Protein 7CUP (pdb70)

Secondary structure (DSSP, 8-state):
---HHHHHHHHHHHHHHTT-STT-EEEEEE-TTS-HHHHHHHHHHHHHTT-EEEEEE-PPP--TT--SS-GGGB-S--TTTT-HHHHHHHHTSSEEEESS---S-HHHHHHHHTT-EEEE--S-HHHHHHT---HHHHHHHHHHHHHHHH-SEEEEE-TTS-EEEEE-SSS--EEE-S---STT-EEESS--EEEE-PPTT--EEEEEE-TT-EEBTTTEE-SS-EEEEEETTEEEEEESSHHHHHHHHHHHTT--GGGGBEEEEEEE-BTTS-TTGGGGS-GGG---HHHHHBTT-EEEEES--GGGT-S---SB-EEEEESS-EEEETTEEEEETTEE-SSGGG--/---HHHHHHHHHHHHHHTT-STT-EEEEEE-TTS-HHHHHHHHHHHHHTT-EEEEEE-PPP--TT--SS-GGGB-S--TTTT-HHHHHHHHTSSEEEESS-PPS-HHHHHHHHTT-EEEE--S-HHHHHHT---HHHHHHHHHHHHHHTT-SEEEEE-TT--EEEEE-SSS--EEE-S---STT-EEESS--EEEE---TT--EEEEEE-TT-EEBTTTEE-SS-EEEEEETTEEEEEESHHHHHHHHHHHHHT--GGGGBEEEEEEE-BTTS-TTGGGGS-GGG---HHHHHBTT-EEEEES--GGGT-S----B-EEEEESS-EEEETTEEEEETTEE-S-GGG--/---HHHHHHHHHHHHHHTT-STT-EEEEEE-TTS-HHHHHHHHHHHHHTT-EEEEEEPPPPP-TT--SS-GGGB-S--TTTT-HHHHHHHHTSSEEEESS---S-HHHHHHHHTT-EEEE--S-HHHHHHT---HHHHHHHHHHHHHHHH-SEEEEE-TTS-EEEEE-SSS--EEE-S---STT-EEESS--EEEE---TTT-EEEEEE-TT-EEBTTTEE-SS-EEEEEETTEEEEEEESHHHHHHHHHHHHT--GGGGBEEEEEEE-BTTS-TTGGGGS-GGG---HHHHHBTT-EEEEES--GGGT-S---SB-EEEEESS-EEEETTEEEEETTEE-SSGGG--/---HHHHHHHHHHHHHHTT-STT-EEEEEE-TTS-HHHHHHHHHHHHHTT-EEEEEE-PPP--TT--SS-GGGB-S--TTTT-HHHHHHHHTSSEEEESS---S-HHHHHHHHTT-EEEE--S-HHHHHHT---HHHHHHHHHHHHHHHH-SEEEEE-TTS-EEEEE-SSS--EEE-S---STT-EEESS--EEEE---TTT-EEEEEE-TT-EEBTTTEE-SS-EEEEEETTEEEEEEESHHHHHHHHHHHHT--GGGGBEEEEEEE-BTTS-TTGGGGS-GGG---HHHHHBTT-EEEEES--GGGT-S---SB-EEEEESS-EEEETTEEEEETTEE-SSGGG--/---HHHHHHHHHHHHHHTT-STT-EEEEEE-TTS-HHHHHHHHHHHHHTT-EEEEEE-PPP--TT--SS-GGGB-S--TTTT-HHHHHHHHTSSEEEESS---S-HHHHHHHHTT-EEEE--S-HHHHHHT---HHHHHHHHHHHHHHHH-SEEEEE-TTS-EEEEE-SSS--EEE-S---STT-EEESS--EEEE-PPTTT-EEEEEE-TT-EEBTTTEE-SS-EEEEEETTEEEEEEESHHHHHHHHHHHTT--GGGGBEEEEEEE-BTTS-TTGGGGS-GGG---HHHHHBTT-EEEEES--GGGT-S---SB-EEEEESS-EEEETTEEEEETTEE-SSGGG-/---HHHHHHHHHHHHHHTT-STT-EEEEEE-TTS-HHHHHHHHHHHHHTT-EEEEEE------TT--SS-TTSB-S--TTTT-HHHHHHHHTSSEEEESS---S-HHHHHHHHTT-EEEE--S-HHHHHHT---HHHHHHHHHHHHHHHH-SEEEEE-TTS-EEEEE-SSS--EEE-S---STT-EEESS--EEEE-PPTTT-EEEEEE-TT-EEBTTTEE-SS-EEEEEETTEEEEEEESHHHHHHHHHHHHT--GGGGBEEEEEEE-BTTS-GGGGGGS-GGG---HHHHHBTT-EEEEES--GGGT-S---SB-EEEEESS-EEEETTEEEEETTEE-SSGGG-

Organism: Pseudomonas putida (strain ATCC 47054 / DSM 6125 / CFBP 8728 / NCIMB 11950 / KT2440) (NCBI:txid160488)

GO terms:
  GO:0047075 2,5-dihydroxypyridine 5,6-dioxygenase activity (F, IDA)
  GO:1901848 nicotinate catabolic process (P, IDA)

Nearest PDB structures (foldseek):
  7cup-assembly1_F  TM=1.003E+00  e=6.998E-87  Pseudomonas putida KT2440
  7cmj-assembly1_B-2  TM=5.158E-01  e=1.485E-02  Leishmania donovani BPK282A1
  7cmj-assembly1_A-2  TM=4.923E-01  e=5.265E-02  Leishmania donovani BPK282A1
  5euc-assembly1_B  TM=4.641E-01  e=1.430E-01  Trypanosoma cruzi strain CL Brener
  1p19-assembly3_A  TM=4.426E-01  e=1.867E-01  Trypanosoma cruzi

Radius of gyration: 38.56 Å; Cα contacts (8 Å, |Δi|>4): 5665; chains: 6; bounding box: 116×77×106 Å

Sequence (2086 aa):
PVSNAQLTQMFEHVLKLSRVDETQSVAVLKSHYSDPRTVNAAMEAAQRLKAKVYAVELPAFNHPTAMGNDMTAYCGDTALTGNLAAQRALEAADLVVDTMMLLHSPEQEQILKTGTRILLAVEPPEVLARMLPTEDDKRRVLAAETLLKQARSLHVRSKAGSDFHAPLGQYPAVTEYGYADEPGRWDHWPSGFLFTWPNEDSAEGTLVLDVGDIILPFKNYCRERITLEIEKGFITGIHGGFEAEYLRDYMKYFNDPEVYGISHIGWGLQPRAQWTAMGLHDRNDGMCMDARAFYGNFLFSTGPNTEVGGKRKTPCHLDIPLRNCDIYLDDKAVVLAGDVVAPEESRAPVSNAQLTQMFEHVLKLSRVDETQSVAVLKSHYSDPRTVNAAMEAAQRLKAKVYAVELPAFNHPTAMGNDMTAYCGDTALTGNLAAQRALEAADLVVDTMMLLHSPEQEQILKTGTRILLAVEPPEVLARMLPTEDDKRRVLAAETLLKQARSLHVRSKAGSDFHAPLGQYPAVTEYGYADEPGRWDHWPSGFLFTWPNEDSAEGTLVLDVGDIILPFKNYCRERITLEIEKGFITGIHGGFEAEYLRDYMKYFNDPEVYGISHIGWGLQPRAQWTAMGLHDRNDGMCMDARAFYGNFLFSTGPNTEVGGKRKTPCHLDIPLRNCDIYLDDKAVVLAGDVVAPEESRAPVSNAQLTQMFEHVLKLSRVDETQSVAVLKSHYSDPRTVNAAMEAAQRLKAKVYAVELPAFNHPTAMGNDMTAYCGDTALTGNLAAQRALEAADLVVDTMMLLHSPEQEQILKTGTRILLAVEPPEVLARMLPTEDDKRRVLAAETLLKQARSLHVRSKAGSDFHAPLGQYPAVTEYGYADEPGRWDHWPSGFLFTWPNEDSAEGTLVLDVGDIILPFKNYCRERITLEIEKGFITGIHGGFEAEYLRDYMKYFNDPEVYGISHIGWGLQPRAQWTAMGLHDRNDGMCMDARAFYGNFLFSTGPNTEVGGKRKTPCHLDIPLRNCDIYLDDKAVVLAGDVVAPEESRAPVSNAQLTQMFEHVLKLSRVDETQSVAVLKSHYSDPRTVNAAMEAAQRLKAKVYAVELPAFNHPTAMGNDMTAYCGDTALTGNLAAQRALEAADLVVDTMMLLHSPEQEQILKTGTRILLAVEPPEVLARMLPTEDDKRRVLAAETLLKQARSLHVRSKAGSDFHAPLGQYPAVTEYGYADEPGRWDHWPSGFLFTWPNEDSAEGTLVLDVGDIILPFKNYCRERITLEIEKGFITGIHGGFEAEYLRDYMKYFNDPEVYGISHIGWGLQPRAQWTAMGLHDRNDGMCMDARAFYGNFLFSTGPNTEVGGKRKTPCHLDIPLRNCDIYLDDKAVVLAGDVVAPEESRAPVSNAQLTQMFEHVLKLSRVDETQSVAVLKSHYSDPRTVNAAMEAAQRLKAKVYAVELPAFNHPTAMGNDMTAYCGDTALTGNLAAQRALEAADLVVDTMMLLHSPEQEQILKTGTRILLAVEPPEVLARMLPTEDDKRRVLAAETLLKQARSLHVRSKAGSDFHAPLGQYPAVTEYGYADEPGRWDHWPSGFLFTWPNEDSAEGTLVLDVGDIILPFKNYCRERITLEIEKGFITGIHGGFEAEYLRDYMKYFNDPEVYGISHIGWGLQPRAQWTAMGLHDRNDGMCMDARAFYGNFLFSTGPNTEVGGKRKTPCHLDIPLRNCDIYLDDKAVVLAGDVVAPEESRPVSNAQLTQMFEHVLKLSRVDETQSVAVLKSHYSDPRTVNAAMEAAQRLKAKVYAVELPAFNHPTAMGNDMTAYCGDTALTGNLAAQRALEAADLVVDTMMLLHSPEQEQILKTGTRILLAVEPPEVLARMLPTEDDKRRVLAAETLLKQARSLHVRSKAGSDFHAPLGQYPAVTEYGYADEPGRWDHWPSGFLFTWPNEDSAEGTLVLDVGDIILPFKNYCRERITLEIEKGFITGIHGGFEAEYLRDYMKYFNDPEVYGISHIGWGLQPRAQWTAMGLHDRNDGMCMDARAFYGNFLFSTGPNTEVGGKRKTPCHLDIPLRNCDIYLDDKAVVLAGDVVAPEESR

InterPro domains:
  IPR052170 Metal-dependent Exopeptidase M29 [PTHR34448] (140-335)
  IPR058739 NicX [PF26233] (7-342)

Structure (mmCIF, N/CA/C/O backbone):
data_7CUP
#
_entry.id   7CUP
#
_cell.length_a   125.961
_cell.length_b   143.750
_cell.length_c   118.690
_cell.angle_alpha   90.000
_cell.angle_beta   90.000
_cell.angle_gamma   90.000
#
_symmetry.space_group_name_H-M   'P 21 21 2'
#
loop_
_entity.id
_entity.type
_entity.pdbx_description
1 polymer '2,5-dihydroxypyridine 5,6-dioxygenase'
2 non-polymer 'FE (III) ION'
3 water water
#
loop_
_atom_site.group_PDB
_atom_site.id
_atom_site.type_symbol
_atom_site.label_atom_id
_atom_site.label_alt_id
_atom_site.label_comp_id
_atom_site.label_asym_id
_atom_site.label_entity_id
_atom_site.label_seq_id
_atom_site.pdbx_PDB_ins_code
_atom_site.Cartn_x
_atom_site.Cartn_y
_atom_site.Cartn_z
_atom_site.occupancy
_atom_site.B_iso_or_equiv
_atom_site.auth_seq_id
_atom_site.auth_comp_id
_atom_site.auth_asym_id
_atom_site.auth_atom_id
_atom_site.pdbx_PDB_model_num
ATOM 1 N N . PRO A 1 2 ? -48.912 18.644 -36.343 1.00 28.30 2 PRO A N 1
ATOM 2 C CA . PRO A 1 2 ? -47.485 18.900 -36.691 1.00 25.46 2 PRO A CA 1
ATOM 3 C C . PRO A 1 2 ? -46.486 17.861 -36.131 1.00 23.78 2 PRO A C 1
ATOM 4 O O . PRO A 1 2 ? -46.854 17.051 -35.275 1.00 22.88 2 PRO A O 1
ATOM 8 N N . VAL A 1 3 ? -45.236 17.930 -36.586 1.00 22.24 3 VAL A N 1
ATOM 9 C CA . VAL A 1 3 ? -44.182 16.913 -36.274 1.00 22.36 3 VAL A CA 1
ATOM 10 C C . VAL A 1 3 ? -43.327 17.410 -35.109 1.00 20.21 3 VAL A C 1
ATOM 11 O O . VAL A 1 3 ? -42.666 18.456 -35.263 1.00 20.25 3 VAL A O 1
ATOM 15 N N . SER A 1 4 ? -43.288 16.652 -34.008 1.00 19.72 4 SER A N 1
ATOM 16 C CA . SER A 1 4 ? -42.415 16.901 -32.835 1.00 20.10 4 SER A CA 1
ATOM 17 C C . SER A 1 4 ? -40.943 16.689 -33.199 1.00 21.93 4 SER A C 1
ATOM 18 O O . SER A 1 4 ? -40.681 16.001 -34.193 1.00 21.06 4 SER A O 1
ATOM 21 N N . ASN A 1 5 ? -40.011 17.205 -32.385 1.00 24.93 5 ASN A N 1
ATOM 22 C CA . ASN A 1 5 ? -38.532 17.022 -32.562 1.00 26.36 5 ASN A CA 1
ATOM 23 C C . ASN A 1 5 ? -38.152 15.536 -32.445 1.00 26.27 5 ASN A C 1
ATOM 24 O O . ASN A 1 5 ? -37.367 15.073 -33.279 1.00 25.99 5 ASN A O 1
ATOM 29 N N . ALA A 1 6 ? -38.726 14.812 -31.488 1.00 24.72 6 ALA A N 1
ATOM 30 C CA . ALA A 1 6 ? -38.558 13.350 -31.324 1.00 24.62 6 ALA A CA 1
ATOM 31 C C . ALA A 1 6 ? -39.012 12.618 -32.585 1.00 23.03 6 ALA A C 1
ATOM 32 O O . ALA A 1 6 ? -38.236 11.778 -33.073 1.00 22.80 6 ALA A O 1
ATOM 34 N N . GLN A 1 7 ? -40.218 12.881 -33.077 1.00 23.10 7 GLN A N 1
ATOM 35 C CA . GLN A 1 7 ? -40.733 12.187 -34.284 1.00 24.75 7 GLN A CA 1
ATOM 36 C C . GLN A 1 7 ? -39.849 12.526 -35.491 1.00 22.50 7 GLN A C 1
ATOM 37 O O . GLN A 1 7 ? -39.597 11.605 -36.269 1.00 19.37 7 GLN A O 1
ATOM 43 N N . LEU A 1 8 ? -39.399 13.778 -35.643 1.00 20.69 8 LEU A N 1
ATOM 44 C CA . LEU A 1 8 ? -38.502 14.177 -36.765 1.00 21.62 8 LEU A CA 1
ATOM 45 C C . LEU A 1 8 ? -37.174 13.386 -36.712 1.00 21.32 8 LEU A C 1
ATOM 46 O O . LEU A 1 8 ? -36.718 12.917 -37.769 1.00 19.37 8 LEU A O 1
ATOM 51 N N . THR A 1 9 ? -36.579 13.230 -35.533 1.00 20.96 9 THR A N 1
ATOM 52 C CA . THR A 1 9 ? -35.349 12.435 -35.343 1.00 21.41 9 THR A CA 1
ATOM 53 C C . THR A 1 9 ? -35.635 10.991 -35.757 1.00 21.12 9 THR A C 1
ATOM 54 O O . THR A 1 9 ? -34.839 10.432 -36.505 1.00 22.09 9 THR A O 1
ATOM 58 N N . GLN A 1 10 ? -36.741 10.402 -35.316 1.00 22.49 10 GLN A N 1
ATOM 59 C CA . GLN A 1 10 ? -37.084 8.986 -35.689 1.00 28.40 10 GLN A CA 1
ATOM 60 C C . GLN A 1 10 ? -37.244 8.851 -37.199 1.00 25.46 10 GLN A C 1
ATOM 61 O O . GLN A 1 10 ? -36.815 7.806 -37.748 1.00 21.99 10 GLN A O 1
ATOM 67 N N . MET A 1 11 ? -37.853 9.843 -37.840 1.00 21.76 11 MET A N 1
ATOM 68 C CA . MET A 1 11 ? -38.011 9.826 -39.317 1.00 22.12 11 MET A CA 1
ATOM 69 C C . MET A 1 11 ? -36.611 9.802 -39.933 1.00 20.23 11 MET A C 1
ATOM 70 O O . MET A 1 11 ? -36.405 9.019 -40.888 1.00 16.88 11 MET A O 1
ATOM 75 N N . PHE A 1 12 ? -35.694 10.645 -39.451 1.00 18.86 12 PHE A N 1
ATOM 76 C CA . PHE A 1 12 ? -34.336 10.721 -40.044 1.00 19.40 12 PHE A CA 1
ATOM 77 C C . PHE A 1 12 ? -33.584 9.411 -39.771 1.00 21.63 12 PHE A C 1
ATOM 78 O O . PHE A 1 12 ? -32.822 8.941 -40.657 1.00 18.91 12 PHE A O 1
ATOM 86 N N . GLU A 1 13 ? -33.796 8.774 -38.622 1.00 23.50 13 GLU A N 1
ATOM 87 C CA . GLU A 1 13 ? -33.205 7.428 -38.391 1.00 23.89 13 GLU A CA 1
ATOM 88 C C . GLU A 1 13 ? -33.711 6.464 -39.469 1.00 24.24 13 GLU A C 1
ATOM 89 O O . GLU A 1 13 ? -32.874 5.725 -40.022 1.00 22.17 13 GLU A O 1
ATOM 95 N N . HIS A 1 14 ? -35.018 6.443 -39.739 1.00 22.47 14 HIS A N 1
ATOM 96 C CA . HIS A 1 14 ? -35.631 5.547 -40.758 1.00 23.74 14 HIS A CA 1
ATOM 97 C C . HIS A 1 14 ? -34.991 5.778 -42.135 1.00 23.66 14 HIS A C 1
ATOM 98 O O . HIS A 1 14 ? -34.485 4.805 -42.751 1.00 26.49 14 HIS A O 1
ATOM 105 N N . VAL A 1 15 ? -34.924 7.027 -42.584 1.00 22.05 15 VAL A N 1
ATOM 106 C CA . VAL A 1 15 ? -34.441 7.373 -43.951 1.00 22.22 15 VAL A CA 1
ATOM 107 C C . VAL A 1 15 ? -32.918 7.165 -44.023 1.00 21.69 15 VAL A C 1
ATOM 108 O O . VAL A 1 15 ? -32.468 6.702 -45.066 1.00 21.30 15 VAL A O 1
ATOM 112 N N . LEU A 1 16 ? -32.147 7.479 -42.978 1.00 21.40 16 LEU A N 1
ATOM 113 C CA . LEU A 1 16 ? -30.676 7.231 -42.977 1.00 22.73 16 LEU A CA 1
ATOM 114 C C . LEU A 1 16 ? -30.386 5.708 -42.992 1.00 23.50 16 LEU A C 1
ATOM 115 O O . LEU A 1 16 ? -29.505 5.300 -43.723 1.00 21.72 16 LEU A O 1
ATOM 120 N N . LYS A 1 17 ? -31.170 4.903 -42.280 1.00 24.46 17 LYS A N 1
ATOM 121 C CA . LYS A 1 17 ? -31.100 3.417 -42.346 1.00 30.20 17 LYS A CA 1
ATOM 122 C C . LYS A 1 17 ? -31.363 2.939 -43.785 1.00 28.01 17 LYS A C 1
ATOM 123 O O . LYS A 1 17 ? -30.522 2.200 -44.323 1.00 26.86 17 LYS A O 1
ATOM 129 N N . LEU A 1 18 ? -32.453 3.370 -44.411 1.00 24.55 18 LEU A N 1
ATOM 130 C CA . LEU A 1 18 ? -32.731 2.981 -45.807 1.00 24.82 18 LEU A CA 1
ATOM 131 C C . LEU A 1 18 ? -31.565 3.440 -46.681 1.00 22.70 18 LEU A C 1
ATOM 132 O O . LEU A 1 18 ? -31.281 2.780 -47.683 1.00 22.81 18 LEU A O 1
ATOM 137 N N . SER A 1 19 ? -30.929 4.550 -46.325 1.00 22.27 19 SER A N 1
ATOM 138 C CA . SER A 1 19 ? -29.758 5.128 -47.035 1.00 20.92 19 SER A CA 1
ATOM 139 C C . SER A 1 19 ? -28.446 4.410 -46.661 1.00 20.71 19 SER A C 1
ATOM 140 O O . SER A 1 19 ? -27.376 4.914 -47.043 1.00 22.72 19 SER A O 1
ATOM 143 N N . ARG A 1 20 ? -28.505 3.313 -45.910 1.00 21.88 20 ARG A N 1
ATOM 144 C CA . ARG A 1 20 ? -27.356 2.433 -45.563 1.00 24.73 20 ARG A CA 1
ATOM 145 C C . ARG A 1 20 ? -26.364 3.169 -44.663 1.00 25.01 20 ARG A C 1
ATOM 146 O O . ARG A 1 20 ? -25.146 2.878 -44.702 1.00 21.70 20 ARG A O 1
ATOM 154 N N . VAL A 1 21 ? -26.857 4.054 -43.805 1.00 21.57 21 VAL A N 1
ATOM 155 C CA . VAL A 1 21 ? -25.996 4.658 -42.755 1.00 20.67 21 VAL A CA 1
ATOM 156 C C . VAL A 1 21 ? -25.920 3.676 -41.595 1.00 21.03 21 VAL A C 1
ATOM 157 O O . VAL A 1 21 ? -26.956 3.193 -41.163 1.00 20.44 21 VAL A O 1
ATOM 161 N N . ASP A 1 22 ? -24.716 3.410 -41.109 1.00 24.83 22 ASP A N 1
ATOM 162 C CA . ASP A 1 22 ? -24.465 2.571 -39.908 1.00 26.95 22 ASP A CA 1
ATOM 163 C C . ASP A 1 22 ? -23.124 3.009 -39.337 1.00 25.45 22 ASP A C 1
ATOM 164 O O . ASP A 1 22 ? -22.568 4.019 -39.807 1.00 24.68 22 ASP A O 1
ATOM 169 N N . GLU A 1 23 ? -22.600 2.240 -38.401 1.00 26.34 23 GLU A N 1
ATOM 170 C CA . GLU A 1 23 ? -21.373 2.580 -37.649 1.00 26.28 23 GLU A CA 1
ATOM 171 C C . GLU A 1 23 ? -20.175 2.627 -38.598 1.00 24.82 23 GLU A C 1
ATOM 172 O O . GLU A 1 23 ? -19.157 3.113 -38.169 1.00 26.36 23 GLU A O 1
ATOM 178 N N . THR A 1 24 ? -20.239 2.136 -39.832 1.00 22.77 24 THR A N 1
ATOM 179 C CA . THR A 1 24 ? -19.034 2.201 -40.714 1.00 25.73 24 THR A CA 1
ATOM 180 C C . THR A 1 24 ? -19.019 3.563 -41.431 1.00 26.14 24 THR A C 1
ATOM 181 O O . THR A 1 24 ? -18.034 3.899 -42.127 1.00 23.60 24 THR A O 1
ATOM 185 N N . GLN A 1 25 ? -20.089 4.338 -41.290 1.00 23.42 25 GLN A N 1
ATOM 186 C CA . GLN A 1 25 ? -20.343 5.430 -42.249 1.00 23.85 25 GLN A CA 1
ATOM 187 C C . GLN A 1 25 ? -20.087 6.793 -41.596 1.00 23.66 25 GLN A C 1
ATOM 188 O O . GLN A 1 25 ? -20.250 6.948 -40.372 1.00 21.02 25 GLN A O 1
ATOM 194 N N . SER A 1 26 ? -19.735 7.767 -42.429 1.00 23.92 26 SER A N 1
ATOM 195 C CA . SER A 1 26 ? -19.622 9.194 -42.049 1.00 23.59 26 SER A CA 1
ATOM 196 C C . SER A 1 26 ? -20.710 9.996 -42.758 1.00 21.43 26 SER A C 1
ATOM 197 O O . SER A 1 26 ? -20.926 9.826 -43.980 1.00 19.86 26 SER A O 1
ATOM 200 N N . VAL A 1 27 ? -21.403 10.812 -41.993 1.00 19.97 27 VAL A N 1
ATOM 201 C CA . VAL A 1 27 ? -22.485 11.696 -42.507 1.00 20.12 27 VAL A CA 1
ATOM 202 C C . VAL A 1 27 ? -22.052 13.151 -42.322 1.00 21.03 27 VAL A C 1
ATOM 203 O O . VAL A 1 27 ? -21.690 13.539 -41.185 1.00 22.76 27 VAL A O 1
ATOM 207 N N . ALA A 1 28 ? -22.130 13.940 -43.382 1.00 20.72 28 ALA A N 1
ATOM 208 C CA . ALA A 1 28 ? -22.029 15.408 -43.334 1.00 19.39 28 ALA A CA 1
ATOM 209 C C . ALA A 1 28 ? -23.426 15.990 -43.540 1.00 18.69 28 ALA A C 1
ATOM 210 O O . ALA A 1 28 ? -24.104 15.629 -44.529 1.00 17.93 28 ALA A O 1
ATOM 212 N N . VAL A 1 29 ? -23.833 16.860 -42.625 1.00 17.85 29 VAL A N 1
ATOM 213 C CA . VAL A 1 29 ? -25.099 17.629 -42.722 1.00 17.84 29 VAL A CA 1
ATOM 214 C C . VAL A 1 29 ? -24.728 19.018 -43.237 1.00 17.43 29 VAL A C 1
ATOM 215 O O . VAL A 1 29 ? -24.048 19.766 -42.515 1.00 17.43 29 VAL A O 1
ATOM 219 N N . LEU A 1 30 ? -25.073 19.273 -44.499 1.00 16.90 30 LEU A N 1
ATOM 220 C CA . LEU A 1 30 ? -24.767 20.537 -45.213 1.00 17.47 30 LEU A CA 1
ATOM 221 C C . LEU A 1 30 ? -25.895 21.536 -44.961 1.00 17.28 30 LEU A C 1
ATOM 222 O O . LEU A 1 30 ? -27.090 21.186 -45.161 1.00 17.27 30 LEU A O 1
ATOM 227 N N . LYS A 1 31 ? -25.540 22.721 -44.506 1.00 17.67 31 LYS A N 1
ATOM 228 C CA . LYS A 1 31 ? -26.557 23.762 -44.203 1.00 19.90 31 LYS A CA 1
ATOM 229 C C . LYS A 1 31 ? -26.031 25.142 -44.585 1.00 17.14 31 LYS A C 1
ATOM 230 O O . LYS A 1 31 ? -24.821 25.287 -44.785 1.00 16.23 31 LYS A O 1
ATOM 236 N N . SER A 1 32 ? -26.943 26.112 -44.635 1.00 17.84 32 SER A N 1
ATOM 237 C CA . SER A 1 32 ? -26.658 27.561 -44.788 1.00 17.73 32 SER A CA 1
ATOM 238 C C . SER A 1 32 ? -27.569 28.330 -43.826 1.00 18.94 32 SER A C 1
ATOM 239 O O . SER A 1 32 ? -28.255 27.675 -43.059 1.00 18.31 32 SER A O 1
ATOM 242 N N . HIS A 1 33 ? -27.558 29.667 -43.819 1.00 19.07 33 HIS A N 1
ATOM 243 C CA . HIS A 1 33 ? -28.275 30.436 -42.758 1.00 20.53 33 HIS A CA 1
ATOM 244 C C . HIS A 1 33 ? -29.796 30.201 -42.848 1.00 20.58 33 HIS A C 1
ATOM 245 O O . HIS A 1 33 ? -30.474 30.269 -41.835 1.00 19.16 33 HIS A O 1
ATOM 252 N N . TYR A 1 34 ? -30.321 29.860 -44.021 1.00 19.80 34 TYR A N 1
ATOM 253 C CA . TYR A 1 34 ? -31.771 29.696 -44.262 1.00 21.25 34 TYR A CA 1
ATOM 254 C C . TYR A 1 34 ? -32.234 28.247 -44.043 1.00 22.61 34 TYR A C 1
ATOM 255 O O . TYR A 1 34 ? -33.432 27.990 -44.229 1.00 22.79 34 TYR A O 1
ATOM 264 N N . SER A 1 35 ? -31.367 27.325 -43.635 1.00 20.21 35 SER A N 1
ATOM 265 C CA . SER A 1 35 ? -31.723 25.900 -43.413 1.00 19.08 35 SER A CA 1
ATOM 266 C C . SER A 1 35 ? -32.592 25.786 -42.157 1.00 20.15 35 SER A C 1
ATOM 267 O O . SER A 1 35 ? -32.331 26.512 -41.203 1.00 21.14 35 SER A O 1
ATOM 270 N N . ASP A 1 36 ? -33.570 24.893 -42.161 1.00 19.94 36 ASP A N 1
ATOM 271 C CA . ASP A 1 36 ? -34.448 24.641 -40.994 1.00 21.25 36 ASP A CA 1
ATOM 272 C C . ASP A 1 36 ? -33.625 24.014 -39.883 1.00 20.09 36 ASP A C 1
ATOM 273 O O . ASP A 1 36 ? -33.088 22.911 -40.054 1.00 20.13 36 ASP A O 1
ATOM 278 N N . PRO A 1 37 ? -33.432 24.715 -38.742 1.00 20.25 37 PRO A N 1
ATOM 279 C CA . PRO A 1 37 ? -32.600 24.200 -37.661 1.00 19.87 37 PRO A CA 1
ATOM 280 C C . PRO A 1 37 ? -33.129 22.894 -37.053 1.00 20.85 37 PRO A C 1
ATOM 281 O O . PRO A 1 37 ? -32.319 22.066 -36.640 1.00 21.76 37 PRO A O 1
ATOM 285 N N . ARG A 1 38 ? -34.438 22.697 -37.046 1.00 20.41 38 ARG A N 1
ATOM 286 C CA . ARG A 1 38 ? -35.033 21.448 -36.482 1.00 21.81 38 ARG A CA 1
ATOM 287 C C . ARG A 1 38 ? -34.600 20.246 -37.330 1.00 21.23 38 ARG A C 1
ATOM 288 O O . ARG A 1 38 ? -34.276 19.213 -36.746 1.00 18.72 38 ARG A O 1
ATOM 296 N N . THR A 1 39 ? -34.564 20.405 -38.660 1.00 22.15 39 THR A N 1
ATOM 297 C CA . THR A 1 39 ? -34.153 19.354 -39.631 1.00 23.07 39 THR A CA 1
ATOM 298 C C . THR A 1 39 ? -32.640 19.066 -39.510 1.00 21.09 39 THR A C 1
ATOM 299 O O . THR A 1 39 ? -32.264 17.872 -39.447 1.00 18.85 39 THR A O 1
ATOM 303 N N . VAL A 1 40 ? -31.791 20.093 -39.522 1.00 19.67 40 VAL A N 1
ATOM 304 C CA . VAL A 1 40 ? -30.335 19.959 -39.230 1.00 21.54 40 VAL A CA 1
ATOM 305 C C . VAL A 1 40 ? -30.140 19.173 -37.922 1.00 21.77 40 VAL A C 1
ATOM 306 O O . VAL A 1 40 ? -29.347 18.199 -37.917 1.00 20.14 40 VAL A O 1
ATOM 310 N N . ASN A 1 41 ? -30.811 19.554 -36.839 1.00 22.21 41 ASN A N 1
ATOM 311 C CA . ASN A 1 41 ? -30.619 18.906 -35.500 1.00 24.04 41 ASN A CA 1
ATOM 312 C C . ASN A 1 41 ? -31.055 17.438 -35.552 1.00 19.99 41 ASN A C 1
ATOM 313 O O . ASN A 1 41 ? -30.278 16.594 -35.099 1.00 18.71 41 ASN A O 1
ATOM 318 N N . ALA A 1 42 ? -32.199 17.151 -36.167 1.00 19.07 42 ALA A N 1
ATOM 319 C CA . ALA A 1 42 ? -32.743 15.775 -36.302 1.00 19.40 42 ALA A CA 1
ATOM 320 C C . ALA A 1 42 ? -31.790 14.879 -37.122 1.00 19.67 42 ALA A C 1
ATOM 321 O O . ALA A 1 42 ? -31.638 13.690 -36.768 1.00 21.47 42 ALA A O 1
ATOM 323 N N . ALA A 1 43 ? -31.213 15.414 -38.196 1.00 19.80 43 ALA A N 1
ATOM 324 C CA . ALA A 1 43 ? -30.228 14.722 -39.057 1.00 21.02 43 ALA A CA 1
ATOM 325 C C . ALA A 1 43 ? -28.964 14.422 -38.245 1.00 20.89 43 ALA A C 1
ATOM 326 O O . ALA A 1 43 ? -28.477 13.280 -38.288 1.00 21.44 43 ALA A O 1
ATOM 328 N N . MET A 1 44 ? -28.453 15.398 -37.496 1.00 22.86 44 MET A N 1
ATOM 329 C CA . MET A 1 44 ? -27.225 15.228 -36.674 1.00 22.83 44 MET A CA 1
ATOM 330 C C . MET A 1 44 ? -27.497 14.159 -35.589 1.00 22.03 44 MET A C 1
ATOM 331 O O . MET A 1 44 ? -26.686 13.239 -35.468 1.00 21.04 44 MET A O 1
ATOM 336 N N . GLU A 1 45 ? -28.631 14.263 -34.889 1.00 22.69 45 GLU A N 1
ATOM 337 C CA . GLU A 1 45 ? -29.047 13.366 -33.775 1.00 25.10 45 GLU A CA 1
ATOM 338 C C . GLU A 1 45 ? -29.261 11.960 -34.331 1.00 21.72 45 GLU A C 1
ATOM 339 O O . GLU A 1 45 ? -28.675 11.044 -33.797 1.00 20.93 45 GLU A O 1
ATOM 345 N N . ALA A 1 46 ? -29.997 11.803 -35.425 1.00 20.41 46 ALA A N 1
ATOM 346 C CA . ALA A 1 46 ? -30.298 10.485 -36.017 1.00 20.47 46 ALA A CA 1
ATOM 347 C C . ALA A 1 46 ? -29.006 9.785 -36.488 1.00 22.26 46 ALA A C 1
ATOM 348 O O . ALA A 1 46 ? -28.815 8.566 -36.194 1.00 21.64 46 ALA A O 1
ATOM 350 N N . ALA A 1 47 ? -28.128 10.487 -37.195 1.00 21.05 47 ALA A N 1
ATOM 351 C CA . ALA A 1 47 ? -26.845 9.910 -37.665 1.00 21.36 47 ALA A CA 1
ATOM 352 C C . ALA A 1 47 ? -26.032 9.392 -36.479 1.00 24.11 47 ALA A C 1
ATOM 353 O O . ALA A 1 47 ? -25.489 8.246 -36.577 1.00 27.82 47 ALA A O 1
ATOM 355 N N . GLN A 1 48 ? -25.977 10.147 -35.376 1.00 22.73 48 GLN A N 1
ATOM 356 C CA . GLN A 1 48 ? -25.304 9.678 -34.129 1.00 23.91 48 GLN A CA 1
ATOM 357 C C . GLN A 1 48 ? -26.048 8.474 -33.508 1.00 24.85 48 GLN A C 1
ATOM 358 O O . GLN A 1 48 ? -25.368 7.531 -33.078 1.00 25.84 48 GLN A O 1
ATOM 364 N N . ARG A 1 49 ? -27.380 8.447 -33.497 1.00 24.47 49 ARG A N 1
ATOM 365 C CA . ARG A 1 49 ? -28.122 7.266 -32.995 1.00 26.67 49 ARG A CA 1
ATOM 366 C C . ARG A 1 49 ? -27.733 6.015 -33.795 1.00 26.43 49 ARG A C 1
ATOM 367 O O . ARG A 1 49 ? -27.687 4.955 -33.199 1.00 26.97 49 ARG A O 1
ATOM 375 N N . LEU A 1 50 ? -27.459 6.117 -35.089 1.00 25.07 50 LEU A N 1
ATOM 376 C CA . LEU A 1 50 ? -27.088 4.947 -35.920 1.00 25.92 50 LEU A CA 1
ATOM 377 C C . LEU A 1 50 ? -25.589 4.672 -35.762 1.00 26.34 50 LEU A C 1
ATOM 378 O O . LEU A 1 50 ? -25.126 3.777 -36.445 1.00 25.95 50 LEU A O 1
ATOM 383 N N . LYS A 1 51 ? -24.899 5.409 -34.880 1.00 27.65 51 LYS A N 1
ATOM 384 C CA . LYS A 1 51 ? -23.467 5.215 -34.516 1.00 31.02 51 LYS A CA 1
ATOM 385 C C . LYS A 1 51 ? -22.549 5.616 -35.676 1.00 26.54 51 LYS A C 1
ATOM 386 O O . LYS A 1 51 ? -21.387 5.224 -35.663 1.00 22.46 51 LYS A O 1
ATOM 392 N N . ALA A 1 52 ? -23.050 6.359 -36.656 1.00 23.05 52 ALA A N 1
ATOM 393 C CA . ALA A 1 52 ? -22.225 6.992 -37.705 1.00 21.44 52 ALA A CA 1
ATOM 394 C C . ALA A 1 52 ? -21.403 8.128 -37.087 1.00 22.27 52 ALA A C 1
ATOM 395 O O . ALA A 1 52 ? -21.790 8.650 -36.058 1.00 24.13 52 ALA A O 1
ATOM 397 N N . LYS A 1 53 ? -20.243 8.425 -37.658 1.00 22.89 53 LYS A N 1
ATOM 398 C CA . LYS A 1 53 ? -19.508 9.691 -37.419 1.00 25.87 53 LYS A CA 1
ATOM 399 C C . LYS A 1 53 ? -20.290 10.807 -38.132 1.00 25.91 53 LYS A C 1
ATOM 400 O O . LYS A 1 53 ? -20.790 10.557 -39.238 1.00 28.43 53 LYS A O 1
ATOM 406 N N . VAL A 1 54 ? -20.455 11.957 -37.493 1.00 23.63 54 VAL A N 1
ATOM 407 C CA . VAL A 1 54 ? -21.217 13.101 -38.069 1.00 24.02 54 VAL A CA 1
ATOM 408 C C . VAL A 1 54 ? -20.453 14.406 -37.887 1.00 21.26 54 VAL A C 1
ATOM 409 O O . VAL A 1 54 ? -19.740 14.583 -36.909 1.00 20.42 54 VAL A O 1
ATOM 413 N N . TYR A 1 55 ? -20.652 15.321 -38.829 1.00 21.24 55 TYR A N 1
ATOM 414 C CA . TYR A 1 55 ? -20.248 16.734 -38.700 1.00 19.73 55 TYR A CA 1
ATOM 415 C C . TYR A 1 55 ? -21.196 17.535 -39.586 1.00 20.07 55 TYR A C 1
ATOM 416 O O . TYR A 1 55 ? -21.784 16.939 -40.529 1.00 19.62 55 TYR A O 1
ATOM 425 N N . ALA A 1 56 ? -21.362 18.814 -39.264 1.00 19.35 56 ALA A N 1
ATOM 426 C CA . ALA A 1 56 ? -22.108 19.791 -40.090 1.00 19.63 56 ALA A CA 1
ATOM 427 C C . ALA A 1 56 ? -21.111 20.651 -40.868 1.00 18.83 56 ALA A C 1
ATOM 428 O O . ALA A 1 56 ? -19.995 20.954 -40.374 1.00 21.14 56 ALA A O 1
ATOM 430 N N . VAL A 1 57 ? -21.477 20.961 -42.108 1.00 20.09 57 VAL A N 1
ATOM 431 C CA . VAL A 1 57 ? -20.779 21.923 -42.988 1.00 18.93 57 VAL A CA 1
ATOM 432 C C . VAL A 1 57 ? -21.753 23.055 -43.272 1.00 19.30 57 VAL A C 1
ATOM 433 O O . VAL A 1 57 ? -22.858 22.757 -43.735 1.00 21.03 57 VAL A O 1
ATOM 437 N N . GLU A 1 58 ? -21.364 24.277 -42.923 1.00 19.27 58 GLU A N 1
ATOM 438 C CA . GLU A 1 58 ? -22.159 25.481 -43.199 1.00 20.28 58 GLU A CA 1
ATOM 439 C C . GLU A 1 58 ? -21.432 26.273 -44.272 1.00 19.58 58 GLU A C 1
ATOM 440 O O . GLU A 1 58 ? -20.266 26.606 -44.088 1.00 17.98 58 GLU A O 1
ATOM 446 N N . LEU A 1 59 ? -22.138 26.566 -45.343 1.00 20.34 59 LEU A N 1
ATOM 447 C CA . LEU A 1 59 ? -21.671 27.458 -46.425 1.00 20.93 59 LEU A CA 1
ATOM 448 C C . LEU A 1 59 ? -22.425 28.782 -46.317 1.00 20.19 59 LEU A C 1
ATOM 449 O O . LEU A 1 59 ? -23.621 28.804 -46.044 1.00 18.72 59 LEU A O 1
ATOM 454 N N . PRO A 1 60 ? -21.754 29.907 -46.608 1.00 18.54 60 PRO A N 1
ATOM 455 C CA . PRO A 1 60 ? -22.436 31.166 -46.883 1.00 19.25 60 PRO A CA 1
ATOM 456 C C . PRO A 1 60 ? -23.425 30.990 -48.040 1.00 20.15 60 PRO A C 1
ATOM 457 O O . PRO A 1 60 ? -23.107 30.274 -49.013 1.00 21.20 60 PRO A O 1
ATOM 461 N N . ALA A 1 61 ? -24.600 31.596 -47.904 1.00 19.91 61 ALA A N 1
ATOM 462 C CA . ALA A 1 61 ? -25.655 31.613 -48.936 1.00 21.49 61 ALA A CA 1
ATOM 463 C C . ALA A 1 61 ? -25.088 32.220 -50.208 1.00 20.04 61 ALA A C 1
ATOM 464 O O . ALA A 1 61 ? -24.415 33.286 -50.132 1.00 23.32 61 ALA A O 1
ATOM 466 N N . PHE A 1 62 ? -25.378 31.593 -51.333 1.00 22.27 62 PHE A N 1
ATOM 467 C CA . PHE A 1 62 ? -25.011 32.119 -52.663 1.00 24.36 62 PHE A CA 1
ATOM 468 C C . PHE A 1 62 ? -26.211 32.882 -53.210 1.00 25.10 62 PHE A C 1
ATOM 469 O O . PHE A 1 62 ? -27.292 32.297 -53.196 1.00 25.51 62 PHE A O 1
ATOM 477 N N . ASN A 1 63 ? -26.032 34.122 -53.662 1.00 25.80 63 ASN A N 1
ATOM 478 C CA . ASN A 1 63 ? -27.187 34.883 -54.175 1.00 27.22 63 ASN A CA 1
ATOM 479 C C . ASN A 1 63 ? -27.094 35.025 -55.694 1.00 29.12 63 ASN A C 1
ATOM 480 O O . ASN A 1 63 ? -26.023 35.302 -56.219 1.00 28.27 63 ASN A O 1
ATOM 485 N N . HIS A 1 64 ? -28.228 34.848 -56.355 1.00 28.60 64 HIS A N 1
ATOM 486 C CA . HIS A 1 64 ? -28.459 35.233 -57.765 1.00 27.67 64 HIS A CA 1
ATOM 487 C C . HIS A 1 64 ? -29.174 36.583 -57.781 1.00 27.32 64 HIS A C 1
ATOM 488 O O . HIS A 1 64 ? -30.366 36.663 -57.474 1.00 27.03 64 HIS A O 1
ATOM 495 N N . PRO A 1 65 ? -28.469 37.700 -58.068 1.00 26.22 65 PRO A N 1
ATOM 496 C CA . PRO A 1 65 ? -29.077 39.028 -57.972 1.00 25.60 65 PRO A CA 1
ATOM 497 C C . PRO A 1 65 ? -30.355 39.189 -58.812 1.00 23.40 65 PRO A C 1
ATOM 498 O O . PRO A 1 65 ? -31.239 39.912 -58.374 1.00 23.28 65 PRO A O 1
ATOM 502 N N . THR A 1 66 ? -30.462 38.494 -59.951 1.00 22.32 66 THR A N 1
ATOM 503 C CA . THR A 1 66 ? -31.591 38.668 -60.900 1.00 23.81 66 THR A CA 1
ATOM 504 C C . THR A 1 66 ? -32.727 37.683 -60.606 1.00 24.98 66 THR A C 1
ATOM 505 O O . THR A 1 66 ? -33.827 37.860 -61.187 1.00 25.25 66 THR A O 1
ATOM 509 N N . ALA A 1 67 ? -32.508 36.704 -59.724 1.00 26.21 67 ALA A N 1
ATOM 510 C CA . ALA A 1 67 ? -33.545 35.690 -59.417 1.00 27.15 67 ALA A CA 1
ATOM 511 C C . ALA A 1 67 ? -34.708 36.384 -58.709 1.00 25.03 67 ALA A C 1
ATOM 512 O O . ALA A 1 67 ? -34.453 37.267 -57.881 1.00 24.59 67 ALA A O 1
ATOM 514 N N . MET A 1 68 ? -35.939 35.971 -59.002 1.00 27.02 68 MET A N 1
ATOM 515 C CA . MET A 1 68 ? -37.131 36.473 -58.280 1.00 26.37 68 MET A CA 1
ATOM 516 C C . MET A 1 68 ? -37.748 35.353 -57.420 1.00 25.06 68 MET A C 1
ATOM 517 O O . MET A 1 68 ? -37.803 34.204 -57.884 1.00 23.27 68 MET A O 1
ATOM 522 N N . GLY A 1 69 ? -38.240 35.727 -56.230 1.00 24.85 69 GLY A N 1
ATOM 523 C CA . GLY A 1 69 ? -38.909 34.843 -55.258 1.00 23.61 69 GLY A CA 1
ATOM 524 C C . GLY A 1 69 ? -37.889 34.019 -54.512 1.00 23.79 69 GLY A C 1
ATOM 525 O O . GLY A 1 69 ? -36.729 34.129 -54.838 1.00 27.99 69 GLY A O 1
ATOM 526 N N . ASN A 1 70 ? -38.315 33.165 -53.590 1.00 26.52 70 ASN A N 1
ATOM 527 C CA . ASN A 1 70 ? -37.421 32.472 -52.625 1.00 28.90 70 ASN A CA 1
ATOM 528 C C . ASN A 1 70 ? -37.207 31.016 -53.071 1.00 28.77 70 ASN A C 1
ATOM 529 O O . ASN A 1 70 ? -36.461 30.298 -52.407 1.00 28.38 70 ASN A O 1
ATOM 534 N N . ASP A 1 71 ? -37.833 30.595 -54.168 1.00 30.11 71 ASP A N 1
ATOM 535 C CA . ASP A 1 71 ? -37.782 29.185 -54.626 1.00 30.77 71 ASP A CA 1
ATOM 536 C C . ASP A 1 71 ? -36.448 28.979 -55.341 1.00 30.01 71 ASP A C 1
ATOM 537 O O . ASP A 1 71 ? -36.220 29.538 -56.418 1.00 29.33 71 ASP A O 1
ATOM 542 N N . MET A 1 72 ? -35.614 28.134 -54.777 1.00 30.10 72 MET A N 1
ATOM 543 C CA . MET A 1 72 ? -34.228 27.965 -55.272 1.00 34.21 72 MET A CA 1
ATOM 544 C C . MET A 1 72 ? -34.178 27.116 -56.542 1.00 31.79 72 MET A C 1
ATOM 545 O O . MET A 1 72 ? -33.134 27.156 -57.181 1.00 30.86 72 MET A O 1
ATOM 550 N N . THR A 1 73 ? -35.277 26.475 -56.946 1.00 29.76 73 THR A N 1
ATOM 551 C CA . THR A 1 73 ? -35.384 25.762 -58.255 1.00 32.36 73 THR A CA 1
ATOM 552 C C . THR A 1 73 ? -35.582 26.770 -59.393 1.00 33.28 73 THR A C 1
ATOM 553 O O . THR A 1 73 ? -35.401 26.373 -60.561 1.00 36.77 73 THR A O 1
ATOM 557 N N . ALA A 1 74 ? -35.950 28.013 -59.078 1.00 31.43 74 ALA A N 1
ATOM 558 C CA . ALA A 1 74 ? -36.291 29.035 -60.090 1.00 31.38 74 ALA A CA 1
ATOM 559 C C . ALA A 1 74 ? -35.049 29.438 -60.909 1.00 32.85 74 ALA A C 1
ATOM 560 O O . ALA A 1 74 ? -35.202 29.777 -62.098 1.00 37.35 74 ALA A O 1
ATOM 562 N N . TYR A 1 75 ? -33.849 29.414 -60.322 1.00 31.89 75 TYR A N 1
ATOM 563 C CA . TYR A 1 75 ? -32.635 30.006 -60.933 1.00 32.39 75 TYR A CA 1
ATOM 564 C C . TYR A 1 75 ? -31.420 29.073 -60.828 1.00 35.07 75 TYR A C 1
ATOM 565 O O . TYR A 1 75 ? -30.741 29.057 -59.770 1.00 34.30 75 TYR A O 1
ATOM 574 N N . CYS A 1 76 ? -31.107 28.387 -61.934 1.00 33.15 76 CYS A N 1
ATOM 575 C CA . CYS A 1 76 ? -30.011 27.385 -62.047 1.00 38.22 76 CYS A CA 1
ATOM 576 C C . CYS A 1 76 ? -28.749 28.092 -62.524 1.00 36.68 76 CYS A C 1
ATOM 577 O O . CYS A 1 76 ? -28.604 28.328 -63.717 1.00 41.04 76 CYS A O 1
ATOM 580 N N . GLY A 1 77 ? -27.901 28.486 -61.595 1.00 39.93 77 GLY A N 1
ATOM 581 C CA . GLY A 1 77 ? -26.595 29.057 -61.944 1.00 40.84 77 GLY A CA 1
ATOM 582 C C . GLY A 1 77 ? -25.495 28.446 -61.118 1.00 34.48 77 GLY A C 1
ATOM 583 O O . GLY A 1 77 ? -25.567 27.249 -60.821 1.00 33.83 77 GLY A O 1
ATOM 584 N N . ASP A 1 78 ? -24.518 29.276 -60.768 1.00 34.30 78 ASP A N 1
ATOM 585 C CA . ASP A 1 78 ? -23.457 28.936 -59.804 1.00 33.26 78 ASP A CA 1
ATOM 586 C C . ASP A 1 78 ? -24.157 28.609 -58.493 1.00 32.67 78 ASP A C 1
ATOM 587 O O . ASP A 1 78 ? -25.373 28.873 -58.352 1.00 29.96 78 ASP A O 1
ATOM 592 N N . THR A 1 79 ? -23.425 27.948 -57.620 1.00 31.91 79 THR A N 1
ATOM 593 C CA . THR A 1 79 ? -23.856 27.576 -56.259 1.00 31.87 79 THR A CA 1
ATOM 594 C C . THR A 1 79 ? -22.728 27.944 -55.299 1.00 29.16 79 THR A C 1
ATOM 595 O O . THR A 1 79 ? -21.670 28.438 -55.746 1.00 28.20 79 THR A O 1
ATOM 599 N N . ALA A 1 80 ? -22.921 27.638 -54.027 1.00 26.90 80 ALA A N 1
ATOM 600 C CA . ALA A 1 80 ? -21.951 27.957 -52.972 1.00 25.53 80 ALA A CA 1
ATOM 601 C C . ALA A 1 80 ? -20.718 27.081 -53.192 1.00 23.73 80 ALA A C 1
ATOM 602 O O . ALA A 1 80 ? -19.651 27.436 -52.703 1.00 25.64 80 ALA A O 1
ATOM 604 N N . LEU A 1 81 ? -20.825 26.027 -53.993 1.00 25.05 81 LEU A N 1
ATOM 605 C CA . LEU A 1 81 ? -19.656 25.169 -54.301 1.00 25.16 81 LEU A CA 1
ATOM 606 C C . LEU A 1 81 ? -18.818 25.740 -55.432 1.00 26.08 81 LEU A C 1
ATOM 607 O O . LEU A 1 81 ? -17.656 25.290 -55.565 1.00 28.05 81 LEU A O 1
ATOM 612 N N . THR A 1 82 ? -19.336 26.670 -56.227 1.00 24.32 82 THR A N 1
ATOM 613 C CA . THR A 1 82 ? -18.577 27.146 -57.414 1.00 26.77 82 THR A CA 1
ATOM 614 C C . THR A 1 82 ? -17.278 27.778 -56.910 1.00 27.35 82 THR A C 1
ATOM 615 O O . THR A 1 82 ? -17.387 28.645 -56.046 1.00 26.17 82 THR A O 1
ATOM 619 N N . GLY A 1 83 ? -16.127 27.335 -57.423 1.00 25.37 83 GLY A N 1
ATOM 620 C CA . GLY A 1 83 ? -14.793 27.867 -57.069 1.00 26.30 83 GLY A CA 1
ATOM 621 C C . GLY A 1 83 ? -14.434 27.587 -55.617 1.00 26.28 83 GLY A C 1
ATOM 622 O O . GLY A 1 83 ? -13.591 28.318 -55.062 1.00 28.40 83 GLY A O 1
ATOM 623 N N . ASN A 1 84 ? -15.020 26.562 -55.005 1.00 27.19 84 ASN A N 1
ATOM 624 C CA . ASN A 1 84 ? -14.877 26.286 -53.546 1.00 26.17 84 ASN A CA 1
ATOM 625 C C . ASN A 1 84 ? -14.536 24.800 -53.354 1.00 24.58 84 ASN A C 1
ATOM 626 O O . ASN A 1 84 ? -15.339 23.972 -52.781 1.00 22.41 84 ASN A O 1
ATOM 631 N N . LEU A 1 85 ? -13.343 24.448 -53.820 1.00 24.85 85 LEU A N 1
ATOM 632 C CA . LEU A 1 85 ? -12.885 23.042 -53.825 1.00 23.73 85 LEU A CA 1
ATOM 633 C C . LEU A 1 85 ? -12.765 22.558 -52.376 1.00 20.04 85 LEU A C 1
ATOM 634 O O . LEU A 1 85 ? -13.082 21.415 -52.121 1.00 19.16 85 LEU A O 1
ATOM 639 N N . ALA A 1 86 ? -12.387 23.420 -51.445 1.00 20.37 86 ALA A N 1
ATOM 640 C CA . ALA A 1 86 ? -12.160 22.989 -50.050 1.00 21.92 86 ALA A CA 1
ATOM 641 C C . ALA A 1 86 ? -13.484 22.432 -49.488 1.00 20.89 86 ALA A C 1
ATOM 642 O O . ALA A 1 86 ? -13.497 21.273 -48.955 1.00 20.97 86 ALA A O 1
ATOM 644 N N . ALA A 1 87 ? -14.556 23.217 -49.596 1.00 21.83 87 ALA A N 1
ATOM 645 C CA . ALA A 1 87 ? -15.938 22.843 -49.188 1.00 20.42 87 ALA A CA 1
ATOM 646 C C . ALA A 1 87 ? -16.390 21.590 -49.937 1.00 20.72 87 ALA A C 1
ATOM 647 O O . ALA A 1 87 ? -16.956 20.659 -49.318 1.00 20.65 87 ALA A O 1
ATOM 649 N N . GLN A 1 88 ? -16.122 21.525 -51.236 1.00 21.94 88 GLN A N 1
ATOM 650 C CA . GLN A 1 88 ? -16.471 20.318 -52.015 1.00 20.61 88 GLN A CA 1
ATOM 651 C C . GLN A 1 88 ? -15.771 19.118 -51.362 1.00 20.89 88 GLN A C 1
ATOM 652 O O . GLN A 1 88 ? -16.452 18.057 -51.178 1.00 22.21 88 GLN A O 1
ATOM 658 N N . ARG A 1 89 ? -14.474 19.228 -51.034 1.00 20.48 89 ARG A N 1
ATOM 659 C CA . ARG A 1 89 ? -13.704 18.083 -50.455 1.00 21.30 89 ARG A CA 1
ATOM 660 C C . ARG A 1 89 ? -14.235 17.744 -49.054 1.00 20.98 89 ARG A C 1
ATOM 661 O O . ARG A 1 89 ? -14.069 16.607 -48.605 1.00 20.50 89 ARG A O 1
ATOM 669 N N . ALA A 1 90 ? -14.782 18.721 -48.335 1.00 21.72 90 ALA A N 1
ATOM 670 C CA . ALA A 1 90 ? -15.315 18.505 -46.972 1.00 23.23 90 ALA A CA 1
ATOM 671 C C . ALA A 1 90 ? -16.554 17.619 -47.063 1.00 22.73 90 ALA A C 1
ATOM 672 O O . ALA A 1 90 ? -16.766 16.770 -46.172 1.00 26.12 90 ALA A O 1
ATOM 674 N N . LEU A 1 91 ? -17.291 17.724 -48.157 1.00 21.58 91 LEU A N 1
ATOM 675 C CA . LEU A 1 91 ? -18.477 16.871 -48.423 1.00 21.31 91 LEU A CA 1
ATOM 676 C C . LEU A 1 91 ? -18.037 15.520 -49.004 1.00 21.48 91 LEU A C 1
ATOM 677 O O . LEU A 1 91 ? -18.607 14.504 -48.594 1.00 20.15 91 LEU A O 1
ATOM 682 N N . GLU A 1 92 ? -17.063 15.508 -49.918 1.00 21.83 92 GLU A N 1
ATOM 683 C CA . GLU A 1 92 ? -16.482 14.255 -50.497 1.00 23.13 92 GLU A CA 1
ATOM 684 C C . GLU A 1 92 ? -15.915 13.337 -49.412 1.00 22.21 92 GLU A C 1
ATOM 685 O O . GLU A 1 92 ? -15.895 12.107 -49.621 1.00 21.40 92 GLU A O 1
ATOM 691 N N . ALA A 1 93 ? -15.467 13.913 -48.300 1.00 23.32 93 ALA A N 1
ATOM 692 C CA . ALA A 1 93 ? -14.956 13.160 -47.127 1.00 24.43 93 ALA A CA 1
ATOM 693 C C . ALA A 1 93 ? -16.031 12.235 -46.577 1.00 23.56 93 ALA A C 1
ATOM 694 O O . ALA A 1 93 ? -15.666 11.188 -46.058 1.00 23.27 93 ALA A O 1
ATOM 696 N N . ALA A 1 94 ? -17.308 12.622 -46.657 1.00 22.63 94 ALA A N 1
ATOM 697 C CA . ALA A 1 94 ? -18.441 11.888 -46.050 1.00 20.67 94 ALA A CA 1
ATOM 698 C C . ALA A 1 94 ? -18.839 10.693 -46.921 1.00 20.15 94 ALA A C 1
ATOM 699 O O . ALA A 1 94 ? -18.683 10.758 -48.158 1.00 19.62 94 ALA A O 1
ATOM 701 N N . ASP A 1 95 ? -19.471 9.680 -46.330 1.00 18.76 95 ASP A N 1
ATOM 702 C CA . ASP A 1 95 ? -20.144 8.626 -47.128 1.00 20.43 95 ASP A CA 1
ATOM 703 C C . ASP A 1 95 ? -21.477 9.174 -47.660 1.00 20.78 95 ASP A C 1
ATOM 704 O O . ASP A 1 95 ? -21.857 8.869 -48.791 1.00 20.20 95 ASP A O 1
ATOM 709 N N . LEU A 1 96 ? -22.173 9.955 -46.854 1.00 19.47 96 LEU A N 1
ATOM 710 C CA . LEU A 1 96 ? -23.524 10.469 -47.197 1.00 19.94 96 LEU A CA 1
ATOM 711 C C . LEU A 1 96 ? -23.592 11.935 -46.779 1.00 19.44 96 LEU A C 1
ATOM 712 O O . LEU A 1 96 ? -23.119 12.259 -45.663 1.00 17.43 96 LEU A O 1
ATOM 717 N N . VAL A 1 97 ? -24.091 12.795 -47.656 1.00 21.31 97 VAL A N 1
ATOM 718 C CA . VAL A 1 97 ? -24.357 14.229 -47.335 1.00 20.30 97 VAL A CA 1
ATOM 719 C C . VAL A 1 97 ? -25.868 14.362 -47.208 1.00 20.68 97 VAL A C 1
ATOM 720 O O . VAL A 1 97 ? -26.557 13.847 -48.119 1.00 21.00 97 VAL A O 1
ATOM 724 N N . VAL A 1 98 ? -26.356 14.891 -46.074 1.00 18.90 98 VAL A N 1
ATOM 725 C CA . VAL A 1 98 ? -27.763 15.371 -45.960 1.00 17.71 98 VAL A CA 1
ATOM 726 C C . VAL A 1 98 ? -27.749 16.833 -46.369 1.00 16.41 98 VAL A C 1
ATOM 727 O O . VAL A 1 98 ? -27.216 17.634 -45.630 1.00 18.27 98 VAL A O 1
ATOM 731 N N . ASP A 1 99 ? -28.311 17.163 -47.511 1.00 16.01 99 ASP A N 1
ATOM 732 C CA . ASP A 1 99 ? -28.334 18.560 -47.995 1.00 19.28 99 ASP A CA 1
ATOM 733 C C . ASP A 1 99 ? -29.631 19.230 -47.516 1.00 19.46 99 ASP A C 1
ATOM 734 O O . ASP A 1 99 ? -30.716 18.894 -48.003 1.00 18.52 99 ASP A O 1
ATOM 739 N N . THR A 1 100 ? -29.513 20.183 -46.597 1.00 20.82 100 THR A N 1
ATOM 740 C CA . THR A 1 100 ? -30.625 21.042 -46.120 1.00 17.98 100 THR A CA 1
ATOM 741 C C . THR A 1 100 ? -30.500 22.451 -46.693 1.00 19.87 100 THR A C 1
ATOM 742 O O . THR A 1 100 ? -31.203 23.339 -46.185 1.00 21.83 100 THR A O 1
ATOM 746 N N . MET A 1 101 ? -29.692 22.675 -47.732 1.00 21.93 101 MET A N 1
ATOM 747 C CA . MET A 1 101 ? -29.538 24.036 -48.329 1.00 23.10 101 MET A CA 1
ATOM 748 C C . MET A 1 101 ? -29.843 24.047 -49.841 1.00 25.54 101 MET A C 1
ATOM 749 O O . MET A 1 101 ? -29.902 25.168 -50.387 1.00 27.48 101 MET A O 1
ATOM 754 N N . MET A 1 102 ? -29.991 22.879 -50.490 1.00 27.05 102 MET A N 1
ATOM 755 C CA . MET A 1 102 ? -30.464 22.738 -51.897 1.00 28.87 102 MET A CA 1
ATOM 756 C C . MET A 1 102 ? -29.319 23.120 -52.825 1.00 27.93 102 MET A C 1
ATOM 757 O O . MET A 1 102 ? -29.401 24.176 -53.450 1.00 26.58 102 MET A O 1
ATOM 762 N N . LEU A 1 103 ? -28.263 22.316 -52.829 1.00 28.14 103 LEU A N 1
ATOM 763 C CA . LEU A 1 103 ? -27.170 22.398 -53.817 1.00 31.12 103 LEU A CA 1
ATOM 764 C C . LEU A 1 103 ? -27.785 22.010 -55.148 1.00 31.88 103 LEU A C 1
ATOM 765 O O . LEU A 1 103 ? -28.115 20.834 -55.303 1.00 33.51 103 LEU A O 1
ATOM 770 N N . LEU A 1 104 ? -27.914 22.950 -56.064 1.00 32.19 104 LEU A N 1
ATOM 771 C CA . LEU A 1 104 ? -28.484 22.651 -57.392 1.00 36.80 104 LEU A CA 1
ATOM 772 C C . LEU A 1 104 ? -27.524 21.702 -58.126 1.00 41.26 104 LEU A C 1
ATOM 773 O O . LEU A 1 104 ? -26.288 21.713 -57.791 1.00 40.47 104 LEU A O 1
ATOM 778 N N . HIS A 1 105 ? -28.067 20.846 -59.004 1.00 42.38 105 HIS A N 1
ATOM 779 C CA . HIS A 1 105 ? -27.255 19.936 -59.857 1.00 48.65 105 HIS A CA 1
ATOM 780 C C . HIS A 1 105 ? -26.169 20.797 -60.506 1.00 43.02 105 HIS A C 1
ATOM 781 O O . HIS A 1 105 ? -26.502 21.837 -61.030 1.00 51.85 105 HIS A O 1
ATOM 788 N N . SER A 1 106 ? -24.896 20.449 -60.362 1.00 44.05 106 SER A N 1
ATOM 789 C CA . SER A 1 106 ? -23.778 21.299 -60.832 1.00 39.49 106 SER A CA 1
ATOM 790 C C . SER A 1 106 ? -22.580 20.421 -61.133 1.00 40.62 106 SER A C 1
ATOM 791 O O . SER A 1 106 ? -22.517 19.287 -60.660 1.00 38.54 106 SER A O 1
ATOM 794 N N . PRO A 1 107 ? -21.592 20.901 -61.917 1.00 41.32 107 PRO A N 1
ATOM 795 C CA . PRO A 1 107 ? -20.370 20.129 -62.123 1.00 42.17 107 PRO A CA 1
ATOM 796 C C . PRO A 1 107 ? -19.772 19.695 -60.769 1.00 39.97 107 PRO A C 1
ATOM 797 O O . PRO A 1 107 ? -19.298 18.566 -60.675 1.00 36.68 107 PRO A O 1
ATOM 801 N N . GLU A 1 108 ? -19.853 20.542 -59.738 1.00 36.33 108 GLU A N 1
ATOM 802 C CA . GLU A 1 108 ? -19.168 20.289 -58.436 1.00 35.17 108 GLU A CA 1
ATOM 803 C C . GLU A 1 108 ? -19.893 19.176 -57.665 1.00 30.09 108 GLU A C 1
ATOM 804 O O . GLU A 1 108 ? -19.214 18.298 -57.107 1.00 31.97 108 GLU A O 1
ATOM 810 N N . GLN A 1 109 ? -21.217 19.201 -57.647 1.00 28.09 109 GLN A N 1
ATOM 811 C CA . GLN A 1 109 ? -22.066 18.141 -57.060 1.00 29.36 109 GLN A CA 1
ATOM 812 C C . GLN A 1 109 ? -21.822 16.821 -57.801 1.00 27.49 109 GLN A C 1
ATOM 813 O O . GLN A 1 109 ? -21.785 15.771 -57.137 1.00 24.54 109 GLN A O 1
ATOM 819 N N . GLU A 1 110 ? -21.713 16.872 -59.125 1.00 27.47 110 GLU A N 1
ATOM 820 C CA . GLU A 1 110 ? -21.442 15.701 -59.985 1.00 31.21 110 GLU A CA 1
ATOM 821 C C . GLU A 1 110 ? -20.112 15.070 -59.573 1.00 27.11 110 GLU A C 1
ATOM 822 O O . GLU A 1 110 ? -20.057 13.849 -59.439 1.00 28.31 110 GLU A O 1
ATOM 828 N N . GLN A 1 111 ? -19.096 15.891 -59.321 1.00 29.41 111 GLN A N 1
ATOM 829 C CA . GLN A 1 111 ? -17.756 15.441 -58.861 1.00 30.25 111 GLN A CA 1
ATOM 830 C C . GLN A 1 111 ? -17.871 14.782 -57.478 1.00 29.36 111 GLN A C 1
ATOM 831 O O . GLN A 1 111 ? -17.256 13.716 -57.283 1.00 30.74 111 GLN A O 1
ATOM 837 N N . ILE A 1 112 ? -18.681 15.336 -56.564 1.00 27.40 112 ILE A N 1
ATOM 838 C CA . ILE A 1 112 ? -18.926 14.690 -55.238 1.00 24.27 112 ILE A CA 1
ATOM 839 C C . ILE A 1 112 ? -19.468 13.276 -55.470 1.00 22.29 112 ILE A C 1
ATOM 840 O O . ILE A 1 112 ? -18.919 12.344 -54.904 1.00 22.14 112 ILE A O 1
ATOM 845 N N . LEU A 1 113 ? -20.537 13.124 -56.241 1.00 23.01 113 LEU A N 1
ATOM 846 C CA . LEU A 1 113 ? -21.199 11.808 -56.492 1.00 25.08 113 LEU A CA 1
ATOM 847 C C . LEU A 1 113 ? -20.229 10.808 -57.174 1.00 25.75 113 LEU A C 1
ATOM 848 O O . LEU A 1 113 ? -20.208 9.600 -56.817 1.00 23.12 113 LEU A O 1
ATOM 853 N N . LYS A 1 114 ? -19.439 11.309 -58.117 1.00 28.47 114 LYS A N 1
ATOM 854 C CA . LYS A 1 114 ? -18.376 10.561 -58.839 1.00 31.67 114 LYS A CA 1
ATOM 855 C C . LYS A 1 114 ? -17.366 9.995 -57.828 1.00 30.70 114 LYS A C 1
ATOM 856 O O . LYS A 1 114 ? -16.827 8.931 -58.093 1.00 29.89 114 LYS A O 1
ATOM 862 N N . THR A 1 115 ? -17.099 10.641 -56.688 1.00 27.66 115 THR A N 1
ATOM 863 C CA . THR A 1 115 ? -16.156 10.050 -55.700 1.00 26.18 115 THR A CA 1
ATOM 864 C C . THR A 1 115 ? -16.783 8.820 -55.036 1.00 25.31 115 THR A C 1
ATOM 865 O O . THR A 1 115 ? -16.036 8.150 -54.354 1.00 28.34 115 THR A O 1
ATOM 869 N N . GLY A 1 116 ? -18.094 8.564 -55.142 1.00 24.60 116 GLY A N 1
ATOM 870 C CA . GLY A 1 116 ? -18.773 7.504 -54.369 1.00 24.77 116 GLY A CA 1
ATOM 871 C C . GLY A 1 116 ? -19.674 8.039 -53.250 1.00 25.74 116 GLY A C 1
ATOM 872 O O . GLY A 1 116 ? -20.600 7.313 -52.809 1.00 22.78 116 GLY A O 1
ATOM 873 N N . THR A 1 117 ? -19.446 9.273 -52.803 1.00 25.04 117 THR A N 1
ATOM 874 C CA . THR A 1 117 ? -20.329 9.953 -51.829 1.00 25.14 117 THR A CA 1
ATOM 875 C C . THR A 1 117 ? -21.774 9.950 -52.337 1.00 22.08 117 THR A C 1
ATOM 876 O O . THR A 1 117 ? -21.978 10.158 -53.522 1.00 24.87 117 THR A O 1
ATOM 880 N N . ARG A 1 118 ? -22.723 9.669 -51.448 1.00 21.98 118 ARG A N 1
ATOM 881 C CA . ARG A 1 118 ? -24.191 9.705 -51.687 1.00 23.48 118 ARG A CA 1
ATOM 882 C C . ARG A 1 118 ? -24.778 11.024 -51.144 1.00 23.78 118 ARG A C 1
ATOM 883 O O . ARG A 1 118 ? -24.284 11.547 -50.138 1.00 22.41 118 ARG A O 1
ATOM 891 N N . ILE A 1 119 ? -25.831 11.540 -51.775 1.00 22.26 119 ILE A N 1
ATOM 892 C CA . ILE A 1 119 ? -26.429 12.835 -51.350 1.00 22.17 119 ILE A CA 1
ATOM 893 C C . ILE A 1 119 ? -27.934 12.656 -51.222 1.00 21.66 119 ILE A C 1
ATOM 894 O O . ILE A 1 119 ? -28.579 12.280 -52.245 1.00 19.37 119 ILE A O 1
ATOM 899 N N . LEU A 1 120 ? -28.460 12.940 -50.023 1.00 19.24 120 LEU A N 1
ATOM 900 C CA . LEU A 1 120 ? -29.924 12.992 -49.760 1.00 19.80 120 LEU A CA 1
ATOM 901 C C . LEU A 1 120 ? -30.342 14.453 -49.572 1.00 18.71 120 LEU A C 1
ATOM 902 O O . LEU A 1 120 ? -29.880 15.077 -48.639 1.00 16.26 120 LEU A O 1
ATOM 907 N N . LEU A 1 121 ? -31.183 14.977 -50.457 1.00 20.47 121 LEU A N 1
ATOM 908 C CA . LEU A 1 121 ? -31.771 16.329 -50.312 1.00 19.37 121 LEU A CA 1
ATOM 909 C C . LEU A 1 121 ? -32.971 16.214 -49.368 1.00 19.83 121 LEU A C 1
ATOM 910 O O . LEU A 1 121 ? -33.739 15.234 -49.493 1.00 19.65 121 LEU A O 1
ATOM 915 N N . ALA A 1 122 ? -33.085 17.129 -48.393 1.00 19.21 122 ALA A N 1
ATOM 916 C CA . ALA A 1 122 ? -34.163 17.131 -47.371 1.00 20.65 122 ALA A CA 1
ATOM 917 C C . ALA A 1 122 ? -34.437 18.589 -46.980 1.00 20.50 122 ALA A C 1
ATOM 918 O O . ALA A 1 122 ? -33.730 19.087 -46.097 1.00 18.74 122 ALA A O 1
ATOM 920 N N . VAL A 1 123 ? -35.382 19.248 -47.661 1.00 18.92 123 VAL A N 1
ATOM 921 C CA . VAL A 1 123 ? -35.596 20.709 -47.476 1.00 18.86 123 VAL A CA 1
ATOM 922 C C . VAL A 1 123 ? -37.083 20.999 -47.261 1.00 19.96 123 VAL A C 1
ATOM 923 O O . VAL A 1 123 ? -37.383 22.104 -46.739 1.00 18.06 123 VAL A O 1
ATOM 927 N N . GLU A 1 124 ? -37.961 20.058 -47.614 1.00 19.53 124 GLU A N 1
ATOM 928 C CA . GLU A 1 124 ? -39.418 20.271 -47.455 1.00 21.02 124 GLU A CA 1
ATOM 929 C C . GLU A 1 124 ? -39.716 20.279 -45.966 1.00 20.19 124 GLU A C 1
ATOM 930 O O . GLU A 1 124 ? -38.963 19.725 -45.157 1.00 19.33 124 GLU A O 1
ATOM 936 N N . PRO A 1 125 ? -40.831 20.928 -45.564 1.00 21.44 125 PRO A N 1
ATOM 937 C CA . PRO A 1 125 ? -41.230 20.974 -44.157 1.00 20.77 125 PRO A CA 1
ATOM 938 C C . PRO A 1 125 ? -41.422 19.589 -43.531 1.00 20.02 125 PRO A C 1
ATOM 939 O O . PRO A 1 125 ? -41.849 18.641 -44.194 1.00 18.89 125 PRO A O 1
ATOM 943 N N . PRO A 1 126 ? -41.142 19.425 -42.225 1.00 20.68 126 PRO A N 1
ATOM 944 C CA . PRO A 1 126 ? -41.266 18.123 -41.559 1.00 20.43 126 PRO A CA 1
ATOM 945 C C . PRO A 1 126 ? -42.599 17.404 -41.808 1.00 20.09 126 PRO A C 1
ATOM 946 O O . PRO A 1 126 ? -42.594 16.197 -41.965 1.00 21.47 126 PRO A O 1
ATOM 950 N N . GLU A 1 127 ? -43.718 18.138 -41.862 1.00 19.71 127 GLU A N 1
ATOM 951 C CA . GLU A 1 127 ? -45.047 17.508 -42.054 1.00 20.34 127 GLU A CA 1
ATOM 952 C C . GLU A 1 127 ? -45.103 16.837 -43.448 1.00 21.84 127 GLU A C 1
ATOM 953 O O . GLU A 1 127 ? -45.777 15.791 -43.603 1.00 21.22 127 GLU A O 1
ATOM 959 N N . VAL A 1 128 ? -44.495 17.452 -44.451 1.00 20.34 128 VAL A N 1
ATOM 960 C CA . VAL A 1 128 ? -44.460 16.925 -45.839 1.00 20.68 128 VAL A CA 1
ATOM 961 C C . VAL A 1 128 ? -43.522 15.720 -45.825 1.00 22.30 128 VAL A C 1
ATOM 962 O O . VAL A 1 128 ? -43.860 14.698 -46.468 1.00 21.86 128 VAL A O 1
ATOM 966 N N . LEU A 1 129 ? -42.397 15.843 -45.117 1.00 20.98 129 LEU A N 1
ATOM 967 C CA . LEU A 1 129 ? -41.435 14.732 -44.972 1.00 21.77 129 LEU A CA 1
ATOM 968 C C . LEU A 1 129 ? -42.148 13.518 -44.351 1.00 23.29 129 LEU A C 1
ATOM 969 O O . LEU A 1 129 ? -41.820 12.383 -44.765 1.00 20.63 129 LEU A O 1
ATOM 974 N N . ALA A 1 130 ? -43.065 13.718 -43.391 1.00 23.53 130 ALA A N 1
ATOM 975 C CA . ALA A 1 130 ? -43.784 12.612 -42.699 1.00 22.84 130 ALA A CA 1
ATOM 976 C C . ALA A 1 130 ? -44.809 11.992 -43.639 1.00 23.53 130 ALA A C 1
ATOM 977 O O . ALA A 1 130 ? -44.897 10.748 -43.689 1.00 27.13 130 ALA A O 1
ATOM 979 N N . ARG A 1 131 ? -45.523 12.816 -44.401 1.00 21.97 131 ARG A N 1
ATOM 980 C CA . ARG A 1 131 ? -46.627 12.331 -45.264 1.00 22.99 131 ARG A CA 1
ATOM 981 C C . ARG A 1 131 ? -46.057 11.488 -46.416 1.00 21.72 131 ARG A C 1
ATOM 982 O O . ARG A 1 131 ? -46.752 10.579 -46.833 1.00 19.93 131 ARG A O 1
ATOM 990 N N . MET A 1 132 ? -44.870 11.821 -46.956 1.00 20.72 132 MET A N 1
ATOM 991 C CA . MET A 1 132 ? -44.215 11.012 -48.016 1.00 21.58 132 MET A CA 1
ATOM 992 C C . MET A 1 132 ? -42.921 10.368 -47.473 1.00 20.63 132 MET A C 1
ATOM 993 O O . MET A 1 132 ? -41.941 10.309 -48.188 1.00 22.35 132 MET A O 1
ATOM 998 N N . LEU A 1 133 ? -42.940 9.883 -46.242 1.00 20.49 133 LEU A N 1
ATOM 999 C CA . LEU A 1 133 ? -41.792 9.142 -45.647 1.00 23.69 133 LEU A CA 1
ATOM 1000 C C . LEU A 1 133 ? -41.446 7.966 -46.559 1.00 24.72 133 LEU A C 1
ATOM 1001 O O . LEU A 1 133 ? -42.322 7.173 -46.911 1.00 22.29 133 LEU A O 1
ATOM 1006 N N . PRO A 1 134 ? -40.194 7.874 -47.040 1.00 23.90 134 PRO A N 1
ATOM 1007 C CA . PRO A 1 134 ? -39.849 6.875 -48.053 1.00 25.95 134 PRO A CA 1
ATOM 1008 C C . PRO A 1 134 ? -39.987 5.405 -47.596 1.00 25.30 134 PRO A C 1
ATOM 1009 O O . PRO A 1 134 ? -39.830 5.103 -46.414 1.00 23.57 134 PRO A O 1
ATOM 1013 N N . THR A 1 135 ? -40.323 4.530 -48.558 1.00 26.22 135 THR A N 1
ATOM 1014 C CA . THR A 1 135 ? -40.520 3.059 -48.395 1.00 25.55 135 THR A CA 1
ATOM 1015 C C . THR A 1 135 ? -39.681 2.307 -49.436 1.00 25.58 135 THR A C 1
ATOM 1016 O O . THR A 1 135 ? -39.478 2.829 -50.538 1.00 22.90 135 THR A O 1
ATOM 1020 N N . GLU A 1 136 ? -39.174 1.134 -49.068 1.00 28.29 136 GLU A N 1
ATOM 1021 C CA . GLU A 1 136 ? -38.576 0.145 -50.009 1.00 30.74 136 GLU A CA 1
ATOM 1022 C C . GLU A 1 136 ? -39.563 -0.117 -51.154 1.00 28.06 136 GLU A C 1
ATOM 1023 O O . GLU A 1 136 ? -39.131 -0.232 -52.287 1.00 32.51 136 GLU A O 1
ATOM 1029 N N . ASP A 1 137 ? -40.856 -0.154 -50.860 1.00 29.35 137 ASP A N 1
ATOM 1030 C CA . ASP A 1 137 ? -41.908 -0.433 -51.869 1.00 31.44 137 ASP A CA 1
ATOM 1031 C C . ASP A 1 137 ? -41.942 0.704 -52.894 1.00 33.10 137 ASP A C 1
ATOM 1032 O O . ASP A 1 137 ? -42.097 0.404 -54.106 1.00 31.83 137 ASP A O 1
ATOM 1037 N N . ASP A 1 138 ? -41.754 1.963 -52.471 1.00 28.78 138 ASP A N 1
ATOM 1038 C CA . ASP A 1 138 ? -41.703 3.077 -53.446 1.00 27.45 138 ASP A CA 1
ATOM 1039 C C . ASP A 1 138 ? -40.556 2.797 -54.426 1.00 25.90 138 ASP A C 1
ATOM 1040 O O . ASP A 1 138 ? -40.736 3.012 -55.621 1.00 26.42 138 ASP A O 1
ATOM 1045 N N . LYS A 1 139 ? -39.384 2.440 -53.924 1.00 24.91 139 LYS A N 1
ATOM 1046 C CA . LYS A 1 139 ? -38.178 2.179 -54.756 1.00 27.98 139 LYS A CA 1
ATOM 1047 C C . LYS A 1 139 ? -38.489 1.062 -55.761 1.00 28.54 139 LYS A C 1
ATOM 1048 O O . LYS A 1 139 ? -38.156 1.226 -56.962 1.00 26.79 139 LYS A O 1
ATOM 1054 N N . ARG A 1 140 ? -39.089 -0.020 -55.272 1.00 29.55 140 ARG A N 1
ATOM 1055 C CA . ARG A 1 140 ? -39.451 -1.184 -56.121 1.00 36.57 140 ARG A CA 1
ATOM 1056 C C . ARG A 1 140 ? -40.293 -0.686 -57.308 1.00 36.32 140 ARG A C 1
ATOM 1057 O O . ARG A 1 140 ? -39.925 -0.984 -58.476 1.00 34.09 140 ARG A O 1
ATOM 1065 N N . ARG A 1 141 ? -41.363 0.066 -57.038 1.00 36.59 141 ARG A N 1
ATOM 1066 C CA . ARG A 1 141 ? -42.329 0.507 -58.077 1.00 34.76 141 ARG A CA 1
ATOM 1067 C C . ARG A 1 141 ? -41.608 1.413 -59.081 1.00 34.71 141 ARG A C 1
ATOM 1068 O O . ARG A 1 141 ? -41.826 1.270 -60.301 1.00 34.31 141 ARG A O 1
ATOM 1076 N N . VAL A 1 142 ? -40.747 2.304 -58.603 1.00 30.70 142 VAL A N 1
ATOM 1077 C CA . VAL A 1 142 ? -40.041 3.298 -59.469 1.00 31.27 142 VAL A CA 1
ATOM 1078 C C . VAL A 1 142 ? -39.021 2.590 -60.380 1.00 31.84 142 VAL A C 1
ATOM 1079 O O . VAL A 1 142 ? -38.860 3.033 -61.553 1.00 29.87 142 VAL A O 1
ATOM 1083 N N . LEU A 1 143 ? -38.290 1.608 -59.843 1.00 34.24 143 LEU A N 1
ATOM 1084 C CA . LEU A 1 143 ? -37.301 0.816 -60.622 1.00 37.37 143 LEU A CA 1
ATOM 1085 C C . LEU A 1 143 ? -38.031 -0.031 -61.682 1.00 39.18 143 LEU A C 1
ATOM 1086 O O . LEU A 1 143 ? -37.482 -0.149 -62.795 1.00 41.84 143 LEU A O 1
ATOM 1091 N N . ALA A 1 144 ? -39.199 -0.603 -61.352 1.00 35.50 144 ALA A N 1
ATOM 1092 C CA . ALA A 1 144 ? -40.069 -1.321 -62.319 1.00 37.51 144 ALA A CA 1
ATOM 1093 C C . ALA A 1 144 ? -40.443 -0.377 -63.476 1.00 39.56 144 ALA A C 1
ATOM 1094 O O . ALA A 1 144 ? -40.359 -0.781 -64.667 1.00 38.61 144 ALA A O 1
ATOM 1096 N N . ALA A 1 145 ? -40.795 0.873 -63.184 1.00 36.21 145 ALA A N 1
ATOM 1097 C CA . ALA A 1 145 ? -41.102 1.875 -64.234 1.00 36.99 145 ALA A CA 1
ATOM 1098 C C . ALA A 1 145 ? -39.835 2.154 -65.031 1.00 37.24 145 ALA A C 1
ATOM 1099 O O . ALA A 1 145 ? -39.926 2.309 -66.267 1.00 40.83 145 ALA A O 1
ATOM 1101 N N . GLU A 1 146 ? -38.702 2.231 -64.343 1.00 35.85 146 GLU A N 1
ATOM 1102 C CA . GLU A 1 146 ? -37.405 2.576 -64.965 1.00 35.21 146 GLU A CA 1
ATOM 1103 C C . GLU A 1 146 ? -37.046 1.520 -66.018 1.00 35.33 146 GLU A C 1
ATOM 1104 O O . GLU A 1 146 ? -36.516 1.928 -67.062 1.00 33.84 146 GLU A O 1
ATOM 1110 N N . THR A 1 147 ? -37.296 0.233 -65.765 1.00 38.38 147 THR A N 1
ATOM 1111 C CA . THR A 1 147 ? -36.872 -0.876 -66.677 1.00 44.62 147 THR A CA 1
ATOM 1112 C C . THR A 1 147 ? -37.588 -0.699 -68.037 1.00 44.34 147 THR A C 1
ATOM 1113 O O . THR A 1 147 ? -36.914 -0.870 -69.081 1.00 44.79 147 THR A O 1
ATOM 1117 N N . LEU A 1 148 ? -38.867 -0.299 -68.032 1.00 40.18 148 LEU A N 1
ATOM 1118 C CA . LEU A 1 148 ? -39.640 0.090 -69.244 1.00 42.84 148 LEU A CA 1
ATOM 1119 C C . LEU A 1 148 ? -39.044 1.348 -69.870 1.00 44.87 148 LEU A C 1
ATOM 1120 O O . LEU A 1 148 ? -38.739 1.336 -71.066 1.00 45.98 148 LEU A O 1
ATOM 1125 N N . LEU A 1 149 ? -38.908 2.419 -69.095 1.00 47.31 149 LEU A N 1
ATOM 1126 C CA . LEU A 1 149 ? -38.453 3.714 -69.636 1.00 44.03 149 LEU A CA 1
ATOM 1127 C C . LEU A 1 149 ? -37.109 3.544 -70.363 1.00 44.26 149 LEU A C 1
ATOM 1128 O O . LEU A 1 149 ? -36.948 4.188 -71.394 1.00 44.01 149 LEU A O 1
ATOM 1133 N N . LYS A 1 150 ? -36.168 2.754 -69.837 1.00 48.72 150 LYS A N 1
ATOM 1134 C CA . LYS A 1 150 ? -34.749 2.742 -70.313 1.00 55.63 150 LYS A CA 1
ATOM 1135 C C . LYS A 1 150 ? -34.680 2.252 -71.764 1.00 57.88 150 LYS A C 1
ATOM 1136 O O . LYS A 1 150 ? -33.893 2.839 -72.549 1.00 61.91 150 LYS A O 1
ATOM 1142 N N . GLN A 1 151 ? -35.492 1.252 -72.110 1.00 60.50 151 GLN A N 1
ATOM 1143 C CA . GLN A 1 151 ? -35.511 0.638 -73.467 1.00 65.62 151 GLN A CA 1
ATOM 1144 C C . GLN A 1 151 ? -36.447 1.407 -74.437 1.00 61.61 151 GLN A C 1
ATOM 1145 O O . GLN A 1 151 ? -36.236 1.261 -75.659 1.00 61.31 151 GLN A O 1
ATOM 1151 N N . ALA A 1 152 ? -37.412 2.217 -73.966 1.00 50.33 152 ALA A N 1
ATOM 1152 C CA . ALA A 1 152 ? -38.376 2.952 -74.831 1.00 48.70 152 ALA A CA 1
ATOM 1153 C C . ALA A 1 152 ? -37.591 3.751 -75.868 1.00 47.72 152 ALA A C 1
ATOM 1154 O O . ALA A 1 152 ? -36.481 4.191 -75.544 1.00 49.73 152 ALA A O 1
ATOM 1156 N N . ARG A 1 153 ? -38.147 3.923 -77.067 1.00 49.44 153 ARG A N 1
ATOM 1157 C CA . ARG A 1 153 ? -37.461 4.598 -78.205 1.00 52.73 153 ARG A CA 1
ATOM 1158 C C . ARG A 1 153 ? -38.074 5.984 -78.430 1.00 48.62 153 ARG A C 1
ATOM 1159 O O . ARG A 1 153 ? -37.367 6.865 -78.990 1.00 44.60 153 ARG A O 1
ATOM 1167 N N . SER A 1 154 ? -39.337 6.150 -78.021 1.00 45.69 154 SER A N 1
ATOM 1168 C CA . SER A 1 154 ? -40.094 7.428 -78.018 1.00 42.24 154 SER A CA 1
ATOM 1169 C C . SER A 1 154 ? -41.000 7.498 -76.777 1.00 45.73 154 SER A C 1
ATOM 1170 O O . SER A 1 154 ? -41.474 6.426 -76.298 1.00 41.31 154 SER A O 1
ATOM 1173 N N . LEU A 1 155 ? -41.270 8.718 -76.299 1.00 41.81 155 LEU A N 1
ATOM 1174 C CA . LEU A 1 155 ? -42.372 8.986 -75.338 1.00 43.33 155 LEU A CA 1
ATOM 1175 C C . LEU A 1 155 ? -43.433 9.833 -76.048 1.00 39.28 155 LEU A C 1
ATOM 1176 O O . LEU A 1 155 ? -43.044 10.751 -76.804 1.00 42.10 155 LEU A O 1
ATOM 1181 N N . HIS A 1 156 ? -44.721 9.546 -75.816 1.00 38.57 156 HIS A N 1
ATOM 1182 C CA . HIS A 1 156 ? -45.829 10.329 -76.432 1.00 39.80 156 HIS A CA 1
ATOM 1183 C C . HIS A 1 156 ? -46.883 10.725 -75.392 1.00 35.12 156 HIS A C 1
ATOM 1184 O O . HIS A 1 156 ? -47.341 9.854 -74.602 1.00 36.67 156 HIS A O 1
ATOM 1191 N N . VAL A 1 157 ? -47.344 11.974 -75.448 1.00 33.25 157 VAL A N 1
ATOM 1192 C CA . VAL A 1 157 ? -48.417 12.434 -74.525 1.00 33.73 157 VAL A CA 1
ATOM 1193 C C . VAL A 1 157 ? -49.616 12.934 -75.325 1.00 33.21 157 VAL A C 1
ATOM 1194 O O . VAL A 1 157 ? -49.418 13.743 -76.256 1.00 32.67 157 VAL A O 1
ATOM 1198 N N . ARG A 1 158 ? -50.796 12.500 -74.903 1.00 33.52 158 ARG A N 1
ATOM 1199 C CA . ARG A 1 158 ? -52.110 12.998 -75.394 1.00 38.79 158 ARG A CA 1
ATOM 1200 C C . ARG A 1 158 ? -53.018 13.330 -74.197 1.00 36.09 158 ARG A C 1
ATOM 1201 O O . ARG A 1 158 ? -53.033 12.586 -73.204 1.00 37.00 158 ARG A O 1
ATOM 1209 N N . SER A 1 159 ? -53.820 14.376 -74.313 1.00 35.00 159 SER A N 1
ATOM 1210 C CA . SER A 1 159 ? -54.944 14.633 -73.388 1.00 34.22 159 SER A CA 1
ATOM 1211 C C . SER A 1 159 ? -56.153 15.145 -74.182 1.00 35.04 159 SER A C 1
ATOM 1212 O O . SER A 1 159 ? -55.937 15.752 -75.254 1.00 32.37 159 SER A O 1
ATOM 1215 N N . LYS A 1 160 ? -57.355 15.018 -73.617 1.00 35.76 160 LYS A N 1
ATOM 1216 C CA . LYS A 1 160 ? -58.607 15.671 -74.109 1.00 40.54 160 LYS A CA 1
ATOM 1217 C C . LYS A 1 160 ? -58.411 17.185 -74.244 1.00 38.27 160 LYS A C 1
ATOM 1218 O O . LYS A 1 160 ? -58.972 17.760 -75.164 1.00 39.68 160 LYS A O 1
ATOM 1224 N N . ALA A 1 161 ? -57.671 17.826 -73.349 1.00 35.42 161 ALA A N 1
ATOM 1225 C CA . ALA A 1 161 ? -57.495 19.294 -73.373 1.00 36.65 161 ALA A CA 1
ATOM 1226 C C . ALA A 1 161 ? -56.703 19.689 -74.620 1.00 37.60 161 ALA A C 1
ATOM 1227 O O . ALA A 1 161 ? -56.659 20.892 -74.928 1.00 39.40 161 ALA A O 1
ATOM 1229 N N . GLY A 1 162 ? -56.038 18.730 -75.267 1.00 36.01 162 GLY A N 1
ATOM 1230 C CA . GLY A 1 162 ? -55.364 18.933 -76.563 1.00 35.76 162 GLY A CA 1
ATOM 1231 C C . GLY A 1 162 ? -53.857 18.723 -76.529 1.00 37.90 162 GLY A C 1
ATOM 1232 O O . GLY A 1 162 ? -53.182 19.210 -77.452 1.00 37.90 162 GLY A O 1
ATOM 1233 N N . SER A 1 163 ? -53.308 18.041 -75.524 1.00 36.55 163 SER A N 1
ATOM 1234 C CA . SER A 1 163 ? -51.870 17.693 -75.543 1.00 38.96 163 SER A CA 1
ATOM 1235 C C . SER A 1 163 ? -51.710 16.633 -76.631 1.00 38.01 163 SER A C 1
ATOM 1236 O O . SER A 1 163 ? -52.549 15.734 -76.657 1.00 36.45 163 SER A O 1
ATOM 1239 N N . ASP A 1 164 ? -50.729 16.809 -77.520 1.00 40.10 164 ASP A N 1
ATOM 1240 C CA . ASP A 1 164 ? -50.306 15.817 -78.546 1.00 42.02 164 ASP A CA 1
ATOM 1241 C C . ASP A 1 164 ? -48.816 16.051 -78.805 1.00 36.43 164 ASP A C 1
ATOM 1242 O O . ASP A 1 164 ? -48.461 16.924 -79.592 1.00 36.07 164 ASP A O 1
ATOM 1247 N N . PHE A 1 165 ? -47.970 15.343 -78.065 1.00 39.58 165 PHE A N 1
ATOM 1248 C CA . PHE A 1 165 ? -46.537 15.671 -77.867 1.00 36.26 165 PHE A CA 1
ATOM 1249 C C . PHE A 1 165 ? -45.712 14.403 -78.126 1.00 35.61 165 PHE A C 1
ATOM 1250 O O . PHE A 1 165 ? -46.061 13.319 -77.599 1.00 30.28 165 PHE A O 1
ATOM 1258 N N . HIS A 1 166 ? -44.644 14.529 -78.908 1.00 38.62 166 HIS A N 1
ATOM 1259 C CA . HIS A 1 166 ? -43.781 13.376 -79.266 1.00 43.47 166 HIS A CA 1
ATOM 1260 C C . HIS A 1 166 ? -42.337 13.715 -78.935 1.00 37.49 166 HIS A C 1
ATOM 1261 O O . HIS A 1 166 ? -41.855 14.783 -79.357 1.00 40.29 166 HIS A O 1
ATOM 1268 N N . ALA A 1 167 ? -41.677 12.800 -78.232 1.00 42.24 167 ALA A N 1
ATOM 1269 C CA . ALA A 1 167 ? -40.267 12.927 -77.802 1.00 45.39 167 ALA A CA 1
ATOM 1270 C C . ALA A 1 167 ? -39.488 11.676 -78.196 1.00 43.88 167 ALA A C 1
ATOM 1271 O O . ALA A 1 167 ? -39.530 10.665 -77.502 1.00 43.61 167 ALA A O 1
ATOM 1273 N N . PRO A 1 168 ? -38.706 11.714 -79.293 1.00 46.01 168 PRO A N 1
ATOM 1274 C CA . PRO A 1 168 ? -37.740 10.647 -79.552 1.00 47.44 168 PRO A CA 1
ATOM 1275 C C . PRO A 1 168 ? -36.745 10.525 -78.376 1.00 42.07 168 PRO A C 1
ATOM 1276 O O . PRO A 1 168 ? -36.209 11.524 -77.904 1.00 43.46 168 PRO A O 1
ATOM 1280 N N . LEU A 1 169 ? -36.515 9.300 -77.917 1.00 42.78 169 LEU A N 1
ATOM 1281 C CA . LEU A 1 169 ? -35.555 8.992 -76.823 1.00 45.76 169 LEU A CA 1
ATOM 1282 C C . LEU A 1 169 ? -34.377 8.166 -77.355 1.00 48.07 169 LEU A C 1
ATOM 1283 O O . LEU A 1 169 ? -34.476 7.683 -78.503 1.00 49.66 169 LEU A O 1
ATOM 1288 N N . GLY A 1 170 ? -33.332 8.007 -76.527 1.00 44.45 170 GLY A N 1
ATOM 1289 C CA . GLY A 1 170 ? -32.154 7.150 -76.763 1.00 41.05 170 GLY A CA 1
ATOM 1290 C C . GLY A 1 170 ? -30.861 7.878 -76.455 1.00 39.39 170 GLY A C 1
ATOM 1291 O O . GLY A 1 170 ? -29.906 7.255 -76.019 1.00 46.04 170 GLY A O 1
ATOM 1292 N N . GLN A 1 171 ? -30.811 9.180 -76.663 1.00 36.47 171 GLN A N 1
ATOM 1293 C CA . GLN A 1 171 ? -29.582 9.957 -76.424 1.00 39.53 171 GLN A CA 1
ATOM 1294 C C . GLN A 1 171 ? -29.275 10.010 -74.917 1.00 39.23 171 GLN A C 1
ATOM 1295 O O . GLN A 1 171 ? -28.069 10.177 -74.567 1.00 39.54 171 GLN A O 1
ATOM 1301 N N . TYR A 1 172 ? -30.272 9.886 -74.033 1.00 37.41 172 TYR A N 1
ATOM 1302 C CA . TYR A 1 172 ? -30.092 10.333 -72.624 1.00 36.32 172 TYR A CA 1
ATOM 1303 C C . TYR A 1 172 ? -30.576 9.287 -71.635 1.00 34.34 172 TYR A C 1
ATOM 1304 O O . TYR A 1 172 ? -31.514 8.541 -71.900 1.00 37.25 172 TYR A O 1
ATOM 1313 N N . PRO A 1 173 ? -29.985 9.225 -70.425 1.00 30.84 173 PRO A N 1
ATOM 1314 C CA . PRO A 1 173 ? -30.368 8.193 -69.466 1.00 32.00 173 PRO A CA 1
ATOM 1315 C C . PRO A 1 173 ? -31.755 8.451 -68.841 1.00 31.95 173 PRO A C 1
ATOM 1316 O O . PRO A 1 173 ? -32.265 9.529 -68.972 1.00 32.54 173 PRO A O 1
ATOM 1320 N N . ALA A 1 174 ? -32.324 7.433 -68.198 1.00 31.44 174 ALA A N 1
ATOM 1321 C CA . ALA A 1 174 ? -33.470 7.490 -67.268 1.00 34.12 174 ALA A CA 1
ATOM 1322 C C . ALA A 1 174 ? -32.932 7.872 -65.878 1.00 38.75 174 ALA A C 1
ATOM 1323 O O . ALA A 1 174 ? -31.904 7.331 -65.487 1.00 37.13 174 ALA A O 1
ATOM 1325 N N . VAL A 1 175 ? -33.571 8.806 -65.176 1.00 38.55 175 VAL A N 1
ATOM 1326 C CA . VAL A 1 175 ? -33.215 9.149 -63.772 1.00 33.81 175 VAL A CA 1
ATOM 1327 C C . VAL A 1 175 ? -34.436 8.868 -62.909 1.00 32.43 175 VAL A C 1
ATOM 1328 O O . VAL A 1 175 ? -35.551 9.201 -63.334 1.00 30.01 175 VAL A O 1
ATOM 1332 N N . THR A 1 176 ? -34.216 8.223 -61.767 1.00 30.71 176 THR A N 1
ATOM 1333 C CA . THR A 1 176 ? -35.252 7.949 -60.741 1.00 28.82 176 THR A CA 1
ATOM 1334 C C . THR A 1 176 ? -35.011 8.790 -59.478 1.00 27.02 176 THR A C 1
ATOM 1335 O O . THR A 1 176 ? -33.846 9.095 -59.163 1.00 25.20 176 THR A O 1
ATOM 1339 N N . GLU A 1 177 ? -36.099 9.154 -58.797 1.00 24.59 177 GLU A N 1
ATOM 1340 C CA . GLU A 1 177 ? -36.086 9.674 -57.412 1.00 24.19 177 GLU A CA 1
ATOM 1341 C C . GLU A 1 177 ? -37.098 8.844 -56.633 1.00 23.49 177 GLU A C 1
ATOM 1342 O O . GLU A 1 177 ? -38.264 8.941 -57.015 1.00 23.84 177 GLU A O 1
ATOM 1348 N N . TYR A 1 178 ? -36.677 8.033 -55.640 1.00 21.47 178 TYR A N 1
ATOM 1349 C CA . TYR A 1 178 ? -37.547 7.181 -54.771 1.00 22.56 178 TYR A CA 1
ATOM 1350 C C . TYR A 1 178 ? -37.345 7.502 -53.278 1.00 21.61 178 TYR A C 1
ATOM 1351 O O . TYR A 1 178 ? -37.933 6.800 -52.418 1.00 24.10 178 TYR A O 1
ATOM 1360 N N . GLY A 1 179 ? -36.571 8.542 -52.946 1.00 22.88 179 GLY A N 1
ATOM 1361 C CA . GLY A 1 179 ? -36.638 9.178 -51.615 1.00 21.07 179 GLY A CA 1
ATOM 1362 C C . GLY A 1 179 ? -35.463 8.878 -50.700 1.00 23.84 179 GLY A C 1
ATOM 1363 O O . GLY A 1 179 ? -35.473 9.365 -49.553 1.00 21.64 179 GLY A O 1
ATOM 1364 N N . TYR A 1 180 ? -34.474 8.088 -51.124 1.00 24.53 180 TYR A N 1
ATOM 1365 C CA . TYR A 1 180 ? -33.341 7.744 -50.224 1.00 22.82 180 TYR A CA 1
ATOM 1366 C C . TYR A 1 180 ? -32.095 7.476 -51.060 1.00 24.32 180 TYR A C 1
ATOM 1367 O O . TYR A 1 180 ? -32.232 7.214 -52.282 1.00 23.94 180 TYR A O 1
ATOM 1376 N N . ALA A 1 181 ? -30.918 7.655 -50.442 1.00 23.40 181 ALA A N 1
ATOM 1377 C CA . ALA A 1 181 ? -29.589 7.584 -51.078 1.00 23.08 181 ALA A CA 1
ATOM 1378 C C . ALA A 1 181 ? -28.808 6.363 -50.579 1.00 25.30 181 ALA A C 1
ATOM 1379 O O . ALA A 1 181 ? -27.846 6.561 -49.801 1.00 22.16 181 ALA A O 1
ATOM 1381 N N . ASP A 1 182 ? -29.186 5.176 -51.073 1.00 26.34 182 ASP A N 1
ATOM 1382 C CA . ASP A 1 182 ? -28.713 3.839 -50.626 1.00 29.28 182 ASP A CA 1
ATOM 1383 C C . ASP A 1 182 ? -27.489 3.407 -51.442 1.00 30.19 182 ASP A C 1
ATOM 1384 O O . ASP A 1 182 ? -26.664 2.690 -50.924 1.00 31.46 182 ASP A O 1
ATOM 1389 N N . GLU A 1 183 ? -27.317 3.873 -52.656 1.00 34.04 183 GLU A N 1
ATOM 1390 C CA . GLU A 1 183 ? -26.213 3.374 -53.492 1.00 34.52 183 GLU A CA 1
ATOM 1391 C C . GLU A 1 183 ? -25.112 4.410 -53.590 1.00 33.02 183 GLU A C 1
ATOM 1392 O O . GLU A 1 183 ? -25.358 5.607 -53.568 1.00 28.62 183 GLU A O 1
ATOM 1398 N N . PRO A 1 184 ? -23.861 3.961 -53.790 1.00 33.77 184 PRO A N 1
ATOM 1399 C CA . PRO A 1 184 ? -22.739 4.887 -53.854 1.00 31.92 184 PRO A CA 1
ATOM 1400 C C . PRO A 1 184 ? -22.922 5.806 -55.076 1.00 29.58 184 PRO A C 1
ATOM 1401 O O . PRO A 1 184 ? -23.449 5.365 -56.086 1.00 24.60 184 PRO A O 1
ATOM 1405 N N . GLY A 1 185 ? -22.559 7.086 -54.942 1.00 25.16 185 GLY A N 1
ATOM 1406 C CA . GLY A 1 185 ? -22.681 8.071 -56.015 1.00 25.57 185 GLY A CA 1
ATOM 1407 C C . GLY A 1 185 ? -24.136 8.421 -56.295 1.00 26.38 185 GLY A C 1
ATOM 1408 O O . GLY A 1 185 ? -24.366 9.133 -57.270 1.00 27.97 185 GLY A O 1
ATOM 1409 N N . ARG A 1 186 ? -25.093 7.999 -55.470 1.00 26.66 186 ARG A N 1
ATOM 1410 C CA . ARG A 1 186 ? -26.530 8.256 -55.770 1.00 28.61 186 ARG A CA 1
ATOM 1411 C C . ARG A 1 186 ? -26.961 9.590 -55.155 1.00 27.59 186 ARG A C 1
ATOM 1412 O O . ARG A 1 186 ? -26.617 9.863 -53.986 1.00 24.84 186 ARG A O 1
ATOM 1420 N N . TRP A 1 187 ? -27.721 10.364 -55.927 1.00 24.05 187 TRP A N 1
ATOM 1421 C CA . TRP A 1 187 ? -28.450 11.562 -55.449 1.00 25.16 187 TRP A CA 1
ATOM 1422 C C . TRP A 1 187 ? -29.929 11.178 -55.401 1.00 23.80 187 TRP A C 1
ATOM 1423 O O . TRP A 1 187 ? -30.427 10.507 -56.349 1.00 22.66 187 TRP A O 1
ATOM 1434 N N . ASP A 1 188 ? -30.606 11.526 -54.319 1.00 21.30 188 ASP A N 1
ATOM 1435 C CA . ASP A 1 188 ? -32.084 11.395 -54.239 1.00 22.84 188 ASP A CA 1
ATOM 1436 C C . ASP A 1 188 ? -32.628 12.452 -53.280 1.00 22.96 188 ASP A C 1
ATOM 1437 O O . ASP A 1 188 ? -31.827 13.203 -52.681 1.00 21.49 188 ASP A O 1
ATOM 1442 N N . HIS A 1 189 ? -33.952 12.568 -53.235 1.00 22.03 189 HIS A N 1
ATOM 1443 C CA . HIS A 1 189 ? -34.659 13.686 -52.571 1.00 21.48 189 HIS A CA 1
ATOM 1444 C C . HIS A 1 189 ? -35.756 13.079 -51.726 1.00 21.75 189 HIS A C 1
ATOM 1445 O O . HIS A 1 189 ? -36.622 12.420 -52.303 1.00 20.95 189 HIS A O 1
ATOM 1452 N N . TRP A 1 190 ? -35.665 13.221 -50.412 1.00 18.86 190 TRP A N 1
ATOM 1453 C CA . TRP A 1 190 ? -36.803 12.948 -49.524 1.00 17.72 190 TRP A CA 1
ATOM 1454 C C . TRP A 1 190 ? -37.635 14.223 -49.396 1.00 19.24 190 TRP A C 1
ATOM 1455 O O . TRP A 1 190 ? -37.121 15.192 -48.836 1.00 19.04 190 TRP A O 1
ATOM 1466 N N . PRO A 1 191 ? -38.880 14.324 -49.939 1.00 19.54 191 PRO A N 1
ATOM 1467 C CA . PRO A 1 191 ? -39.632 13.239 -50.575 1.00 20.23 191 PRO A CA 1
ATOM 1468 C C . PRO A 1 191 ? -39.671 13.257 -52.110 1.00 21.54 191 PRO A C 1
ATOM 1469 O O . PRO A 1 191 ? -39.404 14.301 -52.702 1.00 21.31 191 PRO A O 1
ATOM 1473 N N . SER A 1 192 ? -40.027 12.124 -52.730 1.00 22.89 192 SER A N 1
ATOM 1474 C CA . SER A 1 192 ? -40.152 11.999 -54.204 1.00 22.74 192 SER A CA 1
ATOM 1475 C C . SER A 1 192 ? -40.951 10.734 -54.532 1.00 24.23 192 SER A C 1
ATOM 1476 O O . SER A 1 192 ? -41.969 10.494 -53.855 1.00 20.68 192 SER A O 1
ATOM 1479 N N . GLY A 1 193 ? -40.541 9.972 -55.554 1.00 23.77 193 GLY A N 1
ATOM 1480 C CA . GLY A 1 193 ? -41.365 8.872 -56.088 1.00 23.67 193 GLY A CA 1
ATOM 1481 C C . GLY A 1 193 ? -41.774 9.124 -57.528 1.00 23.77 193 GLY A C 1
ATOM 1482 O O . GLY A 1 193 ? -42.972 9.097 -57.795 1.00 25.52 193 GLY A O 1
ATOM 1483 N N . PHE A 1 194 ? -40.818 9.344 -58.438 1.00 25.08 194 PHE A N 1
ATOM 1484 C CA . PHE A 1 194 ? -41.083 9.571 -59.885 1.00 26.13 194 PHE A CA 1
ATOM 1485 C C . PHE A 1 194 ? -39.808 9.342 -60.700 1.00 27.54 194 PHE A C 1
ATOM 1486 O O . PHE A 1 194 ? -38.734 8.992 -60.146 1.00 23.89 194 PHE A O 1
ATOM 1494 N N . LEU A 1 195 ? -39.912 9.536 -62.010 1.00 26.93 195 LEU A N 1
ATOM 1495 C CA . LEU A 1 195 ? -38.804 9.254 -62.946 1.00 28.06 195 LEU A CA 1
ATOM 1496 C C . LEU A 1 195 ? -38.996 10.094 -64.212 1.00 27.35 195 LEU A C 1
ATOM 1497 O O . LEU A 1 195 ? -40.121 10.564 -64.471 1.00 27.39 195 LEU A O 1
ATOM 1502 N N . PHE A 1 196 ? -37.905 10.298 -64.946 1.00 26.13 196 PHE A N 1
ATOM 1503 C CA . PHE A 1 196 ? -37.862 11.154 -66.145 1.00 30.39 196 PHE A CA 1
ATOM 1504 C C . PHE A 1 196 ? -36.625 10.814 -66.990 1.00 32.31 196 PHE A C 1
ATOM 1505 O O . PHE A 1 196 ? -35.696 10.158 -66.476 1.00 32.18 196 PHE A O 1
ATOM 1513 N N . THR A 1 197 ? -36.669 11.212 -68.263 1.00 34.73 197 THR A N 1
ATOM 1514 C CA . THR A 1 197 ? -35.521 11.305 -69.198 1.00 35.62 197 THR A CA 1
ATOM 1515 C C . THR A 1 197 ? -35.475 12.702 -69.793 1.00 36.34 197 THR A C 1
ATOM 1516 O O . THR A 1 197 ? -36.178 13.594 -69.285 1.00 33.07 197 THR A O 1
ATOM 1520 N N . TRP A 1 198 ? -34.670 12.853 -70.845 1.00 33.16 198 TRP A N 1
ATOM 1521 C CA . TRP A 1 198 ? -34.629 14.032 -71.729 1.00 34.16 198 TRP A CA 1
ATOM 1522 C C . TRP A 1 198 ? -34.957 13.552 -73.135 1.00 34.02 198 TRP A C 1
ATOM 1523 O O . TRP A 1 198 ? -34.643 12.422 -73.486 1.00 32.20 198 TRP A O 1
ATOM 1534 N N . PRO A 1 199 ? -35.637 14.362 -73.962 1.00 37.28 199 PRO A N 1
ATOM 1535 C CA . PRO A 1 199 ? -35.793 14.025 -75.377 1.00 37.87 199 PRO A CA 1
ATOM 1536 C C . PRO A 1 199 ? -34.431 14.123 -76.087 1.00 40.90 199 PRO A C 1
ATOM 1537 O O . PRO A 1 199 ? -33.564 14.896 -75.646 1.00 35.04 199 PRO A O 1
ATOM 1541 N N . ASN A 1 200 ? -34.285 13.426 -77.215 1.00 42.83 200 ASN A N 1
ATOM 1542 C CA . ASN A 1 200 ? -33.102 13.594 -78.113 1.00 41.92 200 ASN A CA 1
ATOM 1543 C C . ASN A 1 200 ? -32.951 15.074 -78.464 1.00 42.30 200 ASN A C 1
ATOM 1544 O O . ASN A 1 200 ? -33.990 15.781 -78.496 1.00 45.49 200 ASN A O 1
ATOM 1549 N N . GLU A 1 201 ? -31.717 15.536 -78.702 1.00 45.10 201 GLU A N 1
ATOM 1550 C CA . GLU A 1 201 ? -31.423 16.972 -78.984 1.00 49.04 201 GLU A CA 1
ATOM 1551 C C . GLU A 1 201 ? -32.245 17.396 -80.232 1.00 47.51 201 GLU A C 1
ATOM 1552 O O . GLU A 1 201 ? -32.398 16.591 -81.156 1.00 41.98 201 GLU A O 1
ATOM 1558 N N . ASP A 1 202 ? -32.897 18.565 -80.183 1.00 51.10 202 ASP A N 1
ATOM 1559 C CA . ASP A 1 202 ? -33.660 19.233 -81.284 1.00 46.64 202 ASP A CA 1
ATOM 1560 C C . ASP A 1 202 ? -34.743 18.336 -81.901 1.00 44.99 202 ASP A C 1
ATOM 1561 O O . ASP A 1 202 ? -35.016 18.501 -83.097 1.00 44.35 202 ASP A O 1
ATOM 1566 N N . SER A 1 203 ? -35.421 17.510 -81.107 1.00 44.91 203 SER A N 1
ATOM 1567 C CA . SER A 1 203 ? -36.326 16.441 -81.602 1.00 46.92 203 SER A CA 1
ATOM 1568 C C . SER A 1 203 ? -37.766 16.583 -81.110 1.00 47.75 203 SER A C 1
ATOM 1569 O O . SER A 1 203 ? -38.644 16.132 -81.846 1.00 45.07 203 SER A O 1
ATOM 1572 N N . ALA A 1 204 ? -38.017 17.088 -79.896 1.00 43.24 204 ALA A N 1
ATOM 1573 C CA . ALA A 1 204 ? -39.387 17.103 -79.326 1.00 39.64 204 ALA A CA 1
ATOM 1574 C C . ALA A 1 204 ? -40.294 17.964 -80.209 1.00 34.11 204 ALA A C 1
ATOM 1575 O O . ALA A 1 204 ? -39.854 19.054 -80.620 1.00 34.21 204 ALA A O 1
ATOM 1577 N N . GLU A 1 205 ? -41.533 17.501 -80.406 1.00 36.81 205 GLU A N 1
ATOM 1578 C CA . GLU A 1 205 ? -42.502 18.000 -81.423 1.00 42.55 205 GLU A CA 1
ATOM 1579 C C . GLU A 1 205 ? -43.924 17.961 -80.862 1.00 34.61 205 GLU A C 1
ATOM 1580 O O . GLU A 1 205 ? -44.311 16.899 -80.353 1.00 33.64 205 GLU A O 1
ATOM 1586 N N . GLY A 1 206 ? -44.685 19.038 -81.043 1.00 31.32 206 GLY A N 1
ATOM 1587 C CA . GLY A 1 206 ? -46.160 18.993 -80.955 1.00 32.88 206 GLY A CA 1
ATOM 1588 C C . GLY A 1 206 ? -46.717 20.031 -79.996 1.00 34.41 206 GLY A C 1
ATOM 1589 O O . GLY A 1 206 ? -46.160 21.141 -79.935 1.00 35.19 206 GLY A O 1
ATOM 1590 N N . THR A 1 207 ? -47.768 19.665 -79.261 1.00 35.49 207 THR A N 1
ATOM 1591 C CA . THR A 1 207 ? -48.571 20.564 -78.396 1.00 36.92 207 THR A CA 1
ATOM 1592 C C . THR A 1 207 ? -48.641 19.996 -76.969 1.00 35.63 207 THR A C 1
ATOM 1593 O O . THR A 1 207 ? -49.017 18.806 -76.796 1.00 30.87 207 THR A O 1
ATOM 1597 N N . LEU A 1 208 ? -48.290 20.827 -75.979 1.00 33.57 208 LEU A N 1
ATOM 1598 C CA . LEU A 1 208 ? -48.621 20.558 -74.560 1.00 32.77 208 LEU A CA 1
ATOM 1599 C C . LEU A 1 208 ? -49.593 21.637 -74.094 1.00 30.22 208 LEU A C 1
ATOM 1600 O O . LEU A 1 208 ? -49.249 22.817 -74.187 1.00 30.34 208 LEU A O 1
ATOM 1605 N N . VAL A 1 209 ? -50.787 21.218 -73.665 1.00 30.13 209 VAL A N 1
ATOM 1606 C CA . VAL A 1 209 ? -51.829 22.144 -73.138 1.00 31.81 209 VAL A CA 1
ATOM 1607 C C . VAL A 1 209 ? -51.803 22.061 -71.608 1.00 29.47 209 VAL A C 1
ATOM 1608 O O . VAL A 1 209 ? -52.082 20.984 -71.030 1.00 31.98 209 VAL A O 1
ATOM 1612 N N . LEU A 1 210 ? -51.483 23.172 -70.971 1.00 29.49 210 LEU A N 1
ATOM 1613 C CA . LEU A 1 210 ? -51.757 23.308 -69.523 1.00 30.69 210 LEU A CA 1
ATOM 1614 C C . LEU A 1 210 ? -53.260 23.534 -69.433 1.00 29.93 210 LEU A C 1
ATOM 1615 O O . LEU A 1 210 ? -53.725 24.562 -69.905 1.00 28.88 210 LEU A O 1
ATOM 1620 N N . ASP A 1 211 ? -54.001 22.555 -68.944 1.00 32.08 211 ASP A N 1
ATOM 1621 C CA . ASP A 1 211 ? -55.464 22.694 -68.775 1.00 29.69 211 ASP A CA 1
ATOM 1622 C C . ASP A 1 211 ? -55.736 23.518 -67.523 1.00 31.85 211 ASP A C 1
ATOM 1623 O O . ASP A 1 211 ? -54.800 23.739 -66.725 1.00 28.47 211 ASP A O 1
ATOM 1628 N N . VAL A 1 212 ? -56.979 23.979 -67.381 1.00 31.48 212 VAL A N 1
ATOM 1629 C CA . VAL A 1 212 ? -57.499 24.537 -66.102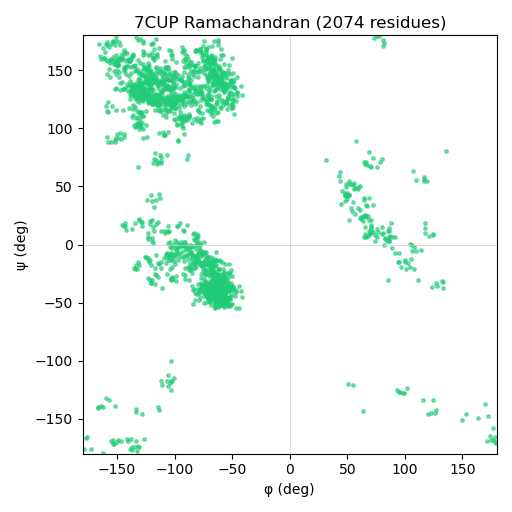 1.00 31.14 212 VAL A CA 1
ATOM 1630 C C . VAL A 1 212 ? -57.119 23.498 -65.043 1.00 28.45 212 VAL A C 1
ATOM 1631 O O . VAL A 1 212 ? -57.318 22.297 -65.301 1.00 26.32 212 VAL A O 1
ATOM 1635 N N . GLY A 1 213 ? -56.485 23.932 -63.953 1.00 28.05 213 GLY A N 1
ATOM 1636 C CA . GLY A 1 213 ? -56.082 23.035 -62.854 1.00 27.05 213 GLY A CA 1
ATOM 1637 C C . GLY A 1 213 ? -54.646 22.554 -62.976 1.00 26.25 213 GLY A C 1
ATOM 1638 O O . GLY A 1 213 ? -54.122 22.030 -61.978 1.00 25.10 213 GLY A O 1
ATOM 1639 N N . ASP A 1 214 ? -54.000 22.695 -64.133 1.00 25.40 214 ASP A N 1
ATOM 1640 C CA . ASP A 1 214 ? -52.597 22.243 -64.255 1.00 24.96 214 ASP A CA 1
ATOM 1641 C C . ASP A 1 214 ? -51.703 23.288 -63.598 1.00 24.31 214 ASP A C 1
ATOM 1642 O O . ASP A 1 214 ? -52.191 24.376 -63.286 1.00 26.69 214 ASP A O 1
ATOM 1647 N N . ILE A 1 215 ? -50.433 22.963 -63.386 1.00 24.89 215 ILE A N 1
ATOM 1648 C CA . ILE A 1 215 ? -49.573 23.748 -62.453 1.00 24.67 215 ILE A CA 1
ATOM 1649 C C . ILE A 1 215 ? -48.301 24.204 -63.168 1.00 22.32 215 ILE A C 1
ATOM 1650 O O . ILE A 1 215 ? -47.719 23.415 -63.934 1.00 21.97 215 ILE A O 1
ATOM 1655 N N . ILE A 1 216 ? -47.843 25.407 -62.847 1.00 21.71 216 ILE A N 1
ATOM 1656 C CA . ILE A 1 216 ? -46.463 25.846 -63.167 1.00 22.67 216 ILE A CA 1
ATOM 1657 C C . ILE A 1 216 ? -45.679 26.062 -61.872 1.00 23.42 216 ILE A C 1
ATOM 1658 O O . ILE A 1 216 ? -46.166 26.803 -61.021 1.00 23.05 216 ILE A O 1
ATOM 1663 N N . LEU A 1 217 ? -44.511 25.414 -61.761 1.00 22.38 217 LEU A N 1
ATOM 1664 C CA . LEU A 1 217 ? -43.516 25.660 -60.693 1.00 23.57 217 LEU A CA 1
ATOM 1665 C C . LEU A 1 217 ? -42.351 26.428 -61.316 1.00 23.74 217 LEU A C 1
ATOM 1666 O O . LEU A 1 217 ? -41.917 26.059 -62.395 1.00 26.18 217 LEU A O 1
ATOM 1671 N N . PRO A 1 218 ? -41.785 27.484 -60.691 1.00 26.08 218 PRO A N 1
ATOM 1672 C CA . PRO A 1 218 ? -42.110 27.894 -59.312 1.00 25.65 218 PRO A CA 1
ATOM 1673 C C . PRO A 1 218 ? -43.259 28.891 -59.056 1.00 26.17 218 PRO A C 1
ATOM 1674 O O . PRO A 1 218 ? -43.320 29.379 -57.954 1.00 25.71 218 PRO A O 1
ATOM 1678 N N . PHE A 1 219 ? -44.171 29.133 -60.000 1.00 23.36 219 PHE A N 1
ATOM 1679 C CA . PHE A 1 219 ? -45.287 30.089 -59.787 1.00 24.50 219 PHE A CA 1
ATOM 1680 C C . PHE A 1 219 ? -46.230 29.528 -58.714 1.00 24.23 219 PHE A C 1
ATOM 1681 O O . PHE A 1 219 ? -46.850 30.312 -58.001 1.00 24.79 219 PHE A O 1
ATOM 1689 N N . LYS A 1 220 ? -46.382 28.213 -58.646 1.00 23.10 220 LYS A N 1
ATOM 1690 C CA . LYS A 1 220 ? -47.285 27.532 -57.682 1.00 25.84 220 LYS A CA 1
ATOM 1691 C C . LYS A 1 220 ? -48.721 28.059 -57.820 1.00 27.47 220 LYS A C 1
ATOM 1692 O O . LYS A 1 220 ? -49.336 28.355 -56.795 1.00 24.02 220 LYS A O 1
ATOM 1698 N N . ASN A 1 221 ? -49.230 28.136 -59.051 1.00 29.27 221 ASN A N 1
ATOM 1699 C CA . ASN A 1 221 ? -50.630 28.520 -59.362 1.00 30.89 221 ASN A CA 1
ATOM 1700 C C . ASN A 1 221 ? -51.271 27.340 -60.051 1.00 26.71 221 ASN A C 1
ATOM 1701 O O . ASN A 1 221 ? -50.572 26.662 -60.791 1.00 27.60 221 ASN A O 1
ATOM 1706 N N . TYR A 1 222 ? -52.535 27.100 -59.770 1.00 24.79 222 TYR A N 1
ATOM 1707 C CA . TYR A 1 222 ? -53.419 26.288 -60.635 1.00 26.31 222 TYR A CA 1
ATOM 1708 C C . TYR A 1 222 ? -53.893 27.194 -61.775 1.00 25.21 222 TYR A C 1
ATOM 1709 O O . TYR A 1 222 ? -54.468 28.249 -61.485 1.00 25.29 222 TYR A O 1
ATOM 1718 N N . CYS A 1 223 ? -53.650 26.814 -63.025 1.00 24.26 223 CYS A N 1
ATOM 1719 C CA . CYS A 1 223 ? -54.134 27.582 -64.207 1.00 25.98 223 CYS A CA 1
ATOM 1720 C C . CYS A 1 223 ? -55.658 27.727 -64.121 1.00 26.86 223 CYS A C 1
ATOM 1721 O O . CYS A 1 223 ? -56.333 26.723 -63.866 1.00 28.74 223 CYS A O 1
ATOM 1724 N N . ARG A 1 224 ? -56.184 28.925 -64.321 1.00 27.60 224 ARG A N 1
ATOM 1725 C CA . ARG A 1 224 ? -57.653 29.144 -64.357 1.00 28.54 224 ARG A CA 1
ATOM 1726 C C . ARG A 1 224 ? -58.110 29.256 -65.816 1.00 28.27 224 ARG A C 1
ATOM 1727 O O . ARG A 1 224 ? -59.307 29.167 -66.050 1.00 31.89 224 ARG A O 1
ATOM 1735 N N . GLU A 1 225 ? -57.189 29.367 -66.761 1.00 28.99 225 GLU A N 1
ATOM 1736 C CA . GLU A 1 225 ? -57.474 29.180 -68.207 1.00 33.67 225 GLU A CA 1
ATOM 1737 C C . GLU A 1 225 ? -56.298 28.424 -68.816 1.00 31.65 225 GLU A C 1
ATOM 1738 O O . GLU A 1 225 ? -55.193 28.469 -68.263 1.00 34.51 225 GLU A O 1
ATOM 1744 N N . ARG A 1 226 ? -56.533 27.797 -69.956 1.00 31.59 226 ARG A N 1
ATOM 1745 C CA . ARG A 1 226 ? -55.548 26.962 -70.677 1.00 30.86 226 ARG A CA 1
ATOM 1746 C C . ARG A 1 226 ? -54.349 27.797 -71.128 1.00 29.93 226 ARG A C 1
ATOM 1747 O O . ARG A 1 226 ? -54.495 28.980 -71.454 1.00 27.53 226 ARG A O 1
ATOM 1755 N N . ILE A 1 227 ? -53.178 27.182 -71.112 1.00 31.26 227 ILE A N 1
ATOM 1756 C CA . ILE A 1 227 ? -51.999 27.681 -71.862 1.00 30.92 227 ILE A CA 1
ATOM 1757 C C . ILE A 1 227 ? -51.675 26.604 -72.880 1.00 30.50 227 ILE A C 1
ATOM 1758 O O . ILE A 1 227 ? -51.599 25.441 -72.460 1.00 31.29 227 ILE A O 1
ATOM 1763 N N . THR A 1 228 ? -51.597 26.987 -74.157 1.00 32.52 228 THR A N 1
ATOM 1764 C CA . THR A 1 228 ? -51.130 26.112 -75.259 1.00 30.96 228 THR A CA 1
ATOM 1765 C C . THR A 1 228 ? -49.656 26.415 -75.551 1.00 28.40 228 THR A C 1
ATOM 1766 O O . THR A 1 228 ? -49.330 27.591 -75.830 1.00 29.77 228 THR A O 1
ATOM 1770 N N . LEU A 1 229 ? -48.804 25.394 -75.475 1.00 27.48 229 LEU A N 1
ATOM 1771 C CA . LEU A 1 229 ? -47.374 25.462 -75.873 1.00 27.92 229 LEU A CA 1
ATOM 1772 C C . LEU A 1 229 ? -47.184 24.669 -77.172 1.00 31.31 229 LEU A C 1
ATOM 1773 O O . LEU A 1 229 ? -47.497 23.456 -77.206 1.00 32.13 229 LEU A O 1
ATOM 1778 N N . GLU A 1 230 ? -46.715 25.358 -78.205 1.00 37.09 230 GLU A N 1
ATOM 1779 C CA . GLU A 1 230 ? -46.318 24.744 -79.500 1.00 40.48 230 GLU A CA 1
ATOM 1780 C C . GLU A 1 230 ? -44.808 24.527 -79.421 1.00 36.41 230 GLU A C 1
ATOM 1781 O O . GLU A 1 230 ? -44.071 25.505 -79.106 1.00 39.43 230 GLU A O 1
ATOM 1787 N N . ILE A 1 231 ? -44.394 23.282 -79.640 1.00 36.94 231 ILE A N 1
ATOM 1788 C CA . ILE A 1 231 ? -42.983 22.809 -79.532 1.00 37.51 231 ILE A CA 1
ATOM 1789 C C . ILE A 1 231 ? -42.527 22.336 -80.917 1.00 37.87 231 ILE A C 1
ATOM 1790 O O . ILE A 1 231 ? -43.240 21.521 -81.528 1.00 35.38 231 ILE A O 1
ATOM 1795 N N . GLU A 1 232 ? -41.377 22.822 -81.378 1.00 39.98 232 GLU A N 1
ATOM 1796 C CA . GLU A 1 232 ? -40.751 22.391 -82.654 1.00 44.10 232 GLU A CA 1
ATOM 1797 C C . GLU A 1 232 ? -39.266 22.146 -82.386 1.00 41.16 232 GLU A C 1
ATOM 1798 O O . GLU A 1 232 ? -38.586 23.049 -81.816 1.00 37.05 232 GLU A O 1
ATOM 1804 N N . LYS A 1 233 ? -38.801 20.953 -82.750 1.00 40.03 233 LYS A N 1
ATOM 1805 C CA . LYS A 1 233 ? -37.376 20.570 -82.665 1.00 43.75 233 LYS A CA 1
ATOM 1806 C C . LYS A 1 233 ? -36.922 20.886 -81.237 1.00 42.90 233 LYS A C 1
ATOM 1807 O O . LYS A 1 233 ? -35.964 21.656 -81.075 1.00 39.06 233 LYS A O 1
ATOM 1813 N N . GLY A 1 234 ? -37.668 20.386 -80.251 1.00 40.26 234 GLY A N 1
ATOM 1814 C CA . GLY A 1 234 ? -37.277 20.416 -78.826 1.00 37.67 234 GLY A CA 1
ATOM 1815 C C . GLY A 1 234 ? -37.419 21.773 -78.159 1.00 36.79 234 GLY A C 1
ATOM 1816 O O . GLY A 1 234 ? -36.992 21.871 -76.992 1.00 38.23 234 GLY A O 1
ATOM 1817 N N . PHE A 1 235 ? -37.984 22.780 -78.829 1.00 33.64 235 PHE A N 1
ATOM 1818 C CA . PHE A 1 235 ? -38.164 24.137 -78.265 1.00 35.54 235 PHE A CA 1
ATOM 1819 C C . PHE A 1 235 ? -39.637 24.581 -78.320 1.00 39.41 235 PHE A C 1
ATOM 1820 O O . PHE A 1 235 ? -40.368 24.300 -79.283 1.00 38.91 235 PHE A O 1
ATOM 1828 N N . ILE A 1 236 ? -40.063 25.289 -77.277 1.00 35.64 236 ILE A N 1
ATOM 1829 C CA . ILE A 1 236 ? -41.341 26.049 -77.252 1.00 36.22 236 ILE A CA 1
ATOM 1830 C C . ILE A 1 236 ? -41.199 27.218 -78.230 1.00 33.69 236 ILE A C 1
ATOM 1831 O O . ILE A 1 236 ? -40.317 28.071 -78.038 1.00 31.39 236 ILE A O 1
ATOM 1836 N N . THR A 1 237 ? -42.039 27.261 -79.259 1.00 37.60 237 THR A N 1
ATOM 1837 C CA . THR A 1 237 ? -42.027 28.349 -80.274 1.00 37.86 237 THR A CA 1
ATOM 1838 C C . THR A 1 237 ? -43.288 29.196 -80.146 1.00 37.39 237 THR A C 1
ATOM 1839 O O . THR A 1 237 ? -43.292 30.328 -80.675 1.00 45.38 237 THR A O 1
ATOM 1843 N N . GLY A 1 238 ? -44.296 28.711 -79.429 1.00 35.07 238 GLY A N 1
ATOM 1844 C CA . GLY A 1 238 ? -45.526 29.479 -79.207 1.00 34.31 238 GLY A CA 1
ATOM 1845 C C . GLY A 1 238 ? -46.039 29.273 -77.799 1.00 30.92 238 GLY A C 1
ATOM 1846 O O . GLY A 1 238 ? -46.077 28.125 -77.385 1.00 29.59 238 GLY A O 1
ATOM 1847 N N . ILE A 1 239 ? -46.497 30.347 -77.160 1.00 28.61 239 ILE A N 1
ATOM 1848 C CA . ILE A 1 239 ? -47.232 30.312 -75.863 1.00 31.94 239 ILE A CA 1
ATOM 1849 C C . ILE A 1 239 ? -48.514 31.151 -75.996 1.00 31.13 239 ILE A C 1
ATOM 1850 O O . ILE A 1 239 ? -48.413 32.404 -76.132 1.00 34.34 239 ILE A O 1
ATOM 1855 N N . HIS A 1 240 ? -49.675 30.495 -75.925 1.00 32.74 240 HIS A N 1
ATOM 1856 C CA . HIS A 1 240 ? -51.000 31.097 -76.217 1.00 32.19 240 HIS A CA 1
ATOM 1857 C C . HIS A 1 240 ? -52.018 30.838 -75.104 1.00 30.86 240 HIS A C 1
ATOM 1858 O O . HIS A 1 240 ? -52.172 29.686 -74.677 1.00 34.22 240 HIS A O 1
ATOM 1865 N N . GLY A 1 241 ? -52.754 31.888 -74.759 1.00 29.98 241 GLY A N 1
ATOM 1866 C CA . GLY A 1 241 ? -53.923 31.869 -73.867 1.00 34.28 241 GLY A CA 1
ATOM 1867 C C . GLY A 1 241 ? -54.342 33.295 -73.580 1.00 35.30 241 GLY A C 1
ATOM 1868 O O . GLY A 1 241 ? -54.101 34.152 -74.439 1.00 39.81 241 GLY A O 1
ATOM 1869 N N . GLY A 1 242 ? -54.877 33.547 -72.388 1.00 42.57 242 GLY A N 1
ATOM 1870 C CA . GLY A 1 242 ? -55.207 34.897 -71.902 1.00 44.61 242 GLY A CA 1
ATOM 1871 C C . GLY A 1 242 ? -54.169 35.367 -70.904 1.00 47.58 242 GLY A C 1
ATOM 1872 O O . GLY A 1 242 ? -53.067 35.754 -71.325 1.00 47.00 242 GLY A O 1
ATOM 1873 N N . PHE A 1 243 ? -54.466 35.274 -69.611 1.00 44.51 243 PHE A N 1
ATOM 1874 C CA . PHE A 1 243 ? -53.633 35.954 -68.591 1.00 40.51 243 PHE A CA 1
ATOM 1875 C C . PHE A 1 243 ? -52.427 35.074 -68.235 1.00 32.35 243 PHE A C 1
ATOM 1876 O O . PHE A 1 243 ? -51.317 35.599 -68.235 1.00 30.87 243 PHE A O 1
ATOM 1884 N N . GLU A 1 244 ? -52.647 33.810 -67.897 1.00 31.33 244 GLU A N 1
ATOM 1885 C CA . GLU A 1 244 ? -51.544 32.914 -67.510 1.00 35.87 244 GLU A CA 1
ATOM 1886 C C . GLU A 1 244 ? -50.469 32.984 -68.604 1.00 34.88 244 GLU A C 1
ATOM 1887 O O . GLU A 1 244 ? -49.306 33.122 -68.250 1.00 31.59 244 GLU A O 1
ATOM 1893 N N . ALA A 1 245 ? -50.859 32.892 -69.880 1.00 31.42 245 ALA A N 1
ATOM 1894 C CA . ALA A 1 245 ? -49.934 32.890 -71.037 1.00 30.79 245 ALA A CA 1
ATOM 1895 C C . ALA A 1 245 ? -49.126 34.183 -71.049 1.00 26.83 245 ALA A C 1
ATOM 1896 O O . ALA A 1 245 ? -47.922 34.140 -71.205 1.00 27.48 245 ALA A O 1
ATOM 1898 N N . GLU A 1 246 ? -49.758 35.323 -70.887 1.00 25.63 246 GLU A N 1
ATOM 1899 C CA . GLU A 1 246 ? -49.007 36.600 -70.922 1.00 28.76 246 GLU A CA 1
ATOM 1900 C C . GLU A 1 246 ? -47.992 36.634 -69.764 1.00 27.06 246 GLU A C 1
ATOM 1901 O O . GLU A 1 246 ? -46.868 37.121 -69.956 1.00 24.83 246 GLU A O 1
ATOM 1907 N N . TYR A 1 247 ? -48.394 36.169 -68.585 1.00 24.51 247 TYR A N 1
ATOM 1908 C CA . TYR A 1 247 ? -47.521 36.141 -67.383 1.00 26.21 247 TYR A CA 1
ATOM 1909 C C . TYR A 1 247 ? -46.348 35.202 -67.661 1.00 23.91 247 TYR A C 1
ATOM 1910 O O . TYR A 1 247 ? -45.207 35.597 -67.389 1.00 26.32 247 TYR A O 1
ATOM 1919 N N . LEU A 1 248 ? -46.618 34.007 -68.193 1.00 24.87 248 LEU A N 1
ATOM 1920 C CA . LEU A 1 248 ? -45.553 33.025 -68.530 1.00 25.40 248 LEU A CA 1
ATOM 1921 C C . LEU A 1 248 ? -44.629 33.659 -69.566 1.00 26.39 248 LEU A C 1
ATOM 1922 O O . LEU A 1 248 ? -43.401 33.592 -69.374 1.00 26.57 248 LEU A O 1
ATOM 1927 N N . ARG A 1 249 ? -45.174 34.274 -70.618 1.00 25.47 249 ARG A N 1
ATOM 1928 C CA . ARG A 1 249 ? -44.317 34.837 -71.697 1.00 25.64 249 ARG A CA 1
ATOM 1929 C C . ARG A 1 249 ? -43.423 35.936 -71.112 1.00 26.06 249 ARG A C 1
ATOM 1930 O O . ARG A 1 249 ? -42.246 35.992 -71.453 1.00 27.21 249 ARG A O 1
ATOM 1938 N N . ASP A 1 250 ? -43.970 36.799 -70.270 1.00 26.78 250 ASP A N 1
ATOM 1939 C CA . ASP A 1 250 ? -43.215 37.923 -69.675 1.00 27.72 250 ASP A CA 1
ATOM 1940 C C . ASP A 1 250 ? -42.123 37.375 -68.748 1.00 27.27 250 ASP A C 1
ATOM 1941 O O . ASP A 1 250 ? -41.021 37.971 -68.678 1.00 26.20 250 ASP A O 1
ATOM 1946 N N . TYR A 1 251 ? -42.411 36.305 -68.013 1.00 25.54 251 TYR A N 1
ATOM 1947 C CA . TYR A 1 251 ? -41.434 35.726 -67.065 1.00 23.93 251 TYR A CA 1
ATOM 1948 C C . TYR A 1 251 ? -40.249 35.194 -67.858 1.00 23.56 251 TYR A C 1
ATOM 1949 O O . TYR A 1 251 ? -39.103 35.531 -67.564 1.00 26.11 251 TYR A O 1
ATOM 1958 N N . MET A 1 252 ? -40.542 34.344 -68.837 1.00 28.09 252 MET A N 1
ATOM 1959 C CA . MET A 1 252 ? -39.520 33.693 -69.687 1.00 27.38 252 MET A CA 1
ATOM 1960 C C . MET A 1 252 ? -38.696 34.741 -70.452 1.00 32.28 252 MET A C 1
ATOM 1961 O O . MET A 1 252 ? -37.470 34.542 -70.540 1.00 30.51 252 MET A O 1
ATOM 1966 N N . LYS A 1 253 ? -39.275 35.841 -70.938 1.00 30.86 253 LYS A N 1
ATOM 1967 C CA . LYS A 1 253 ? -38.484 36.806 -71.748 1.00 33.33 253 LYS A CA 1
ATOM 1968 C C . LYS A 1 253 ? -37.573 37.622 -70.816 1.00 31.99 253 LYS A C 1
ATOM 1969 O O . LYS A 1 253 ? -36.566 38.149 -71.295 1.00 27.92 253 LYS A O 1
ATOM 1975 N N . TYR A 1 254 ? -37.884 37.680 -69.518 1.00 27.50 254 TYR A N 1
ATOM 1976 C CA . TYR A 1 254 ? -37.101 38.413 -68.498 1.00 25.54 254 TYR A CA 1
ATOM 1977 C C . TYR A 1 254 ? -35.628 38.036 -68.602 1.00 26.08 254 TYR A C 1
ATOM 1978 O O . TYR A 1 254 ? -34.735 38.887 -68.420 1.00 27.71 254 TYR A O 1
ATOM 1987 N N . PHE A 1 255 ? -35.367 36.780 -68.892 1.00 29.14 255 PHE A N 1
ATOM 1988 C CA . PHE A 1 255 ? -34.000 36.208 -68.838 1.00 34.05 255 PHE A CA 1
ATOM 1989 C C . PHE A 1 255 ? -33.250 36.551 -70.123 1.00 36.80 255 PHE A C 1
ATOM 1990 O O . PHE A 1 255 ? -32.066 36.317 -70.159 1.00 38.92 255 PHE A O 1
ATOM 1998 N N . ASN A 1 256 ? -33.938 37.081 -71.129 1.00 38.41 256 ASN A N 1
ATOM 1999 C CA . ASN A 1 256 ? -33.339 37.508 -72.416 1.00 42.83 256 ASN A CA 1
ATOM 2000 C C . ASN A 1 256 ? -32.352 36.438 -72.891 1.00 39.65 256 ASN A C 1
ATOM 2001 O O . ASN A 1 256 ? -31.153 36.736 -73.001 1.00 40.29 256 ASN A O 1
ATOM 2006 N N . ASP A 1 257 ? -32.859 35.236 -73.149 1.00 36.87 257 ASP A N 1
ATOM 2007 C CA . ASP A 1 257 ? -32.047 34.056 -73.520 1.00 36.69 257 ASP A CA 1
ATOM 2008 C C . ASP A 1 257 ? -32.956 33.055 -74.208 1.00 37.39 257 ASP A C 1
ATOM 2009 O O . ASP A 1 257 ? -33.918 32.585 -73.610 1.00 39.37 257 ASP A O 1
ATOM 2014 N N . PRO A 1 258 ? -32.688 32.709 -75.485 1.00 38.31 258 PRO A N 1
ATOM 2015 C CA . PRO A 1 258 ? -33.495 31.700 -76.176 1.00 36.76 258 PRO A CA 1
ATOM 2016 C C . PRO A 1 258 ? -33.405 30.284 -75.588 1.00 32.42 258 PRO A C 1
ATOM 2017 O O . PRO A 1 258 ? -34.262 29.484 -75.868 1.00 33.29 258 PRO A O 1
ATOM 2021 N N . GLU A 1 259 ? -32.389 29.974 -74.787 1.00 35.48 259 GLU A N 1
ATOM 2022 C CA . GLU A 1 259 ? -32.260 28.611 -74.191 1.00 35.00 259 GLU A CA 1
ATOM 2023 C C . GLU A 1 259 ? -33.446 28.302 -73.269 1.00 32.23 259 GLU A C 1
ATOM 2024 O O . GLU A 1 259 ? -33.789 27.118 -73.154 1.00 31.10 259 GLU A O 1
ATOM 2030 N N . VAL A 1 260 ? -34.091 29.323 -72.683 1.00 31.15 260 VAL A N 1
ATOM 2031 C CA . VAL A 1 260 ? -35.178 29.144 -71.658 1.00 29.96 260 VAL A CA 1
ATOM 2032 C C . VAL A 1 260 ? -36.295 28.267 -72.258 1.00 32.68 260 VAL A C 1
ATOM 2033 O O . VAL A 1 260 ? -36.916 27.497 -71.492 1.00 30.34 260 VAL A O 1
ATOM 2037 N N . TYR A 1 261 ? -36.509 28.319 -73.585 1.00 31.28 261 TYR A N 1
ATOM 2038 C CA . TYR A 1 261 ? -37.661 27.669 -74.271 1.00 31.69 261 TYR A CA 1
ATOM 2039 C C . TYR A 1 261 ? -37.376 26.193 -74.562 1.00 31.36 261 TYR A C 1
ATOM 2040 O O . TYR A 1 261 ? -38.258 25.491 -75.079 1.00 30.84 261 TYR A O 1
ATOM 2049 N N . GLY A 1 262 ? -36.199 25.694 -74.214 1.00 32.50 262 GLY A N 1
ATOM 2050 C CA . GLY A 1 262 ? -35.864 24.288 -74.498 1.00 32.95 262 GLY A CA 1
ATOM 2051 C C . GLY A 1 262 ? -36.585 23.325 -73.563 1.00 34.04 262 GLY A C 1
ATOM 2052 O O . GLY A 1 262 ? -36.573 23.557 -72.347 1.00 31.24 262 GLY A O 1
ATOM 2053 N N . ILE A 1 263 ? -37.123 22.231 -74.091 1.00 30.29 263 ILE A N 1
ATOM 2054 C CA . ILE A 1 263 ? -37.705 21.158 -73.258 1.00 29.49 263 ILE A CA 1
ATOM 2055 C C . ILE A 1 263 ? -36.568 20.346 -72.650 1.00 34.24 263 ILE A C 1
ATOM 2056 O O . ILE A 1 263 ? -35.644 19.906 -73.388 1.00 30.94 263 ILE A O 1
ATOM 2061 N N . SER A 1 264 ? -36.625 20.193 -71.327 1.00 34.92 264 SER A N 1
ATOM 2062 C CA . SER A 1 264 ? -35.649 19.426 -70.519 1.00 33.88 264 SER A CA 1
ATOM 2063 C C . SER A 1 264 ? -36.275 18.076 -70.175 1.00 32.84 264 SER A C 1
ATOM 2064 O O . SER A 1 264 ? -36.549 17.302 -71.089 1.00 32.21 264 SER A O 1
ATOM 2067 N N . HIS A 1 265 ? -36.494 17.768 -68.903 1.00 30.77 265 HIS A N 1
ATOM 2068 C CA . HIS A 1 265 ? -36.846 16.389 -68.508 1.00 30.20 265 HIS A CA 1
ATOM 2069 C C . HIS A 1 265 ? -38.340 16.174 -68.734 1.00 28.93 265 HIS A C 1
ATOM 2070 O O . HIS A 1 265 ? -39.109 17.162 -68.752 1.00 30.76 265 HIS A O 1
ATOM 2077 N N . ILE A 1 266 ? -38.715 14.919 -68.961 1.00 25.97 266 ILE A N 1
ATOM 2078 C CA . ILE A 1 266 ? -40.095 14.490 -69.298 1.00 28.59 266 ILE A CA 1
ATOM 2079 C C . ILE A 1 266 ? -40.261 13.168 -68.585 1.00 26.93 266 ILE A C 1
ATOM 2080 O O . ILE A 1 266 ? -39.301 12.399 -68.590 1.00 30.40 266 ILE A O 1
ATOM 2085 N N . GLY A 1 267 ? -41.371 12.946 -67.909 1.00 24.18 267 GLY A N 1
ATOM 2086 C CA . GLY A 1 267 ? -41.507 11.728 -67.105 1.00 24.19 267 GLY A CA 1
ATOM 2087 C C . GLY A 1 267 ? -42.876 11.651 -66.490 1.00 23.81 267 GLY A C 1
ATOM 2088 O O . GLY A 1 267 ? -43.749 12.418 -66.901 1.00 26.10 267 GLY A O 1
ATOM 2089 N N . TRP A 1 268 ? -43.067 10.763 -65.529 1.00 25.45 268 TRP A N 1
ATOM 2090 C CA . TRP A 1 268 ? -44.387 10.608 -64.881 1.00 27.08 268 TRP A CA 1
ATOM 2091 C C . TRP A 1 268 ? -44.218 10.281 -63.398 1.00 25.46 268 TRP A C 1
ATOM 2092 O O . TRP A 1 268 ? -43.128 9.858 -62.997 1.00 24.79 268 TRP A O 1
ATOM 2103 N N . GLY A 1 269 ? -45.277 10.533 -62.638 1.00 26.77 269 GLY A N 1
ATOM 2104 C CA . GLY A 1 269 ? -45.279 10.487 -61.176 1.00 26.68 269 GLY A CA 1
ATOM 2105 C C . GLY A 1 269 ? -45.767 9.162 -60.697 1.00 26.67 269 GLY A C 1
ATOM 2106 O O . GLY A 1 269 ? -46.708 8.633 -61.328 1.00 26.63 269 GLY A O 1
ATOM 2107 N N . LEU A 1 270 ? -45.167 8.653 -59.624 1.00 25.75 270 LEU A N 1
ATOM 2108 C CA . LEU A 1 270 ? -45.478 7.319 -59.052 1.00 26.62 270 LEU A CA 1
ATOM 2109 C C . LEU A 1 270 ? -45.697 7.435 -57.550 1.00 27.74 270 LEU A C 1
ATOM 2110 O O . LEU A 1 270 ? -45.614 6.395 -56.866 1.00 28.49 270 LEU A O 1
ATOM 2115 N N . GLN A 1 271 ? -46.026 8.629 -57.052 1.00 26.21 271 GLN A N 1
ATOM 2116 C CA . GLN A 1 271 ? -46.185 8.875 -55.588 1.00 26.29 271 GLN A CA 1
ATOM 2117 C C . GLN A 1 271 ? -47.657 9.104 -55.219 1.00 26.57 271 GLN A C 1
ATOM 2118 O O . GLN A 1 271 ? -48.168 10.221 -55.240 1.00 22.84 271 GLN A O 1
ATOM 2124 N N . PRO A 1 272 ? -48.385 8.054 -54.796 1.00 26.43 272 PRO A N 1
ATOM 2125 C CA . PRO A 1 272 ? -49.789 8.214 -54.437 1.00 28.01 272 PRO A CA 1
ATOM 2126 C C . PRO A 1 272 ? -50.003 8.980 -53.123 1.00 26.36 272 PRO A C 1
ATOM 2127 O O . PRO A 1 272 ? -51.102 9.459 -52.895 1.00 25.59 272 PRO A O 1
ATOM 2131 N N . ARG A 1 273 ? -48.974 9.108 -52.288 1.00 26.22 273 ARG A N 1
ATOM 2132 C CA . ARG A 1 273 ? -49.070 9.906 -51.034 1.00 25.19 273 ARG A CA 1
ATOM 2133 C C . ARG A 1 273 ? -48.876 11.402 -51.335 1.00 23.78 273 ARG A C 1
ATOM 2134 O O . ARG A 1 273 ? -49.195 12.227 -50.448 1.00 23.06 273 ARG A O 1
ATOM 2142 N N . ALA A 1 274 ? -48.383 11.731 -52.530 1.00 21.93 274 ALA A N 1
ATOM 2143 C CA . ALA A 1 274 ? -48.322 13.107 -53.055 1.00 25.41 274 ALA A CA 1
ATOM 2144 C C . ALA A 1 274 ? -49.703 13.396 -53.627 1.00 24.96 274 ALA A C 1
ATOM 2145 O O . ALA A 1 274 ? -50.320 12.459 -54.114 1.00 24.81 274 ALA A O 1
ATOM 2147 N N . GLN A 1 275 ? -50.143 14.647 -53.607 1.00 23.97 275 GLN A N 1
ATOM 2148 C CA . GLN A 1 275 ? -51.513 15.006 -54.036 1.00 24.14 275 GLN A CA 1
ATOM 2149 C C . GLN A 1 275 ? -51.476 16.310 -54.822 1.00 26.53 275 GLN A C 1
ATOM 2150 O O . GLN A 1 275 ? -50.880 17.331 -54.363 1.00 23.85 275 GLN A O 1
ATOM 2156 N N . TRP A 1 276 ? -52.154 16.280 -55.958 1.00 26.58 276 TRP A N 1
ATOM 2157 C CA . TRP A 1 276 ? -52.352 17.471 -56.810 1.00 25.38 276 TRP A CA 1
ATOM 2158 C C . TRP A 1 276 ? -53.010 18.584 -55.995 1.00 23.34 276 TRP A C 1
ATOM 2159 O O . TRP A 1 276 ? -52.710 19.717 -56.266 1.00 22.36 276 TRP A O 1
ATOM 2170 N N . THR A 1 277 ? -53.830 18.283 -54.989 1.00 24.91 277 THR A N 1
ATOM 2171 C CA . THR A 1 277 ? -54.542 19.340 -54.211 1.00 26.42 277 THR A CA 1
ATOM 2172 C C . THR A 1 277 ? -53.642 19.976 -53.130 1.00 25.07 277 THR A C 1
ATOM 2173 O O . THR A 1 277 ? -54.008 21.029 -52.587 1.00 24.88 277 THR A O 1
ATOM 2177 N N . ALA A 1 278 ? -52.525 19.358 -52.790 1.00 25.33 278 ALA A N 1
ATOM 2178 C CA . ALA A 1 278 ? -51.666 19.791 -51.657 1.00 24.31 278 ALA A CA 1
ATOM 2179 C C . ALA A 1 278 ? -51.194 21.253 -51.819 1.00 23.47 278 ALA A C 1
ATOM 2180 O O . ALA A 1 278 ? -51.208 22.005 -50.817 1.00 22.44 278 ALA A O 1
ATOM 2182 N N . MET A 1 279 ? -50.836 21.684 -53.026 1.00 21.83 279 MET A N 1
ATOM 2183 C CA . MET A 1 279 ? -50.204 23.008 -53.262 1.00 23.62 279 MET A CA 1
ATOM 2184 C C . MET A 1 279 ? -51.165 24.092 -52.768 1.00 25.89 279 MET A C 1
ATOM 2185 O O . MET A 1 279 ? -50.708 25.069 -52.118 1.00 25.59 279 MET A O 1
ATOM 2190 N N . GLY A 1 280 ? -52.458 23.897 -53.033 1.00 26.30 280 GLY A N 1
ATOM 2191 C CA . GLY A 1 280 ? -53.515 24.874 -52.716 1.00 26.03 280 GLY A CA 1
ATOM 2192 C C . GLY A 1 280 ? -53.708 25.065 -51.221 1.00 26.72 280 GLY A C 1
ATOM 2193 O O . GLY A 1 280 ? -54.417 25.999 -50.844 1.00 28.07 280 GLY A O 1
ATOM 2194 N N . LEU A 1 281 ? -53.122 24.222 -50.375 1.00 24.64 281 LEU A N 1
ATOM 2195 C CA . LEU A 1 281 ? -53.299 24.336 -48.918 1.00 26.86 281 LEU A CA 1
ATOM 2196 C C . LEU A 1 281 ? -52.079 25.023 -48.315 1.00 27.05 281 LEU A C 1
ATOM 2197 O O . LEU A 1 281 ? -52.069 25.186 -47.064 1.00 26.09 281 LEU A O 1
ATOM 2202 N N . HIS A 1 282 ? -51.098 25.401 -49.149 1.00 24.70 282 HIS A N 1
ATOM 2203 C CA . HIS A 1 282 ? -49.777 25.901 -48.691 1.00 25.37 282 HIS A CA 1
ATOM 2204 C C . HIS A 1 282 ? -49.525 27.350 -49.153 1.00 26.14 282 HIS A C 1
ATOM 2205 O O . HIS A 1 282 ? -50.199 27.825 -50.096 1.00 26.58 282 HIS A O 1
ATOM 2212 N N . ASP A 1 283 ? -48.618 28.041 -48.464 1.00 24.56 283 ASP A N 1
ATOM 2213 C CA . ASP A 1 283 ? -48.041 29.309 -48.963 1.00 26.15 283 ASP A CA 1
ATOM 2214 C C . ASP A 1 283 ? -46.844 28.966 -49.857 1.00 23.54 283 ASP A C 1
ATOM 2215 O O . ASP A 1 283 ? -46.228 27.900 -49.690 1.00 22.33 283 ASP A O 1
ATOM 2220 N N . ARG A 1 284 ? -46.489 29.874 -50.760 1.00 24.43 284 ARG A N 1
ATOM 2221 C CA . ARG A 1 284 ? -45.389 29.634 -51.725 1.00 25.44 284 ARG A CA 1
ATOM 2222 C C . ARG A 1 284 ? -44.089 29.327 -50.987 1.00 24.19 284 ARG A C 1
ATOM 2223 O O . ARG A 1 284 ? -43.332 28.465 -51.437 1.00 27.81 284 ARG A O 1
ATOM 2231 N N . ASN A 1 285 ? -43.818 29.973 -49.867 1.00 25.12 285 ASN A N 1
ATOM 2232 C CA . ASN A 1 285 ? -42.471 29.879 -49.253 1.00 25.42 285 ASN A CA 1
ATOM 2233 C C . ASN A 1 285 ? -42.406 28.627 -48.373 1.00 24.44 285 ASN A C 1
ATOM 2234 O O . ASN A 1 285 ? -41.360 28.393 -47.797 1.00 25.26 285 ASN A O 1
ATOM 2239 N N . ASP A 1 286 ? -43.473 27.855 -48.236 1.00 22.67 286 ASP A N 1
ATOM 2240 C CA . ASP A 1 286 ? -43.453 26.635 -47.386 1.00 23.64 286 ASP A CA 1
ATOM 2241 C C . ASP A 1 286 ? -42.432 25.647 -47.934 1.00 22.88 286 ASP A C 1
ATOM 2242 O O . ASP A 1 286 ? -41.836 24.952 -47.142 1.00 26.85 286 ASP A O 1
ATOM 2247 N N . GLY A 1 287 ? -42.283 25.560 -49.249 1.00 22.75 287 GLY A N 1
ATOM 2248 C CA . GLY A 1 287 ? -41.413 24.558 -49.897 1.00 23.51 287 GLY A CA 1
ATOM 2249 C C . GLY A 1 287 ? -41.459 24.671 -51.408 1.00 23.13 287 GLY A C 1
ATOM 2250 O O . GLY A 1 287 ? -42.053 25.623 -51.930 1.00 22.67 287 GLY A O 1
ATOM 2251 N N . MET A 1 288 ? -40.876 23.714 -52.114 1.00 25.54 288 MET A N 1
ATOM 2252 C CA . MET A 1 288 ? -40.810 23.717 -53.597 1.00 25.79 288 MET A CA 1
ATOM 2253 C C . MET A 1 288 ? -41.975 22.911 -54.209 1.00 25.56 288 MET A C 1
ATOM 2254 O O . MET A 1 288 ? -42.110 22.893 -55.431 1.00 26.70 288 MET A O 1
ATOM 2259 N N . CYS A 1 289 ? -42.849 22.333 -53.397 1.00 25.58 289 CYS A N 1
ATOM 2260 C CA . CYS A 1 289 ? -44.060 21.590 -53.832 1.00 24.06 289 CYS A CA 1
ATOM 2261 C C . CYS A 1 289 ? -43.619 20.342 -54.614 1.00 25.64 289 CYS A C 1
ATOM 2262 O O . CYS A 1 289 ? -43.843 20.212 -55.856 1.00 24.28 289 CYS A O 1
ATOM 2265 N N . MET A 1 290 ? -43.064 19.397 -53.872 1.00 22.92 290 MET A N 1
ATOM 2266 C CA . MET A 1 290 ? -42.800 18.029 -54.385 1.00 23.31 290 MET A CA 1
ATOM 2267 C C . MET A 1 290 ? -44.110 17.291 -54.655 1.00 21.52 290 MET A C 1
ATOM 2268 O O . MET A 1 290 ? -44.078 16.427 -55.532 1.00 23.57 290 MET A O 1
ATOM 2273 N N . ASP A 1 291 ? -45.213 17.653 -53.990 1.00 21.23 291 ASP A N 1
ATOM 2274 C CA . ASP A 1 291 ? -46.547 17.063 -54.261 1.00 20.96 291 ASP A CA 1
ATOM 2275 C C . ASP A 1 291 ? -46.892 17.229 -55.748 1.00 22.99 291 ASP A C 1
ATOM 2276 O O . ASP A 1 291 ? -47.378 16.266 -56.352 1.00 23.18 291 ASP A O 1
ATOM 2281 N N . ALA A 1 292 ? -46.680 18.432 -56.300 1.00 22.85 292 ALA A N 1
ATOM 2282 C CA . ALA A 1 292 ? -47.008 18.788 -57.688 1.00 22.69 292 ALA A CA 1
ATOM 2283 C C . ALA A 1 292 ? -46.098 17.990 -58.616 1.00 24.06 292 ALA A C 1
ATOM 2284 O O . ALA A 1 292 ? -46.581 17.558 -59.658 1.00 25.66 292 ALA A O 1
ATOM 2286 N N . ARG A 1 293 ? -44.818 17.810 -58.268 1.00 23.45 293 ARG A N 1
ATOM 2287 C CA . ARG A 1 293 ? -43.891 17.080 -59.173 1.00 21.66 293 ARG A CA 1
ATOM 2288 C C . ARG A 1 293 ? -44.221 15.582 -59.167 1.00 20.48 293 ARG A C 1
ATOM 2289 O O . ARG A 1 293 ? -43.994 14.931 -60.205 1.00 22.05 293 ARG A O 1
ATOM 2297 N N . ALA A 1 294 ? -44.618 15.018 -58.028 1.00 20.71 294 ALA A N 1
ATOM 2298 C CA . ALA A 1 294 ? -44.548 13.558 -57.795 1.00 21.93 294 ALA A CA 1
ATOM 2299 C C . ALA A 1 294 ? -45.916 12.872 -57.900 1.00 22.57 294 ALA A C 1
ATOM 2300 O O . ALA A 1 294 ? -45.901 11.642 -57.937 1.00 24.49 294 ALA A O 1
ATOM 2302 N N . PHE A 1 295 ? -47.042 13.571 -57.910 1.00 21.63 295 PHE A N 1
ATOM 2303 C CA . PHE A 1 295 ? -48.346 12.898 -57.693 1.00 22.65 295 PHE A CA 1
ATOM 2304 C C . PHE A 1 295 ? -48.538 11.793 -58.754 1.00 22.84 295 PHE A C 1
ATOM 2305 O O . PHE A 1 295 ? -48.189 11.961 -59.945 1.00 22.65 295 PHE A O 1
ATOM 2313 N N . TYR A 1 296 ? -49.071 10.664 -58.306 1.00 24.78 296 TYR A N 1
ATOM 2314 C CA . TYR A 1 296 ? -49.297 9.430 -59.096 1.00 27.13 296 TYR A CA 1
ATOM 2315 C C . TYR A 1 296 ? -50.007 9.764 -60.420 1.00 27.91 296 TYR A C 1
ATOM 2316 O O . TYR A 1 296 ? -51.119 10.314 -60.397 1.00 29.89 296 TYR A O 1
ATOM 2325 N N . GLY A 1 297 ? -49.384 9.472 -61.559 1.00 29.14 297 GLY A N 1
ATOM 2326 C CA . GLY A 1 297 ? -50.057 9.567 -62.873 1.00 29.39 297 GLY A CA 1
ATOM 2327 C C . GLY A 1 297 ? -49.949 10.935 -63.529 1.00 29.42 297 GLY A C 1
ATOM 2328 O O . GLY A 1 297 ? -50.531 11.122 -64.596 1.00 28.45 297 GLY A O 1
ATOM 2329 N N . ASN A 1 298 ? -49.189 11.872 -62.970 1.00 27.04 298 ASN A N 1
ATOM 2330 C CA . ASN A 1 298 ? -48.954 13.166 -63.648 1.00 26.36 298 ASN A CA 1
ATOM 2331 C C . ASN A 1 298 ? -48.034 12.896 -64.849 1.00 25.73 298 ASN A C 1
ATOM 2332 O O . ASN A 1 298 ? -47.363 11.852 -64.893 1.00 27.89 298 ASN A O 1
ATOM 2337 N N . PHE A 1 299 ? -48.022 13.814 -65.802 1.00 25.89 299 PHE A N 1
ATOM 2338 C CA . PHE A 1 299 ? -46.920 13.992 -66.773 1.00 25.36 299 PHE A CA 1
ATOM 2339 C C . PHE A 1 299 ? -46.178 15.255 -66.350 1.00 26.24 299 PHE A C 1
ATOM 2340 O O . PHE A 1 299 ? -46.811 16.312 -66.231 1.00 24.62 299 PHE A O 1
ATOM 2348 N N . LEU A 1 300 ? -44.884 15.132 -66.106 1.00 25.65 300 LEU A N 1
ATOM 2349 C CA . LEU A 1 300 ? -44.043 16.260 -65.662 1.00 27.85 300 LEU A CA 1
ATOM 2350 C C . LEU A 1 300 ? -43.045 16.530 -66.761 1.00 26.86 300 LEU A C 1
ATOM 2351 O O . LEU A 1 300 ? -42.236 15.630 -67.053 1.00 28.15 300 LEU A O 1
ATOM 2356 N N . PHE A 1 301 ? -43.074 17.733 -67.302 1.00 26.11 301 PHE A N 1
ATOM 2357 C CA . PHE A 1 301 ? -41.979 18.208 -68.167 1.00 26.86 301 PHE A CA 1
ATOM 2358 C C . PHE A 1 301 ? -41.362 19.448 -67.544 1.00 28.20 301 PHE A C 1
ATOM 2359 O O . PHE A 1 301 ? -41.974 20.071 -66.663 1.00 28.94 301 PHE A O 1
ATOM 2367 N N . SER A 1 302 ? -40.188 19.782 -68.054 1.00 26.39 302 SER A N 1
ATOM 2368 C CA . SER A 1 302 ? -39.366 20.896 -67.565 1.00 30.17 302 SER A CA 1
ATOM 2369 C C . SER A 1 302 ? -38.818 21.686 -68.759 1.00 30.20 302 SER A C 1
ATOM 2370 O O . SER A 1 302 ? -38.846 21.158 -69.900 1.00 27.41 302 SER A O 1
ATOM 2373 N N . THR A 1 303 ? -38.343 22.902 -68.485 1.00 29.25 303 THR A N 1
ATOM 2374 C CA . THR A 1 303 ? -37.780 23.829 -69.491 1.00 30.02 303 THR A CA 1
ATOM 2375 C C . THR A 1 303 ? -36.425 24.340 -69.004 1.00 31.55 303 THR A C 1
ATOM 2376 O O . THR A 1 303 ? -36.193 24.345 -67.775 1.00 29.76 303 THR A O 1
ATOM 2380 N N . GLY A 1 304 ? -35.586 24.768 -69.949 1.00 32.66 304 GLY A N 1
ATOM 2381 C CA . GLY A 1 304 ? -34.322 25.468 -69.695 1.00 32.56 304 GLY A CA 1
ATOM 2382 C C . GLY A 1 304 ? -33.138 24.504 -69.684 1.00 37.57 304 GLY A C 1
ATOM 2383 O O . GLY A 1 304 ? -32.954 23.730 -70.622 1.00 36.07 304 GLY A O 1
ATOM 2384 N N . PRO A 1 305 ? -32.316 24.529 -68.611 1.00 40.42 305 PRO A N 1
ATOM 2385 C CA . PRO A 1 305 ? -30.989 23.916 -68.632 1.00 38.37 305 PRO A CA 1
ATOM 2386 C C . PRO A 1 305 ? -31.043 22.387 -68.721 1.00 37.67 305 PRO A C 1
ATOM 2387 O O . PRO A 1 305 ? -31.985 21.788 -68.232 1.00 36.90 305 PRO A O 1
ATOM 2391 N N . ASN A 1 306 ? -30.039 21.792 -69.355 1.00 39.44 306 ASN A N 1
ATOM 2392 C CA . ASN A 1 306 ? -29.935 20.316 -69.473 1.00 40.30 306 ASN A CA 1
ATOM 2393 C C . ASN A 1 306 ? -28.468 19.881 -69.393 1.00 42.49 306 ASN A C 1
ATOM 2394 O O . ASN A 1 306 ? -28.234 18.703 -69.711 1.00 46.66 306 ASN A O 1
ATOM 2399 N N . THR A 1 307 ? -27.536 20.737 -68.931 1.00 47.93 307 THR A N 1
ATOM 2400 C CA . THR A 1 307 ? -26.084 20.375 -68.822 1.00 50.79 307 THR A CA 1
ATOM 2401 C C . THR A 1 307 ? -25.882 19.300 -67.752 1.00 47.14 307 THR A C 1
ATOM 2402 O O . THR A 1 307 ? -24.880 18.607 -67.858 1.00 48.06 307 THR A O 1
ATOM 2406 N N . GLU A 1 308 ? -26.802 19.145 -66.792 1.00 47.74 308 GLU A N 1
ATOM 2407 C CA . GLU A 1 308 ? -26.734 18.068 -65.762 1.00 47.79 308 GLU A CA 1
ATOM 2408 C C . GLU A 1 308 ? -26.587 16.691 -66.434 1.00 44.06 308 GLU A C 1
ATOM 2409 O O . GLU A 1 308 ? -26.102 15.800 -65.761 1.00 45.28 308 GLU A O 1
ATOM 2415 N N . VAL A 1 309 ? -27.010 16.518 -67.694 1.00 46.57 309 VAL A N 1
ATOM 2416 C CA . VAL A 1 309 ? -26.828 15.261 -68.488 1.00 46.29 309 VAL A CA 1
ATOM 2417 C C . VAL A 1 309 ? -25.983 15.527 -69.748 1.00 44.55 309 VAL A C 1
ATOM 2418 O O . VAL A 1 309 ? -26.001 14.687 -70.660 1.00 39.97 309 VAL A O 1
ATOM 2422 N N . GLY A 1 310 ? -25.288 16.658 -69.821 1.00 42.67 310 GLY A N 1
ATOM 2423 C CA . GLY A 1 310 ? -24.380 16.974 -70.942 1.00 44.23 310 GLY A CA 1
ATOM 2424 C C . GLY A 1 310 ? -25.079 17.611 -72.133 1.00 48.49 310 GLY A C 1
ATOM 2425 O O . GLY A 1 310 ? -24.422 17.736 -73.185 1.00 48.39 310 GLY A O 1
ATOM 2426 N N . GLY A 1 311 ? -26.342 18.038 -71.996 1.00 47.86 311 GLY A N 1
ATOM 2427 C CA . GLY A 1 311 ? -27.006 18.901 -72.993 1.00 41.18 311 GLY A CA 1
ATOM 2428 C C . GLY A 1 311 ? -26.286 20.234 -73.107 1.00 41.13 311 GLY A C 1
ATOM 2429 O O . GLY A 1 311 ? -25.394 20.495 -72.258 1.00 41.15 311 GLY A O 1
ATOM 2430 N N . LYS A 1 312 ? -26.694 21.078 -74.062 1.00 42.51 312 LYS A N 1
ATOM 2431 C CA . LYS A 1 312 ? -25.995 22.343 -74.433 1.00 43.77 312 LYS A CA 1
ATOM 2432 C C . LYS A 1 312 ? -26.421 23.507 -73.530 1.00 41.12 312 LYS A C 1
ATOM 2433 O O . LYS A 1 312 ? -25.640 24.445 -73.353 1.00 43.25 312 LYS A O 1
ATOM 2439 N N . ARG A 1 313 ? -27.604 23.438 -72.941 1.00 39.81 313 ARG A N 1
ATOM 2440 C CA . ARG A 1 313 ? -28.248 24.617 -72.307 1.00 41.63 313 ARG A CA 1
ATOM 2441 C C . ARG A 1 313 ? -27.812 24.755 -70.837 1.00 39.35 313 ARG A C 1
ATOM 2442 O O . ARG A 1 313 ? -28.024 23.809 -70.066 1.00 34.83 313 ARG A O 1
ATOM 2450 N N . LYS A 1 314 ? -27.243 25.902 -70.447 1.00 42.77 314 LYS A N 1
ATOM 2451 C CA . LYS A 1 314 ? -26.935 26.190 -69.016 1.00 45.92 314 LYS A CA 1
ATOM 2452 C C . LYS A 1 314 ? -27.753 27.389 -68.499 1.00 38.61 314 LYS A C 1
ATOM 2453 O O . LYS A 1 314 ? -27.381 27.945 -67.454 1.00 39.85 314 LYS A O 1
ATOM 2459 N N . THR A 1 315 ? -28.823 27.774 -69.191 1.00 33.04 315 THR A N 1
ATOM 2460 C CA . THR A 1 315 ? -29.663 28.961 -68.864 1.00 34.55 315 THR A CA 1
ATOM 2461 C C . THR A 1 315 ? -30.226 28.793 -67.452 1.00 29.55 315 THR A C 1
ATOM 2462 O O . THR A 1 315 ? -30.526 27.680 -67.038 1.00 25.08 315 THR A O 1
ATOM 2466 N N . PRO A 1 316 ? -30.298 29.863 -66.635 1.00 33.44 316 PRO A N 1
ATOM 2467 C CA . PRO A 1 316 ? -30.799 29.745 -65.266 1.00 32.37 316 PRO A CA 1
ATOM 2468 C C . PRO A 1 316 ? -32.318 29.554 -65.171 1.00 33.60 316 PRO A C 1
ATOM 2469 O O . PRO A 1 316 ? -32.775 29.040 -64.174 1.00 34.24 316 PRO A O 1
ATOM 2473 N N . CYS A 1 317 ? -33.069 29.992 -66.182 1.00 32.13 317 CYS A N 1
ATOM 2474 C CA . CYS A 1 317 ? -34.555 29.938 -66.148 1.00 31.17 317 CYS A CA 1
ATOM 2475 C C . CYS A 1 317 ? -35.042 28.482 -66.200 1.00 30.90 317 CYS A C 1
ATOM 2476 O O . CYS A 1 317 ? -34.827 27.810 -67.208 1.00 30.17 317 CYS A O 1
ATOM 2479 N N . HIS A 1 318 ? -35.726 28.027 -65.150 1.00 28.59 318 HIS A N 1
ATOM 2480 C CA . HIS A 1 318 ? -36.164 26.623 -64.990 1.00 27.89 318 HIS A CA 1
ATOM 2481 C C . HIS A 1 318 ? -37.639 26.557 -64.571 1.00 28.59 318 HIS A C 1
ATOM 2482 O O . HIS A 1 318 ? -38.000 27.122 -63.506 1.00 25.93 318 HIS A O 1
ATOM 2489 N N . LEU A 1 319 ? -38.464 25.853 -65.350 1.00 26.93 319 LEU A N 1
ATOM 2490 C CA . LEU A 1 319 ? -39.885 25.564 -65.001 1.00 27.19 319 LEU A CA 1
ATOM 2491 C C . LEU A 1 319 ? -40.107 24.056 -64.935 1.00 26.42 319 LEU A C 1
ATOM 2492 O O . LEU A 1 319 ? -39.505 23.328 -65.746 1.00 25.41 319 LEU A O 1
ATOM 2497 N N . ASP A 1 320 ? -40.873 23.617 -63.933 1.00 26.26 320 ASP A N 1
ATOM 2498 C CA . ASP A 1 320 ? -41.443 22.256 -63.795 1.00 23.92 320 ASP A CA 1
ATOM 2499 C C . ASP A 1 320 ? -42.942 22.405 -63.942 1.00 22.70 320 ASP A C 1
ATOM 2500 O O . ASP A 1 320 ? -43.541 23.266 -63.240 1.00 22.90 320 ASP A O 1
ATOM 2505 N N . ILE A 1 321 ? -43.523 21.603 -64.825 1.00 23.90 321 ILE A N 1
ATOM 2506 C CA . ILE A 1 321 ? -44.958 21.716 -65.199 1.00 24.77 321 ILE A CA 1
ATOM 2507 C C . ILE A 1 321 ? -45.568 20.323 -65.224 1.00 25.21 321 ILE A C 1
ATOM 2508 O O . ILE A 1 321 ? -45.351 19.582 -66.176 1.00 29.79 321 ILE A O 1
ATOM 2513 N N . PRO A 1 322 ? -46.348 19.941 -64.193 1.00 24.73 322 PRO A N 1
ATOM 2514 C CA . PRO A 1 322 ? -47.126 18.704 -64.204 1.00 25.10 322 PRO A CA 1
ATOM 2515 C C . PRO A 1 322 ? -48.517 18.878 -64.831 1.00 25.78 322 PRO A C 1
ATOM 2516 O O . PRO A 1 322 ? -49.180 19.847 -64.557 1.00 26.12 322 PRO A O 1
ATOM 2520 N N . LEU A 1 323 ? -48.935 17.904 -65.637 1.00 25.57 323 LEU A N 1
ATOM 2521 C CA . LEU A 1 323 ? -50.274 17.880 -66.275 1.00 24.96 323 LEU A CA 1
ATOM 2522 C C . LEU A 1 323 ? -51.048 16.682 -65.744 1.00 26.82 323 LEU A C 1
ATOM 2523 O O . LEU A 1 323 ? -50.432 15.603 -65.560 1.00 27.68 323 LEU A O 1
ATOM 2528 N N . ARG A 1 324 ? -52.345 16.879 -65.505 1.00 25.93 324 ARG A N 1
ATOM 2529 C CA . ARG A 1 324 ? -53.304 15.831 -65.093 1.00 29.92 324 ARG A CA 1
ATOM 2530 C C . ARG A 1 324 ? -53.968 15.201 -66.320 1.00 29.91 324 ARG A C 1
ATOM 2531 O O . ARG A 1 324 ? -53.966 15.840 -67.382 1.00 27.56 324 ARG A O 1
ATOM 2539 N N . ASN A 1 325 ? -54.589 14.033 -66.129 1.00 32.71 325 ASN A N 1
ATOM 2540 C CA . ASN A 1 325 ? -55.599 13.448 -67.058 1.00 37.94 325 ASN A CA 1
ATOM 2541 C C . ASN A 1 325 ? -54.951 13.024 -68.369 1.00 37.70 325 ASN A C 1
ATOM 2542 O O . ASN A 1 325 ? -55.693 12.852 -69.338 1.00 42.01 325 ASN A O 1
ATOM 2547 N N . CYS A 1 326 ? -53.632 12.814 -68.375 1.00 36.18 326 CYS A N 1
ATOM 2548 C CA . CYS A 1 326 ? -52.843 12.610 -69.607 1.00 35.87 326 CYS A CA 1
ATOM 2549 C C . CYS A 1 326 ? -52.779 11.113 -69.889 1.00 35.28 326 CYS A C 1
ATOM 2550 O O . CYS A 1 326 ? -52.847 10.309 -68.930 1.00 35.73 326 CYS A O 1
ATOM 2553 N N . ASP A 1 327 ? -52.720 10.778 -71.174 1.00 36.13 327 ASP A N 1
ATOM 2554 C CA . ASP A 1 327 ? -52.320 9.443 -71.662 1.00 37.24 327 ASP A CA 1
ATOM 2555 C C . ASP A 1 327 ? -50.839 9.550 -72.007 1.00 33.10 327 ASP A C 1
ATOM 2556 O O . ASP A 1 327 ? -50.463 10.478 -72.747 1.00 30.61 327 ASP A O 1
ATOM 2561 N N . ILE A 1 328 ? -50.027 8.649 -71.461 1.00 35.31 328 ILE A N 1
ATOM 2562 C CA . ILE A 1 328 ? -48.556 8.648 -71.696 1.00 35.61 328 ILE A CA 1
ATOM 2563 C C . ILE A 1 328 ? -48.175 7.296 -72.291 1.00 37.24 328 ILE A C 1
ATOM 2564 O O . ILE A 1 328 ? -48.497 6.235 -71.648 1.00 33.86 328 ILE A O 1
ATOM 2569 N N . TYR A 1 329 ? -47.466 7.346 -73.421 1.00 38.54 329 TYR A N 1
ATOM 2570 C CA . TYR A 1 329 ? -46.989 6.150 -74.165 1.00 42.04 329 TYR A CA 1
ATOM 2571 C C . TYR A 1 329 ? -45.468 6.132 -74.260 1.00 37.64 329 TYR A C 1
ATOM 2572 O O . TYR A 1 329 ? -44.828 7.191 -74.541 1.00 39.68 329 TYR A O 1
ATOM 2581 N N . LEU A 1 330 ? -44.935 4.925 -74.071 1.00 40.18 330 LEU A N 1
ATOM 2582 C CA . LEU A 1 330 ? -43.557 4.525 -74.433 1.00 45.39 330 LEU A CA 1
ATOM 2583 C C . LEU A 1 330 ? -43.642 3.673 -75.706 1.00 46.80 330 LEU A C 1
ATOM 2584 O O . LEU A 1 330 ? -44.273 2.590 -75.663 1.00 38.26 330 LEU A O 1
ATOM 2589 N N . ASP A 1 331 ? -43.085 4.174 -76.807 1.00 48.83 331 ASP A N 1
ATOM 2590 C CA . ASP A 1 331 ? -43.412 3.635 -78.149 1.00 51.58 331 ASP A CA 1
ATOM 2591 C C . ASP A 1 331 ? -44.945 3.605 -78.224 1.00 57.07 331 ASP A C 1
ATOM 2592 O O . ASP A 1 331 ? -45.543 4.690 -78.038 1.00 56.83 331 ASP A O 1
ATOM 2597 N N . ASP A 1 332 ? -45.593 2.453 -78.412 1.00 57.06 332 ASP A N 1
ATOM 2598 C CA . ASP A 1 332 ? -47.083 2.441 -78.454 1.00 61.48 332 ASP A CA 1
ATOM 2599 C C . ASP A 1 332 ? -47.606 1.589 -77.298 1.00 54.09 332 ASP A C 1
ATOM 2600 O O . ASP A 1 332 ? -48.678 1.001 -77.440 1.00 61.14 332 ASP A O 1
ATOM 2605 N N . LYS A 1 333 ? -46.886 1.589 -76.177 1.00 52.43 333 LYS A N 1
ATOM 2606 C CA . LYS A 1 333 ? -47.313 0.987 -74.891 1.00 51.93 333 LYS A CA 1
ATOM 2607 C C . LYS A 1 333 ? -47.611 2.119 -73.900 1.00 45.26 333 LYS A C 1
ATOM 2608 O O . LYS A 1 333 ? -46.680 2.881 -73.555 1.00 45.97 333 LYS A O 1
ATOM 2614 N N . ALA A 1 334 ? -48.868 2.211 -73.472 1.00 41.79 334 ALA A N 1
ATOM 2615 C CA . ALA A 1 334 ? -49.384 3.189 -72.490 1.00 44.75 334 ALA A CA 1
ATOM 2616 C C . ALA A 1 334 ? -48.841 2.832 -71.109 1.00 44.58 334 ALA A C 1
ATOM 2617 O O . ALA A 1 334 ? -48.980 1.649 -70.722 1.00 38.86 334 ALA A O 1
ATOM 2619 N N . VAL A 1 335 ? -48.247 3.806 -70.408 1.00 40.63 335 VAL A N 1
ATOM 2620 C CA . VAL A 1 335 ? -47.826 3.645 -68.981 1.00 41.02 335 VAL A CA 1
ATOM 2621 C C . VAL A 1 335 ? -48.846 4.369 -68.094 1.00 38.01 335 VAL A C 1
ATOM 2622 O O . VAL A 1 335 ? -49.097 3.910 -66.955 1.00 40.02 335 VAL A O 1
ATOM 2626 N N . VAL A 1 336 ? -49.446 5.436 -68.621 1.00 34.59 336 VAL A N 1
ATOM 2627 C CA . VAL A 1 336 ? -50.552 6.187 -67.966 1.00 33.89 336 VAL A CA 1
ATOM 2628 C C . VAL A 1 336 ? -51.688 6.362 -68.986 1.00 31.56 336 VAL A C 1
ATOM 2629 O O . VAL A 1 336 ? -51.397 6.712 -70.138 1.00 31.25 336 VAL A O 1
ATOM 2633 N N . LEU A 1 337 ? -52.924 6.157 -68.546 1.00 31.62 337 LEU A N 1
ATOM 2634 C CA . LEU A 1 337 ? -54.170 6.488 -69.296 1.00 36.55 337 LEU A CA 1
ATOM 2635 C C . LEU A 1 337 ? -55.060 7.363 -68.416 1.00 31.38 337 LEU A C 1
ATOM 2636 O O . LEU A 1 337 ? -55.392 6.893 -67.317 1.00 31.78 337 LEU A O 1
ATOM 2641 N N . ALA A 1 338 ? -55.480 8.532 -68.923 1.00 34.09 338 ALA A N 1
ATOM 2642 C CA . ALA A 1 338 ? -56.385 9.491 -68.241 1.00 34.08 338 ALA A CA 1
ATOM 2643 C C . ALA A 1 338 ? -55.852 9.794 -66.832 1.00 34.68 338 ALA A C 1
ATOM 2644 O O . ALA A 1 338 ? -56.640 9.801 -65.888 1.00 32.87 338 ALA A O 1
ATOM 2646 N N . GLY A 1 339 ? -54.537 9.996 -66.709 1.00 41.45 339 GLY A N 1
ATOM 2647 C CA . GLY A 1 339 ? -53.860 10.334 -65.446 1.00 41.41 339 GLY A CA 1
ATOM 2648 C C . GLY A 1 339 ? -53.788 9.154 -64.490 1.00 42.18 339 GLY A C 1
ATOM 2649 O O . GLY A 1 339 ? -53.417 9.393 -63.336 1.00 36.66 339 GLY A O 1
ATOM 2650 N N . ASP A 1 340 ? -54.106 7.924 -64.929 1.00 43.39 340 ASP A N 1
ATOM 2651 C CA . ASP A 1 340 ? -53.930 6.708 -64.086 1.00 43.43 340 ASP A CA 1
ATOM 2652 C C . ASP A 1 340 ? -52.789 5.823 -64.609 1.00 40.54 340 ASP A C 1
ATOM 2653 O O . ASP A 1 340 ? -52.709 5.584 -65.834 1.00 38.33 340 ASP A O 1
ATOM 2658 N N . VAL A 1 341 ? -51.947 5.352 -63.684 1.00 37.59 341 VAL A N 1
ATOM 2659 C CA . VAL A 1 341 ? -50.789 4.458 -63.974 1.00 38.27 341 VAL A CA 1
ATOM 2660 C C . VAL A 1 341 ? -51.335 3.066 -64.317 1.00 34.53 341 VAL A C 1
ATOM 2661 O O . VAL A 1 341 ? -52.046 2.495 -63.483 1.00 33.09 341 VAL A O 1
ATOM 2665 N N . VAL A 1 342 ? -51.030 2.561 -65.509 1.00 36.19 342 VAL A N 1
ATOM 2666 C CA . VAL A 1 342 ? -51.548 1.240 -65.990 1.00 40.21 342 VAL A CA 1
ATOM 2667 C C . VAL A 1 342 ? -50.392 0.250 -66.196 1.00 38.32 342 VAL A C 1
ATOM 2668 O O . VAL A 1 342 ? -50.640 -0.939 -66.060 1.00 40.73 342 VAL A O 1
ATOM 2672 N N . ALA A 1 343 ? -49.172 0.702 -66.471 1.00 36.29 343 ALA A N 1
ATOM 2673 C CA . ALA A 1 343 ? -48.031 -0.208 -66.699 1.00 37.87 343 ALA A CA 1
ATOM 2674 C C . ALA A 1 343 ? -46.744 0.485 -66.285 1.00 39.26 343 ALA A C 1
ATOM 2675 O O . ALA A 1 343 ? -46.638 1.691 -66.475 1.00 36.89 343 ALA A O 1
ATOM 2677 N N . PRO A 1 344 ? -45.735 -0.247 -65.754 1.00 39.85 344 PRO A N 1
ATOM 2678 C CA . PRO A 1 344 ? -45.854 -1.662 -65.434 1.00 41.98 344 PRO A CA 1
ATOM 2679 C C . PRO A 1 344 ? -46.851 -1.941 -64.315 1.00 43.13 344 PRO A C 1
ATOM 2680 O O . PRO A 1 344 ? -47.109 -1.074 -63.484 1.00 43.05 344 PRO A O 1
ATOM 2684 N N . GLU A 1 345 ? -47.328 -3.179 -64.292 1.00 40.33 345 GLU A N 1
ATOM 2685 C CA . GLU A 1 345 ? -48.224 -3.688 -63.231 1.00 44.87 345 GLU A CA 1
ATOM 2686 C C . GLU A 1 345 ? -47.541 -3.564 -61.863 1.00 45.54 345 GLU A C 1
ATOM 2687 O O . GLU A 1 345 ? -48.230 -3.141 -60.907 1.00 46.72 345 GLU A O 1
ATOM 2693 N N . GLU A 1 346 ? -46.252 -3.920 -61.787 1.00 45.77 346 GLU A N 1
ATOM 2694 C CA . GLU A 1 346 ? -45.432 -3.972 -60.541 1.00 51.49 346 GLU A CA 1
ATOM 2695 C C . GLU A 1 346 ? -45.113 -2.545 -60.051 1.00 50.78 346 GLU A C 1
ATOM 2696 O O . GLU A 1 346 ? -44.589 -2.430 -58.940 1.00 52.45 346 GLU A O 1
ATOM 2702 N N . SER A 1 347 ? -45.391 -1.512 -60.859 1.00 46.63 347 SER A N 1
ATOM 2703 C CA . SER A 1 347 ? -45.135 -0.090 -60.544 1.00 45.22 347 SER A CA 1
ATOM 2704 C C . SER A 1 347 ? -46.373 0.563 -59.914 1.00 48.23 347 SER A C 1
ATOM 2705 O O . SER A 1 347 ? -46.243 1.690 -59.401 1.00 50.61 347 SER A O 1
ATOM 2708 N N . ARG A 1 348 ? -47.526 -0.105 -59.925 1.00 48.38 348 ARG A N 1
ATOM 2709 C CA . ARG A 1 348 ? -48.813 0.518 -59.511 1.00 49.84 348 ARG A CA 1
ATOM 2710 C C . ARG A 1 348 ? -48.943 0.454 -57.985 1.00 49.03 348 ARG A C 1
ATOM 2711 O O . ARG A 1 348 ? -48.338 -0.454 -57.361 1.00 48.34 348 ARG A O 1
ATOM 2719 N N . ALA A 1 349 ? -49.710 1.390 -57.415 1.00 50.87 349 ALA A N 1
ATOM 2720 C CA . ALA A 1 349 ? -49.705 1.752 -55.977 1.00 52.56 349 ALA A CA 1
ATOM 2721 C C . ALA A 1 349 ? -50.134 0.560 -55.117 1.00 57.28 349 ALA A C 1
ATOM 2722 O O . ALA A 1 349 ? -51.257 0.106 -55.319 1.00 60.81 349 ALA A O 1
ATOM 2724 N N . PRO B 1 2 ? -16.343 18.562 -23.320 1.00 29.15 2 PRO B N 1
ATOM 2725 C CA . PRO B 1 2 ? -17.753 18.834 -22.889 1.00 26.27 2 PRO B CA 1
ATOM 2726 C C . PRO B 1 2 ? -18.753 17.822 -23.468 1.00 21.97 2 PRO B C 1
ATOM 2727 O O . PRO B 1 2 ? -18.375 17.090 -24.376 1.00 21.19 2 PRO B O 1
ATOM 2731 N N . VAL B 1 3 ? -19.978 17.811 -22.931 1.00 22.49 3 VAL B N 1
ATOM 2732 C CA . VAL B 1 3 ? -21.049 16.815 -23.255 1.00 21.60 3 VAL B CA 1
ATOM 2733 C C . VAL B 1 3 ? -21.903 17.325 -24.418 1.00 20.28 3 VAL B C 1
ATOM 2734 O O . VAL B 1 3 ? -22.566 18.372 -24.239 1.00 19.76 3 VAL B O 1
ATOM 2738 N N . SER B 1 4 ? -21.968 16.564 -25.515 1.00 20.31 4 SER B N 1
ATOM 2739 C CA . SER B 1 4 ? -22.840 16.801 -26.701 1.00 19.48 4 SER B CA 1
ATOM 2740 C C . SER B 1 4 ? -24.317 16.601 -26.337 1.00 20.58 4 SER B C 1
ATOM 2741 O O . SER B 1 4 ? -24.596 16.001 -25.288 1.00 18.92 4 SER B O 1
ATOM 2744 N N . ASN B 1 5 ? -25.230 17.106 -27.165 1.00 21.12 5 ASN B N 1
ATOM 2745 C CA . ASN B 1 5 ? -26.698 16.949 -26.958 1.00 23.97 5 ASN B CA 1
ATOM 2746 C C . ASN B 1 5 ? -27.050 15.463 -27.092 1.00 23.85 5 ASN B C 1
ATOM 2747 O O . ASN B 1 5 ? -27.883 15.000 -26.311 1.00 25.49 5 ASN B O 1
ATOM 2752 N N . ALA B 1 6 ? -26.446 14.756 -28.046 1.00 22.77 6 ALA B N 1
ATOM 2753 C CA . ALA B 1 6 ? -26.649 13.300 -28.247 1.00 22.82 6 ALA B CA 1
ATOM 2754 C C . ALA B 1 6 ? -26.260 12.561 -26.964 1.00 22.24 6 ALA B C 1
ATOM 2755 O O . ALA B 1 6 ? -27.045 11.724 -26.487 1.00 23.81 6 ALA B O 1
ATOM 2757 N N . GLN B 1 7 ? -25.079 12.828 -26.434 1.00 19.97 7 GLN B N 1
ATOM 2758 C CA . GLN B 1 7 ? -24.601 12.132 -25.226 1.00 22.87 7 GLN B CA 1
ATOM 2759 C C . GLN B 1 7 ? -25.483 12.509 -24.029 1.00 21.17 7 GLN B C 1
ATOM 2760 O O . GLN B 1 7 ? -25.757 11.606 -23.231 1.00 18.54 7 GLN B O 1
ATOM 2766 N N . LEU B 1 8 ? -25.895 13.769 -23.887 1.00 19.60 8 LEU B N 1
ATOM 2767 C CA . LEU B 1 8 ? -26.790 14.159 -22.768 1.00 20.95 8 LEU B CA 1
ATOM 2768 C C . LEU B 1 8 ? -28.125 13.388 -22.833 1.00 21.69 8 LEU B C 1
ATOM 2769 O O . LEU B 1 8 ? -28.579 12.916 -21.779 1.00 18.03 8 LEU B O 1
ATOM 2774 N N . THR B 1 9 ? -28.742 13.265 -24.009 1.00 18.96 9 THR B N 1
ATOM 2775 C CA . THR B 1 9 ? -29.963 12.435 -24.193 1.00 20.98 9 THR B CA 1
ATOM 2776 C C . THR B 1 9 ? -29.673 10.982 -23.765 1.00 21.76 9 THR B C 1
ATOM 2777 O O . THR B 1 9 ? -30.476 10.424 -23.036 1.00 18.87 9 THR B O 1
ATOM 2781 N N . GLN B 1 10 ? -28.570 10.387 -24.211 1.00 21.92 10 GLN B N 1
ATOM 2782 C CA . GLN B 1 10 ? -28.176 9.000 -23.836 1.00 26.62 10 GLN B CA 1
ATOM 2783 C C . GLN B 1 10 ? -28.046 8.839 -22.311 1.00 23.40 10 GLN B C 1
ATOM 2784 O O . GLN B 1 10 ? -28.404 7.794 -21.772 1.00 20.50 10 GLN B O 1
ATOM 2790 N N . MET B 1 11 ? -27.480 9.822 -21.632 1.00 22.09 11 MET B N 1
ATOM 2791 C CA . MET B 1 11 ? -27.299 9.777 -20.163 1.00 20.42 11 MET B CA 1
ATOM 2792 C C . MET B 1 11 ? -28.684 9.785 -19.534 1.00 18.64 11 MET B C 1
ATOM 2793 O O . MET B 1 11 ? -28.888 8.969 -18.640 1.00 16.80 11 MET B O 1
ATOM 2798 N N . PHE B 1 12 ? -29.600 10.639 -20.017 1.00 19.24 12 PHE B N 1
ATOM 2799 C CA . PHE B 1 12 ? -30.988 10.714 -19.501 1.00 18.86 12 PHE B CA 1
ATOM 2800 C C . PHE B 1 12 ? -31.683 9.388 -19.791 1.00 19.95 12 PHE B C 1
ATOM 2801 O O . PHE B 1 12 ? -32.410 8.948 -18.897 1.00 18.00 12 PHE B O 1
ATOM 2809 N N . GLU B 1 13 ? -31.468 8.751 -20.942 1.00 20.83 13 GLU B N 1
ATOM 2810 C CA . GLU B 1 13 ? -32.094 7.409 -21.193 1.00 22.52 13 GLU B CA 1
ATOM 2811 C C . GLU B 1 13 ? -31.649 6.415 -20.113 1.00 19.54 13 GLU B C 1
ATOM 2812 O O . GLU B 1 13 ? -32.503 5.745 -19.565 1.00 19.30 13 GLU B O 1
ATOM 2818 N N . HIS B 1 14 ? -30.358 6.367 -19.822 1.00 18.35 14 HIS B N 1
ATOM 2819 C CA . HIS B 1 14 ? -29.734 5.489 -18.806 1.00 20.24 14 HIS B CA 1
ATOM 2820 C C . HIS B 1 14 ? -30.331 5.772 -17.425 1.00 21.05 14 HIS B C 1
ATOM 2821 O O . HIS B 1 14 ? -30.746 4.803 -16.736 1.00 18.97 14 HIS B O 1
ATOM 2828 N N . VAL B 1 15 ? -30.399 7.040 -17.017 1.00 18.44 15 VAL B N 1
ATOM 2829 C CA . VAL B 1 15 ? -30.847 7.359 -15.642 1.00 20.35 15 VAL B CA 1
ATOM 2830 C C . VAL B 1 15 ? -32.362 7.149 -15.538 1.00 20.53 15 VAL B C 1
ATOM 2831 O O . VAL B 1 15 ? -32.806 6.659 -14.501 1.00 17.49 15 VAL B O 1
ATOM 2835 N N . LEU B 1 16 ? -33.136 7.509 -16.560 1.00 19.91 16 LEU B N 1
ATOM 2836 C CA . LEU B 1 16 ? -34.601 7.302 -16.520 1.00 21.72 16 LEU B CA 1
ATOM 2837 C C . LEU B 1 16 ? -34.929 5.794 -16.539 1.00 20.76 16 LEU B C 1
ATOM 2838 O O . LEU B 1 16 ? -35.884 5.400 -15.883 1.00 19.52 16 LEU B O 1
ATOM 2843 N N . LYS B 1 17 ? -34.163 4.982 -17.251 1.00 20.95 17 LYS B N 1
ATOM 2844 C CA . LYS B 1 17 ? -34.352 3.517 -17.239 1.00 24.05 17 LYS B CA 1
ATOM 2845 C C . LYS B 1 17 ? -34.081 3.008 -15.818 1.00 24.89 17 LYS B C 1
ATOM 2846 O O . LYS B 1 17 ? -34.925 2.251 -15.307 1.00 23.97 17 LYS B O 1
ATOM 2852 N N . LEU B 1 18 ? -33.008 3.464 -15.155 1.00 23.70 18 LEU B N 1
ATOM 2853 C CA . LEU B 1 18 ? -32.699 3.049 -13.753 1.00 22.90 18 LEU B CA 1
ATOM 2854 C C . LEU B 1 18 ? -33.855 3.461 -12.854 1.00 21.02 18 LEU B C 1
ATOM 2855 O O . LEU B 1 18 ? -34.130 2.757 -11.886 1.00 21.80 18 LEU B O 1
ATOM 2860 N N . SER B 1 19 ? -34.485 4.586 -13.187 1.00 20.15 19 SER B N 1
ATOM 2861 C CA . SER B 1 19 ? -35.641 5.207 -12.507 1.00 18.53 19 SER B CA 1
ATOM 2862 C C . SER B 1 19 ? -36.956 4.571 -12.967 1.00 19.22 19 SER B C 1
ATOM 2863 O O . SER B 1 19 ? -37.980 5.133 -12.619 1.00 17.92 19 SER B O 1
ATOM 2866 N N . ARG B 1 20 ? -36.926 3.465 -13.714 1.00 20.30 20 ARG B N 1
ATOM 2867 C CA . ARG B 1 20 ? -38.119 2.634 -14.064 1.00 21.81 20 ARG B CA 1
ATOM 2868 C C . ARG B 1 20 ? -39.074 3.401 -14.970 1.00 21.72 20 ARG B C 1
ATOM 2869 O O . ARG B 1 20 ? -40.285 3.132 -14.931 1.00 19.74 20 ARG B O 1
ATOM 2877 N N . VAL B 1 21 ? -38.544 4.253 -15.841 1.00 20.89 21 VAL B N 1
ATOM 2878 C CA . VAL B 1 21 ? -39.357 4.855 -16.933 1.00 20.84 21 VAL B CA 1
ATOM 2879 C C . VAL B 1 21 ? -39.419 3.893 -18.116 1.00 19.87 21 VAL B C 1
ATOM 2880 O O . VAL B 1 21 ? -38.369 3.481 -18.625 1.00 19.73 21 VAL B O 1
ATOM 2884 N N . ASP B 1 22 ? -40.631 3.584 -18.561 1.00 20.56 22 ASP B N 1
ATOM 2885 C CA . ASP B 1 22 ? -40.868 2.743 -19.758 1.00 20.44 22 ASP B CA 1
ATOM 2886 C C . ASP B 1 22 ? -42.228 3.165 -20.321 1.00 21.95 22 ASP B C 1
ATOM 2887 O O . ASP B 1 22 ? -42.802 4.155 -19.815 1.00 19.98 22 ASP B O 1
ATOM 2892 N N . GLU B 1 23 ? -42.749 2.433 -21.300 1.00 21.71 23 GLU B N 1
ATOM 2893 C CA . GLU B 1 23 ? -44.021 2.746 -21.977 1.00 24.41 23 GLU B CA 1
ATOM 2894 C C . GLU B 1 23 ? -45.189 2.733 -20.991 1.00 24.21 23 GLU B C 1
ATOM 2895 O O . GLU B 1 23 ? -46.218 3.220 -21.381 1.00 23.51 23 GLU B O 1
ATOM 2901 N N . THR B 1 24 ? -45.071 2.225 -19.759 1.00 22.39 24 THR B N 1
ATOM 2902 C CA . THR B 1 24 ? -46.238 2.270 -18.839 1.00 21.62 24 THR B CA 1
ATOM 2903 C C . THR B 1 24 ? -46.261 3.613 -18.107 1.00 22.11 24 THR B C 1
ATOM 2904 O O . THR B 1 24 ? -47.214 3.879 -17.389 1.00 21.66 24 THR B O 1
ATOM 2908 N N . GLN B 1 25 ? -45.226 4.429 -18.236 1.00 20.58 25 GLN B N 1
ATOM 2909 C CA . GLN B 1 25 ? -45.056 5.569 -17.307 1.00 19.65 25 GLN B CA 1
ATOM 2910 C C . GLN B 1 25 ? -45.330 6.894 -18.007 1.00 21.05 25 GLN B C 1
ATOM 2911 O O . GLN B 1 25 ? -45.183 6.965 -19.232 1.00 20.69 25 GLN B O 1
ATOM 2917 N N . SER B 1 26 ? -45.649 7.912 -17.208 1.00 20.36 26 SER B N 1
ATOM 2918 C CA . SER B 1 26 ? -45.744 9.329 -17.601 1.00 20.36 26 SER B CA 1
ATOM 2919 C C . SER B 1 26 ? -44.653 10.131 -16.875 1.00 18.51 26 SER B C 1
ATOM 2920 O O . SER B 1 26 ? -44.451 9.960 -15.654 1.00 15.68 26 SER B O 1
ATOM 2923 N N . VAL B 1 27 ? -43.965 10.995 -17.600 1.00 17.67 27 VAL B N 1
ATOM 2924 C CA . VAL B 1 27 ? -42.853 11.841 -17.068 1.00 17.82 27 VAL B CA 1
ATOM 2925 C C . VAL B 1 27 ? -43.241 13.320 -17.222 1.00 17.92 27 VAL B C 1
ATOM 2926 O O . VAL B 1 27 ? -43.576 13.741 -18.349 1.00 16.71 27 VAL B O 1
ATOM 2930 N N . ALA B 1 28 ? -43.145 14.094 -16.155 1.00 17.83 28 ALA B N 1
ATOM 2931 C CA . ALA B 1 28 ? -43.241 15.562 -16.209 1.00 18.51 28 ALA B CA 1
ATOM 2932 C C . ALA B 1 28 ? -41.841 16.138 -16.018 1.00 18.07 28 ALA B C 1
ATOM 2933 O O . ALA B 1 28 ? -41.137 15.758 -15.064 1.00 17.33 28 ALA B O 1
ATOM 2935 N N . VAL B 1 29 ? -41.429 16.972 -16.962 1.00 18.19 29 VAL B N 1
ATOM 2936 C CA . VAL B 1 29 ? -40.170 17.744 -16.871 1.00 17.93 29 VAL B CA 1
ATOM 2937 C C . VAL B 1 29 ? -40.544 19.129 -16.356 1.00 18.10 29 VAL B C 1
ATOM 2938 O O . VAL B 1 29 ? -41.180 19.912 -17.089 1.00 19.74 29 VAL B O 1
ATOM 2942 N N . LEU B 1 30 ? -40.160 19.399 -15.118 1.00 17.49 30 LEU B N 1
ATOM 2943 C CA . LEU B 1 30 ? -40.441 20.660 -14.399 1.00 17.67 30 LEU B CA 1
ATOM 2944 C C . LEU B 1 30 ? -39.299 21.638 -14.638 1.00 18.21 30 LEU B C 1
ATOM 2945 O O . LEU B 1 30 ? -38.088 21.268 -14.438 1.00 18.93 30 LEU B O 1
ATOM 2950 N N . LYS B 1 31 ? -39.672 22.845 -15.029 1.00 18.36 31 LYS B N 1
ATOM 2951 C CA . LYS B 1 31 ? -38.700 23.896 -15.376 1.00 17.93 31 LYS B CA 1
ATOM 2952 C C . LYS B 1 31 ? -39.234 25.263 -14.983 1.00 16.75 31 LYS B C 1
ATOM 2953 O O . LYS B 1 31 ? -40.439 25.442 -14.803 1.00 16.91 31 LYS B O 1
ATOM 2959 N N . SER B 1 32 ? -38.314 26.200 -14.871 1.00 16.85 32 SER B N 1
ATOM 2960 C CA . SER B 1 32 ? -38.598 27.643 -14.792 1.00 17.62 32 SER B CA 1
ATOM 2961 C C . SER B 1 32 ? -37.686 28.362 -15.791 1.00 18.57 32 SER B C 1
ATOM 2962 O O . SER B 1 32 ? -36.979 27.653 -16.567 1.00 18.53 32 SER B O 1
ATOM 2965 N N . HIS B 1 33 ? -37.673 29.703 -15.797 1.00 19.35 33 HIS B N 1
ATOM 2966 C CA . HIS B 1 33 ? -36.939 30.501 -16.818 1.00 19.87 33 HIS B CA 1
ATOM 2967 C C . HIS B 1 33 ? -35.427 30.243 -16.697 1.00 19.07 33 HIS B C 1
ATOM 2968 O O . HIS B 1 33 ? -34.728 30.372 -17.706 1.00 20.02 33 HIS B O 1
ATOM 2975 N N . TYR B 1 34 ? -34.913 29.890 -15.523 1.00 17.64 34 TYR B N 1
ATOM 2976 C CA . TYR B 1 34 ? -33.446 29.735 -15.312 1.00 17.33 34 TYR B CA 1
ATOM 2977 C C . TYR B 1 34 ? -32.981 28.301 -15.572 1.00 18.90 34 TYR B C 1
ATOM 2978 O O . TYR B 1 34 ? -31.787 28.011 -15.381 1.00 20.08 34 TYR B O 1
ATOM 2987 N N . SER B 1 35 ? -33.868 27.405 -15.975 1.00 18.17 35 SER B N 1
ATOM 2988 C CA . SER B 1 35 ? -33.522 25.982 -16.184 1.00 17.64 35 SER B CA 1
ATOM 2989 C C . SER B 1 35 ? -32.635 25.870 -17.435 1.00 18.02 35 SER B C 1
ATOM 2990 O O . SER B 1 35 ? -32.901 26.544 -18.443 1.00 17.07 35 SER B O 1
ATOM 2993 N N . ASP B 1 36 ? -31.628 25.013 -17.404 1.00 18.57 36 ASP B N 1
ATOM 2994 C CA . ASP B 1 36 ? -30.788 24.725 -18.595 1.00 20.90 36 ASP B CA 1
ATOM 2995 C C . ASP B 1 36 ? -31.639 24.108 -19.694 1.00 20.13 36 ASP B C 1
ATOM 2996 O O . ASP B 1 36 ? -32.141 22.993 -19.523 1.00 21.32 36 ASP B O 1
ATOM 3001 N N . PRO B 1 37 ? -31.835 24.788 -20.846 1.00 19.15 37 PRO B N 1
ATOM 3002 C CA . PRO B 1 37 ? -32.671 24.250 -21.907 1.00 18.26 37 PRO B CA 1
ATOM 3003 C C . PRO B 1 37 ? -32.118 22.952 -22.508 1.00 18.93 37 PRO B C 1
ATOM 3004 O O . PRO B 1 37 ? -32.880 22.157 -22.930 1.00 18.71 37 PRO B O 1
ATOM 3008 N N . ARG B 1 38 ? -30.810 22.756 -22.529 1.00 19.41 38 ARG B N 1
ATOM 3009 C CA . ARG B 1 38 ? -30.231 21.493 -23.056 1.00 22.93 38 ARG B CA 1
ATOM 3010 C C . ARG B 1 38 ? -30.630 20.288 -22.180 1.00 22.41 38 ARG B C 1
ATOM 3011 O O . ARG B 1 38 ? -30.926 19.249 -22.729 1.00 22.03 38 ARG B O 1
ATOM 3019 N N . THR B 1 39 ? -30.679 20.445 -20.862 1.00 22.70 39 THR B N 1
ATOM 3020 C CA . THR B 1 39 ? -31.055 19.357 -19.922 1.00 22.44 39 THR B CA 1
ATOM 3021 C C . THR B 1 39 ? -32.552 19.046 -20.041 1.00 20.24 39 THR B C 1
ATOM 3022 O O . THR B 1 39 ? -32.924 17.853 -20.050 1.00 19.50 39 THR B O 1
ATOM 3026 N N . VAL B 1 40 ? -33.382 20.085 -20.095 1.00 19.94 40 VAL B N 1
ATOM 3027 C CA . VAL B 1 40 ? -34.844 19.981 -20.342 1.00 19.93 40 VAL B CA 1
ATOM 3028 C C . VAL B 1 40 ? -35.059 19.194 -21.632 1.00 21.35 40 VAL B C 1
ATOM 3029 O O . VAL B 1 40 ? -35.885 18.221 -21.615 1.00 19.05 40 VAL B O 1
ATOM 3033 N N . ASN B 1 41 ? -34.385 19.594 -22.721 1.00 21.86 41 ASN B N 1
ATOM 3034 C CA . ASN B 1 41 ? -34.598 18.966 -24.066 1.00 22.54 41 ASN B CA 1
ATOM 3035 C C . ASN B 1 41 ? -34.190 17.486 -23.996 1.00 21.16 41 ASN B C 1
ATOM 3036 O O . ASN B 1 41 ? -34.985 16.625 -24.449 1.00 18.07 41 ASN B O 1
ATOM 3041 N N . ALA B 1 42 ? -33.038 17.211 -23.384 1.00 18.85 42 ALA B N 1
ATOM 3042 C CA . ALA B 1 42 ? -32.477 15.849 -23.221 1.00 19.69 42 ALA B CA 1
ATOM 3043 C C . ALA B 1 42 ? -33.442 14.971 -22.416 1.00 18.59 42 ALA B C 1
ATOM 3044 O O . ALA B 1 42 ? -33.693 13.807 -22.840 1.00 19.93 42 ALA B O 1
ATOM 3046 N N . ALA B 1 43 ? -34.045 15.531 -21.368 1.00 20.24 43 ALA B N 1
ATOM 3047 C CA . ALA B 1 43 ? -35.048 14.832 -20.519 1.00 23.17 43 ALA B CA 1
ATOM 3048 C C . ALA B 1 43 ? -36.312 14.525 -21.320 1.00 21.42 43 ALA B C 1
ATOM 3049 O O . ALA B 1 43 ? -36.843 13.383 -21.223 1.00 20.76 43 ALA B O 1
ATOM 3051 N N . MET B 1 44 ? -36.837 15.511 -22.033 1.00 22.38 44 MET B N 1
ATOM 3052 C CA . MET B 1 44 ? -38.053 15.317 -22.872 1.00 22.42 44 MET B CA 1
ATOM 3053 C C . MET B 1 44 ? -37.782 14.254 -23.965 1.00 21.37 44 MET B C 1
ATOM 3054 O O . MET B 1 44 ? -38.610 13.349 -24.144 1.00 19.25 44 MET B O 1
ATOM 3059 N N . GLU B 1 45 ? -36.637 14.334 -24.642 1.00 20.90 45 GLU B N 1
ATOM 3060 C CA . GLU B 1 45 ? -36.275 13.431 -25.757 1.00 22.18 45 GLU B CA 1
ATOM 3061 C C . GLU B 1 45 ? -36.072 12.018 -25.191 1.00 20.32 45 GLU B C 1
ATOM 3062 O O . GLU B 1 45 ? -36.638 11.085 -25.742 1.00 19.27 45 GLU B O 1
ATOM 3068 N N . ALA B 1 46 ? -35.352 11.861 -24.086 1.00 20.81 46 ALA B N 1
ATOM 3069 C CA . ALA B 1 46 ? -35.031 10.527 -23.527 1.00 21.38 46 ALA B CA 1
ATOM 3070 C C . ALA B 1 46 ? -36.313 9.807 -23.055 1.00 22.42 46 ALA B C 1
ATOM 3071 O O . ALA B 1 46 ? -36.450 8.582 -23.316 1.00 21.11 46 ALA B O 1
ATOM 3073 N N . ALA B 1 47 ? -37.199 10.499 -22.341 1.00 19.35 47 ALA B N 1
ATOM 3074 C CA . ALA B 1 47 ? -38.502 9.950 -21.867 1.00 20.35 47 ALA B CA 1
ATOM 3075 C C . ALA B 1 47 ? -39.293 9.383 -23.060 1.00 22.82 47 ALA B C 1
ATOM 3076 O O . ALA B 1 47 ? -39.753 8.236 -22.981 1.00 23.88 47 ALA B O 1
ATOM 3078 N N . GLN B 1 48 ? -39.434 10.164 -24.136 1.00 23.91 48 GLN B N 1
ATOM 3079 C CA . GLN B 1 48 ? -40.057 9.735 -25.412 1.00 23.71 48 GLN B CA 1
ATOM 3080 C C . GLN B 1 48 ? -39.314 8.533 -26.010 1.00 24.67 48 GLN B C 1
ATOM 3081 O O . GLN B 1 48 ? -39.996 7.573 -26.368 1.00 27.05 48 GLN B O 1
ATOM 3087 N N . ARG B 1 49 ? -37.978 8.518 -26.069 1.00 24.37 49 ARG B N 1
ATOM 3088 C CA . ARG B 1 49 ? -37.235 7.338 -26.602 1.00 28.06 49 ARG B CA 1
ATOM 3089 C C . ARG B 1 49 ? -37.607 6.095 -25.790 1.00 25.54 49 ARG B C 1
ATOM 3090 O O . ARG B 1 49 ? -37.713 5.059 -26.376 1.00 26.47 49 ARG B O 1
ATOM 3098 N N . LEU B 1 50 ? -37.797 6.202 -24.481 1.00 24.78 50 LEU B N 1
ATOM 3099 C CA . LEU B 1 50 ? -38.209 5.066 -23.619 1.00 24.17 50 LEU B CA 1
ATOM 3100 C C . LEU B 1 50 ? -39.710 4.776 -23.765 1.00 25.85 50 LEU B C 1
ATOM 3101 O O . LEU B 1 50 ? -40.155 3.829 -23.087 1.00 24.64 50 LEU B O 1
ATOM 3106 N N . LYS B 1 51 ? -40.441 5.532 -24.601 1.00 25.23 51 LYS B N 1
ATOM 3107 C CA . LYS B 1 51 ? -41.879 5.314 -24.954 1.00 28.76 51 LYS B CA 1
ATOM 3108 C C . LYS B 1 51 ? -42.812 5.756 -23.817 1.00 26.09 51 LYS B C 1
ATOM 3109 O O . LYS B 1 51 ? -44.001 5.422 -23.841 1.00 24.72 51 LYS B O 1
ATOM 3115 N N . ALA B 1 52 ? -42.294 6.485 -22.838 1.00 21.35 52 ALA B N 1
ATOM 3116 C CA . ALA B 1 52 ? -43.122 7.132 -21.801 1.00 20.92 52 ALA B CA 1
ATOM 3117 C C . ALA B 1 52 ? -43.930 8.257 -22.447 1.00 22.28 52 ALA B C 1
ATOM 3118 O O . ALA B 1 52 ? -43.493 8.789 -23.502 1.00 19.70 52 ALA B O 1
ATOM 3120 N N . LYS B 1 53 ? -45.067 8.591 -21.831 1.00 21.79 53 LYS B N 1
ATOM 3121 C CA . LYS B 1 53 ? -45.848 9.826 -22.102 1.00 24.44 53 LYS B CA 1
ATOM 3122 C C . LYS B 1 53 ? -45.153 10.970 -21.368 1.00 25.60 53 LYS B C 1
ATOM 3123 O O . LYS B 1 53 ? -44.702 10.742 -20.218 1.00 26.00 53 LYS B O 1
ATOM 3129 N N . VAL B 1 54 ? -45.014 12.118 -22.028 1.00 23.27 54 VAL B N 1
ATOM 3130 C CA . VAL B 1 54 ? -44.161 13.226 -21.538 1.00 24.39 54 VAL B CA 1
ATOM 3131 C C . VAL B 1 54 ? -44.892 14.548 -21.748 1.00 22.23 54 VAL B C 1
ATOM 3132 O O . VAL B 1 54 ? -45.573 14.727 -22.748 1.00 22.97 54 VAL B O 1
ATOM 3136 N N . TYR B 1 55 ? -44.631 15.467 -20.843 1.00 19.92 55 TYR B N 1
ATOM 3137 C CA . TYR B 1 55 ? -45.059 16.877 -20.895 1.00 19.96 55 TYR B CA 1
ATOM 3138 C C . TYR B 1 55 ? -44.080 17.671 -20.012 1.00 19.52 55 TYR B C 1
ATOM 3139 O O . TYR B 1 55 ? -43.459 17.094 -19.073 1.00 18.61 55 TYR B O 1
ATOM 3148 N N . ALA B 1 56 ? -43.873 18.945 -20.356 1.00 20.91 56 ALA B N 1
ATOM 3149 C CA . ALA B 1 56 ? -43.143 19.913 -19.508 1.00 19.93 56 ALA B CA 1
ATOM 3150 C C . ALA B 1 56 ? -44.170 20.737 -18.745 1.00 18.76 56 ALA B C 1
ATOM 3151 O O . ALA B 1 56 ? -45.263 21.019 -19.267 1.00 19.73 56 ALA B O 1
ATOM 3153 N N . VAL B 1 57 ? -43.823 21.036 -17.507 1.00 18.37 57 VAL B N 1
ATOM 3154 C CA . VAL B 1 57 ? -44.524 22.001 -16.641 1.00 18.21 57 VAL B CA 1
ATOM 3155 C C . VAL B 1 57 ? -43.541 23.121 -16.360 1.00 17.87 57 VAL B C 1
ATOM 3156 O O . VAL B 1 57 ? -42.426 22.816 -15.870 1.00 17.92 57 VAL B O 1
ATOM 3160 N N . GLU B 1 58 ? -43.931 24.356 -16.686 1.00 17.26 58 GLU B N 1
ATOM 3161 C CA . GLU B 1 58 ? -43.106 25.554 -16.413 1.00 18.49 58 GLU B CA 1
ATOM 3162 C C . GLU B 1 58 ? -43.804 26.411 -15.367 1.00 18.47 58 GLU B C 1
ATOM 3163 O O . GLU B 1 58 ? -44.941 26.825 -15.598 1.00 17.07 58 GLU B O 1
ATOM 3169 N N . LEU B 1 59 ? -43.117 26.634 -14.264 1.00 18.18 59 LEU B N 1
ATOM 3170 C CA . LEU B 1 59 ? -43.571 27.473 -13.139 1.00 20.55 59 LEU B CA 1
ATOM 3171 C C . LEU B 1 59 ? -42.810 28.782 -13.204 1.00 20.37 59 LEU B C 1
ATOM 3172 O O . LEU B 1 59 ? -41.608 28.814 -13.503 1.00 18.81 59 LEU B O 1
ATOM 3177 N N . PRO B 1 60 ? -43.487 29.897 -12.896 1.00 19.76 60 PRO B N 1
ATOM 3178 C CA . PRO B 1 60 ? -42.788 31.166 -12.715 1.00 21.28 60 PRO B CA 1
ATOM 3179 C C . PRO B 1 60 ? -41.766 31.012 -11.588 1.00 19.73 60 PRO B C 1
ATOM 3180 O O . PRO B 1 60 ? -42.044 30.302 -10.605 1.00 17.11 60 PRO B O 1
ATOM 3184 N N . ALA B 1 61 ? -40.646 31.715 -11.707 1.00 18.80 61 ALA B N 1
ATOM 3185 C CA . ALA B 1 61 ? -39.602 31.678 -10.670 1.00 20.97 61 ALA B CA 1
ATOM 3186 C C . ALA B 1 61 ? -40.166 32.327 -9.410 1.00 21.80 61 ALA B C 1
ATOM 3187 O O . ALA B 1 61 ? -40.850 33.382 -9.527 1.00 21.18 61 ALA B O 1
ATOM 3189 N N . PHE B 1 62 ? -39.867 31.724 -8.260 1.00 23.14 62 PHE B N 1
ATOM 3190 C CA . PHE B 1 62 ? -40.230 32.245 -6.922 1.00 26.11 62 PHE B CA 1
ATOM 3191 C C . PHE B 1 62 ? -39.015 32.956 -6.323 1.00 25.15 62 PHE B C 1
ATOM 3192 O O . PHE B 1 62 ? -37.975 32.313 -6.201 1.00 24.59 62 PHE B O 1
ATOM 3200 N N . ASN B 1 63 ? -39.150 34.232 -5.968 1.00 25.20 63 ASN B N 1
ATOM 3201 C CA . ASN B 1 63 ? -37.988 34.996 -5.477 1.00 26.17 63 ASN B CA 1
ATOM 3202 C C . ASN B 1 63 ? -38.138 35.211 -3.971 1.00 27.95 63 ASN B C 1
ATOM 3203 O O . ASN B 1 63 ? -39.227 35.574 -3.509 1.00 27.66 63 ASN B O 1
ATOM 3208 N N . HIS B 1 64 ? -37.042 34.988 -3.264 1.00 27.50 64 HIS B N 1
ATOM 3209 C CA . HIS B 1 64 ? -36.828 35.353 -1.849 1.00 26.37 64 HIS B CA 1
ATOM 3210 C C . HIS B 1 64 ? -36.049 36.657 -1.823 1.00 26.46 64 HIS B C 1
ATOM 3211 O O . HIS B 1 64 ? -34.849 36.657 -2.101 1.00 26.56 64 HIS B O 1
ATOM 3218 N N . PRO B 1 65 ? -36.712 37.804 -1.541 1.00 25.94 65 PRO B N 1
ATOM 3219 C CA . PRO B 1 65 ? -36.049 39.108 -1.615 1.00 25.62 65 PRO B CA 1
ATOM 3220 C C . PRO B 1 65 ? -34.763 39.187 -0.778 1.00 23.08 65 PRO B C 1
ATOM 3221 O O . PRO B 1 65 ? -33.823 39.765 -1.261 1.00 25.04 65 PRO B O 1
ATOM 3225 N N . THR B 1 66 ? -34.714 38.568 0.410 1.00 21.74 66 THR B N 1
ATOM 3226 C CA . THR B 1 66 ? -33.554 38.691 1.330 1.00 23.54 66 THR B CA 1
ATOM 3227 C C . THR B 1 66 ? -32.498 37.613 1.064 1.00 24.36 66 THR B C 1
ATOM 3228 O O . THR B 1 66 ? -31.432 37.684 1.693 1.00 24.66 66 THR B O 1
ATOM 3232 N N . ALA B 1 67 ? -32.741 36.658 0.153 1.00 26.45 67 ALA B N 1
ATOM 3233 C CA . ALA B 1 67 ? -31.720 35.638 -0.197 1.00 25.27 67 ALA B CA 1
ATOM 3234 C C . ALA B 1 67 ? -30.543 36.340 -0.895 1.00 22.51 67 ALA B C 1
ATOM 3235 O O . ALA B 1 67 ? -30.786 37.231 -1.714 1.00 23.65 67 ALA B O 1
ATOM 3237 N N . MET B 1 68 ? -29.312 35.967 -0.578 1.00 23.03 68 MET B N 1
ATOM 3238 C CA . MET B 1 68 ? -28.129 36.488 -1.301 1.00 25.51 68 MET B CA 1
ATOM 3239 C C . MET B 1 68 ? -27.470 35.373 -2.128 1.00 25.03 68 MET B C 1
ATOM 3240 O O . MET B 1 68 ? -27.409 34.192 -1.663 1.00 23.71 68 MET B O 1
ATOM 3245 N N . GLY B 1 69 ? -26.936 35.770 -3.286 1.00 24.14 69 GLY B N 1
ATOM 3246 C CA . GLY B 1 69 ? -26.285 34.877 -4.258 1.00 24.08 69 GLY B CA 1
ATOM 3247 C C . GLY B 1 69 ? -27.308 34.035 -4.982 1.00 23.46 69 GLY B C 1
ATOM 3248 O O . GLY B 1 69 ? -28.470 34.073 -4.602 1.00 25.72 69 GLY B O 1
ATOM 3249 N N . ASN B 1 70 ? -26.872 33.212 -5.925 1.00 25.85 70 ASN B N 1
ATOM 3250 C CA . ASN B 1 70 ? -27.761 32.485 -6.868 1.00 26.90 70 ASN B CA 1
ATOM 3251 C C . ASN B 1 70 ? -28.007 31.035 -6.417 1.00 25.43 70 ASN B C 1
ATOM 3252 O O . ASN B 1 70 ? -28.799 30.332 -7.051 1.00 28.39 70 ASN B O 1
ATOM 3257 N N . ASP B 1 71 ? -27.316 30.569 -5.394 1.00 25.28 71 ASP B N 1
ATOM 3258 C CA . ASP B 1 71 ? -27.405 29.161 -4.947 1.00 24.66 71 ASP B CA 1
ATOM 3259 C C . ASP B 1 71 ? -28.776 28.971 -4.294 1.00 26.77 71 ASP B C 1
ATOM 3260 O O . ASP B 1 71 ? -29.113 29.661 -3.300 1.00 25.74 71 ASP B O 1
ATOM 3265 N N . MET B 1 72 ? -29.571 28.057 -4.822 1.00 27.46 72 MET B N 1
ATOM 3266 C CA . MET B 1 72 ? -30.961 27.927 -4.329 1.00 30.49 72 MET B CA 1
ATOM 3267 C C . MET B 1 72 ? -31.053 27.139 -3.024 1.00 27.78 72 MET B C 1
ATOM 3268 O O . MET B 1 72 ? -32.058 27.322 -2.342 1.00 26.85 72 MET B O 1
ATOM 3273 N N . THR B 1 73 ? -29.986 26.454 -2.615 1.00 28.26 73 THR B N 1
ATOM 3274 C CA . THR B 1 73 ? -29.926 25.781 -1.292 1.00 28.80 73 THR B CA 1
ATOM 3275 C C . THR B 1 73 ? -29.711 26.800 -0.164 1.00 29.17 73 THR B C 1
ATOM 3276 O O . THR B 1 73 ? -29.883 26.391 1.011 1.00 30.85 73 THR B O 1
ATOM 3280 N N . ALA B 1 74 ? -29.296 28.042 -0.473 1.00 29.51 74 ALA B N 1
ATOM 3281 C CA . ALA B 1 74 ? -28.957 29.079 0.544 1.00 33.93 74 ALA B CA 1
ATOM 3282 C C . ALA B 1 74 ? -30.197 29.480 1.361 1.00 31.79 74 ALA B C 1
ATOM 3283 O O . ALA B 1 74 ? -30.055 29.812 2.552 1.00 38.58 74 ALA B O 1
ATOM 3285 N N . TYR B 1 75 ? -31.377 29.471 0.751 1.00 30.69 75 TYR B N 1
ATOM 3286 C CA . TYR B 1 75 ? -32.589 30.082 1.349 1.00 30.97 75 TYR B CA 1
ATOM 3287 C C . TYR B 1 75 ? -33.801 29.135 1.284 1.00 30.84 75 TYR B C 1
ATOM 3288 O O . TYR B 1 75 ? -34.445 29.040 0.209 1.00 27.79 75 TYR B O 1
ATOM 3297 N N . CYS B 1 76 ? -34.137 28.502 2.409 1.00 28.71 76 CYS B N 1
ATOM 3298 C CA . CYS B 1 76 ? -35.204 27.471 2.500 1.00 36.04 76 CYS B CA 1
ATOM 3299 C C . CYS B 1 76 ? -36.497 28.126 2.998 1.00 35.66 76 CYS B C 1
ATOM 3300 O O . CYS B 1 76 ? -36.690 28.210 4.217 1.00 43.08 76 CYS B O 1
ATOM 3303 N N . GLY B 1 77 ? -37.322 28.613 2.076 1.00 36.50 77 GLY B N 1
ATOM 3304 C CA . GLY B 1 77 ? -38.631 29.219 2.391 1.00 35.85 77 GLY B CA 1
ATOM 3305 C C . GLY B 1 77 ? -39.743 28.606 1.569 1.00 32.48 77 GLY B C 1
ATOM 3306 O O . GLY B 1 77 ? -39.696 27.404 1.288 1.00 32.34 77 GLY B O 1
ATOM 3307 N N . ASP B 1 78 ? -40.728 29.420 1.212 1.00 30.98 78 ASP B N 1
ATOM 3308 C CA . ASP B 1 78 ? -41.798 29.062 0.263 1.00 29.84 78 ASP B CA 1
ATOM 3309 C C . ASP B 1 78 ? -41.119 28.680 -1.058 1.00 30.35 78 ASP B C 1
ATOM 3310 O O . ASP B 1 78 ? -39.940 28.986 -1.266 1.00 27.22 78 ASP B O 1
ATOM 3315 N N . THR B 1 79 ? -41.841 28.003 -1.923 1.00 28.53 79 THR B N 1
ATOM 3316 C CA . THR B 1 79 ? -41.394 27.674 -3.293 1.00 27.27 79 THR B CA 1
ATOM 3317 C C . THR B 1 79 ? -42.500 28.072 -4.260 1.00 25.39 79 THR B C 1
ATOM 3318 O O . THR B 1 79 ? -43.572 28.466 -3.786 1.00 24.34 79 THR B O 1
ATOM 3322 N N . ALA B 1 80 ? -42.264 27.922 -5.559 1.00 25.23 80 ALA B N 1
ATOM 3323 C CA . ALA B 1 80 ? -43.288 28.133 -6.598 1.00 24.34 80 ALA B CA 1
ATOM 3324 C C . ALA B 1 80 ? -44.511 27.237 -6.330 1.00 23.69 80 ALA B C 1
ATOM 3325 O O . ALA B 1 80 ? -45.560 27.503 -6.887 1.00 23.63 80 ALA B O 1
ATOM 3327 N N . LEU B 1 81 ? -44.409 26.203 -5.508 1.00 24.09 81 LEU B N 1
ATOM 3328 C CA . LEU B 1 81 ? -45.600 25.354 -5.234 1.00 26.34 81 LEU B CA 1
ATOM 3329 C C . LEU B 1 81 ? -46.425 25.919 -4.083 1.00 25.22 81 LEU B C 1
ATOM 3330 O O . LEU B 1 81 ? -47.582 25.471 -3.937 1.00 28.19 81 LEU B O 1
ATOM 3335 N N . THR B 1 82 ? -45.904 26.837 -3.268 1.00 25.00 82 THR B N 1
ATOM 3336 C CA . THR B 1 82 ? -46.676 27.310 -2.085 1.00 27.12 82 THR B CA 1
ATOM 3337 C C . THR B 1 82 ? -47.953 27.956 -2.618 1.00 28.27 82 THR B C 1
ATOM 3338 O O . THR B 1 82 ? -47.812 28.738 -3.544 1.00 26.81 82 THR B O 1
ATOM 3342 N N . GLY B 1 83 ? -49.126 27.551 -2.107 1.00 27.96 83 GLY B N 1
ATOM 3343 C CA . GLY B 1 83 ? -50.444 28.061 -2.512 1.00 25.49 83 GLY B CA 1
ATOM 3344 C C . GLY B 1 83 ? -50.789 27.715 -3.954 1.00 28.55 83 GLY B C 1
ATOM 3345 O O . GLY B 1 83 ? -51.730 28.312 -4.465 1.00 31.11 83 GLY B O 1
ATOM 3346 N N . ASN B 1 84 ? -50.085 26.783 -4.615 1.00 29.17 84 ASN B N 1
ATOM 3347 C CA . ASN B 1 84 ? -50.336 26.469 -6.049 1.00 27.29 84 ASN B CA 1
ATOM 3348 C C . ASN B 1 84 ? -50.755 25.003 -6.175 1.00 25.59 84 ASN B C 1
ATOM 3349 O O . ASN B 1 84 ? -49.964 24.209 -6.729 1.00 24.47 84 ASN B O 1
ATOM 3354 N N . LEU B 1 85 ? -51.957 24.661 -5.704 1.00 24.80 85 LEU B N 1
ATOM 3355 C CA . LEU B 1 85 ? -52.431 23.262 -5.695 1.00 22.77 85 LEU B CA 1
ATOM 3356 C C . LEU B 1 85 ? -52.530 22.754 -7.133 1.00 19.67 85 LEU B C 1
ATOM 3357 O O . LEU B 1 85 ? -52.210 21.590 -7.383 1.00 19.97 85 LEU B O 1
ATOM 3362 N N . ALA B 1 86 ? -52.950 23.592 -8.071 1.00 20.25 86 ALA B N 1
ATOM 3363 C CA . ALA B 1 86 ? -53.131 23.165 -9.469 1.00 19.92 86 ALA B CA 1
ATOM 3364 C C . ALA B 1 86 ? -51.793 22.632 -10.017 1.00 19.57 86 ALA B C 1
ATOM 3365 O O . ALA B 1 86 ? -51.759 21.545 -10.634 1.00 18.55 86 ALA B O 1
ATOM 3367 N N . ALA B 1 87 ? -50.728 23.412 -9.836 1.00 21.79 87 ALA B N 1
ATOM 3368 C CA . ALA B 1 87 ? -49.367 23.054 -10.304 1.00 21.01 87 ALA B CA 1
ATOM 3369 C C . ALA B 1 87 ? -48.900 21.798 -9.570 1.00 20.53 87 ALA B C 1
ATOM 3370 O O . ALA B 1 87 ? -48.255 20.943 -10.185 1.00 20.65 87 ALA B O 1
ATOM 3372 N N . GLN B 1 88 ? -49.213 21.676 -8.287 1.00 20.62 88 GLN B N 1
ATOM 3373 C CA . GLN B 1 88 ? -48.858 20.456 -7.517 1.00 21.61 88 GLN B CA 1
ATOM 3374 C C . GLN B 1 88 ? -49.541 19.255 -8.178 1.00 20.38 88 GLN B C 1
ATOM 3375 O O . GLN B 1 88 ? -48.853 18.225 -8.403 1.00 20.97 88 GLN B O 1
ATOM 3381 N N . ARG B 1 89 ? -50.831 19.374 -8.515 1.00 21.28 89 ARG B N 1
ATOM 3382 C CA . ARG B 1 89 ? -51.613 18.254 -9.134 1.00 21.96 89 ARG B CA 1
ATOM 3383 C C . ARG B 1 89 ? -51.083 17.928 -10.536 1.00 22.28 89 ARG B C 1
ATOM 3384 O O . ARG B 1 89 ? -51.129 16.762 -10.937 1.00 21.01 89 ARG B O 1
ATOM 3392 N N . ALA B 1 90 ? -50.546 18.914 -11.254 1.00 22.22 90 ALA B N 1
ATOM 3393 C CA . ALA B 1 90 ? -49.987 18.692 -12.606 1.00 22.10 90 ALA B CA 1
ATOM 3394 C C . ALA B 1 90 ? -48.746 17.793 -12.488 1.00 22.21 90 ALA B C 1
ATOM 3395 O O . ALA B 1 90 ? -48.544 16.938 -13.378 1.00 22.15 90 ALA B O 1
ATOM 3397 N N . LEU B 1 91 ? -48.018 17.892 -11.376 1.00 20.12 91 LEU B N 1
ATOM 3398 C CA . LEU B 1 91 ? -46.832 17.042 -11.089 1.00 19.22 91 LEU B CA 1
ATOM 3399 C C . LEU B 1 91 ? -47.276 15.696 -10.502 1.00 20.06 91 LEU B C 1
ATOM 3400 O O . LEU B 1 91 ? -46.707 14.667 -10.884 1.00 18.79 91 LEU B O 1
ATOM 3405 N N . GLU B 1 92 ? -48.298 15.684 -9.643 1.00 21.39 92 GLU B N 1
ATOM 3406 C CA . GLU B 1 92 ? -48.874 14.419 -9.101 1.00 22.55 92 GLU B CA 1
ATOM 3407 C C . GLU B 1 92 ? -49.402 13.506 -10.204 1.00 23.52 92 GLU B C 1
ATOM 3408 O O . GLU B 1 92 ? -49.442 12.296 -9.973 1.00 21.33 92 GLU B O 1
ATOM 3414 N N . ALA B 1 93 ? -49.798 14.060 -11.347 1.00 23.53 93 ALA B N 1
ATOM 3415 C CA . ALA B 1 93 ? -50.342 13.297 -12.490 1.00 23.03 93 ALA B CA 1
ATOM 3416 C C . ALA B 1 93 ? -49.273 12.370 -13.051 1.00 22.47 93 ALA B C 1
ATOM 3417 O O . ALA B 1 93 ? -49.651 11.398 -13.668 1.00 20.40 93 ALA B O 1
ATOM 3419 N N . ALA B 1 94 ? -47.999 12.725 -12.903 1.00 20.88 94 ALA B N 1
ATOM 3420 C CA . ALA B 1 94 ? -46.852 12.025 -13.513 1.00 21.67 94 ALA B CA 1
ATOM 3421 C C . ALA B 1 94 ? -46.421 10.868 -12.608 1.00 20.45 94 ALA B C 1
ATOM 3422 O O . ALA B 1 94 ? -46.602 10.970 -11.410 1.00 18.84 94 ALA B O 1
ATOM 3424 N N . ASP B 1 95 ? -45.899 9.793 -13.179 1.00 21.24 95 ASP B N 1
ATOM 3425 C CA . ASP B 1 95 ? -45.203 8.718 -12.418 1.00 20.46 95 ASP B CA 1
ATOM 3426 C C . ASP B 1 95 ? -43.867 9.278 -11.905 1.00 20.98 95 ASP B C 1
ATOM 3427 O O . ASP B 1 95 ? -43.492 9.025 -10.751 1.00 19.44 95 ASP B O 1
ATOM 3432 N N . LEU B 1 96 ? -43.166 10.039 -12.742 1.00 18.18 96 LEU B N 1
ATOM 3433 C CA . LEU B 1 96 ? -41.844 10.590 -12.380 1.00 18.20 96 LEU B CA 1
ATOM 3434 C C . LEU B 1 96 ? -41.773 12.045 -12.859 1.00 18.06 96 LEU B C 1
ATOM 3435 O O . LEU B 1 96 ? -42.246 12.357 -13.966 1.00 16.89 96 LEU B O 1
ATOM 3440 N N . VAL B 1 97 ? -41.208 12.884 -12.015 1.00 18.45 97 VAL B N 1
ATOM 3441 C CA . VAL B 1 97 ? -40.936 14.316 -12.278 1.00 17.41 97 VAL B CA 1
ATOM 3442 C C . VAL B 1 97 ? -39.422 14.472 -12.402 1.00 16.70 97 VAL B C 1
ATOM 3443 O O . VAL B 1 97 ? -38.713 14.117 -11.431 1.00 17.24 97 VAL B O 1
ATOM 3447 N N . VAL B 1 98 ? -38.953 15.034 -13.510 1.00 14.78 98 VAL B N 1
ATOM 3448 C CA . VAL B 1 98 ? -37.540 15.483 -13.644 1.00 16.60 98 VAL B CA 1
ATOM 3449 C C . VAL B 1 98 ? -37.530 16.947 -13.250 1.00 15.76 98 VAL B C 1
ATOM 3450 O O . VAL B 1 98 ? -38.043 17.741 -14.028 1.00 17.26 98 VAL B O 1
ATOM 3454 N N . ASP B 1 99 ? -36.985 17.256 -12.076 1.00 16.61 99 ASP B N 1
ATOM 3455 C CA . ASP B 1 99 ? -36.917 18.630 -11.523 1.00 18.07 99 ASP B CA 1
ATOM 3456 C C . ASP B 1 99 ? -35.647 19.313 -12.040 1.00 17.19 99 ASP B C 1
ATOM 3457 O O . ASP B 1 99 ? -34.531 18.954 -11.589 1.00 17.34 99 ASP B O 1
ATOM 3462 N N . THR B 1 100 ? -35.806 20.315 -12.917 1.00 16.95 100 THR B N 1
ATOM 3463 C CA . THR B 1 100 ? -34.694 21.159 -13.440 1.00 17.14 100 THR B CA 1
ATOM 3464 C C . THR B 1 100 ? -34.744 22.583 -12.895 1.00 18.08 100 THR B C 1
ATOM 3465 O O . THR B 1 100 ? -33.948 23.401 -13.358 1.00 21.44 100 THR B O 1
ATOM 3469 N N . MET B 1 101 ? -35.551 22.858 -11.887 1.00 20.52 101 MET B N 1
ATOM 3470 C CA . MET B 1 101 ? -35.680 24.234 -11.315 1.00 21.29 101 MET B CA 1
ATOM 3471 C C . MET B 1 101 ? -35.368 24.237 -9.817 1.00 22.72 101 MET B C 1
ATOM 3472 O O . MET B 1 101 ? -35.285 25.326 -9.253 1.00 21.30 101 MET B O 1
ATOM 3477 N N . MET B 1 102 ? -35.312 23.044 -9.223 1.00 23.01 102 MET B N 1
ATOM 3478 C CA . MET B 1 102 ? -34.969 22.730 -7.821 1.00 27.84 102 MET B CA 1
ATOM 3479 C C . MET B 1 102 ? -36.064 23.225 -6.876 1.00 26.53 102 MET B C 1
ATOM 3480 O O . MET B 1 102 ? -35.899 24.273 -6.221 1.00 26.00 102 MET B O 1
ATOM 3485 N N . LEU B 1 103 ? -37.137 22.461 -6.785 1.00 28.35 103 LEU B N 1
ATOM 3486 C CA . LEU B 1 103 ? -38.142 22.611 -5.704 1.00 31.96 103 LEU B CA 1
ATOM 3487 C C . LEU B 1 103 ? -37.468 22.193 -4.411 1.00 32.75 103 LEU B C 1
ATOM 3488 O O . LEU B 1 103 ? -37.101 21.031 -4.314 1.00 36.96 103 LEU B O 1
ATOM 3493 N N . LEU B 1 104 ? -37.364 23.085 -3.444 1.00 34.09 104 LEU B N 1
ATOM 3494 C CA . LEU B 1 104 ? -36.794 22.720 -2.125 1.00 34.91 104 LEU B CA 1
ATOM 3495 C C . LEU B 1 104 ? -37.761 21.765 -1.431 1.00 40.60 104 LEU B C 1
ATOM 3496 O O . LEU B 1 104 ? -38.966 21.755 -1.819 1.00 38.56 104 LEU B O 1
ATOM 3501 N N . HIS B 1 105 ? -37.229 20.948 -0.510 1.00 43.61 105 HIS B N 1
ATOM 3502 C CA . HIS B 1 105 ? -38.020 19.999 0.318 1.00 50.20 105 HIS B CA 1
ATOM 3503 C C . HIS B 1 105 ? -39.093 20.838 1.004 1.00 43.49 105 HIS B C 1
ATOM 3504 O O . HIS B 1 105 ? -38.728 21.766 1.696 1.00 54.21 105 HIS B O 1
ATOM 3511 N N . SER B 1 106 ? -40.363 20.594 0.723 1.00 39.99 106 SER B N 1
ATOM 3512 C CA . SER B 1 106 ? -41.478 21.413 1.244 1.00 38.37 106 SER B CA 1
ATOM 3513 C C . SER B 1 106 ? -42.678 20.519 1.537 1.00 38.26 106 SER B C 1
ATOM 3514 O O . SER B 1 106 ? -42.703 19.351 1.144 1.00 40.70 106 SER B O 1
ATOM 3517 N N . PRO B 1 107 ? -43.706 21.006 2.259 1.00 37.04 107 PRO B N 1
ATOM 3518 C CA . PRO B 1 107 ? -44.880 20.175 2.529 1.00 37.76 107 PRO B CA 1
ATOM 3519 C C . PRO B 1 107 ? -45.560 19.753 1.215 1.00 36.46 107 PRO B C 1
ATOM 3520 O O . PRO B 1 107 ? -45.957 18.631 1.114 1.00 36.12 107 PRO B O 1
ATOM 3524 N N . GLU B 1 108 ? -45.613 20.654 0.230 1.00 37.94 108 GLU B N 1
ATOM 3525 C CA . GLU B 1 108 ? -46.240 20.440 -1.109 1.00 34.45 108 GLU B CA 1
ATOM 3526 C C . GLU B 1 108 ? -45.464 19.354 -1.894 1.00 31.30 108 GLU B C 1
ATOM 3527 O O . GLU B 1 108 ? -46.104 18.459 -2.508 1.00 29.33 108 GLU B O 1
ATOM 3533 N N . GLN B 1 109 ? -44.138 19.396 -1.872 1.00 28.16 109 GLN B N 1
ATOM 3534 C CA . GLN B 1 109 ? -43.291 18.334 -2.471 1.00 33.27 109 GLN B CA 1
ATOM 3535 C C . GLN B 1 109 ? -43.522 17.001 -1.742 1.00 30.23 109 GLN B C 1
ATOM 3536 O O . GLN B 1 109 ? -43.482 15.933 -2.415 1.00 26.69 109 GLN B O 1
ATOM 3542 N N . GLU B 1 110 ? -43.608 17.040 -0.406 1.00 30.01 110 GLU B N 1
ATOM 3543 C CA . GLU B 1 110 ? -43.825 15.840 0.423 1.00 29.26 110 GLU B CA 1
ATOM 3544 C C . GLU B 1 110 ? -45.159 15.227 0.010 1.00 26.58 110 GLU B C 1
ATOM 3545 O O . GLU B 1 110 ? -45.234 13.993 -0.118 1.00 26.08 110 GLU B O 1
ATOM 3551 N N . GLN B 1 111 ? -46.173 16.066 -0.235 1.00 27.79 111 GLN B N 1
ATOM 3552 C CA . GLN B 1 111 ? -47.515 15.599 -0.675 1.00 28.37 111 GLN B CA 1
ATOM 3553 C C . GLN B 1 111 ? -47.432 14.981 -2.081 1.00 28.18 111 GLN B C 1
ATOM 3554 O O . GLN B 1 111 ? -48.120 13.939 -2.331 1.00 26.21 111 GLN B O 1
ATOM 3560 N N . ILE B 1 112 ? -46.598 15.526 -2.980 1.00 25.64 112 ILE B N 1
ATOM 3561 C CA . ILE B 1 112 ? -46.422 14.888 -4.324 1.00 22.48 112 ILE B CA 1
ATOM 3562 C C . ILE B 1 112 ? -45.900 13.451 -4.127 1.00 20.05 112 ILE B C 1
ATOM 3563 O O . ILE B 1 112 ? -46.475 12.517 -4.712 1.00 19.86 112 ILE B O 1
ATOM 3568 N N . LEU B 1 113 ? -44.852 13.288 -3.329 1.00 20.30 113 LEU B N 1
ATOM 3569 C CA . LEU B 1 113 ? -44.153 11.994 -3.121 1.00 23.65 113 LEU B CA 1
ATOM 3570 C C . LEU B 1 113 ? -45.109 10.995 -2.429 1.00 25.14 113 LEU B C 1
ATOM 3571 O O . LEU B 1 113 ? -45.069 9.794 -2.740 1.00 26.67 113 LEU B O 1
ATOM 3576 N N . LYS B 1 114 ? -45.925 11.498 -1.511 1.00 27.10 114 LYS B N 1
ATOM 3577 C CA . LYS B 1 114 ? -46.944 10.725 -0.762 1.00 29.40 114 LYS B CA 1
ATOM 3578 C C . LYS B 1 114 ? -47.961 10.113 -1.734 1.00 27.00 114 LYS B C 1
ATOM 3579 O O . LYS B 1 114 ? -48.488 9.058 -1.431 1.00 23.91 114 LYS B O 1
ATOM 3585 N N . THR B 1 115 ? -48.243 10.723 -2.881 1.00 25.35 115 THR B N 1
ATOM 3586 C CA . THR B 1 115 ? -49.183 10.132 -3.862 1.00 22.99 115 THR B CA 1
ATOM 3587 C C . THR B 1 115 ? -48.503 8.957 -4.556 1.00 22.84 115 THR B C 1
ATOM 3588 O O . THR B 1 115 ? -49.219 8.238 -5.281 1.00 22.63 115 THR B O 1
ATOM 3592 N N . GLY B 1 116 ? -47.180 8.784 -4.416 1.00 21.96 116 GLY B N 1
ATOM 3593 C CA . GLY B 1 116 ? -46.449 7.720 -5.141 1.00 21.33 116 GLY B CA 1
ATOM 3594 C C . GLY B 1 116 ? -45.630 8.267 -6.312 1.00 21.49 116 GLY B C 1
ATOM 3595 O O . GLY B 1 116 ? -44.699 7.576 -6.771 1.00 20.29 116 GLY B O 1
ATOM 3596 N N . THR B 1 117 ? -45.924 9.464 -6.801 1.00 20.79 117 THR B N 1
ATOM 3597 C CA . THR B 1 117 ? -45.020 10.143 -7.769 1.00 19.41 117 THR B CA 1
ATOM 3598 C C . THR B 1 117 ? -43.581 10.107 -7.231 1.00 18.20 117 THR B C 1
ATOM 3599 O O . THR B 1 117 ? -43.370 10.346 -6.034 1.00 19.30 117 THR B O 1
ATOM 3603 N N . ARG B 1 118 ? -42.629 9.867 -8.110 1.00 18.77 118 ARG B N 1
ATOM 3604 C CA . ARG B 1 118 ? -41.179 9.917 -7.826 1.00 19.81 118 ARG B CA 1
ATOM 3605 C C . ARG B 1 118 ? -40.593 11.193 -8.433 1.00 19.08 118 ARG B C 1
ATOM 3606 O O . ARG B 1 118 ? -41.065 11.648 -9.497 1.00 18.36 118 ARG B O 1
ATOM 3614 N N . ILE B 1 119 ? -39.556 11.723 -7.806 1.00 18.34 119 ILE B N 1
ATOM 3615 C CA . ILE B 1 119 ? -38.942 12.992 -8.250 1.00 18.82 119 ILE B CA 1
ATOM 3616 C C . ILE B 1 119 ? -37.434 12.780 -8.379 1.00 19.30 119 ILE B C 1
ATOM 3617 O O . ILE B 1 119 ? -36.777 12.406 -7.379 1.00 18.77 119 ILE B O 1
ATOM 3622 N N . LEU B 1 120 ? -36.890 13.101 -9.555 1.00 18.05 120 LEU B N 1
ATOM 3623 C CA . LEU B 1 120 ? -35.428 13.115 -9.765 1.00 18.28 120 LEU B CA 1
ATOM 3624 C C . LEU B 1 120 ? -34.955 14.561 -9.982 1.00 17.88 120 LEU B C 1
ATOM 3625 O O . LEU B 1 120 ? -35.363 15.176 -10.991 1.00 17.58 120 LEU B O 1
ATOM 3630 N N . LEU B 1 121 ? -34.148 15.096 -9.058 1.00 17.77 121 LEU B N 1
ATOM 3631 C CA . LEU B 1 121 ? -33.512 16.427 -9.238 1.00 17.11 121 LEU B CA 1
ATOM 3632 C C . LEU B 1 121 ? -32.338 16.293 -10.203 1.00 17.22 121 LEU B C 1
ATOM 3633 O O . LEU B 1 121 ? -31.503 15.333 -10.058 1.00 15.12 121 LEU B O 1
ATOM 3638 N N . ALA B 1 122 ? -32.268 17.193 -11.182 1.00 17.15 122 ALA B N 1
ATOM 3639 C CA . ALA B 1 122 ? -31.202 17.168 -12.201 1.00 18.10 122 ALA B CA 1
ATOM 3640 C C . ALA B 1 122 ? -30.915 18.623 -12.571 1.00 17.07 122 ALA B C 1
ATOM 3641 O O . ALA B 1 122 ? -31.587 19.152 -13.472 1.00 17.83 122 ALA B O 1
ATOM 3643 N N . VAL B 1 123 ? -29.967 19.249 -11.880 1.00 17.25 123 VAL B N 1
ATOM 3644 C CA . VAL B 1 123 ? -29.704 20.712 -12.059 1.00 17.90 123 VAL B CA 1
ATOM 3645 C C . VAL B 1 123 ? -28.216 20.971 -12.238 1.00 18.91 123 VAL B C 1
ATOM 3646 O O . VAL B 1 123 ? -27.906 22.081 -12.661 1.00 19.19 123 VAL B O 1
ATOM 3650 N N . GLU B 1 124 ? -27.336 20.024 -11.921 1.00 19.22 124 GLU B N 1
ATOM 3651 C CA . GLU B 1 124 ? -25.876 20.243 -12.066 1.00 20.62 124 GLU B CA 1
ATOM 3652 C C . GLU B 1 124 ? -25.568 20.284 -13.556 1.00 19.12 124 GLU B C 1
ATOM 3653 O O . GLU B 1 124 ? -26.302 19.704 -14.352 1.00 18.97 124 GLU B O 1
ATOM 3659 N N . PRO B 1 125 ? -24.454 20.932 -13.965 1.00 19.79 125 PRO B N 1
ATOM 3660 C CA . PRO B 1 125 ? -24.044 20.953 -15.372 1.00 18.24 125 PRO B CA 1
ATOM 3661 C C . PRO B 1 125 ? -23.862 19.559 -15.988 1.00 19.10 125 PRO B C 1
ATOM 3662 O O . PRO B 1 125 ? -23.466 18.593 -15.320 1.00 18.48 125 PRO B O 1
ATOM 3666 N N . PRO B 1 126 ? -24.155 19.387 -17.294 1.00 19.01 126 PRO B N 1
ATOM 3667 C CA . PRO B 1 126 ? -24.015 18.079 -17.951 1.00 18.37 126 PRO B CA 1
ATOM 3668 C C . PRO B 1 126 ? -22.675 17.357 -17.740 1.00 18.34 126 PRO B C 1
ATOM 3669 O O . PRO B 1 126 ? -22.676 16.120 -17.588 1.00 18.52 126 PRO B O 1
ATOM 3673 N N . GLU B 1 127 ? -21.551 18.084 -17.701 1.00 18.11 127 GLU B N 1
ATOM 3674 C CA . GLU B 1 127 ? -20.223 17.451 -17.485 1.00 19.32 127 GLU B CA 1
ATOM 3675 C C . GLU B 1 127 ? -20.176 16.794 -16.078 1.00 21.37 127 GLU B C 1
ATOM 3676 O O . GLU B 1 127 ? -19.579 15.703 -15.923 1.00 19.87 127 GLU B O 1
ATOM 3682 N N . VAL B 1 128 ? -20.733 17.446 -15.059 1.00 20.05 128 VAL B N 1
ATOM 3683 C CA . VAL B 1 128 ? -20.833 16.895 -13.670 1.00 20.23 128 VAL B CA 1
ATOM 3684 C C . VAL B 1 128 ? -21.811 15.708 -13.702 1.00 19.21 128 VAL B C 1
ATOM 3685 O O . VAL B 1 128 ? -21.511 14.679 -13.082 1.00 19.01 128 VAL B O 1
ATOM 3689 N N . LEU B 1 129 ? -22.919 15.824 -14.426 1.00 18.20 129 LEU B N 1
ATOM 3690 C CA . LEU B 1 129 ? -23.890 14.711 -14.527 1.00 19.31 129 LEU B CA 1
ATOM 3691 C C . LEU B 1 129 ? -23.165 13.480 -15.116 1.00 21.11 129 LEU B C 1
ATOM 3692 O O . LEU B 1 129 ? -23.489 12.327 -14.726 1.00 18.50 129 LEU B O 1
ATOM 3697 N N . ALA B 1 130 ? -22.226 13.683 -16.042 1.00 20.93 130 ALA B N 1
ATOM 3698 C CA . ALA B 1 130 ? -21.534 12.571 -16.741 1.00 20.37 130 ALA B CA 1
ATOM 3699 C C . ALA B 1 130 ? -20.496 11.986 -15.797 1.00 19.71 130 ALA B C 1
ATOM 3700 O O . ALA B 1 130 ? -20.356 10.742 -15.740 1.00 21.36 130 ALA B O 1
ATOM 3702 N N . ARG B 1 131 ? -19.810 12.839 -15.034 1.00 18.20 131 ARG B N 1
ATOM 3703 C CA . ARG B 1 131 ? -18.679 12.363 -14.213 1.00 18.71 131 ARG B CA 1
ATOM 3704 C C . ARG B 1 131 ? -19.230 11.417 -13.135 1.00 20.39 131 ARG B C 1
ATOM 3705 O O . ARG B 1 131 ? -18.513 10.440 -12.745 1.00 19.86 131 ARG B O 1
ATOM 3713 N N . MET B 1 132 ? -20.428 11.739 -12.623 1.00 19.97 132 MET B N 1
ATOM 3714 C CA . MET B 1 132 ? -21.085 10.970 -11.540 1.00 19.44 132 MET B CA 1
ATOM 3715 C C . MET B 1 132 ? -22.398 10.329 -12.042 1.00 19.58 132 MET B C 1
ATOM 3716 O O . MET B 1 132 ? -23.378 10.323 -11.308 1.00 19.77 132 MET B O 1
ATOM 3721 N N . LEU B 1 133 ? -22.411 9.834 -13.281 1.00 20.03 133 LEU B N 1
ATOM 3722 C CA . LEU B 1 133 ? -23.583 9.142 -13.891 1.00 21.37 133 LEU B CA 1
ATOM 3723 C C . LEU B 1 133 ? -23.954 7.994 -12.965 1.00 21.76 133 LEU B C 1
ATOM 3724 O O . LEU B 1 133 ? -23.093 7.185 -12.645 1.00 19.97 133 LEU B O 1
ATOM 3729 N N . PRO B 1 134 ? -25.198 7.943 -12.439 1.00 22.53 134 PRO B N 1
ATOM 3730 C CA . PRO B 1 134 ? -25.574 6.939 -11.437 1.00 22.99 134 PRO B CA 1
ATOM 3731 C C . PRO B 1 134 ? -25.419 5.472 -11.890 1.00 21.35 134 PRO B C 1
ATOM 3732 O O . PRO B 1 134 ? -25.536 5.195 -13.062 1.00 19.97 134 PRO B O 1
ATOM 3736 N N . THR B 1 135 ? -25.041 4.594 -10.948 1.00 22.36 135 THR B N 1
ATOM 3737 C CA . THR B 1 135 ? -24.939 3.122 -11.132 1.00 23.24 135 THR B CA 1
ATOM 3738 C C . THR B 1 135 ? -25.770 2.379 -10.082 1.00 22.39 135 THR B C 1
ATOM 3739 O O . THR B 1 135 ? -25.958 2.864 -8.936 1.00 20.24 135 THR B O 1
ATOM 3743 N N . GLU B 1 136 ? -26.217 1.193 -10.465 1.00 23.94 136 GLU B N 1
ATOM 3744 C CA . GLU B 1 136 ? -26.829 0.209 -9.539 1.00 24.74 136 GLU B CA 1
ATOM 3745 C C . GLU B 1 136 ? -25.862 -0.081 -8.383 1.00 22.11 136 GLU B C 1
ATOM 3746 O O . GLU B 1 136 ? -26.330 -0.228 -7.252 1.00 23.96 136 GLU B O 1
ATOM 3752 N N . ASP B 1 137 ? -24.562 -0.102 -8.658 1.00 23.59 137 ASP B N 1
ATOM 3753 C CA . ASP B 1 137 ? -23.531 -0.452 -7.656 1.00 26.09 137 ASP B CA 1
ATOM 3754 C C . ASP B 1 137 ? -23.444 0.661 -6.604 1.00 25.26 137 ASP B C 1
ATOM 3755 O O . ASP B 1 137 ? -23.363 0.354 -5.365 1.00 25.31 137 ASP B O 1
ATOM 3760 N N . ASP B 1 138 ? -23.532 1.924 -7.026 1.00 22.58 138 ASP B N 1
ATOM 3761 C CA . ASP B 1 138 ? -23.630 3.026 -6.042 1.00 22.62 138 ASP B CA 1
ATOM 3762 C C . ASP B 1 138 ? -24.835 2.761 -5.141 1.00 21.19 138 ASP B C 1
ATOM 3763 O O . ASP B 1 138 ? -24.692 2.924 -3.940 1.00 21.82 138 ASP B O 1
ATOM 3768 N N . LYS B 1 139 ? -26.004 2.458 -5.704 1.00 22.14 139 LYS B N 1
ATOM 3769 C CA . LYS B 1 139 ? -27.233 2.231 -4.894 1.00 23.29 139 LYS B CA 1
ATOM 3770 C C . LYS B 1 139 ? -26.942 1.124 -3.866 1.00 22.82 139 LYS B C 1
ATOM 3771 O O . LYS B 1 139 ? -27.291 1.291 -2.649 1.00 20.12 139 LYS B O 1
ATOM 3777 N N . ARG B 1 140 ? -26.311 0.042 -4.321 1.00 24.23 140 ARG B N 1
ATOM 3778 C CA . ARG B 1 140 ? -26.047 -1.151 -3.462 1.00 27.29 140 ARG B CA 1
ATOM 3779 C C . ARG B 1 140 ? -25.240 -0.678 -2.247 1.00 26.16 140 ARG B C 1
ATOM 3780 O O . ARG B 1 140 ? -25.647 -0.947 -1.093 1.00 23.06 140 ARG B O 1
ATOM 3788 N N . ARG B 1 141 ? -24.172 0.076 -2.502 1.00 26.40 141 ARG B N 1
ATOM 3789 C CA . ARG B 1 141 ? -23.189 0.509 -1.473 1.00 25.29 141 ARG B CA 1
ATOM 3790 C C . ARG B 1 141 ? -23.898 1.406 -0.458 1.00 27.35 141 ARG B C 1
ATOM 3791 O O . ARG B 1 141 ? -23.675 1.270 0.780 1.00 29.11 141 ARG B O 1
ATOM 3799 N N . VAL B 1 142 ? -24.741 2.309 -0.950 1.00 24.38 142 VAL B N 1
ATOM 3800 C CA . VAL B 1 142 ? -25.411 3.309 -0.087 1.00 24.00 142 VAL B CA 1
ATOM 3801 C C . VAL B 1 142 ? -26.472 2.575 0.759 1.00 24.55 142 VAL B C 1
ATOM 3802 O O . VAL B 1 142 ? -26.617 2.888 1.944 1.00 24.03 142 VAL B O 1
ATOM 3806 N N . LEU B 1 143 ? -27.194 1.623 0.188 1.00 28.14 143 LEU B N 1
ATOM 3807 C CA . LEU B 1 143 ? -28.187 0.799 0.940 1.00 28.75 143 LEU B CA 1
ATOM 3808 C C . LEU B 1 143 ? -27.463 -0.008 2.023 1.00 27.58 143 LEU B C 1
ATOM 3809 O O . LEU B 1 143 ? -28.010 -0.121 3.123 1.00 29.10 143 LEU B O 1
ATOM 3814 N N . ALA B 1 144 ? -26.280 -0.543 1.729 1.00 28.53 144 ALA B N 1
ATOM 3815 C CA . ALA B 1 144 ? -25.439 -1.254 2.726 1.00 27.47 144 ALA B CA 1
ATOM 3816 C C . ALA B 1 144 ? -25.163 -0.329 3.919 1.00 29.26 144 ALA B C 1
ATOM 3817 O O . ALA B 1 144 ? -25.454 -0.712 5.099 1.00 29.43 144 ALA B O 1
ATOM 3819 N N . ALA B 1 145 ? -24.663 0.873 3.652 1.00 27.96 145 ALA B N 1
ATOM 3820 C CA . ALA B 1 145 ? -24.366 1.874 4.697 1.00 27.88 145 ALA B CA 1
ATOM 3821 C C . ALA B 1 145 ? -25.650 2.176 5.462 1.00 27.15 145 ALA B C 1
ATOM 3822 O O . ALA B 1 145 ? -25.604 2.242 6.699 1.00 30.04 145 ALA B O 1
ATOM 3824 N N . GLU B 1 146 ? -26.764 2.317 4.763 1.00 25.63 146 GLU B N 1
ATOM 3825 C CA . GLU B 1 146 ? -28.027 2.713 5.416 1.00 26.38 146 GLU B CA 1
ATOM 3826 C C . GLU B 1 146 ? -28.481 1.649 6.449 1.00 29.20 146 GLU B C 1
ATOM 3827 O O . GLU B 1 146 ? -29.180 2.039 7.415 1.00 27.85 146 GLU B O 1
ATOM 3833 N N . THR B 1 147 ? -28.142 0.370 6.271 1.00 31.44 147 THR B N 1
ATOM 3834 C CA . THR B 1 147 ? -28.601 -0.721 7.181 1.00 35.76 147 THR B CA 1
ATOM 3835 C C . THR B 1 147 ? -27.896 -0.562 8.535 1.00 35.05 147 THR B C 1
ATOM 3836 O O . THR B 1 147 ? -28.474 -0.996 9.541 1.00 39.48 147 THR B O 1
ATOM 3840 N N . LEU B 1 148 ? -26.702 0.045 8.577 1.00 36.31 148 LEU B N 1
ATOM 3841 C CA . LEU B 1 148 ? -26.028 0.390 9.860 1.00 33.54 148 LEU B CA 1
ATOM 3842 C C . LEU B 1 148 ? -26.657 1.648 10.429 1.00 35.78 148 LEU B C 1
ATOM 3843 O O . LEU B 1 148 ? -26.924 1.658 11.641 1.00 35.92 148 LEU B O 1
ATOM 3848 N N . LEU B 1 149 ? -26.826 2.689 9.606 1.00 33.94 149 LEU B N 1
ATOM 3849 C CA . LEU B 1 149 ? -27.306 3.998 10.108 1.00 31.45 149 LEU B CA 1
ATOM 3850 C C . LEU B 1 149 ? -28.702 3.835 10.712 1.00 32.30 149 LEU B C 1
ATOM 3851 O O . LEU B 1 149 ? -28.946 4.491 11.732 1.00 31.67 149 LEU B O 1
ATOM 3856 N N . LYS B 1 150 ? -29.582 3.016 10.107 1.00 35.88 150 LYS B N 1
ATOM 3857 C CA . LYS B 1 150 ? -31.027 2.889 10.490 1.00 41.40 150 LYS B CA 1
ATOM 3858 C C . LYS B 1 150 ? -31.135 2.410 11.944 1.00 38.79 150 LYS B C 1
ATOM 3859 O O . LYS B 1 150 ? -32.110 2.792 12.606 1.00 37.09 150 LYS B O 1
ATOM 3865 N N . GLN B 1 151 ? -30.134 1.665 12.424 1.00 39.08 151 GLN B N 1
ATOM 3866 C CA . GLN B 1 151 ? -30.137 0.950 13.733 1.00 43.73 151 GLN B CA 1
ATOM 3867 C C . GLN B 1 151 ? -29.248 1.625 14.792 1.00 44.38 151 GLN B C 1
ATOM 3868 O O . GLN B 1 151 ? -29.355 1.235 15.966 1.00 44.36 151 GLN B O 1
ATOM 3874 N N . ALA B 1 152 ? -28.384 2.563 14.405 1.00 41.95 152 ALA B N 1
ATOM 3875 C CA . ALA B 1 152 ? -27.415 3.227 15.304 1.00 41.36 152 ALA B CA 1
ATOM 3876 C C . ALA B 1 152 ? -28.185 4.064 16.328 1.00 37.28 152 ALA B C 1
ATOM 3877 O O . ALA B 1 152 ? -29.244 4.625 15.960 1.00 33.73 152 ALA B O 1
ATOM 3879 N N . ARG B 1 153 ? -27.686 4.125 17.573 1.00 42.76 153 ARG B N 1
ATOM 3880 C CA . ARG B 1 153 ? -28.309 4.911 18.682 1.00 41.72 153 ARG B CA 1
ATOM 3881 C C . ARG B 1 153 ? -27.511 6.197 18.928 1.00 38.01 153 ARG B C 1
ATOM 3882 O O . ARG B 1 153 ? -28.095 7.126 19.472 1.00 35.52 153 ARG B O 1
ATOM 3890 N N . SER B 1 154 ? -26.243 6.263 18.508 1.00 35.67 154 SER B N 1
ATOM 3891 C CA . SER B 1 154 ? -25.426 7.508 18.514 1.00 33.48 154 SER B CA 1
ATOM 3892 C C . SER B 1 154 ? -24.531 7.577 17.266 1.00 31.51 154 SER B C 1
ATOM 3893 O O . SER B 1 154 ? -24.113 6.501 16.752 1.00 31.82 154 SER B O 1
ATOM 3896 N N . LEU B 1 155 ? -24.182 8.800 16.857 1.00 28.69 155 LEU B N 1
ATOM 3897 C CA . LEU B 1 155 ? -23.098 9.073 15.880 1.00 27.69 155 LEU B CA 1
ATOM 3898 C C . LEU B 1 155 ? -22.002 9.871 16.581 1.00 25.67 155 LEU B C 1
ATOM 3899 O O . LEU B 1 155 ? -22.313 10.758 17.372 1.00 30.39 155 LEU B O 1
ATOM 3904 N N . HIS B 1 156 ? -20.746 9.550 16.319 1.00 30.74 156 HIS B N 1
ATOM 3905 C CA . HIS B 1 156 ? -19.604 10.302 16.898 1.00 34.43 156 HIS B CA 1
ATOM 3906 C C . HIS B 1 156 ? -18.593 10.657 15.806 1.00 30.37 156 HIS B C 1
ATOM 3907 O O . HIS B 1 156 ? -18.313 9.800 14.955 1.00 31.50 156 HIS B O 1
ATOM 3914 N N . VAL B 1 157 ? -18.032 11.863 15.903 1.00 28.33 157 VAL B N 1
ATOM 3915 C CA . VAL B 1 157 ? -16.976 12.361 14.983 1.00 26.97 157 VAL B CA 1
ATOM 3916 C C . VAL B 1 157 ? -15.803 12.890 15.802 1.00 28.02 157 VAL B C 1
ATOM 3917 O O . VAL B 1 157 ? -16.046 13.699 16.726 1.00 26.77 157 VAL B O 1
ATOM 3921 N N . ARG B 1 158 ? -14.602 12.469 15.411 1.00 29.95 158 ARG B N 1
ATOM 3922 C CA . ARG B 1 158 ? -13.306 12.997 15.906 1.00 34.12 158 ARG B CA 1
ATOM 3923 C C . ARG B 1 158 ? -12.390 13.312 14.732 1.00 28.79 158 ARG B C 1
ATOM 3924 O O . ARG B 1 158 ? -12.363 12.562 13.751 1.00 33.20 158 ARG B O 1
ATOM 3932 N N . SER B 1 159 ? -11.566 14.326 14.893 1.00 29.16 159 SER B N 1
ATOM 3933 C CA . SER B 1 159 ? -10.470 14.640 13.954 1.00 30.54 159 SER B CA 1
ATOM 3934 C C . SER B 1 159 ? -9.229 15.086 14.743 1.00 31.41 159 SER B C 1
ATOM 3935 O O . SER B 1 159 ? -9.383 15.678 15.820 1.00 27.71 159 SER B O 1
ATOM 3938 N N . LYS B 1 160 ? -8.048 14.902 14.174 1.00 34.00 160 LYS B N 1
ATOM 3939 C CA . LYS B 1 160 ? -6.798 15.467 14.748 1.00 41.32 160 LYS B CA 1
ATOM 3940 C C . LYS B 1 160 ? -6.951 16.991 14.848 1.00 40.32 160 LYS B C 1
ATOM 3941 O O . LYS B 1 160 ? -6.469 17.546 15.821 1.00 37.11 160 LYS B O 1
ATOM 3947 N N . ALA B 1 161 ? -7.694 17.633 13.946 1.00 38.42 161 ALA B N 1
ATOM 3948 C CA . ALA B 1 161 ? -7.908 19.100 13.971 1.00 34.82 161 ALA B CA 1
ATOM 3949 C C . ALA B 1 161 ? -8.723 19.499 15.205 1.00 33.30 161 ALA B C 1
ATOM 3950 O O . ALA B 1 161 ? -8.751 20.702 15.541 1.00 31.71 161 ALA B O 1
ATOM 3952 N N . GLY B 1 162 ? -9.382 18.554 15.856 1.00 29.57 162 GLY B N 1
ATOM 3953 C CA . GLY B 1 162 ? -10.045 18.828 17.146 1.00 31.21 162 GLY B CA 1
ATOM 3954 C C . GLY B 1 162 ? -11.553 18.645 17.133 1.00 31.99 162 GLY B C 1
ATOM 3955 O O . GLY B 1 162 ? -12.201 19.082 18.102 1.00 32.20 162 GLY B O 1
ATOM 3956 N N . SER B 1 163 ? -12.120 18.000 16.112 1.00 31.05 163 SER B N 1
ATOM 3957 C CA . SER B 1 163 ? -13.553 17.630 16.127 1.00 31.98 163 SER B CA 1
ATOM 3958 C C . SER B 1 163 ? -13.754 16.592 17.242 1.00 33.41 163 SER B C 1
ATOM 3959 O O . SER B 1 163 ? -12.936 15.662 17.312 1.00 34.23 163 SER B O 1
ATOM 3962 N N . ASP B 1 164 ? -14.768 16.787 18.091 1.00 33.34 164 ASP B N 1
ATOM 3963 C CA . ASP B 1 164 ? -15.212 15.802 19.118 1.00 36.37 164 ASP B CA 1
ATOM 3964 C C . ASP B 1 164 ? -16.702 16.026 19.362 1.00 32.61 164 ASP B C 1
ATOM 3965 O O . ASP B 1 164 ? -17.062 16.853 20.202 1.00 32.40 164 ASP B O 1
ATOM 3970 N N . PHE B 1 165 ? -17.529 15.348 18.566 1.00 34.08 165 PHE B N 1
ATOM 3971 C CA . PHE B 1 165 ? -18.958 15.673 18.333 1.00 30.52 165 PHE B CA 1
ATOM 3972 C C . PHE B 1 165 ? -19.766 14.406 18.616 1.00 28.69 165 PHE B C 1
ATOM 3973 O O . PHE B 1 165 ? -19.386 13.353 18.140 1.00 28.92 165 PHE B O 1
ATOM 3981 N N . HIS B 1 166 ? -20.847 14.527 19.377 1.00 29.45 166 HIS B N 1
ATOM 3982 C CA . HIS B 1 166 ? -21.702 13.384 19.751 1.00 30.88 166 HIS B CA 1
ATOM 3983 C C . HIS B 1 166 ? -23.142 13.741 19.414 1.00 27.57 166 HIS B C 1
ATOM 3984 O O . HIS B 1 166 ? -23.605 14.841 19.804 1.00 29.80 166 HIS B O 1
ATOM 3991 N N . ALA B 1 167 ? -23.819 12.843 18.706 1.00 26.90 167 ALA B N 1
ATOM 3992 C CA . ALA B 1 167 ? -25.239 12.997 18.313 1.00 30.45 167 ALA B CA 1
ATOM 3993 C C . ALA B 1 167 ? -26.007 11.731 18.667 1.00 31.87 167 ALA B C 1
ATOM 3994 O O . ALA B 1 167 ? -25.929 10.720 17.978 1.00 31.52 167 ALA B O 1
ATOM 3996 N N . PRO B 1 168 ? -26.795 11.763 19.752 1.00 36.03 168 PRO B N 1
ATOM 3997 C CA . PRO B 1 168 ? -27.829 10.747 19.966 1.00 35.65 168 PRO B CA 1
ATOM 3998 C C . PRO B 1 168 ? -28.788 10.633 18.766 1.00 34.09 168 PRO B C 1
ATOM 3999 O O . PRO B 1 168 ? -29.200 11.652 18.219 1.00 31.14 168 PRO B O 1
ATOM 4003 N N . LEU B 1 169 ? -29.114 9.393 18.389 1.00 34.59 169 LEU B N 1
ATOM 4004 C CA . LEU B 1 169 ? -29.984 9.023 17.238 1.00 35.44 169 LEU B CA 1
ATOM 4005 C C . LEU B 1 169 ? -31.192 8.234 17.749 1.00 37.88 169 LEU B C 1
ATOM 4006 O O . LEU B 1 169 ? -31.217 7.887 18.929 1.00 37.72 169 LEU B O 1
ATOM 4011 N N . GLY B 1 170 ? -32.148 7.964 16.871 1.00 37.49 170 GLY B N 1
ATOM 4012 C CA . GLY B 1 170 ? -33.328 7.133 17.151 1.00 36.31 170 GLY B CA 1
ATOM 4013 C C . GLY B 1 170 ? -34.604 7.855 16.795 1.00 34.74 170 GLY B C 1
ATOM 4014 O O . GLY B 1 170 ? -35.536 7.205 16.377 1.00 37.57 170 GLY B O 1
ATOM 4015 N N . GLN B 1 171 ? -34.642 9.168 16.953 1.00 34.49 171 GLN B N 1
ATOM 4016 C CA . GLN B 1 171 ? -35.864 9.962 16.731 1.00 35.49 171 GLN B CA 1
ATOM 4017 C C . GLN B 1 171 ? -36.172 10.077 15.234 1.00 34.30 171 GLN B C 1
ATOM 4018 O O . GLN B 1 171 ? -37.371 10.231 14.872 1.00 32.81 171 GLN B O 1
ATOM 4024 N N . TYR B 1 172 ? -35.155 10.095 14.378 1.00 31.75 172 TYR B N 1
ATOM 4025 C CA . TYR B 1 172 ? -35.366 10.535 12.974 1.00 31.67 172 TYR B CA 1
ATOM 4026 C C . TYR B 1 172 ? -34.918 9.443 12.017 1.00 29.67 172 TYR B C 1
ATOM 4027 O O . TYR B 1 172 ? -34.024 8.677 12.338 1.00 34.29 172 TYR B O 1
ATOM 4036 N N . PRO B 1 173 ? -35.502 9.343 10.805 1.00 28.60 173 PRO B N 1
ATOM 4037 C CA . PRO B 1 173 ? -35.085 8.312 9.854 1.00 29.23 173 PRO B CA 1
ATOM 4038 C C . PRO B 1 173 ? -33.704 8.571 9.209 1.00 32.01 173 PRO B C 1
ATOM 4039 O O . PRO B 1 173 ? -33.134 9.638 9.354 1.00 29.14 173 PRO B O 1
ATOM 4043 N N . ALA B 1 174 ? -33.167 7.551 8.552 1.00 30.11 174 ALA B N 1
ATOM 4044 C CA . ALA B 1 174 ? -32.012 7.634 7.645 1.00 32.66 174 ALA B CA 1
ATOM 4045 C C . ALA B 1 174 ? -32.545 7.937 6.240 1.00 34.41 174 ALA B C 1
ATOM 4046 O O . ALA B 1 174 ? -33.591 7.418 5.889 1.00 35.38 174 ALA B O 1
ATOM 4048 N N . VAL B 1 175 ? -31.853 8.791 5.500 1.00 30.59 175 VAL B N 1
ATOM 4049 C CA . VAL B 1 175 ? -32.180 9.143 4.094 1.00 28.34 175 VAL B CA 1
ATOM 4050 C C . VAL B 1 175 ? -30.935 8.832 3.260 1.00 26.55 175 VAL B C 1
ATOM 4051 O O . VAL B 1 175 ? -29.808 9.074 3.737 1.00 25.17 175 VAL B O 1
ATOM 4055 N N . THR B 1 176 ? -31.141 8.249 2.082 1.00 25.38 176 THR B N 1
ATOM 4056 C CA . THR B 1 176 ? -30.086 7.952 1.086 1.00 24.60 176 THR B CA 1
ATOM 4057 C C . THR B 1 176 ? -30.292 8.843 -0.148 1.00 24.76 176 THR B C 1
ATOM 4058 O O . THR B 1 176 ? -31.440 9.216 -0.456 1.00 22.65 176 THR B O 1
ATOM 4062 N N . GLU B 1 177 ? -29.191 9.180 -0.820 1.00 22.41 177 GLU B N 1
ATOM 4063 C CA . GLU B 1 177 ? -29.229 9.730 -2.190 1.00 23.11 177 GLU B CA 1
ATOM 4064 C C . GLU B 1 177 ? -28.225 8.911 -2.997 1.00 21.32 177 GLU B C 1
ATOM 4065 O O . GLU B 1 177 ? -27.041 8.954 -2.637 1.00 22.29 177 GLU B O 1
ATOM 4071 N N . TYR B 1 178 ? -28.684 8.126 -3.975 1.00 19.27 178 TYR B N 1
ATOM 4072 C CA . TYR B 1 178 ? -27.817 7.254 -4.806 1.00 18.90 178 TYR B CA 1
ATOM 4073 C C . TYR B 1 178 ? -27.983 7.586 -6.293 1.00 18.26 178 TYR B C 1
ATOM 4074 O O . TYR B 1 178 ? -27.332 6.930 -7.107 1.00 19.94 178 TYR B O 1
ATOM 4083 N N . GLY B 1 179 ? -28.755 8.613 -6.639 1.00 19.82 179 GLY B N 1
ATOM 4084 C CA . GLY B 1 179 ? -28.694 9.253 -7.967 1.00 19.38 179 GLY B CA 1
ATOM 4085 C C . GLY B 1 179 ? -29.840 8.895 -8.896 1.00 20.43 179 GLY B C 1
ATOM 4086 O O . GLY B 1 179 ? -29.861 9.436 -10.038 1.00 19.45 179 GLY B O 1
ATOM 4087 N N . TYR B 1 180 ? -30.801 8.072 -8.465 1.00 19.83 180 TYR B N 1
ATOM 4088 C CA . TYR B 1 180 ? -31.988 7.810 -9.302 1.00 20.25 180 TYR B CA 1
ATOM 4089 C C . TYR B 1 180 ? -33.234 7.526 -8.459 1.00 22.25 180 TYR B C 1
ATOM 4090 O O . TYR B 1 180 ? -33.120 7.210 -7.252 1.00 19.13 180 TYR B O 1
ATOM 4099 N N . ALA B 1 181 ? -34.406 7.743 -9.074 1.00 19.81 181 ALA B N 1
ATOM 4100 C CA . ALA B 1 181 ? -35.714 7.786 -8.397 1.00 20.53 181 ALA B CA 1
ATOM 4101 C C . ALA B 1 181 ? -36.578 6.650 -8.935 1.00 20.11 181 ALA B C 1
ATOM 4102 O O . ALA B 1 181 ? -37.449 6.898 -9.792 1.00 18.82 181 ALA B O 1
ATOM 4104 N N . ASP B 1 182 ? -36.303 5.447 -8.435 1.00 21.65 182 ASP B N 1
ATOM 4105 C CA . ASP B 1 182 ? -36.781 4.142 -8.971 1.00 22.62 182 ASP B CA 1
ATOM 4106 C C . ASP B 1 182 ? -37.988 3.621 -8.190 1.00 21.73 182 ASP B C 1
ATOM 4107 O O . ASP B 1 182 ? -38.758 2.843 -8.764 1.00 21.24 182 ASP B O 1
ATOM 4112 N N . GLU B 1 183 ? -38.128 3.984 -6.926 1.00 22.45 183 GLU B N 1
ATOM 4113 C CA . GLU B 1 183 ? -39.243 3.493 -6.082 1.00 22.41 183 GLU B CA 1
ATOM 4114 C C . GLU B 1 183 ? -40.341 4.538 -5.998 1.00 23.46 183 GLU B C 1
ATOM 4115 O O . GLU B 1 183 ? -40.071 5.735 -5.903 1.00 23.22 183 GLU B O 1
ATOM 4121 N N . PRO B 1 184 ? -41.621 4.097 -5.957 1.00 25.65 184 PRO B N 1
ATOM 4122 C CA . PRO B 1 184 ? -42.739 5.011 -5.752 1.00 24.82 184 PRO B CA 1
ATOM 4123 C C . PRO B 1 184 ? -42.475 5.950 -4.566 1.00 24.07 184 PRO B C 1
ATOM 4124 O O . PRO B 1 184 ? -42.020 5.496 -3.543 1.00 22.82 184 PRO B O 1
ATOM 4128 N N . GLY B 1 185 ? -42.762 7.243 -4.724 1.00 22.53 185 GLY B N 1
ATOM 4129 C CA . GLY B 1 185 ? -42.597 8.221 -3.650 1.00 21.32 185 GLY B CA 1
ATOM 4130 C C . GLY B 1 185 ? -41.132 8.487 -3.331 1.00 20.53 185 GLY B C 1
ATOM 4131 O O . GLY B 1 185 ? -40.883 9.235 -2.381 1.00 20.73 185 GLY B O 1
ATOM 4132 N N . ARG B 1 186 ? -40.183 8.011 -4.133 1.00 20.38 186 ARG B N 1
ATOM 4133 C CA . ARG B 1 186 ? -38.747 8.312 -3.873 1.00 19.78 186 ARG B CA 1
ATOM 4134 C C . ARG B 1 186 ? -38.438 9.686 -4.455 1.00 20.10 186 ARG B C 1
ATOM 4135 O O . ARG B 1 186 ? -38.818 9.948 -5.605 1.00 18.13 186 ARG B O 1
ATOM 4143 N N . TRP B 1 187 ? -37.702 10.489 -3.689 1.00 19.79 187 TRP B N 1
ATOM 4144 C CA . TRP B 1 187 ? -36.941 11.666 -4.171 1.00 19.52 187 TRP B CA 1
ATOM 4145 C C . TRP B 1 187 ? -35.456 11.291 -4.206 1.00 19.61 187 TRP B C 1
ATOM 4146 O O . TRP B 1 187 ? -34.920 10.685 -3.216 1.00 19.91 187 TRP B O 1
ATOM 4157 N N . ASP B 1 188 ? -34.789 11.621 -5.302 1.00 18.58 188 ASP B N 1
ATOM 4158 C CA . ASP B 1 188 ? -33.320 11.503 -5.380 1.00 19.43 188 ASP B CA 1
ATOM 4159 C C . ASP B 1 188 ? -32.786 12.592 -6.310 1.00 19.90 188 ASP B C 1
ATOM 4160 O O . ASP B 1 188 ? -33.586 13.422 -6.841 1.00 19.00 188 ASP B O 1
ATOM 4165 N N . HIS B 1 189 ? -31.459 12.651 -6.360 1.00 19.52 189 HIS B N 1
ATOM 4166 C CA . HIS B 1 189 ? -30.671 13.756 -6.949 1.00 19.31 189 HIS B CA 1
ATOM 4167 C C . HIS B 1 189 ? -29.553 13.129 -7.775 1.00 18.80 189 HIS B C 1
ATOM 4168 O O . HIS B 1 189 ? -28.634 12.518 -7.192 1.00 17.06 189 HIS B O 1
ATOM 4175 N N . TRP B 1 190 ? -29.634 13.282 -9.088 1.00 17.47 190 TRP B N 1
ATOM 4176 C CA . TRP B 1 190 ? -28.506 13.000 -9.999 1.00 16.66 190 TRP B CA 1
ATOM 4177 C C . TRP B 1 190 ? -27.671 14.276 -10.108 1.00 18.31 190 TRP B C 1
ATOM 4178 O O . TRP B 1 190 ? -28.192 15.280 -10.621 1.00 17.61 190 TRP B O 1
ATOM 4189 N N . PRO B 1 191 ? -26.419 14.319 -9.590 1.00 16.78 191 PRO B N 1
ATOM 4190 C CA . PRO B 1 191 ? -25.703 13.181 -8.996 1.00 16.90 191 PRO B CA 1
ATOM 4191 C C . PRO B 1 191 ? -25.639 13.234 -7.461 1.00 18.18 191 PRO B C 1
ATOM 4192 O O . PRO B 1 191 ? -25.935 14.285 -6.875 1.00 19.38 191 PRO B O 1
ATOM 4196 N N . SER B 1 192 ? -25.246 12.129 -6.819 1.00 18.62 192 SER B N 1
ATOM 4197 C CA . SER B 1 192 ? -25.167 12.013 -5.338 1.00 19.48 192 SER B CA 1
ATOM 4198 C C . SER B 1 192 ? -24.368 10.756 -4.957 1.00 21.43 192 SER B C 1
ATOM 4199 O O . SER B 1 192 ? -23.330 10.496 -5.593 1.00 18.92 192 SER B O 1
ATOM 4202 N N . GLY B 1 193 ? -24.796 10.016 -3.936 1.00 22.00 193 GLY B N 1
ATOM 4203 C CA . GLY B 1 193 ? -24.028 8.872 -3.410 1.00 21.60 193 GLY B CA 1
ATOM 4204 C C . GLY B 1 193 ? -23.600 9.123 -1.976 1.00 20.05 193 GLY B C 1
ATOM 4205 O O . GLY B 1 193 ? -22.414 9.090 -1.695 1.00 20.88 193 GLY B O 1
ATOM 4206 N N . PHE B 1 194 ? -24.550 9.426 -1.107 1.00 21.17 194 PHE B N 1
ATOM 4207 C CA . PHE B 1 194 ? -24.301 9.667 0.329 1.00 20.97 194 PHE B CA 1
ATOM 4208 C C . PHE B 1 194 ? -25.577 9.374 1.109 1.00 22.04 194 PHE B C 1
ATOM 4209 O O . PHE B 1 194 ? -26.613 9.029 0.516 1.00 19.20 194 PHE B O 1
ATOM 4217 N N . LEU B 1 195 ? -25.461 9.396 2.439 1.00 23.06 195 LEU B N 1
ATOM 4218 C CA . LEU B 1 195 ? -26.629 9.144 3.301 1.00 25.09 195 LEU B CA 1
ATOM 4219 C C . LEU B 1 195 ? -26.479 9.989 4.551 1.00 22.85 195 LEU B C 1
ATOM 4220 O O . LEU B 1 195 ? -25.384 10.488 4.810 1.00 21.98 195 LEU B O 1
ATOM 4225 N N . PHE B 1 196 ? -27.583 10.199 5.240 1.00 24.29 196 PHE B N 1
ATOM 4226 C CA . PHE B 1 196 ? -27.570 11.007 6.474 1.00 25.04 196 PHE B CA 1
ATOM 4227 C C . PHE B 1 196 ? -28.831 10.746 7.296 1.00 25.68 196 PHE B C 1
ATOM 4228 O O . PHE B 1 196 ? -29.786 10.135 6.780 1.00 25.53 196 PHE B O 1
ATOM 4236 N N . THR B 1 197 ? -28.808 11.247 8.535 1.00 23.91 197 THR B N 1
ATOM 4237 C CA . THR B 1 197 ? -29.961 11.277 9.459 1.00 24.67 197 THR B CA 1
ATOM 4238 C C . THR B 1 197 ? -29.908 12.616 10.194 1.00 26.71 197 THR B C 1
ATOM 4239 O O . THR B 1 197 ? -29.130 13.523 9.764 1.00 25.15 197 THR B O 1
ATOM 4243 N N . TRP B 1 198 ? -30.726 12.756 11.234 1.00 26.29 198 TRP B N 1
ATOM 4244 C CA . TRP B 1 198 ? -30.777 13.953 12.102 1.00 28.79 198 TRP B CA 1
ATOM 4245 C C . TRP B 1 198 ? -30.529 13.512 13.539 1.00 28.40 198 TRP B C 1
ATOM 4246 O O . TRP B 1 198 ? -30.948 12.430 13.932 1.00 26.82 198 TRP B O 1
ATOM 4257 N N . PRO B 1 199 ? -29.879 14.355 14.364 1.00 28.54 199 PRO B N 1
ATOM 4258 C CA . PRO B 1 199 ? -29.681 14.042 15.769 1.00 28.34 199 PRO B CA 1
ATOM 4259 C C . PRO B 1 199 ? -31.025 14.212 16.484 1.00 29.36 199 PRO B C 1
ATOM 4260 O O . PRO B 1 199 ? -31.862 14.991 16.019 1.00 29.51 199 PRO B O 1
ATOM 4264 N N . ASN B 1 200 ? -31.213 13.504 17.605 1.00 31.98 200 ASN B N 1
ATOM 4265 C CA . ASN B 1 200 ? -32.432 13.682 18.438 1.00 32.65 200 ASN B CA 1
ATOM 4266 C C . ASN B 1 200 ? -32.520 15.145 18.861 1.00 31.20 200 ASN B C 1
ATOM 4267 O O . ASN B 1 200 ? -31.464 15.752 19.023 1.00 34.14 200 ASN B O 1
ATOM 4272 N N . GLU B 1 201 ? -33.732 15.665 19.025 1.00 34.08 201 GLU B N 1
ATOM 4273 C CA . GLU B 1 201 ? -34.028 17.064 19.450 1.00 41.17 201 GLU B CA 1
ATOM 4274 C C . GLU B 1 201 ? -33.150 17.481 20.649 1.00 39.45 201 GLU B C 1
ATOM 4275 O O . GLU B 1 201 ? -33.035 16.705 21.607 1.00 37.15 201 GLU B O 1
ATOM 4281 N N . ASP B 1 202 ? -32.502 18.646 20.563 1.00 38.75 202 ASP B N 1
ATOM 4282 C CA . ASP B 1 202 ? -31.825 19.318 21.701 1.00 37.71 202 ASP B CA 1
ATOM 4283 C C . ASP B 1 202 ? -30.736 18.425 22.294 1.00 36.18 202 ASP B C 1
ATOM 4284 O O . ASP B 1 202 ? -30.441 18.596 23.458 1.00 35.86 202 ASP B O 1
ATOM 4289 N N . SER B 1 203 ? -30.079 17.579 21.511 1.00 36.04 203 SER B N 1
ATOM 4290 C CA . SER B 1 203 ? -29.198 16.525 22.071 1.00 36.60 203 SER B CA 1
ATOM 4291 C C . SER B 1 203 ? -27.743 16.629 21.610 1.00 34.63 203 SER B C 1
ATOM 4292 O O . SER B 1 203 ? -26.865 16.200 22.384 1.00 32.32 203 SER B O 1
ATOM 4295 N N . ALA B 1 204 ? -27.453 17.080 20.385 1.00 32.58 204 ALA B N 1
ATOM 4296 C CA . ALA B 1 204 ? -26.070 16.997 19.858 1.00 30.92 204 ALA B CA 1
ATOM 4297 C C . ALA B 1 204 ? -25.154 17.938 20.657 1.00 28.47 204 ALA B C 1
ATOM 4298 O O . ALA B 1 204 ? -25.610 19.011 21.078 1.00 27.29 204 ALA B O 1
ATOM 4300 N N . GLU B 1 205 ? -23.898 17.537 20.818 1.00 32.26 205 GLU B N 1
ATOM 4301 C CA . GLU B 1 205 ? -22.977 18.064 21.861 1.00 36.56 205 GLU B CA 1
ATOM 4302 C C . GLU B 1 205 ? -21.552 18.052 21.312 1.00 31.07 205 GLU B C 1
ATOM 4303 O O . GLU B 1 205 ? -21.166 17.020 20.746 1.00 28.27 205 GLU B O 1
ATOM 4309 N N . GLY B 1 206 ? -20.772 19.101 21.586 1.00 27.92 206 GLY B N 1
ATOM 4310 C CA . GLY B 1 206 ? -19.300 19.040 21.451 1.00 29.87 206 GLY B CA 1
ATOM 4311 C C . GLY B 1 206 ? -18.719 20.084 20.499 1.00 28.98 206 GLY B C 1
ATOM 4312 O O . GLY B 1 206 ? -19.218 21.235 20.475 1.00 29.70 206 GLY B O 1
ATOM 4313 N N . THR B 1 207 ? -17.666 19.694 19.784 1.00 28.94 207 THR B N 1
ATOM 4314 C CA . THR B 1 207 ? -16.861 20.566 18.900 1.00 31.77 207 THR B CA 1
ATOM 4315 C C . THR B 1 207 ? -16.797 19.951 17.488 1.00 32.00 207 THR B C 1
ATOM 4316 O O . THR B 1 207 ? -16.503 18.735 17.340 1.00 29.27 207 THR B O 1
ATOM 4320 N N . LEU B 1 208 ? -17.089 20.775 16.489 1.00 29.51 208 LEU B N 1
ATOM 4321 C CA . LEU B 1 208 ? -16.756 20.491 15.076 1.00 29.24 208 LEU B CA 1
ATOM 4322 C C . LEU B 1 208 ? -15.745 21.552 14.633 1.00 28.14 208 LEU B C 1
ATOM 4323 O O . LEU B 1 208 ? -16.053 22.758 14.707 1.00 26.36 208 LEU B O 1
ATOM 4328 N N . VAL B 1 209 ? -14.564 21.106 14.233 1.00 27.72 209 VAL B N 1
ATOM 4329 C CA . VAL B 1 209 ? -13.501 22.000 13.712 1.00 27.39 209 VAL B CA 1
ATOM 4330 C C . VAL B 1 209 ? -13.530 21.913 12.184 1.00 26.27 209 VAL B C 1
ATOM 4331 O O . VAL B 1 209 ? -13.328 20.794 11.607 1.00 25.74 209 VAL B O 1
ATOM 4335 N N . LEU B 1 210 ? -13.814 23.042 11.547 1.00 24.97 210 LEU B N 1
ATOM 4336 C CA . LEU B 1 210 ? -13.532 23.193 10.103 1.00 26.21 210 LEU B CA 1
ATOM 4337 C C . LEU B 1 210 ? -12.034 23.439 10.005 1.00 25.23 210 LEU B C 1
ATOM 4338 O O . LEU B 1 210 ? -11.582 24.492 10.431 1.00 22.78 210 LEU B O 1
ATOM 4343 N N . ASP B 1 211 ? -11.303 22.452 9.522 1.00 26.06 211 ASP B N 1
ATOM 4344 C CA . ASP B 1 211 ? -9.840 22.550 9.355 1.00 26.62 211 ASP B CA 1
ATOM 4345 C C . ASP B 1 211 ? -9.545 23.366 8.092 1.00 28.96 211 ASP B C 1
ATOM 4346 O O . ASP B 1 211 ? -10.502 23.639 7.299 1.00 25.29 211 ASP B O 1
ATOM 4351 N N . VAL B 1 212 ? -8.277 23.765 7.944 1.00 29.33 212 VAL B N 1
ATOM 4352 C CA . VAL B 1 212 ? -7.706 24.273 6.665 1.00 29.47 212 VAL B CA 1
ATOM 4353 C C . VAL B 1 212 ? -8.104 23.260 5.591 1.00 26.07 212 VAL B C 1
ATOM 4354 O O . VAL B 1 212 ? -7.870 22.066 5.799 1.00 25.80 212 VAL B O 1
ATOM 4358 N N . GLY B 1 213 ? -8.774 23.706 4.534 1.00 23.60 213 GLY B N 1
ATOM 4359 C CA . GLY B 1 213 ? -9.197 22.794 3.455 1.00 23.40 213 GLY B CA 1
ATOM 4360 C C . GLY B 1 213 ? -10.655 22.401 3.546 1.00 22.65 213 GLY B C 1
ATOM 4361 O O . GLY B 1 213 ? -11.192 21.956 2.526 1.00 24.77 213 GLY B O 1
ATOM 4362 N N . ASP B 1 214 ? -11.305 22.514 4.702 1.00 23.32 214 ASP B N 1
ATOM 4363 C CA . ASP B 1 214 ? -12.742 22.150 4.816 1.00 23.27 214 ASP B CA 1
ATOM 4364 C C . ASP B 1 214 ? -13.579 23.252 4.173 1.00 22.30 214 ASP B C 1
ATOM 4365 O O . ASP B 1 214 ? -13.057 24.330 3.895 1.00 21.34 214 ASP B O 1
ATOM 4370 N N . ILE B 1 215 ? -14.840 22.946 3.881 1.00 24.51 215 ILE B N 1
ATOM 4371 C CA . ILE B 1 215 ? -15.673 23.733 2.923 1.00 23.80 215 ILE B CA 1
ATOM 4372 C C . ILE B 1 215 ? -16.942 24.153 3.653 1.00 24.01 215 ILE B C 1
ATOM 4373 O O . ILE B 1 215 ? -17.499 23.300 4.369 1.00 22.21 215 ILE B O 1
ATOM 4378 N N . ILE B 1 216 ? -17.420 25.379 3.410 1.00 23.52 216 ILE B N 1
ATOM 4379 C CA . ILE B 1 216 ? -18.809 25.793 3.742 1.00 22.28 216 ILE B CA 1
ATOM 4380 C C . ILE B 1 216 ? -19.568 26.007 2.438 1.00 23.86 216 ILE B C 1
ATOM 4381 O O . ILE B 1 216 ? -19.060 26.795 1.604 1.00 20.04 216 ILE B O 1
ATOM 4386 N N . LEU B 1 217 ? -20.724 25.340 2.292 1.00 20.30 217 LEU B N 1
ATOM 4387 C CA . LEU B 1 217 ? -21.701 25.633 1.223 1.00 22.90 217 LEU B CA 1
ATOM 4388 C C . LEU B 1 217 ? -22.851 26.423 1.853 1.00 24.43 217 LEU B C 1
ATOM 4389 O O . LEU B 1 217 ? -23.332 26.062 2.919 1.00 25.24 217 LEU B O 1
ATOM 4394 N N . PRO B 1 218 ? -23.371 27.511 1.237 1.00 25.73 218 PRO B N 1
ATOM 4395 C CA . PRO B 1 218 ? -23.097 27.859 -0.163 1.00 25.61 218 PRO B CA 1
ATOM 4396 C C . PRO B 1 218 ? -21.927 28.812 -0.457 1.00 24.78 218 PRO B C 1
ATOM 4397 O O . PRO B 1 218 ? -21.832 29.231 -1.595 1.00 25.38 218 PRO B O 1
ATOM 4401 N N . PHE B 1 219 ? -21.048 29.092 0.510 1.00 21.68 219 PHE B N 1
ATOM 4402 C CA . PHE B 1 219 ? -19.921 30.044 0.315 1.00 21.54 219 PHE B CA 1
ATOM 4403 C C . PHE B 1 219 ? -18.993 29.492 -0.773 1.00 22.24 219 PHE B C 1
ATOM 4404 O O . PHE B 1 219 ? -18.339 30.279 -1.467 1.00 22.91 219 PHE B O 1
ATOM 4412 N N . LYS B 1 220 ? -18.855 28.174 -0.845 1.00 22.89 220 LYS B N 1
ATOM 4413 C CA . LYS B 1 220 ? -17.986 27.473 -1.825 1.00 24.30 220 LYS B CA 1
ATOM 4414 C C . LYS B 1 220 ? -16.534 27.968 -1.717 1.00 27.86 220 LYS B C 1
ATOM 4415 O O . LYS B 1 220 ? -15.913 28.238 -2.755 1.00 26.15 220 LYS B O 1
ATOM 4421 N N . ASN B 1 221 ? -15.974 28.034 -0.513 1.00 26.54 221 ASN B N 1
ATOM 4422 C CA . ASN B 1 221 ? -14.513 28.201 -0.420 1.00 29.15 221 ASN B CA 1
ATOM 4423 C C . ASN B 1 221 ? -13.948 27.194 0.568 1.00 26.03 221 ASN B C 1
ATOM 4424 O O . ASN B 1 221 ? -14.694 26.597 1.399 1.00 24.74 221 ASN B O 1
ATOM 4429 N N . TYR B 1 222 ? -12.662 26.969 0.379 1.00 23.83 222 TYR B N 1
ATOM 4430 C CA . TYR B 1 222 ? -11.814 26.108 1.218 1.00 25.10 222 TYR B CA 1
ATOM 4431 C C . TYR B 1 222 ? -11.311 26.978 2.357 1.00 24.34 222 TYR B C 1
ATOM 4432 O O . TYR B 1 222 ? -10.717 28.015 2.065 1.00 24.34 222 TYR B O 1
ATOM 4441 N N . CYS B 1 223 ? -11.563 26.596 3.605 1.00 23.89 223 CYS B N 1
ATOM 4442 C CA . CYS B 1 223 ? -11.094 27.401 4.753 1.00 24.29 223 CYS B CA 1
ATOM 4443 C C . CYS B 1 223 ? -9.581 27.514 4.658 1.00 24.37 223 CYS B C 1
ATOM 4444 O O . CYS B 1 223 ? -8.938 26.497 4.384 1.00 24.65 223 CYS B O 1
ATOM 4447 N N . ARG B 1 224 ? -9.044 28.711 4.895 1.00 25.98 224 ARG B N 1
ATOM 4448 C CA . ARG B 1 224 ? -7.577 28.961 4.943 1.00 26.69 224 ARG B CA 1
ATOM 4449 C C . ARG B 1 224 ? -7.121 29.065 6.406 1.00 27.10 224 ARG B C 1
ATOM 4450 O O . ARG B 1 224 ? -5.908 28.960 6.642 1.00 25.23 224 ARG B O 1
ATOM 4458 N N . GLU B 1 225 ? -8.056 29.199 7.345 1.00 29.71 225 GLU B N 1
ATOM 4459 C CA . GLU B 1 225 ? -7.805 29.069 8.804 1.00 33.20 225 GLU B CA 1
ATOM 4460 C C . GLU B 1 225 ? -8.971 28.303 9.437 1.00 31.66 225 GLU B C 1
ATOM 4461 O O . GLU B 1 225 ? -10.082 28.279 8.871 1.00 31.53 225 GLU B O 1
ATOM 4467 N N . ARG B 1 226 ? -8.715 27.719 10.600 1.00 30.91 226 ARG B N 1
ATOM 4468 C CA . ARG B 1 226 ? -9.702 26.908 11.350 1.00 29.62 226 ARG B CA 1
ATOM 4469 C C . ARG B 1 226 ? -10.924 27.739 11.752 1.00 27.44 226 ARG B C 1
ATOM 4470 O O . ARG B 1 226 ? -10.782 28.896 12.134 1.00 27.27 226 ARG B O 1
ATOM 4478 N N . ILE B 1 227 ? -12.091 27.108 11.713 1.00 25.80 227 ILE B N 1
ATOM 4479 C CA . ILE B 1 227 ? -13.296 27.553 12.452 1.00 25.63 227 ILE B CA 1
ATOM 4480 C C . ILE B 1 227 ? -13.654 26.443 13.434 1.00 25.77 227 ILE B C 1
ATOM 4481 O O . ILE B 1 227 ? -13.779 25.267 13.025 1.00 29.45 227 ILE B O 1
ATOM 4486 N N . THR B 1 228 ? -13.750 26.801 14.703 1.00 27.43 228 THR B N 1
ATOM 4487 C CA . THR B 1 228 ? -14.224 25.906 15.781 1.00 25.67 228 THR B CA 1
ATOM 4488 C C . THR B 1 228 ? -15.674 26.272 16.077 1.00 26.23 228 THR B C 1
ATOM 4489 O O . THR B 1 228 ? -15.957 27.467 16.382 1.00 30.02 228 THR B O 1
ATOM 4493 N N . LEU B 1 229 ? -16.574 25.307 15.913 1.00 26.50 229 LEU B N 1
ATOM 4494 C CA . LEU B 1 229 ? -17.983 25.418 16.353 1.00 26.33 229 LEU B CA 1
ATOM 4495 C C . LEU B 1 229 ? -18.145 24.678 17.677 1.00 30.03 229 LEU B C 1
ATOM 4496 O O . LEU B 1 229 ? -17.755 23.477 17.766 1.00 29.21 229 LEU B O 1
ATOM 4501 N N . GLU B 1 230 ? -18.709 25.370 18.653 1.00 31.41 230 GLU B N 1
ATOM 4502 C CA . GLU B 1 230 ? -19.086 24.750 19.943 1.00 36.37 230 GLU B CA 1
ATOM 4503 C C . GLU B 1 230 ? -20.592 24.551 19.896 1.00 32.16 230 GLU B C 1
ATOM 4504 O O . GLU B 1 230 ? -21.329 25.499 19.503 1.00 33.05 230 GLU B O 1
ATOM 4510 N N . ILE B 1 231 ? -21.010 23.338 20.229 1.00 32.90 231 ILE B N 1
ATOM 4511 C CA . ILE B 1 231 ? -22.419 22.874 20.096 1.00 31.85 231 ILE B CA 1
ATOM 4512 C C . ILE B 1 231 ? -22.886 22.349 21.463 1.00 32.60 231 ILE B C 1
ATOM 4513 O O . ILE B 1 231 ? -22.188 21.498 22.060 1.00 31.52 231 ILE B O 1
ATOM 4518 N N . GLU B 1 232 ? -24.031 22.832 21.924 1.00 33.30 232 GLU B N 1
ATOM 4519 C CA . GLU B 1 232 ? -24.667 22.379 23.188 1.00 39.53 232 GLU B CA 1
ATOM 4520 C C . GLU B 1 232 ? -26.159 22.202 22.926 1.00 35.51 232 GLU B C 1
ATOM 4521 O O . GLU B 1 232 ? -26.787 23.151 22.365 1.00 31.49 232 GLU B O 1
ATOM 4527 N N . LYS B 1 233 ? -26.682 21.025 23.289 1.00 34.90 233 LYS B N 1
ATOM 4528 C CA . LYS B 1 233 ? -28.113 20.683 23.157 1.00 34.02 233 LYS B CA 1
ATOM 4529 C C . LYS B 1 233 ? -28.579 21.030 21.739 1.00 30.47 233 LYS B C 1
ATOM 4530 O O . LYS B 1 233 ? -29.617 21.670 21.609 1.00 29.34 233 LYS B O 1
ATOM 4536 N N . GLY B 1 234 ? -27.826 20.593 20.727 1.00 31.18 234 GLY B N 1
ATOM 4537 C CA . GLY B 1 234 ? -28.238 20.597 19.308 1.00 32.24 234 GLY B CA 1
ATOM 4538 C C . GLY B 1 234 ? -28.010 21.912 18.584 1.00 32.71 234 GLY B C 1
ATOM 4539 O O . GLY B 1 234 ? -28.382 21.984 17.380 1.00 34.20 234 GLY B O 1
ATOM 4540 N N . PHE B 1 235 ? -27.421 22.920 19.243 1.00 31.29 235 PHE B N 1
ATOM 4541 C CA . PHE B 1 235 ? -27.255 24.273 18.666 1.00 29.43 235 PHE B CA 1
ATOM 4542 C C . PHE B 1 235 ? -25.789 24.708 18.720 1.00 32.12 235 PHE B C 1
ATOM 4543 O O . PHE B 1 235 ? -25.105 24.518 19.720 1.00 29.86 235 PHE B O 1
ATOM 4551 N N . ILE B 1 236 ? -25.325 25.344 17.654 1.00 29.16 236 ILE B N 1
ATOM 4552 C CA . ILE B 1 236 ? -24.051 26.107 17.690 1.00 29.93 236 ILE B CA 1
ATOM 4553 C C . ILE B 1 236 ? -24.220 27.263 18.682 1.00 29.51 236 ILE B C 1
ATOM 4554 O O . ILE B 1 236 ? -25.146 28.081 18.504 1.00 29.57 236 ILE B O 1
ATOM 4559 N N . THR B 1 237 ? -23.369 27.319 19.710 1.00 33.93 237 THR B N 1
ATOM 4560 C CA . THR B 1 237 ? -23.352 28.419 20.712 1.00 32.20 237 THR B CA 1
ATOM 4561 C C . THR B 1 237 ? -22.051 29.211 20.602 1.00 32.66 237 THR B C 1
ATOM 4562 O O . THR B 1 237 ? -22.012 30.340 21.150 1.00 37.92 237 THR B O 1
ATOM 4566 N N . GLY B 1 238 ? -21.031 28.660 19.949 1.00 30.63 238 GLY B N 1
ATOM 4567 C CA . GLY B 1 238 ? -19.743 29.344 19.762 1.00 31.07 238 GLY B CA 1
ATOM 4568 C C . GLY B 1 238 ? -19.238 29.148 18.348 1.00 27.20 238 GLY B C 1
ATOM 4569 O O . GLY B 1 238 ? -19.250 28.017 17.929 1.00 28.28 238 GLY B O 1
ATOM 4570 N N . ILE B 1 239 ? -18.839 30.226 17.666 1.00 25.79 239 ILE B N 1
ATOM 4571 C CA . ILE B 1 239 ? -18.102 30.223 16.355 1.00 28.13 239 ILE B CA 1
ATOM 4572 C C . ILE B 1 239 ? -16.812 31.044 16.521 1.00 26.30 239 ILE B C 1
ATOM 4573 O O . ILE B 1 239 ? -16.939 32.276 16.756 1.00 28.81 239 ILE B O 1
ATOM 4578 N N . HIS B 1 240 ? -15.638 30.415 16.415 1.00 26.57 240 HIS B N 1
ATOM 4579 C CA . HIS B 1 240 ? -14.319 31.037 16.713 1.00 30.41 240 HIS B CA 1
ATOM 4580 C C . HIS B 1 240 ? -13.295 30.754 15.616 1.00 30.71 240 HIS B C 1
ATOM 4581 O O . HIS B 1 240 ? -13.208 29.589 15.215 1.00 34.40 240 HIS B O 1
ATOM 4588 N N . GLY B 1 241 ? -12.515 31.763 15.209 1.00 33.52 241 GLY B N 1
ATOM 4589 C CA . GLY B 1 241 ? -11.232 31.565 14.489 1.00 40.66 241 GLY B CA 1
ATOM 4590 C C . GLY B 1 241 ? -11.001 32.470 13.276 1.00 45.71 241 GLY B C 1
ATOM 4591 O O . GLY B 1 241 ? -11.151 31.991 12.120 1.00 57.71 241 GLY B O 1
ATOM 4592 N N . GLY B 1 242 ? -10.581 33.714 13.476 1.00 41.63 242 GLY B N 1
ATOM 4593 C CA . GLY B 1 242 ? -10.126 34.605 12.378 1.00 43.66 242 GLY B CA 1
ATOM 4594 C C . GLY B 1 242 ? -11.188 34.965 11.337 1.00 41.93 242 GLY B C 1
ATOM 4595 O O . GLY B 1 242 ? -12.369 35.164 11.698 1.00 36.21 242 GLY B O 1
ATOM 4596 N N . PHE B 1 243 ? -10.793 35.067 10.063 1.00 39.78 243 PHE B N 1
ATOM 4597 C CA . PHE B 1 243 ? -11.597 35.796 9.047 1.00 36.87 243 PHE B CA 1
ATOM 4598 C C . PHE B 1 243 ? -12.816 34.952 8.659 1.00 31.26 243 PHE B C 1
ATOM 4599 O O . PHE B 1 243 ? -13.930 35.477 8.660 1.00 26.69 243 PHE B O 1
ATOM 4607 N N . GLU B 1 244 ? -12.590 33.683 8.314 1.00 31.72 244 GLU B N 1
ATOM 4608 C CA . GLU B 1 244 ? -13.681 32.760 7.936 1.00 31.09 244 GLU B CA 1
ATOM 4609 C C . GLU B 1 244 ? -14.746 32.813 9.045 1.00 29.09 244 GLU B C 1
ATOM 4610 O O . GLU B 1 244 ? -15.913 32.917 8.737 1.00 28.11 244 GLU B O 1
ATOM 4616 N N . ALA B 1 245 ? -14.363 32.757 10.316 1.00 28.35 245 ALA B N 1
ATOM 4617 C CA . ALA B 1 245 ? -15.343 32.700 11.426 1.00 27.13 245 ALA B CA 1
ATOM 4618 C C . ALA B 1 245 ? -16.111 34.026 11.513 1.00 26.78 245 ALA B C 1
ATOM 4619 O O . ALA B 1 245 ? -17.356 33.999 11.686 1.00 24.47 245 ALA B O 1
ATOM 4621 N N . GLU B 1 246 ? -15.434 35.163 11.365 1.00 24.88 246 GLU B N 1
ATOM 4622 C CA . GLU B 1 246 ? -16.141 36.465 11.358 1.00 27.36 246 GLU B CA 1
ATOM 4623 C C . GLU B 1 246 ? -17.164 36.522 10.217 1.00 23.36 246 GLU B C 1
ATOM 4624 O O . GLU B 1 246 ? -18.250 37.032 10.414 1.00 22.34 246 GLU B O 1
ATOM 4630 N N . TYR B 1 247 ? -16.780 36.088 9.026 1.00 22.91 247 TYR B N 1
ATOM 4631 C CA . TYR B 1 247 ? -17.662 36.077 7.832 1.00 23.61 247 TYR B CA 1
ATOM 4632 C C . TYR B 1 247 ? -18.887 35.199 8.125 1.00 21.73 247 TYR B C 1
ATOM 4633 O O . TYR B 1 247 ? -20.037 35.595 7.871 1.00 22.02 247 TYR B O 1
ATOM 4642 N N . LEU B 1 248 ? -18.625 34.010 8.661 1.00 21.80 248 LEU B N 1
ATOM 4643 C CA . LEU B 1 248 ? -19.690 33.041 8.998 1.00 23.24 248 LEU B CA 1
ATOM 4644 C C . LEU B 1 248 ? -20.615 33.633 10.061 1.00 22.20 248 LEU B C 1
ATOM 4645 O O . LEU B 1 248 ? -21.833 33.542 9.881 1.00 22.73 248 LEU B O 1
ATOM 4650 N N . ARG B 1 249 ? -20.073 34.238 11.121 1.00 23.14 249 ARG B N 1
ATOM 4651 C CA . ARG B 1 249 ? -20.913 34.829 12.197 1.00 23.91 249 ARG B CA 1
ATOM 4652 C C . ARG B 1 249 ? -21.802 35.914 11.592 1.00 24.74 249 ARG B C 1
ATOM 4653 O O . ARG B 1 249 ? -22.975 35.991 11.927 1.00 25.72 249 ARG B O 1
ATOM 4661 N N . ASP B 1 250 ? -21.256 36.727 10.698 1.00 26.98 250 ASP B N 1
ATOM 4662 C CA . ASP B 1 250 ? -21.983 37.887 10.120 1.00 25.67 250 ASP B CA 1
ATOM 4663 C C . ASP B 1 250 ? -23.102 37.375 9.206 1.00 22.77 250 ASP B C 1
ATOM 4664 O O . ASP B 1 250 ? -24.225 37.911 9.200 1.00 20.07 250 ASP B O 1
ATOM 4669 N N . TYR B 1 251 ? -22.800 36.344 8.429 1.00 22.88 251 TYR B N 1
ATOM 4670 C CA . TYR B 1 251 ? -23.804 35.754 7.526 1.00 22.96 251 TYR B CA 1
ATOM 4671 C C . TYR B 1 251 ? -24.967 35.160 8.329 1.00 21.39 251 TYR B C 1
ATOM 4672 O O . TYR B 1 251 ? -26.139 35.384 7.981 1.00 23.67 251 TYR B O 1
ATOM 4681 N N . MET B 1 252 ? -24.653 34.362 9.333 1.00 25.34 252 MET B N 1
ATOM 4682 C CA . MET B 1 252 ? -25.698 33.713 10.170 1.00 26.00 252 MET B CA 1
ATOM 4683 C C . MET B 1 252 ? -26.521 34.781 10.916 1.00 26.88 252 MET B C 1
ATOM 4684 O O . MET B 1 252 ? -27.736 34.587 10.968 1.00 25.73 252 MET B O 1
ATOM 4689 N N . LYS B 1 253 ? -25.916 35.877 11.396 1.00 28.47 253 LYS B N 1
ATOM 4690 C CA . LYS B 1 253 ? -26.595 36.996 12.126 1.00 31.61 253 LYS B CA 1
ATOM 4691 C C . LYS B 1 253 ? -27.593 37.725 11.213 1.00 27.52 253 LYS B C 1
ATOM 4692 O O . LYS B 1 253 ? -28.659 38.138 11.693 1.00 28.36 253 LYS B O 1
ATOM 4698 N N . TYR B 1 254 ? -27.260 37.890 9.934 1.00 23.68 254 TYR B N 1
ATOM 4699 C CA . TYR B 1 254 ? -28.102 38.533 8.897 1.00 24.48 254 TYR B CA 1
ATOM 4700 C C . TYR B 1 254 ? -29.560 38.083 9.033 1.00 24.88 254 TYR B C 1
ATOM 4701 O O . TYR B 1 254 ? -30.469 38.911 8.871 1.00 23.66 254 TYR B O 1
ATOM 4710 N N . PHE B 1 255 ? -29.789 36.805 9.322 1.00 26.52 255 PHE B N 1
ATOM 4711 C CA . PHE B 1 255 ? -31.140 36.180 9.258 1.00 29.22 255 PHE B CA 1
ATOM 4712 C C . PHE B 1 255 ? -31.926 36.552 10.516 1.00 32.29 255 PHE B C 1
ATOM 4713 O O . PHE B 1 255 ? -33.136 36.400 10.513 1.00 33.37 255 PHE B O 1
ATOM 4721 N N . ASN B 1 256 ? -31.244 37.045 11.545 1.00 36.07 256 ASN B N 1
ATOM 4722 C CA . ASN B 1 256 ? -31.897 37.598 12.756 1.00 39.31 256 ASN B CA 1
ATOM 4723 C C . ASN B 1 256 ? -32.879 36.550 13.295 1.00 37.76 256 ASN B C 1
ATOM 4724 O O . ASN B 1 256 ? -34.059 36.899 13.493 1.00 36.68 256 ASN B O 1
ATOM 4729 N N . ASP B 1 257 ? -32.394 35.320 13.500 1.00 37.88 257 ASP B N 1
ATOM 4730 C CA . ASP B 1 257 ? -33.204 34.128 13.865 1.00 36.50 257 ASP B CA 1
ATOM 4731 C C . ASP B 1 257 ? -32.306 33.146 14.607 1.00 37.29 257 ASP B C 1
ATOM 4732 O O . ASP B 1 257 ? -31.287 32.695 14.090 1.00 34.31 257 ASP B O 1
ATOM 4737 N N . PRO B 1 258 ? -32.613 32.809 15.879 1.00 38.82 258 PRO B N 1
ATOM 4738 C CA . PRO B 1 258 ? -31.798 31.833 16.606 1.00 36.89 258 PRO B CA 1
ATOM 4739 C C . PRO B 1 258 ? -31.883 30.406 16.030 1.00 31.62 258 PRO B C 1
ATOM 4740 O O . PRO B 1 258 ? -30.997 29.634 16.291 1.00 29.00 258 PRO B O 1
ATOM 4744 N N . GLU B 1 259 ? -32.917 30.076 15.244 1.00 32.12 259 GLU B N 1
ATOM 4745 C CA . GLU B 1 259 ? -33.038 28.725 14.623 1.00 32.83 259 GLU B CA 1
ATOM 4746 C C . GLU B 1 259 ? -31.849 28.438 13.685 1.00 28.68 259 GLU B C 1
ATOM 4747 O O . GLU B 1 259 ? -31.554 27.287 13.469 1.00 29.04 259 GLU B O 1
ATOM 4753 N N . VAL B 1 260 ? -31.123 29.438 13.185 1.00 29.45 260 VAL B N 1
ATOM 4754 C CA . VAL B 1 260 ? -30.097 29.201 12.115 1.00 29.02 260 VAL B CA 1
ATOM 4755 C C . VAL B 1 260 ? -28.968 28.359 12.704 1.00 26.60 260 VAL B C 1
ATOM 4756 O O . VAL B 1 260 ? -28.313 27.606 11.931 1.00 26.13 260 VAL B O 1
ATOM 4760 N N . TYR B 1 261 ? -28.773 28.442 14.032 1.00 26.11 261 TYR B N 1
ATOM 4761 C CA . TYR B 1 261 ? -27.628 27.830 14.738 1.00 26.06 261 TYR B CA 1
ATOM 4762 C C . TYR B 1 261 ? -27.905 26.346 14.992 1.00 26.19 261 TYR B C 1
ATOM 4763 O O . TYR B 1 261 ? -27.012 25.691 15.529 1.00 27.33 261 TYR B O 1
ATOM 4772 N N . GLY B 1 262 ? -29.086 25.817 14.655 1.00 27.58 262 GLY B N 1
ATOM 4773 C CA . GLY B 1 262 ? -29.424 24.415 14.981 1.00 26.19 262 GLY B CA 1
ATOM 4774 C C . GLY B 1 262 ? -28.725 23.446 14.032 1.00 27.42 262 GLY B C 1
ATOM 4775 O O . GLY B 1 262 ? -28.736 23.722 12.823 1.00 25.94 262 GLY B O 1
ATOM 4776 N N . ILE B 1 263 ? -28.152 22.349 14.543 1.00 28.11 263 ILE B N 1
ATOM 4777 C CA . ILE B 1 263 ? -27.565 21.261 13.711 1.00 25.64 263 ILE B CA 1
ATOM 4778 C C . ILE B 1 263 ? -28.723 20.448 13.122 1.00 28.34 263 ILE B C 1
ATOM 4779 O O . ILE B 1 263 ? -29.604 20.014 13.883 1.00 27.89 263 ILE B O 1
ATOM 4784 N N . SER B 1 264 ? -28.766 20.261 11.804 1.00 29.18 264 SER B N 1
ATOM 4785 C CA . SER B 1 264 ? -29.783 19.411 11.146 1.00 25.76 264 SER B CA 1
ATOM 4786 C C . SER B 1 264 ? -29.122 18.101 10.701 1.00 27.47 264 SER B C 1
ATOM 4787 O O . SER B 1 264 ? -28.762 17.308 11.571 1.00 25.29 264 SER B O 1
ATOM 4790 N N . HIS B 1 265 ? -28.967 17.815 9.408 1.00 25.73 265 HIS B N 1
ATOM 4791 C CA . HIS B 1 265 ? -28.564 16.452 8.983 1.00 24.74 265 HIS B CA 1
ATOM 4792 C C . HIS B 1 265 ? -27.071 16.232 9.205 1.00 23.97 265 HIS B C 1
ATOM 4793 O O . HIS B 1 265 ? -26.308 17.210 9.215 1.00 24.92 265 HIS B O 1
ATOM 4800 N N . ILE B 1 266 ? -26.726 14.972 9.482 1.00 20.95 266 ILE B N 1
ATOM 4801 C CA . ILE B 1 266 ? -25.368 14.460 9.781 1.00 23.23 266 ILE B CA 1
ATOM 4802 C C . ILE B 1 266 ? -25.225 13.141 9.024 1.00 22.70 266 ILE B C 1
ATOM 4803 O O . ILE B 1 266 ? -26.198 12.351 9.030 1.00 24.45 266 ILE B O 1
ATOM 4808 N N . GLY B 1 267 ? -24.087 12.910 8.387 1.00 19.45 267 GLY B N 1
ATOM 4809 C CA . GLY B 1 267 ? -23.900 11.690 7.597 1.00 21.06 267 GLY B CA 1
ATOM 4810 C C . GLY B 1 267 ? -22.554 11.680 6.938 1.00 19.95 267 GLY B C 1
ATOM 4811 O O . GLY B 1 267 ? -21.717 12.489 7.355 1.00 23.40 267 GLY B O 1
ATOM 4812 N N . TRP B 1 268 ? -22.320 10.745 6.023 1.00 19.76 268 TRP B N 1
ATOM 4813 C CA . TRP B 1 268 ? -20.998 10.597 5.374 1.00 20.24 268 TRP B CA 1
ATOM 4814 C C . TRP B 1 268 ? -21.151 10.311 3.888 1.00 19.94 268 TRP B C 1
ATOM 4815 O O . TRP B 1 268 ? -22.262 9.873 3.447 1.00 18.64 268 TRP B O 1
ATOM 4826 N N . GLY B 1 269 ? -20.072 10.597 3.161 1.00 20.53 269 GLY B N 1
ATOM 4827 C CA . GLY B 1 269 ? -19.989 10.505 1.701 1.00 21.47 269 GLY B CA 1
ATOM 4828 C C . GLY B 1 269 ? -19.588 9.129 1.247 1.00 23.37 269 GLY B C 1
ATOM 4829 O O . GLY B 1 269 ? -18.700 8.527 1.891 1.00 23.22 269 GLY B O 1
ATOM 4830 N N . LEU B 1 270 ? -20.161 8.673 0.136 1.00 23.04 270 LEU B N 1
ATOM 4831 C CA . LEU B 1 270 ? -19.911 7.319 -0.430 1.00 24.19 270 LEU B CA 1
ATOM 4832 C C . LEU B 1 270 ? -19.676 7.427 -1.937 1.00 24.33 270 LEU B C 1
ATOM 4833 O O . LEU B 1 270 ? -19.717 6.375 -2.615 1.00 22.01 270 LEU B O 1
ATOM 4838 N N . GLN B 1 271 ? -19.349 8.625 -2.441 1.00 22.36 271 GLN B N 1
ATOM 4839 C CA . GLN B 1 271 ? -19.179 8.839 -3.905 1.00 21.94 271 GLN B CA 1
ATOM 4840 C C . GLN B 1 271 ? -17.708 9.052 -4.253 1.00 22.38 271 GLN B C 1
ATOM 4841 O O . GLN B 1 271 ? -17.209 10.175 -4.224 1.00 19.66 271 GLN B O 1
ATOM 4847 N N . PRO B 1 272 ? -16.967 7.994 -4.645 1.00 21.62 272 PRO B N 1
ATOM 4848 C CA . PRO B 1 272 ? -15.564 8.154 -5.000 1.00 22.81 272 PRO B CA 1
ATOM 4849 C C . PRO B 1 272 ? -15.368 8.903 -6.323 1.00 20.84 272 PRO B C 1
ATOM 4850 O O . PRO B 1 272 ? -14.279 9.264 -6.550 1.00 21.42 272 PRO B O 1
ATOM 4854 N N . ARG B 1 273 ? -16.402 9.070 -7.155 1.00 21.38 273 ARG B N 1
ATOM 4855 C CA . ARG B 1 273 ? -16.320 9.848 -8.431 1.00 21.93 273 ARG B CA 1
ATOM 4856 C C . ARG B 1 273 ? -16.535 11.359 -8.142 1.00 22.06 273 ARG B C 1
ATOM 4857 O O . ARG B 1 273 ? -16.253 12.216 -9.015 1.00 19.51 273 ARG B O 1
ATOM 4865 N N . ALA B 1 274 ? -16.995 11.688 -6.944 1.00 21.11 274 ALA B N 1
ATOM 4866 C CA . ALA B 1 274 ? -17.013 13.077 -6.435 1.00 23.23 274 ALA B CA 1
ATOM 4867 C C . ALA B 1 274 ? -15.628 13.337 -5.851 1.00 23.52 274 ALA B C 1
ATOM 4868 O O . ALA B 1 274 ? -15.008 12.370 -5.355 1.00 24.77 274 ALA B O 1
ATOM 4870 N N . GLN B 1 275 ? -15.169 14.577 -5.906 1.00 23.86 275 GLN B N 1
ATOM 4871 C CA . GLN B 1 275 ? -13.786 14.954 -5.524 1.00 23.04 275 GLN B CA 1
ATOM 4872 C C . GLN B 1 275 ? -13.821 16.255 -4.736 1.00 22.16 275 GLN B C 1
ATOM 4873 O O . GLN B 1 275 ? -14.505 17.233 -5.153 1.00 19.73 275 GLN B O 1
ATOM 4879 N N . TRP B 1 276 ? -13.160 16.203 -3.586 1.00 21.50 276 TRP B N 1
ATOM 4880 C CA . TRP B 1 276 ? -12.936 17.350 -2.689 1.00 22.33 276 TRP B CA 1
ATOM 4881 C C . TRP B 1 276 ? -12.293 18.483 -3.473 1.00 19.86 276 TRP B C 1
ATOM 4882 O O . TRP B 1 276 ? -12.590 19.619 -3.169 1.00 18.32 276 TRP B O 1
ATOM 4893 N N . THR B 1 277 ? -11.452 18.169 -4.461 1.00 22.15 277 THR B N 1
ATOM 4894 C CA . THR B 1 277 ? -10.720 19.190 -5.267 1.00 23.47 277 THR B CA 1
ATOM 4895 C C . THR B 1 277 ? -11.648 19.837 -6.312 1.00 22.03 277 THR B C 1
ATOM 4896 O O . THR B 1 277 ? -11.265 20.892 -6.842 1.00 24.75 277 THR B O 1
ATOM 4900 N N . ALA B 1 278 ? -12.791 19.252 -6.650 1.00 22.64 278 ALA B N 1
ATOM 4901 C CA . ALA B 1 278 ? -13.587 19.703 -7.824 1.00 22.20 278 ALA B CA 1
ATOM 4902 C C . ALA B 1 278 ? -14.016 21.173 -7.674 1.00 21.53 278 ALA B C 1
ATOM 4903 O O . ALA B 1 278 ? -13.995 21.911 -8.690 1.00 19.09 278 ALA B O 1
ATOM 4905 N N . MET B 1 279 ? -14.409 21.590 -6.475 1.00 19.65 279 MET B N 1
ATOM 4906 C CA . MET B 1 279 ? -15.018 22.926 -6.244 1.00 20.47 279 MET B CA 1
ATOM 4907 C C . MET B 1 279 ? -14.019 24.004 -6.692 1.00 20.44 279 MET B C 1
ATOM 4908 O O . MET B 1 279 ? -14.463 25.001 -7.281 1.00 21.48 279 MET B O 1
ATOM 4913 N N . GLY B 1 280 ? -12.715 23.776 -6.468 1.00 19.92 280 GLY B N 1
ATOM 4914 C CA . GLY B 1 280 ? -11.608 24.696 -6.809 1.00 22.72 280 GLY B CA 1
ATOM 4915 C C . GLY B 1 280 ? -11.447 24.944 -8.308 1.00 23.96 280 GLY B C 1
ATOM 4916 O O . GLY B 1 280 ? -10.721 25.869 -8.677 1.00 27.41 280 GLY B O 1
ATOM 4917 N N . LEU B 1 281 ? -12.095 24.148 -9.152 1.00 22.99 281 LEU B N 1
ATOM 4918 C CA . LEU B 1 281 ? -11.931 24.216 -10.616 1.00 24.08 281 LEU B CA 1
ATOM 4919 C C . LEU B 1 281 ? -13.145 24.906 -11.231 1.00 24.88 281 LEU B C 1
ATOM 4920 O O . LEU B 1 281 ? -13.150 25.062 -12.465 1.00 24.46 281 LEU B O 1
ATOM 4925 N N . HIS B 1 282 ? -14.137 25.276 -10.407 1.00 22.95 282 HIS B N 1
ATOM 4926 C CA . HIS B 1 282 ? -15.463 25.762 -10.862 1.00 21.34 282 HIS B CA 1
ATOM 4927 C C . HIS B 1 282 ? -15.715 27.203 -10.368 1.00 21.74 282 HIS B C 1
ATOM 4928 O O . HIS B 1 282 ? -15.000 27.688 -9.467 1.00 20.05 282 HIS B O 1
ATOM 4935 N N . ASP B 1 283 ? -16.658 27.896 -11.014 1.00 20.86 283 ASP B N 1
ATOM 4936 C CA . ASP B 1 283 ? -17.146 29.210 -10.557 1.00 21.16 283 ASP B CA 1
ATOM 4937 C C . ASP B 1 283 ? -18.355 28.905 -9.679 1.00 22.35 283 ASP B C 1
ATOM 4938 O O . ASP B 1 283 ? -18.952 27.809 -9.848 1.00 23.79 283 ASP B O 1
ATOM 4943 N N . ARG B 1 284 ? -18.720 29.812 -8.784 1.00 22.31 284 ARG B N 1
ATOM 4944 C CA . ARG B 1 284 ? -19.837 29.580 -7.832 1.00 23.95 284 ARG B CA 1
ATOM 4945 C C . ARG B 1 284 ? -21.156 29.304 -8.553 1.00 23.43 284 ARG B C 1
ATOM 4946 O O . ARG B 1 284 ? -21.906 28.425 -8.102 1.00 25.06 284 ARG B O 1
ATOM 4954 N N . ASN B 1 285 ? -21.440 29.990 -9.656 1.00 23.50 285 ASN B N 1
ATOM 4955 C CA . ASN B 1 285 ? -22.768 29.872 -10.301 1.00 23.68 285 ASN B CA 1
ATOM 4956 C C . ASN B 1 285 ? -22.804 28.600 -11.156 1.00 21.93 285 ASN B C 1
ATOM 4957 O O . ASN B 1 285 ? -23.853 28.368 -11.778 1.00 23.00 285 ASN B O 1
ATOM 4962 N N . ASP B 1 286 ? -21.736 27.793 -11.200 1.00 20.14 286 ASP B N 1
ATOM 4963 C CA . ASP B 1 286 ? -21.730 26.572 -12.053 1.00 21.64 286 ASP B CA 1
ATOM 4964 C C . ASP B 1 286 ? -22.791 25.602 -11.529 1.00 21.60 286 ASP B C 1
ATOM 4965 O O . ASP B 1 286 ? -23.384 24.886 -12.328 1.00 23.53 286 ASP B O 1
ATOM 4970 N N . GLY B 1 287 ? -23.018 25.573 -10.227 1.00 22.97 287 GLY B N 1
ATOM 4971 C CA . GLY B 1 287 ? -23.908 24.586 -9.598 1.00 21.81 287 GLY B CA 1
ATOM 4972 C C . GLY B 1 287 ? -23.815 24.660 -8.098 1.00 21.35 287 GLY B C 1
ATOM 4973 O O . GLY B 1 287 ? -23.182 25.582 -7.590 1.00 22.32 287 GLY B O 1
ATOM 4974 N N . MET B 1 288 ? -24.384 23.692 -7.402 1.00 21.52 288 MET B N 1
ATOM 4975 C CA . MET B 1 288 ? -24.480 23.718 -5.919 1.00 22.88 288 MET B CA 1
ATOM 4976 C C . MET B 1 288 ? -23.318 22.931 -5.287 1.00 21.83 288 MET B C 1
ATOM 4977 O O . MET B 1 288 ? -23.173 22.976 -4.061 1.00 24.65 288 MET B O 1
ATOM 4982 N N . CYS B 1 289 ? -22.444 22.342 -6.098 1.00 23.24 289 CYS B N 1
ATOM 4983 C CA . CYS B 1 289 ? -21.234 21.588 -5.663 1.00 21.99 289 CYS B CA 1
ATOM 4984 C C . CYS B 1 289 ? -21.686 20.328 -4.897 1.00 21.63 289 CYS B C 1
ATOM 4985 O O . CYS B 1 289 ? -21.455 20.168 -3.659 1.00 23.59 289 CYS B O 1
ATOM 4988 N N . MET B 1 290 ? -22.277 19.411 -5.647 1.00 19.52 290 MET B N 1
ATOM 4989 C CA . MET B 1 290 ? -22.562 18.029 -5.176 1.00 19.59 290 MET B CA 1
ATOM 4990 C C . MET B 1 290 ? -21.240 17.294 -4.897 1.00 17.97 290 MET B C 1
ATOM 4991 O O . MET B 1 290 ? -21.213 16.451 -4.003 1.00 19.87 290 MET B O 1
ATOM 4996 N N . ASP B 1 291 ? -20.146 17.627 -5.575 1.00 17.35 291 ASP B N 1
ATOM 4997 C CA . ASP B 1 291 ? -18.814 17.045 -5.252 1.00 19.09 291 ASP B CA 1
ATOM 4998 C C . ASP B 1 291 ? -18.470 17.222 -3.757 1.00 20.03 291 ASP B C 1
ATOM 4999 O O . ASP B 1 291 ? -17.987 16.248 -3.093 1.00 21.35 291 ASP B O 1
ATOM 5004 N N . ALA B 1 292 ? -18.682 18.418 -3.223 1.00 17.91 292 ALA B N 1
ATOM 5005 C CA . ALA B 1 292 ? -18.338 18.754 -1.841 1.00 19.08 292 ALA B CA 1
ATOM 5006 C C . ALA B 1 292 ? -19.233 17.966 -0.880 1.00 19.72 292 ALA B C 1
ATOM 5007 O O . ALA B 1 292 ? -18.710 17.527 0.160 1.00 20.03 292 ALA B O 1
ATOM 5009 N N . ARG B 1 293 ? -20.504 17.735 -1.223 1.00 20.08 293 ARG B N 1
ATOM 5010 C CA . ARG B 1 293 ? -21.461 17.014 -0.342 1.00 20.38 293 ARG B CA 1
ATOM 5011 C C . ARG B 1 293 ? -21.174 15.508 -0.324 1.00 20.13 293 ARG B C 1
ATOM 5012 O O . ARG B 1 293 ? -21.326 14.872 0.767 1.00 20.95 293 ARG B O 1
ATOM 5020 N N . ALA B 1 294 ? -20.829 14.940 -1.478 1.00 19.99 294 ALA B N 1
ATOM 5021 C CA . ALA B 1 294 ? -20.882 13.479 -1.718 1.00 19.36 294 ALA B CA 1
ATOM 5022 C C . ALA B 1 294 ? -19.513 12.806 -1.581 1.00 18.59 294 ALA B C 1
ATOM 5023 O O . ALA B 1 294 ? -19.530 11.578 -1.531 1.00 20.55 294 ALA B O 1
ATOM 5025 N N . PHE B 1 295 ? -18.377 13.511 -1.597 1.00 18.40 295 PHE B N 1
ATOM 5026 C CA . PHE B 1 295 ? -17.046 12.858 -1.791 1.00 20.13 295 PHE B CA 1
ATOM 5027 C C . PHE B 1 295 ? -16.830 11.784 -0.702 1.00 20.44 295 PHE B C 1
ATOM 5028 O O . PHE B 1 295 ? -17.208 11.961 0.475 1.00 20.49 295 PHE B O 1
ATOM 5036 N N . TYR B 1 296 ? -16.295 10.646 -1.136 1.00 22.88 296 TYR B N 1
ATOM 5037 C CA . TYR B 1 296 ? -16.079 9.391 -0.360 1.00 21.64 296 TYR B CA 1
ATOM 5038 C C . TYR B 1 296 ? -15.359 9.673 0.960 1.00 20.81 296 TYR B C 1
ATOM 5039 O O . TYR B 1 296 ? -14.251 10.221 0.944 1.00 23.74 296 TYR B O 1
ATOM 5048 N N . GLY B 1 297 ? -16.001 9.393 2.083 1.00 23.01 297 GLY B N 1
ATOM 5049 C CA . GLY B 1 297 ? -15.339 9.455 3.399 1.00 25.17 297 GLY B CA 1
ATOM 5050 C C . GLY B 1 297 ? -15.453 10.803 4.084 1.00 24.42 297 GLY B C 1
ATOM 5051 O O . GLY B 1 297 ? -14.844 10.992 5.150 1.00 27.35 297 GLY B O 1
ATOM 5052 N N . ASN B 1 298 ? -16.216 11.729 3.528 1.00 22.91 298 ASN B N 1
ATOM 5053 C CA . ASN B 1 298 ? -16.452 13.028 4.195 1.00 22.83 298 ASN B CA 1
ATOM 5054 C C . ASN B 1 298 ? -17.385 12.806 5.385 1.00 22.75 298 ASN B C 1
ATOM 5055 O O . ASN B 1 298 ? -18.145 11.817 5.404 1.00 24.87 298 ASN B O 1
ATOM 5060 N N . PHE B 1 299 ? -17.351 13.731 6.325 1.00 23.65 299 PHE B N 1
ATOM 5061 C CA . PHE B 1 299 ? -18.441 13.924 7.307 1.00 23.76 299 PHE B CA 1
ATOM 5062 C C . PHE B 1 299 ? -19.172 15.196 6.909 1.00 23.60 299 PHE B C 1
ATOM 5063 O O . PHE B 1 299 ? -18.526 16.252 6.858 1.00 23.79 299 PHE B O 1
ATOM 5071 N N . LEU B 1 300 ? -20.465 15.079 6.642 1.00 20.96 300 LEU B N 1
ATOM 5072 C CA . LEU B 1 300 ? -21.298 16.214 6.191 1.00 22.87 300 LEU B CA 1
ATOM 5073 C C . LEU B 1 300 ? -22.323 16.511 7.259 1.00 23.68 300 LEU B C 1
ATOM 5074 O O . LEU B 1 300 ? -23.112 15.601 7.601 1.00 24.21 300 LEU B O 1
ATOM 5079 N N . PHE B 1 301 ? -22.326 17.744 7.738 1.00 21.76 301 PHE B N 1
ATOM 5080 C CA . PHE B 1 301 ? -23.397 18.227 8.617 1.00 21.71 301 PHE B CA 1
ATOM 5081 C C . PHE B 1 301 ? -23.938 19.513 8.055 1.00 22.93 301 PHE B C 1
ATOM 5082 O O . PHE B 1 301 ? -23.294 20.149 7.228 1.00 21.96 301 PHE B O 1
ATOM 5090 N N . SER B 1 302 ? -25.114 19.849 8.538 1.00 22.52 302 SER B N 1
ATOM 5091 C CA . SER B 1 302 ? -25.910 20.968 8.031 1.00 25.95 302 SER B CA 1
ATOM 5092 C C . SER B 1 302 ? -26.509 21.742 9.200 1.00 24.47 302 SER B C 1
ATOM 5093 O O . SER B 1 302 ? -26.530 21.214 10.358 1.00 24.50 302 SER B O 1
ATOM 5096 N N . THR B 1 303 ? -26.927 22.968 8.910 1.00 24.29 303 THR B N 1
ATOM 5097 C CA . THR B 1 303 ? -27.479 23.904 9.916 1.00 25.35 303 THR B CA 1
ATOM 5098 C C . THR B 1 303 ? -28.835 24.389 9.423 1.00 26.11 303 THR B C 1
ATOM 5099 O O . THR B 1 303 ? -29.084 24.386 8.174 1.00 26.36 303 THR B O 1
ATOM 5103 N N . GLY B 1 304 ? -29.688 24.746 10.377 1.00 27.89 304 GLY B N 1
ATOM 5104 C CA . GLY B 1 304 ? -30.949 25.470 10.141 1.00 29.03 304 GLY B CA 1
ATOM 5105 C C . GLY B 1 304 ? -32.177 24.555 10.116 1.00 31.59 304 GLY B C 1
ATOM 5106 O O . GLY B 1 304 ? -32.429 23.807 11.072 1.00 29.62 304 GLY B O 1
ATOM 5107 N N . PRO B 1 305 ? -32.998 24.645 9.041 1.00 33.24 305 PRO B N 1
ATOM 5108 C CA . PRO B 1 305 ? -34.339 24.064 9.036 1.00 33.36 305 PRO B CA 1
ATOM 5109 C C . PRO B 1 305 ? -34.278 22.538 9.139 1.00 33.44 305 PRO B C 1
ATOM 5110 O O . PRO B 1 305 ? -33.336 21.940 8.653 1.00 31.66 305 PRO B O 1
ATOM 5114 N N . ASN B 1 306 ? -35.269 21.948 9.798 1.00 36.89 306 ASN B N 1
ATOM 5115 C CA . ASN B 1 306 ? -35.397 20.471 9.870 1.00 39.60 306 ASN B CA 1
ATOM 5116 C C . ASN B 1 306 ? -36.877 20.070 9.819 1.00 40.73 306 ASN B C 1
ATOM 5117 O O . ASN B 1 306 ? -37.138 18.911 10.193 1.00 39.03 306 ASN B O 1
ATOM 5122 N N . THR B 1 307 ? -37.793 20.943 9.349 1.00 42.39 307 THR B N 1
ATOM 5123 C CA . THR B 1 307 ? -39.260 20.627 9.261 1.00 46.01 307 THR B CA 1
ATOM 5124 C C . THR B 1 307 ? -39.504 19.548 8.210 1.00 43.26 307 THR B C 1
ATOM 5125 O O . THR B 1 307 ? -40.531 18.898 8.324 1.00 48.31 307 THR B O 1
ATOM 5129 N N . GLU B 1 308 ? -38.582 19.327 7.270 1.00 41.07 308 GLU B N 1
ATOM 5130 C CA . GLU B 1 308 ? -38.701 18.256 6.247 1.00 43.53 308 GLU B CA 1
ATOM 5131 C C . GLU B 1 308 ? -38.832 16.869 6.918 1.00 42.10 308 GLU B C 1
ATOM 5132 O O . GLU B 1 308 ? -39.300 15.949 6.238 1.00 41.89 308 GLU B O 1
ATOM 5138 N N . VAL B 1 309 ? -38.411 16.703 8.175 1.00 39.95 309 VAL B N 1
ATOM 5139 C CA . VAL B 1 309 ? -38.529 15.419 8.931 1.00 39.81 309 VAL B CA 1
ATOM 5140 C C . VAL B 1 309 ? -39.355 15.642 10.204 1.00 39.64 309 VAL B C 1
ATOM 5141 O O . VAL B 1 309 ? -39.258 14.825 11.121 1.00 40.27 309 VAL B O 1
ATOM 5145 N N . GLY B 1 310 ? -40.115 16.725 10.283 1.00 40.78 310 GLY B N 1
ATOM 5146 C CA . GLY B 1 310 ? -41.034 16.969 11.404 1.00 40.56 310 GLY B CA 1
ATOM 5147 C C . GLY B 1 310 ? -40.348 17.662 12.557 1.00 41.80 310 GLY B C 1
ATOM 5148 O O . GLY B 1 310 ? -41.003 17.839 13.590 1.00 43.34 310 GLY B O 1
ATOM 5149 N N . GLY B 1 311 ? -39.094 18.091 12.395 1.00 41.87 311 GLY B N 1
ATOM 5150 C CA . GLY B 1 311 ? -38.418 18.937 13.398 1.00 39.45 311 GLY B CA 1
ATOM 5151 C C . GLY B 1 311 ? -39.098 20.293 13.502 1.00 39.33 311 GLY B C 1
ATOM 5152 O O . GLY B 1 311 ? -39.973 20.564 12.656 1.00 39.16 311 GLY B O 1
ATOM 5153 N N . LYS B 1 312 ? -38.656 21.135 14.448 1.00 40.98 312 LYS B N 1
ATOM 5154 C CA . LYS B 1 312 ? -39.306 22.421 14.833 1.00 43.23 312 LYS B CA 1
ATOM 5155 C C . LYS B 1 312 ? -38.871 23.618 13.967 1.00 43.09 312 LYS B C 1
ATOM 5156 O O . LYS B 1 312 ? -39.610 24.607 13.943 1.00 43.35 312 LYS B O 1
ATOM 5162 N N . ARG B 1 313 ? -37.735 23.567 13.274 1.00 39.81 313 ARG B N 1
ATOM 5163 C CA . ARG B 1 313 ? -37.125 24.797 12.696 1.00 39.11 313 ARG B CA 1
ATOM 5164 C C . ARG B 1 313 ? -37.522 24.974 11.219 1.00 38.79 313 ARG B C 1
ATOM 5165 O O . ARG B 1 313 ? -37.155 24.109 10.409 1.00 35.86 313 ARG B O 1
ATOM 5173 N N . LYS B 1 314 ? -38.234 26.066 10.899 1.00 38.90 314 LYS B N 1
ATOM 5174 C CA . LYS B 1 314 ? -38.624 26.528 9.531 1.00 39.85 314 LYS B CA 1
ATOM 5175 C C . LYS B 1 314 ? -37.597 27.511 8.944 1.00 34.56 314 LYS B C 1
ATOM 5176 O O . LYS B 1 314 ? -37.788 27.941 7.791 1.00 36.18 314 LYS B O 1
ATOM 5182 N N . THR B 1 315 ? -36.588 27.915 9.714 1.00 32.44 315 THR B N 1
ATOM 5183 C CA . THR B 1 315 ? -35.648 29.006 9.353 1.00 33.31 315 THR B CA 1
ATOM 5184 C C . THR B 1 315 ? -35.085 28.797 7.946 1.00 31.34 315 THR B C 1
ATOM 5185 O O . THR B 1 315 ? -34.746 27.674 7.586 1.00 29.63 315 THR B O 1
ATOM 5189 N N . PRO B 1 316 ? -34.994 29.867 7.114 1.00 31.84 316 PRO B N 1
ATOM 5190 C CA . PRO B 1 316 ? -34.479 29.758 5.748 1.00 31.06 316 PRO B CA 1
ATOM 5191 C C . PRO B 1 316 ? -32.958 29.542 5.621 1.00 29.53 316 PRO B C 1
ATOM 5192 O O . PRO B 1 316 ? -32.506 28.974 4.625 1.00 27.80 316 PRO B O 1
ATOM 5196 N N . CYS B 1 317 ? -32.187 29.977 6.614 1.00 28.78 317 CYS B N 1
ATOM 5197 C CA . CYS B 1 317 ? -30.704 29.963 6.552 1.00 27.87 317 CYS B CA 1
ATOM 5198 C C . CYS B 1 317 ? -30.192 28.526 6.660 1.00 27.63 317 CYS B C 1
ATOM 5199 O O . CYS B 1 317 ? -30.421 27.875 7.683 1.00 26.50 317 CYS B O 1
ATOM 5202 N N . HIS B 1 318 ? -29.433 28.102 5.657 1.00 27.50 318 HIS B N 1
ATOM 5203 C CA . HIS B 1 318 ? -29.032 26.698 5.438 1.00 25.93 318 HIS B CA 1
ATOM 5204 C C . HIS B 1 318 ? -27.566 26.628 5.003 1.00 24.98 318 HIS B C 1
ATOM 5205 O O . HIS B 1 318 ? -27.207 27.270 4.002 1.00 23.04 318 HIS B O 1
ATOM 5212 N N . LEU B 1 319 ? -26.754 25.858 5.725 1.00 22.72 319 LEU B N 1
ATOM 5213 C CA . LEU B 1 319 ? -25.336 25.598 5.380 1.00 21.96 319 LEU B CA 1
ATOM 5214 C C . LEU B 1 319 ? -25.138 24.081 5.346 1.00 22.80 319 LEU B C 1
ATOM 5215 O O . LEU B 1 319 ? -25.752 23.365 6.173 1.00 23.23 319 LEU B O 1
ATOM 5220 N N . ASP B 1 320 ? -24.374 23.621 4.371 1.00 21.59 320 ASP B N 1
ATOM 5221 C CA . ASP B 1 320 ? -23.843 22.245 4.284 1.00 22.88 320 ASP B CA 1
ATOM 5222 C C . ASP B 1 320 ? -22.341 22.375 4.428 1.00 23.10 320 ASP B C 1
ATOM 5223 O O . ASP B 1 320 ? -21.741 23.209 3.689 1.00 24.97 320 ASP B O 1
ATOM 5228 N N . ILE B 1 321 ? -21.772 21.600 5.341 1.00 21.67 321 ILE B N 1
ATOM 5229 C CA . ILE B 1 321 ? -20.333 21.678 5.693 1.00 22.05 321 ILE B CA 1
ATOM 5230 C C . ILE B 1 321 ? -19.734 20.278 5.710 1.00 22.20 321 ILE B C 1
ATOM 5231 O O . ILE B 1 321 ? -19.932 19.510 6.655 1.00 24.76 321 ILE B O 1
ATOM 5236 N N . PRO B 1 322 ? -18.949 19.928 4.674 1.00 22.29 322 PRO B N 1
ATOM 5237 C CA . PRO B 1 322 ? -18.173 18.690 4.675 1.00 23.51 322 PRO B CA 1
ATOM 5238 C C . PRO B 1 322 ? -16.784 18.836 5.315 1.00 24.74 322 PRO B C 1
ATOM 5239 O O . PRO B 1 322 ? -16.054 19.806 5.015 1.00 22.78 322 PRO B O 1
ATOM 5243 N N . LEU B 1 323 ? -16.441 17.881 6.185 1.00 23.66 323 LEU B N 1
ATOM 5244 C CA . LEU B 1 323 ? -15.098 17.800 6.822 1.00 24.95 323 LEU B CA 1
ATOM 5245 C C . LEU B 1 323 ? -14.333 16.585 6.278 1.00 25.99 323 LEU B C 1
ATOM 5246 O O . LEU B 1 323 ? -14.928 15.474 6.115 1.00 23.45 323 LEU B O 1
ATOM 5251 N N . ARG B 1 324 ? -13.037 16.787 6.028 1.00 26.07 324 ARG B N 1
ATOM 5252 C CA . ARG B 1 324 ? -12.061 15.743 5.650 1.00 31.25 324 ARG B CA 1
ATOM 5253 C C . ARG B 1 324 ? -11.406 15.119 6.897 1.00 27.87 324 ARG B C 1
ATOM 5254 O O . ARG B 1 324 ? -11.435 15.732 7.970 1.00 24.88 324 ARG B O 1
ATOM 5262 N N . ASN B 1 325 ? -10.803 13.948 6.714 1.00 28.56 325 ASN B N 1
ATOM 5263 C CA . ASN B 1 325 ? -9.846 13.339 7.675 1.00 32.66 325 ASN B CA 1
ATOM 5264 C C . ASN B 1 325 ? -10.567 12.994 8.982 1.00 32.48 325 ASN B C 1
ATOM 5265 O O . ASN B 1 325 ? -9.886 12.891 9.999 1.00 40.28 325 ASN B O 1
ATOM 5270 N N . CYS B 1 326 ? -11.880 12.785 8.953 1.00 28.74 326 CYS B N 1
ATOM 5271 C CA . CYS B 1 326 ? -12.677 12.521 10.161 1.00 28.33 326 CYS B CA 1
ATOM 5272 C C . CYS B 1 326 ? -12.687 11.015 10.458 1.00 28.68 326 CYS B C 1
ATOM 5273 O O . CYS B 1 326 ? -12.611 10.183 9.521 1.00 26.52 326 CYS B O 1
ATOM 5276 N N . ASP B 1 327 ? -12.719 10.676 11.743 1.00 27.85 327 ASP B N 1
ATOM 5277 C CA . ASP B 1 327 ? -13.150 9.339 12.208 1.00 29.52 327 ASP B CA 1
ATOM 5278 C C . ASP B 1 327 ? -14.642 9.467 12.483 1.00 28.56 327 ASP B C 1
ATOM 5279 O O . ASP B 1 327 ? -15.015 10.402 13.188 1.00 26.82 327 ASP B O 1
ATOM 5284 N N . ILE B 1 328 ? -15.474 8.577 11.940 1.00 28.33 328 ILE B N 1
ATOM 5285 C CA . ILE B 1 328 ? -16.945 8.603 12.179 1.00 27.46 328 ILE B CA 1
ATOM 5286 C C . ILE B 1 328 ? -17.359 7.255 12.771 1.00 28.55 328 ILE B C 1
ATOM 5287 O O . ILE B 1 328 ? -17.028 6.210 12.156 1.00 25.59 328 ILE B O 1
ATOM 5292 N N . TYR B 1 329 ? -18.094 7.300 13.882 1.00 30.42 329 TYR B N 1
ATOM 5293 C CA . TYR B 1 329 ? -18.587 6.103 14.623 1.00 33.03 329 TYR B CA 1
ATOM 5294 C C . TYR B 1 329 ? -20.112 6.087 14.669 1.00 30.87 329 TYR B C 1
ATOM 5295 O O . TYR B 1 329 ? -20.765 7.159 14.829 1.00 28.60 329 TYR B O 1
ATOM 5304 N N . LEU B 1 330 ? -20.667 4.881 14.579 1.00 30.07 330 LEU B N 1
ATOM 5305 C CA . LEU B 1 330 ? -22.076 4.619 14.952 1.00 31.88 330 LEU B CA 1
ATOM 5306 C C . LEU B 1 330 ? -22.024 3.773 16.222 1.00 33.05 330 LEU B C 1
ATOM 5307 O O . LEU B 1 330 ? -21.466 2.679 16.135 1.00 34.58 330 LEU B O 1
ATOM 5312 N N . ASP B 1 331 ? -22.433 4.301 17.366 1.00 36.56 331 ASP B N 1
ATOM 5313 C CA . ASP B 1 331 ? -22.201 3.629 18.671 1.00 40.42 331 ASP B CA 1
ATOM 5314 C C . ASP B 1 331 ? -20.905 2.801 18.691 1.00 43.07 331 ASP B C 1
ATOM 5315 O O . ASP B 1 331 ? -21.019 1.581 18.667 1.00 49.13 331 ASP B O 1
ATOM 5320 N N . ASP B 1 332 ? -19.700 3.343 18.733 1.00 46.28 332 ASP B N 1
ATOM 5321 C CA . ASP B 1 332 ? -18.514 2.456 18.969 1.00 53.82 332 ASP B CA 1
ATOM 5322 C C . ASP B 1 332 ? -17.943 1.800 17.709 1.00 47.83 332 ASP B C 1
ATOM 5323 O O . ASP B 1 332 ? -16.770 1.445 17.759 1.00 48.95 332 ASP B O 1
ATOM 5328 N N . LYS B 1 333 ? -18.738 1.506 16.682 1.00 46.67 333 LYS B N 1
ATOM 5329 C CA . LYS B 1 333 ? -18.211 0.901 15.425 1.00 46.55 333 LYS B CA 1
ATOM 5330 C C . LYS B 1 333 ? -17.878 2.054 14.455 1.00 39.52 333 LYS B C 1
ATOM 5331 O O . LYS B 1 333 ? -18.761 2.870 14.146 1.00 36.06 333 LYS B O 1
ATOM 5337 N N . ALA B 1 334 ? -16.612 2.150 14.062 1.00 34.75 334 ALA B N 1
ATOM 5338 C CA . ALA B 1 334 ? -16.114 3.075 13.030 1.00 34.69 334 ALA B CA 1
ATOM 5339 C C . ALA B 1 334 ? -16.750 2.708 11.684 1.00 32.58 334 ALA B C 1
ATOM 5340 O O . ALA B 1 334 ? -16.647 1.523 11.260 1.00 30.70 334 ALA B O 1
ATOM 5342 N N . VAL B 1 335 ? -17.359 3.684 11.010 1.00 30.62 335 VAL B N 1
ATOM 5343 C CA . VAL B 1 335 ? -17.776 3.522 9.582 1.00 29.87 335 VAL B CA 1
ATOM 5344 C C . VAL B 1 335 ? -16.770 4.261 8.692 1.00 28.77 335 VAL B C 1
ATOM 5345 O O . VAL B 1 335 ? -16.546 3.838 7.531 1.00 28.31 335 VAL B O 1
ATOM 5349 N N . VAL B 1 336 ? -16.152 5.312 9.225 1.00 28.70 336 VAL B N 1
ATOM 5350 C CA . VAL B 1 336 ? -15.033 6.022 8.550 1.00 27.48 336 VAL B CA 1
ATOM 5351 C C . VAL B 1 336 ? -13.896 6.240 9.556 1.00 27.57 336 VAL B C 1
ATOM 5352 O O . VAL B 1 336 ? -14.185 6.673 10.682 1.00 25.02 336 VAL B O 1
ATOM 5356 N N . LEU B 1 337 ? -12.665 6.042 9.103 1.00 26.76 337 LEU B N 1
ATOM 5357 C CA . LEU B 1 337 ? -11.405 6.332 9.841 1.00 33.57 337 LEU B CA 1
ATOM 5358 C C . LEU B 1 337 ? -10.473 7.163 8.956 1.00 29.52 337 LEU B C 1
ATOM 5359 O O . LEU B 1 337 ? -10.157 6.692 7.856 1.00 30.47 337 LEU B O 1
ATOM 5364 N N . ALA B 1 338 ? -10.033 8.316 9.463 1.00 29.96 338 ALA B N 1
ATOM 5365 C CA . ALA B 1 338 ? -9.177 9.313 8.773 1.00 30.26 338 ALA B CA 1
ATOM 5366 C C . ALA B 1 338 ? -9.701 9.558 7.354 1.00 30.31 338 ALA B C 1
ATOM 5367 O O . ALA B 1 338 ? -8.878 9.585 6.412 1.00 30.07 338 ALA B O 1
ATOM 5369 N N . GLY B 1 339 ? -11.019 9.735 7.223 1.00 31.91 339 GLY B N 1
ATOM 5370 C CA . GLY B 1 339 ? -11.677 10.082 5.949 1.00 34.11 339 GLY B CA 1
ATOM 5371 C C . GLY B 1 339 ? -11.673 8.933 4.952 1.00 32.77 339 GLY B C 1
ATOM 5372 O O . GLY B 1 339 ? -11.911 9.196 3.782 1.00 31.30 339 GLY B O 1
ATOM 5373 N N . ASP B 1 340 ? -11.392 7.693 5.368 1.00 34.65 340 ASP B N 1
ATOM 5374 C CA . ASP B 1 340 ? -11.559 6.498 4.483 1.00 35.45 340 ASP B CA 1
ATOM 5375 C C . ASP B 1 340 ? -12.718 5.628 4.983 1.00 30.88 340 ASP B C 1
ATOM 5376 O O . ASP B 1 340 ? -12.818 5.377 6.201 1.00 31.29 340 ASP B O 1
ATOM 5381 N N . VAL B 1 341 ? -13.605 5.221 4.084 1.00 28.86 341 VAL B N 1
ATOM 5382 C CA . VAL B 1 341 ? -14.781 4.389 4.469 1.00 29.15 341 VAL B CA 1
ATOM 5383 C C . VAL B 1 341 ? -14.247 3.002 4.884 1.00 29.35 341 VAL B C 1
ATOM 5384 O O . VAL B 1 341 ? -13.541 2.379 4.069 1.00 27.87 341 VAL B O 1
ATOM 5388 N N . VAL B 1 342 ? -14.577 2.515 6.083 1.00 30.68 342 VAL B N 1
ATOM 5389 C CA . VAL B 1 342 ? -14.122 1.157 6.537 1.00 31.74 342 VAL B CA 1
ATOM 5390 C C . VAL B 1 342 ? -15.303 0.207 6.764 1.00 30.99 342 VAL B C 1
ATOM 5391 O O . VAL B 1 342 ? -15.044 -0.977 6.751 1.00 33.68 342 VAL B O 1
ATOM 5395 N N . ALA B 1 343 ? -16.533 0.677 6.948 1.00 31.30 343 ALA B N 1
ATOM 5396 C CA . ALA B 1 343 ? -17.686 -0.205 7.263 1.00 33.71 343 ALA B CA 1
ATOM 5397 C C . ALA B 1 343 ? -18.999 0.450 6.859 1.00 31.60 343 ALA B C 1
ATOM 5398 O O . ALA B 1 343 ? -19.175 1.645 7.046 1.00 29.54 343 ALA B O 1
ATOM 5400 N N . PRO B 1 344 ? -19.989 -0.329 6.379 1.00 33.55 344 PRO B N 1
ATOM 5401 C CA . PRO B 1 344 ? -19.790 -1.739 6.067 1.00 33.76 344 PRO B CA 1
ATOM 5402 C C . PRO B 1 344 ? -18.857 -1.998 4.887 1.00 32.79 344 PRO B C 1
ATOM 5403 O O . PRO B 1 344 ? -18.685 -1.152 4.020 1.00 30.53 344 PRO B O 1
ATOM 5407 N N . GLU B 1 345 ? -18.338 -3.221 4.846 1.00 30.99 345 GLU B N 1
ATOM 5408 C CA . GLU B 1 345 ? -17.497 -3.702 3.725 1.00 35.73 345 GLU B CA 1
ATOM 5409 C C . GLU B 1 345 ? -18.264 -3.527 2.404 1.00 33.61 345 GLU B C 1
ATOM 5410 O O . GLU B 1 345 ? -17.639 -3.080 1.460 1.00 34.18 345 GLU B O 1
ATOM 5416 N N . GLU B 1 346 ? -19.567 -3.821 2.377 1.00 33.87 346 GLU B N 1
ATOM 5417 C CA . GLU B 1 346 ? -20.410 -3.821 1.149 1.00 38.53 346 GLU B CA 1
ATOM 5418 C C . GLU B 1 346 ? -20.567 -2.388 0.600 1.00 35.28 346 GLU B C 1
ATOM 5419 O O . GLU B 1 346 ? -21.005 -2.277 -0.558 1.00 35.19 346 GLU B O 1
ATOM 5425 N N . SER B 1 347 ? -20.223 -1.360 1.388 1.00 29.94 347 SER B N 1
ATOM 5426 C CA . SER B 1 347 ? -20.392 0.076 1.055 1.00 29.15 347 SER B CA 1
ATOM 5427 C C . SER B 1 347 ? -19.101 0.656 0.462 1.00 32.69 347 SER B C 1
ATOM 5428 O O . SER B 1 347 ? -19.160 1.761 -0.132 1.00 31.87 347 SER B O 1
ATOM 5431 N N . ARG B 1 348 ? -17.982 -0.062 0.525 1.00 31.74 348 ARG B N 1
ATOM 5432 C CA . ARG B 1 348 ? -16.679 0.488 0.076 1.00 34.05 348 ARG B CA 1
ATOM 5433 C C . ARG B 1 348 ? -16.580 0.368 -1.444 1.00 33.41 348 ARG B C 1
ATOM 5434 O O . ARG B 1 348 ? -17.210 -0.524 -2.013 1.00 32.84 348 ARG B O 1
ATOM 5442 N N . ALA B 1 349 ? -15.794 1.242 -2.061 1.00 34.23 349 ALA B N 1
ATOM 5443 C CA . ALA B 1 349 ? -15.700 1.407 -3.526 1.00 37.45 349 ALA B CA 1
ATOM 5444 C C . ALA B 1 349 ? -14.860 0.275 -4.108 1.00 40.51 349 ALA B C 1
ATOM 5445 O O . ALA B 1 349 ? -13.705 0.367 -3.755 1.00 44.34 349 ALA B O 1
ATOM 5447 N N . PRO C 1 2 ? -30.031 33.055 -52.145 1.00 28.48 2 PRO C N 1
ATOM 5448 C CA . PRO C 1 2 ? -30.230 33.986 -51.000 1.00 27.40 2 PRO C CA 1
ATOM 5449 C C . PRO C 1 2 ? -28.987 34.812 -50.589 1.00 25.21 2 PRO C C 1
ATOM 5450 O O . PRO C 1 2 ? -27.847 34.470 -50.939 1.00 22.34 2 PRO C O 1
ATOM 5454 N N . VAL C 1 3 ? -29.228 35.884 -49.841 1.00 22.25 3 VAL C N 1
ATOM 5455 C CA . VAL C 1 3 ? -28.182 36.868 -49.460 1.00 20.83 3 VAL C CA 1
ATOM 5456 C C . VAL C 1 3 ? -27.609 36.478 -48.105 1.00 20.09 3 VAL C C 1
ATOM 5457 O O . VAL C 1 3 ? -28.371 36.483 -47.114 1.00 19.57 3 VAL C O 1
ATOM 5461 N N . SER C 1 4 ? -26.293 36.263 -48.031 1.00 19.74 4 SER C N 1
ATOM 5462 C CA . SER C 1 4 ? -25.558 36.068 -46.755 1.00 21.14 4 SER C CA 1
ATOM 5463 C C . SER C 1 4 ? -25.551 37.354 -45.933 1.00 21.65 4 SER C C 1
ATOM 5464 O O . SER C 1 4 ? -25.616 38.449 -46.508 1.00 19.03 4 SER C O 1
ATOM 5467 N N . ASN C 1 5 ? -25.295 37.225 -44.638 1.00 23.10 5 ASN C N 1
ATOM 5468 C CA . ASN C 1 5 ? -25.091 38.374 -43.724 1.00 26.21 5 ASN C CA 1
ATOM 5469 C C . ASN C 1 5 ? -23.952 39.283 -44.221 1.00 24.63 5 ASN C C 1
ATOM 5470 O O . ASN C 1 5 ? -24.092 40.550 -44.225 1.00 24.03 5 ASN C O 1
ATOM 5475 N N . ALA C 1 6 ? -22.836 38.677 -44.593 1.00 23.39 6 ALA C N 1
ATOM 5476 C CA . ALA C 1 6 ? -21.645 39.406 -45.061 1.00 25.55 6 ALA C CA 1
ATOM 5477 C C . ALA C 1 6 ? -22.055 40.257 -46.261 1.00 25.53 6 ALA C C 1
ATOM 5478 O O . ALA C 1 6 ? -21.716 41.457 -46.287 1.00 24.16 6 ALA C O 1
ATOM 5480 N N . GLN C 1 7 ? -22.781 39.650 -47.206 1.00 24.44 7 GLN C N 1
ATOM 5481 C CA . GLN C 1 7 ? -23.222 40.349 -48.443 1.00 26.04 7 GLN C CA 1
ATOM 5482 C C . GLN C 1 7 ? -24.193 41.484 -48.082 1.00 23.89 7 GLN C C 1
ATOM 5483 O O . GLN C 1 7 ? -24.105 42.551 -48.676 1.00 21.40 7 GLN C O 1
ATOM 5489 N N . LEU C 1 8 ? -25.099 41.251 -47.146 1.00 21.87 8 LEU C N 1
ATOM 5490 C CA . LEU C 1 8 ? -26.097 42.260 -46.743 1.00 21.93 8 LEU C CA 1
ATOM 5491 C C . LEU C 1 8 ? -25.360 43.462 -46.157 1.00 23.63 8 LEU C C 1
ATOM 5492 O O . LEU C 1 8 ? -25.747 44.625 -46.480 1.00 21.48 8 LEU C O 1
ATOM 5497 N N . THR C 1 9 ? -24.310 43.235 -45.364 1.00 24.45 9 THR C N 1
ATOM 5498 C CA . THR C 1 9 ? -23.490 44.364 -44.814 1.00 25.87 9 THR C CA 1
ATOM 5499 C C . THR C 1 9 ? -22.806 45.129 -45.963 1.00 23.88 9 THR C C 1
ATOM 5500 O O . THR C 1 9 ? -22.880 46.379 -45.942 1.00 21.85 9 THR C O 1
ATOM 5504 N N . GLN C 1 10 ? -22.208 44.425 -46.922 1.00 26.07 10 GLN C N 1
ATOM 5505 C CA . GLN C 1 10 ? -21.550 45.025 -48.121 1.00 27.12 10 GLN C CA 1
ATOM 5506 C C . GLN C 1 10 ? -22.549 45.866 -48.922 1.00 24.50 10 GLN C C 1
ATOM 5507 O O . GLN C 1 10 ? -22.179 46.999 -49.302 1.00 23.56 10 GLN C O 1
ATOM 5513 N N . MET C 1 11 ? -23.787 45.396 -49.082 1.00 22.72 11 MET C N 1
ATOM 5514 C CA . MET C 1 11 ? -24.877 46.140 -49.786 1.00 23.61 11 MET C CA 1
ATOM 5515 C C . MET C 1 11 ? -25.146 47.444 -49.024 1.00 20.75 11 MET C C 1
ATOM 5516 O O . MET C 1 11 ? -25.244 48.507 -49.653 1.00 23.02 11 MET C O 1
ATOM 5521 N N . PHE C 1 12 ? -25.243 47.395 -47.699 1.00 19.50 12 PHE C N 1
ATOM 5522 C CA . PHE C 1 12 ? -25.516 48.609 -46.897 1.00 20.37 12 PHE C CA 1
ATOM 5523 C C . PHE C 1 12 ? -24.309 49.559 -46.982 1.00 21.64 12 PHE C C 1
ATOM 5524 O O . PHE C 1 12 ? -24.503 50.781 -46.937 1.00 20.24 12 PHE C O 1
ATOM 5532 N N . GLU C 1 13 ? -23.084 49.060 -47.066 1.00 21.67 13 GLU C N 1
ATOM 5533 C CA . GLU C 1 13 ? -21.936 49.989 -47.171 1.00 25.66 13 GLU C CA 1
ATOM 5534 C C . GLU C 1 13 ? -22.097 50.790 -48.473 1.00 23.77 13 GLU C C 1
ATOM 5535 O O . GLU C 1 13 ? -21.913 52.004 -48.450 1.00 28.19 13 GLU C O 1
ATOM 5541 N N . HIS C 1 14 ? -22.409 50.111 -49.566 1.00 25.46 14 HIS C N 1
ATOM 5542 C CA . HIS C 1 14 ? -22.610 50.707 -50.912 1.00 26.64 14 HIS C CA 1
ATOM 5543 C C . HIS C 1 14 ? -23.664 51.808 -50.826 1.00 25.54 14 HIS C C 1
ATOM 5544 O O . HIS C 1 14 ? -23.419 52.946 -51.327 1.00 24.35 14 HIS C O 1
ATOM 5551 N N . VAL C 1 15 ? -24.821 51.479 -50.257 1.00 24.46 15 VAL C N 1
ATOM 5552 C CA . VAL C 1 15 ? -26.007 52.372 -50.311 1.00 21.98 15 VAL C CA 1
ATOM 5553 C C . VAL C 1 15 ? -25.771 53.542 -49.352 1.00 22.82 15 VAL C C 1
ATOM 5554 O O . VAL C 1 15 ? -26.118 54.681 -49.727 1.00 21.42 15 VAL C O 1
ATOM 5558 N N . LEU C 1 16 ? -25.198 53.301 -48.166 1.00 22.86 16 LEU C N 1
ATOM 5559 C CA . LEU C 1 16 ? -24.856 54.396 -47.213 1.00 23.58 16 LEU C CA 1
ATOM 5560 C C . LEU C 1 16 ? -23.793 55.326 -47.837 1.00 22.66 16 LEU C C 1
ATOM 5561 O O . LEU C 1 16 ? -23.935 56.561 -47.676 1.00 23.02 16 LEU C O 1
ATOM 5566 N N . LYS C 1 17 ? -22.829 54.797 -48.601 1.00 24.21 17 LYS C N 1
ATOM 5567 C CA . LYS C 1 17 ? -21.816 55.627 -49.314 1.00 27.92 17 LYS C CA 1
ATOM 5568 C C . LYS C 1 17 ? -22.524 56.495 -50.359 1.00 27.10 17 LYS C C 1
ATOM 5569 O O . LYS C 1 17 ? -22.332 57.715 -50.323 1.00 26.99 17 LYS C O 1
ATOM 5575 N N . LEU C 1 18 ? -23.406 55.915 -51.167 1.00 26.83 18 LEU C N 1
ATOM 5576 C CA . LEU C 1 18 ? -24.243 56.699 -52.119 1.00 26.83 18 LEU C CA 1
ATOM 5577 C C . LEU C 1 18 ? -25.040 57.750 -51.350 1.00 25.92 18 LEU C C 1
ATOM 5578 O O . LEU C 1 18 ? -25.207 58.817 -51.904 1.00 24.75 18 LEU C O 1
ATOM 5583 N N . SER C 1 19 ? -25.478 57.460 -50.111 1.00 23.54 19 SER C N 1
ATOM 5584 C CA . SER C 1 19 ? -26.239 58.384 -49.235 1.00 22.98 19 SER C CA 1
ATOM 5585 C C . SER C 1 19 ? -25.302 59.374 -48.524 1.00 23.85 19 SER C C 1
ATOM 5586 O O . SER C 1 19 ? -25.770 60.050 -47.624 1.00 24.40 19 SER C O 1
ATOM 5589 N N . ARG C 1 20 ? -24.006 59.381 -48.852 1.00 27.32 20 ARG C N 1
ATOM 5590 C CA . ARG C 1 20 ? -23.021 60.393 -48.382 1.00 29.49 20 ARG C CA 1
ATOM 5591 C C . ARG C 1 20 ? -22.793 60.212 -46.872 1.00 27.09 20 ARG C C 1
ATOM 5592 O O . ARG C 1 20 ? -22.682 61.208 -46.126 1.00 26.74 20 ARG C O 1
ATOM 5600 N N . VAL C 1 21 ? -22.727 58.963 -46.427 1.00 25.52 21 VAL C N 1
ATOM 5601 C CA . VAL C 1 21 ? -22.371 58.627 -45.017 1.00 25.86 21 VAL C CA 1
ATOM 5602 C C . VAL C 1 21 ? -20.852 58.448 -44.976 1.00 25.76 21 VAL C C 1
ATOM 5603 O O . VAL C 1 21 ? -20.312 57.734 -45.821 1.00 27.96 21 VAL C O 1
ATOM 5607 N N . ASP C 1 22 ? -20.195 59.130 -44.056 1.00 29.90 22 ASP C N 1
ATOM 5608 C CA . ASP C 1 22 ? -18.728 59.051 -43.840 1.00 30.22 22 ASP C CA 1
ATOM 5609 C C . ASP C 1 22 ? -18.490 59.402 -42.361 1.00 31.72 22 ASP C C 1
ATOM 5610 O O . ASP C 1 22 ? -19.489 59.536 -41.636 1.00 27.63 22 ASP C O 1
ATOM 5615 N N . GLU C 1 23 ? -17.236 59.567 -41.925 1.00 33.83 23 GLU C N 1
ATOM 5616 C CA . GLU C 1 23 ? -16.868 59.839 -40.508 1.00 35.13 23 GLU C CA 1
ATOM 5617 C C . GLU C 1 23 ? -17.419 61.195 -40.028 1.00 32.23 23 GLU C C 1
ATOM 5618 O O . GLU C 1 23 ? -17.494 61.385 -38.838 1.00 31.27 23 GLU C O 1
ATOM 5624 N N . THR C 1 24 ? -17.881 62.085 -40.895 1.00 30.29 24 THR C N 1
ATOM 5625 C CA . THR C 1 24 ? -18.484 63.372 -40.455 1.00 29.64 24 THR C CA 1
ATOM 5626 C C . THR C 1 24 ? -19.967 63.177 -40.112 1.00 29.32 24 THR C C 1
ATOM 5627 O O . THR C 1 24 ? -20.549 64.089 -39.528 1.00 29.33 24 THR C O 1
ATOM 5631 N N . GLN C 1 25 ? -20.561 62.024 -40.423 1.00 27.38 25 GLN C N 1
ATOM 5632 C CA . GLN C 1 25 ? -22.044 61.840 -40.403 1.00 26.96 25 GLN C CA 1
ATOM 5633 C C . GLN C 1 25 ? -22.489 60.984 -39.205 1.00 26.43 25 GLN C C 1
ATOM 5634 O O . GLN C 1 25 ? -21.726 60.073 -38.784 1.00 24.87 25 GLN C O 1
ATOM 5640 N N . SER C 1 26 ? -23.672 61.282 -38.655 1.00 26.19 26 SER C N 1
ATOM 5641 C CA . SER C 1 26 ? -24.354 60.445 -37.643 1.00 26.70 26 SER C CA 1
ATOM 5642 C C . SER C 1 26 ? -25.542 59.726 -38.297 1.00 27.87 26 SER C C 1
ATOM 5643 O O . SER C 1 26 ? -26.244 60.355 -39.133 1.00 25.48 26 SER C O 1
ATOM 5646 N N . VAL C 1 27 ? -25.699 58.427 -37.994 1.00 26.65 27 VAL C N 1
ATOM 5647 C CA . VAL C 1 27 ? -26.740 57.527 -38.561 1.00 23.70 27 VAL C CA 1
ATOM 5648 C C . VAL C 1 27 ? -27.570 56.956 -37.412 1.00 24.73 27 VAL C C 1
ATOM 5649 O O . VAL C 1 27 ? -26.986 56.415 -36.470 1.00 24.18 27 VAL C O 1
ATOM 5653 N N . ALA C 1 28 ? -28.884 57.141 -37.466 1.00 23.13 28 ALA C N 1
ATOM 5654 C CA . ALA C 1 28 ? -29.842 56.482 -36.568 1.00 21.45 28 ALA C CA 1
ATOM 5655 C C . ALA C 1 28 ? -30.500 55.332 -37.330 1.00 22.34 28 ALA C C 1
ATOM 5656 O O . ALA C 1 28 ? -31.024 55.586 -38.454 1.00 23.02 28 ALA C O 1
ATOM 5658 N N . VAL C 1 29 ? -30.492 54.121 -36.762 1.00 21.25 29 VAL C N 1
ATOM 5659 C CA . VAL C 1 29 ? -31.226 52.961 -37.333 1.00 21.39 29 VAL C CA 1
ATOM 5660 C C . VAL C 1 29 ? -32.519 52.815 -36.532 1.00 21.34 29 VAL C C 1
ATOM 5661 O O . VAL C 1 29 ? -32.466 52.447 -35.350 1.00 22.35 29 VAL C O 1
ATOM 5665 N N . LEU C 1 30 ? -33.630 53.161 -37.157 1.00 19.26 30 LEU C N 1
ATOM 5666 C CA . LEU C 1 30 ? -34.965 53.160 -36.523 1.00 21.64 30 LEU C CA 1
ATOM 5667 C C . LEU C 1 30 ? -35.552 51.767 -36.706 1.00 22.10 30 LEU C C 1
ATOM 5668 O O . LEU C 1 30 ? -35.537 51.256 -37.840 1.00 21.26 30 LEU C O 1
ATOM 5673 N N . LYS C 1 31 ? -36.074 51.200 -35.637 1.00 23.43 31 LYS C N 1
ATOM 5674 C CA . LYS C 1 31 ? -36.588 49.809 -35.675 1.00 24.81 31 LYS C CA 1
ATOM 5675 C C . LYS C 1 31 ? -37.706 49.641 -34.674 1.00 23.29 31 LYS C C 1
ATOM 5676 O O . LYS C 1 31 ? -37.900 50.515 -33.803 1.00 24.30 31 LYS C O 1
ATOM 5682 N N . SER C 1 32 ? -38.464 48.572 -34.852 1.00 24.30 32 SER C N 1
ATOM 5683 C CA . SER C 1 32 ? -39.485 48.116 -33.879 1.00 23.55 32 SER C CA 1
ATOM 5684 C C . SER C 1 32 ? -39.397 46.593 -33.777 1.00 23.41 32 SER C C 1
ATOM 5685 O O . SER C 1 32 ? -38.471 46.018 -34.374 1.00 21.01 32 SER C O 1
ATOM 5688 N N . HIS C 1 33 ? -40.271 45.949 -33.016 1.00 24.13 33 HIS C N 1
ATOM 5689 C CA . HIS C 1 33 ? -40.080 44.508 -32.694 1.00 25.12 33 HIS C CA 1
ATOM 5690 C C . HIS C 1 33 ? -40.170 43.703 -33.995 1.00 25.72 33 HIS C C 1
ATOM 5691 O O . HIS C 1 33 ? -39.550 42.660 -34.043 1.00 26.96 33 HIS C O 1
ATOM 5698 N N . TYR C 1 34 ? -40.910 44.177 -35.005 1.00 24.71 34 TYR C N 1
ATOM 5699 C CA . TYR C 1 34 ? -41.174 43.448 -36.271 1.00 26.21 34 TYR C CA 1
ATOM 5700 C C . TYR C 1 34 ? -40.109 43.750 -37.325 1.00 26.00 34 TYR C C 1
ATOM 5701 O O . TYR C 1 34 ? -40.291 43.227 -38.453 1.00 24.41 34 TYR C O 1
ATOM 5710 N N . SER C 1 35 ? -39.099 44.595 -37.050 1.00 22.10 35 SER C N 1
ATOM 5711 C CA . SER C 1 35 ? -38.075 44.952 -38.065 1.00 21.95 35 SER C CA 1
ATOM 5712 C C . SER C 1 35 ? -37.230 43.691 -38.316 1.00 23.30 35 SER C C 1
ATOM 5713 O O . SER C 1 35 ? -37.055 42.912 -37.395 1.00 23.74 35 SER C O 1
ATOM 5716 N N . ASP C 1 36 ? -36.735 43.494 -39.522 1.00 23.72 36 ASP C N 1
ATOM 5717 C CA . ASP C 1 36 ? -35.816 42.370 -39.832 1.00 26.60 36 ASP C CA 1
ATOM 5718 C C . ASP C 1 36 ? -34.510 42.560 -39.068 1.00 27.17 36 ASP C C 1
ATOM 5719 O O . ASP C 1 36 ? -33.774 43.510 -39.326 1.00 26.12 36 ASP C O 1
ATOM 5724 N N . PRO C 1 37 ? -34.146 41.641 -38.142 1.00 28.79 37 PRO C N 1
ATOM 5725 C CA . PRO C 1 37 ? -32.901 41.793 -37.384 1.00 29.82 37 PRO C CA 1
ATOM 5726 C C . PRO C 1 37 ? -31.624 41.742 -38.253 1.00 28.75 37 PRO C C 1
ATOM 5727 O O . PRO C 1 37 ? -30.678 42.448 -37.972 1.00 27.30 37 PRO C O 1
ATOM 5731 N N . ARG C 1 38 ? -31.634 40.977 -39.340 1.00 29.25 38 ARG C N 1
ATOM 5732 C CA . ARG C 1 38 ? -30.449 40.864 -40.227 1.00 28.75 38 ARG C CA 1
ATOM 5733 C C . ARG C 1 38 ? -30.219 42.216 -40.902 1.00 25.18 38 ARG C C 1
ATOM 5734 O O . ARG C 1 38 ? -29.084 42.642 -40.975 1.00 25.04 38 ARG C O 1
ATOM 5742 N N . THR C 1 39 ? -31.285 42.899 -41.311 1.00 22.54 39 THR C N 1
ATOM 5743 C CA . THR C 1 39 ? -31.187 44.237 -41.950 1.00 24.25 39 THR C CA 1
ATOM 5744 C C . THR C 1 39 ? -30.762 45.297 -40.923 1.00 21.68 39 THR C C 1
ATOM 5745 O O . THR C 1 39 ? -29.883 46.083 -41.241 1.00 19.46 39 THR C O 1
ATOM 5749 N N . VAL C 1 40 ? -31.347 45.289 -39.720 1.00 21.30 40 VAL C N 1
ATOM 5750 C CA . VAL C 1 40 ? -30.948 46.219 -38.622 1.00 23.46 40 VAL C CA 1
ATOM 5751 C C . VAL C 1 40 ? -29.429 46.066 -38.394 1.00 23.65 40 VAL C C 1
ATOM 5752 O O . VAL C 1 40 ? -28.715 47.093 -38.412 1.00 23.83 40 VAL C O 1
ATOM 5756 N N . ASN C 1 41 ? -28.964 44.824 -38.243 1.00 23.41 41 ASN C N 1
ATOM 5757 C CA . ASN C 1 41 ? -27.552 44.504 -37.923 1.00 24.29 41 ASN C CA 1
ATOM 5758 C C . ASN C 1 41 ? -26.671 44.971 -39.065 1.00 21.22 41 ASN C C 1
ATOM 5759 O O . ASN C 1 41 ? -25.660 45.589 -38.781 1.00 23.00 41 ASN C O 1
ATOM 5764 N N . ALA C 1 42 ? -27.040 44.685 -40.303 1.00 21.41 42 ALA C N 1
ATOM 5765 C CA . ALA C 1 42 ? -26.232 45.061 -41.483 1.00 21.13 42 ALA C CA 1
ATOM 5766 C C . ALA C 1 42 ? -26.075 46.581 -41.577 1.00 22.39 42 ALA C C 1
ATOM 5767 O O . ALA C 1 42 ? -24.965 47.052 -41.919 1.00 23.14 42 ALA C O 1
ATOM 5769 N N . ALA C 1 43 ? -27.155 47.326 -41.326 1.00 25.47 43 ALA C N 1
ATOM 5770 C CA . ALA C 1 43 ? -27.175 48.806 -41.339 1.00 24.85 43 ALA C CA 1
ATOM 5771 C C . ALA C 1 43 ? -26.261 49.351 -40.225 1.00 25.00 43 ALA C C 1
ATOM 5772 O O . ALA C 1 43 ? -25.393 50.180 -40.510 1.00 21.95 43 ALA C O 1
ATOM 5774 N N . MET C 1 44 ? -26.424 48.872 -38.997 1.00 24.31 44 MET C N 1
ATOM 5775 C CA . MET C 1 44 ? -25.589 49.275 -37.842 1.00 25.92 44 MET C CA 1
ATOM 5776 C C . MET C 1 44 ? -24.105 48.983 -38.152 1.00 26.53 44 MET C C 1
ATOM 5777 O O . MET C 1 44 ? -23.228 49.860 -37.916 1.00 24.51 44 MET C O 1
ATOM 5782 N N . GLU C 1 45 ? -23.819 47.774 -38.640 1.00 25.24 45 GLU C N 1
ATOM 5783 C CA . GLU C 1 45 ? -22.427 47.334 -38.901 1.00 29.80 45 GLU C CA 1
ATOM 5784 C C . GLU C 1 45 ? -21.837 48.205 -40.021 1.00 27.25 45 GLU C C 1
ATOM 5785 O O . GLU C 1 45 ? -20.700 48.711 -39.880 1.00 24.00 45 GLU C O 1
ATOM 5791 N N . ALA C 1 46 ? -22.556 48.337 -41.135 1.00 26.61 46 ALA C N 1
ATOM 5792 C CA . ALA C 1 46 ? -22.044 49.040 -42.329 1.00 25.26 46 ALA C CA 1
ATOM 5793 C C . ALA C 1 46 ? -21.731 50.489 -41.952 1.00 24.63 46 ALA C C 1
ATOM 5794 O O . ALA C 1 46 ? -20.681 51.028 -42.373 1.00 25.77 46 ALA C O 1
ATOM 5796 N N . ALA C 1 47 ? -22.588 51.117 -41.161 1.00 26.15 47 ALA C N 1
ATOM 5797 C CA . ALA C 1 47 ? -22.392 52.536 -40.775 1.00 27.01 47 ALA C CA 1
ATOM 5798 C C . ALA C 1 47 ? -21.108 52.659 -39.939 1.00 27.53 47 ALA C C 1
ATOM 5799 O O . ALA C 1 47 ? -20.323 53.581 -40.188 1.00 28.67 47 ALA C O 1
ATOM 5801 N N . GLN C 1 48 ? -20.895 51.727 -39.004 1.00 30.85 48 GLN C N 1
ATOM 5802 C CA . GLN C 1 48 ? -19.667 51.644 -38.152 1.00 29.65 48 GLN C CA 1
ATOM 5803 C C . GLN C 1 48 ? -18.450 51.490 -39.078 1.00 28.18 48 GLN C C 1
ATOM 5804 O O . GLN C 1 48 ? -17.464 52.219 -38.890 1.00 31.36 48 GLN C O 1
ATOM 5810 N N . ARG C 1 49 ? -18.536 50.621 -40.079 1.00 26.85 49 ARG C N 1
ATOM 5811 C CA . ARG C 1 49 ? -17.405 50.349 -40.990 1.00 28.02 49 ARG C CA 1
ATOM 5812 C C . ARG C 1 49 ? -17.099 51.610 -41.792 1.00 30.54 49 ARG C C 1
ATOM 5813 O O . ARG C 1 49 ? -15.941 51.812 -42.095 1.00 30.74 49 ARG C O 1
ATOM 5821 N N . LEU C 1 50 ? -18.079 52.461 -42.073 1.00 28.31 50 LEU C N 1
ATOM 5822 C CA . LEU C 1 50 ? -17.841 53.752 -42.766 1.00 28.64 50 LEU C CA 1
ATOM 5823 C C . LEU C 1 50 ? -17.362 54.830 -41.766 1.00 31.77 50 LEU C C 1
ATOM 5824 O O . LEU C 1 50 ? -17.207 56.020 -42.185 1.00 34.96 50 LEU C O 1
ATOM 5829 N N . LYS C 1 51 ? -17.160 54.453 -40.498 1.00 33.29 51 LYS C N 1
ATOM 5830 C CA . LYS C 1 51 ? -16.716 55.317 -39.376 1.00 35.77 51 LYS C CA 1
ATOM 5831 C C . LYS C 1 51 ? -17.754 56.402 -39.086 1.00 32.16 51 LYS C C 1
ATOM 5832 O O . LYS C 1 51 ? -17.374 57.375 -38.492 1.00 28.64 51 LYS C O 1
ATOM 5838 N N . ALA C 1 52 ? -19.028 56.199 -39.419 1.00 30.60 52 ALA C N 1
ATOM 5839 C CA . ALA C 1 52 ? -20.119 57.081 -38.964 1.00 30.91 52 ALA C CA 1
ATOM 5840 C C . ALA C 1 52 ? -20.301 56.853 -37.463 1.00 30.04 52 ALA C C 1
ATOM 5841 O O . ALA C 1 52 ? -20.020 55.769 -36.991 1.00 31.16 52 ALA C O 1
ATOM 5843 N N . LYS C 1 53 ? -20.778 57.868 -36.766 1.00 31.38 53 LYS C N 1
ATOM 5844 C CA . LYS C 1 53 ? -21.380 57.753 -35.424 1.00 34.16 53 LYS C CA 1
ATOM 5845 C C . LYS C 1 53 ? -22.734 57.082 -35.640 1.00 31.70 53 LYS C C 1
ATOM 5846 O O . LYS C 1 53 ? -23.468 57.525 -36.526 1.00 35.04 53 LYS C O 1
ATOM 5852 N N . VAL C 1 54 ? -23.004 55.993 -34.935 1.00 29.38 54 VAL C N 1
ATOM 5853 C CA . VAL C 1 54 ? -24.207 55.150 -35.186 1.00 30.45 54 VAL C CA 1
ATOM 5854 C C . VAL C 1 54 ? -24.921 54.921 -33.867 1.00 25.17 54 VAL C C 1
ATOM 5855 O O . VAL C 1 54 ? -24.251 54.647 -32.862 1.00 25.36 54 VAL C O 1
ATOM 5859 N N . TYR C 1 55 ? -26.242 54.936 -33.900 1.00 24.09 55 TYR C N 1
ATOM 5860 C CA . TYR C 1 55 ? -27.080 54.448 -32.780 1.00 22.93 55 TYR C CA 1
ATOM 5861 C C . TYR C 1 55 ? -28.339 53.844 -33.382 1.00 23.17 55 TYR C C 1
ATOM 5862 O O . TYR C 1 55 ? -28.678 54.191 -34.545 1.00 22.48 55 TYR C O 1
ATOM 5871 N N . ALA C 1 56 ? -29.017 52.983 -32.629 1.00 22.82 56 ALA C N 1
ATOM 5872 C CA . ALA C 1 56 ? -30.363 52.499 -33.008 1.00 22.40 56 ALA C CA 1
ATOM 5873 C C . ALA C 1 56 ? -31.376 53.139 -32.075 1.00 22.72 56 ALA C C 1
ATOM 5874 O O . ALA C 1 56 ? -31.021 53.440 -30.905 1.00 23.43 56 ALA C O 1
ATOM 5876 N N . VAL C 1 57 ? -32.560 53.400 -32.612 1.00 21.16 57 VAL C N 1
ATOM 5877 C CA . VAL C 1 57 ? -33.731 53.903 -31.866 1.00 20.99 57 VAL C CA 1
ATOM 5878 C C . VAL C 1 57 ? -34.816 52.847 -32.048 1.00 23.02 57 VAL C C 1
ATOM 5879 O O . VAL C 1 57 ? -35.150 52.499 -33.219 1.00 20.49 57 VAL C O 1
ATOM 5883 N N . GLU C 1 58 ? -35.314 52.313 -30.952 1.00 20.99 58 GLU C N 1
ATOM 5884 C CA . GLU C 1 58 ? -36.370 51.297 -31.061 1.00 22.33 58 GLU C CA 1
ATOM 5885 C C . GLU C 1 58 ? -37.626 51.903 -30.475 1.00 21.66 58 GLU C C 1
ATOM 5886 O O . GLU C 1 58 ? -37.579 52.321 -29.313 1.00 21.29 58 GLU C O 1
ATOM 5892 N N . LEU C 1 59 ? -38.683 51.910 -31.264 1.00 20.41 59 LEU C N 1
ATOM 5893 C CA . LEU C 1 59 ? -40.027 52.348 -30.830 1.00 23.94 59 LEU C CA 1
ATOM 5894 C C . LEU C 1 59 ? -40.884 51.120 -30.608 1.00 23.43 59 LEU C C 1
ATOM 5895 O O . LEU C 1 59 ? -40.815 50.152 -31.364 1.00 25.67 59 LEU C O 1
ATOM 5900 N N . PRO C 1 60 ? -41.742 51.139 -29.575 1.00 22.94 60 PRO C N 1
ATOM 5901 C CA . PRO C 1 60 ? -42.779 50.125 -29.435 1.00 24.35 60 PRO C CA 1
ATOM 5902 C C . PRO C 1 60 ? -43.709 50.225 -30.651 1.00 23.71 60 PRO C C 1
ATOM 5903 O O . PRO C 1 60 ? -43.998 51.305 -31.087 1.00 23.77 60 PRO C O 1
ATOM 5907 N N . ALA C 1 61 ? -44.139 49.088 -31.172 1.00 23.43 61 ALA C N 1
ATOM 5908 C CA . ALA C 1 61 ? -45.024 49.018 -32.349 1.00 24.60 61 ALA C CA 1
ATOM 5909 C C . ALA C 1 61 ? -46.329 49.752 -32.031 1.00 24.59 61 ALA C C 1
ATOM 5910 O O . ALA C 1 61 ? -46.835 49.683 -30.895 1.00 21.66 61 ALA C O 1
ATOM 5912 N N . PHE C 1 62 ? -46.857 50.443 -33.013 1.00 26.27 62 PHE C N 1
ATOM 5913 C CA . PHE C 1 62 ? -48.139 51.163 -32.871 1.00 28.68 62 PHE C CA 1
ATOM 5914 C C . PHE C 1 62 ? -49.198 50.312 -33.565 1.00 25.21 62 PHE C C 1
ATOM 5915 O O . PHE C 1 62 ? -49.011 49.984 -34.743 1.00 21.97 62 PHE C O 1
ATOM 5923 N N . ASN C 1 63 ? -50.259 49.939 -32.856 1.00 27.20 63 ASN C N 1
ATOM 5924 C CA . ASN C 1 63 ? -51.335 49.138 -33.489 1.00 29.67 63 ASN C CA 1
ATOM 5925 C C . ASN C 1 63 ? -52.524 50.032 -33.838 1.00 30.76 63 ASN C C 1
ATOM 5926 O O . ASN C 1 63 ? -52.965 50.791 -32.973 1.00 33.08 63 ASN C O 1
ATOM 5931 N N . HIS C 1 64 ? -53.011 49.888 -35.062 1.00 32.22 64 HIS C N 1
ATOM 5932 C CA . HIS C 1 64 ? -54.323 50.366 -35.547 1.00 35.96 64 HIS C CA 1
ATOM 5933 C C . HIS C 1 64 ? -55.312 49.220 -35.416 1.00 32.71 64 HIS C C 1
ATOM 5934 O O . HIS C 1 64 ? -55.266 48.267 -36.187 1.00 29.56 64 HIS C O 1
ATOM 5941 N N . PRO C 1 65 ? -56.196 49.263 -34.408 1.00 30.93 65 PRO C N 1
ATOM 5942 C CA . PRO C 1 65 ? -57.111 48.152 -34.144 1.00 34.24 65 PRO C CA 1
ATOM 5943 C C . PRO C 1 65 ? -57.941 47.711 -35.364 1.00 29.53 65 PRO C C 1
ATOM 5944 O O . PRO C 1 65 ? -58.180 46.534 -35.520 1.00 30.42 65 PRO C O 1
ATOM 5948 N N . THR C 1 66 ? -58.346 48.652 -36.204 1.00 27.11 66 THR C N 1
ATOM 5949 C CA . THR C 1 66 ? -59.308 48.370 -37.296 1.00 28.70 66 THR C CA 1
ATOM 5950 C C . THR C 1 66 ? -58.530 47.948 -38.543 1.00 25.70 66 THR C C 1
ATOM 5951 O O . THR C 1 66 ? -59.167 47.511 -39.538 1.00 23.47 66 THR C O 1
ATOM 5955 N N . ALA C 1 67 ? -57.205 48.074 -38.517 1.00 26.75 67 ALA C N 1
ATOM 5956 C CA . ALA C 1 67 ? -56.363 47.710 -39.683 1.00 27.64 67 ALA C CA 1
ATOM 5957 C C . ALA C 1 67 ? -56.453 46.202 -39.915 1.00 26.43 67 ALA C C 1
ATOM 5958 O O . ALA C 1 67 ? -56.406 45.451 -38.937 1.00 25.06 67 ALA C O 1
ATOM 5960 N N . MET C 1 68 ? -56.511 45.784 -41.178 1.00 27.21 68 MET C N 1
ATOM 5961 C CA . MET C 1 68 ? -56.470 44.352 -41.574 1.00 27.70 68 MET C CA 1
ATOM 5962 C C . MET C 1 68 ? -55.209 44.044 -42.399 1.00 26.76 68 MET C C 1
ATOM 5963 O O . MET C 1 68 ? -54.824 44.836 -43.305 1.00 27.74 68 MET C O 1
ATOM 5968 N N . GLY C 1 69 ? -54.624 42.881 -42.143 1.00 25.71 69 GLY C N 1
ATOM 5969 C CA . GLY C 1 69 ? -53.417 42.409 -42.835 1.00 25.74 69 GLY C CA 1
ATOM 5970 C C . GLY C 1 69 ? -52.178 43.042 -42.245 1.00 25.49 69 GLY C C 1
ATOM 5971 O O . GLY C 1 69 ? -52.307 43.936 -41.387 1.00 27.32 69 GLY C O 1
ATOM 5972 N N . ASN C 1 70 ? -51.016 42.567 -42.648 1.00 24.08 70 ASN C N 1
ATOM 5973 C CA . ASN C 1 70 ? -49.736 42.967 -42.022 1.00 27.13 70 ASN C CA 1
ATOM 5974 C C . ASN C 1 70 ? -49.064 44.057 -42.855 1.00 29.76 70 ASN C C 1
ATOM 5975 O O . ASN C 1 70 ? -47.961 44.454 -42.487 1.00 28.62 70 ASN C O 1
ATOM 5980 N N . ASP C 1 71 ? -49.675 44.529 -43.940 1.00 28.30 71 ASP C N 1
ATOM 5981 C CA . ASP C 1 71 ? -48.968 45.506 -44.809 1.00 30.35 71 ASP C CA 1
ATOM 5982 C C . ASP C 1 71 ? -49.074 46.897 -44.166 1.00 30.73 71 ASP C C 1
ATOM 5983 O O . ASP C 1 71 ? -50.175 47.449 -44.118 1.00 32.24 71 ASP C O 1
ATOM 5988 N N . MET C 1 72 ? -47.932 47.449 -43.772 1.00 33.46 72 MET C N 1
ATOM 5989 C CA . MET C 1 72 ? -47.750 48.788 -43.140 1.00 40.51 72 MET C CA 1
ATOM 5990 C C . MET C 1 72 ? -48.315 49.932 -44.009 1.00 35.65 72 MET C C 1
ATOM 5991 O O . MET C 1 72 ? -48.697 50.984 -43.401 1.00 34.31 72 MET C O 1
ATOM 5996 N N . THR C 1 73 ? -48.449 49.755 -45.333 1.00 28.52 73 THR C N 1
ATOM 5997 C CA . THR C 1 73 ? -48.992 50.833 -46.219 1.00 30.10 73 THR C CA 1
ATOM 5998 C C . THR C 1 73 ? -50.517 50.892 -46.163 1.00 32.95 73 THR C C 1
ATOM 5999 O O . THR C 1 73 ? -51.078 51.875 -46.732 1.00 37.39 73 THR C O 1
ATOM 6003 N N . ALA C 1 74 ? -51.161 49.892 -45.558 1.00 32.21 74 ALA C N 1
ATOM 6004 C CA . ALA C 1 74 ? -52.631 49.687 -45.607 1.00 39.04 74 ALA C CA 1
ATOM 6005 C C . ALA C 1 74 ? -53.342 50.768 -44.789 1.00 41.75 74 ALA C C 1
ATOM 6006 O O . ALA C 1 74 ? -54.454 51.150 -45.192 1.00 46.47 74 ALA C O 1
ATOM 6008 N N . TYR C 1 75 ? -52.752 51.176 -43.654 1.00 38.74 75 TYR C N 1
ATOM 6009 C CA . TYR C 1 75 ? -53.392 52.058 -42.649 1.00 37.47 75 TYR C CA 1
ATOM 6010 C C . TYR C 1 75 ? -52.466 53.244 -42.351 1.00 36.96 75 TYR C C 1
ATOM 6011 O O . TYR C 1 75 ? -51.608 53.133 -41.482 1.00 33.28 75 TYR C O 1
ATOM 6020 N N . CYS C 1 76 ? -52.641 54.344 -43.082 1.00 37.59 76 CYS C N 1
ATOM 6021 C CA . CYS C 1 76 ? -51.912 55.620 -42.877 1.00 41.54 76 CYS C CA 1
ATOM 6022 C C . CYS C 1 76 ? -52.664 56.487 -41.879 1.00 39.10 76 CYS C C 1
ATOM 6023 O O . CYS C 1 76 ? -53.332 57.412 -42.301 1.00 46.44 76 CYS C O 1
ATOM 6026 N N . GLY C 1 77 ? -52.555 56.164 -40.604 1.00 40.77 77 GLY C N 1
ATOM 6027 C CA . GLY C 1 77 ? -53.022 57.029 -39.503 1.00 40.63 77 GLY C CA 1
ATOM 6028 C C . GLY C 1 77 ? -51.860 57.530 -38.658 1.00 39.58 77 GLY C C 1
ATOM 6029 O O . GLY C 1 77 ? -50.775 57.890 -39.223 1.00 38.07 77 GLY C O 1
ATOM 6030 N N . ASP C 1 78 ? -52.075 57.561 -37.343 1.00 38.29 78 ASP C N 1
ATOM 6031 C CA . ASP C 1 78 ? -51.033 57.898 -36.350 1.00 37.22 78 ASP C CA 1
ATOM 6032 C C . ASP C 1 78 ? -49.889 56.874 -36.461 1.00 35.79 78 ASP C C 1
ATOM 6033 O O . ASP C 1 78 ? -50.067 55.803 -37.054 1.00 32.75 78 ASP C O 1
ATOM 6038 N N . THR C 1 79 ? -48.710 57.222 -35.967 1.00 36.97 79 THR C N 1
ATOM 6039 C CA . THR C 1 79 ? -47.534 56.308 -35.946 1.00 39.93 79 THR C CA 1
ATOM 6040 C C . THR C 1 79 ? -46.921 56.342 -34.545 1.00 39.67 79 THR C C 1
ATOM 6041 O O . THR C 1 79 ? -47.370 57.187 -33.718 1.00 37.94 79 THR C O 1
ATOM 6045 N N . ALA C 1 80 ? -45.892 55.510 -34.338 1.00 43.78 80 ALA C N 1
ATOM 6046 C CA . ALA C 1 80 ? -45.072 55.404 -33.103 1.00 41.01 80 ALA C CA 1
ATOM 6047 C C . ALA C 1 80 ? -44.540 56.791 -32.685 1.00 40.84 80 ALA C C 1
ATOM 6048 O O . ALA C 1 80 ? -44.300 57.014 -31.464 1.00 39.87 80 ALA C O 1
ATOM 6050 N N . LEU C 1 81 ? -44.423 57.725 -33.633 1.00 36.37 81 LEU C N 1
ATOM 6051 C CA . LEU C 1 81 ? -43.920 59.083 -33.329 1.00 38.03 81 LEU C CA 1
ATOM 6052 C C . LEU C 1 81 ? -45.032 60.018 -32.879 1.00 39.28 81 LEU C C 1
ATOM 6053 O O . LEU C 1 81 ? -44.680 61.087 -32.316 1.00 38.91 81 LEU C O 1
ATOM 6058 N N . THR C 1 82 ? -46.296 59.691 -33.154 1.00 38.35 82 THR C N 1
ATOM 6059 C CA . THR C 1 82 ? -47.432 60.586 -32.832 1.00 37.04 82 THR C CA 1
ATOM 6060 C C . THR C 1 82 ? -47.409 60.869 -31.331 1.00 37.45 82 THR C C 1
ATOM 6061 O O . THR C 1 82 ? -47.504 59.923 -30.563 1.00 36.38 82 THR C O 1
ATOM 6065 N N . GLY C 1 83 ? -47.291 62.142 -30.963 1.00 37.07 83 GLY C N 1
ATOM 6066 C CA . GLY C 1 83 ? -47.202 62.607 -29.569 1.00 41.54 83 GLY C CA 1
ATOM 6067 C C . GLY C 1 83 ? -45.902 62.200 -28.892 1.00 39.89 83 GLY C C 1
ATOM 6068 O O . GLY C 1 83 ? -45.837 62.349 -27.672 1.00 39.07 83 GLY C O 1
ATOM 6069 N N . ASN C 1 84 ? -44.907 61.701 -29.638 1.00 39.75 84 ASN C N 1
ATOM 6070 C CA . ASN C 1 84 ? -43.632 61.187 -29.067 1.00 36.68 84 ASN C CA 1
ATOM 6071 C C . ASN C 1 84 ? -42.514 62.092 -29.557 1.00 32.57 84 ASN C C 1
ATOM 6072 O O . ASN C 1 84 ? -41.670 61.646 -30.367 1.00 32.28 84 ASN C O 1
ATOM 6077 N N . LEU C 1 85 ? -42.519 63.319 -29.059 1.00 33.95 85 LEU C N 1
ATOM 6078 C CA . LEU C 1 85 ? -41.597 64.385 -29.513 1.00 37.86 85 LEU C CA 1
ATOM 6079 C C . LEU C 1 85 ? -40.154 63.991 -29.177 1.00 33.45 85 LEU C C 1
ATOM 6080 O O . LEU C 1 85 ? -39.218 64.418 -29.905 1.00 31.29 85 LEU C O 1
ATOM 6085 N N . ALA C 1 86 ? -39.939 63.304 -28.055 1.00 31.74 86 ALA C N 1
ATOM 6086 C CA . ALA C 1 86 ? -38.566 62.972 -27.611 1.00 29.54 86 ALA C CA 1
ATOM 6087 C C . ALA C 1 86 ? -37.970 62.041 -28.679 1.00 25.22 86 ALA C C 1
ATOM 6088 O O . ALA C 1 86 ? -36.848 62.269 -29.112 1.00 25.04 86 ALA C O 1
ATOM 6090 N N . ALA C 1 87 ? -38.707 61.003 -29.064 1.00 25.56 87 ALA C N 1
ATOM 6091 C CA . ALA C 1 87 ? -38.248 60.019 -30.070 1.00 24.90 87 ALA C CA 1
ATOM 6092 C C . ALA C 1 87 ? -37.991 60.745 -31.398 1.00 25.90 87 ALA C C 1
ATOM 6093 O O . ALA C 1 87 ? -36.982 60.442 -32.067 1.00 24.61 87 ALA C O 1
ATOM 6095 N N . GLN C 1 88 ? -38.848 61.711 -31.744 1.00 26.99 88 GLN C N 1
ATOM 6096 C CA . GLN C 1 88 ? -38.685 62.514 -32.978 1.00 29.05 88 GLN C CA 1
ATOM 6097 C C . GLN C 1 88 ? -37.380 63.303 -32.880 1.00 26.83 88 GLN C C 1
ATOM 6098 O O . GLN C 1 88 ? -36.632 63.351 -33.907 1.00 25.62 88 GLN C O 1
ATOM 6104 N N . ARG C 1 89 ? -37.106 63.909 -31.718 1.00 26.10 89 ARG C N 1
ATOM 6105 C CA . ARG C 1 89 ? -35.851 64.692 -31.531 1.00 27.67 89 ARG C CA 1
ATOM 6106 C C . ARG C 1 89 ? -34.684 63.715 -31.618 1.00 23.24 89 ARG C C 1
ATOM 6107 O O . ARG C 1 89 ? -33.645 64.085 -32.160 1.00 25.70 89 ARG C O 1
ATOM 6115 N N . ALA C 1 90 ? -34.855 62.475 -31.154 1.00 23.93 90 ALA C N 1
ATOM 6116 C CA . ALA C 1 90 ? -33.779 61.453 -31.218 1.00 23.79 90 ALA C CA 1
ATOM 6117 C C . ALA C 1 90 ? -33.453 61.148 -32.686 1.00 24.10 90 ALA C C 1
ATOM 6118 O O . ALA C 1 90 ? -32.243 61.025 -33.017 1.00 23.57 90 ALA C O 1
ATOM 6120 N N . LEU C 1 91 ? -34.454 61.188 -33.580 1.00 24.68 91 LEU C N 1
ATOM 6121 C CA . LEU C 1 91 ? -34.206 60.974 -35.044 1.00 24.96 91 LEU C CA 1
ATOM 6122 C C . LEU C 1 91 ? -33.654 62.258 -35.684 1.00 24.45 91 LEU C C 1
ATOM 6123 O O . LEU C 1 91 ? -32.756 62.141 -36.555 1.00 20.43 91 LEU C O 1
ATOM 6128 N N . GLU C 1 92 ? -34.149 63.432 -35.267 1.00 24.96 92 GLU C N 1
ATOM 6129 C CA . GLU C 1 92 ? -33.728 64.751 -35.828 1.00 27.65 92 GLU C CA 1
ATOM 6130 C C . GLU C 1 92 ? -32.253 65.001 -35.565 1.00 25.72 92 GLU C C 1
ATOM 6131 O O . GLU C 1 92 ? -31.674 65.759 -36.336 1.00 31.40 92 GLU C O 1
ATOM 6137 N N . ALA C 1 93 ? -31.682 64.387 -34.532 1.00 27.51 93 ALA C N 1
ATOM 6138 C CA . ALA C 1 93 ? -30.261 64.560 -34.146 1.00 25.80 93 ALA C CA 1
ATOM 6139 C C . ALA C 1 93 ? -29.359 63.931 -35.192 1.00 26.14 93 ALA C C 1
ATOM 6140 O O . ALA C 1 93 ? -28.234 64.400 -35.337 1.00 26.57 93 ALA C O 1
ATOM 6142 N N . ALA C 1 94 ? -29.840 62.920 -35.900 1.00 23.87 94 ALA C N 1
ATOM 6143 C CA . ALA C 1 94 ? -29.045 62.203 -36.905 1.00 25.59 94 ALA C CA 1
ATOM 6144 C C . ALA C 1 94 ? -28.951 63.025 -38.198 1.00 24.69 94 ALA C C 1
ATOM 6145 O O . ALA C 1 94 ? -29.877 63.742 -38.517 1.00 27.76 94 ALA C O 1
ATOM 6147 N N . ASP C 1 95 ? -27.877 62.843 -38.943 1.00 25.24 95 ASP C N 1
ATOM 6148 C CA . ASP C 1 95 ? -27.770 63.287 -40.352 1.00 26.89 95 ASP C CA 1
ATOM 6149 C C . ASP C 1 95 ? -28.685 62.415 -41.226 1.00 26.78 95 ASP C C 1
ATOM 6150 O O . ASP C 1 95 ? -29.399 62.984 -42.057 1.00 29.32 95 ASP C O 1
ATOM 6155 N N . LEU C 1 96 ? -28.599 61.087 -41.077 1.00 25.70 96 LEU C N 1
ATOM 6156 C CA . LEU C 1 96 ? -29.356 60.085 -41.858 1.00 24.55 96 LEU C CA 1
ATOM 6157 C C . LEU C 1 96 ? -30.056 59.098 -40.925 1.00 25.13 96 LEU C C 1
ATOM 6158 O O . LEU C 1 96 ? -29.409 58.564 -39.993 1.00 23.46 96 LEU C O 1
ATOM 6163 N N . VAL C 1 97 ? -31.339 58.845 -41.183 1.00 25.08 97 VAL C N 1
ATOM 6164 C CA . VAL C 1 97 ? -32.125 57.795 -40.475 1.00 24.59 97 VAL C CA 1
ATOM 6165 C C . VAL C 1 97 ? -32.299 56.649 -41.469 1.00 24.45 97 VAL C C 1
ATOM 6166 O O . VAL C 1 97 ? -32.696 56.952 -42.612 1.00 26.05 97 VAL C O 1
ATOM 6170 N N . VAL C 1 98 ? -31.920 55.422 -41.099 1.00 22.08 98 VAL C N 1
ATOM 6171 C CA . VAL C 1 98 ? -32.319 54.187 -41.821 1.00 19.15 98 VAL C CA 1
ATOM 6172 C C . VAL C 1 98 ? -33.592 53.682 -41.165 1.00 20.30 98 VAL C C 1
ATOM 6173 O O . VAL C 1 98 ? -33.553 53.213 -40.007 1.00 20.26 98 VAL C O 1
ATOM 6177 N N . ASP C 1 99 ? -34.704 53.831 -41.862 1.00 20.44 99 ASP C N 1
ATOM 6178 C CA . ASP C 1 99 ? -36.040 53.458 -41.350 1.00 21.58 99 ASP C CA 1
ATOM 6179 C C . ASP C 1 99 ? -36.316 51.985 -41.686 1.00 20.17 99 ASP C C 1
ATOM 6180 O O . ASP C 1 99 ? -36.494 51.675 -42.853 1.00 20.06 99 ASP C O 1
ATOM 6185 N N . THR C 1 100 ? -36.348 51.099 -40.702 1.00 19.83 100 THR C N 1
ATOM 6186 C CA . THR C 1 100 ? -36.614 49.654 -40.948 1.00 22.90 100 THR C CA 1
ATOM 6187 C C . THR C 1 100 ? -37.985 49.272 -40.361 1.00 25.29 100 THR C C 1
ATOM 6188 O O . THR C 1 100 ? -38.237 48.038 -40.221 1.00 27.20 100 THR C O 1
ATOM 6192 N N . MET C 1 101 ? -38.801 50.250 -39.967 1.00 24.66 101 MET C N 1
ATOM 6193 C CA . MET C 1 101 ? -40.113 49.985 -39.314 1.00 27.29 101 MET C CA 1
ATOM 6194 C C . MET C 1 101 ? -41.248 50.633 -40.099 1.00 30.03 101 MET C C 1
ATOM 6195 O O . MET C 1 101 ? -42.404 50.276 -39.826 1.00 32.89 101 MET C O 1
ATOM 6200 N N . MET C 1 102 ? -40.926 51.557 -41.008 1.00 34.47 102 MET C N 1
ATOM 6201 C CA . MET C 1 102 ? -41.887 52.157 -41.957 1.00 36.57 102 MET C CA 1
ATOM 6202 C C . MET C 1 102 ? -42.681 53.252 -41.225 1.00 38.52 102 MET C C 1
ATOM 6203 O O . MET C 1 102 ? -43.854 53.029 -40.823 1.00 33.95 102 MET C O 1
ATOM 6208 N N . LEU C 1 103 ? -42.019 54.378 -40.965 1.00 41.64 103 LEU C N 1
ATOM 6209 C CA . LEU C 1 103 ? -42.684 55.657 -40.632 1.00 44.44 103 LEU C CA 1
ATOM 6210 C C . LEU C 1 103 ? -43.480 56.062 -41.855 1.00 48.58 103 LEU C C 1
ATOM 6211 O O . LEU C 1 103 ? -42.856 56.469 -42.843 1.00 52.40 103 LEU C O 1
ATOM 6216 N N . LEU C 1 104 ? -44.801 55.923 -41.789 1.00 63.55 104 LEU C N 1
ATOM 6217 C CA . LEU C 1 104 ? -45.700 56.460 -42.839 1.00 68.12 104 LEU C CA 1
ATOM 6218 C C . LEU C 1 104 ? -45.207 57.887 -43.107 1.00 70.57 104 LEU C C 1
ATOM 6219 O O . LEU C 1 104 ? -44.716 58.542 -42.134 1.00 53.67 104 LEU C O 1
ATOM 6224 N N . HIS C 1 105 ? -45.267 58.346 -44.358 1.00 73.39 105 HIS C N 1
ATOM 6225 C CA . HIS C 1 105 ? -45.352 59.804 -44.608 1.00 77.73 105 HIS C CA 1
ATOM 6226 C C . HIS C 1 105 ? -46.463 60.306 -43.676 1.00 68.13 105 HIS C C 1
ATOM 6227 O O . HIS C 1 105 ? -47.618 59.852 -43.818 1.00 68.18 105 HIS C O 1
ATOM 6234 N N . SER C 1 106 ? -46.076 61.097 -42.677 1.00 58.77 106 SER C N 1
ATOM 6235 C CA . SER C 1 106 ? -46.911 61.534 -41.535 1.00 54.59 106 SER C CA 1
ATOM 6236 C C . SER C 1 106 ? -46.328 62.840 -41.017 1.00 56.42 106 SER C C 1
ATOM 6237 O O . SER C 1 106 ? -45.166 63.135 -41.286 1.00 62.65 106 SER C O 1
ATOM 6240 N N . PRO C 1 107 ? -47.096 63.670 -40.276 1.00 56.17 107 PRO C N 1
ATOM 6241 C CA . PRO C 1 107 ? -46.634 65.009 -39.885 1.00 56.75 107 PRO C CA 1
ATOM 6242 C C . PRO C 1 107 ? -45.235 65.076 -39.242 1.00 56.39 107 PRO C C 1
ATOM 6243 O O . PRO C 1 107 ? -44.586 66.118 -39.316 1.00 52.71 107 PRO C O 1
ATOM 6247 N N . GLU C 1 108 ? -44.819 63.982 -38.594 1.00 57.01 108 GLU C N 1
ATOM 6248 C CA . GLU C 1 108 ? -43.606 63.926 -37.735 1.00 51.64 108 GLU C CA 1
ATOM 6249 C C . GLU C 1 108 ? -42.403 63.687 -38.639 1.00 41.65 108 GLU C C 1
ATOM 6250 O O . GLU C 1 108 ? -41.339 64.315 -38.433 1.00 42.50 108 GLU C O 1
ATOM 6256 N N . GLN C 1 109 ? -42.613 62.841 -39.628 1.00 36.58 109 GLN C N 1
ATOM 6257 C CA . GLN C 1 109 ? -41.604 62.524 -40.651 1.00 42.19 109 GLN C CA 1
ATOM 6258 C C . GLN C 1 109 ? -41.288 63.808 -41.424 1.00 46.06 109 GLN C C 1
ATOM 6259 O O . GLN C 1 109 ? -40.088 64.041 -41.725 1.00 36.16 109 GLN C O 1
ATOM 6265 N N . GLU C 1 110 ? -42.321 64.611 -41.722 1.00 43.69 110 GLU C N 1
ATOM 6266 C CA . GLU C 1 110 ? -42.142 65.900 -42.435 1.00 45.64 110 GLU C CA 1
ATOM 6267 C C . GLU C 1 110 ? -41.255 66.797 -41.581 1.00 36.48 110 GLU C C 1
ATOM 6268 O O . GLU C 1 110 ? -40.295 67.323 -42.156 1.00 34.18 110 GLU C O 1
ATOM 6274 N N . GLN C 1 111 ? -41.523 66.944 -40.282 1.00 35.35 111 GLN C N 1
ATOM 6275 C CA . GLN C 1 111 ? -40.705 67.859 -39.426 1.00 42.56 111 GLN C CA 1
ATOM 6276 C C . GLN C 1 111 ? -39.259 67.369 -39.378 1.00 38.82 111 GLN C C 1
ATOM 6277 O O . GLN C 1 111 ? -38.337 68.213 -39.444 1.00 36.91 111 GLN C O 1
ATOM 6283 N N . ILE C 1 112 ? -39.059 66.053 -39.299 1.00 35.94 112 ILE C N 1
ATOM 6284 C CA . ILE C 1 112 ? -37.685 65.484 -39.249 1.00 30.44 112 ILE C CA 1
ATOM 6285 C C . ILE C 1 112 ? -37.008 65.908 -40.539 1.00 26.60 112 ILE C C 1
ATOM 6286 O O . ILE C 1 112 ? -35.880 66.413 -40.464 1.00 23.65 112 ILE C O 1
ATOM 6291 N N . LEU C 1 113 ? -37.678 65.723 -41.672 1.00 25.72 113 LEU C N 1
ATOM 6292 C CA . LEU C 1 113 ? -37.056 66.082 -42.969 1.00 29.53 113 LEU C CA 1
ATOM 6293 C C . LEU C 1 113 ? -36.801 67.595 -43.007 1.00 30.10 113 LEU C C 1
ATOM 6294 O O . LEU C 1 113 ? -35.811 68.009 -43.625 1.00 26.58 113 LEU C O 1
ATOM 6299 N N . LYS C 1 114 ? -37.613 68.394 -42.321 1.00 33.95 114 LYS C N 1
ATOM 6300 C CA . LYS C 1 114 ? -37.512 69.874 -42.402 1.00 39.17 114 LYS C CA 1
ATOM 6301 C C . LYS C 1 114 ? -36.276 70.335 -41.644 1.00 36.66 114 LYS C C 1
ATOM 6302 O O . LYS C 1 114 ? -35.681 71.321 -42.088 1.00 38.30 114 LYS C O 1
ATOM 6308 N N . THR C 1 115 ? -35.811 69.568 -40.651 1.00 33.40 115 THR C N 1
ATOM 6309 C CA . THR C 1 115 ? -34.560 69.875 -39.914 1.00 31.11 115 THR C CA 1
ATOM 6310 C C . THR C 1 115 ? -33.340 69.643 -40.794 1.00 29.10 115 THR C C 1
ATOM 6311 O O . THR C 1 115 ? -32.236 70.092 -40.403 1.00 32.91 115 THR C O 1
ATOM 6315 N N . GLY C 1 116 ? -33.480 68.912 -41.893 1.00 24.93 116 GLY C N 1
ATOM 6316 C CA . GLY C 1 116 ? -32.350 68.628 -42.788 1.00 25.10 116 GLY C CA 1
ATOM 6317 C C . GLY C 1 116 ? -31.855 67.204 -42.650 1.00 26.12 116 GLY C C 1
ATOM 6318 O O . GLY C 1 116 ? -31.090 66.753 -43.525 1.00 28.16 116 GLY C O 1
ATOM 6319 N N . THR C 1 117 ? -32.294 66.497 -41.612 1.00 26.57 117 THR C N 1
ATOM 6320 C CA . THR C 1 117 ? -32.182 65.019 -41.555 1.00 27.53 117 THR C CA 1
ATOM 6321 C C . THR C 1 117 ? -32.742 64.409 -42.844 1.00 26.30 117 THR C C 1
ATOM 6322 O O . THR C 1 117 ? -33.823 64.852 -43.287 1.00 28.53 117 THR C O 1
ATOM 6326 N N . ARG C 1 118 ? -32.023 63.437 -43.399 1.00 25.16 118 ARG C N 1
ATOM 6327 C CA . ARG C 1 118 ? -32.451 62.634 -44.566 1.00 25.90 118 ARG C CA 1
ATOM 6328 C C . ARG C 1 118 ? -32.784 61.201 -44.104 1.00 26.18 118 ARG C C 1
ATOM 6329 O O . ARG C 1 118 ? -32.288 60.753 -43.030 1.00 24.97 118 ARG C O 1
ATOM 6337 N N . ILE C 1 119 ? -33.693 60.548 -44.827 1.00 24.21 119 ILE C N 1
ATOM 6338 C CA . ILE C 1 119 ? -34.334 59.277 -44.387 1.00 23.59 119 ILE C CA 1
ATOM 6339 C C . ILE C 1 119 ? -34.298 58.284 -45.542 1.00 22.61 119 ILE C C 1
ATOM 6340 O O . ILE C 1 119 ? -34.753 58.609 -46.658 1.00 21.96 119 ILE C O 1
ATOM 6345 N N . LEU C 1 120 ? -33.747 57.106 -45.271 1.00 22.18 120 LEU C N 1
ATOM 6346 C CA . LEU C 1 120 ? -33.741 55.971 -46.201 1.00 22.80 120 LEU C CA 1
ATOM 6347 C C . LEU C 1 120 ? -34.587 54.835 -45.614 1.00 22.97 120 LEU C C 1
ATOM 6348 O O . LEU C 1 120 ? -34.237 54.260 -44.521 1.00 22.03 120 LEU C O 1
ATOM 6353 N N . LEU C 1 121 ? -35.684 54.524 -46.306 1.00 22.57 121 LEU C N 1
ATOM 6354 C CA . LEU C 1 121 ? -36.533 53.358 -45.968 1.00 20.33 121 LEU C CA 1
ATOM 6355 C C . LEU C 1 121 ? -35.814 52.135 -46.508 1.00 19.64 121 LEU C C 1
ATOM 6356 O O . LEU C 1 121 ? -35.326 52.176 -47.634 1.00 21.34 121 LEU C O 1
ATOM 6361 N N . ALA C 1 122 ? -35.755 51.091 -45.710 1.00 20.43 122 ALA C N 1
ATOM 6362 C CA . ALA C 1 122 ? -35.168 49.791 -46.110 1.00 21.25 122 ALA C CA 1
ATOM 6363 C C . ALA C 1 122 ? -35.888 48.664 -45.342 1.00 19.28 122 ALA C C 1
ATOM 6364 O O . ALA C 1 122 ? -35.588 48.418 -44.138 1.00 19.58 122 ALA C O 1
ATOM 6366 N N . VAL C 1 123 ? -36.900 48.082 -45.985 1.00 20.17 123 VAL C N 1
ATOM 6367 C CA . VAL C 1 123 ? -37.843 47.117 -45.343 1.00 20.92 123 VAL C CA 1
ATOM 6368 C C . VAL C 1 123 ? -38.067 45.903 -46.228 1.00 19.51 123 VAL C C 1
ATOM 6369 O O . VAL C 1 123 ? -38.552 44.905 -45.687 1.00 17.69 123 VAL C O 1
ATOM 6373 N N . GLU C 1 124 ? -37.812 45.982 -47.528 1.00 19.34 124 GLU C N 1
ATOM 6374 C CA . GLU C 1 124 ? -37.965 44.810 -48.412 1.00 21.01 124 GLU C CA 1
ATOM 6375 C C . GLU C 1 124 ? -36.939 43.758 -48.001 1.00 22.31 124 GLU C C 1
ATOM 6376 O O . GLU C 1 124 ? -35.898 44.054 -47.421 1.00 22.66 124 GLU C O 1
ATOM 6382 N N . PRO C 1 125 ? -37.214 42.479 -48.295 1.00 24.47 125 PRO C N 1
ATOM 6383 C CA . PRO C 1 125 ? -36.272 41.414 -47.949 1.00 24.34 125 PRO C CA 1
ATOM 6384 C C . PRO C 1 125 ? -34.925 41.568 -48.661 1.00 21.51 125 PRO C C 1
ATOM 6385 O O . PRO C 1 125 ? -34.833 42.100 -49.769 1.00 19.51 125 PRO C O 1
ATOM 6389 N N . PRO C 1 126 ? -33.841 41.056 -48.038 1.00 20.23 126 PRO C N 1
ATOM 6390 C CA . PRO C 1 126 ? -32.477 41.198 -48.561 1.00 20.90 126 PRO C CA 1
ATOM 6391 C C . PRO C 1 126 ? -32.264 40.846 -50.041 1.00 19.65 126 PRO C C 1
ATOM 6392 O O . PRO C 1 126 ? -31.510 41.511 -50.686 1.00 18.87 126 PRO C O 1
ATOM 6396 N N . GLU C 1 127 ? -32.955 39.827 -50.537 1.00 18.78 127 GLU C N 1
ATOM 6397 C CA . GLU C 1 127 ? -32.828 39.350 -51.941 1.00 19.96 127 GLU C CA 1
ATOM 6398 C C . GLU C 1 127 ? -33.391 40.390 -52.915 1.00 18.85 127 GLU C C 1
ATOM 6399 O O . GLU C 1 127 ? -32.833 40.538 -54.015 1.00 20.35 127 GLU C O 1
ATOM 6405 N N . VAL C 1 128 ? -34.465 41.056 -52.501 1.00 19.78 128 VAL C N 1
ATOM 6406 C CA . VAL C 1 128 ? -35.139 42.171 -53.241 1.00 18.98 128 VAL C CA 1
ATOM 6407 C C . VAL C 1 128 ? -34.227 43.398 -53.183 1.00 17.22 128 VAL C C 1
ATOM 6408 O O . VAL C 1 128 ? -34.003 44.001 -54.231 1.00 20.40 128 VAL C O 1
ATOM 6412 N N . LEU C 1 129 ? -33.696 43.737 -52.023 1.00 17.20 129 LEU C N 1
ATOM 6413 C CA . LEU C 1 129 ? -32.656 44.786 -51.887 1.00 19.90 129 LEU C CA 1
ATOM 6414 C C . LEU C 1 129 ? -31.497 44.549 -52.876 1.00 19.25 129 LEU C C 1
ATOM 6415 O O . LEU C 1 129 ? -31.048 45.555 -53.509 1.00 19.09 129 LEU C O 1
ATOM 6420 N N . ALA C 1 130 ? -31.023 43.311 -53.034 1.00 20.71 130 ALA C N 1
ATOM 6421 C CA . ALA C 1 130 ? -29.898 42.977 -53.937 1.00 21.37 130 ALA C CA 1
ATOM 6422 C C . ALA C 1 130 ? -30.324 43.102 -55.411 1.00 21.85 130 ALA C C 1
ATOM 6423 O O . ALA C 1 130 ? -29.544 43.618 -56.224 1.00 21.48 130 ALA C O 1
ATOM 6425 N N . ARG C 1 131 ? -31.523 42.646 -55.770 1.00 19.42 131 ARG C N 1
ATOM 6426 C CA . ARG C 1 131 ? -31.969 42.647 -57.194 1.00 20.25 131 ARG C CA 1
ATOM 6427 C C . ARG C 1 131 ? -32.058 44.093 -57.699 1.00 21.16 131 ARG C C 1
ATOM 6428 O O . ARG C 1 131 ? -31.759 44.344 -58.933 1.00 22.57 131 ARG C O 1
ATOM 6436 N N . MET C 1 132 ? -32.402 45.026 -56.796 1.00 19.59 132 MET C N 1
ATOM 6437 C CA . MET C 1 132 ? -32.591 46.447 -57.157 1.00 18.34 132 MET C CA 1
ATOM 6438 C C . MET C 1 132 ? -31.623 47.314 -56.350 1.00 19.21 132 MET C C 1
ATOM 6439 O O . MET C 1 132 ? -31.999 48.397 -55.824 1.00 20.25 132 MET C O 1
ATOM 6444 N N . LEU C 1 133 ? -30.391 46.853 -56.245 1.00 19.38 133 LEU C N 1
ATOM 6445 C CA . LEU C 1 133 ? -29.348 47.599 -55.522 1.00 21.42 133 LEU C CA 1
ATOM 6446 C C . LEU C 1 133 ? -29.237 48.958 -56.208 1.00 21.39 133 LEU C C 1
ATOM 6447 O O . LEU C 1 133 ? -29.039 49.002 -57.410 1.00 20.23 133 LEU C O 1
ATOM 6452 N N . PRO C 1 134 ? -29.423 50.088 -55.510 1.00 20.47 134 PRO C N 1
ATOM 6453 C CA . PRO C 1 134 ? -29.417 51.400 -56.147 1.00 22.63 134 PRO C CA 1
ATOM 6454 C C . PRO C 1 134 ? -28.119 51.787 -56.870 1.00 23.88 134 PRO C C 1
ATOM 6455 O O . PRO C 1 134 ? -27.059 51.347 -56.474 1.00 22.70 134 PRO C O 1
ATOM 6459 N N . THR C 1 135 ? -28.269 52.522 -57.964 1.00 24.18 135 THR C N 1
ATOM 6460 C CA . THR C 1 135 ? -27.147 53.002 -58.810 1.00 27.72 135 THR C CA 1
ATOM 6461 C C . THR C 1 135 ? -27.319 54.493 -59.066 1.00 26.20 135 THR C C 1
ATOM 6462 O O . THR C 1 135 ? -28.474 54.959 -59.101 1.00 22.68 135 THR C O 1
ATOM 6466 N N . GLU C 1 136 ? -26.208 55.208 -59.192 1.00 26.93 136 GLU C N 1
ATOM 6467 C CA . GLU C 1 136 ? -26.186 56.645 -59.617 1.00 28.77 136 GLU C CA 1
ATOM 6468 C C . GLU C 1 136 ? -26.873 56.772 -60.976 1.00 25.33 136 GLU C C 1
ATOM 6469 O O . GLU C 1 136 ? -27.530 57.761 -61.180 1.00 27.92 136 GLU C O 1
ATOM 6475 N N . ASP C 1 137 ? -26.724 55.785 -61.849 1.00 26.00 137 ASP C N 1
ATOM 6476 C CA . ASP C 1 137 ? -27.364 55.830 -63.183 1.00 29.64 137 ASP C CA 1
ATOM 6477 C C . ASP C 1 137 ? -28.892 55.891 -63.040 1.00 28.36 137 ASP C C 1
ATOM 6478 O O . ASP C 1 137 ? -29.536 56.615 -63.813 1.00 26.67 137 ASP C O 1
ATOM 6483 N N . ASP C 1 138 ? -29.462 55.117 -62.114 1.00 28.15 138 ASP C N 1
ATOM 6484 C CA . ASP C 1 138 ? -30.914 55.162 -61.796 1.00 25.79 138 ASP C CA 1
ATOM 6485 C C . ASP C 1 138 ? -31.285 56.589 -61.369 1.00 24.56 138 ASP C C 1
ATOM 6486 O O . ASP C 1 138 ? -32.346 57.094 -61.806 1.00 23.99 138 ASP C O 1
ATOM 6491 N N . LYS C 1 139 ? -30.473 57.228 -60.522 1.00 25.81 139 LYS C N 1
ATOM 6492 C CA . LYS C 1 139 ? -30.717 58.642 -60.124 1.00 25.89 139 LYS C CA 1
ATOM 6493 C C . LYS C 1 139 ? -30.754 59.518 -61.391 1.00 26.81 139 LYS C C 1
ATOM 6494 O O . LYS C 1 139 ? -31.671 60.346 -61.505 1.00 24.48 139 LYS C O 1
ATOM 6500 N N . ARG C 1 140 ? -29.780 59.349 -62.285 1.00 27.24 140 ARG C N 1
ATOM 6501 C CA . ARG C 1 140 ? -29.650 60.178 -63.506 1.00 31.52 140 ARG C CA 1
ATOM 6502 C C . ARG C 1 140 ? -30.944 60.059 -64.329 1.00 29.09 140 ARG C C 1
ATOM 6503 O O . ARG C 1 140 ? -31.520 61.106 -64.700 1.00 27.43 140 ARG C O 1
ATOM 6511 N N . ARG C 1 141 ? -31.402 58.832 -64.572 1.00 28.33 141 ARG C N 1
ATOM 6512 C CA . ARG C 1 141 ? -32.624 58.567 -65.390 1.00 27.03 141 ARG C CA 1
ATOM 6513 C C . ARG C 1 141 ? -33.855 59.159 -64.710 1.00 25.48 141 ARG C C 1
ATOM 6514 O O . ARG C 1 141 ? -34.678 59.789 -65.419 1.00 23.01 141 ARG C O 1
ATOM 6522 N N . VAL C 1 142 ? -34.020 58.959 -63.393 1.00 21.19 142 VAL C N 1
ATOM 6523 C CA . VAL C 1 142 ? -35.210 59.509 -62.681 1.00 22.46 142 VAL C CA 1
ATOM 6524 C C . VAL C 1 142 ? -35.196 61.050 -62.755 1.00 25.02 142 VAL C C 1
ATOM 6525 O O . VAL C 1 142 ? -36.292 61.684 -62.890 1.00 23.36 142 VAL C O 1
ATOM 6529 N N . LEU C 1 143 ? -34.027 61.671 -62.617 1.00 26.66 143 LEU C N 1
ATOM 6530 C CA . LEU C 1 143 ? -33.935 63.156 -62.567 1.00 27.55 143 LEU C CA 1
ATOM 6531 C C . LEU C 1 143 ? -34.226 63.704 -63.961 1.00 23.74 143 LEU C C 1
ATOM 6532 O O . LEU C 1 143 ? -34.907 64.731 -64.027 1.00 27.82 143 LEU C O 1
ATOM 6537 N N . ALA C 1 144 ? -33.799 63.000 -65.005 1.00 24.85 144 ALA C N 1
ATOM 6538 C CA . ALA C 1 144 ? -34.139 63.335 -66.409 1.00 28.95 144 ALA C CA 1
ATOM 6539 C C . ALA C 1 144 ? -35.664 63.335 -66.562 1.00 30.68 144 ALA C C 1
ATOM 6540 O O . ALA C 1 144 ? -36.209 64.328 -67.065 1.00 26.92 144 ALA C O 1
ATOM 6542 N N . ALA C 1 145 ? -36.340 62.263 -66.111 1.00 28.53 145 ALA C N 1
ATOM 6543 C CA . ALA C 1 145 ? -37.816 62.170 -66.126 1.00 27.56 145 ALA C CA 1
ATOM 6544 C C . ALA C 1 145 ? -38.384 63.355 -65.362 1.00 25.97 145 ALA C C 1
ATOM 6545 O O . ALA C 1 145 ? -39.327 64.002 -65.883 1.00 27.84 145 ALA C O 1
ATOM 6547 N N . GLU C 1 146 ? -37.817 63.665 -64.197 1.00 26.73 146 GLU C N 1
ATOM 6548 C CA . GLU C 1 146 ? -38.361 64.721 -63.311 1.00 25.80 146 GLU C CA 1
ATOM 6549 C C . GLU C 1 146 ? -38.326 66.085 -64.016 1.00 27.98 146 GLU C C 1
ATOM 6550 O O . GLU C 1 146 ? -39.221 66.909 -63.732 1.00 28.70 146 GLU C O 1
ATOM 6556 N N . THR C 1 147 ? -37.334 66.337 -64.863 1.00 26.66 147 THR C N 1
ATOM 6557 C CA . THR C 1 147 ? -37.257 67.596 -65.629 1.00 31.61 147 THR C CA 1
ATOM 6558 C C . THR C 1 147 ? -38.581 67.766 -66.391 1.00 29.44 147 THR C C 1
ATOM 6559 O O . THR C 1 147 ? -39.171 68.820 -66.234 1.00 29.23 147 THR C O 1
ATOM 6563 N N . LEU C 1 148 ? -39.073 66.746 -67.099 1.00 29.02 148 LEU C N 1
ATOM 6564 C CA . LEU C 1 148 ? -40.335 66.862 -67.889 1.00 27.82 148 LEU C CA 1
ATOM 6565 C C . LEU C 1 148 ? -41.510 67.071 -66.939 1.00 26.62 148 LEU C C 1
ATOM 6566 O O . LEU C 1 148 ? -42.415 67.840 -67.311 1.00 28.52 148 LEU C O 1
ATOM 6571 N N . LEU C 1 149 ? -41.546 66.348 -65.817 1.00 23.73 149 LEU C N 1
ATOM 6572 C CA . LEU C 1 149 ? -42.713 66.357 -64.925 1.00 24.41 149 LEU C CA 1
ATOM 6573 C C . LEU C 1 149 ? -42.886 67.763 -64.323 1.00 27.68 149 LEU C C 1
ATOM 6574 O O . LEU C 1 149 ? -44.047 68.277 -64.272 1.00 22.94 149 LEU C O 1
ATOM 6579 N N . LYS C 1 150 ? -41.780 68.388 -63.908 1.00 29.64 150 LYS C N 1
ATOM 6580 C CA . LYS C 1 150 ? -41.800 69.740 -63.289 1.00 32.90 150 LYS C CA 1
ATOM 6581 C C . LYS C 1 150 ? -42.360 70.749 -64.299 1.00 29.60 150 LYS C C 1
ATOM 6582 O O . LYS C 1 150 ? -42.984 71.699 -63.844 1.00 30.23 150 LYS C O 1
ATOM 6588 N N . GLN C 1 151 ? -42.149 70.528 -65.600 1.00 33.36 151 GLN C N 1
ATOM 6589 C CA . GLN C 1 151 ? -42.532 71.440 -66.721 1.00 36.72 151 GLN C CA 1
ATOM 6590 C C . GLN C 1 151 ? -44.010 71.237 -67.107 1.00 33.72 151 GLN C C 1
ATOM 6591 O O . GLN C 1 151 ? -44.597 72.140 -67.694 1.00 31.95 151 GLN C O 1
ATOM 6597 N N . ALA C 1 152 ? -44.623 70.107 -66.765 1.00 30.48 152 ALA C N 1
ATOM 6598 C CA . ALA C 1 152 ? -45.975 69.709 -67.246 1.00 27.71 152 ALA C CA 1
ATOM 6599 C C . ALA C 1 152 ? -47.088 70.564 -66.621 1.00 26.22 152 ALA C C 1
ATOM 6600 O O . ALA C 1 152 ? -47.055 70.815 -65.406 1.00 24.24 152 ALA C O 1
ATOM 6602 N N . ARG C 1 153 ? -48.124 70.898 -67.393 1.00 26.58 153 ARG C N 1
ATOM 6603 C CA . ARG C 1 153 ? -49.354 71.545 -66.848 1.00 30.25 153 ARG C CA 1
ATOM 6604 C C . ARG C 1 153 ? -50.452 70.489 -66.682 1.00 27.72 153 ARG C C 1
ATOM 6605 O O . ARG C 1 153 ? -51.449 70.758 -66.022 1.00 25.56 153 ARG C O 1
ATOM 6613 N N . SER C 1 154 ? -50.298 69.313 -67.277 1.00 26.57 154 SER C N 1
ATOM 6614 C CA . SER C 1 154 ? -51.281 68.222 -67.104 1.00 25.93 154 SER C CA 1
ATOM 6615 C C . SER C 1 154 ? -50.661 66.855 -67.405 1.00 24.96 154 SER C C 1
ATOM 6616 O O . SER C 1 154 ? -49.622 66.769 -68.116 1.00 25.48 154 SER C O 1
ATOM 6619 N N . LEU C 1 155 ? -51.294 65.825 -66.849 1.00 24.85 155 LEU C N 1
ATOM 6620 C CA . LEU C 1 155 ? -50.960 64.403 -67.087 1.00 25.83 155 LEU C CA 1
ATOM 6621 C C . LEU C 1 155 ? -52.194 63.692 -67.657 1.00 22.69 155 LEU C C 1
ATOM 6622 O O . LEU C 1 155 ? -53.275 63.889 -67.117 1.00 26.45 155 LEU C O 1
ATOM 6627 N N . HIS C 1 156 ? -52.034 62.897 -68.708 1.00 23.85 156 HIS C N 1
ATOM 6628 C CA . HIS C 1 156 ? -53.174 62.149 -69.297 1.00 25.68 156 HIS C CA 1
ATOM 6629 C C . HIS C 1 156 ? -52.793 60.676 -69.424 1.00 22.93 156 HIS C C 1
ATOM 6630 O O . HIS C 1 156 ? -51.663 60.362 -69.849 1.00 24.62 156 HIS C O 1
ATOM 6637 N N . VAL C 1 157 ? -53.721 59.788 -69.086 1.00 20.86 157 VAL C N 1
ATOM 6638 C CA . VAL C 1 157 ? -53.494 58.332 -69.242 1.00 19.42 157 VAL C CA 1
ATOM 6639 C C . VAL C 1 157 ? -54.569 57.768 -70.176 1.00 19.13 157 VAL C C 1
ATOM 6640 O O . VAL C 1 157 ? -55.735 58.041 -69.937 1.00 19.80 157 VAL C O 1
ATOM 6644 N N . ARG C 1 158 ? -54.155 56.991 -71.167 1.00 21.92 158 ARG C N 1
ATOM 6645 C CA . ARG C 1 158 ? -55.062 56.174 -72.018 1.00 23.20 158 ARG C CA 1
ATOM 6646 C C . ARG C 1 158 ? -54.579 54.727 -71.987 1.00 21.80 158 ARG C C 1
ATOM 6647 O O . ARG C 1 158 ? -53.365 54.517 -71.848 1.00 20.22 158 ARG C O 1
ATOM 6655 N N . SER C 1 159 ? -55.497 53.777 -72.160 1.00 19.27 159 SER C N 1
ATOM 6656 C CA . SER C 1 159 ? -55.195 52.343 -72.403 1.00 21.31 159 SER C CA 1
ATOM 6657 C C . SER C 1 159 ? -56.293 51.736 -73.273 1.00 21.35 159 SER C C 1
ATOM 6658 O O . SER C 1 159 ? -57.447 52.219 -73.191 1.00 20.19 159 SER C O 1
ATOM 6661 N N . LYS C 1 160 ? -55.938 50.685 -74.001 1.00 24.27 160 LYS C N 1
ATOM 6662 C CA . LYS C 1 160 ? -56.853 49.876 -74.847 1.00 28.05 160 LYS C CA 1
ATOM 6663 C C . LYS C 1 160 ? -57.999 49.391 -73.962 1.00 24.30 160 LYS C C 1
ATOM 6664 O O . LYS C 1 160 ? -59.154 49.293 -74.455 1.00 24.14 160 LYS C O 1
ATOM 6670 N N . ALA C 1 161 ? -57.701 49.088 -72.694 1.00 20.96 161 ALA C N 1
ATOM 6671 C CA . ALA C 1 161 ? -58.699 48.550 -71.752 1.00 20.01 161 ALA C CA 1
ATOM 6672 C C . ALA C 1 161 ? -59.748 49.619 -71.420 1.00 19.69 161 ALA C C 1
ATOM 6673 O O . ALA C 1 161 ? -60.819 49.255 -70.885 1.00 19.27 161 ALA C O 1
ATOM 6675 N N . GLY C 1 162 ? -59.482 50.895 -71.728 1.00 18.41 162 GLY C N 1
ATOM 6676 C CA . GLY C 1 162 ? -60.488 51.947 -71.509 1.00 19.27 162 GLY C CA 1
ATOM 6677 C C . GLY C 1 162 ? -60.055 53.014 -70.514 1.00 19.13 162 GLY C C 1
ATOM 6678 O O . GLY C 1 162 ? -60.882 53.893 -70.210 1.00 18.15 162 GLY C O 1
ATOM 6679 N N . SER C 1 163 ? -58.798 53.038 -70.085 1.00 17.79 163 SER C N 1
ATOM 6680 C CA . SER C 1 163 ? -58.340 54.169 -69.248 1.00 18.68 163 SER C CA 1
ATOM 6681 C C . SER C 1 163 ? -58.442 55.432 -70.119 1.00 19.90 163 SER C C 1
ATOM 6682 O O . SER C 1 163 ? -58.055 55.371 -71.301 1.00 17.73 163 SER C O 1
ATOM 6685 N N . ASP C 1 164 ? -58.980 56.502 -69.553 1.00 20.43 164 ASP C N 1
ATOM 6686 C CA . ASP C 1 164 ? -59.035 57.843 -70.187 1.00 22.38 164 ASP C CA 1
ATOM 6687 C C . ASP C 1 164 ? -59.135 58.860 -69.055 1.00 20.56 164 ASP C C 1
ATOM 6688 O O . ASP C 1 164 ? -60.247 59.178 -68.641 1.00 17.73 164 ASP C O 1
ATOM 6693 N N . PHE C 1 165 ? -57.985 59.302 -68.543 1.00 20.98 165 PHE C N 1
ATOM 6694 C CA . PHE C 1 165 ? -57.881 59.998 -67.245 1.00 18.30 165 PHE C CA 1
ATOM 6695 C C . PHE C 1 165 ? -57.083 61.281 -67.441 1.00 19.53 165 PHE C C 1
ATOM 6696 O O . PHE C 1 165 ? -56.005 61.183 -68.020 1.00 17.51 165 PHE C O 1
ATOM 6704 N N . HIS C 1 166 ? -57.574 62.400 -66.905 1.00 23.29 166 HIS C N 1
ATOM 6705 C CA . HIS C 1 166 ? -56.959 63.742 -67.033 1.00 23.86 166 HIS C CA 1
ATOM 6706 C C . HIS C 1 166 ? -56.713 64.339 -65.644 1.00 23.44 166 HIS C C 1
ATOM 6707 O O . HIS C 1 166 ? -57.656 64.400 -64.828 1.00 23.71 166 HIS C O 1
ATOM 6714 N N . ALA C 1 167 ? -55.467 64.758 -65.408 1.00 23.43 167 ALA C N 1
ATOM 6715 C CA . ALA C 1 167 ? -54.995 65.371 -64.153 1.00 27.27 167 ALA C CA 1
ATOM 6716 C C . ALA C 1 167 ? -54.299 66.691 -64.474 1.00 27.72 167 ALA C C 1
ATOM 6717 O O . ALA C 1 167 ? -53.122 66.712 -64.836 1.00 26.63 167 ALA C O 1
ATOM 6719 N N . PRO C 1 168 ? -54.991 67.835 -64.314 1.00 30.66 168 PRO C N 1
ATOM 6720 C CA . PRO C 1 168 ? -54.297 69.126 -64.236 1.00 30.44 168 PRO C CA 1
ATOM 6721 C C . PRO C 1 168 ? -53.214 69.123 -63.139 1.00 26.83 168 PRO C C 1
ATOM 6722 O O . PRO C 1 168 ? -53.504 68.670 -62.029 1.00 24.22 168 PRO C O 1
ATOM 6726 N N . LEU C 1 169 ? -52.039 69.681 -63.458 1.00 26.25 169 LEU C N 1
ATOM 6727 C CA . LEU C 1 169 ? -50.838 69.773 -62.588 1.00 25.69 169 LEU C CA 1
ATOM 6728 C C . LEU C 1 169 ? -50.497 71.253 -62.348 1.00 30.59 169 LEU C C 1
ATOM 6729 O O . LEU C 1 169 ? -51.150 72.116 -62.956 1.00 29.36 169 LEU C O 1
ATOM 6734 N N . GLY C 1 170 ? -49.524 71.527 -61.477 1.00 30.36 170 GLY C N 1
ATOM 6735 C CA . GLY C 1 170 ? -49.087 72.887 -61.128 1.00 31.74 170 GLY C CA 1
ATOM 6736 C C . GLY C 1 170 ? -49.159 73.175 -59.645 1.00 31.49 170 GLY C C 1
ATOM 6737 O O . GLY C 1 170 ? -48.283 73.867 -59.124 1.00 32.98 170 GLY C O 1
ATOM 6738 N N . GLN C 1 171 ? -50.156 72.661 -58.954 1.00 31.83 171 GLN C N 1
ATOM 6739 C CA . GLN C 1 171 ? -50.322 72.942 -57.515 1.00 30.78 171 GLN C CA 1
ATOM 6740 C C . GLN C 1 171 ? -49.303 72.171 -56.665 1.00 32.39 171 GLN C C 1
ATOM 6741 O O . GLN C 1 171 ? -48.964 72.667 -55.603 1.00 32.13 171 GLN C O 1
ATOM 6747 N N . TYR C 1 172 ? -48.830 70.992 -57.061 1.00 31.38 172 TYR C N 1
ATOM 6748 C CA . TYR C 1 172 ? -48.034 70.145 -56.135 1.00 29.84 172 TYR C CA 1
ATOM 6749 C C . TYR C 1 172 ? -46.698 69.826 -56.764 1.00 27.48 172 TYR C C 1
ATOM 6750 O O . TYR C 1 172 ? -46.574 69.778 -57.977 1.00 26.65 172 TYR C O 1
ATOM 6759 N N . PRO C 1 173 ? -45.655 69.609 -55.941 1.00 27.89 173 PRO C N 1
ATOM 6760 C CA . PRO C 1 173 ? -44.319 69.324 -56.452 1.00 27.50 173 PRO C CA 1
ATOM 6761 C C . PRO C 1 173 ? -44.243 67.900 -57.028 1.00 29.26 173 PRO C C 1
ATOM 6762 O O . PRO C 1 173 ? -45.170 67.121 -56.824 1.00 28.46 173 PRO C O 1
ATOM 6766 N N . ALA C 1 174 ? -43.201 67.648 -57.823 1.00 30.76 174 ALA C N 1
ATOM 6767 C CA . ALA C 1 174 ? -42.795 66.321 -58.321 1.00 28.74 174 ALA C CA 1
ATOM 6768 C C . ALA C 1 174 ? -41.882 65.713 -57.269 1.00 30.08 174 ALA C C 1
ATOM 6769 O O . ALA C 1 174 ? -41.094 66.470 -56.630 1.00 28.95 174 ALA C O 1
ATOM 6771 N N . VAL C 1 175 ? -42.051 64.416 -57.037 1.00 27.22 175 VAL C N 1
ATOM 6772 C CA . VAL C 1 175 ? -41.260 63.634 -56.058 1.00 26.16 175 VAL C CA 1
ATOM 6773 C C . VAL C 1 175 ? -40.613 62.489 -56.825 1.00 26.98 175 VAL C C 1
ATOM 6774 O O . VAL C 1 175 ? -41.287 61.862 -57.658 1.00 26.59 175 VAL C O 1
ATOM 6778 N N . THR C 1 176 ? -39.343 62.230 -56.518 1.00 24.31 176 THR C N 1
ATOM 6779 C CA . THR C 1 176 ? -38.539 61.154 -57.124 1.00 23.50 176 THR C CA 1
ATOM 6780 C C . THR C 1 176 ? -38.183 60.164 -56.017 1.00 23.95 176 THR C C 1
ATOM 6781 O O . THR C 1 176 ? -38.110 60.591 -54.853 1.00 23.92 176 THR C O 1
ATOM 6785 N N . GLU C 1 177 ? -38.065 58.894 -56.374 1.00 25.86 177 GLU C N 1
ATOM 6786 C CA . GLU C 1 177 ? -37.437 57.825 -55.552 1.00 25.90 177 GLU C CA 1
ATOM 6787 C C . GLU C 1 177 ? -36.444 57.094 -56.449 1.00 22.40 177 GLU C C 1
ATOM 6788 O O . GLU C 1 177 ? -36.889 56.440 -57.362 1.00 22.77 177 GLU C O 1
ATOM 6794 N N . TYR C 1 178 ? -35.142 57.230 -56.191 1.00 20.96 178 TYR C N 1
ATOM 6795 C CA . TYR C 1 178 ? -34.075 56.599 -57.010 1.00 20.93 178 TYR C CA 1
ATOM 6796 C C . TYR C 1 178 ? -33.239 55.657 -56.141 1.00 20.03 178 TYR C C 1
ATOM 6797 O O . TYR C 1 178 ? -32.271 55.054 -56.665 1.00 21.65 178 TYR C O 1
ATOM 6806 N N . GLY C 1 179 ? -33.612 55.493 -54.870 1.00 20.55 179 GLY C N 1
ATOM 6807 C CA . GLY C 1 179 ? -33.096 54.385 -54.038 1.00 20.83 179 GLY C CA 1
ATOM 6808 C C . GLY C 1 179 ? -32.131 54.787 -52.935 1.00 21.68 179 GLY C C 1
ATOM 6809 O O . GLY C 1 179 ? -31.704 53.852 -52.189 1.00 22.77 179 GLY C O 1
ATOM 6810 N N . TYR C 1 180 ? -31.719 56.057 -52.841 1.00 20.93 180 TYR C N 1
ATOM 6811 C CA . TYR C 1 180 ? -30.717 56.482 -51.838 1.00 23.29 180 TYR C CA 1
ATOM 6812 C C . TYR C 1 180 ? -30.962 57.912 -51.386 1.00 23.24 180 TYR C C 1
ATOM 6813 O O . TYR C 1 180 ? -31.477 58.703 -52.147 1.00 24.15 180 TYR C O 1
ATOM 6822 N N . ALA C 1 181 ? -30.623 58.192 -50.127 1.00 22.85 181 ALA C N 1
ATOM 6823 C CA . ALA C 1 181 ? -30.918 59.470 -49.443 1.00 24.45 181 ALA C CA 1
ATOM 6824 C C . ALA C 1 181 ? -29.623 60.289 -49.308 1.00 26.18 181 ALA C C 1
ATOM 6825 O O . ALA C 1 181 ? -29.048 60.340 -48.179 1.00 25.87 181 ALA C O 1
ATOM 6827 N N . ASP C 1 182 ? -29.197 60.915 -50.421 1.00 27.41 182 ASP C N 1
ATOM 6828 C CA . ASP C 1 182 ? -27.921 61.675 -50.536 1.00 28.20 182 ASP C CA 1
ATOM 6829 C C . ASP C 1 182 ? -28.139 63.147 -50.184 1.00 31.32 182 ASP C C 1
ATOM 6830 O O . ASP C 1 182 ? -27.189 63.770 -49.702 1.00 32.63 182 ASP C O 1
ATOM 6835 N N . GLU C 1 183 ? -29.335 63.681 -50.427 1.00 33.71 183 GLU C N 1
ATOM 6836 C CA . GLU C 1 183 ? -29.642 65.120 -50.242 1.00 36.35 183 GLU C CA 1
ATOM 6837 C C . GLU C 1 183 ? -30.197 65.303 -48.836 1.00 33.21 183 GLU C C 1
ATOM 6838 O O . GLU C 1 183 ? -31.068 64.562 -48.381 1.00 30.06 183 GLU C O 1
ATOM 6844 N N . PRO C 1 184 ? -29.769 66.350 -48.106 1.00 35.68 184 PRO C N 1
ATOM 6845 C CA . PRO C 1 184 ? -30.319 66.607 -46.781 1.00 35.04 184 PRO C CA 1
ATOM 6846 C C . PRO C 1 184 ? -31.801 66.968 -46.915 1.00 30.43 184 PRO C C 1
ATOM 6847 O O . PRO C 1 184 ? -32.201 67.522 -47.888 1.00 31.67 184 PRO C O 1
ATOM 6851 N N . GLY C 1 185 ? -32.595 66.593 -45.943 1.00 29.79 185 GLY C N 1
ATOM 6852 C CA . GLY C 1 185 ? -34.035 66.853 -45.957 1.00 29.99 185 GLY C CA 1
ATOM 6853 C C . GLY C 1 185 ? -34.786 65.961 -46.932 1.00 29.86 185 GLY C C 1
ATOM 6854 O O . GLY C 1 185 ? -35.989 66.157 -47.020 1.00 31.43 185 GLY C O 1
ATOM 6855 N N . ARG C 1 186 ? -34.131 65.012 -47.612 1.00 28.63 186 ARG C N 1
ATOM 6856 C CA . ARG C 1 186 ? -34.815 64.164 -48.618 1.00 34.29 186 ARG C CA 1
ATOM 6857 C C . ARG C 1 186 ? -35.097 62.771 -48.056 1.00 30.94 186 ARG C C 1
ATOM 6858 O O . ARG C 1 186 ? -34.271 62.224 -47.308 1.00 30.01 186 ARG C O 1
ATOM 6866 N N . TRP C 1 187 ? -36.264 62.250 -48.418 1.00 29.07 187 TRP C N 1
ATOM 6867 C CA . TRP C 1 187 ? -36.707 60.866 -48.142 1.00 27.66 187 TRP C CA 1
ATOM 6868 C C . TRP C 1 187 ? -36.523 60.043 -49.421 1.00 27.18 187 TRP C C 1
ATOM 6869 O O . TRP C 1 187 ? -36.735 60.581 -50.534 1.00 26.09 187 TRP C O 1
ATOM 6880 N N . ASP C 1 188 ? -36.066 58.802 -49.282 1.00 24.07 188 ASP C N 1
ATOM 6881 C CA . ASP C 1 188 ? -36.051 57.842 -50.405 1.00 23.34 188 ASP C CA 1
ATOM 6882 C C . ASP C 1 188 ? -36.191 56.430 -49.854 1.00 21.19 188 ASP C C 1
ATOM 6883 O O . ASP C 1 188 ? -36.250 56.228 -48.610 1.00 19.32 188 ASP C O 1
ATOM 6888 N N . HIS C 1 189 ? -36.299 55.492 -50.786 1.00 20.50 189 HIS C N 1
ATOM 6889 C CA . HIS C 1 189 ? -36.699 54.095 -50.508 1.00 20.43 189 HIS C CA 1
ATOM 6890 C C . HIS C 1 189 ? -35.774 53.191 -51.296 1.00 20.18 189 HIS C C 1
ATOM 6891 O O . HIS C 1 189 ? -35.759 53.252 -52.542 1.00 22.33 189 HIS C O 1
ATOM 6898 N N . TRP C 1 190 ? -35.003 52.380 -50.596 1.00 20.04 190 TRP C N 1
ATOM 6899 C CA . TRP C 1 190 ? -34.245 51.288 -51.248 1.00 18.88 190 TRP C CA 1
ATOM 6900 C C . TRP C 1 190 ? -35.113 50.054 -51.104 1.00 18.94 190 TRP C C 1
ATOM 6901 O O . TRP C 1 190 ? -35.281 49.645 -49.951 1.00 20.00 190 TRP C O 1
ATOM 6912 N N . PRO C 1 191 ? -35.680 49.425 -52.168 1.00 16.87 191 PRO C N 1
ATOM 6913 C CA . PRO C 1 191 ? -35.488 49.783 -53.573 1.00 18.53 191 PRO C CA 1
ATOM 6914 C C . PRO C 1 191 ? -36.615 50.634 -54.176 1.00 20.04 191 PRO C C 1
ATOM 6915 O O . PRO C 1 191 ? -37.723 50.644 -53.618 1.00 20.03 191 PRO C O 1
ATOM 6919 N N . SER C 1 192 ? -36.316 51.376 -55.246 1.00 21.66 192 SER C N 1
ATOM 6920 C CA . SER C 1 192 ? -37.333 52.219 -55.939 1.00 20.86 192 SER C CA 1
ATOM 6921 C C . SER C 1 192 ? -36.921 52.504 -57.389 1.00 20.46 192 SER C C 1
ATOM 6922 O O . SER C 1 192 ? -36.528 51.533 -58.090 1.00 20.41 192 SER C O 1
ATOM 6925 N N . GLY C 1 193 ? -37.024 53.768 -57.837 1.00 20.09 193 GLY C N 1
ATOM 6926 C CA . GLY C 1 193 ? -36.759 54.129 -59.244 1.00 21.19 193 GLY C CA 1
ATOM 6927 C C . GLY C 1 193 ? -38.019 54.451 -60.021 1.00 20.65 193 GLY C C 1
ATOM 6928 O O . GLY C 1 193 ? -38.317 53.740 -60.957 1.00 19.78 193 GLY C O 1
ATOM 6929 N N . PHE C 1 194 ? -38.719 55.511 -59.617 1.00 21.95 194 PHE C N 1
ATOM 6930 C CA . PHE C 1 194 ? -39.992 55.983 -60.212 1.00 22.60 194 PHE C CA 1
ATOM 6931 C C . PHE C 1 194 ? -40.227 57.394 -59.683 1.00 22.08 194 PHE C C 1
ATOM 6932 O O . PHE C 1 194 ? -39.419 57.874 -58.823 1.00 24.16 194 PHE C O 1
ATOM 6940 N N . LEU C 1 195 ? -41.237 58.072 -60.216 1.00 21.40 195 LEU C N 1
ATOM 6941 C CA . LEU C 1 195 ? -41.582 59.464 -59.828 1.00 20.28 195 LEU C CA 1
ATOM 6942 C C . LEU C 1 195 ? -43.078 59.688 -59.981 1.00 20.98 195 LEU C C 1
ATOM 6943 O O . LEU C 1 195 ? -43.747 58.940 -60.737 1.00 18.30 195 LEU C O 1
ATOM 6948 N N . PHE C 1 196 ? -43.559 60.712 -59.293 1.00 20.74 196 PHE C N 1
ATOM 6949 C CA . PHE C 1 196 ? -45.004 61.012 -59.188 1.00 22.60 196 PHE C CA 1
ATOM 6950 C C . PHE C 1 196 ? -45.181 62.462 -58.743 1.00 23.84 196 PHE C C 1
ATOM 6951 O O . PHE C 1 196 ? -44.224 63.122 -58.216 1.00 24.57 196 PHE C O 1
ATOM 6959 N N . THR C 1 197 ? -46.381 62.961 -58.994 1.00 22.73 197 THR C N 1
ATOM 6960 C CA . THR C 1 197 ? -46.874 64.241 -58.461 1.00 24.73 197 THR C CA 1
ATOM 6961 C C . THR C 1 197 ? -48.289 63.972 -57.944 1.00 25.54 197 THR C C 1
ATOM 6962 O O . THR C 1 197 ? -48.642 62.785 -57.802 1.00 24.25 197 THR C O 1
ATOM 6966 N N . TRP C 1 198 ? -49.027 65.025 -57.609 1.00 23.39 198 TRP C N 1
ATOM 6967 C CA . TRP C 1 198 ? -50.444 64.945 -57.196 1.00 25.35 198 TRP C CA 1
ATOM 6968 C C . TRP C 1 198 ? -51.228 65.781 -58.179 1.00 27.12 198 TRP C C 1
ATOM 6969 O O . TRP C 1 198 ? -50.687 66.779 -58.651 1.00 25.96 198 TRP C O 1
ATOM 6980 N N . PRO C 1 199 ? -52.503 65.438 -58.477 1.00 26.57 199 PRO C N 1
ATOM 6981 C CA . PRO C 1 199 ? -53.316 66.296 -59.319 1.00 27.61 199 PRO C CA 1
ATOM 6982 C C . PRO C 1 199 ? -53.665 67.543 -58.497 1.00 28.00 199 PRO C C 1
ATOM 6983 O O . PRO C 1 199 ? -53.695 67.468 -57.271 1.00 29.23 199 PRO C O 1
ATOM 6987 N N . ASN C 1 200 ? -53.992 68.624 -59.188 1.00 30.44 200 ASN C N 1
ATOM 6988 C CA . ASN C 1 200 ? -54.603 69.809 -58.527 1.00 29.89 200 ASN C CA 1
ATOM 6989 C C . ASN C 1 200 ? -55.879 69.359 -57.818 1.00 33.11 200 ASN C C 1
ATOM 6990 O O . ASN C 1 200 ? -56.565 68.420 -58.313 1.00 28.24 200 ASN C O 1
ATOM 6995 N N . GLU C 1 201 ? -56.169 70.027 -56.705 1.00 31.94 201 GLU C N 1
ATOM 6996 C CA . GLU C 1 201 ? -57.389 69.869 -55.885 1.00 32.89 201 GLU C CA 1
ATOM 6997 C C . GLU C 1 201 ? -58.635 69.840 -56.761 1.00 30.55 201 GLU C C 1
ATOM 6998 O O . GLU C 1 201 ? -58.770 70.742 -57.606 1.00 29.37 201 GLU C O 1
ATOM 7004 N N . ASP C 1 202 ? -59.470 68.814 -56.579 1.00 33.63 202 ASP C N 1
ATOM 7005 C CA . ASP C 1 202 ? -60.851 68.718 -57.117 1.00 36.24 202 ASP C CA 1
ATOM 7006 C C . ASP C 1 202 ? -60.834 68.767 -58.645 1.00 35.08 202 ASP C C 1
ATOM 7007 O O . ASP C 1 202 ? -61.783 69.335 -59.203 1.00 35.99 202 ASP C O 1
ATOM 7012 N N . SER C 1 203 ? -59.770 68.286 -59.297 1.00 32.13 203 SER C N 1
ATOM 7013 C CA . SER C 1 203 ? -59.557 68.514 -60.748 1.00 31.92 203 SER C CA 1
ATOM 7014 C C . SER C 1 203 ? -59.402 67.210 -61.558 1.00 30.33 203 SER C C 1
ATOM 7015 O O . SER C 1 203 ? -59.763 67.228 -62.752 1.00 28.85 203 SER C O 1
ATOM 7018 N N . ALA C 1 204 ? -58.899 66.105 -60.996 1.00 27.61 204 ALA C N 1
ATOM 7019 C CA . ALA C 1 204 ? -58.702 64.856 -61.788 1.00 26.37 204 ALA C CA 1
ATOM 7020 C C . ALA C 1 204 ? -60.059 64.312 -62.263 1.00 25.59 204 ALA C C 1
ATOM 7021 O O . ALA C 1 204 ? -61.015 64.223 -61.452 1.00 24.65 204 ALA C O 1
ATOM 7023 N N . GLU C 1 205 ? -60.133 63.947 -63.545 1.00 25.98 205 GLU C N 1
ATOM 7024 C CA . GLU C 1 205 ? -61.387 63.530 -64.218 1.00 28.92 205 GLU C CA 1
ATOM 7025 C C . GLU C 1 205 ? -61.133 62.352 -65.159 1.00 25.15 205 GLU C C 1
ATOM 7026 O O . GLU C 1 205 ? -60.112 62.352 -65.856 1.00 25.34 205 GLU C O 1
ATOM 7032 N N . GLY C 1 206 ? -62.132 61.475 -65.232 1.00 23.74 206 GLY C N 1
ATOM 7033 C CA . GLY C 1 206 ? -62.326 60.476 -66.285 1.00 23.40 206 GLY C CA 1
ATOM 7034 C C . GLY C 1 206 ? -62.440 59.078 -65.707 1.00 20.82 206 GLY C C 1
ATOM 7035 O O . GLY C 1 206 ? -63.218 58.867 -64.744 1.00 22.30 206 GLY C O 1
ATOM 7036 N N . THR C 1 207 ? -61.718 58.155 -66.322 1.00 20.21 207 THR C N 1
ATOM 7037 C CA . THR C 1 207 ? -61.813 56.717 -66.081 1.00 19.63 207 THR C CA 1
ATOM 7038 C C . THR C 1 207 ? -60.417 56.124 -65.956 1.00 19.47 207 THR C C 1
ATOM 7039 O O . THR C 1 207 ? -59.555 56.428 -66.847 1.00 18.58 207 THR C O 1
ATOM 7043 N N . LEU C 1 208 ? -60.239 55.271 -64.939 1.00 18.18 208 LEU C N 1
ATOM 7044 C CA . LEU C 1 208 ? -59.064 54.380 -64.842 1.00 18.84 208 LEU C CA 1
ATOM 7045 C C . LEU C 1 208 ? -59.569 52.938 -64.785 1.00 17.77 208 LEU C C 1
ATOM 7046 O O . LEU C 1 208 ? -60.432 52.636 -63.940 1.00 19.51 208 LEU C O 1
ATOM 7051 N N . VAL C 1 209 ? -59.084 52.113 -65.707 1.00 17.92 209 VAL C N 1
ATOM 7052 C CA . VAL C 1 209 ? -59.471 50.685 -65.809 1.00 18.57 209 VAL C CA 1
ATOM 7053 C C . VAL C 1 209 ? -58.308 49.847 -65.303 1.00 17.90 209 VAL C C 1
ATOM 7054 O O . VAL C 1 209 ? -57.204 49.882 -65.913 1.00 19.10 209 VAL C O 1
ATOM 7058 N N . LEU C 1 210 ? -58.586 49.066 -64.268 1.00 18.89 210 LEU C N 1
ATOM 7059 C CA . LEU C 1 210 ? -57.720 47.941 -63.870 1.00 19.13 210 LEU C CA 1
ATOM 7060 C C . LEU C 1 210 ? -58.083 46.806 -64.820 1.00 20.08 210 LEU C C 1
ATOM 7061 O O . LEU C 1 210 ? -59.195 46.279 -64.756 1.00 19.60 210 LEU C O 1
ATOM 7066 N N . ASP C 1 211 ? -57.198 46.544 -65.760 1.00 20.76 211 ASP C N 1
ATOM 7067 C CA . ASP C 1 211 ? -57.330 45.426 -66.703 1.00 20.55 211 ASP C CA 1
ATOM 7068 C C . ASP C 1 211 ? -57.057 44.122 -65.967 1.00 23.55 211 ASP C C 1
ATOM 7069 O O . ASP C 1 211 ? -56.516 44.132 -64.828 1.00 18.89 211 ASP C O 1
ATOM 7074 N N . VAL C 1 212 ? -57.380 43.033 -66.637 1.00 25.22 212 VAL C N 1
ATOM 7075 C CA . VAL C 1 212 ? -56.870 41.702 -66.247 1.00 25.49 212 VAL C CA 1
ATOM 7076 C C . VAL C 1 212 ? -55.356 41.833 -66.142 1.00 24.01 212 VAL C C 1
ATOM 7077 O O . VAL C 1 212 ? -54.742 42.469 -67.051 1.00 22.48 212 VAL C O 1
ATOM 7081 N N . GLY C 1 213 ? -54.788 41.372 -65.028 1.00 19.91 213 GLY C N 1
ATOM 7082 C CA . GLY C 1 213 ? -53.332 41.406 -64.834 1.00 21.39 213 GLY C CA 1
ATOM 7083 C C . GLY C 1 213 ? -52.832 42.665 -64.142 1.00 22.14 213 GLY C C 1
ATOM 7084 O O . GLY C 1 213 ? -51.622 42.684 -63.727 1.00 20.83 213 GLY C O 1
ATOM 7085 N N . ASP C 1 214 ? -53.691 43.660 -63.915 1.00 21.50 214 ASP C N 1
ATOM 7086 C CA . ASP C 1 214 ? -53.259 44.848 -63.133 1.00 20.37 214 ASP C CA 1
ATOM 7087 C C . ASP C 1 214 ? -53.348 44.487 -61.642 1.00 21.64 214 ASP C C 1
ATOM 7088 O O . ASP C 1 214 ? -53.904 43.428 -61.301 1.00 18.41 214 ASP C O 1
ATOM 7093 N N . ILE C 1 215 ? -52.751 45.324 -60.788 1.00 23.71 215 ILE C N 1
ATOM 7094 C CA . ILE C 1 215 ? -52.489 45.006 -59.357 1.00 23.09 215 ILE C CA 1
ATOM 7095 C C . ILE C 1 215 ? -53.135 46.054 -58.442 1.00 21.66 215 ILE C C 1
ATOM 7096 O O . ILE C 1 215 ? -53.089 47.236 -58.769 1.00 20.40 215 ILE C O 1
ATOM 7101 N N . ILE C 1 216 ? -53.681 45.607 -57.312 1.00 20.78 216 ILE C N 1
ATOM 7102 C CA . ILE C 1 216 ? -54.065 46.459 -56.158 1.00 21.53 216 ILE C CA 1
ATOM 7103 C C . ILE C 1 216 ? -53.155 46.096 -54.991 1.00 22.13 216 ILE C C 1
ATOM 7104 O O . ILE C 1 216 ? -53.145 44.934 -54.574 1.00 21.43 216 ILE C O 1
ATOM 7109 N N . LEU C 1 217 ? -52.429 47.086 -54.502 1.00 19.42 217 LEU C N 1
ATOM 7110 C CA . LEU C 1 217 ? -51.699 47.003 -53.232 1.00 21.82 217 LEU C CA 1
ATOM 7111 C C . LEU C 1 217 ? -52.553 47.741 -52.211 1.00 20.09 217 LEU C C 1
ATOM 7112 O O . LEU C 1 217 ? -53.011 48.849 -52.463 1.00 22.61 217 LEU C O 1
ATOM 7117 N N . PRO C 1 218 ? -52.768 47.216 -50.997 1.00 22.56 218 PRO C N 1
ATOM 7118 C CA . PRO C 1 218 ? -52.039 46.061 -50.474 1.00 21.56 218 PRO C CA 1
ATOM 7119 C C . PRO C 1 218 ? -52.675 44.682 -50.637 1.00 22.23 218 PRO C C 1
ATOM 7120 O O . PRO C 1 218 ? -52.222 43.798 -49.981 1.00 21.17 218 PRO C O 1
ATOM 7124 N N . PHE C 1 219 ? -53.645 44.508 -51.537 1.00 22.50 219 PHE C N 1
ATOM 7125 C CA . PHE C 1 219 ? -54.298 43.193 -51.764 1.00 22.83 219 PHE C CA 1
ATOM 7126 C C . PHE C 1 219 ? -53.272 42.199 -52.316 1.00 24.57 219 PHE C C 1
ATOM 7127 O O . PHE C 1 219 ? -53.376 40.972 -52.001 1.00 22.42 219 PHE C O 1
ATOM 7135 N N . LYS C 1 220 ? -52.352 42.695 -53.146 1.00 22.69 220 LYS C N 1
ATOM 7136 C CA . LYS C 1 220 ? -51.249 41.895 -53.743 1.00 24.79 220 LYS C CA 1
ATOM 7137 C C . LYS C 1 220 ? -51.851 40.752 -54.561 1.00 25.86 220 LYS C C 1
ATOM 7138 O O . LYS C 1 220 ? -51.349 39.639 -54.476 1.00 27.59 220 LYS C O 1
ATOM 7144 N N . ASN C 1 221 ? -52.830 41.109 -55.393 1.00 27.17 221 ASN C N 1
ATOM 7145 C CA . ASN C 1 221 ? -53.541 40.264 -56.384 1.00 28.37 221 ASN C CA 1
ATOM 7146 C C . ASN C 1 221 ? -53.344 40.820 -57.796 1.00 23.86 221 ASN C C 1
ATOM 7147 O O . ASN C 1 221 ? -53.392 42.062 -57.985 1.00 22.35 221 ASN C O 1
ATOM 7152 N N . TYR C 1 222 ? -53.166 39.931 -58.757 1.00 22.57 222 TYR C N 1
ATOM 7153 C CA . TYR C 1 222 ? -53.356 40.232 -60.199 1.00 22.72 222 TYR C CA 1
ATOM 7154 C C . TYR C 1 222 ? -54.852 40.124 -60.464 1.00 25.86 222 TYR C C 1
ATOM 7155 O O . TYR C 1 222 ? -55.441 39.069 -60.175 1.00 25.33 222 TYR C O 1
ATOM 7164 N N . CYS C 1 223 ? -55.460 41.208 -60.927 1.00 23.36 223 CYS C N 1
ATOM 7165 C CA . CYS C 1 223 ? -56.890 41.230 -61.328 1.00 23.18 223 CYS C CA 1
ATOM 7166 C C . CYS C 1 223 ? -57.175 40.081 -62.306 1.00 20.50 223 CYS C C 1
ATOM 7167 O O . CYS C 1 223 ? -56.424 39.931 -63.261 1.00 21.29 223 CYS C O 1
ATOM 7170 N N . ARG C 1 224 ? -58.229 39.298 -62.082 1.00 21.70 224 ARG C N 1
ATOM 7171 C CA . ARG C 1 224 ? -58.682 38.269 -63.055 1.00 26.09 224 ARG C CA 1
ATOM 7172 C C . ARG C 1 224 ? -59.939 38.775 -63.789 1.00 29.09 224 ARG C C 1
ATOM 7173 O O . ARG C 1 224 ? -60.332 38.139 -64.805 1.00 29.08 224 ARG C O 1
ATOM 7181 N N . GLU C 1 225 ? -60.512 39.885 -63.320 1.00 28.41 225 GLU C N 1
ATOM 7182 C CA . GLU C 1 225 ? -61.663 40.579 -63.945 1.00 29.70 225 GLU C CA 1
ATOM 7183 C C . GLU C 1 225 ? -61.340 42.071 -63.972 1.00 28.57 225 GLU C C 1
ATOM 7184 O O . GLU C 1 225 ? -60.549 42.525 -63.145 1.00 31.26 225 GLU C O 1
ATOM 7190 N N . ARG C 1 226 ? -61.927 42.806 -64.899 1.00 27.24 226 ARG C N 1
ATOM 7191 C CA . ARG C 1 226 ? -61.695 44.258 -65.015 1.00 26.83 226 ARG C CA 1
ATOM 7192 C C . ARG C 1 226 ? -62.395 44.976 -63.871 1.00 24.69 226 ARG C C 1
ATOM 7193 O O . ARG C 1 226 ? -63.482 44.511 -63.431 1.00 24.98 226 ARG C O 1
ATOM 7201 N N . ILE C 1 227 ? -61.771 46.063 -63.412 1.00 22.01 227 ILE C N 1
ATOM 7202 C CA . ILE C 1 227 ? -62.429 47.041 -62.525 1.00 20.62 227 ILE C CA 1
ATOM 7203 C C . ILE C 1 227 ? -62.360 48.416 -63.186 1.00 20.76 227 ILE C C 1
ATOM 7204 O O . ILE C 1 227 ? -61.274 48.837 -63.553 1.00 20.73 227 ILE C O 1
ATOM 7209 N N . THR C 1 228 ? -63.502 49.085 -63.295 1.00 20.27 228 THR C N 1
ATOM 7210 C CA . THR C 1 228 ? -63.614 50.456 -63.827 1.00 21.08 228 THR C CA 1
ATOM 7211 C C . THR C 1 228 ? -63.760 51.423 -62.665 1.00 19.41 228 THR C C 1
ATOM 7212 O O . THR C 1 228 ? -64.723 51.283 -61.882 1.00 20.45 228 THR C O 1
ATOM 7216 N N . LEU C 1 229 ? -62.843 52.385 -62.593 1.00 20.18 229 LEU C N 1
ATOM 7217 C CA . LEU C 1 229 ? -62.928 53.519 -61.640 1.00 21.29 229 LEU C CA 1
ATOM 7218 C C . LEU C 1 229 ? -63.359 54.770 -62.415 1.00 22.36 229 LEU C C 1
ATOM 7219 O O . LEU C 1 229 ? -62.679 55.148 -63.380 1.00 22.35 229 LEU C O 1
ATOM 7224 N N . GLU C 1 230 ? -64.495 55.332 -62.024 1.00 22.32 230 GLU C N 1
ATOM 7225 C CA . GLU C 1 230 ? -65.025 56.600 -62.578 1.00 24.25 230 GLU C CA 1
ATOM 7226 C C . GLU C 1 230 ? -64.617 57.699 -61.612 1.00 23.69 230 GLU C C 1
ATOM 7227 O O . GLU C 1 230 ? -64.896 57.557 -60.412 1.00 23.15 230 GLU C O 1
ATOM 7233 N N . ILE C 1 231 ? -63.925 58.705 -62.138 1.00 23.67 231 ILE C N 1
ATOM 7234 C CA . ILE C 1 231 ? -63.305 59.799 -61.340 1.00 25.62 231 ILE C CA 1
ATOM 7235 C C . ILE C 1 231 ? -63.997 61.109 -61.746 1.00 24.46 231 ILE C C 1
ATOM 7236 O O . ILE C 1 231 ? -64.027 61.415 -62.968 1.00 22.69 231 ILE C O 1
ATOM 7241 N N . GLU C 1 232 ? -64.468 61.875 -60.761 1.00 26.80 232 GLU C N 1
ATOM 7242 C CA . GLU C 1 232 ? -65.022 63.244 -60.959 1.00 28.44 232 GLU C CA 1
ATOM 7243 C C . GLU C 1 232 ? -64.456 64.169 -59.892 1.00 26.33 232 GLU C C 1
ATOM 7244 O O . GLU C 1 232 ? -64.475 63.770 -58.711 1.00 22.47 232 GLU C O 1
ATOM 7250 N N . LYS C 1 233 ? -63.965 65.341 -60.299 1.00 26.26 233 LYS C N 1
ATOM 7251 C CA . LYS C 1 233 ? -63.466 66.378 -59.370 1.00 30.50 233 LYS C CA 1
ATOM 7252 C C . LYS C 1 233 ? -62.483 65.744 -58.375 1.00 30.03 233 LYS C C 1
ATOM 7253 O O . LYS C 1 233 ? -62.535 66.088 -57.180 1.00 25.99 233 LYS C O 1
ATOM 7259 N N . GLY C 1 234 ? -61.615 64.856 -58.853 1.00 26.64 234 GLY C N 1
ATOM 7260 C CA . GLY C 1 234 ? -60.518 64.301 -58.038 1.00 26.16 234 GLY C CA 1
ATOM 7261 C C . GLY C 1 234 ? -60.939 63.134 -57.146 1.00 25.88 234 GLY C C 1
ATOM 7262 O O . GLY C 1 234 ? -60.074 62.661 -56.341 1.00 27.94 234 GLY C O 1
ATOM 7263 N N . PHE C 1 235 ? -62.194 62.665 -57.240 1.00 25.03 235 PHE C N 1
ATOM 7264 C CA . PHE C 1 235 ? -62.736 61.562 -56.391 1.00 24.26 235 PHE C CA 1
ATOM 7265 C C . PHE C 1 235 ? -63.271 60.413 -57.251 1.00 24.33 235 PHE C C 1
ATOM 7266 O O . PHE C 1 235 ? -63.832 60.644 -58.323 1.00 26.18 235 PHE C O 1
ATOM 7274 N N . ILE C 1 236 ? -63.037 59.179 -56.792 1.00 23.84 236 ILE C N 1
ATOM 7275 C CA . ILE C 1 236 ? -63.675 57.974 -57.373 1.00 22.47 236 ILE C CA 1
ATOM 7276 C C . ILE C 1 236 ? -65.150 58.075 -56.985 1.00 23.91 236 ILE C C 1
ATOM 7277 O O . ILE C 1 236 ? -65.436 58.134 -55.760 1.00 22.39 236 ILE C O 1
ATOM 7282 N N . THR C 1 237 ? -66.031 58.126 -57.982 1.00 22.63 237 THR C N 1
ATOM 7283 C CA . THR C 1 237 ? -67.507 58.158 -57.804 1.00 26.25 237 THR C CA 1
ATOM 7284 C C . THR C 1 237 ? -68.146 56.819 -58.207 1.00 26.33 237 THR C C 1
ATOM 7285 O O . THR C 1 237 ? -69.304 56.588 -57.828 1.00 32.19 237 THR C O 1
ATOM 7289 N N . GLY C 1 238 ? -67.435 55.962 -58.933 1.00 23.99 238 GLY C N 1
ATOM 7290 C CA . GLY C 1 238 ? -67.970 54.671 -59.390 1.00 24.73 238 GLY C CA 1
ATOM 7291 C C . GLY C 1 238 ? -66.896 53.592 -59.395 1.00 23.77 238 GLY C C 1
ATOM 7292 O O . GLY C 1 238 ? -65.780 53.872 -59.882 1.00 23.49 238 GLY C O 1
ATOM 7293 N N . ILE C 1 239 ? -67.216 52.409 -58.864 1.00 20.26 239 ILE C N 1
ATOM 7294 C CA . ILE C 1 239 ? -66.327 51.220 -58.874 1.00 21.78 239 ILE C CA 1
ATOM 7295 C C . ILE C 1 239 ? -67.160 50.057 -59.405 1.00 20.79 239 ILE C C 1
ATOM 7296 O O . ILE C 1 239 ? -68.013 49.576 -58.657 1.00 22.19 239 ILE C O 1
ATOM 7301 N N . HIS C 1 240 ? -66.904 49.624 -60.634 1.00 23.67 240 HIS C N 1
ATOM 7302 C CA . HIS C 1 240 ? -67.788 48.707 -61.410 1.00 24.90 240 HIS C CA 1
ATOM 7303 C C . HIS C 1 240 ? -66.983 47.511 -61.922 1.00 26.12 240 HIS C C 1
ATOM 7304 O O . HIS C 1 240 ? -65.864 47.694 -62.404 1.00 27.39 240 HIS C O 1
ATOM 7311 N N . GLY C 1 241 ? -67.539 46.317 -61.796 1.00 24.65 241 GLY C N 1
ATOM 7312 C CA . GLY C 1 241 ? -66.998 45.090 -62.392 1.00 27.69 241 GLY C CA 1
ATOM 7313 C C . GLY C 1 241 ? -67.750 43.900 -61.820 1.00 31.16 241 GLY C C 1
ATOM 7314 O O . GLY C 1 241 ? -68.966 43.990 -61.647 1.00 36.40 241 GLY C O 1
ATOM 7315 N N . GLY C 1 242 ? -67.063 42.831 -61.471 1.00 37.63 242 GLY C N 1
ATOM 7316 C CA . GLY C 1 242 ? -67.731 41.702 -60.810 1.00 34.37 242 GLY C CA 1
ATOM 7317 C C . GLY C 1 242 ? -67.267 41.599 -59.378 1.00 35.49 242 GLY C C 1
ATOM 7318 O O . GLY C 1 242 ? -67.409 42.618 -58.618 1.00 31.00 242 GLY C O 1
ATOM 7319 N N . PHE C 1 243 ? -66.699 40.435 -59.059 1.00 35.91 243 PHE C N 1
ATOM 7320 C CA . PHE C 1 243 ? -66.278 40.018 -57.701 1.00 35.50 243 PHE C CA 1
ATOM 7321 C C . PHE C 1 243 ? -65.194 40.980 -57.198 1.00 31.95 243 PHE C C 1
ATOM 7322 O O . PHE C 1 243 ? -65.336 41.535 -56.097 1.00 33.34 243 PHE C O 1
ATOM 7330 N N . GLU C 1 244 ? -64.140 41.160 -57.981 1.00 28.89 244 GLU C N 1
ATOM 7331 C CA . GLU C 1 244 ? -62.989 41.997 -57.577 1.00 31.00 244 GLU C CA 1
ATOM 7332 C C . GLU C 1 244 ? -63.454 43.433 -57.291 1.00 28.06 244 GLU C C 1
ATOM 7333 O O . GLU C 1 244 ? -62.952 44.014 -56.324 1.00 23.79 244 GLU C O 1
ATOM 7339 N N . ALA C 1 245 ? -64.389 43.956 -58.091 1.00 25.38 245 ALA C N 1
ATOM 7340 C CA . ALA C 1 245 ? -65.019 45.278 -57.900 1.00 25.53 245 ALA C CA 1
ATOM 7341 C C . ALA C 1 245 ? -65.778 45.282 -56.576 1.00 23.61 245 ALA C C 1
ATOM 7342 O O . ALA C 1 245 ? -65.619 46.253 -55.828 1.00 20.12 245 ALA C O 1
ATOM 7344 N N . GLU C 1 246 ? -66.529 44.219 -56.286 1.00 23.95 246 GLU C N 1
ATOM 7345 C CA . GLU C 1 246 ? -67.328 44.085 -55.038 1.00 26.99 246 GLU C CA 1
ATOM 7346 C C . GLU C 1 246 ? -66.400 44.020 -53.818 1.00 24.17 246 GLU C C 1
ATOM 7347 O O . GLU C 1 246 ? -66.691 44.704 -52.808 1.00 23.24 246 GLU C O 1
ATOM 7353 N N . TYR C 1 247 ? -65.340 43.212 -53.899 1.00 22.85 247 TYR C N 1
ATOM 7354 C CA . TYR C 1 247 ? -64.302 43.116 -52.850 1.00 22.69 247 TYR C CA 1
ATOM 7355 C C . TYR C 1 247 ? -63.717 44.516 -52.591 1.00 22.46 247 TYR C C 1
ATOM 7356 O O . TYR C 1 247 ? -63.694 44.971 -51.443 1.00 20.76 247 TYR C O 1
ATOM 7365 N N . LEU C 1 248 ? -63.302 45.222 -53.647 1.00 20.97 248 LEU C N 1
ATOM 7366 C CA . LEU C 1 248 ? -62.716 46.584 -53.506 1.00 19.65 248 LEU C CA 1
ATOM 7367 C C . LEU C 1 248 ? -63.736 47.517 -52.852 1.00 19.87 248 LEU C C 1
ATOM 7368 O O . LEU C 1 248 ? -63.330 48.209 -51.882 1.00 19.23 248 LEU C O 1
ATOM 7373 N N . ARG C 1 249 ? -65.002 47.525 -53.300 1.00 21.06 249 ARG C N 1
ATOM 7374 C CA . ARG C 1 249 ? -66.030 48.455 -52.754 1.00 21.71 249 ARG C CA 1
ATOM 7375 C C . ARG C 1 249 ? -66.204 48.155 -51.250 1.00 22.86 249 ARG C C 1
ATOM 7376 O O . ARG C 1 249 ? -66.239 49.106 -50.460 1.00 24.01 249 ARG C O 1
ATOM 7384 N N . ASP C 1 250 ? -66.302 46.879 -50.880 1.00 22.67 250 ASP C N 1
ATOM 7385 C CA . ASP C 1 250 ? -66.477 46.413 -49.474 1.00 25.49 250 ASP C CA 1
ATOM 7386 C C . ASP C 1 250 ? -65.309 46.933 -48.624 1.00 23.60 250 ASP C C 1
ATOM 7387 O O . ASP C 1 250 ? -65.543 47.540 -47.587 1.00 22.18 250 ASP C O 1
ATOM 7392 N N . TYR C 1 251 ? -64.077 46.725 -49.070 1.00 21.66 251 TYR C N 1
ATOM 7393 C CA . TYR C 1 251 ? -62.855 47.146 -48.356 1.00 22.22 251 TYR C CA 1
ATOM 7394 C C . TYR C 1 251 ? -62.887 48.666 -48.166 1.00 24.04 251 TYR C C 1
ATOM 7395 O O . TYR C 1 251 ? -62.588 49.199 -47.053 1.00 24.14 251 TYR C O 1
ATOM 7404 N N . MET C 1 252 ? -63.211 49.395 -49.224 1.00 22.09 252 MET C N 1
ATOM 7405 C CA . MET C 1 252 ? -63.143 50.869 -49.133 1.00 25.88 252 MET C CA 1
ATOM 7406 C C . MET C 1 252 ? -64.271 51.397 -48.233 1.00 26.41 252 MET C C 1
ATOM 7407 O O . MET C 1 252 ? -64.000 52.324 -47.490 1.00 27.69 252 MET C O 1
ATOM 7412 N N . LYS C 1 253 ? -65.444 50.771 -48.247 1.00 26.67 253 LYS C N 1
ATOM 7413 C CA . LYS C 1 253 ? -66.622 51.163 -47.441 1.00 31.18 253 LYS C CA 1
ATOM 7414 C C . LYS C 1 253 ? -66.341 50.930 -45.941 1.00 30.05 253 LYS C C 1
ATOM 7415 O O . LYS C 1 253 ? -66.743 51.771 -45.123 1.00 25.48 253 LYS C O 1
ATOM 7421 N N . TYR C 1 254 ? -65.653 49.835 -45.600 1.00 29.91 254 TYR C N 1
ATOM 7422 C CA . TYR C 1 254 ? -65.275 49.438 -44.212 1.00 28.73 254 TYR C CA 1
ATOM 7423 C C . TYR C 1 254 ? -64.740 50.638 -43.427 1.00 28.66 254 TYR C C 1
ATOM 7424 O O . TYR C 1 254 ? -64.984 50.689 -42.218 1.00 25.64 254 TYR C O 1
ATOM 7433 N N . PHE C 1 255 ? -64.009 51.553 -44.080 1.00 28.60 255 PHE C N 1
ATOM 7434 C CA . PHE C 1 255 ? -63.320 52.687 -43.403 1.00 31.92 255 PHE C CA 1
ATOM 7435 C C . PHE C 1 255 ? -64.311 53.808 -43.088 1.00 32.93 255 PHE C C 1
ATOM 7436 O O . PHE C 1 255 ? -63.983 54.686 -42.289 1.00 32.04 255 PHE C O 1
ATOM 7444 N N . ASN C 1 256 ? -65.498 53.752 -43.683 1.00 35.82 256 ASN C N 1
ATOM 7445 C CA . ASN C 1 256 ? -66.620 54.659 -43.359 1.00 35.97 256 ASN C CA 1
ATOM 7446 C C . ASN C 1 256 ? -66.124 56.113 -43.432 1.00 37.01 256 ASN C C 1
ATOM 7447 O O . ASN C 1 256 ? -66.262 56.853 -42.453 1.00 36.74 256 ASN C O 1
ATOM 7452 N N . ASP C 1 257 ? -65.541 56.522 -44.554 1.00 34.35 257 ASP C N 1
ATOM 7453 C CA . ASP C 1 257 ? -64.982 57.888 -44.705 1.00 33.22 257 ASP C CA 1
ATOM 7454 C C . ASP C 1 257 ? -64.901 58.227 -46.194 1.00 33.55 257 ASP C C 1
ATOM 7455 O O . ASP C 1 257 ? -64.240 57.513 -46.959 1.00 30.39 257 ASP C O 1
ATOM 7460 N N . PRO C 1 258 ? -65.550 59.328 -46.654 1.00 37.43 258 PRO C N 1
ATOM 7461 C CA . PRO C 1 258 ? -65.667 59.608 -48.085 1.00 35.32 258 PRO C CA 1
ATOM 7462 C C . PRO C 1 258 ? -64.302 59.971 -48.675 1.00 33.03 258 PRO C C 1
ATOM 7463 O O . PRO C 1 258 ? -64.159 59.949 -49.886 1.00 35.06 258 PRO C O 1
ATOM 7467 N N . GLU C 1 259 ? -63.348 60.303 -47.808 1.00 29.19 259 GLU C N 1
ATOM 7468 C CA . GLU C 1 259 ? -61.993 60.739 -48.207 1.00 30.64 259 GLU C CA 1
ATOM 7469 C C . GLU C 1 259 ? -61.226 59.586 -48.849 1.00 28.10 259 GLU C C 1
ATOM 7470 O O . GLU C 1 259 ? -60.233 59.870 -49.531 1.00 26.05 259 GLU C O 1
ATOM 7476 N N . VAL C 1 260 ? -61.571 58.325 -48.571 1.00 27.20 260 VAL C N 1
ATOM 7477 C CA . VAL C 1 260 ? -60.776 57.176 -49.113 1.00 27.18 260 VAL C CA 1
ATOM 7478 C C . VAL C 1 260 ? -60.812 57.194 -50.651 1.00 24.33 260 VAL C C 1
ATOM 7479 O O . VAL C 1 260 ? -59.897 56.620 -51.233 1.00 24.00 260 VAL C O 1
ATOM 7483 N N . TYR C 1 261 ? -61.807 57.856 -51.265 1.00 23.95 261 TYR C N 1
ATOM 7484 C CA . TYR C 1 261 ? -62.097 57.828 -52.732 1.00 24.73 261 TYR C CA 1
ATOM 7485 C C . TYR C 1 261 ? -61.252 58.875 -53.466 1.00 25.05 261 TYR C C 1
ATOM 7486 O O . TYR C 1 261 ? -61.261 58.903 -54.711 1.00 24.41 261 TYR C O 1
ATOM 7495 N N . GLY C 1 262 ? -60.516 59.704 -52.728 1.00 24.48 262 GLY C N 1
ATOM 7496 C CA . GLY C 1 262 ? -59.669 60.758 -53.315 1.00 25.84 262 GLY C CA 1
ATOM 7497 C C . GLY C 1 262 ? -58.453 60.208 -54.042 1.00 25.79 262 GLY C C 1
ATOM 7498 O O . GLY C 1 262 ? -57.777 59.317 -53.482 1.00 26.91 262 GLY C O 1
ATOM 7499 N N . ILE C 1 263 ? -58.182 60.699 -55.256 1.00 21.56 263 ILE C N 1
ATOM 7500 C CA . ILE C 1 263 ? -56.959 60.331 -56.005 1.00 22.05 263 ILE C CA 1
ATOM 7501 C C . ILE C 1 263 ? -55.797 61.111 -55.393 1.00 23.59 263 ILE C C 1
ATOM 7502 O O . ILE C 1 263 ? -55.912 62.348 -55.237 1.00 23.28 263 ILE C O 1
ATOM 7507 N N . SER C 1 264 ? -54.710 60.416 -55.084 1.00 24.03 264 SER C N 1
ATOM 7508 C CA . SER C 1 264 ? -53.519 61.006 -54.452 1.00 24.47 264 SER C CA 1
ATOM 7509 C C . SER C 1 264 ? -52.390 60.970 -55.487 1.00 25.49 264 SER C C 1
ATOM 7510 O O . SER C 1 264 ? -52.561 61.645 -56.544 1.00 29.03 264 SER C O 1
ATOM 7513 N N . HIS C 1 265 ? -51.283 60.264 -55.267 1.00 21.91 265 HIS C N 1
ATOM 7514 C CA . HIS C 1 265 ? -50.135 60.402 -56.196 1.00 25.62 265 HIS C CA 1
ATOM 7515 C C . HIS C 1 265 ? -50.392 59.688 -57.530 1.00 22.16 265 HIS C C 1
ATOM 7516 O O . HIS C 1 265 ? -51.118 58.669 -57.595 1.00 21.30 265 HIS C O 1
ATOM 7523 N N . ILE C 1 266 ? -49.816 60.274 -58.576 1.00 20.57 266 ILE C N 1
ATOM 7524 C CA . ILE C 1 266 ? -49.918 59.819 -59.992 1.00 21.99 266 ILE C CA 1
ATOM 7525 C C . ILE C 1 266 ? -48.525 59.932 -60.590 1.00 19.46 266 ILE C C 1
ATOM 7526 O O . ILE C 1 266 ? -47.854 60.925 -60.342 1.00 22.76 266 ILE C O 1
ATOM 7531 N N . GLY C 1 267 ? -48.074 58.898 -61.269 1.00 20.53 267 GLY C N 1
ATOM 7532 C CA . GLY C 1 267 ? -46.746 58.900 -61.891 1.00 19.85 267 GLY C CA 1
ATOM 7533 C C . GLY C 1 267 ? -46.487 57.659 -62.688 1.00 19.50 267 GLY C C 1
ATOM 7534 O O . GLY C 1 267 ? -47.436 56.888 -62.985 1.00 19.59 267 GLY C O 1
ATOM 7535 N N . TRP C 1 268 ? -45.224 57.454 -63.025 1.00 19.14 268 TRP C N 1
ATOM 7536 C CA . TRP C 1 268 ? -44.820 56.300 -63.857 1.00 19.61 268 TRP C CA 1
ATOM 7537 C C . TRP C 1 268 ? -43.495 55.702 -63.367 1.00 18.73 268 TRP C C 1
ATOM 7538 O O . TRP C 1 268 ? -42.709 56.377 -62.602 1.00 15.81 268 TRP C O 1
ATOM 7549 N N . GLY C 1 269 ? -43.284 54.450 -63.768 1.00 19.74 269 GLY C N 1
ATOM 7550 C CA . GLY C 1 269 ? -42.182 53.613 -63.270 1.00 20.02 269 GLY C CA 1
ATOM 7551 C C . GLY C 1 269 ? -40.976 53.668 -64.166 1.00 20.39 269 GLY C C 1
ATOM 7552 O O . GLY C 1 269 ? -41.149 53.653 -65.386 1.00 19.82 269 GLY C O 1
ATOM 7553 N N . LEU C 1 270 ? -39.783 53.665 -63.563 1.00 20.33 270 LEU C N 1
ATOM 7554 C CA . LEU C 1 270 ? -38.526 53.816 -64.315 1.00 20.92 270 LEU C CA 1
ATOM 7555 C C . LEU C 1 270 ? -37.506 52.753 -63.921 1.00 22.98 270 LEU C C 1
ATOM 7556 O O . LEU C 1 270 ? -36.317 52.955 -64.279 1.00 20.62 270 LEU C O 1
ATOM 7561 N N . GLN C 1 271 ? -37.952 51.617 -63.337 1.00 22.56 271 GLN C N 1
ATOM 7562 C CA . GLN C 1 271 ? -37.038 50.600 -62.733 1.00 23.83 271 GLN C CA 1
ATOM 7563 C C . GLN C 1 271 ? -37.111 49.308 -63.544 1.00 23.13 271 GLN C C 1
ATOM 7564 O O . GLN C 1 271 ? -37.949 48.450 -63.310 1.00 24.25 271 GLN C O 1
ATOM 7570 N N . PRO C 1 272 ? -36.185 49.091 -64.499 1.00 22.48 272 PRO C N 1
ATOM 7571 C CA . PRO C 1 272 ? -36.185 47.860 -65.284 1.00 24.44 272 PRO C CA 1
ATOM 7572 C C . PRO C 1 272 ? -35.770 46.594 -64.513 1.00 22.82 272 PRO C C 1
ATOM 7573 O O . PRO C 1 272 ? -36.077 45.554 -64.984 1.00 21.02 272 PRO C O 1
ATOM 7577 N N . ARG C 1 273 ? -35.162 46.714 -63.331 1.00 23.09 273 ARG C N 1
ATOM 7578 C CA . ARG C 1 273 ? -34.810 45.545 -62.466 1.00 23.12 273 ARG C CA 1
ATOM 7579 C C . ARG C 1 273 ? -36.024 45.121 -61.615 1.00 22.46 273 ARG C C 1
ATOM 7580 O O . ARG C 1 273 ? -35.987 44.011 -61.056 1.00 18.04 273 ARG C O 1
ATOM 7588 N N . ALA C 1 274 ? -37.039 45.997 -61.495 1.00 23.50 274 ALA C N 1
ATOM 7589 C CA . ALA C 1 274 ? -38.391 45.681 -60.962 1.00 22.58 274 ALA C CA 1
ATOM 7590 C C . ALA C 1 274 ? -39.200 45.006 -62.075 1.00 21.79 274 ALA C C 1
ATOM 7591 O O . ALA C 1 274 ? -39.010 45.344 -63.277 1.00 20.20 274 ALA C O 1
ATOM 7593 N N . GLN C 1 275 ? -40.044 44.051 -61.704 1.00 20.24 275 GLN C N 1
ATOM 7594 C CA . GLN C 1 275 ? -40.743 43.180 -62.662 1.00 20.48 275 GLN C CA 1
ATOM 7595 C C . GLN C 1 275 ? -42.211 43.042 -62.244 1.00 22.04 275 GLN C C 1
ATOM 7596 O O . GLN C 1 275 ? -42.511 42.704 -61.058 1.00 20.72 275 GLN C O 1
ATOM 7602 N N . TRP C 1 276 ? -43.087 43.253 -63.207 1.00 19.81 276 TRP C N 1
ATOM 7603 C CA . TRP C 1 276 ? -44.541 43.040 -63.034 1.00 21.52 276 TRP C CA 1
ATOM 7604 C C . TRP C 1 276 ? -44.809 41.607 -62.548 1.00 19.18 276 TRP C C 1
ATOM 7605 O O . TRP C 1 276 ? -45.711 41.422 -61.779 1.00 21.33 276 TRP C O 1
ATOM 7616 N N . THR C 1 277 ? -44.028 40.622 -62.946 1.00 19.39 277 THR C N 1
ATOM 7617 C CA . THR C 1 277 ? -44.271 39.187 -62.604 1.00 20.75 277 THR C CA 1
ATOM 7618 C C . THR C 1 277 ? -43.849 38.872 -61.149 1.00 20.15 277 THR C C 1
ATOM 7619 O O . THR C 1 277 ? -44.240 37.838 -60.634 1.00 20.28 277 THR C O 1
ATOM 7623 N N . ALA C 1 278 ? -43.043 39.715 -60.527 1.00 20.57 278 ALA C N 1
ATOM 7624 C CA . ALA C 1 278 ? -42.331 39.410 -59.271 1.00 21.01 278 ALA C CA 1
ATOM 7625 C C . ALA C 1 278 ? -43.325 39.074 -58.161 1.00 19.94 278 ALA C C 1
ATOM 7626 O O . ALA C 1 278 ? -43.084 38.072 -57.476 1.00 20.14 278 ALA C O 1
ATOM 7628 N N . MET C 1 279 ? -44.371 39.875 -57.986 1.00 18.91 279 MET C N 1
ATOM 7629 C CA . MET C 1 279 ? -45.402 39.674 -56.932 1.00 19.51 279 MET C CA 1
ATOM 7630 C C . MET C 1 279 ? -45.880 38.214 -56.898 1.00 19.62 279 MET C C 1
ATOM 7631 O O . MET C 1 279 ? -46.074 37.669 -55.787 1.00 19.83 279 MET C O 1
ATOM 7636 N N . GLY C 1 280 ? -46.136 37.605 -58.047 1.00 18.90 280 GLY C N 1
ATOM 7637 C CA . GLY C 1 280 ? -46.704 36.243 -58.087 1.00 21.38 280 GLY C CA 1
ATOM 7638 C C . GLY C 1 280 ? -45.696 35.160 -57.724 1.00 22.55 280 GLY C C 1
ATOM 7639 O O . GLY C 1 280 ? -46.070 34.007 -57.749 1.00 24.08 280 GLY C O 1
ATOM 7640 N N . LEU C 1 281 ? -44.455 35.496 -57.378 1.00 23.79 281 LEU C N 1
ATOM 7641 C CA . LEU C 1 281 ? -43.452 34.496 -56.945 1.00 25.56 281 LEU C CA 1
ATOM 7642 C C . LEU C 1 281 ? -43.265 34.604 -55.430 1.00 23.82 281 LEU C C 1
ATOM 7643 O O . LEU C 1 281 ? -42.421 33.861 -54.906 1.00 25.06 281 LEU C O 1
ATOM 7648 N N . HIS C 1 282 ? -44.013 35.506 -54.790 1.00 21.98 282 HIS C N 1
ATOM 7649 C CA . HIS C 1 282 ? -43.927 35.845 -53.340 1.00 22.59 282 HIS C CA 1
ATOM 7650 C C . HIS C 1 282 ? -45.211 35.491 -52.574 1.00 21.64 282 HIS C C 1
ATOM 7651 O O . HIS C 1 282 ? -46.270 35.352 -53.187 1.00 22.74 282 HIS C O 1
ATOM 7658 N N . ASP C 1 283 ? -45.115 35.428 -51.252 1.00 21.67 283 ASP C N 1
ATOM 7659 C CA . ASP C 1 283 ? -46.284 35.465 -50.346 1.00 23.69 283 ASP C CA 1
ATOM 7660 C C . ASP C 1 283 ? -46.545 36.923 -49.970 1.00 24.57 283 ASP C C 1
ATOM 7661 O O . ASP C 1 283 ? -45.622 37.754 -50.059 1.00 20.88 283 ASP C O 1
ATOM 7666 N N . ARG C 1 284 ? -47.761 37.224 -49.524 1.00 25.67 284 ARG C N 1
ATOM 7667 C CA . ARG C 1 284 ? -48.152 38.603 -49.166 1.00 26.94 284 ARG C CA 1
ATOM 7668 C C . ARG C 1 284 ? -47.221 39.209 -48.120 1.00 26.92 284 ARG C C 1
ATOM 7669 O O . ARG C 1 284 ? -46.906 40.394 -48.238 1.00 28.21 284 ARG C O 1
ATOM 7677 N N . ASN C 1 285 ? -46.850 38.450 -47.099 1.00 27.99 285 ASN C N 1
ATOM 7678 C CA . ASN C 1 285 ? -46.110 38.984 -45.934 1.00 26.83 285 ASN C CA 1
ATOM 7679 C C . ASN C 1 285 ? -44.614 39.095 -46.254 1.00 25.06 285 ASN C C 1
ATOM 7680 O O . ASN C 1 285 ? -43.886 39.548 -45.371 1.00 24.30 285 ASN C O 1
ATOM 7685 N N . ASP C 1 286 ? -44.164 38.718 -47.455 1.00 25.23 286 ASP C N 1
ATOM 7686 C CA . ASP C 1 286 ? -42.723 38.842 -47.822 1.00 25.11 286 ASP C CA 1
ATOM 7687 C C . ASP C 1 286 ? -42.298 40.326 -47.798 1.00 26.44 286 ASP C C 1
ATOM 7688 O O . ASP C 1 286 ? -41.149 40.619 -47.418 1.00 25.94 286 ASP C O 1
ATOM 7693 N N . GLY C 1 287 ? -43.177 41.260 -48.152 1.00 24.58 287 GLY C N 1
ATOM 7694 C CA . GLY C 1 287 ? -42.856 42.707 -48.182 1.00 24.20 287 GLY C CA 1
ATOM 7695 C C . GLY C 1 287 ? -44.001 43.506 -48.763 1.00 25.91 287 GLY C C 1
ATOM 7696 O O . GLY C 1 287 ? -45.094 42.946 -48.916 1.00 23.93 287 GLY C O 1
ATOM 7697 N N . MET C 1 288 ? -43.764 44.755 -49.148 1.00 24.40 288 MET C N 1
ATOM 7698 C CA . MET C 1 288 ? -44.860 45.638 -49.613 1.00 26.65 288 MET C CA 1
ATOM 7699 C C . MET C 1 288 ? -44.977 45.644 -51.156 1.00 26.21 288 MET C C 1
ATOM 7700 O O . MET C 1 288 ? -45.901 46.311 -51.678 1.00 27.94 288 MET C O 1
ATOM 7705 N N . CYS C 1 289 ? -44.124 44.883 -51.860 1.00 23.82 289 CYS C N 1
ATOM 7706 C CA . CYS C 1 289 ? -44.086 44.715 -53.331 1.00 22.76 289 CYS C CA 1
ATOM 7707 C C . CYS C 1 289 ? -43.679 46.022 -54.011 1.00 22.80 289 CYS C C 1
ATOM 7708 O O . CYS C 1 289 ? -44.503 46.637 -54.708 1.00 21.60 289 CYS C O 1
ATOM 7711 N N . MET C 1 290 ? -42.431 46.422 -53.829 1.00 22.26 290 MET C N 1
ATOM 7712 C CA . MET C 1 290 ? -41.894 47.601 -54.543 1.00 21.56 290 MET C CA 1
ATOM 7713 C C . MET C 1 290 ? -41.780 47.266 -56.030 1.00 18.52 290 MET C C 1
ATOM 7714 O O . MET C 1 290 ? -41.753 48.205 -56.842 1.00 18.77 290 MET C O 1
ATOM 7719 N N . ASP C 1 291 ? -41.732 45.992 -56.401 1.00 17.55 291 ASP C N 1
ATOM 7720 C CA . ASP C 1 291 ? -41.678 45.606 -57.835 1.00 18.70 291 ASP C CA 1
ATOM 7721 C C . ASP C 1 291 ? -42.918 46.153 -58.546 1.00 19.41 291 ASP C C 1
ATOM 7722 O O . ASP C 1 291 ? -42.803 46.658 -59.685 1.00 21.75 291 ASP C O 1
ATOM 7727 N N . ALA C 1 292 ? -44.078 46.002 -57.922 1.00 19.11 292 ALA C N 1
ATOM 7728 C CA . ALA C 1 292 ? -45.357 46.409 -58.536 1.00 19.49 292 ALA C CA 1
ATOM 7729 C C . ALA C 1 292 ? -45.381 47.946 -58.646 1.00 21.21 292 ALA C C 1
ATOM 7730 O O . ALA C 1 292 ? -45.953 48.479 -59.600 1.00 21.67 292 ALA C O 1
ATOM 7732 N N . ARG C 1 293 ? -44.796 48.674 -57.699 1.00 20.56 293 ARG C N 1
ATOM 7733 C CA . ARG C 1 293 ? -44.841 50.154 -57.740 1.00 19.74 293 ARG C CA 1
ATOM 7734 C C . ARG C 1 293 ? -43.851 50.718 -58.768 1.00 19.56 293 ARG C C 1
ATOM 7735 O O . ARG C 1 293 ? -44.143 51.790 -59.344 1.00 19.84 293 ARG C O 1
ATOM 7743 N N . ALA C 1 294 ? -42.706 50.079 -58.989 1.00 19.58 294 ALA C N 1
ATOM 7744 C CA . ALA C 1 294 ? -41.568 50.726 -59.686 1.00 19.90 294 ALA C CA 1
ATOM 7745 C C . ALA C 1 294 ? -41.395 50.230 -61.116 1.00 17.73 294 ALA C C 1
ATOM 7746 O O . ALA C 1 294 ? -40.579 50.806 -61.801 1.00 20.61 294 ALA C O 1
ATOM 7748 N N . PHE C 1 295 ? -42.076 49.175 -61.556 1.00 17.99 295 PHE C N 1
ATOM 7749 C CA . PHE C 1 295 ? -41.655 48.504 -62.798 1.00 17.47 295 PHE C CA 1
ATOM 7750 C C . PHE C 1 295 ? -41.736 49.508 -63.968 1.00 17.49 295 PHE C C 1
ATOM 7751 O O . PHE C 1 295 ? -42.663 50.314 -64.098 1.00 16.05 295 PHE C O 1
ATOM 7759 N N . TYR C 1 296 ? -40.722 49.442 -64.805 1.00 18.18 296 TYR C N 1
ATOM 7760 C CA . TYR C 1 296 ? -40.472 50.323 -65.958 1.00 20.98 296 TYR C CA 1
ATOM 7761 C C . TYR C 1 296 ? -41.729 50.419 -66.824 1.00 21.47 296 TYR C C 1
ATOM 7762 O O . TYR C 1 296 ? -42.202 49.396 -67.314 1.00 22.00 296 TYR C O 1
ATOM 7771 N N . GLY C 1 297 ? -42.242 51.626 -67.027 1.00 21.59 297 GLY C N 1
ATOM 7772 C CA . GLY C 1 297 ? -43.388 51.858 -67.932 1.00 19.20 297 GLY C CA 1
ATOM 7773 C C . GLY C 1 297 ? -44.756 51.685 -67.295 1.00 17.57 297 GLY C C 1
ATOM 7774 O O . GLY C 1 297 ? -45.759 51.757 -68.017 1.00 20.12 297 GLY C O 1
ATOM 7775 N N . ASN C 1 298 ? -44.855 51.405 -66.008 1.00 18.11 298 ASN C N 1
ATOM 7776 C CA . ASN C 1 298 ? -46.178 51.337 -65.336 1.00 18.32 298 ASN C CA 1
ATOM 7777 C C . ASN C 1 298 ? -46.719 52.761 -65.233 1.00 16.78 298 ASN C C 1
ATOM 7778 O O . ASN C 1 298 ? -45.961 53.729 -65.373 1.00 17.81 298 ASN C O 1
ATOM 7783 N N . PHE C 1 299 ? -48.019 52.888 -65.098 1.00 16.59 299 PHE C N 1
ATOM 7784 C CA . PHE C 1 299 ? -48.676 54.078 -64.558 1.00 18.30 299 PHE C CA 1
ATOM 7785 C C . PHE C 1 299 ? -49.095 53.724 -63.123 1.00 19.20 299 PHE C C 1
ATOM 7786 O O . PHE C 1 299 ? -49.853 52.738 -62.944 1.00 22.03 299 PHE C O 1
ATOM 7794 N N . LEU C 1 300 ? -48.665 54.484 -62.127 1.00 19.48 300 LEU C N 1
ATOM 7795 C CA . LEU C 1 300 ? -48.996 54.163 -60.705 1.00 19.03 300 LEU C CA 1
ATOM 7796 C C . LEU C 1 300 ? -49.854 55.296 -60.183 1.00 19.03 300 LEU C C 1
ATOM 7797 O O . LEU C 1 300 ? -49.424 56.463 -60.267 1.00 20.05 300 LEU C O 1
ATOM 7802 N N . PHE C 1 301 ? -51.036 54.984 -59.677 1.00 19.40 301 PHE C N 1
ATOM 7803 C CA . PHE C 1 301 ? -51.874 55.973 -58.975 1.00 19.63 301 PHE C CA 1
ATOM 7804 C C . PHE C 1 301 ? -52.232 55.408 -57.622 1.00 19.19 301 PHE C C 1
ATOM 7805 O O . PHE C 1 301 ? -52.062 54.240 -57.343 1.00 21.38 301 PHE C O 1
ATOM 7813 N N . SER C 1 302 ? -52.692 56.282 -56.775 1.00 22.60 302 SER C N 1
ATOM 7814 C CA . SER C 1 302 ? -52.966 55.936 -55.374 1.00 22.72 302 SER C CA 1
ATOM 7815 C C . SER C 1 302 ? -54.236 56.647 -54.939 1.00 21.15 302 SER C C 1
ATOM 7816 O O . SER C 1 302 ? -54.622 57.634 -55.581 1.00 23.29 302 SER C O 1
ATOM 7819 N N . THR C 1 303 ? -54.803 56.204 -53.822 1.00 22.32 303 THR C N 1
ATOM 7820 C CA . THR C 1 303 ? -56.074 56.682 -53.237 1.00 22.88 303 THR C CA 1
ATOM 7821 C C . THR C 1 303 ? -55.864 57.067 -51.768 1.00 24.72 303 THR C C 1
ATOM 7822 O O . THR C 1 303 ? -54.985 56.509 -51.154 1.00 24.69 303 THR C O 1
ATOM 7826 N N . GLY C 1 304 ? -56.712 57.946 -51.253 1.00 27.37 304 GLY C N 1
ATOM 7827 C CA . GLY C 1 304 ? -56.827 58.281 -49.821 1.00 33.15 304 GLY C CA 1
ATOM 7828 C C . GLY C 1 304 ? -55.970 59.490 -49.439 1.00 32.76 304 GLY C C 1
ATOM 7829 O O . GLY C 1 304 ? -56.064 60.550 -50.050 1.00 33.34 304 GLY C O 1
ATOM 7830 N N . PRO C 1 305 ? -55.076 59.358 -48.443 1.00 37.59 305 PRO C N 1
ATOM 7831 C CA . PRO C 1 305 ? -54.450 60.533 -47.825 1.00 35.20 305 PRO C CA 1
ATOM 7832 C C . PRO C 1 305 ? -53.504 61.315 -48.753 1.00 33.84 305 PRO C C 1
ATOM 7833 O O . PRO C 1 305 ? -52.831 60.723 -49.608 1.00 31.41 305 PRO C O 1
ATOM 7837 N N . ASN C 1 306 ? -53.468 62.636 -48.601 1.00 31.30 306 ASN C N 1
ATOM 7838 C CA . ASN C 1 306 ? -52.566 63.514 -49.407 1.00 34.52 306 ASN C CA 1
ATOM 7839 C C . ASN C 1 306 ? -52.032 64.632 -48.507 1.00 38.72 306 ASN C C 1
ATOM 7840 O O . ASN C 1 306 ? -51.460 65.591 -49.021 1.00 36.68 306 ASN C O 1
ATOM 7845 N N . THR C 1 307 ? -52.248 64.445 -47.207 1.00 42.10 307 THR C N 1
ATOM 7846 C CA . THR C 1 307 ? -51.745 65.215 -46.049 1.00 45.58 307 THR C CA 1
ATOM 7847 C C . THR C 1 307 ? -50.270 65.576 -46.263 1.00 47.73 307 THR C C 1
ATOM 7848 O O . THR C 1 307 ? -49.932 66.778 -46.077 1.00 46.93 307 THR C O 1
ATOM 7852 N N . GLU C 1 308 ? -49.452 64.612 -46.708 1.00 48.97 308 GLU C N 1
ATOM 7853 C CA . GLU C 1 308 ? -47.962 64.704 -46.729 1.00 47.93 308 GLU C CA 1
ATOM 7854 C C . GLU C 1 308 ? -47.444 65.812 -47.656 1.00 48.93 308 GLU C C 1
ATOM 7855 O O . GLU C 1 308 ? -46.257 66.106 -47.529 1.00 55.74 308 GLU C O 1
ATOM 7861 N N . VAL C 1 309 ? -48.241 66.345 -48.597 1.00 52.59 309 VAL C N 1
ATOM 7862 C CA . VAL C 1 309 ? -47.868 67.508 -49.471 1.00 45.75 309 VAL C CA 1
ATOM 7863 C C . VAL C 1 309 ? -48.877 68.641 -49.264 1.00 45.17 309 VAL C C 1
ATOM 7864 O O . VAL C 1 309 ? -49.015 69.471 -50.177 1.00 44.60 309 VAL C O 1
ATOM 7868 N N . GLY C 1 310 ? -49.599 68.640 -48.143 1.00 47.05 310 GLY C N 1
ATOM 7869 C CA . GLY C 1 310 ? -50.454 69.763 -47.715 1.00 46.96 310 GLY C CA 1
ATOM 7870 C C . GLY C 1 310 ? -51.850 69.655 -48.286 1.00 49.79 310 GLY C C 1
ATOM 7871 O O . GLY C 1 310 ? -52.570 70.665 -48.277 1.00 46.44 310 GLY C O 1
ATOM 7872 N N . GLY C 1 311 ? -52.249 68.463 -48.738 1.00 50.74 311 GLY C N 1
ATOM 7873 C CA . GLY C 1 311 ? -53.646 68.194 -49.124 1.00 44.37 311 GLY C CA 1
ATOM 7874 C C . GLY C 1 311 ? -54.560 68.141 -47.907 1.00 41.92 311 GLY C C 1
ATOM 7875 O O . GLY C 1 311 ? -54.052 68.070 -46.774 1.00 39.17 311 GLY C O 1
ATOM 7876 N N . LYS C 1 312 ? -55.870 68.118 -48.150 1.00 44.12 312 LYS C N 1
ATOM 7877 C CA . LYS C 1 312 ? -56.940 68.144 -47.117 1.00 48.63 312 LYS C CA 1
ATOM 7878 C C . LYS C 1 312 ? -57.100 66.790 -46.403 1.00 45.06 312 LYS C C 1
ATOM 7879 O O . LYS C 1 312 ? -57.684 66.790 -45.316 1.00 42.33 312 LYS C O 1
ATOM 7885 N N . ARG C 1 313 ? -56.680 65.662 -46.993 1.00 44.89 313 ARG C N 1
ATOM 7886 C CA . ARG C 1 313 ? -57.208 64.312 -46.611 1.00 40.86 313 ARG C CA 1
ATOM 7887 C C . ARG C 1 313 ? -56.258 63.548 -45.672 1.00 37.75 313 ARG C C 1
ATOM 7888 O O . ARG C 1 313 ? -55.145 63.200 -46.105 1.00 30.79 313 ARG C O 1
ATOM 7896 N N . LYS C 1 314 ? -56.731 63.246 -44.450 1.00 40.00 314 LYS C N 1
ATOM 7897 C CA . LYS C 1 314 ? -55.989 62.523 -43.370 1.00 46.80 314 LYS C CA 1
ATOM 7898 C C . LYS C 1 314 ? -56.339 61.022 -43.340 1.00 40.64 314 LYS C C 1
ATOM 7899 O O . LYS C 1 314 ? -55.726 60.304 -42.558 1.00 37.58 314 LYS C O 1
ATOM 7905 N N . THR C 1 315 ? -57.314 60.569 -44.127 1.00 40.88 315 THR C N 1
ATOM 7906 C CA . THR C 1 315 ? -57.899 59.203 -44.057 1.00 40.96 315 THR C CA 1
ATOM 7907 C C . THR C 1 315 ? -56.814 58.125 -44.088 1.00 37.38 315 THR C C 1
ATOM 7908 O O . THR C 1 315 ? -55.813 58.230 -44.808 1.00 35.88 315 THR C O 1
ATOM 7912 N N . PRO C 1 316 ? -56.990 57.048 -43.287 1.00 36.51 316 PRO C N 1
ATOM 7913 C CA . PRO C 1 316 ? -56.019 55.945 -43.256 1.00 36.60 316 PRO C CA 1
ATOM 7914 C C . PRO C 1 316 ? -55.975 54.965 -44.450 1.00 32.60 316 PRO C C 1
ATOM 7915 O O . PRO C 1 316 ? -54.923 54.426 -44.733 1.00 28.27 316 PRO C O 1
ATOM 7919 N N . CYS C 1 317 ? -57.112 54.727 -45.097 1.00 31.99 317 CYS C N 1
ATOM 7920 C CA . CYS C 1 317 ? -57.272 53.748 -46.202 1.00 30.66 317 CYS C CA 1
ATOM 7921 C C . CYS C 1 317 ? -56.462 54.254 -47.391 1.00 31.20 317 CYS C C 1
ATOM 7922 O O . CYS C 1 317 ? -56.745 55.388 -47.886 1.00 31.32 317 CYS C O 1
ATOM 7925 N N . HIS C 1 318 ? -55.465 53.471 -47.802 1.00 29.84 318 HIS C N 1
ATOM 7926 C CA . HIS C 1 318 ? -54.482 53.832 -48.841 1.00 28.38 318 HIS C CA 1
ATOM 7927 C C . HIS C 1 318 ? -54.342 52.650 -49.816 1.00 29.31 318 HIS C C 1
ATOM 7928 O O . HIS C 1 318 ? -54.104 51.528 -49.351 1.00 30.54 318 HIS C O 1
ATOM 7935 N N . LEU C 1 319 ? -54.505 52.884 -51.118 1.00 24.59 319 LEU C N 1
ATOM 7936 C CA . LEU C 1 319 ? -54.244 51.877 -52.180 1.00 23.45 319 LEU C CA 1
ATOM 7937 C C . LEU C 1 319 ? -53.195 52.434 -53.137 1.00 23.21 319 LEU C C 1
ATOM 7938 O O . LEU C 1 319 ? -53.218 53.667 -53.409 1.00 22.99 319 LEU C O 1
ATOM 7943 N N . ASP C 1 320 ? -52.317 51.552 -53.616 1.00 20.82 320 ASP C N 1
ATOM 7944 C CA . ASP C 1 320 ? -51.362 51.820 -54.709 1.00 21.88 320 ASP C CA 1
ATOM 7945 C C . ASP C 1 320 ? -51.750 50.881 -55.843 1.00 19.87 320 ASP C C 1
ATOM 7946 O O . ASP C 1 320 ? -51.843 49.683 -55.609 1.00 20.76 320 ASP C O 1
ATOM 7951 N N . ILE C 1 321 ? -52.031 51.423 -57.015 1.00 17.79 321 ILE C N 1
ATOM 7952 C CA . ILE C 1 321 ? -52.531 50.632 -58.163 1.00 17.94 321 ILE C CA 1
ATOM 7953 C C . ILE C 1 321 ? -51.665 50.926 -59.376 1.00 18.40 321 ILE C C 1
ATOM 7954 O O . ILE C 1 321 ? -51.774 52.006 -59.975 1.00 20.38 321 ILE C O 1
ATOM 7959 N N . PRO C 1 322 ? -50.777 49.987 -59.753 1.00 18.38 322 PRO C N 1
ATOM 7960 C CA . PRO C 1 322 ? -50.058 50.057 -61.008 1.00 18.44 322 PRO C CA 1
ATOM 7961 C C . PRO C 1 322 ? -50.794 49.434 -62.187 1.00 18.61 322 PRO C C 1
ATOM 7962 O O . PRO C 1 322 ? -51.294 48.333 -62.082 1.00 19.34 322 PRO C O 1
ATOM 7966 N N . LEU C 1 323 ? -50.831 50.166 -63.295 1.00 19.64 323 LEU C N 1
ATOM 7967 C CA . LEU C 1 323 ? -51.466 49.697 -64.565 1.00 19.96 323 LEU C CA 1
ATOM 7968 C C . LEU C 1 323 ? -50.382 49.470 -65.619 1.00 19.78 323 LEU C C 1
ATOM 7969 O O . LEU C 1 323 ? -49.457 50.327 -65.764 1.00 21.45 323 LEU C O 1
ATOM 7974 N N . ARG C 1 324 ? -50.516 48.397 -66.389 1.00 19.54 324 ARG C N 1
ATOM 7975 C CA . ARG C 1 324 ? -49.613 48.112 -67.520 1.00 20.65 324 ARG C CA 1
ATOM 7976 C C . ARG C 1 324 ? -50.186 48.672 -68.815 1.00 20.73 324 ARG C C 1
ATOM 7977 O O . ARG C 1 324 ? -51.425 49.002 -68.861 1.00 20.43 324 ARG C O 1
ATOM 7985 N N . ASN C 1 325 ? -49.346 48.647 -69.853 1.00 22.82 325 ASN C N 1
ATOM 7986 C CA . ASN C 1 325 ? -49.746 48.851 -71.269 1.00 23.67 325 ASN C CA 1
ATOM 7987 C C . ASN C 1 325 ? -50.343 50.247 -71.477 1.00 21.89 325 ASN C C 1
ATOM 7988 O O . ASN C 1 325 ? -51.099 50.383 -72.429 1.00 25.97 325 ASN C O 1
ATOM 7993 N N . CYS C 1 326 ? -50.070 51.226 -70.622 1.00 19.06 326 CYS C N 1
ATOM 7994 C CA . CYS C 1 326 ? -50.713 52.556 -70.705 1.00 19.58 326 CYS C CA 1
ATOM 7995 C C . CYS C 1 326 ? -49.922 53.489 -71.637 1.00 21.07 326 CYS C C 1
ATOM 7996 O O . CYS C 1 326 ? -48.673 53.319 -71.841 1.00 19.84 326 CYS C O 1
ATOM 7999 N N . ASP C 1 327 ? -50.638 54.441 -72.221 1.00 21.00 327 ASP C N 1
ATOM 8000 C CA . ASP C 1 327 ? -50.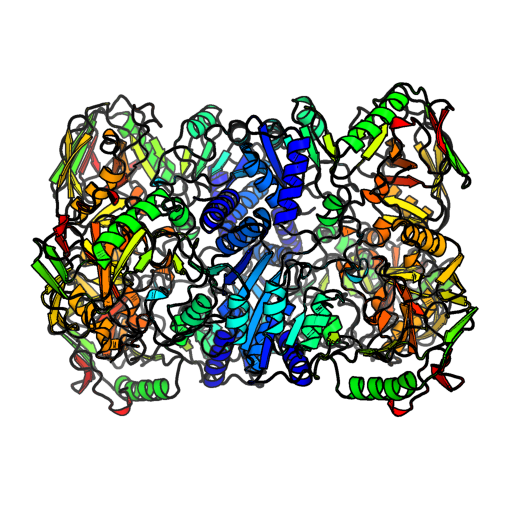041 55.642 -72.855 1.00 21.82 327 ASP C CA 1
ATOM 8001 C C . ASP C 1 327 ? -50.121 56.728 -71.796 1.00 20.99 327 ASP C C 1
ATOM 8002 O O . ASP C 1 327 ? -51.230 56.942 -71.291 1.00 23.01 327 ASP C O 1
ATOM 8007 N N . ILE C 1 328 ? -48.995 57.369 -71.474 1.00 20.41 328 ILE C N 1
ATOM 8008 C CA . ILE C 1 328 ? -48.935 58.434 -70.429 1.00 21.11 328 ILE C CA 1
ATOM 8009 C C . ILE C 1 328 ? -48.394 59.699 -71.099 1.00 21.94 328 ILE C C 1
ATOM 8010 O O . ILE C 1 328 ? -47.292 59.634 -71.691 1.00 21.33 328 ILE C O 1
ATOM 8015 N N . TYR C 1 329 ? -49.157 60.795 -71.029 1.00 22.20 329 TYR C N 1
ATOM 8016 C CA . TYR C 1 329 ? -48.801 62.083 -71.666 1.00 23.98 329 TYR C CA 1
ATOM 8017 C C . TYR C 1 329 ? -48.555 63.104 -70.570 1.00 23.64 329 TYR C C 1
ATOM 8018 O O . TYR C 1 329 ? -49.269 63.094 -69.558 1.00 21.71 329 TYR C O 1
ATOM 8027 N N . LEU C 1 330 ? -47.551 63.941 -70.795 1.00 23.47 330 LEU C N 1
ATOM 8028 C CA . LEU C 1 330 ? -47.449 65.248 -70.125 1.00 25.28 330 LEU C CA 1
ATOM 8029 C C . LEU C 1 330 ? -47.775 66.304 -71.179 1.00 25.72 330 LEU C C 1
ATOM 8030 O O . LEU C 1 330 ? -47.054 66.338 -72.230 1.00 25.10 330 LEU C O 1
ATOM 8035 N N . ASP C 1 331 ? -48.863 67.041 -70.944 1.00 28.49 331 ASP C N 1
ATOM 8036 C CA . ASP C 1 331 ? -49.412 68.000 -71.932 1.00 31.90 331 ASP C CA 1
ATOM 8037 C C . ASP C 1 331 ? -49.403 67.341 -73.313 1.00 35.54 331 ASP C C 1
ATOM 8038 O O . ASP C 1 331 ? -48.710 67.842 -74.239 1.00 36.65 331 ASP C O 1
ATOM 8043 N N . ASP C 1 332 ? -49.998 66.184 -73.491 1.00 36.09 332 ASP C N 1
ATOM 8044 C CA . ASP C 1 332 ? -49.950 65.621 -74.883 1.00 50.03 332 ASP C CA 1
ATOM 8045 C C . ASP C 1 332 ? -48.525 65.547 -75.522 1.00 40.93 332 ASP C C 1
ATOM 8046 O O . ASP C 1 332 ? -48.428 65.334 -76.756 1.00 36.20 332 ASP C O 1
ATOM 8051 N N . LYS C 1 333 ? -47.426 65.560 -74.772 1.00 35.00 333 LYS C N 1
ATOM 8052 C CA . LYS C 1 333 ? -46.226 64.798 -75.224 1.00 35.99 333 LYS C CA 1
ATOM 8053 C C . LYS C 1 333 ? -46.178 63.440 -74.489 1.00 29.83 333 LYS C C 1
ATOM 8054 O O . LYS C 1 333 ? -46.381 63.438 -73.272 1.00 28.44 333 LYS C O 1
ATOM 8060 N N . ALA C 1 334 ? -45.892 62.332 -75.178 1.00 26.00 334 ALA C N 1
ATOM 8061 C CA . ALA C 1 334 ? -45.870 60.973 -74.574 1.00 27.68 334 ALA C CA 1
ATOM 8062 C C . ALA C 1 334 ? -44.555 60.756 -73.823 1.00 25.83 334 ALA C C 1
ATOM 8063 O O . ALA C 1 334 ? -43.497 61.010 -74.406 1.00 24.78 334 ALA C O 1
ATOM 8065 N N . VAL C 1 335 ? -44.630 60.311 -72.565 1.00 24.94 335 VAL C N 1
ATOM 8066 C CA . VAL C 1 335 ? -43.447 59.836 -71.802 1.00 24.27 335 VAL C CA 1
ATOM 8067 C C . VAL C 1 335 ? -43.474 58.312 -71.817 1.00 24.19 335 VAL C C 1
ATOM 8068 O O . VAL C 1 335 ? -42.389 57.735 -71.801 1.00 26.43 335 VAL C O 1
ATOM 8072 N N . VAL C 1 336 ? -44.666 57.699 -71.894 1.00 21.73 336 VAL C N 1
ATOM 8073 C CA . VAL C 1 336 ? -44.858 56.227 -72.002 1.00 20.96 336 VAL C CA 1
ATOM 8074 C C . VAL C 1 336 ? -45.884 55.920 -73.105 1.00 21.48 336 VAL C C 1
ATOM 8075 O O . VAL C 1 336 ? -46.918 56.587 -73.164 1.00 20.70 336 VAL C O 1
ATOM 8079 N N . LEU C 1 337 ? -45.575 54.957 -73.972 1.00 22.26 337 LEU C N 1
ATOM 8080 C CA . LEU C 1 337 ? -46.522 54.445 -74.987 1.00 23.28 337 LEU C CA 1
ATOM 8081 C C . LEU C 1 337 ? -46.549 52.939 -74.846 1.00 23.87 337 LEU C C 1
ATOM 8082 O O . LEU C 1 337 ? -45.468 52.343 -74.934 1.00 22.04 337 LEU C O 1
ATOM 8087 N N . ALA C 1 338 ? -47.762 52.412 -74.642 1.00 22.86 338 ALA C N 1
ATOM 8088 C CA . ALA C 1 338 ? -48.094 50.988 -74.493 1.00 22.60 338 ALA C CA 1
ATOM 8089 C C . ALA C 1 338 ? -47.149 50.403 -73.462 1.00 21.92 338 ALA C C 1
ATOM 8090 O O . ALA C 1 338 ? -46.697 49.320 -73.694 1.00 23.46 338 ALA C O 1
ATOM 8092 N N . GLY C 1 339 ? -46.897 51.103 -72.364 1.00 20.20 339 GLY C N 1
ATOM 8093 C CA . GLY C 1 339 ? -46.146 50.548 -71.225 1.00 22.16 339 GLY C CA 1
ATOM 8094 C C . GLY C 1 339 ? -44.643 50.507 -71.501 1.00 24.84 339 GLY C C 1
ATOM 8095 O O . GLY C 1 339 ? -43.914 49.856 -70.705 1.00 26.08 339 GLY C O 1
ATOM 8096 N N . ASP C 1 340 ? -44.170 51.156 -72.574 1.00 22.78 340 ASP C N 1
ATOM 8097 C CA . ASP C 1 340 ? -42.714 51.338 -72.786 1.00 24.30 340 ASP C CA 1
ATOM 8098 C C . ASP C 1 340 ? -42.357 52.822 -72.615 1.00 25.47 340 ASP C C 1
ATOM 8099 O O . ASP C 1 340 ? -43.079 53.684 -73.124 1.00 24.40 340 ASP C O 1
ATOM 8104 N N . VAL C 1 341 ? -41.298 53.112 -71.864 1.00 23.72 341 VAL C N 1
ATOM 8105 C CA . VAL C 1 341 ? -40.817 54.495 -71.643 1.00 26.19 341 VAL C CA 1
ATOM 8106 C C . VAL C 1 341 ? -40.245 55.021 -72.974 1.00 26.65 341 VAL C C 1
ATOM 8107 O O . VAL C 1 341 ? -39.344 54.382 -73.558 1.00 25.45 341 VAL C O 1
ATOM 8111 N N . VAL C 1 342 ? -40.740 56.159 -73.436 1.00 27.00 342 VAL C N 1
ATOM 8112 C CA . VAL C 1 342 ? -40.301 56.748 -74.746 1.00 26.03 342 VAL C CA 1
ATOM 8113 C C . VAL C 1 342 ? -39.638 58.103 -74.515 1.00 25.08 342 VAL C C 1
ATOM 8114 O O . VAL C 1 342 ? -38.811 58.456 -75.344 1.00 27.84 342 VAL C O 1
ATOM 8118 N N . ALA C 1 343 ? -39.940 58.830 -73.444 1.00 24.45 343 ALA C N 1
ATOM 8119 C CA . ALA C 1 343 ? -39.305 60.148 -73.242 1.00 26.78 343 ALA C CA 1
ATOM 8120 C C . ALA C 1 343 ? -39.171 60.467 -71.763 1.00 25.98 343 ALA C C 1
ATOM 8121 O O . ALA C 1 343 ? -40.018 60.111 -70.977 1.00 26.11 343 ALA C O 1
ATOM 8123 N N . PRO C 1 344 ? -38.151 61.245 -71.350 1.00 29.12 344 PRO C N 1
ATOM 8124 C CA . PRO C 1 344 ? -37.093 61.703 -72.249 1.00 27.13 344 PRO C CA 1
ATOM 8125 C C . PRO C 1 344 ? -36.147 60.539 -72.530 1.00 29.51 344 PRO C C 1
ATOM 8126 O O . PRO C 1 344 ? -36.127 59.570 -71.773 1.00 25.49 344 PRO C O 1
ATOM 8130 N N . GLU C 1 345 ? -35.432 60.645 -73.640 1.00 27.11 345 GLU C N 1
ATOM 8131 C CA . GLU C 1 345 ? -34.462 59.636 -74.106 1.00 30.40 345 GLU C CA 1
ATOM 8132 C C . GLU C 1 345 ? -33.495 59.322 -72.965 1.00 28.54 345 GLU C C 1
ATOM 8133 O O . GLU C 1 345 ? -33.163 58.138 -72.879 1.00 27.04 345 GLU C O 1
ATOM 8139 N N . GLU C 1 346 ? -33.105 60.299 -72.119 1.00 28.70 346 GLU C N 1
ATOM 8140 C CA . GLU C 1 346 ? -32.045 60.101 -71.075 1.00 34.74 346 GLU C CA 1
ATOM 8141 C C . GLU C 1 346 ? -32.603 59.310 -69.872 1.00 32.33 346 GLU C C 1
ATOM 8142 O O . GLU C 1 346 ? -31.818 59.006 -68.964 1.00 30.38 346 GLU C O 1
ATOM 8148 N N . SER C 1 347 ? -33.907 59.008 -69.839 1.00 29.17 347 SER C N 1
ATOM 8149 C CA . SER C 1 347 ? -34.547 58.258 -68.726 1.00 27.77 347 SER C CA 1
ATOM 8150 C C . SER C 1 347 ? -34.665 56.774 -69.094 1.00 28.72 347 SER C C 1
ATOM 8151 O O . SER C 1 347 ? -34.957 55.968 -68.190 1.00 28.53 347 SER C O 1
ATOM 8154 N N . ARG C 1 348 ? -34.468 56.414 -70.361 1.00 26.09 348 ARG C N 1
ATOM 8155 C CA . ARG C 1 348 ? -34.694 55.033 -70.836 1.00 28.44 348 ARG C CA 1
ATOM 8156 C C . ARG C 1 348 ? -33.559 54.129 -70.347 1.00 30.48 348 ARG C C 1
ATOM 8157 O O . ARG C 1 348 ? -32.429 54.613 -70.125 1.00 30.62 348 ARG C O 1
ATOM 8165 N N . ALA C 1 349 ? -33.876 52.849 -70.162 1.00 32.75 349 ALA C N 1
ATOM 8166 C CA . ALA C 1 349 ? -32.988 51.817 -69.593 1.00 34.48 349 ALA C CA 1
ATOM 8167 C C . ALA C 1 349 ? -31.785 51.652 -70.511 1.00 38.50 349 ALA C C 1
ATOM 8168 O O . ALA C 1 349 ? -32.015 51.184 -71.619 1.00 45.49 349 ALA C O 1
ATOM 8170 N N . PRO D 1 2 ? -35.171 33.041 -7.403 1.00 28.47 2 PRO D N 1
ATOM 8171 C CA . PRO D 1 2 ? -34.944 33.947 -8.566 1.00 24.66 2 PRO D CA 1
ATOM 8172 C C . PRO D 1 2 ? -36.163 34.792 -9.008 1.00 22.98 2 PRO D C 1
ATOM 8173 O O . PRO D 1 2 ? -37.311 34.434 -8.707 1.00 24.09 2 PRO D O 1
ATOM 8177 N N . VAL D 1 3 ? -35.913 35.857 -9.761 1.00 20.07 3 VAL D N 1
ATOM 8178 C CA . VAL D 1 3 ? -36.969 36.841 -10.165 1.00 18.80 3 VAL D CA 1
ATOM 8179 C C . VAL D 1 3 ? -37.546 36.453 -11.517 1.00 17.37 3 VAL D C 1
ATOM 8180 O O . VAL D 1 3 ? -36.810 36.415 -12.491 1.00 20.22 3 VAL D O 1
ATOM 8184 N N . SER D 1 4 ? -38.859 36.307 -11.613 1.00 19.42 4 SER D N 1
ATOM 8185 C CA . SER D 1 4 ? -39.589 36.105 -12.891 1.00 19.28 4 SER D CA 1
ATOM 8186 C C . SER D 1 4 ? -39.614 37.384 -13.738 1.00 20.60 4 SER D C 1
ATOM 8187 O O . SER D 1 4 ? -39.508 38.500 -13.217 1.00 18.40 4 SER D O 1
ATOM 8190 N N . ASN D 1 5 ? -39.882 37.248 -15.032 1.00 21.64 5 ASN D N 1
ATOM 8191 C CA . ASN D 1 5 ? -40.028 38.411 -15.951 1.00 25.12 5 ASN D CA 1
ATOM 8192 C C . ASN D 1 5 ? -41.156 39.318 -15.455 1.00 24.00 5 ASN D C 1
ATOM 8193 O O . ASN D 1 5 ? -40.983 40.571 -15.477 1.00 24.22 5 ASN D O 1
ATOM 8198 N N . ALA D 1 6 ? -42.275 38.732 -15.044 1.00 22.68 6 ALA D N 1
ATOM 8199 C CA . ALA D 1 6 ? -43.469 39.496 -14.608 1.00 24.10 6 ALA D CA 1
ATOM 8200 C C . ALA D 1 6 ? -43.085 40.321 -13.377 1.00 23.79 6 ALA D C 1
ATOM 8201 O O . ALA D 1 6 ? -43.447 41.496 -13.310 1.00 20.34 6 ALA D O 1
ATOM 8203 N N . GLN D 1 7 ? -42.368 39.716 -12.429 1.00 24.33 7 GLN D N 1
ATOM 8204 C CA . GLN D 1 7 ? -41.922 40.442 -11.203 1.00 25.75 7 GLN D CA 1
ATOM 8205 C C . GLN D 1 7 ? -40.912 41.547 -11.570 1.00 23.59 7 GLN D C 1
ATOM 8206 O O . GLN D 1 7 ? -41.008 42.627 -10.976 1.00 21.20 7 GLN D O 1
ATOM 8212 N N . LEU D 1 8 ? -39.999 41.312 -12.517 1.00 21.33 8 LEU D N 1
ATOM 8213 C CA . LEU D 1 8 ? -38.985 42.312 -12.910 1.00 21.47 8 LEU D CA 1
ATOM 8214 C C . LEU D 1 8 ? -39.704 43.544 -13.474 1.00 24.44 8 LEU D C 1
ATOM 8215 O O . LEU D 1 8 ? -39.330 44.676 -13.069 1.00 21.71 8 LEU D O 1
ATOM 8220 N N . THR D 1 9 ? -40.709 43.340 -14.338 1.00 23.19 9 THR D N 1
ATOM 8221 C CA . THR D 1 9 ? -41.550 44.437 -14.882 1.00 22.31 9 THR D CA 1
ATOM 8222 C C . THR D 1 9 ? -42.238 45.187 -13.737 1.00 21.30 9 THR D C 1
ATOM 8223 O O . THR D 1 9 ? -42.251 46.439 -13.802 1.00 21.00 9 THR D O 1
ATOM 8227 N N . GLN D 1 10 ? -42.816 44.483 -12.767 1.00 20.21 10 GLN D N 1
ATOM 8228 C CA . GLN D 1 10 ? -43.522 45.106 -11.602 1.00 23.90 10 GLN D CA 1
ATOM 8229 C C . GLN D 1 10 ? -42.559 45.951 -10.738 1.00 22.86 10 GLN D C 1
ATOM 8230 O O . GLN D 1 10 ? -42.949 47.055 -10.277 1.00 19.78 10 GLN D O 1
ATOM 8236 N N . MET D 1 11 ? -41.311 45.500 -10.607 1.00 22.84 11 MET D N 1
ATOM 8237 C CA . MET D 1 11 ? -40.221 46.222 -9.891 1.00 22.71 11 MET D CA 1
ATOM 8238 C C . MET D 1 11 ? -39.913 47.509 -10.666 1.00 21.03 11 MET D C 1
ATOM 8239 O O . MET D 1 11 ? -39.904 48.591 -10.065 1.00 23.35 11 MET D O 1
ATOM 8244 N N . PHE D 1 12 ? -39.811 47.426 -11.983 1.00 18.00 12 PHE D N 1
ATOM 8245 C CA . PHE D 1 12 ? -39.578 48.612 -12.815 1.00 19.97 12 PHE D CA 1
ATOM 8246 C C . PHE D 1 12 ? -40.789 49.552 -12.718 1.00 20.15 12 PHE D C 1
ATOM 8247 O O . PHE D 1 12 ? -40.559 50.758 -12.658 1.00 19.97 12 PHE D O 1
ATOM 8255 N N . GLU D 1 13 ? -42.021 49.068 -12.665 1.00 20.42 13 GLU D N 1
ATOM 8256 C CA . GLU D 1 13 ? -43.163 50.000 -12.499 1.00 22.97 13 GLU D CA 1
ATOM 8257 C C . GLU D 1 13 ? -43.013 50.769 -11.175 1.00 21.97 13 GLU D C 1
ATOM 8258 O O . GLU D 1 13 ? -43.266 51.952 -11.164 1.00 22.66 13 GLU D O 1
ATOM 8264 N N . HIS D 1 14 ? -42.671 50.078 -10.104 1.00 23.63 14 HIS D N 1
ATOM 8265 C CA . HIS D 1 14 ? -42.475 50.659 -8.758 1.00 24.67 14 HIS D CA 1
ATOM 8266 C C . HIS D 1 14 ? -41.408 51.744 -8.842 1.00 25.05 14 HIS D C 1
ATOM 8267 O O . HIS D 1 14 ? -41.655 52.863 -8.301 1.00 21.45 14 HIS D O 1
ATOM 8274 N N . VAL D 1 15 ? -40.265 51.444 -9.473 1.00 21.83 15 VAL D N 1
ATOM 8275 C CA . VAL D 1 15 ? -39.091 52.353 -9.408 1.00 20.90 15 VAL D CA 1
ATOM 8276 C C . VAL D 1 15 ? -39.316 53.533 -10.350 1.00 21.22 15 VAL D C 1
ATOM 8277 O O . VAL D 1 15 ? -38.948 54.676 -9.967 1.00 20.38 15 VAL D O 1
ATOM 8281 N N . LEU D 1 16 ? -39.925 53.303 -11.512 1.00 19.50 16 LEU D N 1
ATOM 8282 C CA . LEU D 1 16 ? -40.168 54.405 -12.472 1.00 21.71 16 LEU D CA 1
ATOM 8283 C C . LEU D 1 16 ? -41.221 55.361 -11.883 1.00 20.16 16 LEU D C 1
ATOM 8284 O O . LEU D 1 16 ? -41.088 56.569 -12.086 1.00 20.66 16 LEU D O 1
ATOM 8289 N N . LYS D 1 17 ? -42.185 54.847 -11.128 1.00 21.54 17 LYS D N 1
ATOM 8290 C CA . LYS D 1 17 ? -43.189 55.688 -10.415 1.00 25.02 17 LYS D CA 1
ATOM 8291 C C . LYS D 1 17 ? -42.456 56.512 -9.360 1.00 22.33 17 LYS D C 1
ATOM 8292 O O . LYS D 1 17 ? -42.601 57.732 -9.365 1.00 25.91 17 LYS D O 1
ATOM 8298 N N . LEU D 1 18 ? -41.653 55.896 -8.511 1.00 21.33 18 LEU D N 1
ATOM 8299 C CA . LEU D 1 18 ? -40.813 56.681 -7.567 1.00 23.56 18 LEU D CA 1
ATOM 8300 C C . LEU D 1 18 ? -40.007 57.719 -8.346 1.00 24.16 18 LEU D C 1
ATOM 8301 O O . LEU D 1 18 ? -39.775 58.778 -7.779 1.00 22.95 18 LEU D O 1
ATOM 8306 N N . SER D 1 19 ? -39.578 57.405 -9.579 1.00 22.14 19 SER D N 1
ATOM 8307 C CA . SER D 1 19 ? -38.808 58.319 -10.458 1.00 22.54 19 SER D CA 1
ATOM 8308 C C . SER D 1 19 ? -39.711 59.319 -11.198 1.00 20.47 19 SER D C 1
ATOM 8309 O O . SER D 1 19 ? -39.152 60.009 -12.058 1.00 22.04 19 SER D O 1
ATOM 8312 N N . ARG D 1 20 ? -41.022 59.376 -10.905 1.00 23.99 20 ARG D N 1
ATOM 8313 C CA . ARG D 1 20 ? -41.968 60.430 -11.377 1.00 25.73 20 ARG D CA 1
ATOM 8314 C C . ARG D 1 20 ? -42.244 60.237 -12.872 1.00 24.64 20 ARG D C 1
ATOM 8315 O O . ARG D 1 20 ? -42.404 61.226 -13.610 1.00 22.18 20 ARG D O 1
ATOM 8323 N N . VAL D 1 21 ? -42.266 58.988 -13.317 1.00 24.80 21 VAL D N 1
ATOM 8324 C CA . VAL D 1 21 ? -42.630 58.646 -14.726 1.00 23.78 21 VAL D CA 1
ATOM 8325 C C . VAL D 1 21 ? -44.157 58.528 -14.781 1.00 23.24 21 VAL D C 1
ATOM 8326 O O . VAL D 1 21 ? -44.748 57.785 -13.988 1.00 22.37 21 VAL D O 1
ATOM 8330 N N . ASP D 1 22 ? -44.769 59.255 -15.696 1.00 26.14 22 ASP D N 1
ATOM 8331 C CA . ASP D 1 22 ? -46.227 59.177 -15.972 1.00 27.96 22 ASP D CA 1
ATOM 8332 C C . ASP D 1 22 ? -46.446 59.594 -17.427 1.00 28.44 22 ASP D C 1
ATOM 8333 O O . ASP D 1 22 ? -45.441 59.685 -18.180 1.00 25.71 22 ASP D O 1
ATOM 8338 N N . GLU D 1 23 ? -47.702 59.832 -17.818 1.00 31.02 23 GLU D N 1
ATOM 8339 C CA . GLU D 1 23 ? -48.103 60.086 -19.225 1.00 33.14 23 GLU D CA 1
ATOM 8340 C C . GLU D 1 23 ? -47.522 61.428 -19.670 1.00 31.85 23 GLU D C 1
ATOM 8341 O O . GLU D 1 23 ? -47.458 61.655 -20.867 1.00 33.45 23 GLU D O 1
ATOM 8347 N N . THR D 1 24 ? -47.018 62.259 -18.762 1.00 28.84 24 THR D N 1
ATOM 8348 C CA . THR D 1 24 ? -46.389 63.540 -19.166 1.00 28.60 24 THR D CA 1
ATOM 8349 C C . THR D 1 24 ? -44.918 63.293 -19.511 1.00 28.97 24 THR D C 1
ATOM 8350 O O . THR D 1 24 ? -44.311 64.210 -20.027 1.00 32.29 24 THR D O 1
ATOM 8354 N N . GLN D 1 25 ? -44.350 62.096 -19.299 1.00 27.73 25 GLN D N 1
ATOM 8355 C CA . GLN D 1 25 ? -42.870 61.939 -19.346 1.00 25.04 25 GLN D CA 1
ATOM 8356 C C . GLN D 1 25 ? -42.449 61.068 -20.529 1.00 27.25 25 GLN D C 1
ATOM 8357 O O . GLN D 1 25 ? -43.215 60.195 -20.916 1.00 27.88 25 GLN D O 1
ATOM 8363 N N . SER D 1 26 ? -41.261 61.329 -21.075 1.00 24.71 26 SER D N 1
ATOM 8364 C CA . SER D 1 26 ? -40.583 60.456 -22.060 1.00 26.71 26 SER D CA 1
ATOM 8365 C C . SER D 1 26 ? -39.410 59.734 -21.374 1.00 24.65 26 SER D C 1
ATOM 8366 O O . SER D 1 26 ? -38.670 60.359 -20.552 1.00 23.79 26 SER D O 1
ATOM 8369 N N . VAL D 1 27 ? -39.269 58.449 -21.679 1.00 25.33 27 VAL D N 1
ATOM 8370 C CA . VAL D 1 27 ? -38.222 57.539 -21.121 1.00 22.16 27 VAL D CA 1
ATOM 8371 C C . VAL D 1 27 ? -37.389 56.973 -22.266 1.00 21.45 27 VAL D C 1
ATOM 8372 O O . VAL D 1 27 ? -37.970 56.461 -23.222 1.00 20.90 27 VAL D O 1
ATOM 8376 N N . ALA D 1 28 ? -36.069 57.144 -22.208 1.00 20.99 28 ALA D N 1
ATOM 8377 C CA . ALA D 1 28 ? -35.139 56.443 -23.105 1.00 20.95 28 ALA D CA 1
ATOM 8378 C C . ALA D 1 28 ? -34.489 55.305 -22.327 1.00 23.10 28 ALA D C 1
ATOM 8379 O O . ALA D 1 28 ? -33.863 55.601 -21.295 1.00 25.30 28 ALA D O 1
ATOM 8381 N N . VAL D 1 29 ? -34.583 54.077 -22.841 1.00 21.86 29 VAL D N 1
ATOM 8382 C CA . VAL D 1 29 ? -33.832 52.921 -22.289 1.00 21.73 29 VAL D CA 1
ATOM 8383 C C . VAL D 1 29 ? -32.527 52.788 -23.078 1.00 21.20 29 VAL D C 1
ATOM 8384 O O . VAL D 1 29 ? -32.560 52.458 -24.276 1.00 20.24 29 VAL D O 1
ATOM 8388 N N . LEU D 1 30 ? -31.411 53.078 -22.428 1.00 20.39 30 LEU D N 1
ATOM 8389 C CA . LEU D 1 30 ? -30.098 53.038 -23.094 1.00 21.05 30 LEU D CA 1
ATOM 8390 C C . LEU D 1 30 ? -29.502 51.648 -22.897 1.00 22.35 30 LEU D C 1
ATOM 8391 O O . LEU D 1 30 ? -29.528 51.135 -21.747 1.00 21.61 30 LEU D O 1
ATOM 8396 N N . LYS D 1 31 ? -29.033 51.056 -23.994 1.00 23.83 31 LYS D N 1
ATOM 8397 C CA . LYS D 1 31 ? -28.472 49.690 -23.993 1.00 23.23 31 LYS D CA 1
ATOM 8398 C C . LYS D 1 31 ? -27.340 49.557 -24.995 1.00 21.76 31 LYS D C 1
ATOM 8399 O O . LYS D 1 31 ? -27.158 50.406 -25.854 1.00 21.13 31 LYS D O 1
ATOM 8405 N N . SER D 1 32 ? -26.577 48.495 -24.835 1.00 21.57 32 SER D N 1
ATOM 8406 C CA . SER D 1 32 ? -25.573 48.019 -25.804 1.00 22.29 32 SER D CA 1
ATOM 8407 C C . SER D 1 32 ? -25.722 46.496 -25.896 1.00 24.16 32 SER D C 1
ATOM 8408 O O . SER D 1 32 ? -26.683 45.964 -25.286 1.00 22.25 32 SER D O 1
ATOM 8411 N N . HIS D 1 33 ? -24.837 45.807 -26.620 1.00 24.46 33 HIS D N 1
ATOM 8412 C CA . HIS D 1 33 ? -25.020 44.360 -26.895 1.00 23.85 33 HIS D CA 1
ATOM 8413 C C . HIS D 1 33 ? -24.909 43.577 -25.567 1.00 23.95 33 HIS D C 1
ATOM 8414 O O . HIS D 1 33 ? -25.531 42.516 -25.445 1.00 24.36 33 HIS D O 1
ATOM 8421 N N . TYR D 1 34 ? -24.185 44.088 -24.576 1.00 22.29 34 TYR D N 1
ATOM 8422 C CA . TYR D 1 34 ? -23.897 43.370 -23.317 1.00 23.03 34 TYR D CA 1
ATOM 8423 C C . TYR D 1 34 ? -24.961 43.663 -22.260 1.00 24.21 34 TYR D C 1
ATOM 8424 O O . TYR D 1 34 ? -24.824 43.114 -21.172 1.00 24.11 34 TYR D O 1
ATOM 8433 N N . SER D 1 35 ? -25.964 44.504 -22.531 1.00 23.42 35 SER D N 1
ATOM 8434 C CA . SER D 1 35 ? -27.040 44.836 -21.556 1.00 25.18 35 SER D CA 1
ATOM 8435 C C . SER D 1 35 ? -27.881 43.568 -21.373 1.00 25.01 35 SER D C 1
ATOM 8436 O O . SER D 1 35 ? -28.046 42.827 -22.349 1.00 25.09 35 SER D O 1
ATOM 8439 N N . ASP D 1 36 ? -28.383 43.339 -20.173 1.00 24.82 36 ASP D N 1
ATOM 8440 C CA . ASP D 1 36 ? -29.317 42.218 -19.886 1.00 28.01 36 ASP D CA 1
ATOM 8441 C C . ASP D 1 36 ? -30.628 42.445 -20.621 1.00 25.74 36 ASP D C 1
ATOM 8442 O O . ASP D 1 36 ? -31.339 43.395 -20.290 1.00 23.40 36 ASP D O 1
ATOM 8447 N N . PRO D 1 37 ? -31.013 41.576 -21.587 1.00 27.05 37 PRO D N 1
ATOM 8448 C CA . PRO D 1 37 ? -32.244 41.774 -22.358 1.00 26.20 37 PRO D CA 1
ATOM 8449 C C . PRO D 1 37 ? -33.509 41.769 -21.490 1.00 27.15 37 PRO D C 1
ATOM 8450 O O . PRO D 1 37 ? -34.409 42.538 -21.782 1.00 26.46 37 PRO D O 1
ATOM 8454 N N . ARG D 1 38 ? -33.524 40.955 -20.427 1.00 25.72 38 ARG D N 1
ATOM 8455 C CA . ARG D 1 38 ? -34.668 40.841 -19.488 1.00 26.57 38 ARG D CA 1
ATOM 8456 C C . ARG D 1 38 ? -34.914 42.186 -18.796 1.00 25.15 38 ARG D C 1
ATOM 8457 O O . ARG D 1 38 ? -36.087 42.562 -18.602 1.00 22.33 38 ARG D O 1
ATOM 8465 N N . THR D 1 39 ? -33.847 42.878 -18.394 1.00 23.94 39 THR D N 1
ATOM 8466 C CA . THR D 1 39 ? -33.959 44.179 -17.684 1.00 22.43 39 THR D CA 1
ATOM 8467 C C . THR D 1 39 ? -34.399 45.236 -18.689 1.00 20.52 39 THR D C 1
ATOM 8468 O O . THR D 1 39 ? -35.261 46.048 -18.342 1.00 20.38 39 THR D O 1
ATOM 8472 N N . VAL D 1 40 ? -33.820 45.226 -19.880 1.00 20.00 40 VAL D N 1
ATOM 8473 C CA . VAL D 1 40 ? -34.183 46.181 -20.969 1.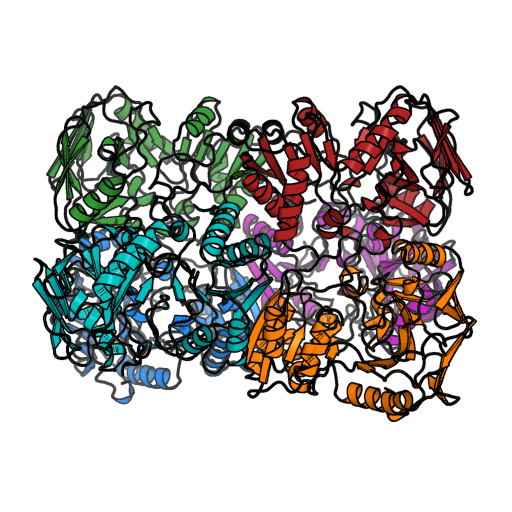00 23.13 40 VAL D CA 1
ATOM 8474 C C . VAL D 1 40 ? -35.687 46.039 -21.216 1.00 22.59 40 VAL D C 1
ATOM 8475 O O . VAL D 1 40 ? -36.388 47.080 -21.225 1.00 21.21 40 VAL D O 1
ATOM 8479 N N . ASN D 1 41 ? -36.156 44.809 -21.412 1.00 22.84 41 ASN D N 1
ATOM 8480 C CA . ASN D 1 41 ? -37.583 44.523 -21.713 1.00 24.40 41 ASN D CA 1
ATOM 8481 C C . ASN D 1 41 ? -38.463 44.997 -20.556 1.00 22.06 41 ASN D C 1
ATOM 8482 O O . ASN D 1 41 ? -39.471 45.639 -20.830 1.00 23.18 41 ASN D O 1
ATOM 8487 N N . ALA D 1 42 ? -38.098 44.701 -19.309 1.00 21.91 42 ALA D N 1
ATOM 8488 C CA . ALA D 1 42 ? -38.885 45.101 -18.118 1.00 20.90 42 ALA D CA 1
ATOM 8489 C C . ALA D 1 42 ? -39.032 46.632 -18.044 1.00 21.28 42 ALA D C 1
ATOM 8490 O O . ALA D 1 42 ? -40.146 47.114 -17.726 1.00 21.91 42 ALA D O 1
ATOM 8492 N N . ALA D 1 43 ? -37.956 47.355 -18.320 1.00 21.23 43 ALA D N 1
ATOM 8493 C CA . ALA D 1 43 ? -37.905 48.830 -18.316 1.00 22.00 43 ALA D CA 1
ATOM 8494 C C . ALA D 1 43 ? -38.813 49.363 -19.418 1.00 22.30 43 ALA D C 1
ATOM 8495 O O . ALA D 1 43 ? -39.627 50.211 -19.114 1.00 24.02 43 ALA D O 1
ATOM 8497 N N . MET D 1 44 ? -38.630 48.910 -20.659 1.00 23.52 44 MET D N 1
ATOM 8498 C CA . MET D 1 44 ? -39.454 49.298 -21.833 1.00 24.33 44 MET D CA 1
ATOM 8499 C C . MET D 1 44 ? -40.940 49.055 -21.535 1.00 24.99 44 MET D C 1
ATOM 8500 O O . MET D 1 44 ? -41.732 49.986 -21.773 1.00 23.17 44 MET D O 1
ATOM 8505 N N . GLU D 1 45 ? -41.293 47.864 -21.032 1.00 24.22 45 GLU D N 1
ATOM 8506 C CA . GLU D 1 45 ? -42.700 47.459 -20.776 1.00 26.34 45 GLU D CA 1
ATOM 8507 C C . GLU D 1 45 ? -43.279 48.282 -19.608 1.00 23.92 45 GLU D C 1
ATOM 8508 O O . GLU D 1 45 ? -44.442 48.708 -19.686 1.00 21.41 45 GLU D O 1
ATOM 8514 N N . ALA D 1 46 ? -42.549 48.422 -18.509 1.00 23.46 46 ALA D N 1
ATOM 8515 C CA . ALA D 1 46 ? -43.041 49.164 -17.328 1.00 23.66 46 ALA D CA 1
ATOM 8516 C C . ALA D 1 46 ? -43.312 50.614 -17.734 1.00 23.35 46 ALA D C 1
ATOM 8517 O O . ALA D 1 46 ? -44.347 51.181 -17.329 1.00 24.62 46 ALA D O 1
ATOM 8519 N N . ALA D 1 47 ? -42.415 51.203 -18.510 1.00 22.14 47 ALA D N 1
ATOM 8520 C CA . ALA D 1 47 ? -42.565 52.606 -18.955 1.00 26.14 47 ALA D CA 1
ATOM 8521 C C . ALA D 1 47 ? -43.871 52.759 -19.761 1.00 24.76 47 ALA D C 1
ATOM 8522 O O . ALA D 1 47 ? -44.635 53.711 -19.461 1.00 26.81 47 ALA D O 1
ATOM 8524 N N . GLN D 1 48 ? -44.113 51.825 -20.696 1.00 25.47 48 GLN D N 1
ATOM 8525 C CA . GLN D 1 48 ? -45.328 51.716 -21.555 1.00 25.92 48 GLN D CA 1
ATOM 8526 C C . GLN D 1 48 ? -46.569 51.579 -20.660 1.00 27.44 48 GLN D C 1
ATOM 8527 O O . GLN D 1 48 ? -47.570 52.255 -20.919 1.00 29.60 48 GLN D O 1
ATOM 8533 N N . ARG D 1 49 ? -46.498 50.765 -19.617 1.00 25.69 49 ARG D N 1
ATOM 8534 C CA . ARG D 1 49 ? -47.631 50.545 -18.702 1.00 26.91 49 ARG D CA 1
ATOM 8535 C C . ARG D 1 49 ? -47.942 51.841 -17.957 1.00 29.38 49 ARG D C 1
ATOM 8536 O O . ARG D 1 49 ? -49.129 52.105 -17.766 1.00 29.45 49 ARG D O 1
ATOM 8544 N N . LEU D 1 50 ? -46.944 52.637 -17.580 1.00 25.18 50 LEU D N 1
ATOM 8545 C CA . LEU D 1 50 ? -47.176 53.937 -16.896 1.00 27.49 50 LEU D CA 1
ATOM 8546 C C . LEU D 1 50 ? -47.607 55.016 -17.914 1.00 29.22 50 LEU D C 1
ATOM 8547 O O . LEU D 1 50 ? -47.765 56.170 -17.514 1.00 32.56 50 LEU D O 1
ATOM 8552 N N . LYS D 1 51 ? -47.724 54.651 -19.189 1.00 31.48 51 LYS D N 1
ATOM 8553 C CA . LYS D 1 51 ? -48.197 55.507 -20.291 1.00 34.84 51 LYS D CA 1
ATOM 8554 C C . LYS D 1 51 ? -47.147 56.555 -20.588 1.00 32.47 51 LYS D C 1
ATOM 8555 O O . LYS D 1 51 ? -47.515 57.532 -21.236 1.00 31.60 51 LYS D O 1
ATOM 8561 N N . ALA D 1 52 ? -45.886 56.323 -20.204 1.00 27.75 52 ALA D N 1
ATOM 8562 C CA . ALA D 1 52 ? -44.764 57.157 -20.667 1.00 28.65 52 ALA D CA 1
ATOM 8563 C C . ALA D 1 52 ? -44.659 56.974 -22.179 1.00 28.95 52 ALA D C 1
ATOM 8564 O O . ALA D 1 52 ? -45.049 55.922 -22.681 1.00 32.12 52 ALA D O 1
ATOM 8566 N N . LYS D 1 53 ? -44.110 57.968 -22.849 1.00 30.18 53 LYS D N 1
ATOM 8567 C CA . LYS D 1 53 ? -43.581 57.892 -24.226 1.00 32.97 53 LYS D CA 1
ATOM 8568 C C . LYS D 1 53 ? -42.199 57.237 -24.126 1.00 31.44 53 LYS D C 1
ATOM 8569 O O . LYS D 1 53 ? -41.307 57.809 -23.490 1.00 34.14 53 LYS D O 1
ATOM 8575 N N . VAL D 1 54 ? -42.043 56.040 -24.683 1.00 29.06 54 VAL D N 1
ATOM 8576 C CA . VAL D 1 54 ? -40.837 55.207 -24.437 1.00 29.29 54 VAL D CA 1
ATOM 8577 C C . VAL D 1 54 ? -40.098 55.035 -25.758 1.00 27.18 54 VAL D C 1
ATOM 8578 O O . VAL D 1 54 ? -40.766 54.887 -26.792 1.00 29.18 54 VAL D O 1
ATOM 8582 N N . TYR D 1 55 ? -38.772 55.010 -25.720 1.00 24.53 55 TYR D N 1
ATOM 8583 C CA . TYR D 1 55 ? -37.959 54.511 -26.847 1.00 24.02 55 TYR D CA 1
ATOM 8584 C C . TYR D 1 55 ? -36.681 53.922 -26.277 1.00 23.16 55 TYR D C 1
ATOM 8585 O O . TYR D 1 55 ? -36.335 54.324 -25.171 1.00 22.68 55 TYR D O 1
ATOM 8594 N N . ALA D 1 56 ? -36.044 52.973 -26.987 1.00 22.84 56 ALA D N 1
ATOM 8595 C CA . ALA D 1 56 ? -34.696 52.467 -26.630 1.00 22.10 56 ALA D CA 1
ATOM 8596 C C . ALA D 1 56 ? -33.657 53.132 -27.538 1.00 22.22 56 ALA D C 1
ATOM 8597 O O . ALA D 1 56 ? -33.967 53.379 -28.726 1.00 21.82 56 ALA D O 1
ATOM 8599 N N . VAL D 1 57 ? -32.483 53.417 -26.975 1.00 19.49 57 VAL D N 1
ATOM 8600 C CA . VAL D 1 57 ? -31.296 53.913 -27.709 1.00 20.37 57 VAL D CA 1
ATOM 8601 C C . VAL D 1 57 ? -30.202 52.869 -27.547 1.00 21.07 57 VAL D C 1
ATOM 8602 O O . VAL D 1 57 ? -29.854 52.491 -26.378 1.00 19.49 57 VAL D O 1
ATOM 8606 N N . GLU D 1 58 ? -29.732 52.336 -28.669 1.00 20.24 58 GLU D N 1
ATOM 8607 C CA . GLU D 1 58 ? -28.691 51.292 -28.593 1.00 21.46 58 GLU D CA 1
ATOM 8608 C C . GLU D 1 58 ? -27.410 51.883 -29.144 1.00 20.44 58 GLU D C 1
ATOM 8609 O O . GLU D 1 58 ? -27.441 52.351 -30.290 1.00 19.87 58 GLU D O 1
ATOM 8615 N N . LEU D 1 59 ? -26.339 51.812 -28.358 1.00 19.52 59 LEU D N 1
ATOM 8616 C CA . LEU D 1 59 ? -25.000 52.243 -28.802 1.00 22.24 59 LEU D CA 1
ATOM 8617 C C . LEU D 1 59 ? -24.129 51.018 -29.010 1.00 24.03 59 LEU D C 1
ATOM 8618 O O . LEU D 1 59 ? -24.185 50.048 -28.250 1.00 21.67 59 LEU D O 1
ATOM 8623 N N . PRO D 1 60 ? -23.276 51.048 -30.043 1.00 23.19 60 PRO D N 1
ATOM 8624 C CA . PRO D 1 60 ? -22.199 50.064 -30.185 1.00 25.89 60 PRO D CA 1
ATOM 8625 C C . PRO D 1 60 ? -21.270 50.138 -28.961 1.00 24.09 60 PRO D C 1
ATOM 8626 O O . PRO D 1 60 ? -21.042 51.209 -28.434 1.00 23.27 60 PRO D O 1
ATOM 8630 N N . ALA D 1 61 ? -20.853 48.979 -28.474 1.00 21.67 61 ALA D N 1
ATOM 8631 C CA . ALA D 1 61 ? -20.012 48.879 -27.272 1.00 25.19 61 ALA D CA 1
ATOM 8632 C C . ALA D 1 61 ? -18.700 49.601 -27.581 1.00 24.64 61 ALA D C 1
ATOM 8633 O O . ALA D 1 61 ? -18.196 49.540 -28.720 1.00 22.86 61 ALA D O 1
ATOM 8635 N N . PHE D 1 62 ? -18.200 50.342 -26.619 1.00 24.97 62 PHE D N 1
ATOM 8636 C CA . PHE D 1 62 ? -16.914 51.051 -26.762 1.00 26.51 62 PHE D CA 1
ATOM 8637 C C . PHE D 1 62 ? -15.867 50.215 -26.021 1.00 24.11 62 PHE D C 1
ATOM 8638 O O . PHE D 1 62 ? -16.086 49.882 -24.828 1.00 24.46 62 PHE D O 1
ATOM 8646 N N . ASN D 1 63 ? -14.755 49.897 -26.664 1.00 24.07 63 ASN D N 1
ATOM 8647 C CA . ASN D 1 63 ? -13.721 49.069 -26.000 1.00 27.97 63 ASN D CA 1
ATOM 8648 C C . ASN D 1 63 ? -12.501 49.915 -25.640 1.00 28.60 63 ASN D C 1
ATOM 8649 O O . ASN D 1 63 ? -11.990 50.617 -26.510 1.00 31.37 63 ASN D O 1
ATOM 8654 N N . HIS D 1 64 ? -12.036 49.739 -24.408 1.00 29.28 64 HIS D N 1
ATOM 8655 C CA . HIS D 1 64 ? -10.715 50.179 -23.902 1.00 36.28 64 HIS D CA 1
ATOM 8656 C C . HIS D 1 64 ? -9.729 49.019 -24.067 1.00 34.73 64 HIS D C 1
ATOM 8657 O O . HIS D 1 64 ? -9.740 48.078 -23.266 1.00 28.67 64 HIS D O 1
ATOM 8664 N N . PRO D 1 65 ? -8.887 49.032 -25.121 1.00 32.64 65 PRO D N 1
ATOM 8665 C CA . PRO D 1 65 ? -7.988 47.908 -25.397 1.00 34.12 65 PRO D CA 1
ATOM 8666 C C . PRO D 1 65 ? -7.156 47.524 -24.164 1.00 29.15 65 PRO D C 1
ATOM 8667 O O . PRO D 1 65 ? -6.975 46.348 -23.923 1.00 29.69 65 PRO D O 1
ATOM 8671 N N . THR D 1 66 ? -6.691 48.508 -23.396 1.00 27.38 66 THR D N 1
ATOM 8672 C CA . THR D 1 66 ? -5.779 48.274 -22.250 1.00 26.14 66 THR D CA 1
ATOM 8673 C C . THR D 1 66 ? -6.565 47.819 -21.011 1.00 25.46 66 THR D C 1
ATOM 8674 O O . THR D 1 66 ? -5.910 47.413 -20.010 1.00 23.74 66 THR D O 1
ATOM 8678 N N . ALA D 1 67 ? -7.900 47.887 -21.029 1.00 24.12 67 ALA D N 1
ATOM 8679 C CA . ALA D 1 67 ? -8.728 47.525 -19.856 1.00 25.13 67 ALA D CA 1
ATOM 8680 C C . ALA D 1 67 ? -8.669 46.005 -19.624 1.00 23.60 67 ALA D C 1
ATOM 8681 O O . ALA D 1 67 ? -8.695 45.260 -20.592 1.00 25.40 67 ALA D O 1
ATOM 8683 N N . MET D 1 68 ? -8.615 45.590 -18.367 1.00 22.79 68 MET D N 1
ATOM 8684 C CA . MET D 1 68 ? -8.644 44.175 -17.941 1.00 24.20 68 MET D CA 1
ATOM 8685 C C . MET D 1 68 ? -9.904 43.863 -17.109 1.00 24.96 68 MET D C 1
ATOM 8686 O O . MET D 1 68 ? -10.330 44.682 -16.233 1.00 27.92 68 MET D O 1
ATOM 8691 N N . GLY D 1 69 ? -10.460 42.678 -17.356 1.00 24.65 69 GLY D N 1
ATOM 8692 C CA . GLY D 1 69 ? -11.704 42.183 -16.746 1.00 25.41 69 GLY D CA 1
ATOM 8693 C C . GLY D 1 69 ? -12.931 42.831 -17.348 1.00 25.26 69 GLY D C 1
ATOM 8694 O O . GLY D 1 69 ? -12.798 43.725 -18.210 1.00 26.69 69 GLY D O 1
ATOM 8695 N N . ASN D 1 70 ? -14.100 42.446 -16.865 1.00 24.79 70 ASN D N 1
ATOM 8696 C CA . ASN D 1 70 ? -15.395 42.791 -17.498 1.00 26.02 70 ASN D CA 1
ATOM 8697 C C . ASN D 1 70 ? -16.060 43.927 -16.718 1.00 27.51 70 ASN D C 1
ATOM 8698 O O . ASN D 1 70 ? -17.153 44.315 -17.086 1.00 29.94 70 ASN D O 1
ATOM 8703 N N . ASP D 1 71 ? -15.470 44.373 -15.615 1.00 27.24 71 ASP D N 1
ATOM 8704 C CA . ASP D 1 71 ? -16.135 45.392 -14.764 1.00 28.89 71 ASP D CA 1
ATOM 8705 C C . ASP D 1 71 ? -16.008 46.783 -15.430 1.00 29.51 71 ASP D C 1
ATOM 8706 O O . ASP D 1 71 ? -14.917 47.374 -15.420 1.00 31.28 71 ASP D O 1
ATOM 8711 N N . MET D 1 72 ? -17.127 47.345 -15.873 1.00 31.81 72 MET D N 1
ATOM 8712 C CA . MET D 1 72 ? -17.232 48.699 -16.504 1.00 35.55 72 MET D CA 1
ATOM 8713 C C . MET D 1 72 ? -16.637 49.805 -15.601 1.00 32.54 72 MET D C 1
ATOM 8714 O O . MET D 1 72 ? -16.069 50.762 -16.182 1.00 33.42 72 MET D O 1
ATOM 8719 N N . THR D 1 73 ? -16.672 49.669 -14.258 1.00 27.41 73 THR D N 1
ATOM 8720 C CA . THR D 1 73 ? -16.138 50.700 -13.316 1.00 29.27 73 THR D CA 1
ATOM 8721 C C . THR D 1 73 ? -14.611 50.738 -13.368 1.00 30.18 73 THR D C 1
ATOM 8722 O O . THR D 1 73 ? -14.060 51.674 -12.764 1.00 33.10 73 THR D O 1
ATOM 8726 N N . ALA D 1 74 ? -13.966 49.769 -14.029 1.00 30.37 74 ALA D N 1
ATOM 8727 C CA . ALA D 1 74 ? -12.515 49.483 -13.939 1.00 33.60 74 ALA D CA 1
ATOM 8728 C C . ALA D 1 74 ? -11.722 50.550 -14.684 1.00 36.82 74 ALA D C 1
ATOM 8729 O O . ALA D 1 74 ? -10.625 50.909 -14.174 1.00 39.87 74 ALA D O 1
ATOM 8731 N N . TYR D 1 75 ? -12.237 50.929 -15.869 1.00 35.58 75 TYR D N 1
ATOM 8732 C CA . TYR D 1 75 ? -11.594 51.787 -16.898 1.00 34.81 75 TYR D CA 1
ATOM 8733 C C . TYR D 1 75 ? -12.509 52.989 -17.192 1.00 34.98 75 TYR D C 1
ATOM 8734 O O . TYR D 1 75 ? -13.393 52.910 -18.069 1.00 32.16 75 TYR D O 1
ATOM 8743 N N . CYS D 1 76 ? -12.284 54.102 -16.484 1.00 36.92 76 CYS D N 1
ATOM 8744 C CA . CYS D 1 76 ? -13.044 55.378 -16.636 1.00 39.07 76 CYS D CA 1
ATOM 8745 C C . CYS D 1 76 ? -12.378 56.251 -17.699 1.00 37.84 76 CYS D C 1
ATOM 8746 O O . CYS D 1 76 ? -11.725 57.231 -17.346 1.00 49.51 76 CYS D O 1
ATOM 8749 N N . GLY D 1 77 ? -12.525 55.885 -18.965 1.00 39.84 77 GLY D N 1
ATOM 8750 C CA . GLY D 1 77 ? -11.990 56.666 -20.102 1.00 41.84 77 GLY D CA 1
ATOM 8751 C C . GLY D 1 77 ? -13.104 57.251 -20.964 1.00 38.36 77 GLY D C 1
ATOM 8752 O O . GLY D 1 77 ? -14.164 57.641 -20.420 1.00 33.47 77 GLY D O 1
ATOM 8753 N N . ASP D 1 78 ? -12.903 57.286 -22.282 1.00 39.13 78 ASP D N 1
ATOM 8754 C CA . ASP D 1 78 ? -13.989 57.662 -23.220 1.00 38.91 78 ASP D CA 1
ATOM 8755 C C . ASP D 1 78 ? -15.150 56.660 -23.043 1.00 36.32 78 ASP D C 1
ATOM 8756 O O . ASP D 1 78 ? -14.978 55.645 -22.367 1.00 36.30 78 ASP D O 1
ATOM 8761 N N . THR D 1 79 ? -16.312 56.964 -23.613 1.00 33.95 79 THR D N 1
ATOM 8762 C CA . THR D 1 79 ? -17.510 56.082 -23.634 1.00 36.77 79 THR D CA 1
ATOM 8763 C C . THR D 1 79 ? -18.048 56.081 -25.064 1.00 36.46 79 THR D C 1
ATOM 8764 O O . THR D 1 79 ? -17.513 56.874 -25.893 1.00 37.99 79 THR D O 1
ATOM 8768 N N . ALA D 1 80 ? -19.115 55.318 -25.310 1.00 38.68 80 ALA D N 1
ATOM 8769 C CA . ALA D 1 80 ? -19.847 55.267 -26.603 1.00 36.37 80 ALA D CA 1
ATOM 8770 C C . ALA D 1 80 ? -20.390 56.650 -27.008 1.00 36.70 80 ALA D C 1
ATOM 8771 O O . ALA D 1 80 ? -20.722 56.811 -28.204 1.00 37.73 80 ALA D O 1
ATOM 8773 N N . LEU D 1 81 ? -20.444 57.621 -26.088 1.00 32.98 81 LEU D N 1
ATOM 8774 C CA . LEU D 1 81 ? -20.945 58.987 -26.380 1.00 31.78 81 LEU D CA 1
ATOM 8775 C C . LEU D 1 81 ? -19.837 59.948 -26.820 1.00 36.06 81 LEU D C 1
ATOM 8776 O O . LEU D 1 81 ? -20.192 60.986 -27.444 1.00 35.93 81 LEU D O 1
ATOM 8781 N N . THR D 1 82 ? -18.566 59.662 -26.515 1.00 34.20 82 THR D N 1
ATOM 8782 C CA . THR D 1 82 ? -17.425 60.530 -26.907 1.00 36.18 82 THR D CA 1
ATOM 8783 C C . THR D 1 82 ? -17.534 60.833 -28.405 1.00 38.04 82 THR D C 1
ATOM 8784 O O . THR D 1 82 ? -17.499 59.892 -29.198 1.00 35.58 82 THR D O 1
ATOM 8788 N N . GLY D 1 83 ? -17.701 62.106 -28.755 1.00 41.11 83 GLY D N 1
ATOM 8789 C CA . GLY D 1 83 ? -17.833 62.580 -30.149 1.00 43.71 83 GLY D CA 1
ATOM 8790 C C . GLY D 1 83 ? -19.039 61.989 -30.867 1.00 41.20 83 GLY D C 1
ATOM 8791 O O . GLY D 1 83 ? -18.983 61.913 -32.103 1.00 39.41 83 GLY D O 1
ATOM 8792 N N . ASN D 1 84 ? -20.061 61.534 -30.132 1.00 37.16 84 ASN D N 1
ATOM 8793 C CA . ASN D 1 84 ? -21.344 61.046 -30.709 1.00 36.03 84 ASN D CA 1
ATOM 8794 C C . ASN D 1 84 ? -22.408 61.985 -30.173 1.00 29.61 84 ASN D C 1
ATOM 8795 O O . ASN D 1 84 ? -23.104 61.608 -29.236 1.00 28.02 84 ASN D O 1
ATOM 8800 N N . LEU D 1 85 ? -22.436 63.202 -30.700 1.00 30.38 85 LEU D N 1
ATOM 8801 C CA . LEU D 1 85 ? -23.321 64.271 -30.184 1.00 33.95 85 LEU D CA 1
ATOM 8802 C C . LEU D 1 85 ? -24.776 63.913 -30.536 1.00 30.18 85 LEU D C 1
ATOM 8803 O O . LEU D 1 85 ? -25.700 64.258 -29.755 1.00 29.41 85 LEU D O 1
ATOM 8808 N N . ALA D 1 86 ? -25.001 63.242 -31.666 1.00 28.37 86 ALA D N 1
ATOM 8809 C CA . ALA D 1 86 ? -26.365 62.842 -32.091 1.00 27.99 86 ALA D CA 1
ATOM 8810 C C . ALA D 1 86 ? -26.955 61.897 -31.023 1.00 24.97 86 ALA D C 1
ATOM 8811 O O . ALA D 1 86 ? -28.070 62.140 -30.529 1.00 23.59 86 ALA D O 1
ATOM 8813 N N . ALA D 1 87 ? -26.199 60.870 -30.641 1.00 22.41 87 ALA D N 1
ATOM 8814 C CA . ALA D 1 87 ? -26.614 59.911 -29.589 1.00 23.23 87 ALA D CA 1
ATOM 8815 C C . ALA D 1 87 ? -26.880 60.670 -28.287 1.00 22.43 87 ALA D C 1
ATOM 8816 O O . ALA D 1 87 ? -27.890 60.398 -27.606 1.00 20.22 87 ALA D O 1
ATOM 8818 N N . GLN D 1 88 ? -25.986 61.609 -27.954 1.00 24.82 88 GLN D N 1
ATOM 8819 C CA . GLN D 1 88 ? -26.119 62.411 -26.727 1.00 26.00 88 GLN D CA 1
ATOM 8820 C C . GLN D 1 88 ? -27.420 63.209 -26.805 1.00 25.48 88 GLN D C 1
ATOM 8821 O O . GLN D 1 88 ? -28.170 63.253 -25.801 1.00 27.05 88 GLN D O 1
ATOM 8827 N N . ARG D 1 89 ? -27.732 63.764 -27.969 1.00 25.20 89 ARG D N 1
ATOM 8828 C CA . ARG D 1 89 ? -28.974 64.561 -28.131 1.00 27.17 89 ARG D CA 1
ATOM 8829 C C . ARG D 1 89 ? -30.175 63.623 -28.080 1.00 23.81 89 ARG D C 1
ATOM 8830 O O . ARG D 1 89 ? -31.175 64.027 -27.523 1.00 23.75 89 ARG D O 1
ATOM 8838 N N . ALA D 1 90 ? -30.068 62.392 -28.576 1.00 24.94 90 ALA D N 1
ATOM 8839 C CA . ALA D 1 90 ? -31.174 61.405 -28.478 1.00 23.86 90 ALA D CA 1
ATOM 8840 C C . ALA D 1 90 ? -31.492 61.144 -26.994 1.00 24.35 90 ALA D C 1
ATOM 8841 O O . ALA D 1 90 ? -32.691 60.942 -26.624 1.00 26.67 90 ALA D O 1
ATOM 8843 N N . LEU D 1 91 ? -30.481 61.169 -26.131 1.00 23.56 91 LEU D N 1
ATOM 8844 C CA . LEU D 1 91 ? -30.674 60.948 -24.667 1.00 22.85 91 LEU D CA 1
ATOM 8845 C C . LEU D 1 91 ? -31.213 62.228 -23.987 1.00 23.70 91 LEU D C 1
ATOM 8846 O O . LEU D 1 91 ? -32.152 62.144 -23.147 1.00 20.91 91 LEU D O 1
ATOM 8851 N N . GLU D 1 92 ? -30.687 63.383 -24.371 1.00 25.46 92 GLU D N 1
ATOM 8852 C CA . GLU D 1 92 ? -31.110 64.702 -23.815 1.00 29.86 92 GLU D CA 1
ATOM 8853 C C . GLU D 1 92 ? -32.599 64.940 -24.095 1.00 28.46 92 GLU D C 1
ATOM 8854 O O . GLU D 1 92 ? -33.252 65.607 -23.280 1.00 32.02 92 GLU D O 1
ATOM 8860 N N . ALA D 1 93 ? -33.122 64.391 -25.192 1.00 29.64 93 ALA D N 1
ATOM 8861 C CA . ALA D 1 93 ? -34.545 64.483 -25.591 1.00 30.08 93 ALA D CA 1
ATOM 8862 C C . ALA D 1 93 ? -35.440 63.903 -24.500 1.00 27.52 93 ALA D C 1
ATOM 8863 O O . ALA D 1 93 ? -36.588 64.320 -24.419 1.00 28.98 93 ALA D O 1
ATOM 8865 N N . ALA D 1 94 ? -34.977 62.910 -23.745 1.00 26.66 94 ALA D N 1
ATOM 8866 C CA . ALA D 1 94 ? -35.836 62.192 -22.785 1.00 25.68 94 ALA D CA 1
ATOM 8867 C C . ALA D 1 94 ? -35.906 62.993 -21.476 1.00 25.09 94 ALA D C 1
ATOM 8868 O O . ALA D 1 94 ? -34.964 63.692 -21.175 1.00 27.17 94 ALA D O 1
ATOM 8870 N N . ASP D 1 95 ? -36.970 62.826 -20.699 1.00 26.87 95 ASP D N 1
ATOM 8871 C CA . ASP D 1 95 ? -37.061 63.318 -19.304 1.00 25.51 95 ASP D CA 1
ATOM 8872 C C . ASP D 1 95 ? -36.202 62.409 -18.407 1.00 27.36 95 ASP D C 1
ATOM 8873 O O . ASP D 1 95 ? -35.550 62.921 -17.477 1.00 25.93 95 ASP D O 1
ATOM 8878 N N . LEU D 1 96 ? -36.246 61.092 -18.645 1.00 26.51 96 LEU D N 1
ATOM 8879 C CA . LEU D 1 96 ? -35.559 60.055 -17.820 1.00 25.00 96 LEU D CA 1
ATOM 8880 C C . LEU D 1 96 ? -34.877 59.048 -18.747 1.00 25.20 96 LEU D C 1
ATOM 8881 O O . LEU D 1 96 ? -35.570 58.501 -19.624 1.00 23.96 96 LEU D O 1
ATOM 8886 N N . VAL D 1 97 ? -33.580 58.807 -18.535 1.00 23.19 97 VAL D N 1
ATOM 8887 C CA . VAL D 1 97 ? -32.796 57.725 -19.197 1.00 22.84 97 VAL D CA 1
ATOM 8888 C C . VAL D 1 97 ? -32.682 56.568 -18.190 1.00 21.42 97 VAL D C 1
ATOM 8889 O O . VAL D 1 97 ? -32.257 56.817 -17.044 1.00 20.67 97 VAL D O 1
ATOM 8893 N N . VAL D 1 98 ? -33.157 55.381 -18.550 1.00 20.01 98 VAL D N 1
ATOM 8894 C CA . VAL D 1 98 ? -32.770 54.120 -17.855 1.00 20.94 98 VAL D CA 1
ATOM 8895 C C . VAL D 1 98 ? -31.500 53.594 -18.523 1.00 20.02 98 VAL D C 1
ATOM 8896 O O . VAL D 1 98 ? -31.519 53.176 -19.702 1.00 20.30 98 VAL D O 1
ATOM 8900 N N . ASP D 1 99 ? -30.401 53.695 -17.796 1.00 20.13 99 ASP D N 1
ATOM 8901 C CA . ASP D 1 99 ? -29.058 53.328 -18.288 1.00 21.19 99 ASP D CA 1
ATOM 8902 C C . ASP D 1 99 ? -28.803 51.862 -17.930 1.00 20.12 99 ASP D C 1
ATOM 8903 O O . ASP D 1 99 ? -28.610 51.553 -16.722 1.00 17.26 99 ASP D O 1
ATOM 8908 N N . THR D 1 100 ? -28.819 50.985 -18.933 1.00 20.58 100 THR D N 1
ATOM 8909 C CA . THR D 1 100 ? -28.486 49.550 -18.738 1.00 22.41 100 THR D CA 1
ATOM 8910 C C . THR D 1 100 ? -27.097 49.221 -19.321 1.00 24.91 100 THR D C 1
ATOM 8911 O O . THR D 1 100 ? -26.776 48.015 -19.422 1.00 24.78 100 THR D O 1
ATOM 8915 N N . MET D 1 101 ? -26.284 50.209 -19.695 1.00 25.69 101 MET D N 1
ATOM 8916 C CA . MET D 1 101 ? -24.972 49.906 -20.320 1.00 27.20 101 MET D CA 1
ATOM 8917 C C . MET D 1 101 ? -23.840 50.548 -19.517 1.00 31.44 101 MET D C 1
ATOM 8918 O O . MET D 1 101 ? -22.661 50.191 -19.777 1.00 33.55 101 MET D O 1
ATOM 8923 N N . MET D 1 102 ? -24.177 51.437 -18.576 1.00 32.17 102 MET D N 1
ATOM 8924 C CA . MET D 1 102 ? -23.222 51.998 -17.589 1.00 36.86 102 MET D CA 1
ATOM 8925 C C . MET D 1 102 ? -22.392 53.078 -18.288 1.00 38.07 102 MET D C 1
ATOM 8926 O O . MET D 1 102 ? -21.207 52.842 -18.584 1.00 38.04 102 MET D O 1
ATOM 8931 N N . LEU D 1 103 ? -23.031 54.207 -18.601 1.00 44.20 103 LEU D N 1
ATOM 8932 C CA . LEU D 1 103 ? -22.358 55.458 -19.030 1.00 46.17 103 LEU D CA 1
ATOM 8933 C C . LEU D 1 103 ? -21.546 55.950 -17.846 1.00 50.99 103 LEU D C 1
ATOM 8934 O O . LEU D 1 103 ? -22.141 56.487 -16.900 1.00 48.37 103 LEU D O 1
ATOM 8939 N N . LEU D 1 104 ? -20.235 55.798 -17.897 1.00 59.90 104 LEU D N 1
ATOM 8940 C CA . LEU D 1 104 ? -19.368 56.256 -16.783 1.00 62.59 104 LEU D CA 1
ATOM 8941 C C . LEU D 1 104 ? -19.762 57.712 -16.479 1.00 63.71 104 LEU D C 1
ATOM 8942 O O . LEU D 1 104 ? -20.444 58.345 -17.343 1.00 47.50 104 LEU D O 1
ATOM 8947 N N . HIS D 1 105 ? -19.434 58.218 -15.289 1.00 63.50 105 HIS D N 1
ATOM 8948 C CA . HIS D 1 105 ? -19.464 59.681 -15.030 1.00 70.08 105 HIS D CA 1
ATOM 8949 C C . HIS D 1 105 ? -18.435 60.332 -15.972 1.00 61.62 105 HIS D C 1
ATOM 8950 O O . HIS D 1 105 ? -17.205 60.132 -15.776 1.00 59.96 105 HIS D O 1
ATOM 8957 N N . SER D 1 106 ? -18.950 61.010 -17.003 1.00 50.59 106 SER D N 1
ATOM 8958 C CA . SER D 1 106 ? -18.215 61.479 -18.196 1.00 45.31 106 SER D CA 1
ATOM 8959 C C . SER D 1 106 ? -18.699 62.872 -18.529 1.00 49.44 106 SER D C 1
ATOM 8960 O O . SER D 1 106 ? -19.800 63.261 -18.147 1.00 55.52 106 SER D O 1
ATOM 8963 N N . PRO D 1 107 ? -17.897 63.663 -19.260 1.00 48.19 107 PRO D N 1
ATOM 8964 C CA . PRO D 1 107 ? -18.317 65.006 -19.624 1.00 52.13 107 PRO D CA 1
ATOM 8965 C C . PRO D 1 107 ? -19.697 64.984 -20.298 1.00 49.84 107 PRO D C 1
ATOM 8966 O O . PRO D 1 107 ? -20.374 65.998 -20.249 1.00 46.24 107 PRO D O 1
ATOM 8970 N N . GLU D 1 108 ? -20.065 63.847 -20.898 1.00 50.80 108 GLU D N 1
ATOM 8971 C CA . GLU D 1 108 ? -21.269 63.702 -21.766 1.00 46.56 108 GLU D CA 1
ATOM 8972 C C . GLU D 1 108 ? -22.506 63.479 -20.896 1.00 38.06 108 GLU D C 1
ATOM 8973 O O . GLU D 1 108 ? -23.530 64.167 -21.117 1.00 36.99 108 GLU D O 1
ATOM 8979 N N . GLN D 1 109 ? -22.390 62.562 -19.945 1.00 37.27 109 GLN D N 1
ATOM 8980 C CA . GLN D 1 109 ? -23.416 62.315 -18.907 1.00 42.13 109 GLN D CA 1
ATOM 8981 C C . GLN D 1 109 ? -23.704 63.650 -18.211 1.00 43.91 109 GLN D C 1
ATOM 8982 O O . GLN D 1 109 ? -24.899 63.971 -18.003 1.00 36.43 109 GLN D O 1
ATOM 8988 N N . GLU D 1 110 ? -22.652 64.386 -17.846 1.00 43.56 110 GLU D N 1
ATOM 8989 C CA . GLU D 1 110 ? -22.797 65.674 -17.128 1.00 44.55 110 GLU D CA 1
ATOM 8990 C C . GLU D 1 110 ? -23.642 66.599 -17.997 1.00 36.66 110 GLU D C 1
ATOM 8991 O O . GLU D 1 110 ? -24.611 67.160 -17.472 1.00 35.93 110 GLU D O 1
ATOM 8997 N N . GLN D 1 111 ? -23.339 66.684 -19.293 1.00 35.85 111 GLN D N 1
ATOM 8998 C CA . GLN D 1 111 ? -24.061 67.590 -20.233 1.00 38.40 111 GLN D CA 1
ATOM 8999 C C . GLN D 1 111 ? -25.547 67.207 -20.293 1.00 37.77 111 GLN D C 1
ATOM 9000 O O . GLN D 1 111 ? -26.430 68.115 -20.231 1.00 33.08 111 GLN D O 1
ATOM 9006 N N . ILE D 1 112 ? -25.837 65.902 -20.382 1.00 38.18 112 ILE D N 1
ATOM 9007 C CA . ILE D 1 112 ? -27.232 65.369 -20.438 1.00 31.99 112 ILE D CA 1
ATOM 9008 C C . ILE D 1 112 ? -27.962 65.776 -19.157 1.00 30.22 112 ILE D C 1
ATOM 9009 O O . ILE D 1 112 ? -29.081 66.311 -19.224 1.00 29.24 112 ILE D O 1
ATOM 9014 N N . LEU D 1 113 ? -27.333 65.549 -18.014 1.00 28.28 113 LEU D N 1
ATOM 9015 C CA . LEU D 1 113 ? -27.900 65.971 -16.712 1.00 29.47 113 LEU D CA 1
ATOM 9016 C C . LEU D 1 113 ? -28.160 67.504 -16.690 1.00 28.81 113 LEU D C 1
ATOM 9017 O O . LEU D 1 113 ? -29.179 67.928 -16.135 1.00 27.29 113 LEU D O 1
ATOM 9022 N N . LYS D 1 114 ? -27.301 68.304 -17.313 1.00 31.81 114 LYS D N 1
ATOM 9023 C CA . LYS D 1 114 ? -27.388 69.786 -17.274 1.00 36.81 114 LYS D CA 1
ATOM 9024 C C . LYS D 1 114 ? -28.556 70.263 -18.130 1.00 35.59 114 LYS D C 1
ATOM 9025 O O . LYS D 1 114 ? -29.043 71.331 -17.831 1.00 41.63 114 LYS D O 1
ATOM 9031 N N . THR D 1 115 ? -29.034 69.480 -19.100 1.00 32.08 115 THR D N 1
ATOM 9032 C CA . THR D 1 115 ? -30.253 69.801 -19.878 1.00 30.67 115 THR D CA 1
ATOM 9033 C C . THR D 1 115 ? -31.534 69.565 -19.057 1.00 29.50 115 THR D C 1
ATOM 9034 O O . THR D 1 115 ? -32.610 69.891 -19.570 1.00 34.70 115 THR D O 1
ATOM 9038 N N . GLY D 1 116 ? -31.450 68.977 -17.865 1.00 28.08 116 GLY D N 1
ATOM 9039 C CA . GLY D 1 116 ? -32.631 68.662 -17.041 1.00 26.20 116 GLY D CA 1
ATOM 9040 C C . GLY D 1 116 ? -33.008 67.184 -17.099 1.00 26.02 116 GLY D C 1
ATOM 9041 O O . GLY D 1 116 ? -33.803 66.717 -16.238 1.00 26.02 116 GLY D O 1
ATOM 9042 N N . THR D 1 117 ? -32.482 66.450 -18.071 1.00 26.96 117 THR D N 1
ATOM 9043 C CA . THR D 1 117 ? -32.724 64.988 -18.164 1.00 27.15 117 THR D CA 1
ATOM 9044 C C . THR D 1 117 ? -32.265 64.344 -16.858 1.00 23.70 117 THR D C 1
ATOM 9045 O O . THR D 1 117 ? -31.205 64.753 -16.347 1.00 28.84 117 THR D O 1
ATOM 9049 N N . ARG D 1 118 ? -33.036 63.411 -16.323 1.00 22.28 118 ARG D N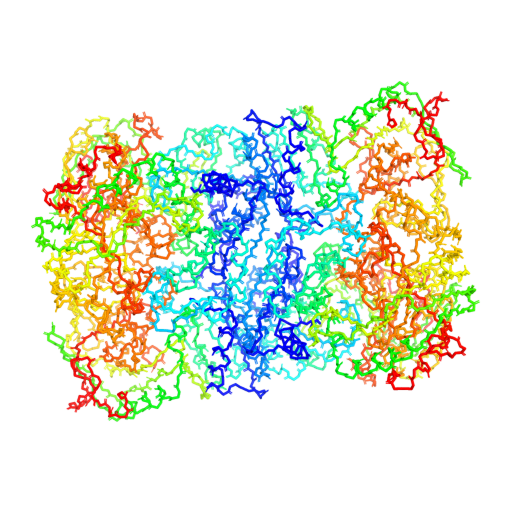 1
ATOM 9050 C CA . ARG D 1 118 ? -32.572 62.603 -15.167 1.00 23.85 118 ARG D CA 1
ATOM 9051 C C . ARG D 1 118 ? -32.208 61.178 -15.633 1.00 26.44 118 ARG D C 1
ATOM 9052 O O . ARG D 1 118 ? -32.695 60.711 -16.717 1.00 22.92 118 ARG D O 1
ATOM 9060 N N . ILE D 1 119 ? -31.292 60.546 -14.894 1.00 23.66 119 ILE D N 1
ATOM 9061 C CA . ILE D 1 119 ? -30.674 59.259 -15.321 1.00 23.78 119 ILE D CA 1
ATOM 9062 C C . ILE D 1 119 ? -30.718 58.271 -14.160 1.00 21.50 119 ILE D C 1
ATOM 9063 O O . ILE D 1 119 ? -30.252 58.613 -13.055 1.00 21.34 119 ILE D O 1
ATOM 9068 N N . LEU D 1 120 ? -31.234 57.080 -14.441 1.00 21.95 120 LEU D N 1
ATOM 9069 C CA . LEU D 1 120 ? -31.245 55.934 -13.512 1.00 20.44 120 LEU D CA 1
ATOM 9070 C C . LEU D 1 120 ? -30.420 54.780 -14.099 1.00 20.09 120 LEU D C 1
ATOM 9071 O O . LEU D 1 120 ? -30.791 54.231 -15.183 1.00 19.26 120 LEU D O 1
ATOM 9076 N N . LEU D 1 121 ? -29.332 54.449 -13.402 1.00 20.53 121 LEU D N 1
ATOM 9077 C CA . LEU D 1 121 ? -28.468 53.281 -13.714 1.00 20.18 121 LEU D CA 1
ATOM 9078 C C . LEU D 1 121 ? -29.176 52.034 -13.183 1.00 19.26 121 LEU D C 1
ATOM 9079 O O . LEU D 1 121 ? -29.665 52.045 -12.014 1.00 19.33 121 LEU D O 1
ATOM 9084 N N . ALA D 1 122 ? -29.302 51.004 -14.020 1.00 19.96 122 ALA D N 1
ATOM 9085 C CA . ALA D 1 122 ? -29.900 49.707 -13.611 1.00 19.20 122 ALA D CA 1
ATOM 9086 C C . ALA D 1 122 ? -29.164 48.582 -14.332 1.00 18.33 122 ALA D C 1
ATOM 9087 O O . ALA D 1 122 ? -29.481 48.342 -15.510 1.00 19.24 122 ALA D O 1
ATOM 9089 N N . VAL D 1 123 ? -28.167 47.994 -13.670 1.00 18.80 123 VAL D N 1
ATOM 9090 C CA . VAL D 1 123 ? -27.207 47.039 -14.294 1.00 18.57 123 VAL D CA 1
ATOM 9091 C C . VAL D 1 123 ? -26.984 45.821 -13.407 1.00 19.09 123 VAL D C 1
ATOM 9092 O O . VAL D 1 123 ? -26.548 44.809 -13.954 1.00 18.62 123 VAL D O 1
ATOM 9096 N N . GLU D 1 124 ? -27.267 45.891 -12.105 1.00 18.70 124 GLU D N 1
ATOM 9097 C CA . GLU D 1 124 ? -27.118 44.728 -11.214 1.00 19.19 124 GLU D CA 1
ATOM 9098 C C . GLU D 1 124 ? -28.155 43.693 -11.610 1.00 18.46 124 GLU D C 1
ATOM 9099 O O . GLU D 1 124 ? -29.173 43.997 -12.208 1.00 17.84 124 GLU D O 1
ATOM 9105 N N . PRO D 1 125 ? -27.913 42.420 -11.287 1.00 21.51 125 PRO D N 1
ATOM 9106 C CA . PRO D 1 125 ? -28.859 41.366 -11.669 1.00 21.48 125 PRO D CA 1
ATOM 9107 C C . PRO D 1 125 ? -30.207 41.489 -10.959 1.00 21.43 125 PRO D C 1
ATOM 9108 O O . PRO D 1 125 ? -30.293 42.037 -9.852 1.00 18.11 125 PRO D O 1
ATOM 9112 N N . PRO D 1 126 ? -31.301 41.000 -11.597 1.00 19.76 126 PRO D N 1
ATOM 9113 C CA . PRO D 1 126 ? -32.654 41.131 -11.049 1.00 21.36 126 PRO D CA 1
ATOM 9114 C C . PRO D 1 126 ? -32.854 40.789 -9.564 1.00 19.24 126 PRO D C 1
ATOM 9115 O O . PRO D 1 126 ? -33.556 41.530 -8.918 1.00 18.17 126 PRO D O 1
ATOM 9119 N N . GLU D 1 127 ? -32.222 39.727 -9.070 1.00 18.83 127 GLU D N 1
ATOM 9120 C CA . GLU D 1 127 ? -32.303 39.305 -7.645 1.00 19.29 127 GLU D CA 1
ATOM 9121 C C . GLU D 1 127 ? -31.701 40.382 -6.732 1.00 20.25 127 GLU D C 1
ATOM 9122 O O . GLU D 1 127 ? -32.249 40.618 -5.642 1.00 19.33 127 GLU D O 1
ATOM 9128 N N . VAL D 1 128 ? -30.621 41.019 -7.170 1.00 20.43 128 VAL D N 1
ATOM 9129 C CA . VAL D 1 128 ? -29.944 42.113 -6.409 1.00 20.39 128 VAL D CA 1
ATOM 9130 C C . VAL D 1 128 ? -30.855 43.343 -6.421 1.00 18.14 128 VAL D C 1
ATOM 9131 O O . VAL D 1 128 ? -31.065 43.930 -5.360 1.00 17.39 128 VAL D O 1
ATOM 9135 N N . LEU D 1 129 ? -31.469 43.633 -7.565 1.00 18.60 129 LEU D N 1
ATOM 9136 C CA . LEU D 1 129 ? -32.441 44.742 -7.739 1.00 19.80 129 LEU D CA 1
ATOM 9137 C C . LEU D 1 129 ? -33.614 44.548 -6.769 1.00 21.27 129 LEU D C 1
ATOM 9138 O O . LEU D 1 129 ? -34.086 45.574 -6.172 1.00 18.21 129 LEU D O 1
ATOM 9143 N N . ALA D 1 130 ? -34.036 43.302 -6.578 1.00 19.09 130 ALA D N 1
ATOM 9144 C CA . ALA D 1 130 ? -35.175 42.966 -5.703 1.00 22.01 130 ALA D CA 1
ATOM 9145 C C . ALA D 1 130 ? -34.781 43.098 -4.221 1.00 22.06 130 ALA D C 1
ATOM 9146 O O . ALA D 1 130 ? -35.590 43.664 -3.450 1.00 22.56 130 ALA D O 1
ATOM 9148 N N . ARG D 1 131 ? -33.591 42.628 -3.827 1.00 19.96 131 ARG D N 1
ATOM 9149 C CA . ARG D 1 131 ? -33.155 42.651 -2.402 1.00 19.34 131 ARG D CA 1
ATOM 9150 C C . ARG D 1 131 ? -33.093 44.093 -1.887 1.00 19.51 131 ARG D C 1
ATOM 9151 O O . ARG D 1 131 ? -33.338 44.324 -0.664 1.00 21.95 131 ARG D O 1
ATOM 9159 N N . MET D 1 132 ? -32.775 45.027 -2.784 1.00 18.91 132 MET D N 1
ATOM 9160 C CA . MET D 1 132 ? -32.537 46.459 -2.476 1.00 19.28 132 MET D CA 1
ATOM 9161 C C . MET D 1 132 ? -33.475 47.308 -3.341 1.00 17.89 132 MET D C 1
ATOM 9162 O O . MET D 1 132 ? -33.087 48.396 -3.849 1.00 19.18 132 MET D O 1
ATOM 9167 N N . LEU D 1 133 ? -34.691 46.814 -3.519 1.00 19.58 133 LEU D N 1
ATOM 9168 C CA . LEU D 1 133 ? -35.751 47.580 -4.214 1.00 19.67 133 LEU D CA 1
ATOM 9169 C C . LEU D 1 133 ? -35.883 48.918 -3.486 1.00 19.38 133 LEU D C 1
ATOM 9170 O O . LEU D 1 133 ? -36.060 48.955 -2.264 1.00 18.39 133 LEU D O 1
ATOM 9175 N N . PRO D 1 134 ? -35.716 50.056 -4.182 1.00 20.48 134 PRO D N 1
ATOM 9176 C CA . PRO D 1 134 ? -35.678 51.358 -3.528 1.00 22.98 134 PRO D CA 1
ATOM 9177 C C . PRO D 1 134 ? -36.982 51.732 -2.817 1.00 25.71 134 PRO D C 1
ATOM 9178 O O . PRO D 1 134 ? -38.041 51.337 -3.291 1.00 23.27 134 PRO D O 1
ATOM 9182 N N . THR D 1 135 ? -36.845 52.454 -1.696 1.00 26.41 135 THR D N 1
ATOM 9183 C CA . THR D 1 135 ? -37.971 52.985 -0.877 1.00 27.40 135 THR D CA 1
ATOM 9184 C C . THR D 1 135 ? -37.816 54.491 -0.661 1.00 26.81 135 THR D C 1
ATOM 9185 O O . THR D 1 135 ? -36.674 54.985 -0.631 1.00 22.37 135 THR D O 1
ATOM 9189 N N . GLU D 1 136 ? -38.932 55.184 -0.480 1.00 24.37 136 GLU D N 1
ATOM 9190 C CA . GLU D 1 136 ? -38.945 56.617 -0.089 1.00 27.09 136 GLU D CA 1
ATOM 9191 C C . GLU D 1 136 ? -38.263 56.763 1.275 1.00 25.27 136 GLU D C 1
ATOM 9192 O O . GLU D 1 136 ? -37.634 57.810 1.515 1.00 27.97 136 GLU D O 1
ATOM 9198 N N . ASP D 1 137 ? -38.376 55.752 2.132 1.00 25.37 137 ASP D N 1
ATOM 9199 C CA . ASP D 1 137 ? -37.748 55.789 3.471 1.00 27.27 137 ASP D CA 1
ATOM 9200 C C . ASP D 1 137 ? -36.221 55.792 3.325 1.00 27.94 137 ASP D C 1
ATOM 9201 O O . ASP D 1 137 ? -35.550 56.498 4.111 1.00 25.81 137 ASP D O 1
ATOM 9206 N N . ASP D 1 138 ? -35.676 55.073 2.342 1.00 25.25 138 ASP D N 1
ATOM 9207 C CA . ASP D 1 138 ? -34.215 55.125 2.087 1.00 24.62 138 ASP D CA 1
ATOM 9208 C C . ASP D 1 138 ? -33.851 56.562 1.710 1.00 23.12 138 ASP D C 1
ATOM 9209 O O . ASP D 1 138 ? -32.797 57.064 2.167 1.00 21.60 138 ASP D O 1
ATOM 9214 N N . LYS D 1 139 ? -34.641 57.176 0.840 1.00 23.08 139 LYS D N 1
ATOM 9215 C CA . LYS D 1 139 ? -34.376 58.572 0.414 1.00 26.63 139 LYS D CA 1
ATOM 9216 C C . LYS D 1 139 ? -34.360 59.497 1.659 1.00 26.57 139 LYS D C 1
ATOM 9217 O O . LYS D 1 139 ? -33.454 60.356 1.778 1.00 26.16 139 LYS D O 1
ATOM 9223 N N . ARG D 1 140 ? -35.322 59.324 2.552 1.00 26.26 140 ARG D N 1
ATOM 9224 C CA . ARG D 1 140 ? -35.466 60.185 3.746 1.00 28.66 140 ARG D CA 1
ATOM 9225 C C . ARG D 1 140 ? -34.183 60.062 4.570 1.00 26.64 140 ARG D C 1
ATOM 9226 O O . ARG D 1 140 ? -33.656 61.103 4.957 1.00 23.51 140 ARG D O 1
ATOM 9234 N N . ARG D 1 141 ? -33.731 58.831 4.836 1.00 24.00 141 ARG D N 1
ATOM 9235 C CA . ARG D 1 141 ? -32.522 58.550 5.676 1.00 24.78 141 ARG D CA 1
ATOM 9236 C C . ARG D 1 141 ? -31.265 59.136 5.022 1.00 22.17 141 ARG D C 1
ATOM 9237 O O . ARG D 1 141 ? -30.387 59.709 5.733 1.00 21.13 141 ARG D O 1
ATOM 9245 N N . VAL D 1 142 ? -31.132 58.979 3.710 1.00 19.15 142 VAL D N 1
ATOM 9246 C CA . VAL D 1 142 ? -29.908 59.435 3.014 1.00 19.44 142 VAL D CA 1
ATOM 9247 C C . VAL D 1 142 ? -29.865 60.969 3.027 1.00 22.56 142 VAL D C 1
ATOM 9248 O O . VAL D 1 142 ? -28.759 61.544 3.251 1.00 22.70 142 VAL D O 1
ATOM 9252 N N . LEU D 1 143 ? -31.016 61.632 2.836 1.00 23.46 143 LEU D N 1
ATOM 9253 C CA . LEU D 1 143 ? -31.072 63.117 2.811 1.00 23.86 143 LEU D CA 1
ATOM 9254 C C . LEU D 1 143 ? -30.814 63.653 4.223 1.00 21.67 143 LEU D C 1
ATOM 9255 O O . LEU D 1 143 ? -30.203 64.713 4.310 1.00 21.77 143 LEU D O 1
ATOM 9260 N N . ALA D 1 144 ? -31.273 62.947 5.256 1.00 21.83 144 ALA D N 1
ATOM 9261 C CA . ALA D 1 144 ? -30.992 63.271 6.676 1.00 21.79 144 ALA D CA 1
ATOM 9262 C C . ALA D 1 144 ? -29.476 63.242 6.918 1.00 24.19 144 ALA D C 1
ATOM 9263 O O . ALA D 1 144 ? -28.941 64.180 7.574 1.00 20.69 144 ALA D O 1
ATOM 9265 N N . ALA D 1 145 ? -28.777 62.228 6.386 1.00 21.36 145 ALA D N 1
ATOM 9266 C CA . ALA D 1 145 ? -27.311 62.152 6.465 1.00 19.24 145 ALA D CA 1
ATOM 9267 C C . ALA D 1 145 ? -26.700 63.314 5.698 1.00 19.37 145 ALA D C 1
ATOM 9268 O O . ALA D 1 145 ? -25.729 63.897 6.205 1.00 20.67 145 ALA D O 1
ATOM 9270 N N . GLU D 1 146 ? -27.180 63.588 4.491 1.00 19.84 146 GLU D N 1
ATOM 9271 C CA . GLU D 1 146 ? -26.635 64.630 3.600 1.00 21.69 146 GLU D CA 1
ATOM 9272 C C . GLU D 1 146 ? -26.702 66.017 4.282 1.00 23.01 146 GLU D C 1
ATOM 9273 O O . GLU D 1 146 ? -25.770 66.826 4.072 1.00 21.57 146 GLU D O 1
ATOM 9279 N N . THR D 1 147 ? -27.745 66.294 5.067 1.00 23.18 147 THR D N 1
ATOM 9280 C CA . THR D 1 147 ? -27.820 67.522 5.898 1.00 22.42 147 THR D CA 1
ATOM 9281 C C . THR D 1 147 ? -26.488 67.714 6.651 1.00 21.00 147 THR D C 1
ATOM 9282 O O . THR D 1 147 ? -25.922 68.807 6.548 1.00 22.11 147 THR D O 1
ATOM 9286 N N . LEU D 1 148 ? -26.034 66.720 7.410 1.00 19.87 148 LEU D N 1
ATOM 9287 C CA . LEU D 1 148 ? -24.796 66.788 8.242 1.00 20.98 148 LEU D CA 1
ATOM 9288 C C . LEU D 1 148 ? -23.567 66.923 7.348 1.00 20.88 148 LEU D C 1
ATOM 9289 O O . LEU D 1 148 ? -22.642 67.686 7.715 1.00 22.04 148 LEU D O 1
ATOM 9294 N N . LEU D 1 149 ? -23.528 66.204 6.216 1.00 18.77 149 LEU D N 1
ATOM 9295 C CA . LEU D 1 149 ? -22.379 66.263 5.309 1.00 18.83 149 LEU D CA 1
ATOM 9296 C C . LEU D 1 149 ? -22.247 67.673 4.719 1.00 20.38 149 LEU D C 1
ATOM 9297 O O . LEU D 1 149 ? -21.094 68.213 4.630 1.00 22.53 149 LEU D O 1
ATOM 9302 N N . LYS D 1 150 ? -23.360 68.301 4.349 1.00 21.48 150 LYS D N 1
ATOM 9303 C CA . LYS D 1 150 ? -23.346 69.663 3.737 1.00 22.19 150 LYS D CA 1
ATOM 9304 C C . LYS D 1 150 ? -22.925 70.698 4.800 1.00 22.53 150 LYS D C 1
ATOM 9305 O O . LYS D 1 150 ? -22.410 71.771 4.403 1.00 23.24 150 LYS D O 1
ATOM 9311 N N . GLN D 1 151 ? -23.118 70.384 6.092 1.00 23.50 151 GLN D N 1
ATOM 9312 C CA . GLN D 1 151 ? -22.747 71.257 7.254 1.00 23.32 151 GLN D CA 1
ATOM 9313 C C . GLN D 1 151 ? -21.263 71.078 7.642 1.00 24.69 151 GLN D C 1
ATOM 9314 O O . GLN D 1 151 ? -20.761 71.910 8.428 1.00 20.84 151 GLN D O 1
ATOM 9320 N N . ALA D 1 152 ? -20.553 70.088 7.080 1.00 22.23 152 ALA D N 1
ATOM 9321 C CA . ALA D 1 152 ? -19.224 69.635 7.567 1.00 22.42 152 ALA D CA 1
ATOM 9322 C C . ALA D 1 152 ? -18.079 70.439 6.917 1.00 22.21 152 ALA D C 1
ATOM 9323 O O . ALA D 1 152 ? -18.150 70.762 5.731 1.00 22.28 152 ALA D O 1
ATOM 9325 N N . ARG D 1 153 ? -17.014 70.713 7.673 1.00 23.73 153 ARG D N 1
ATOM 9326 C CA . ARG D 1 153 ? -15.788 71.385 7.164 1.00 25.22 153 ARG D CA 1
ATOM 9327 C C . ARG D 1 153 ? -14.663 70.364 7.035 1.00 22.90 153 ARG D C 1
ATOM 9328 O O . ARG D 1 153 ? -13.616 70.708 6.478 1.00 19.71 153 ARG D O 1
ATOM 9336 N N . SER D 1 154 ? -14.866 69.151 7.539 1.00 22.10 154 SER D N 1
ATOM 9337 C CA . SER D 1 154 ? -13.842 68.091 7.419 1.00 22.28 154 SER D CA 1
ATOM 9338 C C . SER D 1 154 ? -14.467 66.733 7.705 1.00 23.14 154 SER D C 1
ATOM 9339 O O . SER D 1 154 ? -15.578 66.679 8.293 1.00 23.36 154 SER D O 1
ATOM 9342 N N . LEU D 1 155 ? -13.789 65.690 7.218 1.00 22.06 155 LEU D N 1
ATOM 9343 C CA . LEU D 1 155 ? -14.158 64.279 7.447 1.00 20.93 155 LEU D CA 1
ATOM 9344 C C . LEU D 1 155 ? -12.938 63.552 8.013 1.00 19.46 155 LEU D C 1
ATOM 9345 O O . LEU D 1 155 ? -11.833 63.798 7.547 1.00 22.16 155 LEU D O 1
ATOM 9350 N N . HIS D 1 156 ? -13.150 62.683 8.976 1.00 21.54 156 HIS D N 1
ATOM 9351 C CA . HIS D 1 156 ? -12.044 61.962 9.647 1.00 23.55 156 HIS D CA 1
ATOM 9352 C C . HIS D 1 156 ? -12.443 60.498 9.875 1.00 20.76 156 HIS D C 1
ATOM 9353 O O . HIS D 1 156 ? -13.584 60.213 10.264 1.00 21.15 156 HIS D O 1
ATOM 9360 N N . VAL D 1 157 ? -11.493 59.593 9.676 1.00 19.30 157 VAL D N 1
ATOM 9361 C CA . VAL D 1 157 ? -11.706 58.131 9.800 1.00 18.63 157 VAL D CA 1
ATOM 9362 C C . VAL D 1 157 ? -10.618 57.591 10.720 1.00 18.54 157 VAL D C 1
ATOM 9363 O O . VAL D 1 157 ? -9.416 57.903 10.473 1.00 16.03 157 VAL D O 1
ATOM 9367 N N . ARG D 1 158 ? -11.038 56.825 11.718 1.00 19.35 158 ARG D N 1
ATOM 9368 C CA . ARG D 1 158 ? -10.131 56.014 12.561 1.00 22.64 158 ARG D CA 1
ATOM 9369 C C . ARG D 1 158 ? -10.603 54.560 12.511 1.00 20.28 158 ARG D C 1
ATOM 9370 O O . ARG D 1 158 ? -11.812 54.287 12.325 1.00 21.01 158 ARG D O 1
ATOM 9378 N N . SER D 1 159 ? -9.683 53.636 12.692 1.00 18.86 159 SER D N 1
ATOM 9379 C CA . SER D 1 159 ? -10.025 52.209 12.917 1.00 20.22 159 SER D CA 1
ATOM 9380 C C . SER D 1 159 ? -8.959 51.576 13.804 1.00 20.71 159 SER D C 1
ATOM 9381 O O . SER D 1 159 ? -7.807 52.047 13.802 1.00 20.75 159 SER D O 1
ATOM 9384 N N . LYS D 1 160 ? -9.336 50.531 14.513 1.00 22.43 160 LYS D N 1
ATOM 9385 C CA . LYS D 1 160 ? -8.419 49.788 15.398 1.00 26.09 160 LYS D CA 1
ATOM 9386 C C . LYS D 1 160 ? -7.255 49.254 14.569 1.00 23.29 160 LYS D C 1
ATOM 9387 O O . LYS D 1 160 ? -6.151 49.126 15.124 1.00 24.65 160 LYS D O 1
ATOM 9393 N N . ALA D 1 161 ? -7.463 48.968 13.280 1.00 21.74 161 ALA D N 1
ATOM 9394 C CA . ALA D 1 161 ? -6.417 48.371 12.420 1.00 20.49 161 ALA D CA 1
ATOM 9395 C C . ALA D 1 161 ? -5.380 49.432 12.052 1.00 20.29 161 ALA D C 1
ATOM 9396 O O . ALA D 1 161 ? -4.331 49.054 11.545 1.00 21.05 161 ALA D O 1
ATOM 9398 N N . GLY D 1 162 ? -5.686 50.713 12.253 1.00 19.29 162 GLY D N 1
ATOM 9399 C CA . GLY D 1 162 ? -4.702 51.794 12.110 1.00 20.05 162 GLY D CA 1
ATOM 9400 C C . GLY D 1 162 ? -5.126 52.870 11.131 1.00 20.41 162 GLY D C 1
ATOM 9401 O O . GLY D 1 162 ? -4.293 53.754 10.848 1.00 19.28 162 GLY D O 1
ATOM 9402 N N . SER D 1 163 ? -6.369 52.863 10.642 1.00 19.70 163 SER D N 1
ATOM 9403 C CA . SER D 1 163 ? -6.860 54.007 9.837 1.00 19.67 163 SER D CA 1
ATOM 9404 C C . SER D 1 163 ? -6.795 55.269 10.714 1.00 19.85 163 SER D C 1
ATOM 9405 O O . SER D 1 163 ? -7.182 55.197 11.900 1.00 18.91 163 SER D O 1
ATOM 9408 N N . ASP D 1 164 ? -6.275 56.350 10.142 1.00 20.33 164 ASP D N 1
ATOM 9409 C CA . ASP D 1 164 ? -6.175 57.694 10.761 1.00 21.04 164 ASP D CA 1
ATOM 9410 C C . ASP D 1 164 ? -6.044 58.707 9.630 1.00 19.87 164 ASP D C 1
ATOM 9411 O O . ASP D 1 164 ? -4.937 58.992 9.206 1.00 16.59 164 ASP D O 1
ATOM 9416 N N . PHE D 1 165 ? -7.184 59.178 9.131 1.00 20.20 165 PHE D N 1
ATOM 9417 C CA . PHE D 1 165 ? -7.296 59.843 7.816 1.00 17.64 165 PHE D CA 1
ATOM 9418 C C . PHE D 1 165 ? -8.078 61.133 7.976 1.00 19.09 165 PHE D C 1
ATOM 9419 O O . PHE D 1 165 ? -9.151 61.097 8.602 1.00 18.10 165 PHE D O 1
ATOM 9427 N N . HIS D 1 166 ? -7.567 62.218 7.384 1.00 22.22 166 HIS D N 1
ATOM 9428 C CA . HIS D 1 166 ? -8.125 63.581 7.522 1.00 23.59 166 HIS D CA 1
ATOM 9429 C C . HIS D 1 166 ? -8.394 64.135 6.119 1.00 21.71 166 HIS D C 1
ATOM 9430 O O . HIS D 1 166 ? -7.494 64.084 5.257 1.00 22.96 166 HIS D O 1
ATOM 9437 N N . ALA D 1 167 ? -9.624 64.605 5.900 1.00 22.04 167 ALA D N 1
ATOM 9438 C CA . ALA D 1 167 ? -10.067 65.228 4.637 1.00 21.46 167 ALA D CA 1
ATOM 9439 C C . ALA D 1 167 ? -10.760 66.560 4.920 1.00 21.82 167 ALA D C 1
ATOM 9440 O O . ALA D 1 167 ? -11.937 66.587 5.297 1.00 20.72 167 ALA D O 1
ATOM 9442 N N . PRO D 1 168 ? -10.064 67.692 4.695 1.00 22.56 168 PRO D N 1
ATOM 9443 C CA . PRO D 1 168 ? -10.720 68.993 4.579 1.00 22.54 168 PRO D CA 1
ATOM 9444 C C . PRO D 1 168 ? -11.800 68.970 3.487 1.00 22.24 168 PRO D C 1
ATOM 9445 O O . PRO D 1 168 ? -11.534 68.467 2.415 1.00 21.99 168 PRO D O 1
ATOM 9449 N N . LEU D 1 169 ? -12.966 69.534 3.795 1.00 22.43 169 LEU D N 1
ATOM 9450 C CA . LEU D 1 169 ? -14.150 69.656 2.910 1.00 23.67 169 LEU D CA 1
ATOM 9451 C C . LEU D 1 169 ? -14.470 71.140 2.666 1.00 25.29 169 LEU D C 1
ATOM 9452 O O . LEU D 1 169 ? -13.937 72.009 3.380 1.00 27.69 169 LEU D O 1
ATOM 9457 N N . GLY D 1 170 ? -15.349 71.392 1.703 1.00 27.86 170 GLY D N 1
ATOM 9458 C CA . GLY D 1 170 ? -15.885 72.727 1.388 1.00 29.53 170 GLY D CA 1
ATOM 9459 C C . GLY D 1 170 ? -15.839 73.010 -0.099 1.00 30.61 170 GLY D C 1
ATOM 9460 O O . GLY D 1 170 ? -16.715 73.728 -0.596 1.00 28.55 170 GLY D O 1
ATOM 9461 N N . GLN D 1 171 ? -14.857 72.452 -0.795 1.00 27.14 171 GLN D N 1
ATOM 9462 C CA . GLN D 1 171 ? -14.627 72.779 -2.211 1.00 28.53 171 GLN D CA 1
ATOM 9463 C C . GLN D 1 171 ? -15.627 71.996 -3.073 1.00 30.21 171 GLN D C 1
ATOM 9464 O O . GLN D 1 171 ? -16.097 72.558 -4.069 1.00 29.88 171 GLN D O 1
ATOM 9470 N N . TYR D 1 172 ? -16.011 70.773 -2.705 1.00 26.48 172 TYR D N 1
ATOM 9471 C CA . TYR D 1 172 ? -16.826 69.920 -3.606 1.00 24.40 172 TYR D CA 1
ATOM 9472 C C . TYR D 1 172 ? -18.186 69.649 -3.004 1.00 21.92 172 TYR D C 1
ATOM 9473 O O . TYR D 1 172 ? -18.359 69.671 -1.808 1.00 24.27 172 TYR D O 1
ATOM 9482 N N . PRO D 1 173 ? -19.223 69.405 -3.809 1.00 23.32 173 PRO D N 1
ATOM 9483 C CA . PRO D 1 173 ? -20.565 69.201 -3.268 1.00 25.23 173 PRO D CA 1
ATOM 9484 C C . PRO D 1 173 ? -20.749 67.805 -2.649 1.00 25.01 173 PRO D C 1
ATOM 9485 O O . PRO D 1 173 ? -19.889 66.934 -2.832 1.00 22.91 173 PRO D O 1
ATOM 9489 N N . ALA D 1 174 ? -21.815 67.628 -1.881 1.00 23.44 174 ALA D N 1
ATOM 9490 C CA . ALA D 1 174 ? -22.220 66.314 -1.344 1.00 25.55 174 ALA D CA 1
ATOM 9491 C C . ALA D 1 174 ? -23.068 65.626 -2.410 1.00 27.84 174 ALA D C 1
ATOM 9492 O O . ALA D 1 174 ? -23.784 66.343 -3.128 1.00 27.25 174 ALA D O 1
ATOM 9494 N N . VAL D 1 175 ? -22.919 64.309 -2.588 1.00 24.78 175 VAL D N 1
ATOM 9495 C CA . VAL D 1 175 ? -23.706 63.505 -3.567 1.00 23.85 175 VAL D CA 1
ATOM 9496 C C . VAL D 1 175 ? -24.391 62.354 -2.849 1.00 22.44 175 VAL D C 1
ATOM 9497 O O . VAL D 1 175 ? -23.749 61.723 -2.006 1.00 24.64 175 VAL D O 1
ATOM 9501 N N . THR D 1 176 ? -25.674 62.158 -3.151 1.00 22.77 176 THR D N 1
ATOM 9502 C CA . THR D 1 176 ? -26.515 61.068 -2.598 1.00 23.03 176 THR D CA 1
ATOM 9503 C C . THR D 1 176 ? -26.896 60.099 -3.721 1.00 22.17 176 THR D C 1
ATOM 9504 O O . THR D 1 176 ? -27.060 60.542 -4.891 1.00 23.60 176 THR D O 1
ATOM 9508 N N . GLU D 1 177 ? -27.032 58.838 -3.340 1.00 21.68 177 GLU D N 1
ATOM 9509 C CA . GLU D 1 177 ? -27.642 57.741 -4.129 1.00 23.04 177 GLU D CA 1
ATOM 9510 C C . GLU D 1 177 ? -28.625 57.015 -3.211 1.00 20.77 177 GLU D C 1
ATOM 9511 O O . GLU D 1 177 ? -28.164 56.302 -2.303 1.00 20.37 177 GLU D O 1
ATOM 9517 N N . TYR D 1 178 ? -29.925 57.180 -3.460 1.00 19.56 178 TYR D N 1
ATOM 9518 C CA . TYR D 1 178 ? -30.998 56.567 -2.646 1.00 19.77 178 TYR D CA 1
ATOM 9519 C C . TYR D 1 178 ? -31.854 55.622 -3.511 1.00 19.04 178 TYR D C 1
ATOM 9520 O O . TYR D 1 178 ? -32.809 55.004 -3.002 1.00 21.77 178 TYR D O 1
ATOM 9529 N N . GLY D 1 179 ? -31.521 55.473 -4.771 1.00 18.87 179 GLY D N 1
ATOM 9530 C CA . GLY D 1 179 ? -32.023 54.341 -5.569 1.00 19.54 179 GLY D CA 1
ATOM 9531 C C . GLY D 1 179 ? -32.953 54.747 -6.689 1.00 19.30 179 GLY D C 1
ATOM 9532 O O . GLY D 1 179 ? -33.352 53.868 -7.426 1.00 19.92 179 GLY D O 1
ATOM 9533 N N . TYR D 1 180 ? -33.328 56.017 -6.820 1.00 19.96 180 TYR D N 1
ATOM 9534 C CA . TYR D 1 180 ? -34.289 56.419 -7.872 1.00 20.35 180 TYR D CA 1
ATOM 9535 C C . TYR D 1 180 ? -34.041 57.844 -8.336 1.00 20.86 180 TYR D C 1
ATOM 9536 O O . TYR D 1 180 ? -33.460 58.648 -7.576 1.00 21.87 180 TYR D O 1
ATOM 9545 N N . ALA D 1 181 ? -34.483 58.138 -9.557 1.00 19.14 181 ALA D N 1
ATOM 9546 C CA . ALA D 1 181 ? -34.180 59.410 -10.227 1.00 21.25 181 ALA D CA 1
ATOM 9547 C C . ALA D 1 181 ? -35.475 60.208 -10.369 1.00 22.17 181 ALA D C 1
ATOM 9548 O O . ALA D 1 181 ? -35.975 60.277 -11.484 1.00 22.65 181 ALA D O 1
ATOM 9550 N N . ASP D 1 182 ? -35.924 60.825 -9.268 1.00 23.85 182 ASP D N 1
ATOM 9551 C CA . ASP D 1 182 ? -37.164 61.648 -9.170 1.00 24.70 182 ASP D CA 1
ATOM 9552 C C . ASP D 1 182 ? -36.901 63.109 -9.538 1.00 27.27 182 ASP D C 1
ATOM 9553 O O . ASP D 1 182 ? -37.843 63.754 -10.031 1.00 26.55 182 ASP D O 1
ATOM 9558 N N . GLU D 1 183 ? -35.694 63.618 -9.285 1.00 29.63 183 GLU D N 1
ATOM 9559 C CA . GLU D 1 183 ? -35.357 65.060 -9.408 1.00 34.33 183 GLU D CA 1
ATOM 9560 C C . GLU D 1 183 ? -34.750 65.292 -10.784 1.00 34.35 183 GLU D C 1
ATOM 9561 O O . GLU D 1 183 ? -33.871 64.550 -11.228 1.00 33.78 183 GLU D O 1
ATOM 9567 N N . PRO D 1 184 ? -35.171 66.357 -11.495 1.00 31.07 184 PRO D N 1
ATOM 9568 C CA . PRO D 1 184 ? -34.605 66.668 -12.800 1.00 30.87 184 PRO D CA 1
ATOM 9569 C C . PRO D 1 184 ? -33.103 66.953 -12.652 1.00 29.09 184 PRO D C 1
ATOM 9570 O O . PRO D 1 184 ? -32.677 67.325 -11.619 1.00 27.06 184 PRO D O 1
ATOM 9574 N N . GLY D 1 185 ? -32.334 66.694 -13.700 1.00 29.17 185 GLY D N 1
ATOM 9575 C CA . GLY D 1 185 ? -30.890 66.938 -13.718 1.00 30.45 185 GLY D CA 1
ATOM 9576 C C . GLY D 1 185 ? -30.114 66.002 -12.809 1.00 30.22 185 GLY D C 1
ATOM 9577 O O . GLY D 1 185 ? -28.913 66.228 -12.655 1.00 30.23 185 GLY D O 1
ATOM 9578 N N . ARG D 1 186 ? -30.744 64.983 -12.233 1.00 31.61 186 ARG D N 1
ATOM 9579 C CA . ARG D 1 186 ? -30.086 64.173 -11.184 1.00 33.54 186 ARG D CA 1
ATOM 9580 C C . ARG D 1 186 ? -29.849 62.721 -11.648 1.00 29.03 186 ARG D C 1
ATOM 9581 O O . ARG D 1 186 ? -30.691 62.130 -12.345 1.00 23.37 186 ARG D O 1
ATOM 9589 N N . TRP D 1 187 ? -28.677 62.198 -11.306 1.00 25.48 187 TRP D N 1
ATOM 9590 C CA . TRP D 1 187 ? -28.272 60.796 -11.564 1.00 24.42 187 TRP D CA 1
ATOM 9591 C C . TRP D 1 187 ? -28.476 59.978 -10.285 1.00 21.98 187 TRP D C 1
ATOM 9592 O O . TRP D 1 187 ? -28.217 60.503 -9.158 1.00 22.70 187 TRP D O 1
ATOM 9603 N N . ASP D 1 188 ? -28.995 58.758 -10.419 1.00 19.98 188 ASP D N 1
ATOM 9604 C CA . ASP D 1 188 ? -29.033 57.779 -9.303 1.00 19.79 188 ASP D CA 1
ATOM 9605 C C . ASP D 1 188 ? -28.892 56.346 -9.837 1.00 19.31 188 ASP D C 1
ATOM 9606 O O . ASP D 1 188 ? -28.807 56.130 -11.043 1.00 20.11 188 ASP D O 1
ATOM 9611 N N . HIS D 1 189 ? -28.740 55.417 -8.921 1.00 19.55 189 HIS D N 1
ATOM 9612 C CA . HIS D 1 189 ? -28.400 54.015 -9.202 1.00 19.34 189 HIS D CA 1
ATOM 9613 C C . HIS D 1 189 ? -29.318 53.145 -8.356 1.00 18.77 189 HIS D C 1
ATOM 9614 O O . HIS D 1 189 ? -29.282 53.231 -7.107 1.00 18.76 189 HIS D O 1
ATOM 9621 N N . TRP D 1 190 ? -30.128 52.338 -9.033 1.00 18.16 190 TRP D N 1
ATOM 9622 C CA . TRP D 1 190 ? -30.866 51.215 -8.420 1.00 19.09 190 TRP D CA 1
ATOM 9623 C C . TRP D 1 190 ? -29.993 49.966 -8.572 1.00 18.32 190 TRP D C 1
ATOM 9624 O O . TRP D 1 190 ? -29.833 49.527 -9.707 1.00 20.67 190 TRP D O 1
ATOM 9635 N N . PRO D 1 191 ? -29.372 49.389 -7.508 1.00 17.87 191 PRO D N 1
ATOM 9636 C CA . PRO D 1 191 ? -29.531 49.780 -6.104 1.00 17.68 191 PRO D CA 1
ATOM 9637 C C . PRO D 1 191 ? -28.416 50.616 -5.476 1.00 17.85 191 PRO D C 1
ATOM 9638 O O . PRO D 1 191 ? -27.336 50.663 -6.005 1.00 17.77 191 PRO D O 1
ATOM 9642 N N . SER D 1 192 ? -28.722 51.322 -4.379 1.00 19.21 192 SER D N 1
ATOM 9643 C CA . SER D 1 192 ? -27.708 52.138 -3.660 1.00 19.48 192 SER D CA 1
ATOM 9644 C C . SER D 1 192 ? -28.171 52.423 -2.216 1.00 20.58 192 SER D C 1
ATOM 9645 O O . SER D 1 192 ? -28.620 51.469 -1.529 1.00 19.07 192 SER D O 1
ATOM 9648 N N . GLY D 1 193 ? -28.093 53.676 -1.755 1.00 18.67 193 GLY D N 1
ATOM 9649 C CA . GLY D 1 193 ? -28.346 53.972 -0.336 1.00 19.75 193 GLY D CA 1
ATOM 9650 C C . GLY D 1 193 ? -27.081 54.371 0.415 1.00 19.05 193 GLY D C 1
ATOM 9651 O O . GLY D 1 193 ? -26.763 53.706 1.397 1.00 19.04 193 GLY D O 1
ATOM 9652 N N . PHE D 1 194 ? -26.377 55.401 -0.067 1.00 20.40 194 PHE D N 1
ATOM 9653 C CA . PHE D 1 194 ? -25.107 55.902 0.516 1.00 20.26 194 PHE D CA 1
ATOM 9654 C C . PHE D 1 194 ? -24.892 57.347 0.036 1.00 19.60 194 PHE D C 1
ATOM 9655 O O . PHE D 1 194 ? -25.679 57.890 -0.795 1.00 18.05 194 PHE D O 1
ATOM 9663 N N . LEU D 1 195 ? -23.880 58.006 0.586 1.00 18.51 195 LEU D N 1
ATOM 9664 C CA . LEU D 1 195 ? -23.550 59.380 0.165 1.00 19.08 195 LEU D CA 1
ATOM 9665 C C . LEU D 1 195 ? -22.048 59.599 0.283 1.00 20.60 195 LEU D C 1
ATOM 9666 O O . LEU D 1 195 ? -21.366 58.851 1.049 1.00 21.43 195 LEU D O 1
ATOM 9671 N N . PHE D 1 196 ? -21.556 60.625 -0.406 1.00 19.57 196 PHE D N 1
ATOM 9672 C CA . PHE D 1 196 ? -20.108 60.924 -0.433 1.00 21.16 196 PHE D CA 1
ATOM 9673 C C . PHE D 1 196 ? -19.873 62.361 -0.857 1.00 21.38 196 PHE D C 1
ATOM 9674 O O . PHE D 1 196 ? -20.821 62.994 -1.320 1.00 20.19 196 PHE D O 1
ATOM 9682 N N . THR D 1 197 ? -18.654 62.837 -0.643 1.00 20.55 197 THR D N 1
ATOM 9683 C CA . THR D 1 197 ? -18.158 64.098 -1.236 1.00 22.07 197 THR D CA 1
ATOM 9684 C C . THR D 1 197 ? -16.725 63.827 -1.681 1.00 21.51 197 THR D C 1
ATOM 9685 O O . THR D 1 197 ? -16.370 62.670 -1.719 1.00 21.48 197 THR D O 1
ATOM 9689 N N . TRP D 1 198 ? -15.961 64.867 -2.016 1.00 20.43 198 TRP D N 1
ATOM 9690 C CA . TRP D 1 198 ? -14.539 64.803 -2.396 1.00 22.27 198 TRP D CA 1
ATOM 9691 C C . TRP D 1 198 ? -13.762 65.668 -1.425 1.00 22.57 198 TRP D C 1
ATOM 9692 O O . TRP D 1 198 ? -14.283 66.675 -0.935 1.00 22.78 198 TRP D O 1
ATOM 9703 N N . PRO D 1 199 ? -12.490 65.322 -1.143 1.00 22.09 199 PRO D N 1
ATOM 9704 C CA . PRO D 1 199 ? -11.668 66.148 -0.274 1.00 23.18 199 PRO D CA 1
ATOM 9705 C C . PRO D 1 199 ? -11.272 67.373 -1.106 1.00 22.36 199 PRO D C 1
ATOM 9706 O O . PRO D 1 199 ? -11.225 67.258 -2.328 1.00 23.24 199 PRO D O 1
ATOM 9710 N N . ASN D 1 200 ? -11.012 68.487 -0.429 1.00 22.51 200 ASN D N 1
ATOM 9711 C CA . ASN D 1 200 ? -10.356 69.683 -1.022 1.00 22.34 200 ASN D CA 1
ATOM 9712 C C . ASN D 1 200 ? -9.091 69.240 -1.746 1.00 24.63 200 ASN D C 1
ATOM 9713 O O . ASN D 1 200 ? -8.355 68.335 -1.275 1.00 23.61 200 ASN D O 1
ATOM 9718 N N . GLU D 1 201 ? -8.847 69.863 -2.884 1.00 27.46 201 GLU D N 1
ATOM 9719 C CA . GLU D 1 201 ? -7.638 69.658 -3.696 1.00 29.71 201 GLU D CA 1
ATOM 9720 C C . GLU D 1 201 ? -6.404 69.565 -2.805 1.00 28.36 201 GLU D C 1
ATOM 9721 O O . GLU D 1 201 ? -6.207 70.444 -1.986 1.00 25.00 201 GLU D O 1
ATOM 9727 N N . ASP D 1 202 ? -5.602 68.523 -2.991 1.00 29.22 202 ASP D N 1
ATOM 9728 C CA . ASP D 1 202 ? -4.214 68.472 -2.485 1.00 29.94 202 ASP D CA 1
ATOM 9729 C C . ASP D 1 202 ? -4.187 68.483 -0.955 1.00 26.58 202 ASP D C 1
ATOM 9730 O O . ASP D 1 202 ? -3.179 68.901 -0.410 1.00 28.18 202 ASP D O 1
ATOM 9735 N N . SER D 1 203 ? -5.238 68.031 -0.273 1.00 26.27 203 SER D N 1
ATOM 9736 C CA . SER D 1 203 ? -5.406 68.243 1.186 1.00 26.55 203 SER D CA 1
ATOM 9737 C C . SER D 1 203 ? -5.533 66.934 1.995 1.00 24.82 203 SER D C 1
ATOM 9738 O O . SER D 1 203 ? -5.133 66.942 3.172 1.00 25.96 203 SER D O 1
ATOM 9741 N N . ALA D 1 204 ? -6.080 65.843 1.456 1.00 22.09 204 ALA D N 1
ATOM 9742 C CA . ALA D 1 204 ? -6.303 64.617 2.267 1.00 22.60 204 ALA D CA 1
ATOM 9743 C C . ALA D 1 204 ? -4.948 64.076 2.755 1.00 19.98 204 ALA D C 1
ATOM 9744 O O . ALA D 1 204 ? -3.949 64.139 2.002 1.00 21.81 204 ALA D O 1
ATOM 9746 N N . GLU D 1 205 ? -4.908 63.651 4.012 1.00 23.48 205 GLU D N 1
ATOM 9747 C CA . GLU D 1 205 ? -3.681 63.286 4.781 1.00 26.99 205 GLU D CA 1
ATOM 9748 C C . GLU D 1 205 ? -3.942 62.080 5.690 1.00 23.01 205 GLU D C 1
ATOM 9749 O O . GLU D 1 205 ? -5.017 62.026 6.310 1.00 24.31 205 GLU D O 1
ATOM 9755 N N . GLY D 1 206 ? -2.896 61.265 5.859 1.00 23.08 206 GLY D N 1
ATOM 9756 C CA . GLY D 1 206 ? -2.750 60.256 6.919 1.00 22.81 206 GLY D CA 1
ATOM 9757 C C . GLY D 1 206 ? -2.700 58.860 6.329 1.00 20.42 206 GLY D C 1
ATOM 9758 O O . GLY D 1 206 ? -1.972 58.625 5.375 1.00 21.18 206 GLY D O 1
ATOM 9759 N N . THR D 1 207 ? -3.444 57.959 6.920 1.00 20.53 207 THR D N 1
ATOM 9760 C CA . THR D 1 207 ? -3.326 56.529 6.646 1.00 19.71 207 THR D CA 1
ATOM 9761 C C . THR D 1 207 ? -4.718 55.926 6.513 1.00 19.52 207 THR D C 1
ATOM 9762 O O . THR D 1 207 ? -5.585 56.197 7.387 1.00 19.16 207 THR D O 1
ATOM 9766 N N . LEU D 1 208 ? -4.905 55.086 5.507 1.00 18.22 208 LEU D N 1
ATOM 9767 C CA . LEU D 1 208 ? -6.087 54.210 5.446 1.00 18.56 208 LEU D CA 1
ATOM 9768 C C . LEU D 1 208 ? -5.608 52.769 5.383 1.00 16.74 208 LEU D C 1
ATOM 9769 O O . LEU D 1 208 ? -4.749 52.455 4.527 1.00 18.45 208 LEU D O 1
ATOM 9774 N N . VAL D 1 209 ? -6.124 51.953 6.285 1.00 15.84 209 VAL D N 1
ATOM 9775 C CA . VAL D 1 209 ? -5.685 50.543 6.430 1.00 16.61 209 VAL D CA 1
ATOM 9776 C C . VAL D 1 209 ? -6.837 49.683 5.925 1.00 17.14 209 VAL D C 1
ATOM 9777 O O . VAL D 1 209 ? -7.970 49.775 6.476 1.00 18.92 209 VAL D O 1
ATOM 9781 N N . LEU D 1 210 ? -6.544 48.875 4.912 1.00 18.72 210 LEU D N 1
ATOM 9782 C CA . LEU D 1 210 ? -7.452 47.797 4.459 1.00 19.51 210 LEU D CA 1
ATOM 9783 C C . LEU D 1 210 ? -7.146 46.654 5.408 1.00 18.97 210 LEU D C 1
ATOM 9784 O O . LEU D 1 210 ? -6.046 46.092 5.318 1.00 18.68 210 LEU D O 1
ATOM 9789 N N . ASP D 1 211 ? -8.070 46.376 6.312 1.00 18.86 211 ASP D N 1
ATOM 9790 C CA . ASP D 1 211 ? -7.909 45.287 7.289 1.00 20.65 211 ASP D CA 1
ATOM 9791 C C . ASP D 1 211 ? -8.195 43.973 6.570 1.00 22.44 211 ASP D C 1
ATOM 9792 O O . ASP D 1 211 ? -8.702 43.971 5.420 1.00 20.59 211 ASP D O 1
ATOM 9797 N N . VAL D 1 212 ? -7.866 42.887 7.237 1.00 23.62 212 VAL D N 1
ATOM 9798 C CA . VAL D 1 212 ? -8.371 41.555 6.842 1.00 22.01 212 VAL D CA 1
ATOM 9799 C C . VAL D 1 212 ? -9.882 41.716 6.697 1.00 20.91 212 VAL D C 1
ATOM 9800 O O . VAL D 1 212 ? -10.528 42.297 7.612 1.00 22.12 212 VAL D O 1
ATOM 9804 N N . GLY D 1 213 ? -10.413 41.294 5.564 1.00 18.41 213 GLY D N 1
ATOM 9805 C CA . GLY D 1 213 ? -11.865 41.278 5.334 1.00 19.23 213 GLY D CA 1
ATOM 9806 C C . GLY D 1 213 ? -12.356 42.525 4.629 1.00 18.72 213 GLY D C 1
ATOM 9807 O O . GLY D 1 213 ? -13.513 42.560 4.225 1.00 20.23 213 GLY D O 1
ATOM 9808 N N . ASP D 1 214 ? -11.506 43.527 4.442 1.00 20.20 214 ASP D N 1
ATOM 9809 C CA . ASP D 1 214 ? -11.921 44.717 3.665 1.00 19.41 214 ASP D CA 1
ATOM 9810 C C . ASP D 1 214 ? -11.775 44.350 2.182 1.00 19.92 214 ASP D C 1
ATOM 9811 O O . ASP D 1 214 ? -11.140 43.325 1.831 1.00 18.22 214 ASP D O 1
ATOM 9816 N N . ILE D 1 215 ? -12.349 45.192 1.329 1.00 21.61 215 ILE D N 1
ATOM 9817 C CA . ILE D 1 215 ? -12.617 44.863 -0.089 1.00 20.78 215 ILE D CA 1
ATOM 9818 C C . ILE D 1 215 ? -11.967 45.894 -1.003 1.00 21.12 215 ILE D C 1
ATOM 9819 O O . ILE D 1 215 ? -12.087 47.074 -0.705 1.00 18.33 215 ILE D O 1
ATOM 9824 N N . ILE D 1 216 ? -11.390 45.432 -2.116 1.00 21.32 216 ILE D N 1
ATOM 9825 C CA . ILE D 1 216 ? -11.029 46.280 -3.293 1.00 21.55 216 ILE D CA 1
ATOM 9826 C C . ILE D 1 216 ? -11.941 45.922 -4.467 1.00 20.46 216 ILE D C 1
ATOM 9827 O O . ILE D 1 216 ? -12.011 44.714 -4.843 1.00 19.35 216 ILE D O 1
ATOM 9832 N N . LEU D 1 217 ? -12.606 46.935 -5.006 1.00 17.23 217 LEU D N 1
ATOM 9833 C CA . LEU D 1 217 ? -13.352 46.849 -6.274 1.00 19.48 217 LEU D CA 1
ATOM 9834 C C . LEU D 1 217 ? -12.525 47.605 -7.303 1.00 18.65 217 LEU D C 1
ATOM 9835 O O . LEU D 1 217 ? -12.047 48.700 -7.015 1.00 20.74 217 LEU D O 1
ATOM 9840 N N . PRO D 1 218 ? -12.304 47.092 -8.529 1.00 21.33 218 PRO D N 1
ATOM 9841 C CA . P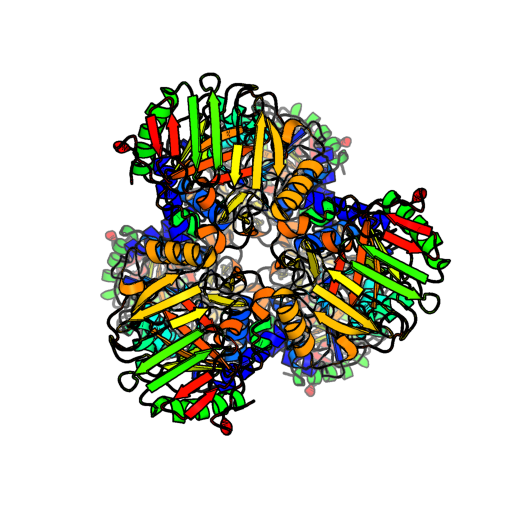RO D 1 218 ? -13.018 45.925 -9.067 1.00 21.56 218 PRO D CA 1
ATOM 9842 C C . PRO D 1 218 ? -12.429 44.514 -8.871 1.00 22.75 218 PRO D C 1
ATOM 9843 O O . PRO D 1 218 ? -12.954 43.600 -9.446 1.00 21.33 218 PRO D O 1
ATOM 9847 N N . PHE D 1 219 ? -11.415 44.339 -8.021 1.00 22.29 219 PHE D N 1
ATOM 9848 C CA . PHE D 1 219 ? -10.794 43.012 -7.756 1.00 21.11 219 PHE D CA 1
ATOM 9849 C C . PHE D 1 219 ? -11.838 42.052 -7.195 1.00 22.14 219 PHE D C 1
ATOM 9850 O O . PHE D 1 219 ? -11.741 40.857 -7.492 1.00 24.16 219 PHE D O 1
ATOM 9858 N N . LYS D 1 220 ? -12.742 42.552 -6.346 1.00 21.47 220 LYS D N 1
ATOM 9859 C CA . LYS D 1 220 ? -13.839 41.781 -5.714 1.00 22.46 220 LYS D CA 1
ATOM 9860 C C . LYS D 1 220 ? -13.241 40.656 -4.868 1.00 25.53 220 LYS D C 1
ATOM 9861 O O . LYS D 1 220 ? -13.699 39.531 -4.985 1.00 23.68 220 LYS D O 1
ATOM 9867 N N . ASN D 1 221 ? -12.279 41.019 -4.013 1.00 26.98 221 ASN D N 1
ATOM 9868 C CA . ASN D 1 221 ? -11.540 40.146 -3.073 1.00 28.34 221 ASN D CA 1
ATOM 9869 C C . ASN D 1 221 ? -11.815 40.654 -1.665 1.00 23.36 221 ASN D C 1
ATOM 9870 O O . ASN D 1 221 ? -11.846 41.875 -1.508 1.00 22.66 221 ASN D O 1
ATOM 9875 N N . TYR D 1 222 ? -11.957 39.767 -0.684 1.00 20.83 222 TYR D N 1
ATOM 9876 C CA . TYR D 1 222 ? -11.809 40.108 0.748 1.00 20.29 222 TYR D CA 1
ATOM 9877 C C . TYR D 1 222 ? -10.310 40.000 1.054 1.00 21.88 222 TYR D C 1
ATOM 9878 O O . TYR D 1 222 ? -9.716 38.938 0.824 1.00 23.15 222 TYR D O 1
ATOM 9887 N N . CYS D 1 223 ? -9.677 41.080 1.487 1.00 22.48 223 CYS D N 1
ATOM 9888 C CA . CYS D 1 223 ? -8.248 41.077 1.879 1.00 21.54 223 CYS D CA 1
ATOM 9889 C C . CYS D 1 223 ? -7.962 39.961 2.881 1.00 21.22 223 CYS D C 1
ATOM 9890 O O . CYS D 1 223 ? -8.721 39.829 3.871 1.00 23.37 223 CYS D O 1
ATOM 9893 N N . ARG D 1 224 ? -6.947 39.140 2.632 1.00 22.45 224 ARG D N 1
ATOM 9894 C CA . ARG D 1 224 ? -6.506 38.103 3.603 1.00 25.61 224 ARG D CA 1
ATOM 9895 C C . ARG D 1 224 ? -5.263 38.577 4.372 1.00 27.41 224 ARG D C 1
ATOM 9896 O O . ARG D 1 224 ? -4.879 37.872 5.342 1.00 25.86 224 ARG D O 1
ATOM 9904 N N . GLU D 1 225 ? -4.676 39.699 3.942 1.00 25.70 225 GLU D N 1
ATOM 9905 C CA . GLU D 1 225 ? -3.532 40.387 4.582 1.00 28.84 225 GLU D CA 1
ATOM 9906 C C . GLU D 1 225 ? -3.871 41.867 4.591 1.00 28.04 225 GLU D C 1
ATOM 9907 O O . GLU D 1 225 ? -4.606 42.299 3.688 1.00 28.80 225 GLU D O 1
ATOM 9913 N N . ARG D 1 226 ? -3.315 42.606 5.541 1.00 25.49 226 ARG D N 1
ATOM 9914 C CA . ARG D 1 226 ? -3.508 44.057 5.636 1.00 24.19 226 ARG D CA 1
ATOM 9915 C C . ARG D 1 226 ? -2.790 44.728 4.473 1.00 24.04 226 ARG D C 1
ATOM 9916 O O . ARG D 1 226 ? -1.725 44.218 3.999 1.00 21.45 226 ARG D O 1
ATOM 9924 N N . ILE D 1 227 ? -3.380 45.823 4.016 1.00 21.46 227 ILE D N 1
ATOM 9925 C CA . ILE D 1 227 ? -2.693 46.794 3.140 1.00 19.97 227 ILE D CA 1
ATOM 9926 C C . ILE D 1 227 ? -2.783 48.160 3.815 1.00 19.11 227 ILE D C 1
ATOM 9927 O O . ILE D 1 227 ? -3.865 48.531 4.212 1.00 20.12 227 ILE D O 1
ATOM 9932 N N . THR D 1 228 ? -1.653 48.829 3.984 1.00 19.24 228 THR D N 1
ATOM 9933 C CA . THR D 1 228 ? -1.568 50.210 4.496 1.00 19.96 228 THR D CA 1
ATOM 9934 C C . THR D 1 228 ? -1.402 51.176 3.326 1.00 19.44 228 THR D C 1
ATOM 9935 O O . THR D 1 228 ? -0.395 51.053 2.573 1.00 19.37 228 THR D O 1
ATOM 9939 N N . LEU D 1 229 ? -2.316 52.139 3.208 1.00 20.36 229 LEU D N 1
ATOM 9940 C CA . LEU D 1 229 ? -2.185 53.270 2.253 1.00 20.24 229 LEU D CA 1
ATOM 9941 C C . LEU D 1 229 ? -1.748 54.518 3.024 1.00 21.82 229 LEU D C 1
ATOM 9942 O O . LEU D 1 229 ? -2.426 54.907 3.991 1.00 20.47 229 LEU D O 1
ATOM 9947 N N . GLU D 1 230 ? -0.628 55.100 2.624 1.00 20.44 230 GLU D N 1
ATOM 9948 C CA . GLU D 1 230 ? -0.085 56.338 3.204 1.00 21.11 230 GLU D CA 1
ATOM 9949 C C . GLU D 1 230 ? -0.465 57.457 2.245 1.00 21.36 230 GLU D C 1
ATOM 9950 O O . GLU D 1 230 ? -0.205 57.322 1.044 1.00 20.62 230 GLU D O 1
ATOM 9956 N N . ILE D 1 231 ? -1.114 58.497 2.761 1.00 21.31 231 ILE D N 1
ATOM 9957 C CA . ILE D 1 231 ? -1.643 59.567 1.889 1.00 21.25 231 ILE D CA 1
ATOM 9958 C C . ILE D 1 231 ? -1.015 60.887 2.311 1.00 20.98 231 ILE D C 1
ATOM 9959 O O . ILE D 1 231 ? -0.999 61.177 3.536 1.00 21.44 231 ILE D O 1
ATOM 9964 N N . GLU D 1 232 ? -0.542 61.657 1.332 1.00 21.60 232 GLU D N 1
ATOM 9965 C CA . GLU D 1 232 ? -0.028 63.038 1.562 1.00 24.68 232 GLU D CA 1
ATOM 9966 C C . GLU D 1 232 ? -0.544 63.950 0.450 1.00 21.25 232 GLU D C 1
ATOM 9967 O O . GLU D 1 232 ? -0.508 63.556 -0.708 1.00 18.41 232 GLU D O 1
ATOM 9973 N N . LYS D 1 233 ? -1.033 65.123 0.832 1.00 24.72 233 LYS D N 1
ATOM 9974 C CA . LYS D 1 233 ? -1.529 66.170 -0.089 1.00 28.35 233 LYS D CA 1
ATOM 9975 C C . LYS D 1 233 ? -2.488 65.565 -1.123 1.00 26.18 233 LYS D C 1
ATOM 9976 O O . LYS D 1 233 ? -2.403 65.943 -2.292 1.00 25.20 233 LYS D O 1
ATOM 9982 N N . GLY D 1 234 ? -3.373 64.665 -0.693 1.00 24.29 234 GLY D N 1
ATOM 9983 C CA . GLY D 1 234 ? -4.477 64.119 -1.504 1.00 24.81 234 GLY D CA 1
ATOM 9984 C C . GLY D 1 234 ? -4.094 62.914 -2.349 1.00 24.49 234 GLY D C 1
ATOM 9985 O O . GLY D 1 234 ? -4.948 62.465 -3.173 1.00 22.60 234 GLY D O 1
ATOM 9986 N N . PHE D 1 235 ? -2.879 62.384 -2.182 1.00 23.20 235 PHE D N 1
ATOM 9987 C CA . PHE D 1 235 ? -2.345 61.293 -3.039 1.00 23.68 235 PHE D CA 1
ATOM 9988 C C . PHE D 1 235 ? -1.782 60.158 -2.172 1.00 22.82 235 PHE D C 1
ATOM 9989 O O . PHE D 1 235 ? -1.148 60.458 -1.168 1.00 21.04 235 PHE D O 1
ATOM 9997 N N . ILE D 1 236 ? -2.037 58.904 -2.570 1.00 21.26 236 ILE D N 1
ATOM 9998 C CA . ILE D 1 236 ? -1.359 57.704 -2.013 1.00 23.44 236 ILE D CA 1
ATOM 9999 C C . ILE D 1 236 ? 0.130 57.833 -2.395 1.00 23.57 236 ILE D C 1
ATOM 10000 O O . ILE D 1 236 ? 0.433 57.979 -3.622 1.00 21.17 236 ILE D O 1
ATOM 10005 N N . THR D 1 237 ? 1.011 57.852 -1.396 1.00 24.25 237 THR D N 1
ATOM 10006 C CA . THR D 1 237 ? 2.487 57.881 -1.592 1.00 22.87 237 THR D CA 1
ATOM 10007 C C . THR D 1 237 ? 3.112 56.541 -1.189 1.00 23.98 237 THR D C 1
ATOM 10008 O O . THR D 1 237 ? 4.291 56.348 -1.466 1.00 29.26 237 THR D O 1
ATOM 10012 N N . GLY D 1 238 ? 2.373 55.653 -0.537 1.00 22.39 238 GLY D N 1
ATOM 10013 C CA . GLY D 1 238 ? 2.889 54.343 -0.097 1.00 22.48 238 GLY D CA 1
ATOM 10014 C C . GLY D 1 238 ? 1.787 53.303 -0.013 1.00 20.84 238 GLY D C 1
ATOM 10015 O O . GLY D 1 238 ? 0.697 53.617 0.493 1.00 20.44 238 GLY D O 1
ATOM 10016 N N . ILE D 1 239 ? 2.056 52.118 -0.548 1.00 19.97 239 ILE D N 1
ATOM 10017 C CA . ILE D 1 239 ? 1.160 50.937 -0.495 1.00 20.83 239 ILE D CA 1
ATOM 10018 C C . ILE D 1 239 ? 2.006 49.800 0.062 1.00 21.97 239 ILE D C 1
ATOM 10019 O O . ILE D 1 239 ? 2.929 49.359 -0.662 1.00 22.95 239 ILE D O 1
ATOM 10024 N N . HIS D 1 240 ? 1.720 49.356 1.286 1.00 21.75 240 HIS D N 1
ATOM 10025 C CA . HIS D 1 240 ? 2.581 48.419 2.057 1.00 24.69 240 HIS D CA 1
ATOM 10026 C C . HIS D 1 240 ? 1.770 47.241 2.574 1.00 24.31 240 HIS D C 1
ATOM 10027 O O . HIS D 1 240 ? 0.648 47.442 3.048 1.00 23.76 240 HIS D O 1
ATOM 10034 N N . GLY D 1 241 ? 2.370 46.063 2.481 1.00 24.44 241 GLY D N 1
ATOM 10035 C CA . GLY D 1 241 ? 1.826 44.782 2.959 1.00 28.75 241 GLY D CA 1
ATOM 10036 C C . GLY D 1 241 ? 2.577 43.605 2.336 1.00 30.96 241 GLY D C 1
ATOM 10037 O O . GLY D 1 241 ? 3.797 43.724 2.020 1.00 35.85 241 GLY D O 1
ATOM 10038 N N . GLY D 1 242 ? 1.894 42.492 2.136 1.00 36.77 242 GLY D N 1
ATOM 10039 C CA . GLY D 1 242 ? 2.524 41.356 1.445 1.00 39.45 242 GLY D CA 1
ATOM 10040 C C . GLY D 1 242 ? 2.045 41.267 0.014 1.00 37.58 242 GLY D C 1
ATOM 10041 O O . GLY D 1 242 ? 2.276 42.220 -0.776 1.00 33.92 242 GLY D O 1
ATOM 10042 N N . PHE D 1 243 ? 1.390 40.157 -0.285 1.00 37.89 243 PHE D N 1
ATOM 10043 C CA . PHE D 1 243 ? 0.979 39.770 -1.652 1.00 35.26 243 PHE D CA 1
ATOM 10044 C C . PHE D 1 243 ? -0.122 40.735 -2.128 1.00 29.77 243 PHE D C 1
ATOM 10045 O O . PHE D 1 243 ? 0.050 41.269 -3.192 1.00 30.85 243 PHE D O 1
ATOM 10053 N N . GLU D 1 244 ? -1.195 40.945 -1.368 1.00 29.46 244 GLU D N 1
ATOM 10054 C CA . GLU D 1 244 ? -2.310 41.839 -1.797 1.00 31.58 244 GLU D CA 1
ATOM 10055 C C . GLU D 1 244 ? -1.747 43.239 -2.112 1.00 27.61 244 GLU D C 1
ATOM 10056 O O . GLU D 1 244 ? -2.168 43.830 -3.134 1.00 23.67 244 GLU D O 1
ATOM 10062 N N . ALA D 1 245 ? -0.858 43.773 -1.263 1.00 24.86 245 ALA D N 1
ATOM 10063 C CA . ALA D 1 245 ? -0.164 45.059 -1.501 1.00 23.43 245 ALA D CA 1
ATOM 10064 C C . ALA D 1 245 ? 0.623 44.994 -2.822 1.00 23.67 245 ALA D C 1
ATOM 10065 O O . ALA D 1 245 ? 0.504 45.937 -3.599 1.00 21.14 245 ALA D O 1
ATOM 10067 N N . GLU D 1 246 ? 1.367 43.921 -3.103 1.00 26.60 246 GLU D N 1
ATOM 10068 C CA . GLU D 1 246 ? 2.162 43.819 -4.362 1.00 26.98 246 GLU D CA 1
ATOM 10069 C C . GLU D 1 246 ? 1.232 43.778 -5.591 1.00 23.74 246 GLU D C 1
ATOM 10070 O O . GLU D 1 246 ? 1.569 44.433 -6.590 1.00 24.40 246 GLU D O 1
ATOM 10076 N N . TYR D 1 247 ? 0.151 42.981 -5.542 1.00 21.54 247 TYR D N 1
ATOM 10077 C CA . TYR D 1 247 ? -0.862 42.888 -6.610 1.00 21.08 247 TYR D CA 1
ATOM 10078 C C . TYR D 1 247 ? -1.389 44.294 -6.893 1.00 19.92 247 TYR D C 1
ATOM 10079 O O . TYR D 1 247 ? -1.371 44.757 -8.060 1.00 19.05 247 TYR D O 1
ATOM 10088 N N . LEU D 1 248 ? -1.821 44.984 -5.841 1.00 19.32 248 LEU D N 1
ATOM 10089 C CA . LEU D 1 248 ? -2.403 46.343 -5.967 1.00 18.86 248 LEU D CA 1
ATOM 10090 C C . LEU D 1 248 ? -1.359 47.281 -6.598 1.00 20.17 248 LEU D C 1
ATOM 10091 O O . LEU D 1 248 ? -1.738 47.955 -7.577 1.00 20.17 248 LEU D O 1
ATOM 10096 N N . ARG D 1 249 ? -0.092 47.302 -6.129 1.00 20.80 249 ARG D N 1
ATOM 10097 C CA . ARG D 1 249 ? 0.969 48.181 -6.708 1.00 23.16 249 ARG D CA 1
ATOM 10098 C C . ARG D 1 249 ? 1.131 47.880 -8.216 1.00 23.50 249 ARG D C 1
ATOM 10099 O O . ARG D 1 249 ? 1.148 48.839 -9.027 1.00 23.31 249 ARG D O 1
ATOM 10107 N N . ASP D 1 250 ? 1.183 46.600 -8.575 1.00 23.08 250 ASP D N 1
ATOM 10108 C CA . ASP D 1 250 ? 1.351 46.127 -9.969 1.00 23.35 250 ASP D CA 1
ATOM 10109 C C . ASP D 1 250 ? 0.176 46.667 -10.780 1.00 21.25 250 ASP D C 1
ATOM 10110 O O . ASP D 1 250 ? 0.416 47.301 -11.792 1.00 21.95 250 ASP D O 1
ATOM 10115 N N . TYR D 1 251 ? -1.059 46.475 -10.329 1.00 19.67 251 TYR D N 1
ATOM 10116 C CA . TYR D 1 251 ? -2.269 46.925 -11.047 1.00 20.15 251 TYR D CA 1
ATOM 10117 C C . TYR D 1 251 ? -2.210 48.438 -11.292 1.00 19.16 251 TYR D C 1
ATOM 10118 O O . TYR D 1 251 ? -2.471 48.915 -12.436 1.00 19.83 251 TYR D O 1
ATOM 10127 N N . MET D 1 252 ? -1.878 49.196 -10.262 1.00 18.14 252 MET D N 1
ATOM 10128 C CA . MET D 1 252 ? -1.936 50.675 -10.344 1.00 20.31 252 MET D CA 1
ATOM 10129 C C . MET D 1 252 ? -0.787 51.200 -11.224 1.00 21.07 252 MET D C 1
ATOM 10130 O O . MET D 1 252 ? -1.038 52.108 -12.027 1.00 22.22 252 MET D O 1
ATOM 10135 N N . LYS D 1 253 ? 0.376 50.566 -11.159 1.00 23.65 253 LYS D N 1
ATOM 10136 C CA . LYS D 1 253 ? 1.574 50.922 -11.955 1.00 28.00 253 LYS D CA 1
ATOM 10137 C C . LYS D 1 253 ? 1.333 50.653 -13.449 1.00 27.37 253 LYS D C 1
ATOM 10138 O O . LYS D 1 253 ? 1.852 51.402 -14.266 1.00 24.63 253 LYS D O 1
ATOM 10144 N N . TYR D 1 254 ? 0.596 49.596 -13.787 1.00 26.76 254 TYR D N 1
ATOM 10145 C CA . TYR D 1 254 ? 0.257 49.215 -15.189 1.00 26.67 254 TYR D CA 1
ATOM 10146 C C . TYR D 1 254 ? -0.277 50.421 -15.953 1.00 26.26 254 TYR D C 1
ATOM 10147 O O . TYR D 1 254 ? -0.030 50.515 -17.169 1.00 24.44 254 TYR D O 1
ATOM 10156 N N . PHE D 1 255 ? -1.044 51.283 -15.288 1.00 27.11 255 PHE D N 1
ATOM 10157 C CA . PHE D 1 255 ? -1.672 52.448 -15.953 1.00 28.34 255 PHE D CA 1
ATOM 10158 C C . PHE D 1 255 ? -0.605 53.501 -16.262 1.00 32.06 255 PHE D C 1
ATOM 10159 O O . PHE D 1 255 ? -0.909 54.424 -17.021 1.00 32.53 255 PHE D O 1
ATOM 10167 N N . ASN D 1 256 ? 0.594 53.393 -15.689 1.00 30.67 256 ASN D N 1
ATOM 10168 C CA . ASN D 1 256 ? 1.682 54.345 -16.025 1.00 34.46 256 ASN D CA 1
ATOM 10169 C C . ASN D 1 256 ? 1.160 55.802 -15.948 1.00 36.16 256 ASN D C 1
ATOM 10170 O O . ASN D 1 256 ? 1.325 56.564 -16.901 1.00 32.26 256 ASN D O 1
ATOM 10175 N N . ASP D 1 257 ? 0.530 56.201 -14.846 1.00 33.91 257 ASP D N 1
ATOM 10176 C CA . ASP D 1 257 ? -0.060 57.558 -14.709 1.00 32.98 257 ASP D CA 1
ATOM 10177 C C . ASP D 1 257 ? -0.048 57.966 -13.231 1.00 32.71 257 ASP D C 1
ATOM 10178 O O . ASP D 1 257 ? -0.656 57.294 -12.394 1.00 27.67 257 ASP D O 1
ATOM 10183 N N . PRO D 1 258 ? 0.703 59.024 -12.826 1.00 33.45 258 PRO D N 1
ATOM 10184 C CA . PRO D 1 258 ? 0.739 59.409 -11.415 1.00 30.06 258 PRO D CA 1
ATOM 10185 C C . PRO D 1 258 ? -0.652 59.800 -10.866 1.00 29.13 258 PRO D C 1
ATOM 10186 O O . PRO D 1 258 ? -0.799 59.807 -9.643 1.00 28.19 258 PRO D O 1
ATOM 10190 N N . GLU D 1 259 ? -1.652 60.036 -11.725 1.00 24.56 259 GLU D N 1
ATOM 10191 C CA . GLU D 1 259 ? -3.001 60.488 -11.293 1.00 26.90 259 GLU D CA 1
ATOM 10192 C C . GLU D 1 259 ? -3.798 59.357 -10.633 1.00 24.78 259 GLU D C 1
ATOM 10193 O O . GLU D 1 259 ? -4.763 59.664 -9.924 1.00 23.13 259 GLU D O 1
ATOM 10199 N N . VAL D 1 260 ? -3.466 58.092 -10.893 1.00 25.12 260 VAL D N 1
ATOM 10200 C CA . VAL D 1 260 ? -4.283 56.960 -10.365 1.00 24.77 260 VAL D CA 1
ATOM 10201 C C . VAL D 1 260 ? -4.236 56.992 -8.822 1.00 23.27 260 VAL D C 1
ATOM 10202 O O . VAL D 1 260 ? -5.158 56.407 -8.220 1.00 20.50 260 VAL D O 1
ATOM 10206 N N . TYR D 1 261 ? -3.225 57.637 -8.210 1.00 23.11 261 TYR D N 1
ATOM 10207 C CA . TYR D 1 261 ? -2.972 57.589 -6.735 1.00 25.20 261 TYR D CA 1
ATOM 10208 C C . TYR D 1 261 ? -3.787 58.666 -5.996 1.00 24.84 261 TYR D C 1
ATOM 10209 O O . TYR D 1 261 ? -3.771 58.706 -4.741 1.00 21.47 261 TYR D O 1
ATOM 10218 N N . GLY D 1 262 ? -4.536 59.483 -6.734 1.00 24.14 262 GLY D N 1
ATOM 10219 C CA . GLY D 1 262 ? -5.361 60.548 -6.141 1.00 22.17 262 GLY D CA 1
ATOM 10220 C C . GLY D 1 262 ? -6.585 60.004 -5.432 1.00 21.52 262 GLY D C 1
ATOM 10221 O O . GLY D 1 262 ? -7.263 59.117 -6.000 1.00 20.20 262 GLY D O 1
ATOM 10222 N N . ILE D 1 263 ? -6.859 60.503 -4.227 1.00 18.72 263 ILE D N 1
ATOM 10223 C CA . ILE D 1 263 ? -8.078 60.124 -3.480 1.00 20.37 263 ILE D CA 1
ATOM 10224 C C . ILE D 1 263 ? -9.224 60.887 -4.140 1.00 20.45 263 ILE D C 1
ATOM 10225 O O . ILE D 1 263 ? -9.107 62.097 -4.371 1.00 22.87 263 ILE D O 1
ATOM 10230 N N . SER D 1 264 ? -10.279 60.193 -4.488 1.00 21.24 264 SER D N 1
ATOM 10231 C CA . SER D 1 264 ? -11.481 60.827 -5.067 1.00 21.92 264 SER D CA 1
ATOM 10232 C C . SER D 1 264 ? -12.559 60.803 -3.978 1.00 22.10 264 SER D C 1
ATOM 10233 O O . SER D 1 264 ? -12.338 61.472 -2.948 1.00 23.76 264 SER D O 1
ATOM 10236 N N . HIS D 1 265 ? -13.686 60.122 -4.163 1.00 21.65 265 HIS D N 1
ATOM 10237 C CA . HIS D 1 265 ? -14.868 60.355 -3.302 1.00 23.02 265 HIS D CA 1
ATOM 10238 C C . HIS D 1 265 ? -14.680 59.612 -1.972 1.00 21.37 265 HIS D C 1
ATOM 10239 O O . HIS D 1 265 ? -13.938 58.584 -1.913 1.00 22.11 265 HIS D O 1
ATOM 10246 N N . ILE D 1 266 ? -15.247 60.201 -0.925 1.00 17.82 266 ILE D N 1
ATOM 10247 C CA . ILE D 1 266 ? -15.179 59.713 0.471 1.00 18.07 266 ILE D CA 1
ATOM 10248 C C . ILE D 1 266 ? -16.587 59.851 1.049 1.00 17.69 266 ILE D C 1
ATOM 10249 O O . ILE D 1 266 ? -17.203 60.888 0.801 1.00 18.85 266 ILE D O 1
ATOM 10254 N N . GLY D 1 267 ? -17.050 58.834 1.765 1.00 15.81 267 GLY D N 1
ATOM 10255 C CA . GLY D 1 267 ? -18.369 58.814 2.393 1.00 17.09 267 GLY D CA 1
ATOM 10256 C C . GLY D 1 267 ? -18.688 57.507 3.080 1.00 17.24 267 GLY D C 1
ATOM 10257 O O . GLY D 1 267 ? -17.773 56.660 3.321 1.00 18.24 267 GLY D O 1
ATOM 10258 N N . TRP D 1 268 ? -19.949 57.345 3.457 1.00 17.75 268 TRP D N 1
ATOM 10259 C CA . TRP D 1 268 ? -20.345 56.165 4.241 1.00 17.48 268 TRP D CA 1
ATOM 10260 C C . TRP D 1 268 ? -21.645 55.542 3.736 1.00 18.46 268 TRP D C 1
ATOM 10261 O O . TRP D 1 268 ? -22.426 56.223 3.033 1.00 17.02 268 TRP D O 1
ATOM 10272 N N . GLY D 1 269 ? -21.853 54.284 4.147 1.00 18.62 269 GLY D N 1
ATOM 10273 C CA . GLY D 1 269 ? -22.945 53.419 3.676 1.00 19.15 269 GLY D CA 1
ATOM 10274 C C . GLY D 1 269 ? -24.172 53.525 4.556 1.00 18.47 269 GLY D C 1
ATOM 10275 O O . GLY D 1 269 ? -24.035 53.577 5.797 1.00 17.92 269 GLY D O 1
ATOM 10276 N N . LEU D 1 270 ? -25.337 53.586 3.938 1.00 17.42 270 LEU D N 1
ATOM 10277 C CA . LEU D 1 270 ? -26.607 53.733 4.688 1.00 19.17 270 LEU D CA 1
ATOM 10278 C C . LEU D 1 270 ? -27.616 52.673 4.274 1.00 20.52 270 LEU D C 1
ATOM 10279 O O . LEU D 1 270 ? -28.795 52.874 4.604 1.00 20.88 270 LEU D O 1
ATOM 10284 N N . GLN D 1 271 ? -27.182 51.559 3.653 1.00 20.27 271 GLN D N 1
ATOM 10285 C CA . GLN D 1 271 ? -28.117 50.531 3.095 1.00 18.90 271 GLN D CA 1
ATOM 10286 C C . GLN D 1 271 ? -28.047 49.257 3.919 1.00 18.97 271 GLN D C 1
ATOM 10287 O O . GLN D 1 271 ? -27.163 48.425 3.691 1.00 19.99 271 GLN D O 1
ATOM 10293 N N . PRO D 1 272 ? -28.975 49.040 4.887 1.00 21.82 272 PRO D N 1
ATOM 10294 C CA . PRO D 1 272 ? -28.969 47.809 5.679 1.00 22.00 272 PRO D CA 1
ATOM 10295 C C . PRO D 1 272 ? -29.384 46.549 4.894 1.00 21.50 272 PRO D C 1
ATOM 10296 O O . PRO D 1 272 ? -29.131 45.466 5.360 1.00 21.15 272 PRO D O 1
ATOM 10300 N N . ARG D 1 273 ? -29.983 46.702 3.715 1.00 20.90 273 ARG D N 1
ATOM 10301 C CA . ARG D 1 273 ? -30.346 45.558 2.838 1.00 22.33 273 ARG D CA 1
ATOM 10302 C C . ARG D 1 273 ? -29.129 45.117 1.989 1.00 21.64 273 ARG D C 1
ATOM 10303 O O . ARG D 1 273 ? -29.221 43.994 1.390 1.00 19.06 273 ARG D O 1
ATOM 10311 N N . ALA D 1 274 ? -28.073 45.959 1.926 1.00 21.58 274 ALA D N 1
ATOM 10312 C CA . ALA D 1 274 ? -26.733 45.670 1.370 1.00 19.80 274 ALA D CA 1
ATOM 10313 C C . ALA D 1 274 ? -25.933 44.963 2.447 1.00 21.56 274 ALA D C 1
ATOM 10314 O O . ALA D 1 274 ? -26.158 45.241 3.658 1.00 19.73 274 ALA D O 1
ATOM 10316 N N . GLN D 1 275 ? -25.084 44.020 2.041 1.00 19.34 275 GLN D N 1
ATOM 10317 C CA . GLN D 1 275 ? -24.397 43.180 3.047 1.00 20.33 275 GLN D CA 1
ATOM 10318 C C . GLN D 1 275 ? -22.935 42.972 2.664 1.00 20.34 275 GLN D C 1
ATOM 10319 O O . GLN D 1 275 ? -22.653 42.631 1.478 1.00 19.04 275 GLN D O 1
ATOM 10325 N N . TRP D 1 276 ? -22.060 43.181 3.644 1.00 19.73 276 TRP D N 1
ATOM 10326 C CA . TRP D 1 276 ? -20.595 42.993 3.490 1.00 20.40 276 TRP D CA 1
ATOM 10327 C C . TRP D 1 276 ? -20.338 41.547 3.034 1.00 19.23 276 TRP D C 1
ATOM 10328 O O . TRP D 1 276 ? -19.477 41.350 2.203 1.00 19.35 276 TRP D O 1
ATOM 10339 N N . THR D 1 277 ? -21.133 40.582 3.474 1.00 17.37 277 THR D N 1
ATOM 10340 C CA . THR D 1 277 ? -20.952 39.147 3.091 1.00 19.03 277 THR D CA 1
ATOM 10341 C C . THR D 1 277 ? -21.403 38.825 1.667 1.00 18.55 277 THR D C 1
ATOM 10342 O O . THR D 1 277 ? -20.978 37.791 1.166 1.00 19.44 277 THR D O 1
ATOM 10346 N N . ALA D 1 278 ? -22.211 39.658 1.029 1.00 19.99 278 ALA D N 1
ATOM 10347 C CA . ALA D 1 278 ? -22.863 39.336 -0.265 1.00 20.73 278 ALA D CA 1
ATOM 10348 C C . ALA D 1 278 ? -21.846 38.997 -1.366 1.00 19.03 278 ALA D C 1
ATOM 10349 O O . ALA D 1 278 ? -22.119 38.067 -2.132 1.00 17.13 278 ALA D O 1
ATOM 10351 N N . MET D 1 279 ? -20.778 39.779 -1.522 1.00 18.56 279 MET D N 1
ATOM 10352 C CA . MET D 1 279 ? -19.778 39.586 -2.599 1.00 19.06 279 MET D CA 1
ATOM 10353 C C . MET D 1 279 ? -19.272 38.132 -2.624 1.00 19.29 279 MET D C 1
ATOM 10354 O O . MET D 1 279 ? -19.116 37.575 -3.736 1.00 17.97 279 MET D O 1
ATOM 10359 N N . GLY D 1 280 ? -18.977 37.557 -1.461 1.00 18.32 280 GLY D N 1
ATOM 10360 C CA . GLY D 1 280 ? -18.475 36.177 -1.327 1.00 20.68 280 GLY D CA 1
ATOM 10361 C C . GLY D 1 280 ? -19.467 35.123 -1.790 1.00 20.40 280 GLY D C 1
ATOM 10362 O O . GLY D 1 280 ? -19.097 33.978 -1.836 1.00 23.13 280 GLY D O 1
ATOM 10363 N N . LEU D 1 281 ? -20.699 35.476 -2.144 1.00 20.32 281 LEU D N 1
ATOM 10364 C CA . LEU D 1 281 ? -21.694 34.501 -2.634 1.00 21.47 281 LEU D CA 1
ATOM 10365 C C . LEU D 1 281 ? -21.866 34.589 -4.146 1.00 21.48 281 LEU D C 1
ATOM 10366 O O . LEU D 1 281 ? -22.744 33.882 -4.675 1.00 21.64 281 LEU D O 1
ATOM 10371 N N . HIS D 1 282 ? -21.105 35.455 -4.790 1.00 20.25 282 HIS D N 1
ATOM 10372 C CA . HIS D 1 282 ? -21.233 35.780 -6.233 1.00 21.54 282 HIS D CA 1
ATOM 10373 C C . HIS D 1 282 ? -19.946 35.436 -6.979 1.00 23.25 282 HIS D C 1
ATOM 10374 O O . HIS D 1 282 ? -18.894 35.353 -6.336 1.00 23.66 282 HIS D O 1
ATOM 10381 N N . ASP D 1 283 ? -20.039 35.299 -8.298 1.00 21.39 283 ASP D N 1
ATOM 10382 C CA . ASP D 1 283 ? -18.868 35.355 -9.193 1.00 22.33 283 ASP D CA 1
ATOM 10383 C C . ASP D 1 283 ? -18.634 36.819 -9.580 1.00 23.68 283 ASP D C 1
ATOM 10384 O O . ASP D 1 283 ? -19.574 37.637 -9.519 1.00 21.44 283 ASP D O 1
ATOM 10389 N N . ARG D 1 284 ? -17.425 37.127 -10.019 1.00 24.29 284 ARG D N 1
ATOM 10390 C CA . ARG D 1 284 ? -17.010 38.497 -10.415 1.00 25.55 284 ARG D CA 1
ATOM 10391 C C . ARG D 1 284 ? -17.906 39.105 -11.486 1.00 25.99 284 ARG D C 1
ATOM 10392 O O . ARG D 1 284 ? -18.249 40.312 -11.347 1.00 24.63 284 ARG D O 1
ATOM 10400 N N . ASN D 1 285 ? -18.252 38.324 -12.513 1.00 24.59 285 ASN D N 1
ATOM 10401 C CA . ASN D 1 285 ? -19.009 38.814 -13.690 1.00 24.20 285 ASN D CA 1
ATOM 10402 C C . ASN D 1 285 ? -20.499 39.035 -13.344 1.00 23.56 285 ASN D C 1
ATOM 10403 O O . ASN D 1 285 ? -21.206 39.557 -14.196 1.00 23.72 285 ASN D O 1
ATOM 10408 N N . ASP D 1 286 ? -20.978 38.665 -12.153 1.00 22.54 286 ASP D N 1
ATOM 10409 C CA . ASP D 1 286 ? -22.419 38.803 -11.799 1.00 23.34 286 ASP D CA 1
ATOM 10410 C C . ASP D 1 286 ? -22.845 40.282 -11.827 1.00 24.47 286 ASP D C 1
ATOM 10411 O O . ASP D 1 286 ? -23.998 40.549 -12.181 1.00 24.09 286 ASP D O 1
ATOM 10416 N N . GLY D 1 287 ? -21.965 41.207 -11.463 1.00 23.68 287 GLY D N 1
ATOM 10417 C CA . GLY D 1 287 ? -22.263 42.649 -11.386 1.00 24.76 287 GLY D CA 1
ATOM 10418 C C . GLY D 1 287 ? -21.078 43.412 -10.827 1.00 26.65 287 GLY D C 1
ATOM 10419 O O . GLY D 1 287 ? -19.991 42.825 -10.688 1.00 25.51 287 GLY D O 1
ATOM 10420 N N . MET D 1 288 ? -21.275 44.677 -10.483 1.00 26.53 288 MET D N 1
ATOM 10421 C CA . MET D 1 288 ? -20.169 45.541 -9.987 1.00 26.91 288 MET D CA 1
ATOM 10422 C C . MET D 1 288 ? -20.089 45.524 -8.445 1.00 24.53 288 MET D C 1
ATOM 10423 O O . MET D 1 288 ? -19.162 46.140 -7.859 1.00 25.06 288 MET D O 1
ATOM 10428 N N . CYS D 1 289 ? -20.990 44.801 -7.788 1.00 24.40 289 CYS D N 1
ATOM 10429 C CA . CYS D 1 289 ? -21.026 44.613 -6.318 1.00 21.97 289 CYS D CA 1
ATOM 10430 C C . CYS D 1 289 ? -21.424 45.935 -5.616 1.00 21.23 289 CYS D C 1
ATOM 10431 O O . CYS D 1 289 ? -20.631 46.479 -4.820 1.00 20.45 289 CYS D O 1
ATOM 10434 N N . MET D 1 290 ? -22.671 46.377 -5.805 1.00 19.77 290 MET D N 1
ATOM 10435 C CA . MET D 1 290 ? -23.245 47.533 -5.055 1.00 18.84 290 MET D CA 1
ATOM 10436 C C . MET D 1 290 ? -23.354 47.208 -3.552 1.00 17.21 290 MET D C 1
ATOM 10437 O O . MET D 1 290 ? -23.310 48.155 -2.739 1.00 17.18 290 MET D O 1
ATOM 10442 N N . ASP D 1 291 ? -23.450 45.942 -3.161 1.00 16.76 291 ASP D N 1
ATOM 10443 C CA . ASP D 1 291 ? -23.510 45.564 -1.724 1.00 17.39 291 ASP D CA 1
ATOM 10444 C C . ASP D 1 291 ? -22.267 46.110 -1.011 1.00 17.88 291 ASP D C 1
ATOM 10445 O O . ASP D 1 291 ? -22.354 46.595 0.164 1.00 18.14 291 ASP D O 1
ATOM 10450 N N . ALA D 1 292 ? -21.118 45.922 -1.643 1.00 17.58 292 ALA D N 1
ATOM 10451 C CA . ALA D 1 292 ? -19.813 46.284 -1.042 1.00 17.98 292 ALA D CA 1
ATOM 10452 C C . ALA D 1 292 ? -19.750 47.817 -0.933 1.00 19.33 292 ALA D C 1
ATOM 10453 O O . ALA D 1 292 ? -19.249 48.327 0.058 1.00 18.53 292 ALA D O 1
ATOM 10455 N N . ARG D 1 293 ? -20.294 48.544 -1.904 1.00 19.28 293 ARG D N 1
ATOM 10456 C CA . ARG D 1 293 ? -20.306 50.035 -1.863 1.00 18.95 293 ARG D CA 1
ATOM 10457 C C . ARG D 1 293 ? -21.278 50.579 -0.818 1.00 19.17 293 ARG D C 1
ATOM 10458 O O . ARG D 1 293 ? -20.976 51.625 -0.227 1.00 19.69 293 ARG D O 1
ATOM 10466 N N . ALA D 1 294 ? -22.437 49.963 -0.623 1.00 19.43 294 ALA D N 1
ATOM 10467 C CA . ALA D 1 294 ? -23.548 50.651 0.070 1.00 20.06 294 ALA D CA 1
ATOM 10468 C C . ALA D 1 294 ? -23.740 50.160 1.507 1.00 19.05 294 ALA D C 1
ATOM 10469 O O . ALA D 1 294 ? -24.528 50.790 2.218 1.00 19.38 294 ALA D O 1
ATOM 10471 N N . PHE D 1 295 ? -23.062 49.099 1.959 1.00 19.52 295 PHE D N 1
ATOM 10472 C CA . PHE D 1 295 ? -23.498 48.407 3.202 1.00 17.67 295 PHE D CA 1
ATOM 10473 C C . PHE D 1 295 ? -23.416 49.382 4.382 1.00 18.14 295 PHE D C 1
ATOM 10474 O O . PHE D 1 295 ? -22.486 50.248 4.486 1.00 17.56 295 PHE D O 1
ATOM 10482 N N . TYR D 1 296 ? -24.426 49.271 5.224 1.00 17.42 296 TYR D N 1
ATOM 10483 C CA . TYR D 1 296 ? -24.690 50.159 6.368 1.00 20.10 296 TYR D CA 1
ATOM 10484 C C . TYR D 1 296 ? -23.417 50.311 7.218 1.00 19.87 296 TYR D C 1
ATOM 10485 O O . TYR D 1 296 ? -22.883 49.335 7.680 1.00 18.68 296 TYR D O 1
ATOM 10494 N N . GLY D 1 297 ? -22.924 51.526 7.392 1.00 21.58 297 GLY D N 1
ATOM 10495 C CA . GLY D 1 297 ? -21.803 51.796 8.314 1.00 20.39 297 GLY D CA 1
ATOM 10496 C C . GLY D 1 297 ? -20.412 51.606 7.720 1.00 19.60 297 GLY D C 1
ATOM 10497 O O . GLY D 1 297 ? -19.429 51.707 8.451 1.00 18.45 297 GLY D O 1
ATOM 10498 N N . ASN D 1 298 ? -20.285 51.287 6.438 1.00 19.44 298 ASN D N 1
ATOM 10499 C CA . ASN D 1 298 ? -18.949 51.252 5.802 1.00 17.31 298 ASN D CA 1
ATOM 10500 C C . ASN D 1 298 ? -18.441 52.691 5.700 1.00 17.12 298 ASN D C 1
ATOM 10501 O O . ASN D 1 298 ? -19.248 53.657 5.756 1.00 15.81 298 ASN D O 1
ATOM 10506 N N . PHE D 1 299 ? -17.125 52.819 5.566 1.00 15.43 299 PHE D N 1
ATOM 10507 C CA . PHE D 1 299 ? -16.459 53.996 5.016 1.00 16.08 299 PHE D CA 1
ATOM 10508 C C . PHE D 1 299 ? -16.046 53.617 3.599 1.00 16.64 299 PHE D C 1
ATOM 10509 O O . PHE D 1 299 ? -15.324 52.604 3.472 1.00 18.38 299 PHE D O 1
ATOM 10517 N N . LEU D 1 300 ? -16.451 54.383 2.590 1.00 18.15 300 LEU D N 1
ATOM 10518 C CA . LEU D 1 300 ? -16.124 54.091 1.173 1.00 16.61 300 LEU D CA 1
ATOM 10519 C C . LEU D 1 300 ? -15.225 55.212 0.664 1.00 17.80 300 LEU D C 1
ATOM 10520 O O . LEU D 1 300 ? -15.606 56.415 0.765 1.00 17.82 300 LEU D O 1
ATOM 10525 N N . PHE D 1 301 ? -14.027 54.857 0.208 1.00 17.61 301 PHE D N 1
ATOM 10526 C CA . PHE D 1 301 ? -13.167 55.824 -0.500 1.00 18.05 301 PHE D CA 1
ATOM 10527 C C . PHE D 1 301 ? -12.847 55.242 -1.861 1.00 18.04 301 PHE D C 1
ATOM 10528 O O . PHE D 1 301 ? -13.118 54.063 -2.123 1.00 20.04 301 PHE D O 1
ATOM 10536 N N . SER D 1 302 ? -12.399 56.122 -2.725 1.00 19.69 302 SER D N 1
ATOM 10537 C CA . SER D 1 302 ? -12.131 55.825 -4.134 1.00 20.79 302 SER D CA 1
ATOM 10538 C C . SER D 1 302 ? -10.833 56.495 -4.552 1.00 20.37 302 SER D C 1
ATOM 10539 O O . SER D 1 302 ? -10.386 57.470 -3.910 1.00 20.16 302 SER D O 1
ATOM 10542 N N . THR D 1 303 ? -10.255 55.993 -5.627 1.00 20.97 303 THR D N 1
ATOM 10543 C CA . THR D 1 303 ? -9.015 56.519 -6.204 1.00 21.98 303 THR D CA 1
ATOM 10544 C C . THR D 1 303 ? -9.260 56.895 -7.673 1.00 22.96 303 THR D C 1
ATOM 10545 O O . THR D 1 303 ? -10.171 56.323 -8.309 1.00 23.64 303 THR D O 1
ATOM 10549 N N . GLY D 1 304 ? -8.441 57.805 -8.167 1.00 22.04 304 GLY D N 1
ATOM 10550 C CA . GLY D 1 304 ? -8.277 58.051 -9.604 1.00 28.27 304 GLY D CA 1
ATOM 10551 C C . GLY D 1 304 ? -9.041 59.290 -10.057 1.00 29.57 304 GLY D C 1
ATOM 10552 O O . GLY D 1 304 ? -8.822 60.383 -9.524 1.00 27.56 304 GLY D O 1
ATOM 10553 N N . PRO D 1 305 ? -9.942 59.150 -11.053 1.00 35.04 305 PRO D N 1
ATOM 10554 C CA . PRO D 1 305 ? -10.568 60.314 -11.688 1.00 34.48 305 PRO D CA 1
ATOM 10555 C C . PRO D 1 305 ? -11.510 61.120 -10.767 1.00 31.95 305 PRO D C 1
ATOM 10556 O O . PRO D 1 305 ? -12.134 60.536 -9.902 1.00 28.70 305 PRO D O 1
ATOM 10560 N N . ASN D 1 306 ? -11.549 62.448 -10.941 1.00 30.76 306 ASN D N 1
ATOM 10561 C CA . ASN D 1 306 ? -12.458 63.366 -10.185 1.00 36.35 306 ASN D CA 1
ATOM 10562 C C . ASN D 1 306 ? -12.957 64.502 -11.100 1.00 37.48 306 ASN D C 1
ATOM 10563 O O . ASN D 1 306 ? -13.467 65.510 -10.589 1.00 37.21 306 ASN D O 1
ATOM 10568 N N . THR D 1 307 ? -12.789 64.310 -12.408 1.00 38.81 307 THR D N 1
ATOM 10569 C CA . THR D 1 307 ? -13.235 65.164 -13.533 1.00 38.79 307 THR D CA 1
ATOM 10570 C C . THR D 1 307 ? -14.740 65.415 -13.405 1.00 40.70 307 THR D C 1
ATOM 10571 O O . THR D 1 307 ? -15.180 66.523 -13.717 1.00 39.32 307 THR D O 1
ATOM 10575 N N . GLU D 1 308 ? -15.496 64.430 -12.916 1.00 42.35 308 GLU D N 1
ATOM 10576 C CA . GLU D 1 308 ? -16.981 64.486 -12.774 1.00 45.53 308 GLU D CA 1
ATOM 10577 C C . GLU D 1 308 ? -17.427 65.674 -11.890 1.00 46.27 308 GLU D C 1
ATOM 10578 O O . GLU D 1 308 ? -18.570 66.106 -12.065 1.00 44.46 308 GLU D O 1
ATOM 10584 N N . VAL D 1 309 ? -16.600 66.188 -10.960 1.00 44.09 309 VAL D N 1
ATOM 10585 C CA . VAL D 1 309 ? -16.952 67.367 -10.098 1.00 43.14 309 VAL D CA 1
ATOM 10586 C C . VAL D 1 309 ? -15.950 68.499 -10.342 1.00 39.84 309 VAL D C 1
ATOM 10587 O O . VAL D 1 309 ? -15.829 69.364 -9.467 1.00 37.34 309 VAL D O 1
ATOM 10591 N N . GLY D 1 310 ? -15.257 68.479 -11.481 1.00 37.22 310 GLY D N 1
ATOM 10592 C CA . GLY D 1 310 ? -14.368 69.564 -11.921 1.00 38.68 310 GLY D CA 1
ATOM 10593 C C . GLY D 1 310 ? -12.971 69.414 -11.355 1.00 44.15 310 GLY D C 1
ATOM 10594 O O . GLY D 1 310 ? -12.201 70.394 -11.435 1.00 42.54 310 GLY D O 1
ATOM 10595 N N . GLY D 1 311 ? -12.620 68.247 -10.804 1.00 40.18 311 GLY D N 1
ATOM 10596 C CA . GLY D 1 311 ? -11.228 67.987 -10.422 1.00 38.79 311 GLY D CA 1
ATOM 10597 C C . GLY D 1 311 ? -10.339 67.900 -11.655 1.00 39.99 311 GLY D C 1
ATOM 10598 O O . GLY D 1 311 ? -10.875 67.788 -12.778 1.00 38.10 311 GLY D O 1
ATOM 10599 N N . LYS D 1 312 ? -9.027 67.861 -11.434 1.00 41.01 312 LYS D N 1
ATOM 10600 C CA . LYS D 1 312 ? -7.976 67.881 -12.483 1.00 46.76 312 LYS D CA 1
ATOM 10601 C C . LYS D 1 312 ? -7.735 66.493 -13.111 1.00 44.58 312 LYS D C 1
ATOM 10602 O O . LYS D 1 312 ? -6.996 66.440 -14.090 1.00 40.89 312 LYS D O 1
ATOM 10608 N N . ARG D 1 313 ? -8.285 65.399 -12.573 1.00 44.96 313 ARG D N 1
ATOM 10609 C CA . ARG D 1 313 ? -7.803 64.030 -12.914 1.00 37.97 313 ARG D CA 1
ATOM 10610 C C . ARG D 1 313 ? -8.805 63.317 -13.834 1.00 38.40 313 ARG D C 1
ATOM 10611 O O . ARG D 1 313 ? -9.933 63.040 -13.377 1.00 30.69 313 ARG D O 1
ATOM 10619 N N . LYS D 1 314 ? -8.396 63.013 -15.082 1.00 41.38 314 LYS D N 1
ATOM 10620 C CA . LYS D 1 314 ? -9.203 62.237 -16.078 1.00 46.90 314 LYS D CA 1
ATOM 10621 C C . LYS D 1 314 ? -8.751 60.763 -16.108 1.00 41.20 314 LYS D C 1
ATOM 10622 O O . LYS D 1 314 ? -9.352 59.985 -16.836 1.00 39.02 314 LYS D O 1
ATOM 10628 N N . THR D 1 315 ? -7.729 60.393 -15.339 1.00 39.06 315 THR D N 1
ATOM 10629 C CA . THR D 1 315 ? -7.097 59.042 -15.325 1.00 38.82 315 THR D CA 1
ATOM 10630 C C . THR D 1 315 ? -8.150 57.932 -15.370 1.00 34.52 315 THR D C 1
ATOM 10631 O O . THR D 1 315 ? -9.169 57.986 -14.696 1.00 34.17 315 THR D O 1
ATOM 10635 N N . PRO D 1 316 ? -7.946 56.879 -16.186 1.00 33.20 316 PRO D N 1
ATOM 10636 C CA . PRO D 1 316 ? -8.906 55.771 -16.240 1.00 33.53 316 PRO D CA 1
ATOM 10637 C C . PRO D 1 316 ? -8.934 54.807 -15.035 1.00 31.68 316 PRO D C 1
ATOM 10638 O O . PRO D 1 316 ? -9.997 54.329 -14.709 1.00 30.98 316 PRO D O 1
ATOM 10642 N N . CYS D 1 317 ? -7.790 54.521 -14.412 1.00 30.28 317 CYS D N 1
ATOM 10643 C CA . CYS D 1 317 ? -7.683 53.581 -13.261 1.00 27.86 317 CYS D CA 1
ATOM 10644 C C . CYS D 1 317 ? -8.544 54.074 -12.096 1.00 27.57 317 CYS D C 1
ATOM 10645 O O . CYS D 1 317 ? -8.258 55.138 -11.536 1.00 25.49 317 CYS D O 1
ATOM 10648 N N . HIS D 1 318 ? -9.544 53.295 -11.721 1.00 26.87 318 HIS D N 1
ATOM 10649 C CA . HIS D 1 318 ? -10.538 53.655 -10.692 1.00 25.25 318 HIS D CA 1
ATOM 10650 C C . HIS D 1 318 ? -10.702 52.499 -9.703 1.00 26.66 318 HIS D C 1
ATOM 10651 O O . HIS D 1 318 ? -10.929 51.338 -10.164 1.00 28.21 318 HIS D O 1
ATOM 10658 N N . LEU D 1 319 ? -10.546 52.768 -8.406 1.00 22.03 319 LEU D N 1
ATOM 10659 C CA . LEU D 1 319 ? -10.780 51.751 -7.347 1.00 21.84 319 LEU D CA 1
ATOM 10660 C C . LEU D 1 319 ? -11.846 52.302 -6.407 1.00 19.62 319 LEU D C 1
ATOM 10661 O O . LEU D 1 319 ? -11.750 53.494 -6.120 1.00 18.54 319 LEU D O 1
ATOM 10666 N N . ASP D 1 320 ? -12.723 51.440 -5.901 1.00 18.61 320 ASP D N 1
ATOM 10667 C CA . ASP D 1 320 ? -13.673 51.675 -4.781 1.00 19.13 320 ASP D CA 1
ATOM 10668 C C . ASP D 1 320 ? -13.347 50.694 -3.651 1.00 18.31 320 ASP D C 1
ATOM 10669 O O . ASP D 1 320 ? -13.270 49.453 -3.916 1.00 19.23 320 ASP D O 1
ATOM 10674 N N . ILE D 1 321 ? -13.085 51.230 -2.459 1.00 16.54 321 ILE D N 1
ATOM 10675 C CA . ILE D 1 321 ? -12.554 50.448 -1.306 1.00 18.17 321 ILE D CA 1
ATOM 10676 C C . ILE D 1 321 ? -13.425 50.747 -0.096 1.00 18.08 321 ILE D C 1
ATOM 10677 O O . ILE D 1 321 ? -13.362 51.839 0.461 1.00 19.91 321 ILE D O 1
ATOM 10682 N N . PRO D 1 322 ? -14.330 49.834 0.274 1.00 17.33 322 PRO D N 1
ATOM 10683 C CA . PRO D 1 322 ? -15.047 49.954 1.526 1.00 17.82 322 PRO D CA 1
ATOM 10684 C C . PRO D 1 322 ? -14.310 49.347 2.719 1.00 18.46 322 PRO D C 1
ATOM 10685 O O . PRO D 1 322 ? -13.763 48.239 2.633 1.00 20.24 322 PRO D O 1
ATOM 10689 N N . LEU D 1 323 ? -14.353 50.075 3.827 1.00 18.57 323 LEU D N 1
ATOM 10690 C CA . LEU D 1 323 ? -13.701 49.661 5.093 1.00 18.88 323 LEU D CA 1
ATOM 10691 C C . LEU D 1 323 ? -14.796 49.439 6.115 1.00 19.03 323 LEU D C 1
ATOM 10692 O O . LEU D 1 323 ? -15.721 50.278 6.200 1.00 20.99 323 LEU D O 1
ATOM 10697 N N . ARG D 1 324 ? -14.654 48.360 6.872 1.00 18.52 324 ARG D N 1
ATOM 10698 C CA . ARG D 1 324 ? -15.557 47.997 7.980 1.00 21.28 324 ARG D CA 1
ATOM 10699 C C . ARG D 1 324 ? -14.998 48.538 9.292 1.00 19.64 324 ARG D C 1
ATOM 10700 O O . ARG D 1 324 ? -13.787 48.843 9.344 1.00 19.53 324 ARG D O 1
ATOM 10708 N N . ASN D 1 325 ? -15.841 48.548 10.311 1.00 22.09 325 ASN D N 1
ATOM 10709 C CA . ASN D 1 325 ? -15.478 48.792 11.730 1.00 23.01 325 ASN D CA 1
ATOM 10710 C C . ASN D 1 325 ? -14.875 50.189 11.943 1.00 21.07 325 ASN D C 1
ATOM 10711 O O . ASN D 1 325 ? -14.182 50.349 12.920 1.00 21.64 325 ASN D O 1
ATOM 10716 N N . CYS D 1 326 ? -15.131 51.174 11.097 1.00 19.10 326 CYS D N 1
ATOM 10717 C CA . CYS D 1 326 ? -14.460 52.490 11.187 1.00 19.67 326 CYS D CA 1
ATOM 10718 C C . CYS D 1 326 ? -15.244 53.409 12.132 1.00 21.33 326 CYS D C 1
ATOM 10719 O O . CYS D 1 326 ? -16.469 53.191 12.340 1.00 21.45 326 CYS D O 1
ATOM 10722 N N . ASP D 1 327 ? -14.538 54.368 12.720 1.00 19.75 327 ASP D N 1
ATOM 10723 C CA . ASP D 1 327 ? -15.137 55.571 13.336 1.00 21.37 327 ASP D CA 1
ATOM 10724 C C . ASP D 1 327 ? -15.045 56.650 12.281 1.00 20.15 327 ASP D C 1
ATOM 10725 O O . ASP D 1 327 ? -13.936 56.829 11.727 1.00 20.45 327 ASP D O 1
ATOM 10730 N N . ILE D 1 328 ? -16.160 57.295 11.967 1.00 18.48 328 ILE D N 1
ATOM 10731 C CA . ILE D 1 328 ? -16.201 58.326 10.901 1.00 19.00 328 ILE D CA 1
ATOM 10732 C C . ILE D 1 328 ? -16.767 59.582 11.552 1.00 19.16 328 ILE D C 1
ATOM 10733 O O . ILE D 1 328 ? -17.878 59.492 12.115 1.00 19.40 328 ILE D O 1
ATOM 10738 N N . TYR D 1 329 ? -16.061 60.693 11.401 1.00 19.02 329 TYR D N 1
ATOM 10739 C CA . TYR D 1 329 ? -16.395 61.980 12.042 1.00 21.03 329 TYR D CA 1
ATOM 10740 C C . TYR D 1 329 ? -16.573 63.024 10.957 1.00 20.74 329 TYR D C 1
ATOM 10741 O O . TYR D 1 329 ? -15.813 62.969 9.994 1.00 19.64 329 TYR D O 1
ATOM 10750 N N . LEU D 1 330 ? -17.541 63.920 11.149 1.00 21.14 330 LEU D N 1
ATOM 10751 C CA . LEU D 1 330 ? -17.647 65.214 10.449 1.00 20.50 330 LEU D CA 1
ATOM 10752 C C . LEU D 1 330 ? -17.279 66.276 11.486 1.00 22.83 330 LEU D C 1
ATOM 10753 O O . LEU D 1 330 ? -17.991 66.376 12.502 1.00 22.86 330 LEU D O 1
ATOM 10758 N N . ASP D 1 331 ? -16.160 66.962 11.280 1.00 24.00 331 ASP D N 1
ATOM 10759 C CA . ASP D 1 331 ? -15.580 67.867 12.300 1.00 24.52 331 ASP D CA 1
ATOM 10760 C C . ASP D 1 331 ? -15.406 67.021 13.569 1.00 25.75 331 ASP D C 1
ATOM 10761 O O . ASP D 1 331 ? -14.741 66.003 13.484 1.00 23.60 331 ASP D O 1
ATOM 10766 N N . ASP D 1 332 ? -16.023 67.371 14.698 1.00 28.66 332 ASP D N 1
ATOM 10767 C CA . ASP D 1 332 ? -15.811 66.611 15.955 1.00 32.11 332 ASP D CA 1
ATOM 10768 C C . ASP D 1 332 ? -16.965 65.639 16.199 1.00 30.49 332 ASP D C 1
ATOM 10769 O O . ASP D 1 332 ? -16.965 65.033 17.248 1.00 30.10 332 ASP D O 1
ATOM 10774 N N . LYS D 1 333 ? -17.919 65.529 15.280 1.00 27.94 333 LYS D N 1
ATOM 10775 C CA . LYS D 1 333 ? -19.167 64.749 15.471 1.00 28.80 333 LYS D CA 1
ATOM 10776 C C . LYS D 1 333 ? -19.021 63.376 14.798 1.00 25.79 333 LYS D C 1
ATOM 10777 O O . LYS D 1 333 ? -18.694 63.342 13.607 1.00 23.93 333 LYS D O 1
ATOM 10783 N N . ALA D 1 334 ? -19.325 62.297 15.512 1.00 24.29 334 ALA D N 1
ATOM 10784 C CA . ALA D 1 334 ? -19.342 60.917 14.970 1.00 26.22 334 ALA D CA 1
ATOM 10785 C C . ALA D 1 334 ? -20.658 60.690 14.215 1.00 22.65 334 ALA D C 1
ATOM 10786 O O . ALA D 1 334 ? -21.683 61.063 14.724 1.00 22.58 334 ALA D O 1
ATOM 10788 N N . VAL D 1 335 ? -20.584 60.201 12.982 1.00 21.25 335 VAL D N 1
ATOM 10789 C CA . VAL D 1 335 ? -21.751 59.713 12.219 1.00 20.56 335 VAL D CA 1
ATOM 10790 C C . VAL D 1 335 ? -21.730 58.185 12.253 1.00 21.11 335 VAL D C 1
ATOM 10791 O O . VAL D 1 335 ? -22.780 57.599 12.178 1.00 21.25 335 VAL D O 1
ATOM 10795 N N . VAL D 1 336 ? -20.556 57.571 12.343 1.00 19.90 336 VAL D N 1
ATOM 10796 C CA . VAL D 1 336 ? -20.399 56.097 12.435 1.00 20.09 336 VAL D CA 1
ATOM 10797 C C . VAL D 1 336 ? -19.365 55.840 13.533 1.00 19.66 336 VAL D C 1
ATOM 10798 O O . VAL D 1 336 ? -18.332 56.561 13.553 1.00 18.14 336 VAL D O 1
ATOM 10802 N N . LEU D 1 337 ? -19.618 54.834 14.367 1.00 20.44 337 LEU D N 1
ATOM 10803 C CA . LEU D 1 337 ? -18.682 54.353 15.405 1.00 21.20 337 LEU D CA 1
ATOM 10804 C C . LEU D 1 337 ? -18.622 52.848 15.296 1.00 21.67 337 LEU D C 1
ATOM 10805 O O . LEU D 1 337 ? -19.682 52.231 15.327 1.00 21.17 337 LEU D O 1
ATOM 10810 N N . ALA D 1 338 ? -17.406 52.333 15.165 1.00 21.55 338 ALA D N 1
ATOM 10811 C CA . ALA D 1 338 ? -17.109 50.897 15.007 1.00 22.99 338 ALA D CA 1
ATOM 10812 C C . ALA D 1 338 ? -18.030 50.324 13.941 1.00 22.75 338 ALA D C 1
ATOM 10813 O O . ALA D 1 338 ? -18.560 49.266 14.169 1.00 24.02 338 ALA D O 1
ATOM 10815 N N . GLY D 1 339 ? -18.241 51.024 12.830 1.00 22.55 339 GLY D N 1
ATOM 10816 C CA . GLY D 1 339 ? -19.070 50.509 11.728 1.00 22.09 339 GLY D CA 1
ATOM 10817 C C . GLY D 1 339 ? -20.573 50.515 12.003 1.00 22.70 339 GLY D C 1
ATOM 10818 O O . GLY D 1 339 ? -21.294 50.018 11.133 1.00 25.64 339 GLY D O 1
ATOM 10819 N N . ASP D 1 340 ? -21.058 51.108 13.099 1.00 21.69 340 ASP D N 1
ATOM 10820 C CA . ASP D 1 340 ? -22.512 51.339 13.295 1.00 23.94 340 ASP D CA 1
ATOM 10821 C C . ASP D 1 340 ? -22.847 52.821 13.054 1.00 23.17 340 ASP D C 1
ATOM 10822 O O . ASP D 1 340 ? -22.108 53.703 13.558 1.00 23.09 340 ASP D O 1
ATOM 10827 N N . VAL D 1 341 ? -23.896 53.100 12.276 1.00 20.26 341 VAL D N 1
ATOM 10828 C CA . VAL D 1 341 ? -24.374 54.484 12.039 1.00 22.00 341 VAL D CA 1
ATOM 10829 C C . VAL D 1 341 ? -24.969 55.029 13.355 1.00 23.05 341 VAL D C 1
ATOM 10830 O O . VAL D 1 341 ? -25.856 54.383 13.922 1.00 23.41 341 VAL D O 1
ATOM 10834 N N . VAL D 1 342 ? -24.486 56.177 13.833 1.00 23.95 342 VAL D N 1
ATOM 10835 C CA . VAL D 1 342 ? -24.908 56.739 15.152 1.00 24.30 342 VAL D CA 1
ATOM 10836 C C . VAL D 1 342 ? -25.536 58.116 14.974 1.00 25.41 342 VAL D C 1
ATOM 10837 O O . VAL D 1 342 ? -26.282 58.516 15.877 1.00 26.14 342 VAL D O 1
ATOM 10841 N N . ALA D 1 343 ? -25.326 58.782 13.851 1.00 23.55 343 ALA D N 1
ATOM 10842 C CA . ALA D 1 343 ? -25.879 60.133 13.655 1.00 24.83 343 ALA D CA 1
ATOM 10843 C C . ALA D 1 343 ? -25.949 60.428 12.171 1.00 24.46 343 ALA D C 1
ATOM 10844 O O . ALA D 1 343 ? -25.063 60.006 11.442 1.00 27.40 343 ALA D O 1
ATOM 10846 N N . PRO D 1 344 ? -26.958 61.193 11.718 1.00 25.13 344 PRO D N 1
ATOM 10847 C CA . PRO D 1 344 ? -28.044 61.633 12.596 1.00 28.01 344 PRO D CA 1
ATOM 10848 C C . PRO D 1 344 ? -28.990 60.459 12.863 1.00 28.55 344 PRO D C 1
ATOM 10849 O O . PRO D 1 344 ? -28.984 59.517 12.105 1.00 25.70 344 PRO D O 1
ATOM 10853 N N . GLU D 1 345 ? -29.760 60.550 13.948 1.00 27.32 345 GLU D N 1
ATOM 10854 C CA . GLU D 1 345 ? -30.735 59.534 14.397 1.00 29.55 345 GLU D CA 1
ATOM 10855 C C . GLU D 1 345 ? -31.726 59.197 13.262 1.00 28.72 345 GLU D C 1
ATOM 10856 O O . GLU D 1 345 ? -32.053 58.023 13.123 1.00 27.68 345 GLU D O 1
ATOM 10862 N N . GLU D 1 346 ? -32.138 60.170 12.445 1.00 26.77 346 GLU D N 1
ATOM 10863 C CA . GLU D 1 346 ? -33.169 60.006 11.371 1.00 32.92 346 GLU D CA 1
ATOM 10864 C C . GLU D 1 346 ? -32.584 59.262 10.144 1.00 29.17 346 GLU D C 1
ATOM 10865 O O . GLU D 1 346 ? -33.361 58.937 9.222 1.00 28.61 346 GLU D O 1
ATOM 10871 N N . SER D 1 347 ? -31.270 59.027 10.106 1.00 24.92 347 SER D N 1
ATOM 10872 C CA . SER D 1 347 ? -30.582 58.265 9.039 1.00 24.58 347 SER D CA 1
ATOM 10873 C C . SER D 1 347 ? -30.490 56.781 9.417 1.00 26.11 347 SER D C 1
ATOM 10874 O O . SER D 1 347 ? -30.180 55.937 8.507 1.00 26.78 347 SER D O 1
ATOM 10877 N N . ARG D 1 348 ? -30.732 56.436 10.680 1.00 24.55 348 ARG D N 1
ATOM 10878 C CA . ARG D 1 348 ? -30.520 55.056 11.175 1.00 28.55 348 ARG D CA 1
ATOM 10879 C C . ARG D 1 348 ? -31.626 54.108 10.655 1.00 31.45 348 ARG D C 1
ATOM 10880 O O . ARG D 1 348 ? -32.733 54.587 10.391 1.00 29.50 348 ARG D O 1
ATOM 10888 N N . ALA D 1 349 ? -31.325 52.804 10.525 1.00 35.14 349 ALA D N 1
ATOM 10889 C CA . ALA D 1 349 ? -32.209 51.737 9.983 1.00 39.27 349 ALA D CA 1
ATOM 10890 C C . ALA D 1 349 ? -33.504 51.649 10.786 1.00 41.38 349 ALA D C 1
ATOM 10891 O O . ALA D 1 349 ? -33.341 51.177 11.895 1.00 46.71 349 ALA D O 1
ATOM 10893 N N . PRO E 1 2 ? -16.240 47.131 -23.623 1.00 28.86 2 PRO E N 1
ATOM 10894 C CA . PRO E 1 2 ? -16.447 45.820 -24.308 1.00 27.88 2 PRO E CA 1
ATOM 10895 C C . PRO E 1 2 ? -16.340 45.935 -25.839 1.00 24.53 2 PRO E C 1
ATOM 10896 O O . PRO E 1 2 ? -16.420 47.055 -26.334 1.00 21.64 2 PRO E O 1
ATOM 10900 N N . VAL E 1 3 ? -16.185 44.814 -26.533 1.00 21.04 3 VAL E N 1
ATOM 10901 C CA . VAL E 1 3 ? -15.932 44.788 -28.001 1.00 21.57 3 VAL E CA 1
ATOM 10902 C C . VAL E 1 3 ? -17.260 44.601 -28.743 1.00 22.76 3 VAL E C 1
ATOM 10903 O O . VAL E 1 3 ? -17.939 43.624 -28.475 1.00 19.12 3 VAL E O 1
ATOM 10907 N N . SER E 1 4 ? -17.592 45.500 -29.686 1.00 21.54 4 SER E N 1
ATOM 10908 C CA . SER E 1 4 ? -18.792 45.394 -30.546 1.00 21.46 4 SER E CA 1
ATOM 10909 C C . SER E 1 4 ? -18.596 44.278 -31.564 1.00 22.97 4 SER E C 1
ATOM 10910 O O . SER E 1 4 ? -17.434 43.883 -31.818 1.00 20.25 4 SER E O 1
ATOM 10913 N N . ASN E 1 5 ? -19.703 43.781 -32.118 1.00 22.60 5 ASN E N 1
ATOM 10914 C CA . ASN E 1 5 ? -19.689 42.842 -33.263 1.00 25.23 5 ASN E CA 1
ATOM 10915 C C . ASN E 1 5 ? -18.846 43.417 -34.411 1.00 24.27 5 ASN E C 1
ATOM 10916 O O . ASN E 1 5 ? -17.989 42.674 -34.966 1.00 22.60 5 ASN E O 1
ATOM 10921 N N . ALA E 1 6 ? -19.026 44.693 -34.756 1.00 23.35 6 ALA E N 1
ATOM 10922 C CA . ALA E 1 6 ? -18.321 45.302 -35.906 1.00 22.68 6 ALA E CA 1
ATOM 10923 C C . ALA E 1 6 ? -16.823 45.296 -35.598 1.00 23.19 6 ALA E C 1
ATOM 10924 O O . ALA E 1 6 ? -16.025 44.922 -36.469 1.00 19.83 6 ALA E O 1
ATOM 10926 N N . GLN E 1 7 ? -16.426 45.683 -34.382 1.00 21.47 7 GLN E N 1
ATOM 10927 C CA . GLN E 1 7 ? -14.981 45.677 -34.057 1.00 22.58 7 GLN E CA 1
ATOM 10928 C C . GLN E 1 7 ? -14.420 44.243 -34.080 1.00 20.44 7 GLN E C 1
ATOM 10929 O O . GLN E 1 7 ? -13.305 44.067 -34.525 1.00 20.15 7 GLN E O 1
ATOM 10935 N N . LEU E 1 8 ? -15.136 43.254 -33.567 1.00 19.68 8 LEU E N 1
ATOM 10936 C CA . LEU E 1 8 ? -14.641 41.863 -33.534 1.00 19.51 8 LEU E CA 1
ATOM 10937 C C . LEU E 1 8 ? -14.400 41.367 -34.977 1.00 21.83 8 LEU E C 1
ATOM 10938 O O . LEU E 1 8 ? -13.344 40.745 -35.228 1.00 18.37 8 LEU E O 1
ATOM 10943 N N . THR E 1 9 ? -15.304 41.618 -35.923 1.00 20.84 9 THR E N 1
ATOM 10944 C CA . THR E 1 9 ? -15.041 41.296 -37.358 1.00 20.36 9 THR E CA 1
ATOM 10945 C C . THR E 1 9 ? -13.775 41.999 -37.854 1.00 19.68 9 THR E C 1
ATOM 10946 O O . THR E 1 9 ? -13.010 41.339 -38.545 1.00 17.54 9 THR E O 1
ATOM 10950 N N . GLN E 1 10 ? -13.591 43.290 -37.553 1.00 20.86 10 GLN E N 1
ATOM 10951 C CA . GLN E 1 10 ? -12.392 44.069 -37.977 1.00 22.87 10 GLN E CA 1
ATOM 10952 C C . GLN E 1 10 ? -11.128 43.429 -37.389 1.00 21.51 10 GLN E C 1
ATOM 10953 O O . GLN E 1 10 ? -10.105 43.367 -38.079 1.00 18.14 10 GLN E O 1
ATOM 10959 N N . MET E 1 11 ? -11.208 42.929 -36.160 1.00 21.26 11 MET E N 1
ATOM 10960 C CA . MET E 1 11 ? -10.052 42.289 -35.495 1.00 20.93 11 MET E CA 1
ATOM 10961 C C . MET E 1 11 ? -9.712 41.008 -36.264 1.00 20.77 11 MET E C 1
ATOM 10962 O O . MET E 1 11 ? -8.545 40.797 -36.551 1.00 20.62 11 MET E O 1
ATOM 10967 N N . PHE E 1 12 ? -10.701 40.199 -36.607 1.00 16.73 12 PHE E N 1
ATOM 10968 C CA . PHE E 1 12 ? -10.493 38.978 -37.404 1.00 19.10 12 PHE E CA 1
ATOM 10969 C C . PHE E 1 12 ? -9.958 39.351 -38.794 1.00 20.15 12 PHE E C 1
ATOM 10970 O O . PHE E 1 12 ? -9.043 38.652 -39.307 1.00 21.04 12 PHE E O 1
ATOM 10978 N N . GLU E 1 13 ? -10.450 40.433 -39.396 1.00 19.49 13 GLU E N 1
ATOM 10979 C CA . GLU E 1 13 ? -9.878 40.869 -40.691 1.00 20.06 13 GLU E CA 1
ATOM 10980 C C . GLU E 1 13 ? -8.368 41.078 -40.531 1.00 20.53 13 GLU E C 1
ATOM 10981 O O . GLU E 1 13 ? -7.571 40.570 -41.409 1.00 20.21 13 GLU E O 1
ATOM 10987 N N . HIS E 1 14 ? -7.979 41.756 -39.462 1.00 19.64 14 HIS E N 1
ATOM 10988 C CA . HIS E 1 14 ? -6.570 42.134 -39.199 1.00 21.62 14 HIS E CA 1
ATOM 10989 C C . HIS E 1 14 ? -5.752 40.853 -39.010 1.00 20.67 14 HIS E C 1
ATOM 10990 O O . HIS E 1 14 ? -4.716 40.719 -39.681 1.00 21.41 14 HIS E O 1
ATOM 10997 N N . VAL E 1 15 ? -6.222 39.929 -38.171 1.00 18.97 15 VAL E N 1
ATOM 10998 C CA . VAL E 1 15 ? -5.447 38.703 -37.842 1.00 20.02 15 VAL E CA 1
ATOM 10999 C C . VAL E 1 15 ? -5.472 37.728 -39.027 1.00 19.11 15 VAL E C 1
ATOM 11000 O O . VAL E 1 15 ? -4.446 37.040 -39.227 1.00 18.94 15 VAL E O 1
ATOM 11004 N N . LEU E 1 16 ? -6.566 37.639 -39.787 1.00 18.11 16 LEU E N 1
ATOM 11005 C CA . LEU E 1 16 ? -6.593 36.749 -40.975 1.00 20.72 16 LEU E CA 1
ATOM 11006 C C . LEU E 1 16 ? -5.623 37.282 -42.045 1.00 20.01 16 LEU E C 1
ATOM 11007 O O . LEU E 1 16 ? -4.948 36.459 -42.707 1.00 20.66 16 LEU E O 1
ATOM 11012 N N . LYS E 1 17 ? -5.480 38.600 -42.162 1.00 22.23 17 LYS E N 1
ATOM 11013 C CA . LYS E 1 17 ? -4.514 39.196 -43.126 1.00 24.05 17 LYS E CA 1
ATOM 11014 C C . LYS E 1 17 ? -3.097 38.907 -42.641 1.00 20.94 17 LYS E C 1
ATOM 11015 O O . LYS E 1 17 ? -2.291 38.433 -43.438 1.00 18.88 17 LYS E O 1
ATOM 11021 N N . LEU E 1 18 ? -2.806 39.105 -41.359 1.00 19.18 18 LEU E N 1
ATOM 11022 C CA . LEU E 1 18 ? -1.487 38.682 -40.813 1.00 19.03 18 LEU E CA 1
ATOM 11023 C C . LEU E 1 18 ? -1.249 37.217 -41.160 1.00 18.92 18 LEU E C 1
ATOM 11024 O O . LEU E 1 18 ? -0.095 36.839 -41.451 1.00 18.74 18 LEU E O 1
ATOM 11029 N N . SER E 1 19 ? -2.297 36.408 -41.100 1.00 18.82 19 SER E N 1
ATOM 11030 C CA . SER E 1 19 ? -2.241 34.939 -41.350 1.00 19.61 19 SER E CA 1
ATOM 11031 C C . SER E 1 19 ? -2.249 34.627 -42.858 1.00 20.19 19 SER E C 1
ATOM 11032 O O . SER E 1 19 ? -2.428 33.439 -43.209 1.00 20.44 19 SER E O 1
ATOM 11035 N N . ARG E 1 20 ? -2.122 35.643 -43.721 1.00 21.70 20 ARG E N 1
ATOM 11036 C CA . ARG E 1 20 ? -2.011 35.498 -45.197 1.00 21.37 20 ARG E CA 1
ATOM 11037 C C . ARG E 1 20 ? -3.296 34.901 -45.776 1.00 21.04 20 ARG E C 1
ATOM 11038 O O . ARG E 1 20 ? -3.215 34.069 -46.669 1.00 21.36 20 ARG E O 1
ATOM 11046 N N . VAL E 1 21 ? -4.456 35.308 -45.286 1.00 21.41 21 VAL E N 1
ATOM 11047 C CA . VAL E 1 21 ? -5.743 34.880 -45.888 1.00 21.82 21 VAL E CA 1
ATOM 11048 C C . VAL E 1 21 ? -6.078 35.905 -46.974 1.00 22.67 21 VAL E C 1
ATOM 11049 O O . VAL E 1 21 ? -6.078 37.092 -46.676 1.00 22.15 21 VAL E O 1
ATOM 11053 N N . ASP E 1 22 ? -6.346 35.429 -48.185 1.00 25.70 22 ASP E N 1
ATOM 11054 C CA . ASP E 1 22 ? -6.776 36.285 -49.323 1.00 28.10 22 ASP E CA 1
ATOM 11055 C C . ASP E 1 22 ? -7.679 35.449 -50.230 1.00 29.12 22 ASP E C 1
ATOM 11056 O O . ASP E 1 22 ? -8.017 34.309 -49.856 1.00 25.81 22 ASP E O 1
ATOM 11061 N N . GLU E 1 23 ? -8.000 35.982 -51.403 1.00 28.60 23 GLU E N 1
ATOM 11062 C CA . GLU E 1 23 ? -8.949 35.398 -52.383 1.00 31.84 23 GLU E CA 1
ATOM 11063 C C . GLU E 1 23 ? -8.524 33.980 -52.756 1.00 27.52 23 GLU E C 1
ATOM 11064 O O . GLU E 1 23 ? -9.383 33.207 -53.161 1.00 30.18 23 GLU E O 1
ATOM 11070 N N . THR E 1 24 ? -7.241 33.670 -52.607 1.00 25.32 24 THR E N 1
ATOM 11071 C CA . THR E 1 24 ? -6.607 32.391 -53.014 1.00 31.23 24 THR E CA 1
ATOM 11072 C C . THR E 1 24 ? -6.844 31.302 -51.954 1.00 26.62 24 THR E C 1
ATOM 11073 O O . THR E 1 24 ? -6.702 30.148 -52.269 1.00 26.30 24 THR E O 1
ATOM 11077 N N . GLN E 1 25 ? -7.207 31.665 -50.734 1.00 23.63 25 GLN E N 1
ATOM 11078 C CA . GLN E 1 25 ? -7.143 30.761 -49.553 1.00 23.28 25 GLN E CA 1
ATOM 11079 C C . GLN E 1 25 ? -8.543 30.256 -49.174 1.00 23.42 25 GLN E C 1
ATOM 11080 O O . GLN E 1 25 ? -9.552 31.017 -49.282 1.00 23.14 25 GLN E O 1
ATOM 11086 N N . SER E 1 26 ? -8.619 29.029 -48.670 1.00 22.48 26 SER E N 1
ATOM 11087 C CA . SER E 1 26 ? -9.856 28.524 -48.033 1.00 23.96 26 SER E CA 1
ATOM 11088 C C . SER E 1 26 ? -9.663 28.509 -46.513 1.00 22.97 26 SER E C 1
ATOM 11089 O O . SER E 1 26 ? -8.552 28.262 -46.047 1.00 21.04 26 SER E O 1
ATOM 11092 N N . VAL E 1 27 ? -10.723 28.865 -45.802 1.00 22.47 27 VAL E N 1
ATOM 11093 C CA . VAL E 1 27 ? -10.768 28.971 -44.333 1.00 19.11 27 VAL E CA 1
ATOM 11094 C C . VAL E 1 27 ? -11.900 28.080 -43.856 1.00 19.25 27 VAL E C 1
ATOM 11095 O O . VAL E 1 27 ? -13.024 28.240 -44.347 1.00 19.45 27 VAL E O 1
ATOM 11099 N N . ALA E 1 28 ? -11.592 27.155 -42.940 1.00 18.77 28 ALA E N 1
ATOM 11100 C CA . ALA E 1 28 ? -12.589 26.385 -42.198 1.00 18.53 28 ALA E CA 1
ATOM 11101 C C . ALA E 1 28 ? -12.666 26.982 -40.797 1.00 19.90 28 ALA E C 1
ATOM 11102 O O . ALA E 1 28 ? -11.601 27.112 -40.143 1.00 20.01 28 ALA E O 1
ATOM 11104 N N . VAL E 1 29 ? -13.874 27.377 -40.395 1.00 18.02 29 VAL E N 1
ATOM 11105 C CA . VAL E 1 29 ? -14.155 27.804 -39.011 1.00 19.09 29 VAL E CA 1
ATOM 11106 C C . VAL E 1 29 ? -14.701 26.594 -38.266 1.00 17.18 29 VAL E C 1
ATOM 11107 O O . VAL E 1 29 ? -15.806 26.129 -38.575 1.00 17.18 29 VAL E O 1
ATOM 11111 N N . LEU E 1 30 ? -13.899 26.095 -37.334 1.00 17.58 30 LEU E N 1
ATOM 11112 C CA . LEU E 1 30 ? -14.180 24.858 -36.564 1.00 17.79 30 LEU E CA 1
ATOM 11113 C C . LEU E 1 30 ? -14.856 25.259 -35.260 1.00 17.00 30 LEU E C 1
ATOM 11114 O O . LEU E 1 30 ? -14.285 26.087 -34.491 1.00 15.70 30 LEU E O 1
ATOM 11119 N N . LYS E 1 31 ? -16.009 24.643 -35.011 1.00 20.14 31 LYS E N 1
ATOM 11120 C CA . LYS E 1 31 ? -16.829 24.928 -33.801 1.00 20.64 31 LYS E CA 1
ATOM 11121 C C . LYS E 1 31 ? -17.523 23.672 -33.261 1.00 18.69 31 LYS E C 1
ATOM 11122 O O . LYS E 1 31 ? -17.629 22.632 -33.947 1.00 16.49 31 LYS E O 1
ATOM 11128 N N . SER E 1 32 ? -17.968 23.806 -32.023 1.00 19.65 32 SER E N 1
ATOM 11129 C CA . SER E 1 32 ? -18.895 22.864 -31.366 1.00 20.48 32 SER E CA 1
ATOM 11130 C C . SER E 1 32 ? -19.981 23.679 -30.651 1.00 21.07 32 SER E C 1
ATOM 11131 O O . SER E 1 32 ? -19.959 24.939 -30.777 1.00 19.42 32 SER E O 1
ATOM 11134 N N . HIS E 1 33 ? -20.866 23.022 -29.893 1.00 21.14 33 HIS E N 1
ATOM 11135 C CA . HIS E 1 33 ? -22.041 23.692 -29.259 1.00 21.11 33 HIS E CA 1
ATOM 11136 C C . HIS E 1 33 ? -21.528 24.757 -28.276 1.00 20.33 33 HIS E C 1
ATOM 11137 O O . HIS E 1 33 ? -22.214 25.726 -28.050 1.00 19.54 33 HIS E O 1
ATOM 11144 N N . TYR E 1 34 ? -20.334 24.601 -27.729 1.00 19.12 34 TYR E N 1
ATOM 11145 C CA . TYR E 1 34 ? -19.851 25.476 -26.642 1.00 20.31 34 TYR E CA 1
ATOM 11146 C C . TYR E 1 34 ? -19.041 26.665 -27.192 1.00 20.70 34 TYR E C 1
ATOM 11147 O O . TYR E 1 34 ? -18.581 27.463 -26.379 1.00 19.68 34 TYR E O 1
ATOM 11156 N N . SER E 1 35 ? -18.858 26.776 -28.512 1.00 18.65 35 SER E N 1
ATOM 11157 C CA . SER E 1 35 ? -18.045 27.833 -29.155 1.00 18.43 35 SER E CA 1
ATOM 11158 C C . SER E 1 35 ? -18.783 29.165 -29.040 1.00 20.60 35 SER E C 1
ATOM 11159 O O . SER E 1 35 ? -20.024 29.176 -29.126 1.00 22.44 35 SER E O 1
ATOM 11162 N N . ASP E 1 36 ? -18.056 30.269 -28.870 1.00 20.96 36 ASP E N 1
ATOM 11163 C CA . ASP E 1 36 ? -18.682 31.616 -28.742 1.00 22.45 36 ASP E CA 1
ATOM 11164 C C . ASP E 1 36 ? -19.282 31.972 -30.099 1.00 21.68 36 ASP E C 1
ATOM 11165 O O . ASP E 1 36 ? -18.533 32.177 -31.050 1.00 20.57 36 ASP E O 1
ATOM 11170 N N . PRO E 1 37 ? -20.628 32.060 -30.269 1.00 23.63 37 PRO E N 1
ATOM 11171 C CA . PRO E 1 37 ? -21.205 32.334 -31.582 1.00 23.54 37 PRO E CA 1
ATOM 11172 C C . PRO E 1 37 ? -20.773 33.693 -32.155 1.00 23.18 37 PRO E C 1
ATOM 11173 O O . PRO E 1 37 ? -20.716 33.834 -33.350 1.00 22.36 37 PRO E O 1
ATOM 11177 N N . ARG E 1 38 ? -20.466 34.667 -31.303 1.00 24.95 38 ARG E N 1
ATOM 11178 C CA . ARG E 1 38 ? -20.039 36.003 -31.778 1.00 26.18 38 ARG E CA 1
ATOM 11179 C C . ARG E 1 38 ? -18.669 35.874 -32.438 1.00 25.07 38 ARG E C 1
ATOM 11180 O O . ARG E 1 38 ? -18.441 36.539 -33.459 1.00 22.66 38 ARG E O 1
ATOM 11188 N N . THR E 1 39 ? -17.772 35.057 -31.872 1.00 23.55 39 THR E N 1
ATOM 11189 C CA . THR E 1 39 ? -16.406 34.875 -32.427 1.00 22.15 39 THR E CA 1
ATOM 11190 C C . THR E 1 39 ? -16.490 34.053 -33.710 1.00 20.59 39 THR E C 1
ATOM 11191 O O . THR E 1 39 ? -15.794 34.395 -34.693 1.00 19.69 39 THR E O 1
ATOM 11195 N N . VAL E 1 40 ? -17.329 33.014 -33.730 1.00 20.04 40 VAL E N 1
ATOM 11196 C CA . VAL E 1 40 ? -17.561 32.202 -34.960 1.00 19.86 40 VAL E CA 1
ATOM 11197 C C . VAL E 1 40 ? -18.063 33.128 -36.070 1.00 20.41 40 VAL E C 1
ATOM 11198 O O . VAL E 1 40 ? -17.576 33.046 -37.198 1.00 19.55 40 VAL E O 1
ATOM 11202 N N . ASN E 1 41 ? -19.055 33.952 -35.765 1.00 22.01 41 ASN E N 1
ATOM 11203 C CA . ASN E 1 41 ? -19.686 34.810 -36.796 1.00 23.80 41 ASN E CA 1
ATOM 11204 C C . ASN E 1 41 ? -18.635 35.798 -37.304 1.00 20.33 41 ASN E C 1
ATOM 11205 O O . ASN E 1 41 ? -18.604 36.030 -38.481 1.00 20.31 41 ASN E O 1
ATOM 11210 N N . ALA E 1 42 ? -17.809 36.373 -36.430 1.00 20.56 42 ALA E N 1
ATOM 11211 C CA . ALA E 1 42 ? -16.779 37.370 -36.821 1.00 21.13 42 ALA E CA 1
ATOM 11212 C C . ALA E 1 42 ? -15.726 36.703 -37.720 1.00 19.80 42 ALA E C 1
ATOM 11213 O O . ALA E 1 42 ? -15.315 37.306 -38.723 1.00 19.12 42 ALA E O 1
ATOM 11215 N N . ALA E 1 43 ? -15.323 35.478 -37.416 1.00 20.08 43 ALA E N 1
ATOM 11216 C CA . ALA E 1 43 ? -14.340 34.743 -38.248 1.00 20.20 43 ALA E CA 1
ATOM 11217 C C . ALA E 1 43 ? -14.947 34.463 -39.633 1.00 20.13 43 ALA E C 1
ATOM 11218 O O . ALA E 1 43 ? -14.268 34.712 -40.638 1.00 21.45 43 ALA E O 1
ATOM 11220 N N . MET E 1 44 ? -16.199 34.001 -39.706 1.00 20.26 44 MET E N 1
ATOM 11221 C CA . MET E 1 44 ? -16.902 33.715 -40.989 1.00 22.02 44 MET E CA 1
ATOM 11222 C C . MET E 1 44 ? -17.018 35.000 -41.831 1.00 21.87 44 MET E C 1
ATOM 11223 O O . MET E 1 44 ? -16.668 34.943 -43.004 1.00 20.35 44 MET E O 1
ATOM 11228 N N . GLU E 1 45 ? -17.465 36.112 -41.231 1.00 23.26 45 GLU E N 1
ATOM 11229 C CA . GLU E 1 45 ? -17.693 37.404 -41.925 1.00 25.24 45 GLU E CA 1
ATOM 11230 C C . GLU E 1 45 ? -16.345 37.976 -42.363 1.00 23.14 45 GLU E C 1
ATOM 11231 O O . GLU E 1 45 ? -16.232 38.399 -43.517 1.00 22.81 45 GLU E O 1
ATOM 11237 N N . ALA E 1 46 ? -15.354 37.976 -41.476 1.00 21.07 46 ALA E N 1
ATOM 11238 C CA . ALA E 1 46 ? -14.001 38.485 -41.808 1.00 21.70 46 ALA E CA 1
ATOM 11239 C C . ALA E 1 46 ? -13.426 37.697 -42.991 1.00 21.73 46 ALA E C 1
ATOM 11240 O O . ALA E 1 46 ? -12.846 38.325 -43.930 1.00 21.96 46 ALA E O 1
ATOM 11242 N N . ALA E 1 47 ? -13.578 36.373 -42.990 1.00 21.73 47 ALA E N 1
ATOM 11243 C CA . ALA E 1 47 ? -13.024 35.541 -44.071 1.00 21.93 47 ALA E CA 1
ATOM 11244 C C . ALA E 1 47 ? -13.732 35.905 -45.385 1.00 23.01 47 ALA E C 1
ATOM 11245 O O . ALA E 1 47 ? -13.036 36.100 -46.385 1.00 22.67 47 ALA E O 1
ATOM 11247 N N . GLN E 1 48 ? -15.060 35.992 -45.381 1.00 25.20 48 GLN E N 1
ATOM 11248 C CA . GLN E 1 48 ? -15.842 36.362 -46.602 1.00 25.65 48 GLN E CA 1
ATOM 11249 C C . GLN E 1 48 ? -15.422 37.763 -47.092 1.00 27.59 48 GLN E C 1
ATOM 11250 O O . GLN E 1 48 ? -15.229 37.925 -48.332 1.00 27.13 48 GLN E O 1
ATOM 11256 N N . ARG E 1 49 ? -15.225 38.737 -46.195 1.00 27.04 49 ARG E N 1
ATOM 11257 C CA . ARG E 1 49 ? -14.814 40.111 -46.598 1.00 28.20 49 ARG E CA 1
ATOM 11258 C C . ARG E 1 49 ? -13.414 40.073 -47.224 1.00 29.90 49 ARG E C 1
ATOM 11259 O O . ARG E 1 49 ? -13.179 40.834 -48.164 1.00 25.65 49 ARG E O 1
ATOM 11267 N N . LEU E 1 50 ? -12.531 39.171 -46.801 1.00 27.65 50 LEU E N 1
ATOM 11268 C CA . LEU E 1 50 ? -11.207 39.053 -47.442 1.00 27.96 50 LEU E CA 1
ATOM 11269 C C . LEU E 1 50 ? -11.349 38.261 -48.732 1.00 26.71 50 LEU E C 1
ATOM 11270 O O . LEU E 1 50 ? -10.326 38.067 -49.353 1.00 26.38 50 LEU E O 1
ATOM 11275 N N . LYS E 1 51 ? -12.569 37.832 -49.075 1.00 26.02 51 LYS E N 1
ATOM 11276 C CA . LYS E 1 51 ? -12.934 37.073 -50.299 1.00 28.53 51 LYS E CA 1
ATOM 11277 C C . LYS E 1 51 ? -12.334 35.669 -50.260 1.00 28.74 51 LYS E C 1
ATOM 11278 O O . LYS E 1 51 ? -12.209 35.061 -51.337 1.00 27.04 51 LYS E O 1
ATOM 11284 N N . ALA E 1 52 ? -12.049 35.126 -49.074 1.00 25.03 52 ALA E N 1
ATOM 11285 C CA . ALA E 1 52 ? -11.549 33.744 -48.943 1.00 25.18 52 ALA E CA 1
ATOM 11286 C C . ALA E 1 52 ? -12.728 32.819 -49.225 1.00 24.75 52 ALA E C 1
ATOM 11287 O O . ALA E 1 52 ? -13.855 33.255 -49.103 1.00 26.57 52 ALA E O 1
ATOM 11289 N N . LYS E 1 53 ? -12.466 31.581 -49.601 1.00 26.10 53 LYS E N 1
ATOM 11290 C CA . LYS E 1 53 ? -13.507 30.529 -49.681 1.00 28.86 53 LYS E CA 1
ATOM 11291 C C . LYS E 1 53 ? -13.704 30.040 -48.241 1.00 28.19 53 LYS E C 1
ATOM 11292 O O . LYS E 1 53 ? -12.772 29.423 -47.707 1.00 30.65 53 LYS E O 1
ATOM 11298 N N . VAL E 1 54 ? -14.835 30.362 -47.619 1.00 25.01 54 VAL E N 1
ATOM 11299 C CA . VAL E 1 54 ? -15.106 30.060 -46.185 1.00 24.21 54 VAL E CA 1
ATOM 11300 C C . VAL E 1 54 ? -16.176 28.969 -46.057 1.00 22.06 54 VAL E C 1
ATOM 11301 O O . VAL E 1 54 ? -17.176 29.067 -46.731 1.00 21.24 54 VAL E O 1
ATOM 11305 N N . TYR E 1 55 ? -16.050 28.089 -45.060 1.00 20.33 55 TYR E N 1
ATOM 11306 C CA . TYR E 1 55 ? -17.129 27.210 -44.564 1.00 18.45 55 TYR E CA 1
ATOM 11307 C C . TYR E 1 55 ? -16.894 26.978 -43.072 1.00 19.62 55 TYR E C 1
ATOM 11308 O O . TYR E 1 55 ? -15.759 27.160 -42.610 1.00 18.09 55 TYR E O 1
ATOM 11317 N N . ALA E 1 56 ? -17.948 26.673 -42.325 1.00 17.38 56 ALA E N 1
ATOM 11318 C CA . ALA E 1 56 ? -17.830 26.235 -40.927 1.00 17.42 56 ALA E CA 1
ATOM 11319 C C . ALA E 1 56 ? -17.931 24.707 -40.894 1.00 18.41 56 ALA E C 1
ATOM 11320 O O . ALA E 1 56 ? -18.659 24.103 -41.737 1.00 21.43 56 ALA E O 1
ATOM 11322 N N . VAL E 1 57 ? -17.217 24.112 -39.951 1.00 17.63 57 VAL E N 1
ATOM 11323 C CA . VAL E 1 57 ? -17.285 22.669 -39.608 1.00 17.47 57 VAL E CA 1
ATOM 11324 C C . VAL E 1 57 ? -17.711 22.571 -38.141 1.00 18.04 57 VAL E C 1
ATOM 11325 O O . VAL E 1 57 ? -17.049 23.188 -37.289 1.00 18.90 57 VAL E O 1
ATOM 11329 N N . GLU E 1 58 ? -18.834 21.904 -37.883 1.00 17.72 58 GLU E N 1
ATOM 11330 C CA . GLU E 1 58 ? -19.348 21.752 -36.520 1.00 19.49 58 GLU E CA 1
ATOM 11331 C C . GLU E 1 58 ? -19.212 20.285 -36.124 1.00 19.16 58 GLU E C 1
ATOM 11332 O O . GLU E 1 58 ? -19.697 19.406 -36.852 1.00 20.26 58 GLU E O 1
ATOM 11338 N N . LEU E 1 59 ? -18.506 20.029 -35.039 1.00 18.99 59 LEU E N 1
ATOM 11339 C CA . LEU E 1 59 ? -18.312 18.664 -34.502 1.00 22.52 59 LEU E CA 1
ATOM 11340 C C . LEU E 1 59 ? -19.123 18.539 -33.225 1.00 20.74 59 LEU E C 1
ATOM 11341 O O . LEU E 1 59 ? -19.097 19.434 -32.392 1.00 22.52 59 LEU E O 1
ATOM 11346 N N . PRO E 1 60 ? -19.755 17.381 -32.998 1.00 20.90 60 PRO E N 1
ATOM 11347 C CA . PRO E 1 60 ? -20.316 17.091 -31.685 1.00 21.90 60 PRO E CA 1
ATOM 11348 C C . PRO E 1 60 ? -19.202 17.203 -30.632 1.00 19.90 60 PRO E C 1
ATOM 11349 O O . PRO E 1 60 ? -18.099 16.779 -30.877 1.00 21.85 60 PRO E O 1
ATOM 11353 N N . ALA E 1 61 ? -19.480 17.807 -29.485 1.00 19.66 61 ALA E N 1
ATOM 11354 C CA . ALA E 1 61 ? -18.494 17.907 -28.388 1.00 21.43 61 ALA E CA 1
ATOM 11355 C C . ALA E 1 61 ? -18.030 16.504 -27.933 1.00 22.43 61 ALA E C 1
ATOM 11356 O O . ALA E 1 61 ? -18.834 15.563 -27.865 1.00 20.51 61 ALA E O 1
ATOM 11358 N N . PHE E 1 62 ? -16.750 16.393 -27.596 1.00 23.64 62 PHE E N 1
ATOM 11359 C CA . PHE E 1 62 ? -16.131 15.176 -27.029 1.00 25.85 62 PHE E CA 1
ATOM 11360 C C . PHE E 1 62 ? -16.006 15.333 -25.507 1.00 22.94 62 PHE E C 1
ATOM 11361 O O . PHE E 1 62 ? -15.441 16.336 -25.068 1.00 21.81 62 PHE E O 1
ATOM 11369 N N . ASN E 1 63 ? -16.518 14.376 -24.737 1.00 21.85 63 ASN E N 1
ATOM 11370 C CA . ASN E 1 63 ? -16.464 14.480 -23.254 1.00 22.67 63 ASN E CA 1
ATOM 11371 C C . ASN E 1 63 ? -15.472 13.455 -22.677 1.00 24.26 63 ASN E C 1
ATOM 11372 O O . ASN E 1 63 ? -15.493 12.295 -23.071 1.00 25.37 63 ASN E O 1
ATOM 11377 N N . HIS E 1 64 ? -14.641 13.917 -21.763 1.00 25.80 64 HIS E N 1
ATOM 11378 C CA . HIS E 1 64 ? -13.812 13.084 -20.866 1.00 32.00 64 HIS E CA 1
ATOM 11379 C C . HIS E 1 64 ? -14.592 12.880 -19.568 1.00 28.66 64 HIS E C 1
ATOM 11380 O O . HIS E 1 64 ? -14.674 13.794 -18.755 1.00 25.56 64 HIS E O 1
ATOM 11387 N N . PRO E 1 65 ? -15.230 11.718 -19.326 1.00 28.78 65 PRO E N 1
ATOM 11388 C CA . PRO E 1 65 ? -16.108 11.612 -18.161 1.00 30.74 65 PRO E CA 1
ATOM 11389 C C . PRO E 1 65 ? -15.369 11.979 -16.863 1.00 29.90 65 PRO E C 1
ATOM 11390 O O . PRO E 1 65 ? -16.017 12.527 -16.009 1.00 29.77 65 PRO E O 1
ATOM 11394 N N . THR E 1 66 ? -14.073 11.671 -16.723 1.00 26.45 66 THR E N 1
ATOM 11395 C CA . THR E 1 66 ? -13.360 11.872 -15.434 1.00 26.36 66 THR E CA 1
ATOM 11396 C C . THR E 1 66 ? -12.738 13.270 -15.349 1.00 25.85 66 THR E C 1
ATOM 11397 O O . THR E 1 66 ? -12.159 13.575 -14.274 1.00 26.07 66 THR E O 1
ATOM 11401 N N . ALA E 1 67 ? -12.829 14.104 -16.389 1.00 24.42 67 ALA E N 1
ATOM 11402 C CA . ALA E 1 67 ? -12.251 15.464 -16.309 1.00 26.83 67 ALA E CA 1
ATOM 11403 C C . ALA E 1 67 ? -13.116 16.298 -15.349 1.00 26.99 67 ALA E C 1
ATOM 11404 O O . ALA E 1 67 ? -14.377 16.080 -15.299 1.00 26.20 67 ALA E O 1
ATOM 11406 N N . MET E 1 68 ? -12.467 17.153 -14.560 1.00 24.46 68 MET E N 1
ATOM 11407 C CA . MET E 1 68 ? -13.121 18.108 -13.630 1.00 27.09 68 MET E CA 1
ATOM 11408 C C . MET E 1 68 ? -12.909 19.572 -14.077 1.00 26.84 68 MET E C 1
ATOM 11409 O O . MET E 1 68 ? -11.801 19.933 -14.494 1.00 27.72 68 MET E O 1
ATOM 11414 N N . GLY E 1 69 ? -13.945 20.396 -13.945 1.00 25.74 69 GLY E N 1
ATOM 11415 C CA . GLY E 1 69 ? -13.928 21.803 -14.380 1.00 27.96 69 GLY E CA 1
ATOM 11416 C C . GLY E 1 69 ? -14.189 21.937 -15.879 1.00 29.39 69 GLY E C 1
ATOM 11417 O O . GLY E 1 69 ? -14.286 20.901 -16.564 1.00 29.35 69 GLY E O 1
ATOM 11418 N N . ASN E 1 70 ? -14.274 23.173 -16.379 1.00 26.03 70 ASN E N 1
ATOM 11419 C CA . ASN E 1 70 ? -14.645 23.489 -17.784 1.00 27.88 70 ASN E CA 1
ATOM 11420 C C . ASN E 1 70 ? -13.406 23.839 -18.621 1.00 30.29 70 ASN E C 1
ATOM 11421 O O . ASN E 1 70 ? -13.574 23.999 -19.839 1.00 31.47 70 ASN E O 1
ATOM 11426 N N . ASP E 1 71 ? -12.226 23.978 -18.005 1.00 28.41 71 ASP E N 1
ATOM 11427 C CA . ASP E 1 71 ? -10.992 24.367 -18.734 1.00 30.68 71 ASP E CA 1
ATOM 11428 C C . ASP E 1 71 ? -10.568 23.182 -19.593 1.00 32.81 71 ASP E C 1
ATOM 11429 O O . ASP E 1 71 ? -10.244 22.110 -19.033 1.00 35.18 71 ASP E O 1
ATOM 11434 N N . MET E 1 72 ? -10.500 23.348 -20.901 1.00 33.38 72 MET E N 1
ATOM 11435 C CA . MET E 1 72 ? -10.191 22.173 -21.756 1.00 36.57 72 MET E CA 1
ATOM 11436 C C . MET E 1 72 ? -8.696 21.835 -21.826 1.00 33.29 72 MET E C 1
ATOM 11437 O O . MET E 1 72 ? -8.405 20.693 -22.262 1.00 35.97 72 MET E O 1
ATOM 11442 N N . THR E 1 73 ? -7.806 22.692 -21.305 1.00 32.10 73 THR E N 1
ATOM 11443 C CA . THR E 1 73 ? -6.357 22.365 -21.120 1.00 31.98 73 THR E CA 1
ATOM 11444 C C . THR E 1 73 ? -6.146 21.324 -20.010 1.00 32.21 73 THR E C 1
ATOM 11445 O O . THR E 1 73 ? -5.029 20.819 -19.921 1.00 33.70 73 THR E O 1
ATOM 11449 N N . ALA E 1 74 ? -7.149 21.079 -19.158 1.00 33.56 74 ALA E N 1
ATOM 11450 C CA . ALA E 1 74 ? -7.044 20.302 -17.900 1.00 36.07 74 ALA E CA 1
ATOM 11451 C C . ALA E 1 74 ? -6.835 18.818 -18.206 1.00 40.86 74 ALA E C 1
ATOM 11452 O O . ALA E 1 74 ? -6.153 18.147 -17.393 1.00 38.79 74 ALA E O 1
ATOM 11454 N N . TYR E 1 75 ? -7.447 18.325 -19.295 1.00 40.62 75 TYR E N 1
ATOM 11455 C CA . TYR E 1 75 ? -7.546 16.881 -19.615 1.00 35.98 75 TYR E CA 1
ATOM 11456 C C . TYR E 1 75 ? -7.134 16.630 -21.069 1.00 35.21 75 TYR E C 1
ATOM 11457 O O . TYR E 1 75 ? -7.953 16.782 -22.006 1.00 30.42 75 TYR E O 1
ATOM 11466 N N . CYS E 1 76 ? -5.891 16.186 -21.247 1.00 34.18 76 CYS E N 1
ATOM 11467 C CA . CYS E 1 76 ? -5.306 15.849 -22.569 1.00 40.67 76 CYS E CA 1
ATOM 11468 C C . CYS E 1 76 ? -5.590 14.380 -22.877 1.00 39.78 76 CYS E C 1
ATOM 11469 O O . CYS E 1 76 ? -5.039 13.520 -22.213 1.00 48.98 76 CYS E O 1
ATOM 11472 N N . GLY E 1 77 ? -6.495 14.114 -23.795 1.00 41.49 77 GLY E N 1
ATOM 11473 C CA . GLY E 1 77 ? -6.708 12.754 -24.305 1.00 43.27 77 GLY E CA 1
ATOM 11474 C C . GLY E 1 77 ? -7.235 12.779 -25.720 1.00 37.33 77 GLY E C 1
ATOM 11475 O O . GLY E 1 77 ? -6.744 13.600 -26.511 1.00 37.43 77 GLY E O 1
ATOM 11476 N N . ASP E 1 78 ? -8.198 11.899 -25.995 1.00 34.67 78 ASP E N 1
ATOM 11477 C CA . ASP E 1 78 ? -8.989 11.853 -27.246 1.00 32.45 78 ASP E CA 1
ATOM 11478 C C . ASP E 1 78 ? -9.666 13.218 -27.436 1.00 31.43 78 ASP E C 1
ATOM 11479 O O . ASP E 1 78 ? -9.824 13.971 -26.443 1.00 30.03 78 ASP E O 1
ATOM 11484 N N . THR E 1 79 ? -9.983 13.556 -28.684 1.00 28.64 79 THR E N 1
ATOM 11485 C CA . THR E 1 79 ? -10.748 14.767 -29.081 1.00 28.64 79 THR E CA 1
ATOM 11486 C C . THR E 1 79 ? -11.918 14.324 -29.972 1.00 26.83 79 THR E C 1
ATOM 11487 O O . THR E 1 79 ? -11.983 13.135 -30.351 1.00 25.38 79 THR E O 1
ATOM 11491 N N . ALA E 1 80 ? -12.769 15.268 -30.350 1.00 28.76 80 ALA E N 1
ATOM 11492 C CA . ALA E 1 80 ? -13.823 15.085 -31.378 1.00 27.77 80 ALA E CA 1
ATOM 11493 C C . ALA E 1 80 ? -13.245 14.482 -32.676 1.00 25.37 80 ALA E C 1
ATOM 11494 O O . ALA E 1 80 ? -14.003 13.846 -33.432 1.00 26.55 80 ALA E O 1
ATOM 11496 N N . LEU E 1 81 ? -11.943 14.591 -32.937 1.00 24.84 81 LEU E N 1
ATOM 11497 C CA . LEU E 1 81 ? -11.343 14.040 -34.184 1.00 26.97 81 LEU E CA 1
ATOM 11498 C C . LEU E 1 81 ? -10.936 12.568 -34.033 1.00 28.37 81 LEU E C 1
ATOM 11499 O O . LEU E 1 81 ? -10.788 11.920 -35.104 1.00 29.98 81 LEU E O 1
ATOM 11504 N N . THR E 1 82 ? -10.742 12.045 -32.808 1.00 25.95 82 THR E N 1
ATOM 11505 C CA . THR E 1 82 ? -10.340 10.626 -32.623 1.00 26.47 82 THR E CA 1
ATOM 11506 C C . THR E 1 82 ? -11.360 9.742 -33.357 1.00 26.09 82 THR E C 1
ATOM 11507 O O . THR E 1 82 ? -12.547 9.903 -33.109 1.00 26.44 82 THR E O 1
ATOM 11511 N N . GLY E 1 83 ? -10.925 8.874 -34.266 1.00 27.61 83 GLY E N 1
ATOM 11512 C CA . GLY E 1 83 ? -11.844 7.981 -35.005 1.00 30.50 83 GLY E CA 1
ATOM 11513 C C . GLY E 1 83 ? -12.807 8.703 -35.956 1.00 31.65 83 GLY E C 1
ATOM 11514 O O . GLY E 1 83 ? -13.686 8.009 -36.501 1.00 28.52 83 GLY E O 1
ATOM 11515 N N . ASN E 1 84 ? -12.691 10.028 -36.175 1.00 31.48 84 ASN E N 1
ATOM 11516 C CA . ASN E 1 84 ? -13.573 10.766 -37.128 1.00 30.33 84 ASN E CA 1
ATOM 11517 C C . ASN E 1 84 ? -12.694 11.275 -38.282 1.00 27.28 84 ASN E C 1
ATOM 11518 O O . ASN E 1 84 ? -12.399 12.484 -38.358 1.00 22.25 84 ASN E O 1
ATOM 11523 N N . LEU E 1 85 ? -12.235 10.361 -39.123 1.00 25.18 85 LEU E N 1
ATOM 11524 C CA . LEU E 1 85 ? -11.321 10.694 -40.243 1.00 24.47 85 LEU E CA 1
ATOM 11525 C C . LEU E 1 85 ? -11.997 11.656 -41.238 1.00 20.66 85 LEU E C 1
ATOM 11526 O O . LEU E 1 85 ? -11.299 12.463 -41.825 1.00 17.89 85 LEU E O 1
ATOM 11531 N N . ALA E 1 86 ? -13.303 11.537 -41.487 1.00 20.73 86 ALA E N 1
ATOM 11532 C CA . ALA E 1 86 ? -14.023 12.399 -42.456 1.00 21.63 86 ALA E CA 1
ATOM 11533 C C . ALA E 1 86 ? -13.962 13.877 -42.005 1.00 20.72 86 ALA E C 1
ATOM 11534 O O . ALA E 1 86 ? -13.595 14.769 -42.811 1.00 19.11 86 ALA E O 1
ATOM 11536 N N . ALA E 1 87 ? -14.206 14.114 -40.716 1.00 20.95 87 ALA E N 1
ATOM 11537 C CA . ALA E 1 87 ? -14.129 15.457 -40.104 1.00 21.52 87 ALA E CA 1
ATOM 11538 C C . ALA E 1 87 ? -12.696 15.962 -40.250 1.00 20.52 87 ALA E C 1
ATOM 11539 O O . ALA E 1 87 ? -12.515 17.121 -40.581 1.00 19.38 87 ALA E O 1
ATOM 11541 N N . GLN E 1 88 ? -11.707 15.105 -39.992 1.00 21.15 88 GLN E N 1
ATOM 11542 C CA . GLN E 1 88 ? -10.274 15.500 -40.100 1.00 20.75 88 GLN E CA 1
ATOM 11543 C C . GLN E 1 88 ? -9.971 15.930 -41.538 1.00 21.41 88 GLN E C 1
ATOM 11544 O O . GLN E 1 88 ? -9.327 16.985 -41.743 1.00 23.07 88 GLN E O 1
ATOM 11550 N N . ARG E 1 89 ? -10.427 15.145 -42.509 1.00 20.75 89 ARG E N 1
ATOM 11551 C CA . ARG E 1 89 ? -10.278 15.467 -43.949 1.00 23.52 89 ARG E CA 1
ATOM 11552 C C . ARG E 1 89 ? -11.024 16.746 -44.312 1.00 20.68 89 ARG E C 1
ATOM 11553 O O . ARG E 1 89 ? -10.538 17.469 -45.167 1.00 20.04 89 ARG E O 1
ATOM 11561 N N . ALA E 1 90 ? -12.166 17.033 -43.694 1.00 21.37 90 ALA E N 1
ATOM 11562 C CA . ALA E 1 90 ? -12.895 18.286 -44.026 1.00 20.29 90 ALA E CA 1
ATOM 11563 C C . ALA E 1 90 ? -12.060 19.492 -43.571 1.00 20.25 90 ALA E C 1
ATOM 11564 O O . ALA E 1 90 ? -12.105 20.527 -44.240 1.00 21.15 90 ALA E O 1
ATOM 11566 N N . LEU E 1 91 ? -11.280 19.358 -42.492 1.00 19.58 91 LEU E N 1
ATOM 11567 C CA . LEU E 1 91 ? -10.371 20.434 -42.023 1.00 19.16 91 LEU E CA 1
ATOM 11568 C C . LEU E 1 91 ? -9.079 20.495 -42.854 1.00 21.05 91 LEU E C 1
ATOM 11569 O O . LEU E 1 91 ? -8.598 21.626 -43.080 1.00 18.68 91 LEU E O 1
ATOM 11574 N N . GLU E 1 92 ? -8.491 19.346 -43.203 1.00 20.64 92 GLU E N 1
ATOM 11575 C CA . GLU E 1 92 ? -7.283 19.240 -44.076 1.00 22.43 92 GLU E CA 1
ATOM 11576 C C . GLU E 1 92 ? -7.541 19.913 -45.434 1.00 21.61 92 GLU E C 1
ATOM 11577 O O . GLU E 1 92 ? -6.579 20.336 -46.068 1.00 20.05 92 GLU E O 1
ATOM 11583 N N . ALA E 1 93 ? -8.795 19.963 -45.887 1.00 21.95 93 ALA E N 1
ATOM 11584 C CA . ALA E 1 93 ? -9.174 20.539 -47.200 1.00 22.71 93 ALA E CA 1
ATOM 11585 C C . ALA E 1 93 ? -8.868 22.029 -47.193 1.00 19.65 93 ALA E C 1
ATOM 11586 O O . ALA E 1 93 ? -8.762 22.574 -48.267 1.00 18.44 93 ALA E O 1
ATOM 11588 N N . ALA E 1 94 ? -8.840 22.665 -46.019 1.00 19.92 94 ALA E N 1
ATOM 11589 C CA . ALA E 1 94 ? -8.716 24.127 -45.913 1.00 21.34 94 ALA E CA 1
ATOM 11590 C C . ALA E 1 94 ? -7.233 24.522 -45.806 1.00 20.43 94 ALA E C 1
ATOM 11591 O O . ALA E 1 94 ? -6.441 23.751 -45.260 1.00 23.85 94 ALA E O 1
ATOM 11593 N N . ASP E 1 95 ? -6.894 25.725 -46.254 1.00 18.92 95 ASP E N 1
ATOM 11594 C CA . ASP E 1 95 ? -5.549 26.320 -46.088 1.00 20.81 95 ASP E CA 1
ATOM 11595 C C . ASP E 1 95 ? -5.383 26.687 -44.607 1.00 19.42 95 ASP E C 1
ATOM 11596 O O . ASP E 1 95 ? -4.305 26.419 -44.045 1.00 18.29 95 ASP E O 1
ATOM 11601 N N . LEU E 1 96 ? -6.409 27.301 -44.029 1.00 18.36 96 LEU E N 1
ATOM 11602 C CA . LEU E 1 96 ? -6.373 27.767 -42.637 1.00 18.19 96 LEU E CA 1
ATOM 11603 C C . LEU E 1 96 ? -7.624 27.313 -41.895 1.00 18.06 96 LEU E C 1
ATOM 11604 O O . LEU E 1 96 ? -8.737 27.480 -42.438 1.00 17.77 96 LEU E O 1
ATOM 11609 N N . VAL E 1 97 ? -7.437 26.805 -40.675 1.00 17.96 97 VAL E N 1
ATOM 11610 C CA . VAL E 1 97 ? -8.543 26.457 -39.748 1.00 17.81 97 VAL E CA 1
ATOM 11611 C C . VAL E 1 97 ? -8.522 27.493 -38.634 1.00 18.56 97 VAL E C 1
ATOM 11612 O O . VAL E 1 97 ? -7.438 27.697 -38.052 1.00 18.77 97 VAL E O 1
ATOM 11616 N N . VAL E 1 98 ? -9.665 28.121 -38.395 1.00 17.00 98 VAL E N 1
ATOM 11617 C CA . VAL E 1 98 ? -9.922 28.913 -37.167 1.00 17.15 98 VAL E CA 1
ATOM 11618 C C . VAL E 1 98 ? -10.586 27.982 -36.157 1.00 17.97 98 VAL E C 1
ATOM 11619 O O . VAL E 1 98 ? -11.720 27.546 -36.376 1.00 19.06 98 VAL E O 1
ATOM 11623 N N . ASP E 1 99 ? -9.830 27.622 -35.118 1.00 18.48 99 ASP E N 1
ATOM 11624 C CA . ASP E 1 99 ? -10.257 26.636 -34.102 1.00 17.06 99 ASP E CA 1
ATOM 11625 C C . ASP E 1 99 ? -10.935 27.420 -32.971 1.00 16.64 99 ASP E C 1
ATOM 11626 O O . ASP E 1 99 ? -10.228 28.133 -32.266 1.00 16.13 99 ASP E O 1
ATOM 11631 N N . THR E 1 100 ? -12.256 27.343 -32.871 1.00 17.55 100 THR E N 1
ATOM 11632 C CA . THR E 1 100 ? -13.036 27.970 -31.775 1.00 18.57 100 THR E CA 1
ATOM 11633 C C . THR E 1 100 ? -13.513 26.917 -30.767 1.00 20.01 100 THR E C 1
ATOM 11634 O O . THR E 1 100 ? -14.328 27.291 -29.899 1.00 21.37 100 THR E O 1
ATOM 11638 N N . MET E 1 101 ? -13.008 25.689 -30.834 1.00 20.15 101 MET E N 1
ATOM 11639 C CA . MET E 1 101 ? -13.511 24.568 -29.983 1.00 24.22 101 MET E CA 1
ATOM 11640 C C . MET E 1 101 ? -12.355 23.937 -29.210 1.00 25.97 101 MET E C 1
ATOM 11641 O O . MET E 1 101 ? -12.594 23.231 -28.259 1.00 27.76 101 MET E O 1
ATOM 11646 N N . MET E 1 102 ? -11.150 24.315 -29.590 1.00 26.63 102 MET E N 1
ATOM 11647 C CA . MET E 1 102 ? -9.877 23.851 -29.037 1.00 28.82 102 MET E CA 1
ATOM 11648 C C . MET E 1 102 ? -9.715 22.346 -29.133 1.00 31.71 102 MET E C 1
ATOM 11649 O O . MET E 1 102 ? -9.951 21.629 -28.115 1.00 30.56 102 MET E O 1
ATOM 11654 N N . LEU E 1 103 ? -9.162 21.935 -30.269 1.00 33.61 103 LEU E N 1
ATOM 11655 C CA . LEU E 1 103 ? -8.509 20.622 -30.481 1.00 37.41 103 LEU E CA 1
ATOM 11656 C C . LEU E 1 103 ? -7.194 20.641 -29.721 1.00 38.95 103 LEU E C 1
ATOM 11657 O O . LEU E 1 103 ? -6.281 21.418 -30.086 1.00 39.44 103 LEU E O 1
ATOM 11662 N N . LEU E 1 104 ? -7.101 19.779 -28.723 1.00 45.17 104 LEU E N 1
ATOM 11663 C CA . LEU E 1 104 ? -5.833 19.534 -28.000 1.00 47.51 104 LEU E CA 1
ATOM 11664 C C . LEU E 1 104 ? -4.823 18.992 -29.013 1.00 48.71 104 LEU E C 1
ATOM 11665 O O . LEU E 1 104 ? -5.264 18.380 -30.060 1.00 42.49 104 LEU E O 1
ATOM 11670 N N . HIS E 1 105 ? -3.532 19.239 -28.767 1.00 46.44 105 HIS E N 1
ATOM 11671 C CA . HIS E 1 105 ? -2.480 18.607 -29.597 1.00 48.82 105 HIS E CA 1
ATOM 11672 C C . HIS E 1 105 ? -2.903 17.133 -29.658 1.00 40.23 105 HIS E C 1
ATOM 11673 O O . HIS E 1 105 ? -3.474 16.648 -28.672 1.00 47.53 105 HIS E O 1
ATOM 11680 N N . SER E 1 106 ? -2.871 16.512 -30.830 1.00 35.00 106 SER E N 1
ATOM 11681 C CA . SER E 1 106 ? -3.296 15.109 -30.992 1.00 33.52 106 SER E CA 1
ATOM 11682 C C . SER E 1 106 ? -2.679 14.549 -32.261 1.00 34.02 106 SER E C 1
ATOM 11683 O O . SER E 1 106 ? -2.342 15.301 -33.169 1.00 34.03 106 SER E O 1
ATOM 11686 N N . PRO E 1 107 ? -2.554 13.219 -32.415 1.00 34.46 107 PRO E N 1
ATOM 11687 C CA . PRO E 1 107 ? -2.024 12.663 -33.657 1.00 40.17 107 PRO E CA 1
ATOM 11688 C C . PRO E 1 107 ? -2.838 13.157 -34.874 1.00 42.29 107 PRO E C 1
ATOM 11689 O O . PRO E 1 107 ? -2.253 13.289 -35.951 1.00 37.90 107 PRO E O 1
ATOM 11693 N N . GLU E 1 108 ? -4.146 13.436 -34.678 1.00 42.27 108 GLU E N 1
ATOM 11694 C CA . GLU E 1 108 ? -5.108 13.901 -35.722 1.00 35.64 108 GLU E CA 1
ATOM 11695 C C . GLU E 1 108 ? -4.791 15.358 -36.110 1.00 30.92 108 GLU E C 1
ATOM 11696 O O . GLU E 1 108 ? -4.639 15.604 -37.315 1.00 30.86 108 GLU E O 1
ATOM 11702 N N . GLN E 1 109 ? -4.623 16.266 -35.151 1.00 27.14 109 GLN E N 1
ATOM 11703 C CA . GLN E 1 109 ? -4.206 17.674 -35.402 1.00 29.95 109 GLN E CA 1
ATOM 11704 C C . GLN E 1 109 ? -2.795 17.731 -36.035 1.00 32.23 109 GLN E C 1
ATOM 11705 O O . GLN E 1 109 ? -2.570 18.552 -36.968 1.00 26.25 109 GLN E O 1
ATOM 11711 N N . GLU E 1 110 ? -1.856 16.923 -35.537 1.00 33.32 110 GLU E N 1
ATOM 11712 C CA . GLU E 1 110 ? -0.500 16.767 -36.129 1.00 31.71 110 GLU E CA 1
ATOM 11713 C C . GLU E 1 110 ? -0.663 16.405 -37.612 1.00 27.41 110 GLU E C 1
ATOM 11714 O O . GLU E 1 110 ? -0.006 17.056 -38.447 1.00 27.93 110 GLU E O 1
ATOM 11720 N N . GLN E 1 111 ? -1.545 15.462 -37.947 1.00 27.50 111 GLN E N 1
ATOM 11721 C CA . GLN E 1 111 ? -1.776 15.029 -39.349 1.00 29.71 111 GLN E CA 1
ATOM 11722 C C . GLN E 1 111 ? -2.346 16.189 -40.175 1.00 29.14 111 GLN E C 1
ATOM 11723 O O . GLN E 1 111 ? -1.960 16.343 -41.362 1.00 28.83 111 GLN E O 1
ATOM 11729 N N . ILE E 1 112 ? -3.225 17.002 -39.594 1.00 25.04 112 ILE E N 1
ATOM 11730 C CA . ILE E 1 112 ? -3.776 18.162 -40.351 1.00 21.44 112 ILE E CA 1
ATOM 11731 C C . ILE E 1 112 ? -2.621 19.083 -40.702 1.00 19.81 112 ILE E C 1
ATOM 11732 O O . ILE E 1 112 ? -2.550 19.510 -41.891 1.00 20.13 112 ILE E O 1
ATOM 11737 N N . LEU E 1 113 ? -1.766 19.394 -39.732 1.00 19.58 113 LEU E N 1
ATOM 11738 C CA . LEU E 1 113 ? -0.628 20.326 -39.957 1.00 20.62 113 LEU E CA 1
ATOM 11739 C C . LEU E 1 113 ? 0.361 19.747 -40.976 1.00 21.16 113 LEU E C 1
ATOM 11740 O O . LEU E 1 113 ? 0.934 20.532 -41.744 1.00 20.33 113 LEU E O 1
ATOM 11745 N N . LYS E 1 114 ? 0.524 18.428 -41.033 1.00 21.75 114 LYS E N 1
ATOM 11746 C CA . LYS E 1 114 ? 1.471 17.793 -41.987 1.00 25.66 114 LYS E CA 1
ATOM 11747 C C . LYS E 1 114 ? 0.961 17.944 -43.429 1.00 23.45 114 LYS E C 1
ATOM 11748 O O . LYS E 1 114 ? 1.806 17.842 -44.354 1.00 22.67 114 LYS E O 1
ATOM 11754 N N . THR E 1 115 ? -0.337 18.229 -43.648 1.00 20.23 115 THR E N 1
ATOM 11755 C CA . THR E 1 115 ? -0.886 18.495 -45.005 1.00 20.55 115 THR E CA 1
ATOM 11756 C C . THR E 1 115 ? -0.509 19.916 -45.478 1.00 20.71 115 THR E C 1
ATOM 11757 O O . THR E 1 115 ? -0.856 20.261 -46.612 1.00 23.41 115 THR E O 1
ATOM 11761 N N . GLY E 1 116 ? 0.101 20.749 -44.636 1.00 18.16 116 GLY E N 1
ATOM 11762 C CA . GLY E 1 116 ? 0.329 22.163 -44.980 1.00 19.61 116 GLY E CA 1
ATOM 11763 C C . GLY E 1 116 ? -0.741 23.098 -44.427 1.00 18.61 116 GLY E C 1
ATOM 11764 O O . GLY E 1 116 ? -0.501 24.289 -44.379 1.00 21.52 116 GLY E O 1
ATOM 11765 N N . THR E 1 117 ? -1.906 22.591 -44.060 1.00 18.60 117 THR E N 1
ATOM 11766 C CA . THR E 1 117 ? -2.974 23.367 -43.394 1.00 19.86 117 THR E CA 1
ATOM 11767 C C . THR E 1 117 ? -2.346 24.082 -42.208 1.00 19.64 117 THR E C 1
ATOM 11768 O O . THR E 1 117 ? -1.474 23.485 -41.578 1.00 20.86 117 THR E O 1
ATOM 11772 N N . ARG E 1 118 ? -2.719 25.319 -41.935 1.00 18.38 118 ARG E N 1
ATOM 11773 C CA . ARG E 1 118 ? -2.246 26.014 -40.718 1.00 18.24 118 ARG E CA 1
ATOM 11774 C C . ARG E 1 118 ? -3.467 26.293 -39.829 1.00 19.63 118 ARG E C 1
ATOM 11775 O O . ARG E 1 118 ? -4.628 26.284 -40.325 1.00 18.03 118 ARG E O 1
ATOM 11783 N N . ILE E 1 119 ? -3.243 26.371 -38.530 1.00 18.89 119 ILE E N 1
ATOM 11784 C CA . ILE E 1 119 ? -4.374 26.379 -37.563 1.00 18.47 119 ILE E CA 1
ATOM 11785 C C . ILE E 1 119 ? -4.180 27.560 -36.622 1.00 19.00 119 ILE E C 1
ATOM 11786 O O . ILE E 1 119 ? -3.070 27.693 -36.037 1.00 17.36 119 ILE E O 1
ATOM 11791 N N . LEU E 1 120 ? -5.227 28.370 -36.490 1.00 17.69 120 LEU E N 1
ATOM 11792 C CA . LEU E 1 120 ? -5.256 29.475 -35.522 1.00 18.02 120 LEU E CA 1
ATOM 11793 C C . LEU E 1 120 ? -6.290 29.206 -34.423 1.00 17.41 120 LEU E C 1
ATOM 11794 O O . LEU E 1 120 ? -7.511 29.173 -34.733 1.00 15.13 120 LEU E O 1
ATOM 11799 N N . LEU E 1 121 ? -5.829 29.103 -33.173 1.00 17.44 121 LEU E N 1
ATOM 11800 C CA . LEU E 1 121 ? -6.739 28.902 -32.026 1.00 16.70 121 LEU E CA 1
ATOM 11801 C C . LEU E 1 121 ? -7.274 30.276 -31.617 1.00 15.84 121 LEU E C 1
ATOM 11802 O O . LEU E 1 121 ? -6.473 31.230 -31.496 1.00 18.92 121 LEU E O 1
ATOM 11807 N N . ALA E 1 122 ? -8.597 30.406 -31.470 1.00 16.82 122 ALA E N 1
ATOM 11808 C CA . ALA E 1 122 ? -9.206 31.684 -31.030 1.00 18.02 122 ALA E CA 1
ATOM 11809 C C . ALA E 1 122 ? -10.403 31.385 -30.134 1.00 18.53 122 ALA E C 1
ATOM 11810 O O . ALA E 1 122 ? -11.528 31.116 -30.664 1.00 18.34 122 ALA E O 1
ATOM 11812 N N . VAL E 1 123 ? -10.165 31.334 -28.822 1.00 19.38 123 VAL E N 1
ATOM 11813 C CA . VAL E 1 123 ? -11.213 30.861 -27.864 1.00 17.91 123 VAL E CA 1
ATOM 11814 C C . VAL E 1 123 ? -11.304 31.817 -26.667 1.00 19.00 123 VAL E C 1
ATOM 11815 O O . VAL E 1 123 ? -12.349 31.811 -26.027 1.00 18.02 123 VAL E O 1
ATOM 11819 N N . GLU E 1 124 ? -10.314 32.665 -26.408 1.00 17.74 124 GLU E N 1
ATOM 11820 C CA . GLU E 1 124 ? -10.403 33.663 -25.312 1.00 19.38 124 GLU E CA 1
ATOM 11821 C C . GLU E 1 124 ? -11.506 34.671 -25.631 1.00 18.67 124 GLU E C 1
ATOM 11822 O O . GLU E 1 124 ? -11.902 34.856 -26.784 1.00 17.12 124 GLU E O 1
ATOM 11828 N N . PRO E 1 125 ? -12.025 35.393 -24.627 1.00 19.56 125 PRO E N 1
ATOM 11829 C CA . PRO E 1 125 ? -13.040 36.421 -24.883 1.00 20.90 125 PRO E CA 1
ATOM 11830 C C . PRO E 1 125 ? -12.579 37.564 -25.805 1.00 19.47 125 PRO E C 1
ATOM 11831 O O . PRO E 1 125 ? -11.395 37.917 -25.886 1.00 16.92 125 PRO E O 1
ATOM 11835 N N . PRO E 1 126 ? -13.524 38.171 -26.555 1.00 19.81 126 PRO E N 1
ATOM 11836 C CA . PRO E 1 126 ? -13.221 39.289 -27.461 1.00 19.46 126 PRO E CA 1
ATOM 11837 C C . PRO E 1 126 ? -12.368 40.426 -26.868 1.00 20.58 126 PRO E C 1
ATOM 11838 O O . PRO E 1 126 ? -11.432 40.884 -27.544 1.00 18.93 126 PRO E O 1
ATOM 11842 N N . GLU E 1 127 ? -12.636 40.808 -25.602 1.00 21.77 127 GLU E N 1
ATOM 11843 C CA . GLU E 1 127 ? -11.917 41.903 -24.899 1.00 20.46 127 GLU E CA 1
ATOM 11844 C C . GLU E 1 127 ? -10.456 41.482 -24.698 1.00 19.48 127 GLU E C 1
ATOM 11845 O O . GLU E 1 127 ? -9.568 42.354 -24.776 1.00 19.47 127 GLU E O 1
ATOM 11851 N N . VAL E 1 128 ? -10.207 40.195 -24.462 1.00 17.99 128 VAL E N 1
ATOM 11852 C CA . VAL E 1 128 ? -8.823 39.663 -24.317 1.00 17.95 128 VAL E CA 1
ATOM 11853 C C . VAL E 1 128 ? -8.145 39.593 -25.694 1.00 17.67 128 VAL E C 1
ATOM 11854 O O . VAL E 1 128 ? -6.966 40.011 -25.808 1.00 21.53 128 VAL E O 1
ATOM 11858 N N . LEU E 1 129 ? -8.881 39.176 -26.719 1.00 16.54 129 LEU E N 1
ATOM 11859 C CA . LEU E 1 129 ? -8.411 39.158 -28.123 1.00 17.67 129 LEU E CA 1
ATOM 11860 C C . LEU E 1 129 ? -7.975 40.577 -28.527 1.00 18.72 129 LEU E C 1
ATOM 11861 O O . LEU E 1 129 ? -6.907 40.722 -29.150 1.00 18.47 129 LEU E O 1
ATOM 11866 N N . ALA E 1 130 ? -8.676 41.611 -28.065 1.00 19.50 130 ALA E N 1
ATOM 11867 C CA . ALA E 1 130 ? -8.401 43.015 -28.447 1.00 18.77 130 ALA E CA 1
ATOM 11868 C C . ALA E 1 130 ? -7.190 43.543 -27.662 1.00 19.77 130 ALA E C 1
ATOM 11869 O O . ALA E 1 130 ? -6.317 44.200 -28.233 1.00 17.67 130 ALA E O 1
ATOM 11871 N N . ARG E 1 131 ? -7.065 43.190 -26.390 1.00 20.47 131 ARG E N 1
ATOM 11872 C CA . ARG E 1 131 ? -5.954 43.702 -25.559 1.00 20.05 131 ARG E CA 1
ATOM 11873 C C . ARG E 1 131 ? -4.618 43.148 -26.083 1.00 19.29 131 ARG E C 1
ATOM 11874 O O . ARG E 1 131 ? -3.573 43.842 -26.006 1.00 18.73 131 ARG E O 1
ATOM 11882 N N . MET E 1 132 ? -4.640 41.939 -26.630 1.00 18.78 132 MET E N 1
ATOM 11883 C CA . MET E 1 132 ? -3.428 41.247 -27.121 1.00 19.26 132 MET E CA 1
ATOM 11884 C C . MET E 1 132 ? -3.601 40.975 -28.620 1.00 18.81 132 MET E C 1
ATOM 11885 O O . MET E 1 132 ? -3.149 39.964 -29.105 1.00 20.08 132 MET E O 1
ATOM 11890 N N . LEU E 1 133 ? -4.221 41.909 -29.338 1.00 20.54 133 LEU E N 1
ATOM 11891 C CA . LEU E 1 133 ? -4.321 41.845 -30.816 1.00 20.63 133 LEU E CA 1
ATOM 11892 C C . LEU E 1 133 ? -2.926 41.665 -31.393 1.00 20.22 133 LEU E C 1
ATOM 11893 O O . LEU E 1 133 ? -2.036 42.472 -31.182 1.00 19.31 133 LEU E O 1
ATOM 11898 N N . PRO E 1 134 ? -2.681 40.578 -32.135 1.00 22.41 134 PRO E N 1
ATOM 11899 C CA . PRO E 1 134 ? -1.331 40.301 -32.655 1.00 22.74 134 PRO E CA 1
ATOM 11900 C C . PRO E 1 134 ? -0.730 41.402 -33.559 1.00 23.38 134 PRO E C 1
ATOM 11901 O O . PRO E 1 134 ? -1.458 42.051 -34.274 1.00 22.80 134 PRO E O 1
ATOM 11905 N N . THR E 1 135 ? 0.600 41.529 -33.507 1.00 23.98 135 THR E N 1
ATOM 11906 C CA . THR E 1 135 ? 1.445 42.447 -34.302 1.00 26.66 135 THR E CA 1
ATOM 11907 C C . THR E 1 135 ? 2.646 41.692 -34.870 1.00 26.78 135 THR E C 1
ATOM 11908 O O . THR E 1 135 ? 3.119 40.699 -34.251 1.00 24.36 135 THR E O 1
ATOM 11912 N N . GLU E 1 136 ? 3.117 42.148 -36.021 1.00 28.97 136 GLU E N 1
ATOM 11913 C CA . GLU E 1 136 ? 4.388 41.687 -36.619 1.00 31.61 136 GLU E CA 1
ATOM 11914 C C . GLU E 1 136 ? 5.526 41.981 -35.652 1.00 27.74 136 GLU E C 1
ATOM 11915 O O . GLU E 1 136 ? 6.482 41.234 -35.640 1.00 24.49 136 GLU E O 1
ATOM 11921 N N . ASP E 1 137 ? 5.436 43.052 -34.879 1.00 28.35 137 ASP E N 1
ATOM 11922 C CA . ASP E 1 137 ? 6.538 43.347 -33.936 1.00 28.75 137 ASP E CA 1
ATOM 11923 C C . ASP E 1 137 ? 6.629 42.194 -32.943 1.00 26.70 137 ASP E C 1
ATOM 11924 O O . ASP E 1 137 ? 7.744 41.793 -32.619 1.00 26.54 137 ASP E O 1
ATOM 11929 N N . ASP E 1 138 ? 5.499 41.627 -32.526 1.00 23.41 138 ASP E N 1
ATOM 11930 C CA . ASP E 1 138 ? 5.512 40.509 -31.549 1.00 21.98 138 ASP E CA 1
ATOM 11931 C C . ASP E 1 138 ? 6.183 39.311 -32.225 1.00 21.42 138 ASP E C 1
ATOM 11932 O O . ASP E 1 138 ? 6.961 38.607 -31.558 1.00 22.50 138 ASP E O 1
ATOM 11937 N N . LYS E 1 139 ? 5.825 39.009 -33.484 1.00 20.94 139 LYS E N 1
ATOM 11938 C CA . LYS E 1 139 ? 6.454 37.885 -34.220 1.00 21.45 139 LYS E CA 1
ATOM 11939 C C . LYS E 1 139 ? 7.974 38.102 -34.241 1.00 22.26 139 LYS E C 1
ATOM 11940 O O . LYS E 1 139 ? 8.701 37.143 -33.945 1.00 20.95 139 LYS E O 1
ATOM 11946 N N . ARG E 1 140 ? 8.448 39.310 -34.568 1.00 25.26 140 ARG E N 1
ATOM 11947 C CA . ARG E 1 140 ? 9.920 39.554 -34.688 1.00 30.12 140 ARG E CA 1
ATOM 11948 C C . ARG E 1 140 ? 10.602 39.303 -33.342 1.00 25.43 140 ARG E C 1
ATOM 11949 O O . ARG E 1 140 ? 11.687 38.676 -33.329 1.00 24.30 140 ARG E O 1
ATOM 11957 N N . ARG E 1 141 ? 10.016 39.789 -32.244 1.00 24.38 141 ARG E N 1
ATOM 11958 C CA . ARG E 1 141 ? 10.645 39.650 -30.913 1.00 22.84 141 ARG E CA 1
ATOM 11959 C C . ARG E 1 141 ? 10.678 38.174 -30.542 1.00 23.58 141 ARG E C 1
ATOM 11960 O O . ARG E 1 141 ? 11.710 37.703 -30.038 1.00 25.38 141 ARG E O 1
ATOM 11968 N N . VAL E 1 142 ? 9.589 37.447 -30.770 1.00 22.81 142 VAL E N 1
ATOM 11969 C CA . VAL E 1 142 ? 9.545 36.026 -30.355 1.00 23.65 142 VAL E CA 1
ATOM 11970 C C . VAL E 1 142 ? 10.606 35.285 -31.179 1.00 26.41 142 VAL E C 1
ATOM 11971 O O . VAL E 1 142 ? 11.263 34.400 -30.621 1.00 26.13 142 VAL E O 1
ATOM 11975 N N . LEU E 1 143 ? 10.717 35.591 -32.473 1.00 26.89 143 LEU E N 1
ATOM 11976 C CA . LEU E 1 143 ? 11.650 34.872 -33.364 1.00 28.16 143 LEU E CA 1
ATOM 11977 C C . LEU E 1 143 ? 13.092 35.210 -32.954 1.00 26.30 143 LEU E C 1
ATOM 11978 O O . LEU E 1 143 ? 13.926 34.319 -33.062 1.00 25.99 143 LEU E O 1
ATOM 11983 N N . ALA E 1 144 ? 13.370 36.419 -32.477 1.00 27.84 144 ALA E N 1
ATOM 11984 C CA . ALA E 1 144 ? 14.709 36.807 -31.975 1.00 30.53 144 ALA E CA 1
ATOM 11985 C C . ALA E 1 144 ? 15.071 35.916 -30.780 1.00 30.95 144 ALA E C 1
ATOM 11986 O O . ALA E 1 144 ? 16.164 35.380 -30.777 1.00 33.13 144 ALA E O 1
ATOM 11988 N N . ALA E 1 145 ? 14.148 35.695 -29.845 1.00 30.88 145 ALA E N 1
ATOM 11989 C CA . ALA E 1 145 ? 14.336 34.802 -28.682 1.00 28.02 145 ALA E CA 1
ATOM 11990 C C . ALA E 1 145 ? 14.568 33.384 -29.196 1.00 30.44 145 ALA E C 1
ATOM 11991 O O . ALA E 1 145 ? 15.483 32.713 -28.699 1.00 28.09 145 ALA E O 1
ATOM 11993 N N . GLU E 1 146 ? 13.764 32.927 -30.153 1.00 28.64 146 GLU E N 1
ATOM 11994 C CA . GLU E 1 146 ? 13.868 31.539 -30.675 1.00 29.10 146 GLU E CA 1
ATOM 11995 C C . GLU E 1 146 ? 15.280 31.251 -31.234 1.00 31.41 146 GLU E C 1
ATOM 11996 O O . GLU E 1 146 ? 15.805 30.158 -30.971 1.00 30.51 146 GLU E O 1
ATOM 12002 N N . THR E 1 147 ? 15.834 32.145 -32.049 1.00 31.65 147 THR E N 1
ATOM 12003 C CA . THR E 1 147 ? 17.211 32.037 -32.587 1.00 34.16 147 THR E CA 1
ATOM 12004 C C . THR E 1 147 ? 18.139 31.618 -31.451 1.00 32.88 147 THR E C 1
ATOM 12005 O O . THR E 1 147 ? 18.811 30.593 -31.586 1.00 34.72 147 THR E O 1
ATOM 12009 N N . LEU E 1 148 ? 18.125 32.370 -30.359 1.00 30.23 148 LEU E N 1
ATOM 12010 C CA . LEU E 1 148 ? 18.966 32.074 -29.170 1.00 36.00 148 LEU E CA 1
ATOM 12011 C C . LEU E 1 148 ? 18.601 30.704 -28.587 1.00 33.36 148 LEU E C 1
ATOM 12012 O O . LEU E 1 148 ? 19.513 29.908 -28.360 1.00 34.97 148 LEU E O 1
ATOM 12017 N N . LEU E 1 149 ? 17.316 30.398 -28.389 1.00 32.14 149 LEU E N 1
ATOM 12018 C CA . LEU E 1 149 ? 16.889 29.121 -27.751 1.00 32.09 149 LEU E CA 1
ATOM 12019 C C . LEU E 1 149 ? 17.423 27.914 -28.545 1.00 34.38 149 LEU E C 1
ATOM 12020 O O . LEU E 1 149 ? 17.862 26.961 -27.890 1.00 34.86 149 LEU E O 1
ATOM 12025 N N . LYS E 1 150 ? 17.319 27.921 -29.881 1.00 37.50 150 LYS E N 1
ATOM 12026 C CA . LYS E 1 150 ? 17.700 26.790 -30.779 1.00 43.26 150 LYS E CA 1
ATOM 12027 C C . LYS E 1 150 ? 19.184 26.425 -30.605 1.00 40.05 150 LYS E C 1
ATOM 12028 O O . LYS E 1 150 ? 19.491 25.273 -30.835 1.00 40.15 150 LYS E O 1
ATOM 12034 N N . GLN E 1 151 ? 20.038 27.402 -30.264 1.00 43.92 151 GLN E N 1
ATOM 12035 C CA . GLN E 1 151 ? 21.495 27.243 -29.993 1.00 46.05 151 GLN E CA 1
ATOM 12036 C C . GLN E 1 151 ? 21.764 26.762 -28.560 1.00 44.36 151 GLN E C 1
ATOM 12037 O O . GLN E 1 151 ? 22.852 26.246 -28.337 1.00 45.05 151 GLN E O 1
ATOM 12043 N N . ALA E 1 152 ? 20.841 26.918 -27.610 1.00 40.22 152 ALA E N 1
ATOM 12044 C CA . ALA E 1 152 ? 21.111 26.638 -26.178 1.00 38.86 152 ALA E CA 1
ATOM 12045 C C . ALA E 1 152 ? 21.314 25.140 -26.000 1.00 37.10 152 ALA E C 1
ATOM 12046 O O . ALA E 1 152 ? 20.601 24.376 -26.665 1.00 32.70 152 ALA E O 1
ATOM 12048 N N . ARG E 1 153 ? 22.210 24.740 -25.098 1.00 38.09 153 ARG E N 1
ATOM 12049 C CA . ARG E 1 153 ? 22.378 23.302 -24.750 1.00 42.88 153 ARG E CA 1
ATOM 12050 C C . ARG E 1 153 ? 21.804 23.035 -23.357 1.00 38.03 153 ARG E C 1
ATOM 12051 O O . ARG E 1 153 ? 21.628 21.862 -23.028 1.00 35.66 153 ARG E O 1
ATOM 12059 N N . SER E 1 154 ? 21.455 24.071 -22.597 1.00 35.12 154 SER E N 1
ATOM 12060 C CA . SER E 1 154 ? 20.780 23.901 -21.281 1.00 35.73 154 SER E CA 1
ATOM 12061 C C . SER E 1 154 ? 19.985 25.155 -20.926 1.00 33.78 154 SER E C 1
ATOM 12062 O O . SER E 1 154 ? 20.310 26.271 -21.435 1.00 30.50 154 SER E O 1
ATOM 12065 N N . LEU E 1 155 ? 18.983 24.959 -20.071 1.00 35.52 155 LEU E N 1
ATOM 12066 C CA . LEU E 1 155 ? 18.159 26.058 -19.509 1.00 36.23 155 LEU E CA 1
ATOM 12067 C C . LEU E 1 155 ? 18.256 25.963 -17.994 1.00 33.28 155 LEU E C 1
ATOM 12068 O O . LEU E 1 155 ? 18.182 24.852 -17.480 1.00 36.10 155 LEU E O 1
ATOM 12073 N N . HIS E 1 156 ? 18.453 27.094 -17.324 1.00 33.55 156 HIS E N 1
ATOM 12074 C CA . HIS E 1 156 ? 18.604 27.148 -15.853 1.00 34.64 156 HIS E CA 1
ATOM 12075 C C . HIS E 1 156 ? 17.678 28.224 -15.310 1.00 31.10 156 HIS E C 1
ATOM 12076 O O . HIS E 1 156 ? 17.630 29.336 -15.913 1.00 28.54 156 HIS E O 1
ATOM 12083 N N . VAL E 1 157 ? 16.999 27.906 -14.203 1.00 28.32 157 VAL E N 1
ATOM 12084 C CA . VAL E 1 157 ? 16.152 28.894 -13.472 1.00 28.53 157 VAL E CA 1
ATOM 12085 C C . VAL E 1 157 ? 16.609 29.036 -12.013 1.00 28.26 157 VAL E C 1
ATOM 12086 O O . VAL E 1 157 ? 16.650 28.009 -11.276 1.00 30.80 157 VAL E O 1
ATOM 12090 N N . ARG E 1 158 ? 16.749 30.283 -11.562 1.00 27.87 158 ARG E N 1
ATOM 12091 C CA . ARG E 1 158 ? 16.931 30.624 -10.132 1.00 32.76 158 ARG E CA 1
ATOM 12092 C C . ARG E 1 158 ? 15.928 31.717 -9.735 1.00 30.72 158 ARG E C 1
ATOM 12093 O O . ARG E 1 158 ? 15.495 32.504 -10.617 1.00 26.37 158 ARG E O 1
ATOM 12101 N N . SER E 1 159 ? 15.506 31.698 -8.465 1.00 26.10 159 SER E N 1
ATOM 12102 C CA . SER E 1 159 ? 14.669 32.748 -7.847 1.00 28.64 159 SER E CA 1
ATOM 12103 C C . SER E 1 159 ? 15.120 32.917 -6.399 1.00 28.26 159 SER E C 1
ATOM 12104 O O . SER E 1 159 ? 15.543 31.933 -5.834 1.00 25.87 159 SER E O 1
ATOM 12107 N N . LYS E 1 160 ? 14.966 34.108 -5.835 1.00 31.12 160 LYS E N 1
ATOM 12108 C CA . LYS E 1 160 ? 15.239 34.362 -4.397 1.00 36.03 160 LYS E CA 1
ATOM 12109 C C . LYS E 1 160 ? 14.335 33.460 -3.552 1.00 37.09 160 LYS E C 1
ATOM 12110 O O . LYS E 1 160 ? 14.788 33.019 -2.497 1.00 36.64 160 LYS E O 1
ATOM 12116 N N . ALA E 1 161 ? 13.146 33.101 -4.038 1.00 33.98 161 ALA E N 1
ATOM 12117 C CA . ALA E 1 161 ? 12.211 32.195 -3.333 1.00 31.08 161 ALA E CA 1
ATOM 12118 C C . ALA E 1 161 ? 12.757 30.755 -3.255 1.00 30.73 161 ALA E C 1
ATOM 12119 O O . ALA E 1 161 ? 12.167 29.960 -2.503 1.00 29.88 161 ALA E O 1
ATOM 12121 N N . GLY E 1 162 ? 13.778 30.391 -4.037 1.00 29.50 162 GLY E N 1
ATOM 12122 C CA . GLY E 1 162 ? 14.446 29.084 -3.919 1.00 28.00 162 GLY E CA 1
ATOM 12123 C C . GLY E 1 162 ? 14.415 28.239 -5.175 1.00 28.73 162 GLY E C 1
ATOM 12124 O O . GLY E 1 162 ? 14.884 27.107 -5.119 1.00 30.60 162 GLY E O 1
ATOM 12125 N N . SER E 1 163 ? 13.945 28.743 -6.309 1.00 29.54 163 SER E N 1
ATOM 12126 C CA . SER E 1 163 ? 14.015 27.934 -7.549 1.00 28.67 163 SER E CA 1
ATOM 12127 C C . SER E 1 163 ? 15.492 27.732 -7.889 1.00 28.55 163 SER E C 1
ATOM 12128 O O . SER E 1 163 ? 16.290 28.707 -7.833 1.00 23.39 163 SER E O 1
ATOM 12131 N N . ASP E 1 164 ? 15.850 26.494 -8.193 1.00 28.63 164 ASP E N 1
ATOM 12132 C CA . ASP E 1 164 ? 17.217 26.160 -8.651 1.00 32.78 164 ASP E CA 1
ATOM 12133 C C . ASP E 1 164 ? 17.088 24.942 -9.537 1.00 31.00 164 ASP E C 1
ATOM 12134 O O . ASP E 1 164 ? 17.024 23.849 -8.973 1.00 33.99 164 ASP E O 1
ATOM 12139 N N . PHE E 1 165 ? 16.892 25.162 -10.838 1.00 28.40 165 PHE E N 1
ATOM 12140 C CA . PHE E 1 165 ? 16.333 24.150 -11.768 1.00 29.11 165 PHE E CA 1
ATOM 12141 C C . PHE E 1 165 ? 17.224 24.113 -13.004 1.00 27.38 165 PHE E C 1
ATOM 12142 O O . PHE E 1 165 ? 17.485 25.199 -13.578 1.00 28.73 165 PHE E O 1
ATOM 12150 N N . HIS E 1 166 ? 17.658 22.916 -13.403 1.00 31.26 166 HIS E N 1
ATOM 12151 C CA . HIS E 1 166 ? 18.545 22.729 -14.580 1.00 32.27 166 HIS E CA 1
ATOM 12152 C C . HIS E 1 166 ? 17.881 21.747 -15.541 1.00 30.94 166 HIS E C 1
ATOM 12153 O O . HIS E 1 166 ? 17.382 20.684 -15.126 1.00 31.06 166 HIS E O 1
ATOM 12160 N N . ALA E 1 167 ? 17.846 22.141 -16.803 1.00 32.46 167 ALA E N 1
ATOM 12161 C CA . ALA E 1 167 ? 17.250 21.360 -17.907 1.00 33.75 167 ALA E CA 1
ATOM 12162 C C . ALA E 1 167 ? 18.247 21.324 -19.061 1.00 35.66 167 ALA E C 1
ATOM 12163 O O . ALA E 1 167 ? 18.418 22.325 -19.755 1.00 32.83 167 ALA E O 1
ATOM 12165 N N . PRO E 1 168 ? 18.954 20.192 -19.280 1.00 37.94 168 PRO E N 1
ATOM 12166 C CA . PRO E 1 168 ? 19.701 19.985 -20.520 1.00 40.09 168 PRO E CA 1
ATOM 12167 C C . PRO E 1 168 ? 18.764 19.971 -21.737 1.00 36.27 168 PRO E C 1
ATOM 12168 O O . PRO E 1 168 ? 17.701 19.413 -21.649 1.00 36.62 168 PRO E O 1
ATOM 12172 N N . LEU E 1 169 ? 19.200 20.574 -22.838 1.00 34.54 169 LEU E N 1
ATOM 12173 C CA . LEU E 1 169 ? 18.426 20.688 -24.104 1.00 35.07 169 LEU E CA 1
ATOM 12174 C C . LEU E 1 169 ? 19.195 20.025 -25.245 1.00 39.88 169 LEU E C 1
ATOM 12175 O O . LEU E 1 169 ? 20.376 19.717 -25.040 1.00 40.89 169 LEU E O 1
ATOM 12180 N N . GLY E 1 170 ? 18.575 19.903 -26.418 1.00 40.14 170 GLY E N 1
ATOM 12181 C CA . GLY E 1 170 ? 19.190 19.307 -27.617 1.00 38.09 170 GLY E CA 1
ATOM 12182 C C . GLY E 1 170 ? 18.253 18.316 -28.271 1.00 38.82 170 GLY E C 1
ATOM 12183 O O . GLY E 1 170 ? 18.204 18.262 -29.493 1.00 38.57 170 GLY E O 1
ATOM 12184 N N . GLN E 1 171 ? 17.516 17.558 -27.474 1.00 38.01 171 GLN E N 1
ATOM 12185 C CA . GLN E 1 171 ? 16.682 16.439 -27.964 1.00 37.57 171 GLN E CA 1
ATOM 12186 C C . GLN E 1 171 ? 15.446 16.989 -28.695 1.00 38.42 171 GLN E C 1
ATOM 12187 O O . GLN E 1 171 ? 15.024 16.383 -29.674 1.00 38.81 171 GLN E O 1
ATOM 12193 N N . TYR E 1 172 ? 14.898 18.128 -28.282 1.00 33.80 172 TYR E N 1
ATOM 12194 C CA . TYR E 1 172 ? 13.543 18.558 -28.718 1.00 31.71 172 TYR E CA 1
ATOM 12195 C C . TYR E 1 172 ? 13.612 19.934 -29.355 1.00 27.58 172 TYR E C 1
ATOM 12196 O O . TYR E 1 172 ? 14.457 20.729 -29.013 1.00 29.98 172 TYR E O 1
ATOM 12205 N N . PRO E 1 173 ? 12.711 20.278 -30.284 1.00 28.48 173 PRO E N 1
ATOM 12206 C CA . PRO E 1 173 ? 12.720 21.598 -30.893 1.00 30.93 173 PRO E CA 1
ATOM 12207 C C . PRO E 1 173 ? 12.185 22.687 -29.947 1.00 28.87 173 PRO E C 1
ATOM 12208 O O . PRO E 1 173 ? 11.796 22.408 -28.805 1.00 28.73 173 PRO E O 1
ATOM 12212 N N . ALA E 1 174 ? 12.283 23.920 -30.432 1.00 29.27 174 ALA E N 1
ATOM 12213 C CA . ALA E 1 174 ? 11.718 25.126 -29.805 1.00 30.80 174 ALA E CA 1
ATOM 12214 C C . ALA E 1 174 ? 10.393 25.377 -30.505 1.00 33.77 174 ALA E C 1
ATOM 12215 O O . ALA E 1 174 ? 10.310 25.049 -31.686 1.00 33.95 174 ALA E O 1
ATOM 12217 N N . VAL E 1 175 ? 9.404 25.885 -29.783 1.00 31.11 175 VAL E N 1
ATOM 12218 C CA . VAL E 1 175 ? 8.064 26.241 -30.323 1.00 28.13 175 VAL E CA 1
ATOM 12219 C C . VAL E 1 175 ? 7.788 27.692 -29.960 1.00 27.15 175 VAL E C 1
ATOM 12220 O O . VAL E 1 175 ? 8.063 28.048 -28.802 1.00 24.68 175 VAL E O 1
ATOM 12224 N N . THR E 1 176 ? 7.353 28.494 -30.936 1.00 24.04 176 THR E N 1
ATOM 12225 C CA . THR E 1 176 ? 6.950 29.902 -30.745 1.00 26.52 176 THR E CA 1
ATOM 12226 C C . THR E 1 176 ? 5.425 29.989 -30.829 1.00 26.46 176 THR E C 1
ATOM 12227 O O . THR E 1 176 ? 4.832 29.148 -31.517 1.00 26.27 176 THR E O 1
ATOM 12231 N N . GLU E 1 177 ? 4.847 30.981 -30.155 1.00 23.79 177 GLU E N 1
ATOM 12232 C CA . GLU E 1 177 ? 3.434 31.414 -30.301 1.00 22.00 177 GLU E CA 1
ATOM 12233 C C . GLU E 1 177 ? 3.485 32.928 -30.310 1.00 20.76 177 GLU E C 1
ATOM 12234 O O . GLU E 1 177 ? 3.861 33.488 -29.270 1.00 21.03 177 GLU E O 1
ATOM 12240 N N . TYR E 1 178 ? 3.226 33.542 -31.466 1.00 19.73 178 TYR E N 1
ATOM 12241 C CA . TYR E 1 178 ? 3.219 35.017 -31.629 1.00 20.02 178 TYR E CA 1
ATOM 12242 C C . TYR E 1 178 ? 1.844 35.534 -32.092 1.00 20.55 178 TYR E C 1
ATOM 12243 O O . TYR E 1 178 ? 1.723 36.733 -32.348 1.00 21.38 178 TYR E O 1
ATOM 12252 N N . GLY E 1 179 ? 0.829 34.669 -32.176 1.00 20.09 179 GLY E N 1
ATOM 12253 C CA . GLY E 1 179 ? -0.586 35.094 -32.248 1.00 20.05 179 GLY E CA 1
ATOM 12254 C C . GLY E 1 179 ? -1.235 34.910 -33.604 1.00 19.00 179 GLY E C 1
ATOM 12255 O O . GLY E 1 179 ? -2.387 35.309 -33.741 1.00 18.45 179 GLY E O 1
ATOM 12256 N N . TYR E 1 180 ? -0.513 34.432 -34.613 1.00 19.75 180 TYR E N 1
ATOM 12257 C CA . TYR E 1 180 ? -1.095 34.309 -35.971 1.00 20.86 180 TYR E CA 1
ATOM 12258 C C . TYR E 1 180 ? -0.466 33.158 -36.749 1.00 20.06 180 TYR E C 1
ATOM 12259 O O . TYR E 1 180 ? 0.663 32.759 -36.436 1.00 21.55 180 TYR E O 1
ATOM 12268 N N . ALA E 1 181 ? -1.220 32.624 -37.707 1.00 18.97 181 ALA E N 1
ATOM 12269 C CA . ALA E 1 181 ? -0.893 31.388 -38.450 1.00 20.17 181 ALA E CA 1
ATOM 12270 C C . ALA E 1 181 ? -0.591 31.755 -39.908 1.00 19.47 181 ALA E C 1
ATOM 12271 O O . ALA E 1 181 ? -1.417 31.516 -40.771 1.00 20.43 181 ALA E O 1
ATOM 12273 N N . ASP E 1 182 ? 0.556 32.386 -40.141 1.00 21.06 182 ASP E N 1
ATOM 12274 C CA . ASP E 1 182 ? 0.985 32.911 -41.461 1.00 22.07 182 ASP E CA 1
ATOM 12275 C C . ASP E 1 182 ? 1.661 31.791 -42.260 1.00 25.13 182 ASP E C 1
ATOM 12276 O O . ASP E 1 182 ? 1.497 31.774 -43.500 1.00 27.94 182 ASP E O 1
ATOM 12281 N N . GLU E 1 183 ? 2.395 30.894 -41.609 1.00 24.24 183 GLU E N 1
ATOM 12282 C CA . GLU E 1 183 ? 3.214 29.871 -42.321 1.00 24.80 183 GLU E CA 1
ATOM 12283 C C . GLU E 1 183 ? 2.425 28.583 -42.470 1.00 25.69 183 GLU E C 1
ATOM 12284 O O . GLU E 1 183 ? 1.776 28.163 -41.520 1.00 20.37 183 GLU E O 1
ATOM 12290 N N . PRO E 1 184 ? 2.580 27.830 -43.588 1.00 24.25 184 PRO E N 1
ATOM 12291 C CA . PRO E 1 184 ? 1.900 26.552 -43.726 1.00 23.22 184 PRO E CA 1
ATOM 12292 C C . PRO E 1 184 ? 2.421 25.541 -42.702 1.00 22.46 184 PRO E C 1
ATOM 12293 O O . PRO E 1 184 ? 3.596 25.612 -42.313 1.00 19.34 184 PRO E O 1
ATOM 12297 N N . GLY E 1 185 ? 1.534 24.643 -42.278 1.00 20.98 185 GLY E N 1
ATOM 12298 C CA . GLY E 1 185 ? 1.794 23.661 -41.207 1.00 23.54 185 GLY E CA 1
ATOM 12299 C C . GLY E 1 185 ? 2.020 24.320 -39.848 1.00 24.13 185 GLY E C 1
ATOM 12300 O O . GLY E 1 185 ? 2.412 23.612 -38.948 1.00 30.39 185 GLY E O 1
ATOM 12301 N N . ARG E 1 186 ? 1.790 25.623 -39.705 1.00 24.21 186 ARG E N 1
ATOM 12302 C CA . ARG E 1 186 ? 1.976 26.366 -38.434 1.00 27.50 186 ARG E CA 1
ATOM 12303 C C . ARG E 1 186 ? 0.699 26.276 -37.605 1.00 23.40 186 ARG E C 1
ATOM 12304 O O . ARG E 1 186 ? -0.343 26.558 -38.163 1.00 22.27 186 ARG E O 1
ATOM 12312 N N . TRP E 1 187 ? 0.806 25.915 -36.326 1.00 23.19 187 TRP E N 1
ATOM 12313 C CA . TRP E 1 187 ? -0.253 26.108 -35.303 1.00 23.40 187 TRP E CA 1
ATOM 12314 C C . TRP E 1 187 ? 0.125 27.336 -34.467 1.00 23.22 187 TRP E C 1
ATOM 12315 O O . TRP E 1 187 ? 1.291 27.488 -34.147 1.00 25.23 187 TRP E O 1
ATOM 12326 N N . ASP E 1 188 ? -0.817 28.223 -34.173 1.00 22.41 188 ASP E N 1
ATOM 12327 C CA . ASP E 1 188 ? -0.581 29.363 -33.263 1.00 20.04 188 ASP E CA 1
ATOM 12328 C C . ASP E 1 188 ? -1.887 29.724 -32.578 1.00 19.15 188 ASP E C 1
ATOM 12329 O O . ASP E 1 188 ? -2.893 29.074 -32.828 1.00 17.22 188 ASP E O 1
ATOM 12334 N N . HIS E 1 189 ? -1.830 30.715 -31.696 1.00 18.21 189 HIS E N 1
ATOM 12335 C CA . HIS E 1 189 ? -2.912 30.997 -30.738 1.00 18.66 189 HIS E CA 1
ATOM 12336 C C . HIS E 1 189 ? -2.975 32.507 -30.566 1.00 17.88 189 HIS E C 1
ATOM 12337 O O . HIS E 1 189 ? -2.014 33.126 -30.075 1.00 18.64 189 HIS E O 1
ATOM 12344 N N . TRP E 1 190 ? -4.100 33.054 -30.988 1.00 17.14 190 TRP E N 1
ATOM 12345 C CA . TRP E 1 190 ? -4.487 34.437 -30.691 1.00 16.93 190 TRP E CA 1
ATOM 12346 C C . TRP E 1 190 ? -5.293 34.402 -29.406 1.00 17.04 190 TRP E C 1
ATOM 12347 O O . TRP E 1 190 ? -6.455 33.969 -29.443 1.00 18.19 190 TRP E O 1
ATOM 12358 N N . PRO E 1 191 ? -4.787 34.909 -28.258 1.00 17.14 191 PRO E N 1
ATOM 12359 C CA . PRO E 1 191 ? -3.520 35.625 -28.142 1.00 17.92 191 PRO E CA 1
ATOM 12360 C C . PRO E 1 191 ? -2.370 34.798 -27.534 1.00 18.23 191 PRO E C 1
ATOM 12361 O O . PRO E 1 191 ? -2.628 33.753 -26.905 1.00 18.47 191 PRO E O 1
ATOM 12365 N N . SER E 1 192 ? -1.144 35.293 -27.660 1.00 18.82 192 SER E N 1
ATOM 12366 C CA . SER E 1 192 ? 0.072 34.602 -27.148 1.00 18.92 192 SER E CA 1
ATOM 12367 C C . SER E 1 192 ? 1.265 35.567 -27.145 1.00 19.35 192 SER E C 1
ATOM 12368 O O . SER E 1 192 ? 1.082 36.730 -26.779 1.00 19.87 192 SER E O 1
ATOM 12371 N N . GLY E 1 193 ? 2.457 35.111 -27.495 1.00 18.58 193 GLY E N 1
ATOM 12372 C CA . GLY E 1 193 ? 3.666 35.934 -27.396 1.00 18.44 193 GLY E CA 1
ATOM 12373 C C . GLY E 1 193 ? 4.625 35.322 -26.398 1.00 18.54 193 GLY E C 1
ATOM 12374 O O . GLY E 1 193 ? 5.002 36.008 -25.436 1.00 17.39 193 GLY E O 1
ATOM 12375 N N . PHE E 1 194 ? 5.016 34.077 -26.634 1.00 18.30 194 PHE E N 1
ATOM 12376 C CA . PHE E 1 194 ? 5.974 33.349 -25.769 1.00 20.07 194 PHE E CA 1
ATOM 12377 C C . PHE E 1 194 ? 6.615 32.205 -26.566 1.00 21.77 194 PHE E C 1
ATOM 12378 O O . PHE E 1 194 ? 6.232 31.983 -27.741 1.00 20.52 194 PHE E O 1
ATOM 12386 N N . LEU E 1 195 ? 7.594 31.519 -25.966 1.00 22.26 195 LEU E N 1
ATOM 12387 C CA . LEU E 1 195 ? 8.244 30.355 -26.615 1.00 24.42 195 LEU E CA 1
ATOM 12388 C C . LEU E 1 195 ? 8.700 29.396 -25.534 1.00 26.23 195 LEU E C 1
ATOM 12389 O O . LEU E 1 195 ? 8.856 29.836 -24.341 1.00 22.68 195 LEU E O 1
ATOM 12394 N N . PHE E 1 196 ? 8.900 28.144 -25.949 1.00 23.81 196 PHE E N 1
ATOM 12395 C CA . PHE E 1 196 ? 9.321 27.053 -25.051 1.00 26.01 196 PHE E CA 1
ATOM 12396 C C . PHE E 1 196 ? 10.001 25.940 -25.845 1.00 25.98 196 PHE E C 1
ATOM 12397 O O . PHE E 1 196 ? 9.951 25.903 -27.088 1.00 23.30 196 PHE E O 1
ATOM 12405 N N . THR E 1 197 ? 10.587 25.020 -25.092 1.00 25.98 197 THR E N 1
ATOM 12406 C CA . THR E 1 197 ? 11.073 23.718 -25.588 1.00 29.56 197 THR E CA 1
ATOM 12407 C C . THR E 1 197 ? 10.770 22.686 -24.506 1.00 29.48 197 THR E C 1
ATOM 12408 O O . THR E 1 197 ? 9.984 23.006 -23.587 1.00 29.87 197 THR E O 1
ATOM 12412 N N . TRP E 1 198 ? 11.355 21.495 -24.629 1.00 31.08 198 TRP E N 1
ATOM 12413 C CA . TRP E 1 198 ? 11.248 20.379 -23.657 1.00 28.19 198 TRP E CA 1
ATOM 12414 C C . TRP E 1 198 ? 12.640 20.009 -23.173 1.00 30.26 198 TRP E C 1
ATOM 12415 O O . TRP E 1 198 ? 13.597 20.094 -23.942 1.00 29.17 198 TRP E O 1
ATOM 12426 N N . PRO E 1 199 ? 12.791 19.632 -21.888 1.00 30.98 199 PRO E N 1
ATOM 12427 C CA . PRO E 1 199 ? 14.056 19.098 -21.393 1.00 32.73 199 PRO E CA 1
ATOM 12428 C C . PRO E 1 199 ? 14.363 17.743 -22.051 1.00 35.27 199 PRO E C 1
ATOM 12429 O O . PRO E 1 199 ? 13.423 17.013 -22.377 1.00 30.92 199 PRO E O 1
ATOM 12433 N N . ASN E 1 200 ? 15.652 17.424 -22.241 1.00 37.28 200 ASN E N 1
ATOM 12434 C CA . ASN E 1 200 ? 16.073 16.062 -22.671 1.00 37.65 200 ASN E CA 1
ATOM 12435 C C . ASN E 1 200 ? 15.423 15.053 -21.727 1.00 36.89 200 ASN E C 1
ATOM 12436 O O . ASN E 1 200 ? 15.247 15.387 -20.515 1.00 33.61 200 ASN E O 1
ATOM 12441 N N . GLU E 1 201 ? 15.078 13.876 -22.256 1.00 39.83 201 GLU E N 1
ATOM 12442 C CA . GLU E 1 201 ? 14.340 12.818 -21.522 1.00 41.09 201 GLU E CA 1
ATOM 12443 C C . GLU E 1 201 ? 15.128 12.518 -20.235 1.00 44.54 201 GLU E C 1
ATOM 12444 O O . GLU E 1 201 ? 16.373 12.503 -20.273 1.00 45.02 201 GLU E O 1
ATOM 12450 N N . ASP E 1 202 ? 14.428 12.421 -19.102 1.00 47.93 202 ASP E N 1
ATOM 12451 C CA . ASP E 1 202 ? 14.961 11.940 -17.798 1.00 46.89 202 ASP E CA 1
ATOM 12452 C C . ASP E 1 202 ? 16.074 12.841 -17.241 1.00 47.19 202 ASP E C 1
ATOM 12453 O O . ASP E 1 202 ? 16.796 12.357 -16.357 1.00 46.43 202 ASP E O 1
ATOM 12458 N N . SER E 1 203 ? 16.194 14.105 -17.664 1.00 41.31 203 SER E N 1
ATOM 12459 C CA . SER E 1 203 ? 17.358 14.956 -17.311 1.00 40.94 203 SER E CA 1
ATOM 12460 C C . SER E 1 203 ? 17.001 16.102 -16.352 1.00 39.38 203 SER E C 1
ATOM 12461 O O . SER E 1 203 ? 17.856 16.393 -15.508 1.00 35.19 203 SER E O 1
ATOM 12464 N N . ALA E 1 204 ? 15.834 16.763 -16.461 1.00 33.00 204 ALA E N 1
ATOM 12465 C CA . ALA E 1 204 ? 15.518 17.945 -15.618 1.00 33.44 204 ALA E CA 1
ATOM 12466 C C . ALA E 1 204 ? 15.743 17.599 -14.141 1.00 33.06 204 ALA E C 1
ATOM 12467 O O . ALA E 1 204 ? 15.389 16.455 -13.716 1.00 34.14 204 ALA E O 1
ATOM 12469 N N . GLU E 1 205 ? 16.325 18.543 -13.396 1.00 35.27 205 GLU E N 1
ATOM 12470 C CA . GLU E 1 205 ? 16.843 18.323 -12.014 1.00 40.14 205 GLU E CA 1
ATOM 12471 C C . GLU E 1 205 ? 16.697 19.607 -11.192 1.00 34.29 205 GLU E C 1
ATOM 12472 O O . GLU E 1 205 ? 16.907 20.719 -11.744 1.00 34.60 205 GLU E O 1
ATOM 12478 N N . GLY E 1 206 ? 16.399 19.467 -9.907 1.00 30.60 206 GLY E N 1
ATOM 12479 C CA . GLY E 1 206 ? 16.530 20.591 -8.968 1.00 31.46 206 GLY E CA 1
ATOM 12480 C C . GLY E 1 206 ? 15.211 20.941 -8.317 1.00 32.40 206 GLY E C 1
ATOM 12481 O O . GLY E 1 206 ? 14.388 20.035 -8.069 1.00 32.31 206 GLY E O 1
ATOM 12482 N N . THR E 1 207 ? 15.013 22.219 -8.053 1.00 29.17 207 THR E N 1
ATOM 12483 C CA . THR E 1 207 ? 13.860 22.718 -7.262 1.00 33.50 207 THR E CA 1
ATOM 12484 C C . THR E 1 207 ? 13.161 23.817 -8.061 1.00 27.49 207 THR E C 1
ATOM 12485 O O . THR E 1 207 ? 13.881 24.647 -8.646 1.00 26.13 207 THR E O 1
ATOM 12489 N N . LEU E 1 208 ? 11.823 23.745 -8.144 1.00 26.48 208 LEU E N 1
ATOM 12490 C CA . LEU E 1 208 ? 10.958 24.879 -8.588 1.00 25.12 208 LEU E CA 1
ATOM 12491 C C . LEU E 1 208 ? 10.049 25.258 -7.419 1.00 24.03 208 LEU E C 1
ATOM 12492 O O . LEU E 1 208 ? 9.382 24.393 -6.851 1.00 25.98 208 LEU E O 1
ATOM 12497 N N . VAL E 1 209 ? 10.135 26.497 -6.999 1.00 25.48 209 VAL E N 1
ATOM 12498 C CA . VAL E 1 209 ? 9.334 27.053 -5.887 1.00 25.66 209 VAL E CA 1
ATOM 12499 C C . VAL E 1 209 ? 8.246 27.921 -6.512 1.00 24.84 209 VAL E C 1
ATOM 12500 O O . VAL E 1 209 ? 8.605 28.936 -7.146 1.00 23.83 209 VAL E O 1
ATOM 12504 N N . LEU E 1 210 ? 6.990 27.535 -6.315 1.00 22.59 210 LEU E N 1
ATOM 12505 C CA . LEU E 1 210 ? 5.828 28.427 -6.561 1.00 24.05 210 LEU E CA 1
ATOM 12506 C C . LEU E 1 210 ? 5.758 29.371 -5.368 1.00 22.12 210 LEU E C 1
ATOM 12507 O O . LEU E 1 210 ? 5.463 28.896 -4.253 1.00 22.58 210 LEU E O 1
ATOM 12512 N N . ASP E 1 211 ? 6.144 30.614 -5.572 1.00 22.31 211 ASP E N 1
ATOM 12513 C CA . ASP E 1 211 ? 6.147 31.630 -4.501 1.00 23.06 211 ASP E CA 1
ATOM 12514 C C . ASP E 1 211 ? 4.692 31.991 -4.238 1.00 22.52 211 ASP E C 1
ATOM 12515 O O . ASP E 1 211 ? 3.797 31.579 -4.998 1.00 20.82 211 ASP E O 1
ATOM 12520 N N . VAL E 1 212 ? 4.486 32.698 -3.153 1.00 22.04 212 VAL E N 1
ATOM 12521 C CA . VAL E 1 212 ? 3.239 33.446 -2.931 1.00 22.64 212 VAL E CA 1
ATOM 12522 C C . V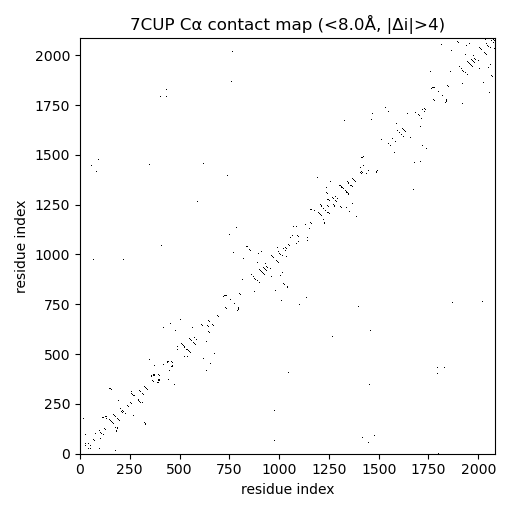AL E 1 212 ? 3.068 34.310 -4.177 1.00 21.20 212 VAL E C 1
ATOM 12523 O O . VAL E 1 212 ? 4.013 35.005 -4.524 1.00 21.53 212 VAL E O 1
ATOM 12527 N N . GLY E 1 213 ? 1.925 34.217 -4.860 1.00 22.79 213 GLY E N 1
ATOM 12528 C CA . GLY E 1 213 ? 1.629 35.057 -6.039 1.00 23.92 213 GLY E CA 1
ATOM 12529 C C . GLY E 1 213 ? 1.847 34.338 -7.354 1.00 23.74 213 GLY E C 1
ATOM 12530 O O . GLY E 1 213 ? 1.412 34.868 -8.384 1.00 23.91 213 GLY E O 1
ATOM 12531 N N . ASP E 1 214 ? 2.505 33.179 -7.361 1.00 22.00 214 ASP E N 1
ATOM 12532 C CA . ASP E 1 214 ? 2.670 32.377 -8.591 1.00 22.36 214 ASP E CA 1
ATOM 12533 C C . ASP E 1 214 ? 1.384 31.570 -8.796 1.00 21.93 214 ASP E C 1
ATOM 12534 O O . ASP E 1 214 ? 0.559 31.504 -7.862 1.00 25.48 214 ASP E O 1
ATOM 12539 N N . ILE E 1 215 ? 1.201 30.995 -9.973 1.00 22.77 215 ILE E N 1
ATOM 12540 C CA . ILE E 1 215 ? -0.139 30.555 -10.451 1.00 21.39 215 ILE E CA 1
ATOM 12541 C C . ILE E 1 215 ? -0.066 29.093 -10.860 1.00 21.01 215 ILE E C 1
ATOM 12542 O O . ILE E 1 215 ? 0.930 28.672 -11.481 1.00 20.69 215 ILE E O 1
ATOM 12547 N N . ILE E 1 216 ? -1.140 28.364 -10.633 1.00 18.81 216 ILE E N 1
ATOM 12548 C CA . ILE E 1 216 ? -1.328 27.036 -11.267 1.00 22.11 216 ILE E CA 1
ATOM 12549 C C . ILE E 1 216 ? -2.536 27.172 -12.169 1.00 21.37 216 ILE E C 1
ATOM 12550 O O . ILE E 1 216 ? -3.574 27.657 -11.686 1.00 21.15 216 ILE E O 1
ATOM 12555 N N . LEU E 1 217 ? -2.352 26.771 -13.421 1.00 20.40 217 LEU E N 1
ATOM 12556 C CA . LEU E 1 217 ? -3.424 26.538 -14.398 1.00 21.48 217 LEU E CA 1
ATOM 12557 C C . LEU E 1 217 ? -3.573 25.025 -14.488 1.00 21.35 217 LEU E C 1
ATOM 12558 O O . LEU E 1 217 ? -2.583 24.320 -14.642 1.00 24.31 217 LEU E O 1
ATOM 12563 N N . PRO E 1 218 ? -4.794 24.446 -14.457 1.00 22.74 218 PRO E N 1
ATOM 12564 C CA . PRO E 1 218 ? -6.043 25.189 -14.605 1.00 20.79 218 PRO E CA 1
ATOM 12565 C C . PRO E 1 218 ? -6.772 25.590 -13.327 1.00 21.87 218 PRO E C 1
ATOM 12566 O O . PRO E 1 218 ? -7.956 25.958 -13.440 1.00 24.27 218 PRO E O 1
ATOM 12570 N N . PHE E 1 219 ? -6.108 25.550 -12.170 1.00 19.38 219 PHE E N 1
ATOM 12571 C CA . PHE E 1 219 ? -6.724 25.961 -10.889 1.00 21.64 219 PHE E CA 1
ATOM 12572 C C . PHE E 1 219 ? -7.065 27.453 -10.989 1.00 22.77 219 PHE E C 1
ATOM 12573 O O . PHE E 1 219 ? -8.087 27.878 -10.436 1.00 23.08 219 PHE E O 1
ATOM 12581 N N . LYS E 1 220 ? -6.222 28.218 -11.684 1.00 21.78 220 LYS E N 1
ATOM 12582 C CA . LYS E 1 220 ? -6.351 29.697 -11.795 1.00 23.76 220 LYS E CA 1
ATOM 12583 C C . LYS E 1 220 ? -6.401 30.378 -10.416 1.00 24.09 220 LYS E C 1
ATOM 12584 O O . LYS E 1 220 ? -7.264 31.264 -10.229 1.00 25.25 220 LYS E O 1
ATOM 12590 N N . ASN E 1 221 ? -5.453 30.072 -9.538 1.00 21.73 221 ASN E N 1
ATOM 12591 C CA . ASN E 1 221 ? -5.329 30.673 -8.193 1.00 25.29 221 ASN E CA 1
ATOM 12592 C C . ASN E 1 221 ? -3.952 31.323 -8.102 1.00 23.23 221 ASN E C 1
ATOM 12593 O O . ASN E 1 221 ? -3.021 30.845 -8.758 1.00 23.20 221 ASN E O 1
ATOM 12598 N N . TYR E 1 222 ? -3.848 32.413 -7.358 1.00 22.36 222 TYR E N 1
ATOM 12599 C CA . TYR E 1 222 ? -2.555 32.953 -6.897 1.00 22.81 222 TYR E CA 1
ATOM 12600 C C . TYR E 1 222 ? -2.232 32.189 -5.614 1.00 23.22 222 TYR E C 1
ATOM 12601 O O . TYR E 1 222 ? -3.080 32.175 -4.734 1.00 23.52 222 TYR E O 1
ATOM 12610 N N . CYS E 1 223 ? -1.080 31.524 -5.557 1.00 26.27 223 CYS E N 1
ATOM 12611 C CA . CYS E 1 223 ? -0.621 30.795 -4.348 1.00 23.67 223 CYS E CA 1
ATOM 12612 C C . CYS E 1 223 ? -0.563 31.785 -3.186 1.00 21.96 223 CYS E C 1
ATOM 12613 O O . CYS E 1 223 ? -0.038 32.898 -3.339 1.00 21.46 223 CYS E O 1
ATOM 12616 N N . ARG E 1 224 ? -1.132 31.411 -2.059 1.00 23.05 224 ARG E N 1
ATOM 12617 C CA . ARG E 1 224 ? -1.051 32.233 -0.828 1.00 26.63 224 ARG E CA 1
ATOM 12618 C C . ARG E 1 224 ? 0.001 31.622 0.097 1.00 26.34 224 ARG E C 1
ATOM 12619 O O . ARG E 1 224 ? 0.421 32.325 0.993 1.00 24.81 224 ARG E O 1
ATOM 12627 N N . GLU E 1 225 ? 0.347 30.354 -0.106 1.00 26.68 225 GLU E N 1
ATOM 12628 C CA . GLU E 1 225 ? 1.507 29.685 0.546 1.00 26.87 225 GLU E CA 1
ATOM 12629 C C . GLU E 1 225 ? 2.416 29.148 -0.555 1.00 27.41 225 GLU E C 1
ATOM 12630 O O . GLU E 1 225 ? 1.907 28.896 -1.631 1.00 26.59 225 GLU E O 1
ATOM 12636 N N . ARG E 1 226 ? 3.713 29.002 -0.287 1.00 26.93 226 ARG E N 1
ATOM 12637 C CA . ARG E 1 226 ? 4.677 28.433 -1.246 1.00 27.21 226 ARG E CA 1
ATOM 12638 C C . ARG E 1 226 ? 4.410 26.943 -1.435 1.00 25.18 226 ARG E C 1
ATOM 12639 O O . ARG E 1 226 ? 3.928 26.265 -0.520 1.00 25.92 226 ARG E O 1
ATOM 12647 N N . ILE E 1 227 ? 4.703 26.470 -2.631 1.00 26.07 227 ILE E N 1
ATOM 12648 C CA . ILE E 1 227 ? 4.797 25.028 -2.948 1.00 25.87 227 ILE E CA 1
ATOM 12649 C C . ILE E 1 227 ? 6.217 24.825 -3.460 1.00 27.95 227 ILE E C 1
ATOM 12650 O O . ILE E 1 227 ? 6.655 25.591 -4.342 1.00 27.15 227 ILE E O 1
ATOM 12655 N N . THR E 1 228 ? 6.915 23.855 -2.871 1.00 28.60 228 THR E N 1
ATOM 12656 C CA . THR E 1 228 ? 8.245 23.409 -3.333 1.00 28.06 228 THR E CA 1
ATOM 12657 C C . THR E 1 228 ? 8.088 22.126 -4.137 1.00 25.36 228 THR E C 1
ATOM 12658 O O . THR E 1 228 ? 7.591 21.129 -3.572 1.00 24.34 228 THR E O 1
ATOM 12662 N N . LEU E 1 229 ? 8.536 22.160 -5.397 1.00 25.49 229 LEU E N 1
ATOM 12663 C CA . LEU E 1 229 ? 8.639 20.956 -6.254 1.00 25.99 229 LEU E CA 1
ATOM 12664 C C . LEU E 1 229 ? 10.110 20.506 -6.293 1.00 26.64 229 LEU E C 1
ATOM 12665 O O . LEU E 1 229 ? 10.952 21.300 -6.714 1.00 27.76 229 LEU E O 1
ATOM 12670 N N . GLU E 1 230 ? 10.376 19.289 -5.828 1.00 30.34 230 GLU E N 1
ATOM 12671 C CA . GLU E 1 230 ? 11.683 18.598 -6.006 1.00 32.05 230 GLU E CA 1
ATOM 12672 C C . GLU E 1 230 ? 11.597 17.753 -7.269 1.00 28.08 230 GLU E C 1
ATOM 12673 O O . GLU E 1 230 ? 10.689 16.933 -7.398 1.00 29.24 230 GLU E O 1
ATOM 12679 N N . ILE E 1 231 ? 12.531 17.952 -8.176 1.00 29.26 231 ILE E N 1
ATOM 12680 C CA . ILE E 1 231 ? 12.526 17.293 -9.504 1.00 30.56 231 ILE E CA 1
ATOM 12681 C C . ILE E 1 231 ? 13.831 16.502 -9.646 1.00 32.69 231 ILE E C 1
ATOM 12682 O O . ILE E 1 231 ? 14.915 17.097 -9.444 1.00 34.02 231 ILE E O 1
ATOM 12687 N N . GLU E 1 232 ? 13.726 15.234 -10.026 1.00 32.15 232 GLU E N 1
ATOM 12688 C CA . GLU E 1 232 ? 14.900 14.352 -10.285 1.00 37.58 232 GLU E CA 1
ATOM 12689 C C . GLU E 1 232 ? 14.647 13.618 -11.595 1.00 35.91 232 GLU E C 1
ATOM 12690 O O . GLU E 1 232 ? 13.536 13.101 -11.743 1.00 33.70 232 GLU E O 1
ATOM 12696 N N . LYS E 1 233 ? 15.621 13.619 -12.511 1.00 38.67 233 LYS E N 1
ATOM 12697 C CA . LYS E 1 233 ? 15.552 12.846 -13.779 1.00 41.95 233 LYS E CA 1
ATOM 12698 C C . LYS E 1 233 ? 14.200 13.126 -14.457 1.00 39.45 233 LYS E C 1
ATOM 12699 O O . LYS E 1 233 ? 13.547 12.170 -14.944 1.00 35.86 233 LYS E O 1
ATOM 12705 N N . GLY E 1 234 ? 13.812 14.405 -14.491 1.00 38.72 234 GLY E N 1
ATOM 12706 C CA . GLY E 1 234 ? 12.671 14.903 -15.284 1.00 36.34 234 GLY E CA 1
ATOM 12707 C C . GLY E 1 234 ? 11.319 14.782 -14.588 1.00 32.72 234 GLY E C 1
ATOM 12708 O O . GLY E 1 234 ? 10.323 15.102 -15.236 1.00 36.57 234 GLY E O 1
ATOM 12709 N N . PHE E 1 235 ? 11.261 14.352 -13.331 1.00 32.17 235 PHE E N 1
ATOM 12710 C CA . PHE E 1 235 ? 9.991 14.022 -12.645 1.00 32.62 235 PHE E CA 1
ATOM 12711 C C . PHE E 1 235 ? 9.911 14.733 -11.302 1.00 32.48 235 PHE E C 1
ATOM 12712 O O . PHE E 1 235 ? 10.905 14.685 -10.536 1.00 34.45 235 PHE E O 1
ATOM 12720 N N . ILE E 1 236 ? 8.751 15.346 -11.015 1.00 31.42 236 ILE E N 1
ATOM 12721 C CA . ILE E 1 236 ? 8.381 15.816 -9.647 1.00 31.44 236 ILE E CA 1
ATOM 12722 C C . ILE E 1 236 ? 8.499 14.574 -8.748 1.00 31.11 236 ILE E C 1
ATOM 12723 O O . ILE E 1 236 ? 7.765 13.604 -8.988 1.00 25.81 236 ILE E O 1
ATOM 12728 N N . THR E 1 237 ? 9.319 14.624 -7.704 1.00 30.59 237 THR E N 1
ATOM 12729 C CA . THR E 1 237 ? 9.429 13.507 -6.723 1.00 32.51 237 THR E CA 1
ATOM 12730 C C . THR E 1 237 ? 8.918 13.960 -5.358 1.00 33.81 237 THR E C 1
ATOM 12731 O O . THR E 1 237 ? 8.736 13.110 -4.490 1.00 34.32 237 THR E O 1
ATOM 12735 N N . GLY E 1 238 ? 8.780 15.265 -5.153 1.00 32.09 238 GLY E N 1
ATOM 12736 C CA . GLY E 1 238 ? 8.360 15.850 -3.872 1.00 31.12 238 GLY E CA 1
ATOM 12737 C C . GLY E 1 238 ? 7.555 17.108 -4.137 1.00 31.37 238 GLY E C 1
ATOM 12738 O O . GLY E 1 238 ? 7.972 17.903 -5.009 1.00 28.51 238 GLY E O 1
ATOM 12739 N N . ILE E 1 239 ? 6.413 17.223 -3.465 1.00 29.96 239 ILE E N 1
ATOM 12740 C CA . ILE E 1 239 ? 5.541 18.426 -3.466 1.00 29.34 239 ILE E CA 1
ATOM 12741 C C . ILE E 1 239 ? 5.285 18.789 -2.007 1.00 27.64 239 ILE E C 1
ATOM 12742 O O . ILE E 1 239 ? 4.607 18.031 -1.363 1.00 29.19 239 ILE E O 1
ATOM 12747 N N . HIS E 1 240 ? 5.844 19.907 -1.539 1.00 28.63 240 HIS E N 1
ATOM 12748 C CA . HIS E 1 240 ? 5.856 20.299 -0.109 1.00 31.20 240 HIS E CA 1
ATOM 12749 C C . HIS E 1 240 ? 5.324 21.718 0.042 1.00 30.67 240 HIS E C 1
ATOM 12750 O O . HIS E 1 240 ? 5.573 22.549 -0.825 1.00 29.45 240 HIS E O 1
ATOM 12757 N N . GLY E 1 241 ? 4.640 21.972 1.139 1.00 29.60 241 GLY E N 1
ATOM 12758 C CA . GLY E 1 241 ? 4.146 23.309 1.492 1.00 30.30 241 GLY E CA 1
ATOM 12759 C C . GLY E 1 241 ? 2.928 23.166 2.358 1.00 31.82 241 GLY E C 1
ATOM 12760 O O . GLY E 1 241 ? 2.850 22.180 3.070 1.00 36.02 241 GLY E O 1
ATOM 12761 N N . GLY E 1 242 ? 1.971 24.072 2.237 1.00 37.51 242 GLY E N 1
ATOM 12762 C CA . GLY E 1 242 ? 0.761 24.030 3.073 1.00 39.40 242 GLY E CA 1
ATOM 12763 C C . GLY E 1 242 ? -0.434 23.561 2.276 1.00 39.61 242 GLY E C 1
ATOM 12764 O O . GLY E 1 242 ? -0.401 22.458 1.699 1.00 38.44 242 GLY E O 1
ATOM 12765 N N . PHE E 1 243 ? -1.468 24.388 2.229 1.00 39.55 243 PHE E N 1
ATOM 12766 C CA . PHE E 1 243 ? -2.791 23.929 1.766 1.00 35.62 243 PHE E CA 1
ATOM 12767 C C . PHE E 1 243 ? -2.723 23.767 0.250 1.00 28.05 243 PHE E C 1
ATOM 12768 O O . PHE E 1 243 ? -3.187 22.705 -0.175 1.00 29.97 243 PHE E O 1
ATOM 12776 N N . GLU E 1 244 ? -2.126 24.705 -0.509 1.00 26.89 244 GLU E N 1
ATOM 12777 C CA . GLU E 1 244 ? -2.017 24.573 -1.993 1.00 27.63 244 GLU E CA 1
ATOM 12778 C C . GLU E 1 244 ? -1.276 23.272 -2.346 1.00 25.88 244 GLU E C 1
ATOM 12779 O O . GLU E 1 244 ? -1.662 22.627 -3.357 1.00 25.31 244 GLU E O 1
ATOM 12785 N N . ALA E 1 245 ? -0.256 22.892 -1.574 1.00 23.24 245 ALA E N 1
ATOM 12786 C CA . ALA E 1 245 ? 0.567 21.681 -1.826 1.00 24.82 245 ALA E CA 1
ATOM 12787 C C . ALA E 1 245 ? -0.301 20.437 -1.653 1.00 23.99 245 ALA E C 1
ATOM 12788 O O . ALA E 1 245 ? -0.235 19.563 -2.495 1.00 27.51 245 ALA E O 1
ATOM 12790 N N . GLU E 1 246 ? -1.095 20.393 -0.587 1.00 27.98 246 GLU E N 1
ATOM 12791 C CA . GLU E 1 246 ? -2.026 19.270 -0.312 1.00 30.35 246 GLU E CA 1
ATOM 12792 C C . GLU E 1 246 ? -3.039 19.141 -1.449 1.00 29.08 246 GLU E C 1
ATOM 12793 O O . GLU E 1 246 ? -3.263 18.015 -1.930 1.00 27.14 246 GLU E O 1
ATOM 12799 N N . TYR E 1 247 ? -3.666 20.256 -1.814 1.00 26.59 247 TYR E N 1
ATOM 12800 C CA . TYR E 1 247 ? -4.670 20.319 -2.896 1.00 24.58 247 TYR E CA 1
ATOM 12801 C C . TYR E 1 247 ? -4.015 19.795 -4.176 1.00 22.10 247 TYR E C 1
ATOM 12802 O O . TYR E 1 247 ? -4.557 18.876 -4.810 1.00 22.38 247 TYR E O 1
ATOM 12811 N N . LEU E 1 248 ? -2.841 20.321 -4.512 1.00 20.77 248 LEU E N 1
ATOM 12812 C CA . LEU E 1 248 ? -2.094 19.893 -5.716 1.00 20.75 248 LEU E CA 1
ATOM 12813 C C . LEU E 1 248 ? -1.813 18.384 -5.630 1.00 22.30 248 LEU E C 1
ATOM 12814 O O . LEU E 1 248 ? -2.000 17.690 -6.655 1.00 18.61 248 LEU E O 1
ATOM 12819 N N . ARG E 1 249 ? -1.311 17.893 -4.487 1.00 24.17 249 ARG E N 1
ATOM 12820 C CA . ARG E 1 249 ? -0.986 16.447 -4.357 1.00 27.56 249 ARG E CA 1
ATOM 12821 C C . ARG E 1 249 ? -2.264 15.663 -4.627 1.00 25.62 249 ARG E C 1
ATOM 12822 O O . ARG E 1 249 ? -2.209 14.756 -5.448 1.00 26.32 249 ARG E O 1
ATOM 12830 N N . ASP E 1 250 ? -3.368 16.036 -3.986 1.00 25.57 250 ASP E N 1
ATOM 12831 C CA . ASP E 1 250 ? -4.660 15.313 -4.103 1.00 25.95 250 ASP E CA 1
ATOM 12832 C C . ASP E 1 250 ? -5.122 15.348 -5.569 1.00 28.16 250 ASP E C 1
ATOM 12833 O O . ASP E 1 250 ? -5.553 14.293 -6.083 1.00 28.11 250 ASP E O 1
ATOM 12838 N N . TYR E 1 251 ? -5.018 16.497 -6.251 1.00 26.28 251 TYR E N 1
ATOM 12839 C CA . TYR E 1 251 ? -5.464 16.640 -7.661 1.00 24.89 251 TYR E CA 1
ATOM 12840 C C . TYR E 1 251 ? -4.657 15.705 -8.561 1.00 24.05 251 TYR E C 1
ATOM 12841 O O . TYR E 1 251 ? -5.262 14.998 -9.373 1.00 25.12 251 TYR E O 1
ATOM 12850 N N . MET E 1 252 ? -3.334 15.700 -8.412 1.00 24.56 252 MET E N 1
ATOM 12851 C CA . MET E 1 252 ? -2.418 14.901 -9.281 1.00 26.56 252 MET E CA 1
ATOM 12852 C C . MET E 1 252 ? -2.567 13.388 -9.036 1.00 27.96 252 MET E C 1
ATOM 12853 O O . MET E 1 252 ? -2.456 12.668 -10.036 1.00 27.14 252 MET E O 1
ATOM 12858 N N . LYS E 1 253 ? -2.790 12.950 -7.780 1.00 32.57 253 LYS E N 1
ATOM 12859 C CA . LYS E 1 253 ? -3.043 11.528 -7.364 1.00 33.95 253 LYS E CA 1
ATOM 12860 C C . LYS E 1 253 ? -4.333 11.007 -7.993 1.00 31.60 253 LYS E C 1
ATOM 12861 O O . LYS E 1 253 ? -4.377 9.832 -8.338 1.00 30.31 253 LYS E O 1
ATOM 12867 N N . TYR E 1 254 ? -5.357 11.845 -8.116 1.00 28.07 254 TYR E N 1
ATOM 12868 C CA . TYR E 1 254 ? -6.673 11.448 -8.686 1.00 27.97 254 TYR E CA 1
ATOM 12869 C C . TYR E 1 254 ? -6.492 10.745 -10.029 1.00 31.58 254 TYR E C 1
ATOM 12870 O O . TYR E 1 254 ? -7.287 9.850 -10.340 1.00 31.23 254 TYR E O 1
ATOM 12879 N N . PHE E 1 255 ? -5.494 11.123 -10.820 1.00 32.22 255 PHE E N 1
ATOM 12880 C CA . PHE E 1 255 ? -5.302 10.542 -12.180 1.00 35.21 255 PHE E CA 1
ATOM 12881 C C . PHE E 1 255 ? -4.697 9.137 -12.084 1.00 34.27 255 PHE E C 1
ATOM 12882 O O . PHE E 1 255 ? -4.707 8.422 -13.096 1.00 35.59 255 PHE E O 1
ATOM 12890 N N . ASN E 1 256 ? -4.142 8.797 -10.922 1.00 40.07 256 ASN E N 1
ATOM 12891 C CA . ASN E 1 256 ? -3.669 7.436 -10.576 1.00 41.17 256 ASN E CA 1
ATOM 12892 C C . ASN E 1 256 ? -2.664 6.976 -11.641 1.00 42.97 256 ASN E C 1
ATOM 12893 O O . ASN E 1 256 ? -2.858 5.886 -12.204 1.00 43.50 256 ASN E O 1
ATOM 12898 N N . ASP E 1 257 ? -1.634 7.786 -11.901 1.00 39.10 257 ASP E N 1
ATOM 12899 C CA . ASP E 1 257 ? -0.737 7.661 -13.078 1.00 38.38 257 ASP E CA 1
ATOM 12900 C C . ASP E 1 257 ? 0.572 8.371 -12.772 1.00 42.84 257 ASP E C 1
ATOM 12901 O O . ASP E 1 257 ? 0.573 9.585 -12.592 1.00 43.98 257 ASP E O 1
ATOM 12906 N N . PRO E 1 258 ? 1.719 7.656 -12.683 1.00 41.49 258 PRO E N 1
ATOM 12907 C CA . PRO E 1 258 ? 2.997 8.314 -12.419 1.00 38.04 258 PRO E CA 1
ATOM 12908 C C . PRO E 1 258 ? 3.465 9.275 -13.521 1.00 34.28 258 PRO E C 1
ATOM 12909 O O . PRO E 1 258 ? 4.307 10.095 -13.206 1.00 32.65 258 PRO E O 1
ATOM 12913 N N . GLU E 1 259 ? 2.920 9.201 -14.739 1.00 31.78 259 GLU E N 1
ATOM 12914 C CA . GLU E 1 259 ? 3.330 10.106 -15.855 1.00 36.60 259 GLU E CA 1
ATOM 12915 C C . GLU E 1 259 ? 2.948 11.576 -15.586 1.00 32.74 259 GLU E C 1
ATOM 12916 O O . GLU E 1 259 ? 3.612 12.492 -16.145 1.00 30.19 259 GLU E O 1
ATOM 12922 N N . VAL E 1 260 ? 1.943 11.807 -14.740 1.00 31.73 260 VAL E N 1
ATOM 12923 C CA . VAL E 1 260 ? 1.464 13.177 -14.385 1.00 31.91 260 VAL E CA 1
ATOM 12924 C C . VAL E 1 260 ? 2.623 14.016 -13.832 1.00 30.61 260 VAL E C 1
ATOM 12925 O O . VAL E 1 260 ? 2.535 15.240 -13.953 1.00 29.80 260 VAL E O 1
ATOM 12929 N N . TYR E 1 261 ? 3.644 13.396 -13.219 1.00 28.96 261 TYR E N 1
ATOM 12930 C CA . TYR E 1 261 ? 4.732 14.116 -12.503 1.00 26.60 261 TYR E CA 1
ATOM 12931 C C . TYR E 1 261 ? 5.877 14.497 -13.450 1.00 27.07 261 TYR E C 1
ATOM 12932 O O . TYR E 1 261 ? 6.788 15.234 -13.021 1.00 27.03 261 TYR E O 1
ATOM 12941 N N . GLY E 1 262 ? 5.809 14.112 -14.723 1.00 28.09 262 GLY E N 1
ATOM 12942 C CA . GLY E 1 262 ? 6.836 14.471 -15.718 1.00 29.50 262 GLY E CA 1
ATOM 12943 C C . GLY E 1 262 ? 6.839 15.956 -16.067 1.00 29.50 262 GLY E C 1
ATOM 12944 O O . GLY E 1 262 ? 5.739 16.503 -16.293 1.00 32.02 262 GLY E O 1
ATOM 12945 N N . ILE E 1 263 ? 8.018 16.588 -16.126 1.00 26.62 263 ILE E N 1
ATOM 12946 C CA . ILE E 1 263 ? 8.177 18.001 -16.590 1.00 28.59 263 ILE E CA 1
ATOM 12947 C C . ILE E 1 263 ? 8.087 18.001 -18.107 1.00 30.93 263 ILE E C 1
ATOM 12948 O O . ILE E 1 263 ? 8.892 17.279 -18.729 1.00 31.98 263 ILE E O 1
ATOM 12953 N N . SER E 1 264 ? 7.169 18.782 -18.686 1.00 28.77 264 SER E N 1
ATOM 12954 C CA . SER E 1 264 ? 7.026 18.912 -20.156 1.00 29.12 264 SER E CA 1
ATOM 12955 C C . SER E 1 264 ? 7.618 20.260 -20.571 1.00 27.44 264 SER E C 1
ATOM 12956 O O . SER E 1 264 ? 8.819 20.468 -20.289 1.00 28.17 264 SER E O 1
ATOM 12959 N N . HIS E 1 265 ? 6.861 21.183 -21.163 1.00 26.82 265 HIS E N 1
ATOM 12960 C CA . HIS E 1 265 ? 7.495 22.365 -21.796 1.00 27.37 265 HIS E CA 1
ATOM 12961 C C . HIS E 1 265 ? 8.054 23.322 -20.735 1.00 25.88 265 HIS E C 1
ATOM 12962 O O . HIS E 1 265 ? 7.630 23.276 -19.562 1.00 27.23 265 HIS E O 1
ATOM 12969 N N . ILE E 1 266 ? 9.089 24.052 -21.136 1.00 23.57 266 ILE E N 1
ATOM 12970 C CA . ILE E 1 266 ? 9.825 25.038 -20.307 1.00 24.85 266 ILE E CA 1
ATOM 12971 C C . ILE E 1 266 ? 10.141 26.208 -21.229 1.00 22.67 266 ILE E C 1
ATOM 12972 O O . ILE E 1 266 ? 10.541 25.964 -22.388 1.00 25.45 266 ILE E O 1
ATOM 12977 N N . GLY E 1 267 ? 9.959 27.433 -20.744 1.00 22.71 267 GLY E N 1
ATOM 12978 C CA . GLY E 1 267 ? 10.020 28.627 -21.601 1.00 21.09 267 GLY E CA 1
ATOM 12979 C C . GLY E 1 267 ? 9.810 29.901 -20.819 1.00 21.05 267 GLY E C 1
ATOM 12980 O O . GLY E 1 267 ? 9.740 29.846 -19.581 1.00 21.68 267 GLY E O 1
ATOM 12981 N N . TRP E 1 268 ? 9.773 31.026 -21.517 1.00 22.46 268 TRP E N 1
ATOM 12982 C CA . TRP E 1 268 ? 9.585 32.360 -20.903 1.00 20.95 268 TRP E CA 1
ATOM 12983 C C . TRP E 1 268 ? 8.632 33.198 -21.754 1.00 19.79 268 TRP E C 1
ATOM 12984 O O . TRP E 1 268 ? 8.445 32.895 -22.952 1.00 19.77 268 TRP E O 1
ATOM 12995 N N . GLY E 1 269 ? 8.042 34.210 -21.126 1.00 22.32 269 GLY E N 1
ATOM 12996 C CA . GLY E 1 269 ? 6.974 35.059 -21.688 1.00 20.73 269 GLY E CA 1
ATOM 12997 C C . GLY E 1 269 ? 7.545 36.291 -22.333 1.00 21.19 269 GLY E C 1
ATOM 12998 O O . GLY E 1 269 ? 8.496 36.879 -21.767 1.00 19.61 269 GLY E O 1
ATOM 12999 N N . LEU E 1 270 ? 6.973 36.682 -23.473 1.00 20.39 270 LEU E N 1
ATOM 13000 C CA . LEU E 1 270 ? 7.429 37.850 -24.266 1.00 20.89 270 LEU E CA 1
ATOM 13001 C C . LEU E 1 270 ? 6.270 38.797 -24.586 1.00 20.31 270 LEU E C 1
ATOM 13002 O O . LEU E 1 270 ? 6.434 39.685 -25.451 1.00 23.35 270 LEU E O 1
ATOM 13007 N N . GLN E 1 271 ? 5.155 38.667 -23.883 1.00 20.04 271 GLN E N 1
ATOM 13008 C CA . GLN E 1 271 ? 3.952 39.494 -24.149 1.00 20.17 271 GLN E CA 1
ATOM 13009 C C . GLN E 1 271 ? 3.763 40.556 -23.069 1.00 19.80 271 GLN E C 1
ATOM 13010 O O . GLN E 1 271 ? 3.143 40.327 -22.033 1.00 19.90 271 GLN E O 1
ATOM 13016 N N . PRO E 1 272 ? 4.222 41.795 -23.289 1.00 21.25 272 PRO E N 1
ATOM 13017 C CA . PRO E 1 272 ? 3.991 42.853 -22.307 1.00 20.71 272 PRO E CA 1
ATOM 13018 C C . PRO E 1 272 ? 2.531 43.299 -22.152 1.00 20.02 272 PRO E C 1
ATOM 13019 O O . PRO E 1 272 ? 2.235 43.935 -21.150 1.00 22.21 272 PRO E O 1
ATOM 13023 N N . ARG E 1 273 ? 1.668 43.047 -23.147 1.00 19.49 273 ARG E N 1
ATOM 13024 C CA . ARG E 1 273 ? 0.222 43.420 -23.101 1.00 19.56 273 ARG E CA 1
ATOM 13025 C C . ARG E 1 273 ? -0.548 42.371 -22.273 1.00 20.11 273 ARG E C 1
ATOM 13026 O O . ARG E 1 273 ? -1.691 42.636 -21.904 1.00 19.67 273 ARG E O 1
ATOM 13034 N N . ALA E 1 274 ? 0.086 41.233 -21.971 1.00 19.69 274 ALA E N 1
ATOM 13035 C CA . ALA E 1 274 ? -0.384 40.221 -21.014 1.00 20.40 274 ALA E CA 1
ATOM 13036 C C . ALA E 1 274 ? 0.070 40.657 -19.628 1.00 21.27 274 ALA E C 1
ATOM 13037 O O . ALA E 1 274 ? 1.120 41.313 -19.541 1.00 22.35 274 ALA E O 1
ATOM 13039 N N . GLN E 1 275 ? -0.731 40.365 -18.602 1.00 20.29 275 GLN E N 1
ATOM 13040 C CA . GLN E 1 275 ? -0.496 40.924 -17.240 1.00 20.22 275 GLN E CA 1
ATOM 13041 C C . GLN E 1 275 ? -0.701 39.843 -16.192 1.00 18.47 275 GLN E C 1
ATOM 13042 O O . GLN E 1 275 ? -1.709 39.144 -16.189 1.00 18.54 275 GLN E O 1
ATOM 13048 N N . TRP E 1 276 ? 0.239 39.759 -15.283 1.00 20.02 276 TRP E N 1
ATOM 13049 C CA . TRP E 1 276 ? 0.173 38.795 -14.166 1.00 20.24 276 TRP E CA 1
ATOM 13050 C C . TRP E 1 276 ? -1.106 39.021 -13.352 1.00 19.72 276 TRP E C 1
ATOM 13051 O O . TRP E 1 276 ? -1.725 38.048 -12.884 1.00 18.19 276 TRP E O 1
ATOM 13062 N N . THR E 1 277 ? -1.502 40.277 -13.190 1.00 19.19 277 THR E N 1
ATOM 13063 C CA . THR E 1 277 ? -2.718 40.659 -12.441 1.00 19.05 277 THR E CA 1
ATOM 13064 C C . THR E 1 277 ? -4.025 40.290 -13.156 1.00 18.09 277 THR E C 1
ATOM 13065 O O . THR E 1 277 ? -5.032 40.313 -12.470 1.00 17.33 277 THR E O 1
ATOM 13069 N N . ALA E 1 278 ? -4.058 40.008 -14.472 1.00 18.20 278 ALA E N 1
ATOM 13070 C CA . ALA E 1 278 ? -5.329 39.881 -15.234 1.00 18.38 278 ALA E CA 1
ATOM 13071 C C . ALA E 1 278 ? -6.210 38.766 -14.663 1.00 19.51 278 ALA E C 1
ATOM 13072 O O . ALA E 1 278 ? -7.440 38.915 -14.602 1.00 18.56 278 ALA E O 1
ATOM 13074 N N . MET E 1 279 ? -5.616 37.620 -14.343 1.00 19.88 279 MET E N 1
ATOM 13075 C CA . MET E 1 279 ? -6.375 36.441 -13.901 1.00 19.94 279 MET E CA 1
ATOM 13076 C C . MET E 1 279 ? -7.298 36.848 -12.745 1.00 20.80 279 MET E C 1
ATOM 13077 O O . MET E 1 279 ? -8.422 36.379 -12.710 1.00 19.87 279 MET E O 1
ATOM 13082 N N . GLY E 1 280 ? -6.819 37.695 -11.829 1.00 20.83 280 GLY E N 1
ATOM 13083 C CA . GLY E 1 280 ? -7.546 38.053 -10.597 1.00 22.37 280 GLY E CA 1
ATOM 13084 C C . GLY E 1 280 ? -8.770 38.904 -10.886 1.00 23.89 280 GLY E C 1
ATOM 13085 O O . GLY E 1 280 ? -9.586 39.053 -9.989 1.00 26.39 280 GLY E O 1
ATOM 13086 N N . LEU E 1 281 ? -8.928 39.405 -12.113 1.00 22.73 281 LEU E N 1
ATOM 13087 C CA . LEU E 1 281 ? -10.088 40.252 -12.483 1.00 24.08 281 LEU E CA 1
ATOM 13088 C C . LEU E 1 281 ? -11.145 39.397 -13.192 1.00 23.77 281 LEU E C 1
ATOM 13089 O O . LEU E 1 281 ? -12.190 39.932 -13.467 1.00 27.94 281 LEU E O 1
ATOM 13094 N N . HIS E 1 282 ? -10.899 38.112 -13.423 1.00 22.04 282 HIS E N 1
ATOM 13095 C CA . HIS E 1 282 ? -11.798 37.243 -14.224 1.00 21.64 282 HIS E CA 1
ATOM 13096 C C . HIS E 1 282 ? -12.396 36.139 -13.338 1.00 20.41 282 HIS E C 1
ATOM 13097 O O . HIS E 1 282 ? -11.872 35.874 -12.241 1.00 18.86 282 HIS E O 1
ATOM 13104 N N . ASP E 1 283 ? -13.481 35.546 -13.817 1.00 20.13 283 ASP E N 1
ATOM 13105 C CA . ASP E 1 283 ? -13.978 34.240 -13.351 1.00 21.62 283 ASP E CA 1
ATOM 13106 C C . ASP E 1 283 ? -13.254 33.116 -14.119 1.00 21.63 283 ASP E C 1
ATOM 13107 O O . ASP E 1 283 ? -12.724 33.339 -15.249 1.00 21.23 283 ASP E O 1
ATOM 13112 N N . ARG E 1 284 ? -13.226 31.931 -13.535 1.00 22.70 284 ARG E N 1
ATOM 13113 C CA . ARG E 1 284 ? -12.465 30.779 -14.094 1.00 24.54 284 ARG E CA 1
ATOM 13114 C C . ARG E 1 284 ? -13.003 30.443 -15.479 1.00 24.69 284 ARG E C 1
ATOM 13115 O O . ARG E 1 284 ? -12.171 30.142 -16.371 1.00 25.31 284 ARG E O 1
ATOM 13123 N N . ASN E 1 285 ? -14.328 30.516 -15.664 1.00 21.82 285 ASN E N 1
ATOM 13124 C CA . ASN E 1 285 ? -14.952 30.074 -16.928 1.00 24.18 285 ASN E CA 1
ATOM 13125 C C . ASN E 1 285 ? -14.766 31.157 -18.002 1.00 23.55 285 ASN E C 1
ATOM 13126 O O . ASN E 1 285 ? -15.122 30.893 -19.086 1.00 23.97 285 ASN E O 1
ATOM 13131 N N . ASP E 1 286 ? -14.184 32.320 -17.741 1.00 25.69 286 ASP E N 1
ATOM 13132 C CA . ASP E 1 286 ? -14.021 33.375 -18.781 1.00 25.51 286 ASP E CA 1
ATOM 13133 C C . ASP E 1 286 ? -13.092 32.899 -19.908 1.00 27.77 286 ASP E C 1
ATOM 13134 O O . ASP E 1 286 ? -13.298 33.294 -21.054 1.00 23.14 286 ASP E O 1
ATOM 13139 N N . GLY E 1 287 ? -12.072 32.111 -19.571 1.00 30.68 287 GLY E N 1
ATOM 13140 C CA . GLY E 1 287 ? -11.209 31.405 -20.547 1.00 28.44 287 GLY E CA 1
ATOM 13141 C C . GLY E 1 287 ? -10.080 30.662 -19.864 1.00 26.50 287 GLY E C 1
ATOM 13142 O O . GLY E 1 287 ? -10.153 30.430 -18.614 1.00 24.06 287 GLY E O 1
ATOM 13143 N N . MET E 1 288 ? -9.037 30.402 -20.647 1.00 25.92 288 MET E N 1
ATOM 13144 C CA . MET E 1 288 ? -7.801 29.616 -20.347 1.00 28.95 288 MET E CA 1
ATOM 13145 C C . MET E 1 288 ? -6.810 30.418 -19.497 1.00 26.95 288 MET E C 1
ATOM 13146 O O . MET E 1 288 ? -5.892 29.814 -18.910 1.00 25.20 288 MET E O 1
ATOM 13151 N N . CYS E 1 289 ? -6.870 31.743 -19.566 1.00 23.88 289 CYS E N 1
ATOM 13152 C CA . CYS E 1 289 ? -5.885 32.663 -18.933 1.00 25.38 289 CYS E CA 1
ATOM 13153 C C . CYS E 1 289 ? -4.542 32.584 -19.687 1.00 21.42 289 CYS E C 1
ATOM 13154 O O . CYS E 1 289 ? -3.471 32.171 -19.124 1.00 21.06 289 CYS E O 1
ATOM 13157 N N . MET E 1 290 ? -4.558 33.050 -20.925 1.00 19.79 290 MET E N 1
ATOM 13158 C CA . MET E 1 290 ? -3.337 33.242 -21.735 1.00 19.39 290 MET E CA 1
ATOM 13159 C C . MET E 1 290 ? -2.459 34.353 -21.136 1.00 19.55 290 MET E C 1
ATOM 13160 O O . MET E 1 290 ? -1.206 34.302 -21.358 1.00 18.63 290 MET E O 1
ATOM 13165 N N . ASP E 1 291 ? -3.054 35.293 -20.388 1.00 17.17 291 ASP E N 1
ATOM 13166 C CA . ASP E 1 291 ? -2.300 36.327 -19.620 1.00 18.84 291 ASP E CA 1
ATOM 13167 C C . ASP E 1 291 ? -1.234 35.656 -18.737 1.00 19.74 291 ASP E C 1
ATOM 13168 O O . ASP E 1 291 ? -0.059 36.056 -18.793 1.00 19.92 291 ASP E O 1
ATOM 13173 N N . ALA E 1 292 ? -1.647 34.677 -17.933 1.00 19.86 292 ALA E N 1
ATOM 13174 C CA . ALA E 1 292 ? -0.772 33.950 -16.986 1.00 20.12 292 ALA E CA 1
ATOM 13175 C C . ALA E 1 292 ? 0.309 33.176 -17.754 1.00 19.70 292 ALA E C 1
ATOM 13176 O O . ALA E 1 292 ? 1.442 33.131 -17.270 1.00 19.43 292 ALA E O 1
ATOM 13178 N N . ARG E 1 293 ? 0.002 32.661 -18.943 1.00 18.29 293 ARG E N 1
ATOM 13179 C CA . ARG E 1 293 ? 0.979 31.892 -19.749 1.00 18.96 293 ARG E CA 1
ATOM 13180 C C . ARG E 1 293 ? 1.995 32.805 -20.439 1.00 21.02 293 ARG E C 1
ATOM 13181 O O . ARG E 1 293 ? 3.201 32.394 -20.569 1.00 21.60 293 ARG E O 1
ATOM 13189 N N . ALA E 1 294 ? 1.588 33.994 -20.858 1.00 19.87 294 ALA E N 1
ATOM 13190 C CA . ALA E 1 294 ? 2.400 34.780 -21.802 1.00 20.51 294 ALA E CA 1
ATOM 13191 C C . ALA E 1 294 ? 3.075 35.990 -21.148 1.00 19.95 294 ALA E C 1
ATOM 13192 O O . ALA E 1 294 ? 3.874 36.603 -21.850 1.00 21.10 294 ALA E O 1
ATOM 13194 N N . PHE E 1 295 ? 2.790 36.367 -19.892 1.00 19.62 295 PHE E N 1
ATOM 13195 C CA . PHE E 1 295 ? 3.225 37.691 -19.415 1.00 18.99 295 PHE E CA 1
ATOM 13196 C C . PHE E 1 295 ? 4.763 37.756 -19.458 1.00 21.18 295 PHE E C 1
ATOM 13197 O O . PHE E 1 295 ? 5.491 36.793 -19.166 1.00 20.42 295 PHE E O 1
ATOM 13205 N N . TYR E 1 296 ? 5.221 38.893 -19.939 1.00 20.58 296 TYR E N 1
ATOM 13206 C CA . TYR E 1 296 ? 6.626 39.268 -20.165 1.00 22.01 296 TYR E CA 1
ATOM 13207 C C . TYR E 1 296 ? 7.492 38.913 -18.954 1.00 20.96 296 TYR E C 1
ATOM 13208 O O . TYR E 1 296 ? 7.248 39.418 -17.849 1.00 20.78 296 TYR E O 1
ATOM 13217 N N . GLY E 1 297 ? 8.530 38.128 -19.192 1.00 20.40 297 GLY E N 1
ATOM 13218 C CA . GLY E 1 297 ? 9.533 37.793 -18.166 1.00 22.57 297 GLY E CA 1
ATOM 13219 C C . GLY E 1 297 ? 9.120 36.656 -17.243 1.00 24.10 297 GLY E C 1
ATOM 13220 O O . GLY E 1 297 ? 9.883 36.372 -16.297 1.00 27.20 297 GLY E O 1
ATOM 13221 N N . ASN E 1 298 ? 7.980 35.988 -17.481 1.00 21.73 298 ASN E N 1
ATOM 13222 C CA . ASN E 1 298 ? 7.627 34.779 -16.707 1.00 20.70 298 ASN E CA 1
ATOM 13223 C C . ASN E 1 298 ? 8.601 33.655 -17.064 1.00 20.19 298 ASN E C 1
ATOM 13224 O O . ASN E 1 298 ? 9.240 33.721 -18.099 1.00 20.30 298 ASN E O 1
ATOM 13229 N N . PHE E 1 299 ? 8.716 32.674 -16.182 1.00 18.41 299 PHE E N 1
ATOM 13230 C CA . PHE E 1 299 ? 9.183 31.315 -16.506 1.00 20.88 299 PHE E CA 1
ATOM 13231 C C . PHE E 1 299 ? 7.950 30.413 -16.454 1.00 20.93 299 PHE E C 1
ATOM 13232 O O . PHE E 1 299 ? 7.284 30.372 -15.384 1.00 22.91 299 PHE E O 1
ATOM 13240 N N . LEU E 1 300 ? 7.687 29.699 -17.546 1.00 20.77 300 LEU E N 1
ATOM 13241 C CA . LEU E 1 300 ? 6.493 28.845 -17.691 1.00 20.04 300 LEU E CA 1
ATOM 13242 C C . LEU E 1 300 ? 6.989 27.432 -17.867 1.00 22.20 300 LEU E C 1
ATOM 13243 O O . LEU E 1 300 ? 7.734 27.178 -18.809 1.00 21.30 300 LEU E O 1
ATOM 13248 N N . PHE E 1 301 ? 6.563 26.560 -16.970 1.00 22.08 301 PHE E N 1
ATOM 13249 C CA . PHE E 1 301 ? 6.819 25.126 -17.121 1.00 23.05 301 PHE E CA 1
ATOM 13250 C C . PHE E 1 301 ? 5.476 24.448 -16.997 1.00 24.80 301 PHE E C 1
ATOM 13251 O O . PHE E 1 301 ? 4.506 25.085 -16.527 1.00 24.46 301 PHE E O 1
ATOM 13259 N N . SER E 1 302 ? 5.472 23.192 -17.390 1.00 24.16 302 SER E N 1
ATOM 13260 C CA . SER E 1 302 ? 4.265 22.372 -17.567 1.00 26.16 302 SER E CA 1
ATOM 13261 C C . SER E 1 302 ? 4.538 20.936 -17.115 1.00 27.15 302 SER E C 1
ATOM 13262 O O . SER E 1 302 ? 5.744 20.508 -17.121 1.00 28.23 302 SER E O 1
ATOM 13265 N N . THR E 1 303 ? 3.471 20.206 -16.788 1.00 25.93 303 THR E N 1
ATOM 13266 C CA . THR E 1 303 ? 3.551 18.808 -16.308 1.00 26.45 303 THR E CA 1
ATOM 13267 C C . THR E 1 303 ? 2.730 17.899 -17.220 1.00 29.24 303 THR E C 1
ATOM 13268 O O . THR E 1 303 ? 1.749 18.378 -17.862 1.00 27.48 303 THR E O 1
ATOM 13272 N N . GLY E 1 304 ? 3.107 16.623 -17.260 1.00 28.26 304 GLY E N 1
ATOM 13273 C CA . GLY E 1 304 ? 2.297 15.545 -17.848 1.00 32.95 304 GLY E CA 1
ATOM 13274 C C . GLY E 1 304 ? 2.727 15.191 -19.275 1.00 36.40 304 GLY E C 1
ATOM 13275 O O . GLY E 1 304 ? 3.909 14.924 -19.525 1.00 32.93 304 GLY E O 1
ATOM 13276 N N . PRO E 1 305 ? 1.769 15.172 -20.238 1.00 36.98 305 PRO E N 1
ATOM 13277 C CA . PRO E 1 305 ? 2.013 14.616 -21.564 1.00 36.37 305 PRO E CA 1
ATOM 13278 C C . PRO E 1 305 ? 3.109 15.395 -22.295 1.00 38.36 305 PRO E C 1
ATOM 13279 O O . PRO E 1 305 ? 3.193 16.583 -22.104 1.00 34.27 305 PRO E O 1
ATOM 13283 N N . ASN E 1 306 ? 3.928 14.691 -23.073 1.00 41.57 306 ASN E N 1
ATOM 13284 C CA . ASN E 1 306 ? 4.944 15.282 -23.993 1.00 46.09 306 ASN E CA 1
ATOM 13285 C C . ASN E 1 306 ? 4.891 14.506 -25.323 1.00 44.87 306 ASN E C 1
ATOM 13286 O O . ASN E 1 306 ? 5.789 14.668 -26.163 1.00 41.33 306 ASN E O 1
ATOM 13291 N N . THR E 1 307 ? 3.827 13.720 -25.494 1.00 44.24 307 THR E N 1
ATOM 13292 C CA . THR E 1 307 ? 3.523 12.861 -26.665 1.00 45.40 307 THR E CA 1
ATOM 13293 C C . THR E 1 307 ? 3.574 13.693 -27.955 1.00 41.66 307 THR E C 1
ATOM 13294 O O . THR E 1 307 ? 4.027 13.150 -28.967 1.00 41.57 307 THR E O 1
ATOM 13298 N N . GLU E 1 308 ? 3.174 14.965 -27.907 1.00 40.16 308 GLU E N 1
ATOM 13299 C CA . GLU E 1 308 ? 3.113 15.891 -29.079 1.00 44.17 308 GLU E CA 1
ATOM 13300 C C . GLU E 1 308 ? 4.502 16.241 -29.629 1.00 45.17 308 GLU E C 1
ATOM 13301 O O . GLU E 1 308 ? 4.541 16.803 -30.720 1.00 47.69 308 GLU E O 1
ATOM 13307 N N . VAL E 1 309 ? 5.595 16.018 -28.897 1.00 47.51 309 VAL E N 1
ATOM 13308 C CA . VAL E 1 309 ? 6.970 16.121 -29.487 1.00 46.92 309 VAL E CA 1
ATOM 13309 C C . VAL E 1 309 ? 7.629 14.731 -29.488 1.00 47.94 309 VAL E C 1
ATOM 13310 O O . VAL E 1 309 ? 8.848 14.658 -29.614 1.00 45.47 309 VAL E O 1
ATOM 13314 N N . GLY E 1 310 ? 6.833 13.666 -29.375 1.00 48.46 310 GLY E N 1
ATOM 13315 C CA . GLY E 1 310 ? 7.296 12.275 -29.493 1.00 48.62 310 GLY E CA 1
ATOM 13316 C C . GLY E 1 310 ? 7.931 11.797 -28.209 1.00 44.48 310 GLY E C 1
ATOM 13317 O O . GLY E 1 310 ? 8.595 10.751 -28.246 1.00 46.61 310 GLY E O 1
ATOM 13318 N N . GLY E 1 311 ? 7.726 12.512 -27.104 1.00 40.12 311 GLY E N 1
ATOM 13319 C CA . GLY E 1 311 ? 8.046 12.008 -25.752 1.00 40.14 311 GLY E CA 1
ATOM 13320 C C . GLY E 1 311 ? 7.215 10.774 -25.415 1.00 42.37 311 GLY E C 1
ATOM 13321 O O . GLY E 1 311 ? 6.321 10.421 -26.218 1.00 46.56 311 GLY E O 1
ATOM 13322 N N . LYS E 1 312 ? 7.455 10.155 -24.257 1.00 46.19 312 LYS E N 1
ATOM 13323 C CA . LYS E 1 312 ? 6.858 8.841 -23.885 1.00 48.46 312 LYS E CA 1
ATOM 13324 C C . LYS E 1 312 ? 5.502 9.024 -23.202 1.00 50.29 312 LYS E C 1
ATOM 13325 O O . LYS E 1 312 ? 4.764 8.025 -23.126 1.00 50.38 312 LYS E O 1
ATOM 13331 N N . ARG E 1 313 ? 5.202 10.220 -22.679 1.00 46.16 313 ARG E N 1
ATOM 13332 C CA . ARG E 1 313 ? 4.068 10.420 -21.730 1.00 45.67 313 ARG E CA 1
ATOM 13333 C C . ARG E 1 313 ? 2.791 10.850 -22.471 1.00 44.15 313 ARG E C 1
ATOM 13334 O O . ARG E 1 313 ? 2.804 11.916 -23.114 1.00 41.72 313 ARG E O 1
ATOM 13342 N N . LYS E 1 314 ? 1.737 10.037 -22.321 1.00 44.38 314 LYS E N 1
ATOM 13343 C CA . LYS E 1 314 ? 0.388 10.189 -22.916 1.00 44.87 314 LYS E CA 1
ATOM 13344 C C . LYS E 1 314 ? -0.626 10.713 -21.886 1.00 42.29 314 LYS E C 1
ATOM 13345 O O . LYS E 1 314 ? -1.754 10.963 -22.285 1.00 40.81 314 LYS E O 1
ATOM 13351 N N . THR E 1 315 ? -0.253 10.826 -20.608 1.00 40.35 315 THR E N 1
ATOM 13352 C CA . THR E 1 315 ? -1.157 11.108 -19.456 1.00 37.45 315 THR E CA 1
ATOM 13353 C C . THR E 1 315 ? -2.018 12.341 -19.748 1.00 35.74 315 THR E C 1
ATOM 13354 O O . THR E 1 315 ? -1.528 13.295 -20.343 1.00 32.42 315 THR E O 1
ATOM 13358 N N . PRO E 1 316 ? -3.314 12.344 -19.348 1.00 33.64 316 PRO E N 1
ATOM 13359 C CA . PRO E 1 316 ? -4.203 13.490 -19.550 1.00 34.23 316 PRO E CA 1
ATOM 13360 C C . PRO E 1 316 ? -3.973 14.645 -18.564 1.00 32.14 316 PRO E C 1
ATOM 13361 O O . PRO E 1 316 ? -4.211 15.781 -18.886 1.00 31.84 316 PRO E O 1
ATOM 13365 N N . CYS E 1 317 ? -3.505 14.344 -17.366 1.00 33.80 317 CYS E N 1
ATOM 13366 C CA . CYS E 1 317 ? -3.264 15.379 -16.331 1.00 33.26 317 CYS E CA 1
ATOM 13367 C C . CYS E 1 317 ? -2.222 16.399 -16.816 1.00 32.67 317 CYS E C 1
ATOM 13368 O O . CYS E 1 317 ? -1.053 16.044 -17.097 1.00 32.00 317 CYS E O 1
ATOM 13371 N N . HIS E 1 318 ? -2.643 17.646 -16.922 1.00 32.09 318 HIS E N 1
ATOM 13372 C CA . HIS E 1 318 ? -1.842 18.733 -17.536 1.00 30.71 318 HIS E CA 1
ATOM 13373 C C . HIS E 1 318 ? -1.935 19.993 -16.662 1.00 29.70 318 HIS E C 1
ATOM 13374 O O . HIS E 1 318 ? -3.065 20.459 -16.443 1.00 25.56 318 HIS E O 1
ATOM 13381 N N . LEU E 1 319 ? -0.790 20.477 -16.163 1.00 23.95 319 LEU E N 1
ATOM 13382 C CA . LEU E 1 319 ? -0.681 21.758 -15.443 1.00 24.58 319 LEU E CA 1
ATOM 13383 C C . LEU E 1 319 ? 0.229 22.696 -16.250 1.00 24.09 319 LEU E C 1
ATOM 13384 O O . LEU E 1 319 ? 1.217 22.208 -16.848 1.00 25.68 319 LEU E O 1
ATOM 13389 N N . ASP E 1 320 ? -0.073 23.990 -16.218 1.00 22.37 320 ASP E N 1
ATOM 13390 C CA . ASP E 1 320 ? 0.829 25.087 -16.670 1.00 25.17 320 ASP E CA 1
ATOM 13391 C C . ASP E 1 320 ? 1.062 26.007 -15.473 1.00 22.92 320 ASP E C 1
ATOM 13392 O O . ASP E 1 320 ? 0.045 26.456 -14.873 1.00 20.92 320 ASP E O 1
ATOM 13397 N N . ILE E 1 321 ? 2.331 26.283 -15.138 1.00 22.63 321 ILE E N 1
ATOM 13398 C CA . ILE E 1 321 ? 2.724 27.031 -13.904 1.00 21.40 321 ILE E CA 1
ATOM 13399 C C . ILE E 1 321 ? 3.706 28.119 -14.307 1.00 22.00 321 ILE E C 1
ATOM 13400 O O . ILE E 1 321 ? 4.857 27.815 -14.595 1.00 20.46 321 ILE E O 1
ATOM 13405 N N . PRO E 1 322 ? 3.261 29.391 -14.357 1.00 20.81 322 PRO E N 1
ATOM 13406 C CA . PRO E 1 322 ? 4.156 30.529 -14.504 1.00 20.83 322 PRO E CA 1
ATOM 13407 C C . PRO E 1 322 ? 4.728 31.034 -13.174 1.00 21.04 322 PRO E C 1
ATOM 13408 O O . PRO E 1 322 ? 3.987 31.184 -12.204 1.00 20.16 322 PRO E O 1
ATOM 13412 N N . LEU E 1 323 ? 6.031 31.289 -13.176 1.00 20.00 323 LEU E N 1
ATOM 13413 C CA . LEU E 1 323 ? 6.785 31.827 -12.017 1.00 20.36 323 LEU E CA 1
ATOM 13414 C C . LEU E 1 323 ? 7.217 33.250 -12.336 1.00 21.95 323 LEU E C 1
ATOM 13415 O O . LEU E 1 323 ? 7.665 33.477 -13.485 1.00 19.67 323 LEU E O 1
ATOM 13420 N N . ARG E 1 324 ? 7.104 34.139 -11.348 1.00 20.78 324 ARG E N 1
ATOM 13421 C CA . ARG E 1 324 ? 7.552 35.546 -11.418 1.00 25.70 324 ARG E CA 1
ATOM 13422 C C . ARG E 1 324 ? 8.977 35.673 -10.875 1.00 24.33 324 ARG E C 1
ATOM 13423 O O . ARG E 1 324 ? 9.423 34.743 -10.161 1.00 27.09 324 ARG E O 1
ATOM 13431 N N . ASN E 1 325 ? 9.617 36.814 -11.134 1.00 26.10 325 ASN E N 1
ATOM 13432 C CA . ASN E 1 325 ? 10.917 37.225 -10.535 1.00 28.99 325 ASN E CA 1
ATOM 13433 C C . ASN E 1 325 ? 12.009 36.180 -10.724 1.00 27.76 325 ASN E C 1
ATOM 13434 O O . ASN E 1 325 ? 12.881 36.125 -9.875 1.00 31.41 325 ASN E O 1
ATOM 13439 N N . CYS E 1 326 ? 11.980 35.380 -11.777 1.00 25.47 326 CYS E N 1
ATOM 13440 C CA . CYS E 1 326 ? 13.025 34.362 -12.017 1.00 26.50 326 CYS E CA 1
ATOM 13441 C C . CYS E 1 326 ? 14.225 34.946 -12.782 1.00 26.63 326 CYS E C 1
ATOM 13442 O O . CYS E 1 326 ? 14.089 35.951 -13.487 1.00 25.12 326 CYS E O 1
ATOM 13445 N N . ASP E 1 327 ? 15.385 34.319 -12.597 1.00 29.13 327 ASP E N 1
ATOM 13446 C CA . ASP E 1 327 ? 16.553 34.432 -13.502 1.00 27.32 327 ASP E CA 1
ATOM 13447 C C . ASP E 1 327 ? 16.442 33.233 -14.424 1.00 25.78 327 ASP E C 1
ATOM 13448 O O . ASP E 1 327 ? 16.298 32.100 -13.918 1.00 27.95 327 ASP E O 1
ATOM 13453 N N . ILE E 1 328 ? 16.460 33.457 -15.726 1.00 25.55 328 ILE E N 1
ATOM 13454 C CA . ILE E 1 328 ? 16.410 32.342 -16.703 1.00 27.54 328 ILE E CA 1
ATOM 13455 C C . ILE E 1 328 ? 17.679 32.472 -17.537 1.00 28.41 328 ILE E C 1
ATOM 13456 O O . ILE E 1 328 ? 17.913 33.571 -18.044 1.00 30.06 328 ILE E O 1
ATOM 13461 N N . TYR E 1 329 ? 18.461 31.396 -17.615 1.00 29.21 329 TYR E N 1
ATOM 13462 C CA . TYR E 1 329 ? 19.743 31.335 -18.350 1.00 31.74 329 TYR E CA 1
ATOM 13463 C C . TYR E 1 329 ? 19.609 30.311 -19.458 1.00 29.00 329 TYR E C 1
ATOM 13464 O O . TYR E 1 329 ? 18.991 29.264 -19.231 1.00 30.70 329 TYR E O 1
ATOM 13473 N N . LEU E 1 330 ? 20.184 30.655 -20.608 1.00 28.87 330 LEU E N 1
ATOM 13474 C CA . LEU E 1 330 ? 20.561 29.716 -21.690 1.00 33.77 330 LEU E CA 1
ATOM 13475 C C . LEU E 1 330 ? 22.097 29.585 -21.683 1.00 31.59 330 LEU E C 1
ATOM 13476 O O . LEU E 1 330 ? 22.764 30.589 -21.938 1.00 35.67 330 LEU E O 1
ATOM 13481 N N . ASP E 1 331 ? 22.589 28.424 -21.267 1.00 36.60 331 ASP E N 1
ATOM 13482 C CA . ASP E 1 331 ? 24.022 28.039 -21.150 1.00 39.67 331 ASP E CA 1
ATOM 13483 C C . ASP E 1 331 ? 24.936 29.102 -20.524 1.00 48.25 331 ASP E C 1
ATOM 13484 O O . ASP E 1 331 ? 26.089 29.173 -20.986 1.00 64.62 331 ASP E O 1
ATOM 13489 N N . ASP E 1 332 ? 24.524 29.915 -19.559 1.00 47.61 332 ASP E N 1
ATOM 13490 C CA . ASP E 1 332 ? 25.411 31.002 -19.041 1.00 48.24 332 ASP E CA 1
ATOM 13491 C C . ASP E 1 332 ? 24.904 32.389 -19.419 1.00 46.10 332 ASP E C 1
ATOM 13492 O O . ASP E 1 332 ? 25.293 33.336 -18.736 1.00 45.28 332 ASP E O 1
ATOM 13497 N N . LYS E 1 333 ? 24.220 32.537 -20.552 1.00 44.29 333 LYS E N 1
ATOM 13498 C CA . LYS E 1 333 ? 23.601 33.832 -20.926 1.00 42.87 333 LYS E CA 1
ATOM 13499 C C . LYS E 1 333 ? 22.247 33.921 -20.217 1.00 38.97 333 LYS E C 1
ATOM 13500 O O . LYS E 1 333 ? 21.453 32.991 -20.362 1.00 40.02 333 LYS E O 1
ATOM 13506 N N . ALA E 1 334 ? 22.036 34.969 -19.434 1.00 35.18 334 ALA E N 1
ATOM 13507 C CA . ALA E 1 334 ? 20.716 35.363 -18.906 1.00 35.36 334 ALA E CA 1
ATOM 13508 C C . ALA E 1 334 ? 19.874 35.848 -20.086 1.00 35.42 334 ALA E C 1
ATOM 13509 O O . ALA E 1 334 ? 20.373 36.713 -20.854 1.00 33.40 334 ALA E O 1
ATOM 13511 N N . VAL E 1 335 ? 18.659 35.301 -20.234 1.00 33.40 335 VAL E N 1
ATOM 13512 C CA . VAL E 1 335 ? 17.577 35.876 -21.101 1.00 31.46 335 VAL E CA 1
ATOM 13513 C C . VAL E 1 335 ? 16.584 36.672 -20.231 1.00 30.57 335 VAL E C 1
ATOM 13514 O O . VAL E 1 335 ? 16.048 37.691 -20.733 1.00 28.70 335 VAL E O 1
ATOM 13518 N N . VAL E 1 336 ? 16.384 36.267 -18.965 1.00 27.20 336 VAL E N 1
ATOM 13519 C CA . VAL E 1 336 ? 15.572 37.008 -17.961 1.00 28.22 336 VAL E CA 1
ATOM 13520 C C . VAL E 1 336 ? 16.363 37.147 -16.661 1.00 26.17 336 VAL E C 1
ATOM 13521 O O . VAL E 1 336 ? 16.975 36.176 -16.254 1.00 24.75 336 VAL E O 1
ATOM 13525 N N . LEU E 1 337 ? 16.316 38.328 -16.046 1.00 28.26 337 LEU E N 1
ATOM 13526 C CA . LEU E 1 337 ? 16.851 38.601 -14.685 1.00 29.80 337 LEU E CA 1
ATOM 13527 C C . LEU E 1 337 ? 15.743 39.249 -13.874 1.00 29.08 337 LEU E C 1
ATOM 13528 O O . LEU E 1 337 ? 15.178 40.261 -14.343 1.00 26.64 337 LEU E O 1
ATOM 13533 N N . ALA E 1 338 ? 15.432 38.654 -12.726 1.00 28.95 338 ALA E N 1
ATOM 13534 C CA . ALA E 1 338 ? 14.411 39.141 -11.783 1.00 30.30 338 ALA E CA 1
ATOM 13535 C C . ALA E 1 338 ? 13.103 39.431 -12.530 1.00 27.14 338 ALA E C 1
ATOM 13536 O O . ALA E 1 338 ? 12.454 40.408 -12.206 1.00 28.70 338 ALA E O 1
ATOM 13538 N N . GLY E 1 339 ? 12.741 38.591 -13.499 1.00 27.34 339 GLY E N 1
ATOM 13539 C CA . GLY E 1 339 ? 11.440 38.663 -14.178 1.00 28.06 339 GLY E CA 1
ATOM 13540 C C . GLY E 1 339 ? 11.428 39.727 -15.253 1.00 29.72 339 GLY E C 1
ATOM 13541 O O . GLY E 1 339 ? 10.341 40.020 -15.739 1.00 30.78 339 GLY E O 1
ATOM 13542 N N . ASP E 1 340 ? 12.588 40.304 -15.589 1.00 30.47 340 ASP E N 1
ATOM 13543 C CA . ASP E 1 340 ? 12.727 41.311 -16.670 1.00 29.79 340 ASP E CA 1
ATOM 13544 C C . ASP E 1 340 ? 13.508 40.672 -17.812 1.00 27.00 340 ASP E C 1
ATOM 13545 O O . ASP E 1 340 ? 14.574 40.041 -17.561 1.00 25.30 340 ASP E O 1
ATOM 13550 N N . VAL E 1 341 ? 12.970 40.792 -19.022 1.00 25.76 341 VAL E N 1
ATOM 13551 C CA . VAL E 1 341 ? 13.604 40.229 -20.248 1.00 27.06 341 VAL E CA 1
ATOM 13552 C C . VAL E 1 341 ? 14.860 41.069 -20.527 1.00 26.50 341 VAL E C 1
ATOM 13553 O O . VAL E 1 341 ? 14.702 42.318 -20.647 1.00 24.78 341 VAL E O 1
ATOM 13557 N N . VAL E 1 342 ? 16.024 40.423 -20.638 1.00 26.26 342 VAL E N 1
ATOM 13558 C CA . VAL E 1 342 ? 17.332 41.126 -20.841 1.00 27.71 342 VAL E CA 1
ATOM 13559 C C . VAL E 1 342 ? 17.962 40.750 -22.190 1.00 28.69 342 VAL E C 1
ATOM 13560 O O . VAL E 1 342 ? 18.600 41.631 -22.774 1.00 35.49 342 VAL E O 1
ATOM 13564 N N . ALA E 1 343 ? 17.802 39.523 -22.673 1.00 29.36 343 ALA E N 1
ATOM 13565 C CA . ALA E 1 343 ? 18.437 39.042 -23.920 1.00 32.16 343 ALA E CA 1
ATOM 13566 C C . ALA E 1 343 ? 17.500 38.091 -24.664 1.00 32.86 343 ALA E C 1
ATOM 13567 O O . ALA E 1 343 ? 16.744 37.351 -24.042 1.00 33.76 343 ALA E O 1
ATOM 13569 N N . PRO E 1 344 ? 17.555 38.025 -26.010 1.00 37.06 344 PRO E N 1
ATOM 13570 C CA . PRO E 1 344 ? 18.282 39.003 -26.818 1.00 35.34 344 PRO E CA 1
ATOM 13571 C C . PRO E 1 344 ? 17.675 40.410 -26.788 1.00 36.51 344 PRO E C 1
ATOM 13572 O O . PRO E 1 344 ? 16.486 40.590 -26.560 1.00 34.72 344 PRO E O 1
ATOM 13576 N N . GLU E 1 345 ? 18.500 41.403 -27.063 1.00 34.88 345 GLU E N 1
ATOM 13577 C CA . GLU E 1 345 ? 18.070 42.821 -27.035 1.00 40.97 345 GLU E CA 1
ATOM 13578 C C . GLU E 1 345 ? 16.839 42.973 -27.940 1.00 39.39 345 GLU E C 1
ATOM 13579 O O . GLU E 1 345 ? 15.914 43.724 -27.577 1.00 40.57 345 GLU E O 1
ATOM 13585 N N . GLU E 1 346 ? 16.865 42.284 -29.084 1.00 39.05 346 GLU E N 1
ATOM 13586 C CA . GLU E 1 346 ? 15.830 42.311 -30.152 1.00 43.30 346 GLU E CA 1
ATOM 13587 C C . GLU E 1 346 ? 14.470 41.839 -29.608 1.00 34.21 346 GLU E C 1
ATOM 13588 O O . GLU E 1 346 ? 13.484 42.260 -30.165 1.00 31.89 346 GLU E O 1
ATOM 13594 N N . SER E 1 347 ? 14.426 41.031 -28.547 1.00 35.63 347 SER E N 1
ATOM 13595 C CA . SER E 1 347 ? 13.184 40.416 -28.005 1.00 34.40 347 SER E CA 1
ATOM 13596 C C . SER E 1 347 ? 12.438 41.350 -27.028 1.00 33.25 347 SER E C 1
ATOM 13597 O O . SER E 1 347 ? 11.262 41.046 -26.683 1.00 29.00 347 SER E O 1
ATOM 13600 N N . ARG E 1 348 ? 13.048 42.458 -26.595 1.00 34.48 348 ARG E N 1
ATOM 13601 C CA . ARG E 1 348 ? 12.554 43.266 -25.440 1.00 35.97 348 ARG E CA 1
ATOM 13602 C C . ARG E 1 348 ? 11.441 44.240 -25.856 1.00 31.54 348 ARG E C 1
ATOM 13603 O O . ARG E 1 348 ? 11.472 44.611 -27.030 1.00 31.97 348 ARG E O 1
ATOM 13611 N N . PRO F 1 2 ? -48.836 47.257 -35.916 1.00 29.49 2 PRO F N 1
ATOM 13612 C CA . PRO F 1 2 ? -48.632 45.940 -35.248 1.00 27.23 2 PRO F CA 1
ATOM 13613 C C . PRO F 1 2 ? -48.725 46.035 -33.706 1.00 23.99 2 PRO F C 1
ATOM 13614 O O . PRO F 1 2 ? -48.634 47.118 -33.163 1.00 20.69 2 PRO F O 1
ATOM 13618 N N . VAL F 1 3 ? -48.950 44.913 -33.033 1.00 21.52 3 VAL F N 1
ATOM 13619 C CA . VAL F 1 3 ? -49.202 44.880 -31.564 1.00 22.56 3 VAL F CA 1
ATOM 13620 C C . VAL F 1 3 ? -47.872 44.682 -30.841 1.00 22.23 3 VAL F C 1
ATOM 13621 O O . VAL F 1 3 ? -47.198 43.678 -31.119 1.00 19.11 3 VAL F O 1
ATOM 13625 N N . SER F 1 4 ? -47.555 45.564 -29.878 1.00 21.79 4 SER F N 1
ATOM 13626 C CA . SER F 1 4 ? -46.335 45.461 -29.043 1.00 21.48 4 SER F CA 1
ATOM 13627 C C . SER F 1 4 ? -46.550 44.356 -27.993 1.00 21.69 4 SER F C 1
ATOM 13628 O O . SER F 1 4 ? -47.712 43.999 -27.721 1.00 19.27 4 SER F O 1
ATOM 13631 N N . ASN F 1 5 ? -45.467 43.847 -27.409 1.00 22.91 5 ASN F N 1
ATOM 13632 C CA . ASN F 1 5 ? -45.502 42.921 -26.245 1.00 24.08 5 ASN F CA 1
ATOM 13633 C C . ASN F 1 5 ? -46.323 43.512 -25.099 1.00 22.66 5 ASN F C 1
ATOM 13634 O O . ASN F 1 5 ? -47.141 42.765 -24.520 1.00 21.59 5 ASN F O 1
ATOM 13639 N N . ALA F 1 6 ? -46.120 44.781 -24.755 1.00 22.65 6 ALA F N 1
ATOM 13640 C CA . ALA F 1 6 ? -46.821 45.411 -23.610 1.00 23.56 6 ALA F CA 1
ATOM 13641 C C . ALA F 1 6 ? -48.332 45.407 -23.875 1.00 24.49 6 ALA F C 1
ATOM 13642 O O . ALA F 1 6 ? -49.114 45.077 -22.957 1.00 20.37 6 ALA F O 1
ATOM 13644 N N . GLN F 1 7 ? -48.736 45.789 -25.092 1.00 23.15 7 GLN F N 1
ATOM 13645 C CA . GLN F 1 7 ? -50.169 45.821 -25.464 1.00 26.09 7 GLN F CA 1
ATOM 13646 C C . GLN F 1 7 ? -50.749 44.390 -25.445 1.00 22.52 7 GLN F C 1
ATOM 13647 O O . GLN F 1 7 ? -51.915 44.245 -25.014 1.00 20.95 7 GLN F O 1
ATOM 13653 N N . LEU F 1 8 ? -50.012 43.379 -25.923 1.00 20.56 8 LEU F N 1
ATOM 13654 C CA . LEU F 1 8 ? -50.520 41.989 -25.968 1.00 20.41 8 LEU F CA 1
ATOM 13655 C C . LEU F 1 8 ? -50.800 41.501 -24.542 1.00 21.33 8 LEU F C 1
ATOM 13656 O O . LEU F 1 8 ? -51.896 40.867 -24.311 1.00 20.67 8 LEU F O 1
ATOM 13661 N N . THR F 1 9 ? -49.886 41.776 -23.607 1.00 20.10 9 THR F N 1
ATOM 13662 C CA . THR F 1 9 ? -50.095 41.437 -22.169 1.00 21.20 9 THR F CA 1
ATOM 13663 C C . THR F 1 9 ? -51.364 42.150 -21.665 1.00 19.70 9 THR F C 1
ATOM 13664 O O . THR F 1 9 ? -52.165 41.496 -20.974 1.00 18.05 9 THR F O 1
ATOM 13668 N N . GLN F 1 10 ? -51.507 43.446 -21.954 1.00 21.48 10 GLN F N 1
ATOM 13669 C CA . GLN F 1 10 ? -52.697 44.237 -21.539 1.00 23.13 10 GLN F CA 1
ATOM 13670 C C . GLN F 1 10 ? -53.972 43.576 -22.089 1.00 21.75 10 GLN F C 1
ATOM 13671 O O . GLN F 1 10 ? -55.028 43.570 -21.394 1.00 20.62 10 GLN F O 1
ATOM 13677 N N . MET F 1 11 ? -53.927 43.087 -23.327 1.00 21.04 11 MET F N 1
ATOM 13678 C CA . MET F 1 11 ? -55.126 42.466 -23.966 1.00 21.58 11 MET F CA 1
ATOM 13679 C C . MET F 1 11 ? -55.462 41.165 -23.236 1.00 19.28 11 MET F C 1
ATOM 13680 O O . MET F 1 11 ? -56.616 40.908 -22.959 1.00 19.86 11 MET F O 1
ATOM 13685 N N . PHE F 1 12 ? -54.456 40.391 -22.884 1.00 18.02 12 PHE F N 1
ATOM 13686 C CA . PHE F 1 12 ? -54.652 39.143 -22.126 1.00 18.35 12 PHE F CA 1
ATOM 13687 C C . PHE F 1 12 ? -55.186 39.502 -20.740 1.00 19.79 12 PHE F C 1
ATOM 13688 O O . PHE F 1 12 ? -56.059 38.761 -20.248 1.00 21.63 12 PHE F O 1
ATOM 13696 N N . GLU F 1 13 ? -54.737 40.602 -20.137 1.00 20.84 13 GLU F N 1
ATOM 13697 C CA . GLU F 1 13 ? -55.261 40.999 -18.798 1.00 21.67 13 GLU F CA 1
ATOM 13698 C C . GLU F 1 13 ? -56.760 41.238 -18.929 1.00 21.34 13 GLU F C 1
ATOM 13699 O O . GLU F 1 13 ? -57.526 40.757 -18.047 1.00 21.50 13 GLU F O 1
ATOM 13705 N N . HIS F 1 14 ? -57.158 41.942 -19.986 1.00 20.68 14 HIS F N 1
ATOM 13706 C CA . HIS F 1 14 ? -58.568 42.323 -20.257 1.00 22.24 14 HIS F CA 1
ATOM 13707 C C . HIS F 1 14 ? -59.401 41.048 -20.451 1.00 19.73 14 HIS F C 1
ATOM 13708 O O . HIS F 1 14 ? -60.454 40.911 -19.826 1.00 18.94 14 HIS F O 1
ATOM 13715 N N . VAL F 1 15 ? -58.918 40.119 -21.258 1.00 19.77 15 VAL F N 1
ATOM 13716 C CA . VAL F 1 15 ? -59.706 38.919 -21.642 1.00 20.43 15 VAL F CA 1
ATOM 13717 C C . VAL F 1 15 ? -59.724 37.930 -20.478 1.00 20.03 15 VAL F C 1
ATOM 13718 O O . VAL F 1 15 ? -60.785 37.241 -20.316 1.00 20.73 15 VAL F O 1
ATOM 13722 N N . LEU F 1 16 ? -58.630 37.820 -19.720 1.00 19.48 16 LEU F N 1
ATOM 13723 C CA . LEU F 1 16 ? -58.599 36.918 -18.549 1.00 19.30 16 LEU F CA 1
ATOM 13724 C C . LEU F 1 16 ? -59.559 37.469 -17.485 1.00 19.26 16 LEU F C 1
ATOM 13725 O O . LEU F 1 16 ? -60.239 36.662 -16.837 1.00 18.37 16 LEU F O 1
ATOM 13730 N N . LYS F 1 17 ? -59.625 38.792 -17.314 1.00 22.30 17 LYS F N 1
ATOM 13731 C CA . LYS F 1 17 ? -60.619 39.421 -16.392 1.00 23.46 17 LYS F CA 1
ATOM 13732 C C . LYS F 1 17 ? -62.039 39.078 -16.860 1.00 21.38 17 LYS F C 1
ATOM 13733 O O . LYS F 1 17 ? -62.845 38.621 -16.018 1.00 20.77 17 LYS F O 1
ATOM 13739 N N . LEU F 1 18 ? -62.361 39.310 -18.135 1.00 20.18 18 LEU F N 1
ATOM 13740 C CA . LEU F 1 18 ? -63.700 38.946 -18.670 1.00 20.95 18 LEU F CA 1
ATOM 13741 C C . LEU F 1 18 ? -63.929 37.471 -18.362 1.00 20.90 18 LEU F C 1
ATOM 13742 O O . LEU F 1 18 ? -65.069 37.104 -18.083 1.00 20.08 18 LEU F O 1
ATOM 13747 N N . SER F 1 19 ? -62.871 36.655 -18.368 1.00 21.36 19 SER F N 1
ATOM 13748 C CA . SER F 1 19 ? -62.935 35.182 -18.143 1.00 19.72 19 SER F CA 1
ATOM 13749 C C . SER F 1 19 ? -62.949 34.845 -16.641 1.00 20.75 19 SER F C 1
ATOM 13750 O O . SER F 1 19 ? -62.822 33.656 -16.315 1.00 20.76 19 SER F O 1
ATOM 13753 N N . ARG F 1 20 ? -63.081 35.836 -15.764 1.00 19.82 20 ARG F N 1
ATOM 13754 C CA . ARG F 1 20 ? -63.196 35.670 -14.285 1.00 22.60 20 ARG F CA 1
ATOM 13755 C C . ARG F 1 20 ? -61.906 35.070 -13.715 1.00 21.54 20 ARG F C 1
ATOM 13756 O O . ARG F 1 20 ? -61.974 34.260 -12.813 1.00 20.49 20 ARG F O 1
ATOM 13764 N N . VAL F 1 21 ? -60.748 35.459 -14.230 1.00 21.24 21 VAL F N 1
ATOM 13765 C CA . VAL F 1 21 ? -59.466 35.071 -13.592 1.00 21.00 21 VAL F CA 1
ATOM 13766 C C . VAL F 1 21 ? -59.144 36.130 -12.525 1.00 22.19 21 VAL F C 1
ATOM 13767 O O . VAL F 1 21 ? -59.122 37.316 -12.842 1.00 24.34 21 VAL F O 1
ATOM 13771 N N . ASP F 1 22 ? -58.881 35.693 -11.309 1.00 25.00 22 ASP F N 1
ATOM 13772 C CA . ASP F 1 22 ? -58.416 36.558 -10.193 1.00 27.61 22 ASP F CA 1
ATOM 13773 C C . ASP F 1 22 ? -57.522 35.694 -9.297 1.00 27.40 22 ASP F C 1
ATOM 13774 O O . ASP F 1 22 ? -57.209 34.553 -9.686 1.00 23.03 22 ASP F O 1
ATOM 13779 N N . GLU F 1 23 ? -57.162 36.159 -8.106 1.00 26.61 23 GLU F N 1
ATOM 13780 C CA . GLU F 1 23 ? -56.136 35.447 -7.322 1.00 28.91 23 GLU F CA 1
ATOM 13781 C C . GLU F 1 23 ? -56.678 34.124 -6.775 1.00 28.04 23 GLU F C 1
ATOM 13782 O O . GLU F 1 23 ? -55.833 33.320 -6.341 1.00 28.81 23 GLU F O 1
ATOM 13788 N N . THR F 1 24 ? -57.978 33.826 -6.857 1.00 24.68 24 THR F N 1
ATOM 13789 C CA . THR F 1 24 ? -58.507 32.507 -6.407 1.00 25.48 24 THR F CA 1
ATOM 13790 C C . THR F 1 24 ? -58.323 31.443 -7.484 1.00 25.72 24 THR F C 1
ATOM 13791 O O . THR F 1 24 ? -58.435 30.262 -7.161 1.00 27.31 24 THR F O 1
ATOM 13795 N N . GLN F 1 25 ? -58.048 31.847 -8.717 1.00 22.62 25 GLN F N 1
ATOM 13796 C CA . GLN F 1 25 ? -58.103 30.964 -9.906 1.00 21.63 25 GLN F CA 1
ATOM 13797 C C . GLN F 1 25 ? -56.692 30.497 -10.292 1.00 20.95 25 GLN F C 1
ATOM 13798 O O . GLN F 1 25 ? -55.685 31.287 -10.159 1.00 20.92 25 GLN F O 1
ATOM 13804 N N . SER F 1 26 ? -56.596 29.287 -10.836 1.00 21.64 26 SER F N 1
ATOM 13805 C CA . SER F 1 26 ? -55.354 28.745 -11.442 1.00 22.96 26 SER F CA 1
ATOM 13806 C C . SER F 1 26 ? -55.538 28.677 -12.966 1.00 22.77 26 SER F C 1
ATOM 13807 O O . SER F 1 26 ? -56.680 28.429 -13.428 1.00 23.10 26 SER F O 1
ATOM 13810 N N . VAL F 1 27 ? -54.481 28.995 -13.705 1.00 19.82 27 VAL F N 1
ATOM 13811 C CA . VAL F 1 27 ? -54.458 29.118 -15.189 1.00 18.49 27 VAL F CA 1
ATOM 13812 C C . VAL F 1 27 ? -53.336 28.227 -15.684 1.00 18.85 27 VAL F C 1
ATOM 13813 O O . VAL F 1 27 ? -52.204 28.342 -15.160 1.00 18.62 27 VAL F O 1
ATOM 13817 N N . ALA F 1 28 ? -53.643 27.333 -16.612 1.00 19.49 28 ALA F N 1
ATOM 13818 C CA . ALA F 1 28 ? -52.644 26.533 -17.333 1.00 18.46 28 ALA F CA 1
ATOM 13819 C C . ALA F 1 28 ? -52.546 27.074 -18.751 1.00 17.07 28 ALA F C 1
ATOM 13820 O O . ALA F 1 28 ? -53.587 27.157 -19.413 1.00 17.37 28 ALA F O 1
ATOM 13822 N N . VAL F 1 29 ? -51.358 27.503 -19.156 1.00 16.04 29 VAL F N 1
ATOM 13823 C CA . VAL F 1 29 ? -51.099 27.945 -20.551 1.00 16.97 29 VAL F CA 1
ATOM 13824 C C . VAL F 1 29 ? -50.536 26.736 -21.278 1.00 16.80 29 VAL F C 1
ATOM 13825 O O . VAL F 1 29 ? -49.400 26.290 -20.935 1.00 16.07 29 VAL F O 1
ATOM 13829 N N . LEU F 1 30 ? -51.363 26.194 -22.160 1.00 16.34 30 LEU F N 1
ATOM 13830 C CA . LEU F 1 30 ? -51.081 24.979 -22.957 1.00 17.51 30 LEU F CA 1
ATOM 13831 C C . LEU F 1 30 ? -50.408 25.362 -24.272 1.00 16.74 30 LEU F C 1
ATOM 13832 O O . LEU F 1 30 ? -50.934 26.214 -25.021 1.00 14.97 30 LEU F O 1
ATOM 13837 N N . LYS F 1 31 ? -49.269 24.737 -24.554 1.00 16.93 31 LYS F N 1
ATOM 13838 C CA . LYS F 1 31 ? -48.459 25.067 -25.750 1.00 17.63 31 LYS F CA 1
ATOM 13839 C C . LYS F 1 31 ? -47.738 23.830 -26.293 1.00 17.47 31 LYS F C 1
ATOM 13840 O O . LYS F 1 31 ? -47.546 22.821 -25.552 1.00 15.35 31 LYS F O 1
ATOM 13846 N N . SER F 1 32 ? -47.340 23.920 -27.559 1.00 18.65 32 SER F N 1
ATOM 13847 C CA . SER F 1 32 ? -46.438 22.949 -28.214 1.00 19.15 32 SER F CA 1
ATOM 13848 C C . SER F 1 32 ? -45.325 23.729 -28.908 1.00 19.65 32 SER F C 1
ATOM 13849 O O . SER F 1 32 ? -45.268 24.962 -28.717 1.00 19.45 32 SER F O 1
ATOM 13852 N N . HIS F 1 33 ? -44.443 23.077 -29.673 1.00 19.94 33 HIS F N 1
ATOM 13853 C CA . HIS F 1 33 ? -43.248 23.771 -30.238 1.00 19.89 33 HIS F CA 1
ATOM 13854 C C . HIS F 1 33 ? -43.724 24.844 -31.230 1.00 20.55 33 HIS F C 1
ATOM 13855 O O . HIS F 1 33 ? -43.003 25.798 -31.487 1.00 22.09 33 HIS F O 1
ATOM 13862 N N . TYR F 1 34 ? -44.907 24.700 -31.797 1.00 20.45 34 TYR F N 1
ATOM 13863 C CA . TYR F 1 34 ? -45.347 25.575 -32.906 1.00 21.06 34 TYR F CA 1
ATOM 13864 C C . TYR F 1 34 ? -46.178 26.746 -32.351 1.00 21.09 34 TYR F C 1
ATOM 13865 O O . TYR F 1 34 ? -46.684 27.515 -33.145 1.00 19.99 34 TYR F O 1
ATOM 13874 N N . SER F 1 35 ? -46.343 26.849 -31.033 1.00 19.15 35 SER F N 1
ATOM 13875 C CA . SER F 1 35 ? -47.163 27.893 -30.378 1.00 19.17 35 SER F CA 1
ATOM 13876 C C . SER F 1 35 ? -46.454 29.239 -30.540 1.00 20.32 35 SER F C 1
ATOM 13877 O O . SER F 1 35 ? -45.227 29.288 -30.451 1.00 18.68 35 SER F O 1
ATOM 13880 N N . ASP F 1 36 ? -47.192 30.327 -30.696 1.00 21.09 36 ASP F N 1
ATOM 13881 C CA . ASP F 1 36 ? -46.559 31.676 -30.802 1.00 21.41 36 ASP F CA 1
ATOM 13882 C C . ASP F 1 36 ? -45.951 32.033 -29.445 1.00 20.63 36 ASP F C 1
ATOM 13883 O O . ASP F 1 36 ? -46.695 32.196 -28.471 1.00 20.05 36 ASP F O 1
ATOM 13888 N N . PRO F 1 37 ? -44.605 32.201 -29.308 1.00 22.06 37 PRO F N 1
ATOM 13889 C CA . PRO F 1 37 ? -44.010 32.456 -27.993 1.00 23.26 37 PRO F CA 1
ATOM 13890 C C . PRO F 1 37 ? -44.442 33.798 -27.371 1.00 23.82 37 PRO F C 1
ATOM 13891 O O . PRO F 1 37 ? -44.513 33.916 -26.135 1.00 22.35 37 PRO F O 1
ATOM 13895 N N . ARG F 1 38 ? -44.771 34.775 -28.212 1.00 23.59 38 ARG F N 1
ATOM 13896 C CA . ARG F 1 38 ? -45.233 36.106 -27.758 1.00 27.45 38 ARG F CA 1
ATOM 13897 C C . ARG F 1 38 ? -46.570 35.957 -27.047 1.00 23.68 38 ARG F C 1
ATOM 13898 O O . ARG F 1 38 ? -46.756 36.580 -26.007 1.00 20.90 38 ARG F O 1
ATOM 13906 N N . THR F 1 39 ? -47.482 35.177 -27.618 1.00 21.73 39 THR F N 1
ATOM 13907 C CA . THR F 1 39 ? -48.836 34.965 -27.046 1.00 22.11 39 THR F CA 1
ATOM 13908 C C . THR F 1 39 ? -48.703 34.175 -25.750 1.00 20.22 39 THR F C 1
ATOM 13909 O O . THR F 1 39 ? -49.339 34.556 -24.750 1.00 16.57 39 THR F O 1
ATOM 13913 N N . VAL F 1 40 ? -47.881 33.122 -25.754 1.00 19.64 40 VAL F N 1
ATOM 13914 C CA . VAL F 1 40 ? -47.611 32.305 -24.542 1.00 19.51 40 VAL F CA 1
ATOM 13915 C C . VAL F 1 40 ? -47.080 33.231 -23.425 1.00 20.50 40 VAL F C 1
ATOM 13916 O O . VAL F 1 40 ? -47.540 33.131 -22.286 1.00 19.42 40 VAL F O 1
ATOM 13920 N N . ASN F 1 41 ? -46.085 34.062 -23.724 1.00 21.86 41 ASN F N 1
ATOM 13921 C CA . ASN F 1 41 ? -45.452 34.949 -22.711 1.00 23.97 41 ASN F CA 1
ATOM 13922 C C . ASN F 1 41 ? -46.520 35.943 -22.214 1.00 21.46 41 ASN F C 1
ATOM 13923 O O . ASN F 1 41 ? -46.611 36.167 -21.007 1.00 19.06 41 ASN F O 1
ATOM 13928 N N . ALA F 1 42 ? -47.338 36.489 -23.107 1.00 20.40 42 ALA F N 1
ATOM 13929 C CA . ALA F 1 42 ? -48.387 37.466 -22.744 1.00 20.80 42 ALA F CA 1
ATOM 13930 C C . ALA F 1 42 ? -49.407 36.835 -21.779 1.00 20.66 42 ALA F C 1
ATOM 13931 O O . ALA F 1 42 ? -49.789 37.497 -20.796 1.00 21.08 42 ALA F O 1
ATOM 13933 N N . ALA F 1 43 ? -49.819 35.590 -22.036 1.00 19.91 43 ALA F N 1
ATOM 13934 C CA . ALA F 1 43 ? -50.855 34.892 -21.247 1.00 20.46 43 ALA F CA 1
ATOM 13935 C C . ALA F 1 43 ? -50.301 34.588 -19.853 1.00 20.57 43 ALA F C 1
ATOM 13936 O O . ALA F 1 43 ? -51.023 34.842 -18.847 1.00 20.34 43 ALA F O 1
ATOM 13938 N N . MET F 1 44 ? -49.056 34.114 -19.799 1.00 20.42 44 MET F N 1
ATOM 13939 C CA . MET F 1 44 ? -48.336 33.796 -18.540 1.00 23.10 44 MET F CA 1
ATOM 13940 C C . MET F 1 44 ? -48.161 35.082 -17.708 1.00 21.67 44 MET F C 1
ATOM 13941 O O . MET F 1 44 ? -48.448 35.036 -16.516 1.00 19.38 44 MET F O 1
ATOM 13946 N N . GLU F 1 45 ? -47.732 36.188 -18.329 1.00 22.33 45 GLU F N 1
ATOM 13947 C CA . GLU F 1 45 ? -47.485 37.476 -17.635 1.00 23.14 45 GLU F CA 1
ATOM 13948 C C . GLU F 1 45 ? -48.818 38.077 -17.182 1.00 21.88 45 GLU F C 1
ATOM 13949 O O . GLU F 1 45 ? -48.881 38.519 -16.037 1.00 20.99 45 GLU F O 1
ATOM 13955 N N . ALA F 1 46 ? -49.829 38.084 -18.045 1.00 20.29 46 ALA F N 1
ATOM 13956 C CA . ALA F 1 46 ? -51.159 38.651 -17.723 1.00 20.26 46 ALA F CA 1
ATOM 13957 C C . ALA F 1 46 ? -51.715 37.931 -16.497 1.00 20.05 46 ALA F C 1
ATOM 13958 O O . ALA F 1 46 ? -52.201 38.597 -15.559 1.00 19.63 46 ALA F O 1
ATOM 13960 N N . ALA F 1 47 ? -51.665 36.609 -16.504 1.00 20.87 47 ALA F N 1
ATOM 13961 C CA . ALA F 1 47 ? -52.208 35.777 -15.411 1.00 22.13 47 ALA F CA 1
ATOM 13962 C C . ALA F 1 47 ? -51.475 36.080 -14.088 1.00 24.22 47 ALA F C 1
ATOM 13963 O O . ALA F 1 47 ? -52.156 36.224 -13.077 1.00 26.13 47 ALA F O 1
ATOM 13965 N N . GLN F 1 48 ? -50.147 36.155 -14.102 1.00 25.98 48 GLN F N 1
ATOM 13966 C CA . GLN F 1 48 ? -49.314 36.519 -12.916 1.00 26.89 48 GLN F CA 1
ATOM 13967 C C . GLN F 1 48 ? -49.698 37.908 -12.395 1.00 26.10 48 GLN F C 1
ATOM 13968 O O . GLN F 1 48 ? -49.830 38.035 -11.166 1.00 23.82 48 GLN F O 1
ATOM 13974 N N . ARG F 1 49 ? -49.918 38.889 -13.286 1.00 28.26 49 ARG F N 1
ATOM 13975 C CA . ARG F 1 49 ? -50.311 40.266 -12.886 1.00 29.60 49 ARG F CA 1
ATOM 13976 C C . ARG F 1 49 ? -51.696 40.228 -12.227 1.00 30.23 49 ARG F C 1
ATOM 13977 O O . ARG F 1 49 ? -51.916 41.007 -11.304 1.00 24.94 49 ARG F O 1
ATOM 13985 N N . LEU F 1 50 ? -52.603 39.347 -12.652 1.00 26.49 50 LEU F N 1
ATOM 13986 C CA . LEU F 1 50 ? -53.935 39.270 -12.010 1.00 27.71 50 LEU F CA 1
ATOM 13987 C C . LEU F 1 50 ? -53.799 38.457 -10.734 1.00 27.67 50 LEU F C 1
ATOM 13988 O O . LEU F 1 50 ? -54.847 38.195 -10.105 1.00 30.39 50 LEU F O 1
ATOM 13993 N N . LYS F 1 51 ? -52.569 38.052 -10.403 1.00 27.19 51 LYS F N 1
ATOM 13994 C CA . LYS F 1 51 ? -52.209 37.302 -9.164 1.00 30.14 51 LYS F CA 1
ATOM 13995 C C . LYS F 1 51 ? -52.846 35.905 -9.194 1.00 28.20 51 LYS F C 1
ATOM 13996 O O . LYS F 1 51 ? -53.027 35.337 -8.131 1.00 23.28 51 LYS F O 1
ATOM 14002 N N . ALA F 1 52 ? -53.160 35.363 -10.374 1.00 26.52 52 ALA F N 1
ATOM 14003 C CA . ALA F 1 52 ? -53.617 33.969 -10.539 1.00 25.85 52 ALA F CA 1
ATOM 14004 C C . ALA F 1 52 ? -52.444 33.024 -10.281 1.00 25.70 52 ALA F C 1
ATOM 14005 O O . ALA F 1 52 ? -51.314 33.445 -10.417 1.00 29.03 52 ALA F O 1
ATOM 14007 N N . LYS F 1 53 ? -52.730 31.761 -9.977 1.00 27.65 53 LYS F N 1
ATOM 14008 C CA . LYS F 1 53 ? -51.725 30.673 -9.889 1.00 29.03 53 LYS F CA 1
ATOM 14009 C C . LYS F 1 53 ? -51.499 30.118 -11.295 1.00 30.35 53 LYS F C 1
ATOM 14010 O O . LYS F 1 53 ? -52.354 29.354 -11.758 1.00 29.62 53 LYS F O 1
ATOM 14016 N N . VAL F 1 54 ? -50.380 30.457 -11.926 1.00 25.90 54 VAL F N 1
ATOM 14017 C CA . VAL F 1 54 ? -50.136 30.137 -13.363 1.00 24.59 54 VAL F CA 1
ATOM 14018 C C . VAL F 1 54 ? -49.067 29.055 -13.493 1.00 22.82 54 VAL F C 1
ATOM 14019 O O . VAL F 1 54 ? -48.051 29.081 -12.760 1.00 22.47 54 VAL F O 1
ATOM 14023 N N . TYR F 1 55 ? -49.208 28.245 -14.523 1.00 19.60 55 TYR F N 1
ATOM 14024 C CA . TYR F 1 55 ? -48.124 27.381 -15.018 1.00 19.64 55 TYR F CA 1
ATOM 14025 C C . TYR F 1 55 ? -48.389 27.112 -16.492 1.00 19.64 55 TYR F C 1
ATOM 14026 O O . TYR F 1 55 ? -49.529 27.250 -16.961 1.00 19.38 55 TYR F O 1
ATOM 14035 N N . ALA F 1 56 ? -47.339 26.764 -17.211 1.00 18.57 56 ALA F N 1
ATOM 14036 C CA . ALA F 1 56 ? -47.433 26.359 -18.619 1.00 19.28 56 ALA F CA 1
ATOM 14037 C C . ALA F 1 56 ? -47.346 24.830 -18.672 1.00 18.80 56 ALA F C 1
ATOM 14038 O O . ALA F 1 56 ? -46.616 24.205 -17.828 1.00 18.74 56 ALA F O 1
ATOM 14040 N N . VAL F 1 57 ? -48.077 24.240 -19.612 1.00 17.85 57 VAL F N 1
ATOM 14041 C CA . VAL F 1 57 ? -47.993 22.794 -19.935 1.00 17.67 57 VAL F CA 1
ATOM 14042 C C . VAL F 1 57 ? -47.563 22.715 -21.392 1.00 17.79 57 VAL F C 1
ATOM 14043 O O . VAL F 1 57 ? -48.247 23.339 -22.235 1.00 18.03 57 VAL F O 1
ATOM 14047 N N . GLU F 1 58 ? -46.426 22.061 -21.659 1.00 16.94 58 GLU F N 1
ATOM 14048 C CA . GLU F 1 58 ? -45.949 21.857 -23.045 1.00 19.10 58 GLU F CA 1
ATOM 14049 C C . GLU F 1 58 ? -46.094 20.384 -23.427 1.00 18.83 58 GLU F C 1
ATOM 14050 O O . GLU F 1 58 ? -45.534 19.527 -22.727 1.00 19.27 58 GLU F O 1
ATOM 14056 N N . LEU F 1 59 ? -46.806 20.105 -24.508 1.00 18.11 59 LEU F N 1
ATOM 14057 C CA . LEU F 1 59 ? -46.958 18.740 -25.070 1.00 19.58 59 LEU F CA 1
ATOM 14058 C C . LEU F 1 59 ? -46.141 18.646 -26.344 1.00 20.55 59 LEU F C 1
ATOM 14059 O O . LEU F 1 59 ? -46.152 19.574 -27.169 1.00 23.71 59 LEU F O 1
ATOM 14064 N N . PRO F 1 60 ? -45.507 17.484 -26.576 1.00 21.43 60 PRO F N 1
ATOM 14065 C CA . PRO F 1 60 ? -44.964 17.166 -27.894 1.00 22.43 60 PRO F CA 1
ATOM 14066 C C . PRO F 1 60 ? -46.080 17.259 -28.940 1.00 20.24 60 PRO F C 1
ATOM 14067 O O . PRO F 1 60 ? -47.167 16.784 -28.703 1.00 21.17 60 PRO F O 1
ATOM 14071 N N . ALA F 1 61 ? -45.805 17.912 -30.068 1.00 20.90 61 ALA F N 1
ATOM 14072 C CA . ALA F 1 61 ? -46.783 18.014 -31.178 1.00 21.33 61 ALA F CA 1
ATOM 14073 C C . ALA F 1 61 ? -47.248 16.611 -31.611 1.00 22.40 61 ALA F C 1
ATOM 14074 O O . ALA F 1 61 ? -46.440 15.656 -31.641 1.00 21.53 61 ALA F O 1
ATOM 14076 N N . PHE F 1 62 ? -48.515 16.515 -31.993 1.00 23.81 62 PHE F N 1
ATOM 14077 C CA . PHE F 1 62 ? -49.130 15.285 -32.534 1.00 25.50 62 PHE F CA 1
ATOM 14078 C C . PHE F 1 62 ? -49.285 15.445 -34.046 1.00 25.79 62 PHE F C 1
ATOM 14079 O O . PHE F 1 62 ? -49.864 16.477 -34.468 1.00 24.39 62 PHE F O 1
ATOM 14087 N N . ASN F 1 63 ? -48.743 14.501 -34.827 1.00 25.52 63 ASN F N 1
ATOM 14088 C CA . ASN F 1 63 ? -48.804 14.587 -36.311 1.00 27.49 63 ASN F CA 1
ATOM 14089 C C . ASN F 1 63 ? -49.852 13.621 -36.857 1.00 27.92 63 ASN F C 1
ATOM 14090 O O . ASN F 1 63 ? -49.911 12.494 -36.419 1.00 28.51 63 ASN F O 1
ATOM 14095 N N . HIS F 1 64 ? -50.676 14.109 -37.762 1.00 29.29 64 HIS F N 1
ATOM 14096 C CA . HIS F 1 64 ? -51.532 13.283 -38.646 1.00 33.51 64 HIS F CA 1
ATOM 14097 C C . HIS F 1 64 ? -50.751 13.070 -39.939 1.00 29.97 64 HIS F C 1
ATOM 14098 O O . HIS F 1 64 ? -50.572 14.014 -40.689 1.00 27.20 64 HIS F O 1
ATOM 14105 N N . PRO F 1 65 ? -50.157 11.885 -40.195 1.00 30.80 65 PRO F N 1
ATOM 14106 C CA . PRO F 1 65 ? -49.306 11.717 -41.380 1.00 35.55 65 PRO F CA 1
ATOM 14107 C C . PRO F 1 65 ? -50.002 12.026 -42.716 1.00 32.18 65 PRO F C 1
ATOM 14108 O O . PRO F 1 65 ? -49.323 12.557 -43.603 1.00 32.98 65 PRO F O 1
ATOM 14112 N N . THR F 1 66 ? -51.309 11.767 -42.830 1.00 29.48 66 THR F N 1
ATOM 14113 C CA . THR F 1 66 ? -52.057 11.968 -44.110 1.00 29.66 66 THR F CA 1
ATOM 14114 C C . THR F 1 66 ? -52.613 13.397 -44.216 1.00 28.07 66 THR F C 1
ATOM 14115 O O . THR F 1 66 ? -53.133 13.749 -45.300 1.00 29.89 66 THR F O 1
ATOM 14119 N N . ALA F 1 67 ? -52.545 14.199 -43.159 1.00 27.88 67 ALA F N 1
ATOM 14120 C CA . ALA F 1 67 ? -53.041 15.599 -43.182 1.00 29.04 67 ALA F CA 1
ATOM 14121 C C . ALA F 1 67 ? -52.171 16.421 -44.152 1.00 28.64 67 ALA F C 1
ATOM 14122 O O . ALA F 1 67 ? -50.913 16.216 -44.199 1.00 27.57 67 ALA F O 1
ATOM 14124 N N . MET F 1 68 ? -52.818 17.265 -44.956 1.00 26.41 68 MET F N 1
ATOM 14125 C CA . MET F 1 68 ? -52.154 18.190 -45.896 1.00 27.78 68 MET F CA 1
ATOM 14126 C C . MET F 1 68 ? -52.360 19.625 -45.398 1.00 27.45 68 MET F C 1
ATOM 14127 O O . MET F 1 68 ? -53.473 19.923 -44.941 1.00 26.79 68 MET F O 1
ATOM 14132 N N . GLY F 1 69 ? -51.316 20.456 -45.486 1.00 26.12 69 GLY F N 1
ATOM 14133 C CA . GLY F 1 69 ? -51.325 21.872 -45.076 1.00 28.58 69 GLY F CA 1
ATOM 14134 C C . GLY F 1 69 ? -51.117 22.042 -43.577 1.00 28.14 69 GLY F C 1
ATOM 14135 O O . GLY F 1 69 ? -51.204 21.042 -42.868 1.00 29.69 69 GLY F O 1
ATOM 14136 N N . ASN F 1 70 ? -50.969 23.287 -43.101 1.00 26.90 70 ASN F N 1
ATOM 14137 C CA . ASN F 1 70 ? -50.603 23.613 -41.702 1.00 28.37 70 ASN F CA 1
ATOM 14138 C C . ASN F 1 70 ? -51.825 23.972 -40.867 1.00 29.85 70 ASN F C 1
ATOM 14139 O O . ASN F 1 70 ? -51.650 24.204 -39.657 1.00 28.63 70 ASN F O 1
ATOM 14144 N N . ASP F 1 71 ? -53.008 24.045 -41.471 1.00 29.46 71 ASP F N 1
ATOM 14145 C CA . ASP F 1 71 ? -54.225 24.481 -40.750 1.00 30.48 71 ASP F CA 1
ATOM 14146 C C . ASP F 1 71 ? -54.693 23.303 -39.909 1.00 30.34 71 ASP F C 1
ATOM 14147 O O . ASP F 1 71 ? -55.046 22.268 -40.461 1.00 31.30 71 ASP F O 1
ATOM 14152 N N . MET F 1 72 ? -54.734 23.467 -38.608 1.00 30.07 72 MET F N 1
ATOM 14153 C CA . MET F 1 72 ? -55.060 22.327 -37.716 1.00 38.04 72 MET F CA 1
ATOM 14154 C C . MET F 1 72 ? -56.563 22.005 -37.631 1.00 34.56 72 MET F C 1
ATOM 14155 O O . MET F 1 72 ? -56.859 20.898 -37.107 1.00 34.56 72 MET F O 1
ATOM 14160 N N . THR F 1 73 ? -57.453 22.829 -38.206 1.00 30.60 73 THR F N 1
ATOM 14161 C CA . THR F 1 73 ? -58.898 22.491 -38.361 1.00 30.44 73 THR F CA 1
ATOM 14162 C C . THR F 1 73 ? -59.097 21.445 -39.458 1.00 31.11 73 THR F C 1
ATOM 14163 O O . THR F 1 73 ? -60.193 20.875 -39.481 1.00 31.56 73 THR F O 1
ATOM 14167 N N . ALA F 1 74 ? -58.115 21.240 -40.349 1.00 34.07 74 ALA F N 1
ATOM 14168 C CA . ALA F 1 74 ? -58.271 20.432 -41.585 1.00 35.53 74 ALA F CA 1
ATOM 14169 C C . ALA F 1 74 ? -58.411 18.941 -41.249 1.00 36.02 74 ALA F C 1
ATOM 14170 O O . ALA F 1 74 ? -59.135 18.256 -41.996 1.00 36.00 74 ALA F O 1
ATOM 14172 N N . TYR F 1 75 ? -57.717 18.445 -40.218 1.00 34.95 75 TYR F N 1
ATOM 14173 C CA . TYR F 1 75 ? -57.681 16.991 -39.889 1.00 34.44 75 TYR F CA 1
ATOM 14174 C C . TYR F 1 75 ? -58.107 16.759 -38.437 1.00 35.38 75 TYR F C 1
ATOM 14175 O O . TYR F 1 75 ? -57.295 16.977 -37.492 1.00 27.09 75 TYR F O 1
ATOM 14184 N N . CYS F 1 76 ? -59.353 16.303 -38.265 1.00 38.94 76 CYS F N 1
ATOM 14185 C CA . CYS F 1 76 ? -59.995 16.070 -36.943 1.00 43.06 76 CYS F CA 1
ATOM 14186 C C . CYS F 1 76 ? -59.862 14.597 -36.578 1.00 46.12 76 CYS F C 1
ATOM 14187 O O . CYS F 1 76 ? -60.740 13.821 -36.964 1.00 58.91 76 CYS F O 1
ATOM 14190 N N . GLY F 1 77 ? -58.773 14.246 -35.903 1.00 44.48 77 GLY F N 1
ATOM 14191 C CA . GLY F 1 77 ? -58.565 12.916 -35.313 1.00 43.63 77 GLY F CA 1
ATOM 14192 C C . GLY F 1 77 ? -58.058 13.001 -33.882 1.00 39.41 77 GLY F C 1
ATOM 14193 O O . GLY F 1 77 ? -58.527 13.883 -33.115 1.00 34.06 77 GLY F O 1
ATOM 14194 N N . ASP F 1 78 ? -57.141 12.089 -33.551 1.00 35.38 78 ASP F N 1
ATOM 14195 C CA . ASP F 1 78 ? -56.353 12.050 -32.295 1.00 34.55 78 ASP F CA 1
ATOM 14196 C C . ASP F 1 78 ? -55.652 13.402 -32.067 1.00 35.00 78 ASP F C 1
ATOM 14197 O O . ASP F 1 78 ? -55.432 14.179 -33.031 1.00 30.81 78 ASP F O 1
ATOM 14202 N N . THR F 1 79 ? -55.362 13.693 -30.802 1.00 30.85 79 THR F N 1
ATOM 14203 C CA . THR F 1 79 ? -54.603 14.890 -30.375 1.00 31.05 79 THR F CA 1
ATOM 14204 C C . THR F 1 79 ? -53.450 14.394 -29.493 1.00 29.65 79 THR F C 1
ATOM 14205 O O . THR F 1 79 ? -53.406 13.162 -29.148 1.00 24.26 79 THR F O 1
ATOM 14209 N N . ALA F 1 80 ? -52.571 15.315 -29.119 1.00 27.25 80 ALA F N 1
ATOM 14210 C CA . ALA F 1 80 ? -51.521 15.095 -28.100 1.00 27.29 80 ALA F CA 1
ATOM 14211 C C . ALA F 1 80 ? -52.128 14.542 -26.794 1.00 27.91 80 ALA F C 1
ATOM 14212 O O . ALA F 1 80 ? -51.393 13.976 -25.975 1.00 30.60 80 ALA F O 1
ATOM 14214 N N . LEU F 1 81 ? -53.439 14.636 -26.588 1.00 26.42 81 LEU F N 1
ATOM 14215 C CA . LEU F 1 81 ? -54.068 14.187 -25.320 1.00 27.80 81 LEU F CA 1
ATOM 14216 C C . LEU F 1 81 ? -54.429 12.710 -25.393 1.00 29.68 81 LEU F C 1
ATOM 14217 O O . LEU F 1 81 ? -54.583 12.126 -24.313 1.00 33.89 81 LEU F O 1
ATOM 14222 N N . THR F 1 82 ? -54.580 12.155 -26.603 1.00 27.82 82 THR F N 1
ATOM 14223 C CA . THR F 1 82 ? -55.013 10.752 -26.811 1.00 29.77 82 THR F CA 1
ATOM 14224 C C . THR F 1 82 ? -54.003 9.843 -26.112 1.00 28.80 82 THR F C 1
ATOM 14225 O O . THR F 1 82 ? -52.821 9.989 -26.369 1.00 28.46 82 THR F O 1
ATOM 14229 N N . GLY F 1 83 ? -54.451 8.977 -25.215 1.00 31.09 83 GLY F N 1
ATOM 14230 C CA . GLY F 1 83 ? -53.543 8.095 -24.461 1.00 32.60 83 GLY F CA 1
ATOM 14231 C C . GLY F 1 83 ? -52.597 8.845 -23.532 1.00 32.84 83 GLY F C 1
ATOM 14232 O O . GLY F 1 83 ? -51.727 8.167 -22.964 1.00 32.91 83 GLY F O 1
ATOM 14233 N N . ASN F 1 84 ? -52.730 10.170 -23.356 1.00 29.43 84 ASN F N 1
ATOM 14234 C CA . ASN F 1 84 ? -51.872 10.944 -22.417 1.00 30.78 84 ASN F CA 1
ATOM 14235 C C . ASN F 1 84 ? -52.734 11.444 -21.249 1.00 26.68 84 ASN F C 1
ATOM 14236 O O . ASN F 1 84 ? -52.972 12.687 -21.111 1.00 23.60 84 ASN F O 1
ATOM 14241 N N . LEU F 1 85 ? -53.168 10.516 -20.402 1.00 24.35 85 LEU F N 1
ATOM 14242 C CA . LEU F 1 85 ? -54.031 10.822 -19.217 1.00 26.19 85 LEU F CA 1
ATOM 14243 C C . LEU F 1 85 ? -53.323 11.764 -18.233 1.00 20.55 85 LEU F C 1
ATOM 14244 O O . LEU F 1 85 ? -53.991 12.621 -17.661 1.00 17.65 85 LEU F O 1
ATOM 14249 N N . ALA F 1 86 ? -52.018 11.615 -18.030 1.00 20.00 86 ALA F N 1
ATOM 14250 C CA . ALA F 1 86 ? -51.237 12.495 -17.131 1.00 21.02 86 ALA F CA 1
ATOM 14251 C C . ALA F 1 86 ? -51.320 13.956 -17.610 1.00 20.97 86 ALA F C 1
ATOM 14252 O O . ALA F 1 86 ? -51.615 14.854 -16.774 1.00 21.79 86 ALA F O 1
ATOM 14254 N N . ALA F 1 87 ? -51.094 14.195 -18.901 1.00 20.30 87 ALA F N 1
ATOM 14255 C CA . ALA F 1 87 ? -51.172 15.550 -19.497 1.00 21.53 87 ALA F CA 1
ATOM 14256 C C . ALA F 1 87 ? -52.610 16.073 -19.322 1.00 20.43 87 ALA F C 1
ATOM 14257 O O . ALA F 1 87 ? -52.769 17.222 -18.936 1.00 18.83 87 ALA F O 1
ATOM 14259 N N . GLN F 1 88 ? -53.613 15.222 -19.517 1.00 20.87 88 GLN F N 1
ATOM 14260 C CA . GLN F 1 88 ? -55.046 15.635 -19.415 1.00 21.99 88 GLN F CA 1
ATOM 14261 C C . GLN F 1 88 ? -55.364 16.076 -17.982 1.00 20.77 88 GLN F C 1
ATOM 14262 O O . GLN F 1 88 ? -55.992 17.152 -17.792 1.00 21.57 88 GLN F O 1
ATOM 14268 N N . ARG F 1 89 ? -54.911 15.308 -16.999 1.00 21.80 89 ARG F N 1
ATOM 14269 C CA . ARG F 1 89 ? -55.057 15.637 -15.558 1.00 22.80 89 ARG F CA 1
ATOM 14270 C C . ARG F 1 89 ? -54.301 16.913 -15.183 1.00 22.31 89 ARG F C 1
ATOM 14271 O O . ARG F 1 89 ? -54.811 17.656 -14.362 1.00 18.49 89 ARG F O 1
ATOM 14279 N N . ALA F 1 90 ? -53.165 17.202 -15.799 1.00 20.36 90 ALA F N 1
ATOM 14280 C CA . ALA F 1 90 ? -52.428 18.449 -15.496 1.00 20.80 90 ALA F CA 1
ATOM 14281 C C . ALA F 1 90 ? -53.249 19.630 -15.988 1.00 21.66 90 ALA F C 1
ATOM 14282 O O . ALA F 1 90 ? -53.124 20.707 -15.392 1.00 23.33 90 ALA F O 1
ATOM 14284 N N . LEU F 1 91 ? -54.037 19.457 -17.053 1.00 19.58 91 LEU F N 1
ATOM 14285 C CA . LEU F 1 91 ? -54.930 20.541 -17.524 1.00 19.24 91 LEU F CA 1
ATOM 14286 C C . LEU F 1 91 ? -56.212 20.610 -16.681 1.00 21.75 91 LEU F C 1
ATOM 14287 O O . LEU F 1 91 ? -56.668 21.768 -16.358 1.00 19.40 91 LEU F O 1
ATOM 14292 N N . GLU F 1 92 ? -56.805 19.452 -16.357 1.00 20.89 92 GLU F N 1
ATOM 14293 C CA . GLU F 1 92 ? -57.971 19.365 -15.427 1.00 21.49 92 GLU F CA 1
ATOM 14294 C C . GLU F 1 92 ? -57.670 20.058 -14.093 1.00 20.27 92 GLU F C 1
ATOM 14295 O O . GLU F 1 92 ? -58.594 20.517 -13.435 1.00 22.80 92 GLU F O 1
ATOM 14301 N N . ALA F 1 93 ? -56.416 20.130 -13.669 1.00 20.91 93 ALA F N 1
ATOM 14302 C CA . ALA F 1 93 ? -56.046 20.723 -12.370 1.00 21.52 93 ALA F CA 1
ATOM 14303 C C . ALA F 1 93 ? -56.396 22.210 -12.364 1.00 21.57 93 ALA F C 1
ATOM 14304 O O . ALA F 1 93 ? -56.544 22.771 -11.271 1.00 21.14 93 ALA F O 1
ATOM 14306 N N . ALA F 1 94 ? -56.403 22.853 -13.533 1.00 19.36 94 ALA F N 1
ATOM 14307 C CA . ALA F 1 94 ? -56.532 24.316 -13.637 1.00 20.04 94 ALA F CA 1
ATOM 14308 C C . ALA F 1 94 ? -58.005 24.688 -13.740 1.00 20.51 94 ALA F C 1
ATOM 14309 O O . ALA F 1 94 ? -58.800 23.860 -14.241 1.00 24.93 94 ALA F O 1
ATOM 14311 N N . ASP F 1 95 ? -58.324 25.903 -13.292 1.00 19.56 95 ASP F N 1
ATOM 14312 C CA . ASP F 1 95 ? -59.667 26.504 -13.443 1.00 20.58 95 ASP F CA 1
ATOM 14313 C C . ASP F 1 95 ? -59.835 26.856 -14.918 1.00 18.98 95 ASP F C 1
ATOM 14314 O O . ASP F 1 95 ? -60.920 26.559 -15.480 1.00 19.26 95 ASP F O 1
ATOM 14319 N N . LEU F 1 96 ? -58.809 27.455 -15.503 1.00 17.30 96 LEU F N 1
ATOM 14320 C CA . LEU F 1 96 ? -58.846 27.970 -16.889 1.00 18.46 96 LEU F CA 1
ATOM 14321 C C . LEU F 1 96 ? -57.591 27.526 -17.642 1.00 19.60 96 LEU F C 1
ATOM 14322 O O . LEU F 1 96 ? -56.460 27.679 -17.093 1.00 17.73 96 LEU F O 1
ATOM 14327 N N . VAL F 1 97 ? -57.792 26.944 -18.825 1.00 18.34 97 VAL F N 1
ATOM 14328 C CA . VAL F 1 97 ? -56.697 26.582 -19.765 1.00 17.30 97 VAL F CA 1
ATOM 14329 C C . VAL F 1 97 ? -56.703 27.608 -20.879 1.00 18.51 97 VAL F C 1
ATOM 14330 O O . VAL F 1 97 ? -57.813 27.842 -21.437 1.00 19.64 97 VAL F O 1
ATOM 14334 N N . VAL F 1 98 ? -55.547 28.232 -21.143 1.00 17.48 98 VAL F N 1
ATOM 14335 C CA . VAL F 1 98 ? -55.334 29.065 -22.357 1.00 17.20 98 VAL F CA 1
ATOM 14336 C C . VAL F 1 98 ? -54.658 28.148 -23.351 1.00 18.48 98 VAL F C 1
ATOM 14337 O O . VAL F 1 98 ? -53.506 27.761 -23.115 1.00 19.29 98 VAL F O 1
ATOM 14341 N N . ASP F 1 99 ? -55.409 27.761 -24.373 1.00 17.78 99 ASP F N 1
ATOM 14342 C CA . ASP F 1 99 ? -54.971 26.780 -25.385 1.00 18.92 99 ASP F CA 1
ATOM 14343 C C . ASP F 1 99 ? -54.301 27.584 -26.507 1.00 19.01 99 ASP F C 1
ATOM 14344 O O . ASP F 1 99 ? -55.029 28.265 -27.234 1.00 16.64 99 ASP F O 1
ATOM 14349 N N . THR F 1 100 ? -52.979 27.504 -26.627 1.00 17.59 100 THR F N 1
ATOM 14350 C CA . THR F 1 100 ? -52.222 28.122 -27.736 1.00 20.67 100 THR F CA 1
ATOM 14351 C C . THR F 1 100 ? -51.736 27.068 -28.729 1.00 21.90 100 THR F C 1
ATOM 14352 O O . THR F 1 100 ? -50.917 27.443 -29.572 1.00 24.92 100 THR F O 1
ATOM 14356 N N . MET F 1 101 ? -52.204 25.830 -28.639 1.00 21.90 101 MET F N 1
ATOM 14357 C CA . MET F 1 101 ? -51.737 24.745 -29.553 1.00 26.52 101 MET F CA 1
ATOM 14358 C C . MET F 1 101 ? -52.907 24.145 -30.335 1.00 26.27 101 MET F C 1
ATOM 14359 O O . MET F 1 101 ? -52.642 23.458 -31.310 1.00 26.16 101 MET F O 1
ATOM 14364 N N . MET F 1 102 ? -54.137 24.432 -29.933 1.00 27.55 102 MET F N 1
ATOM 14365 C CA . MET F 1 102 ? -55.362 24.006 -30.641 1.00 32.19 102 MET F CA 1
ATOM 14366 C C . MET F 1 102 ? -55.577 22.506 -30.444 1.00 30.47 102 MET F C 1
ATOM 14367 O O . MET F 1 102 ? -55.372 21.711 -31.411 1.00 28.45 102 MET F O 1
ATOM 14372 N N . LEU F 1 103 ? -56.013 22.145 -29.243 1.00 33.18 103 LEU F N 1
ATOM 14373 C CA . LEU F 1 103 ? -56.672 20.854 -28.936 1.00 37.10 103 LEU F CA 1
ATOM 14374 C C . LEU F 1 103 ? -57.973 20.803 -29.710 1.00 38.19 103 LEU F C 1
ATOM 14375 O O . LEU F 1 103 ? -58.892 21.572 -29.387 1.00 38.10 103 LEU F O 1
ATOM 14380 N N . LEU F 1 104 ? -58.075 19.903 -30.667 1.00 41.50 104 LEU F N 1
ATOM 14381 C CA . LEU F 1 104 ? -59.350 19.764 -31.396 1.00 45.70 104 LEU F CA 1
ATOM 14382 C C . LEU F 1 104 ? -60.395 19.275 -30.395 1.00 44.94 104 LEU F C 1
ATOM 14383 O O . LEU F 1 104 ? -59.988 18.795 -29.304 1.00 38.50 104 LEU F O 1
ATOM 14388 N N . HIS F 1 105 ? -61.685 19.441 -30.704 1.00 46.62 105 HIS F N 1
ATOM 14389 C CA . HIS F 1 105 ? -62.742 18.821 -29.866 1.00 49.67 105 HIS F CA 1
ATOM 14390 C C . HIS F 1 105 ? -62.390 17.327 -29.784 1.00 44.47 105 HIS F C 1
ATOM 14391 O O . HIS F 1 105 ? -61.824 16.804 -30.746 1.00 45.19 105 HIS F O 1
ATOM 14398 N N . SER F 1 106 ? -62.514 16.700 -28.619 1.00 35.58 106 SER F N 1
ATOM 14399 C CA . SER F 1 106 ? -62.152 15.276 -28.466 1.00 36.99 106 SER F CA 1
ATOM 14400 C C . SER F 1 106 ? -62.734 14.760 -27.167 1.00 35.61 106 SER F C 1
ATOM 14401 O O . SER F 1 106 ? -63.040 15.534 -26.274 1.00 37.00 106 SER F O 1
ATOM 14404 N N . PRO F 1 107 ? -62.855 13.444 -26.973 1.00 36.95 107 PRO F N 1
ATOM 14405 C CA . PRO F 1 107 ? -63.377 12.933 -25.702 1.00 39.50 107 PRO F CA 1
ATOM 14406 C C . PRO F 1 107 ? -62.527 13.379 -24.501 1.00 40.82 107 PRO F C 1
ATOM 14407 O O . PRO F 1 107 ? -63.081 13.501 -23.400 1.00 42.61 107 PRO F O 1
ATOM 14411 N N . GLU F 1 108 ? -61.215 13.588 -24.716 1.00 40.69 108 GLU F N 1
ATOM 14412 C CA . GLU F 1 108 ? -60.257 14.064 -23.673 1.00 34.70 108 GLU F CA 1
ATOM 14413 C C . GLU F 1 108 ? -60.576 15.538 -23.321 1.00 30.73 108 GLU F C 1
ATOM 14414 O O . GLU F 1 108 ? -60.630 15.843 -22.130 1.00 29.20 108 GLU F O 1
ATOM 14420 N N . GLN F 1 109 ? -60.758 16.425 -24.298 1.00 28.46 109 GLN F N 1
ATOM 14421 C CA . GLN F 1 109 ? -61.108 17.845 -24.048 1.00 33.36 109 GLN F CA 1
ATOM 14422 C C . GLN F 1 109 ? -62.513 17.928 -23.431 1.00 32.80 109 GLN F C 1
ATOM 14423 O O . GLN F 1 109 ? -62.745 18.833 -22.586 1.00 26.61 109 GLN F O 1
ATOM 14429 N N . GLU F 1 110 ? -63.425 17.053 -23.852 1.00 31.58 110 GLU F N 1
ATOM 14430 C CA . GLU F 1 110 ? -64.795 16.983 -23.292 1.00 32.86 110 GLU F CA 1
ATOM 14431 C C . GLU F 1 110 ? -64.668 16.643 -21.807 1.00 29.63 110 GLU F C 1
ATOM 14432 O O . GLU F 1 110 ? -65.303 17.336 -20.993 1.00 28.45 110 GLU F O 1
ATOM 14438 N N . GLN F 1 111 ? -63.810 15.681 -21.468 1.00 28.44 111 GLN F N 1
ATOM 14439 C CA . GLN F 1 111 ? -63.563 15.246 -20.066 1.00 31.45 111 GLN F CA 1
ATOM 14440 C C . GLN F 1 111 ? -62.923 16.369 -19.233 1.00 28.34 111 GLN F C 1
ATOM 14441 O O . GLN F 1 111 ? -63.247 16.492 -18.056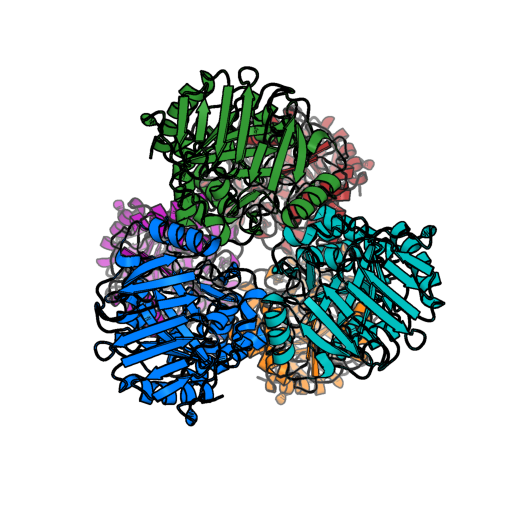 1.00 26.70 111 GLN F O 1
ATOM 14447 N N . ILE F 1 112 ? -62.017 17.161 -19.810 1.00 24.98 112 ILE F N 1
ATOM 14448 C CA . ILE F 1 112 ? -61.440 18.329 -19.093 1.00 22.73 112 ILE F CA 1
ATOM 14449 C C . ILE F 1 112 ? -62.587 19.254 -18.713 1.00 21.32 112 ILE F C 1
ATOM 14450 O O . ILE F 1 112 ? -62.638 19.661 -17.548 1.00 22.24 112 ILE F O 1
ATOM 14455 N N . LEU F 1 113 ? -63.461 19.573 -19.662 1.00 20.73 113 LEU F N 1
ATOM 14456 C CA . LEU F 1 113 ? -64.574 20.549 -19.481 1.00 21.42 113 LEU F CA 1
ATOM 14457 C C . LEU F 1 113 ? -65.572 19.999 -18.459 1.00 20.97 113 LEU F C 1
ATOM 14458 O O . LEU F 1 113 ? -66.104 20.797 -17.686 1.00 19.22 113 LEU F O 1
ATOM 14463 N N . LYS F 1 114 ? -65.752 18.682 -18.423 1.00 21.89 114 LYS F N 1
ATOM 14464 C CA . LYS F 1 114 ? -66.681 18.011 -17.483 1.00 25.03 114 LYS F CA 1
ATOM 14465 C C . LYS F 1 114 ? -66.192 18.135 -16.038 1.00 23.01 114 LYS F C 1
ATOM 14466 O O . LYS F 1 114 ? -67.029 17.969 -15.157 1.00 21.22 114 LYS F O 1
ATOM 14472 N N . THR F 1 115 ? -64.912 18.431 -15.787 1.00 19.51 115 THR F N 1
ATOM 14473 C CA . THR F 1 115 ? -64.388 18.666 -14.410 1.00 20.67 115 THR F CA 1
ATOM 14474 C C . THR F 1 115 ? -64.722 20.085 -13.951 1.00 19.73 115 THR F C 1
ATOM 14475 O O . THR F 1 115 ? -64.422 20.423 -12.804 1.00 20.38 115 THR F O 1
ATOM 14479 N N . GLY F 1 116 ? -65.266 20.923 -14.840 1.00 18.67 116 GLY F N 1
ATOM 14480 C CA . GLY F 1 116 ? -65.544 22.318 -14.494 1.00 17.41 116 GLY F CA 1
ATOM 14481 C C . GLY F 1 116 ? -64.476 23.243 -15.029 1.00 17.77 116 GLY F C 1
ATOM 14482 O O . GLY F 1 116 ? -64.687 24.464 -15.035 1.00 18.71 116 GLY F O 1
ATOM 14483 N N . THR F 1 117 ? -63.334 22.714 -15.440 1.00 19.49 117 THR F N 1
ATOM 14484 C CA . THR F 1 117 ? -62.259 23.538 -16.062 1.00 20.07 117 THR F CA 1
ATOM 14485 C C . THR F 1 117 ? -62.888 24.275 -17.238 1.00 19.73 117 THR F C 1
ATOM 14486 O O . THR F 1 117 ? -63.733 23.677 -17.899 1.00 20.02 117 THR F O 1
ATOM 14490 N N . ARG F 1 118 ? -62.496 25.511 -17.489 1.00 19.61 118 ARG F N 1
ATOM 14491 C CA . ARG F 1 118 ? -62.909 26.224 -18.720 1.00 19.45 118 ARG F CA 1
ATOM 14492 C C . ARG F 1 118 ? -61.689 26.460 -19.630 1.00 19.82 118 ARG F C 1
ATOM 14493 O O . ARG F 1 118 ? -60.534 26.477 -19.133 1.00 18.34 118 ARG F O 1
ATOM 14501 N N . ILE F 1 119 ? -61.930 26.535 -20.937 1.00 17.37 119 ILE F N 1
ATOM 14502 C CA . ILE F 1 119 ? -60.853 26.558 -21.959 1.00 16.70 119 ILE F CA 1
ATOM 14503 C C . ILE F 1 119 ? -61.073 27.771 -22.867 1.00 17.91 119 ILE F C 1
ATOM 14504 O O . ILE F 1 119 ? -62.196 27.914 -23.423 1.00 17.00 119 ILE F O 1
ATOM 14509 N N . LEU F 1 120 ? -60.038 28.599 -23.020 1.00 17.31 120 LEU F N 1
ATOM 14510 C CA . LEU F 1 120 ? -60.005 29.709 -24.009 1.00 17.05 120 LEU F CA 1
ATOM 14511 C C . LEU F 1 120 ? -58.960 29.440 -25.091 1.00 17.08 120 LEU F C 1
ATOM 14512 O O . LEU F 1 120 ? -57.756 29.416 -24.777 1.00 16.34 120 LEU F O 1
ATOM 14517 N N . LEU F 1 121 ? -59.408 29.269 -26.328 1.00 16.64 121 LEU F N 1
ATOM 14518 C CA . LEU F 1 121 ? -58.506 29.078 -27.467 1.00 16.35 121 LEU F CA 1
ATOM 14519 C C . LEU F 1 121 ? -57.989 30.455 -27.843 1.00 17.52 121 LEU F C 1
ATOM 14520 O O . LEU F 1 121 ? -58.787 31.407 -27.838 1.00 16.35 121 LEU F O 1
ATOM 14525 N N . ALA F 1 122 ? -56.674 30.572 -28.047 1.00 18.48 122 ALA F N 1
ATOM 14526 C CA . ALA F 1 122 ? -56.041 31.837 -28.494 1.00 18.94 122 ALA F CA 1
ATOM 14527 C C . ALA F 1 122 ? -54.842 31.481 -29.357 1.00 18.87 122 ALA F C 1
ATOM 14528 O O . ALA F 1 122 ? -53.780 31.186 -28.795 1.00 18.41 122 ALA F O 1
ATOM 14530 N N . VAL F 1 123 ? -55.061 31.476 -30.678 1.00 18.41 123 VAL F N 1
ATOM 14531 C CA . VAL F 1 123 ? -54.052 31.025 -31.677 1.00 19.11 123 VAL F CA 1
ATOM 14532 C C . VAL F 1 123 ? -53.922 32.027 -32.831 1.00 18.93 123 VAL F C 1
ATOM 14533 O O . VAL F 1 123 ? -52.864 32.014 -33.518 1.00 19.31 123 VAL F O 1
ATOM 14537 N N . GLU F 1 124 ? -54.912 32.864 -33.070 1.00 17.91 124 GLU F N 1
ATOM 14538 C CA . GLU F 1 124 ? -54.789 33.866 -34.163 1.00 21.28 124 GLU F CA 1
ATOM 14539 C C . GLU F 1 124 ? -53.673 34.853 -33.814 1.00 21.40 124 GLU F C 1
ATOM 14540 O O . GLU F 1 124 ? -53.348 35.051 -32.645 1.00 19.94 124 GLU F O 1
ATOM 14546 N N . PRO F 1 125 ? -53.115 35.553 -34.816 1.00 23.33 125 PRO F N 1
ATOM 14547 C CA . PRO F 1 125 ? -52.081 36.560 -34.580 1.00 23.51 125 PRO F CA 1
ATOM 14548 C C . PRO F 1 125 ? -52.540 37.716 -33.711 1.00 21.42 125 PRO F C 1
ATOM 14549 O O . PRO F 1 125 ? -53.708 38.082 -33.747 1.00 20.71 125 PRO F O 1
ATOM 14553 N N . PRO F 1 126 ? -51.608 38.324 -32.936 1.00 21.87 126 PRO F N 1
ATOM 14554 C CA . PRO F 1 126 ? -51.924 39.419 -32.023 1.00 19.93 126 PRO F CA 1
ATOM 14555 C C . PRO F 1 126 ? -52.790 40.519 -32.637 1.00 21.99 126 PRO F C 1
ATOM 14556 O O . PRO F 1 126 ? -53.660 41.024 -31.908 1.00 19.77 126 PRO F O 1
ATOM 14560 N N . GLU F 1 127 ? -52.530 40.864 -33.918 1.00 21.60 127 GLU F N 1
ATOM 14561 C CA . GLU F 1 127 ? -53.209 41.983 -34.631 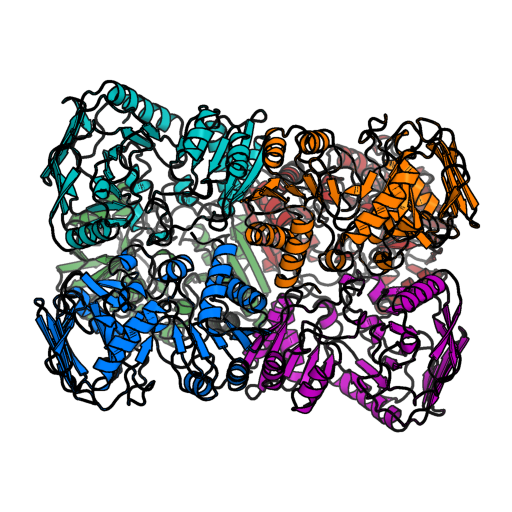1.00 21.77 127 GLU F CA 1
ATOM 14562 C C . GLU F 1 127 ? -54.684 41.634 -34.818 1.00 20.22 127 GLU F C 1
ATOM 14563 O O . GLU F 1 127 ? -55.547 42.536 -34.720 1.00 21.27 127 GLU F O 1
ATOM 14569 N N . VAL F 1 128 ? -54.966 40.351 -34.995 1.00 18.95 128 VAL F N 1
ATOM 14570 C CA . VAL F 1 128 ? -56.364 39.870 -35.197 1.00 18.72 128 VAL F CA 1
ATOM 14571 C C . VAL F 1 128 ? -57.075 39.834 -33.846 1.00 18.50 128 VAL F C 1
ATOM 14572 O O . VAL F 1 128 ? -58.218 40.290 -33.747 1.00 17.02 128 VAL F O 1
ATOM 14576 N N . LEU F 1 129 ? -56.390 39.301 -32.843 1.00 18.59 129 LEU F N 1
ATOM 14577 C CA . LEU F 1 129 ? -56.836 39.297 -31.436 1.00 20.04 129 LEU F CA 1
ATOM 14578 C C . LEU F 1 129 ? -57.183 40.729 -31.012 1.00 19.08 129 LEU F C 1
ATOM 14579 O O . LEU F 1 129 ? -58.189 40.898 -30.314 1.00 19.86 129 LEU F O 1
ATOM 14584 N N . ALA F 1 130 ? -56.415 41.731 -31.442 1.00 20.29 130 ALA F N 1
ATOM 14585 C CA . ALA F 1 130 ? -56.663 43.142 -31.054 1.00 20.42 130 ALA F CA 1
ATOM 14586 C C . ALA F 1 130 ? -57.878 43.676 -31.834 1.00 21.72 130 ALA F C 1
ATOM 14587 O O . ALA F 1 130 ? -58.733 44.332 -31.228 1.00 19.46 130 ALA F O 1
ATOM 14589 N N . ARG F 1 131 ? -58.013 43.352 -33.121 1.00 20.74 131 ARG F N 1
ATOM 14590 C CA . ARG F 1 131 ? -59.148 43.874 -33.926 1.00 20.15 131 ARG F CA 1
ATOM 14591 C C . ARG F 1 131 ? -60.483 43.338 -33.392 1.00 19.99 131 ARG F C 1
ATOM 14592 O O . ARG F 1 131 ? -61.451 44.123 -33.337 1.00 20.10 131 ARG F O 1
ATOM 14600 N N . MET F 1 132 ? -60.516 42.080 -32.935 1.00 18.83 132 MET F N 1
ATOM 14601 C CA . MET F 1 132 ? -61.725 41.451 -32.341 1.00 19.92 132 MET F CA 1
ATOM 14602 C C . MET F 1 132 ? -61.510 41.155 -30.841 1.00 19.69 132 MET F C 1
ATOM 14603 O O . MET F 1 132 ? -61.974 40.111 -30.340 1.00 19.44 132 MET F O 1
ATOM 14608 N N . LEU F 1 133 ? -60.928 42.114 -30.116 1.00 20.65 133 LEU F N 1
ATOM 14609 C CA . LEU F 1 133 ? -60.823 42.027 -28.644 1.00 20.83 133 LEU F CA 1
ATOM 14610 C C . LEU F 1 133 ? -62.228 41.845 -28.097 1.00 22.59 133 LEU F C 1
ATOM 14611 O O . LEU F 1 133 ? -63.104 42.666 -28.335 1.00 20.15 133 LEU F O 1
ATOM 14616 N N . PRO F 1 134 ? -62.494 40.768 -27.349 1.00 22.75 134 PRO F N 1
ATOM 14617 C CA . PRO F 1 134 ? -63.855 40.507 -26.876 1.00 23.71 134 PRO F CA 1
ATOM 14618 C C . PRO F 1 134 ? -64.433 41.591 -25.950 1.00 23.45 134 PRO F C 1
ATOM 14619 O O . PRO F 1 134 ? -63.686 42.278 -25.279 1.00 24.13 134 PRO F O 1
ATOM 14623 N N . THR F 1 135 ? -65.761 41.681 -25.947 1.00 23.97 135 THR F N 1
ATOM 14624 C CA . THR F 1 135 ? -66.554 42.652 -25.168 1.00 24.71 135 THR F CA 1
ATOM 14625 C C . THR F 1 135 ? -67.762 41.949 -24.576 1.00 24.85 135 THR F C 1
ATOM 14626 O O . THR F 1 135 ? -68.247 40.949 -25.184 1.00 21.39 135 THR F O 1
ATOM 14630 N N . GLU F 1 136 ? -68.236 42.470 -23.449 1.00 27.94 136 GLU F N 1
ATOM 14631 C CA . GLU F 1 136 ? -69.465 41.976 -22.789 1.00 29.94 136 GLU F CA 1
ATOM 14632 C C . GLU F 1 136 ? -70.624 42.187 -23.754 1.00 28.73 136 GLU F C 1
ATOM 14633 O O . GLU F 1 136 ? -71.516 41.330 -23.781 1.00 27.29 136 GLU F O 1
ATOM 14639 N N . ASP F 1 137 ? -70.584 43.292 -24.511 1.00 29.60 137 ASP F N 1
ATOM 14640 C CA . ASP F 1 137 ? -71.655 43.622 -25.478 1.00 30.51 137 ASP F CA 1
ATOM 14641 C C . ASP F 1 137 ? -71.758 42.479 -26.496 1.00 27.76 137 ASP F C 1
ATOM 14642 O O . ASP F 1 137 ? -72.888 42.088 -26.793 1.00 27.29 137 ASP F O 1
ATOM 14647 N N . ASP F 1 138 ? -70.639 41.929 -26.985 1.00 25.35 138 ASP F N 1
ATOM 14648 C CA . ASP F 1 138 ? -70.670 40.827 -27.979 1.00 23.25 138 ASP F CA 1
ATOM 14649 C C . ASP F 1 138 ? -71.330 39.614 -27.324 1.00 20.91 138 ASP F C 1
ATOM 14650 O O . ASP F 1 138 ? -72.110 38.958 -28.006 1.00 21.48 138 ASP F O 1
ATOM 14655 N N . LYS F 1 139 ? -71.020 39.303 -26.058 1.00 20.89 139 LYS F N 1
ATOM 14656 C CA . LYS F 1 139 ? -71.619 38.138 -25.360 1.00 20.41 139 LYS F CA 1
ATOM 14657 C C . LYS F 1 139 ? -73.143 38.316 -25.261 1.00 22.39 139 LYS F C 1
ATOM 14658 O O . LYS F 1 139 ? -73.854 37.344 -25.495 1.00 21.39 139 LYS F O 1
ATOM 14664 N N . ARG F 1 140 ? -73.615 39.501 -24.878 1.00 23.03 140 ARG F N 1
ATOM 14665 C CA . ARG F 1 140 ? -75.071 39.824 -24.760 1.00 26.73 140 ARG F CA 1
ATOM 14666 C C . ARG F 1 140 ? -75.772 39.603 -26.119 1.00 24.65 140 ARG F C 1
ATOM 14667 O O . ARG F 1 140 ? -76.874 39.000 -26.149 1.00 21.95 140 ARG F O 1
ATOM 14675 N N . ARG F 1 141 ? -75.196 40.097 -27.222 1.00 26.20 141 ARG F N 1
ATOM 14676 C CA . ARG F 1 141 ? -75.841 39.988 -28.566 1.00 23.65 141 ARG F CA 1
ATOM 14677 C C . ARG F 1 141 ? -75.885 38.510 -28.931 1.00 23.73 141 ARG F C 1
ATOM 14678 O O . ARG F 1 141 ? -76.902 38.063 -29.445 1.00 26.34 141 ARG F O 1
ATOM 14686 N N . VAL F 1 142 ? -74.810 37.766 -28.674 1.00 23.85 142 VAL F N 1
ATOM 14687 C CA . VAL F 1 142 ? -74.728 36.343 -29.090 1.00 23.31 142 VAL F CA 1
ATOM 14688 C C . VAL F 1 142 ? -75.769 35.550 -28.295 1.00 24.58 142 VAL F C 1
ATOM 14689 O O . VAL F 1 142 ? -76.395 34.666 -28.895 1.00 23.39 142 VAL F O 1
ATOM 14693 N N . LEU F 1 143 ? -75.887 35.805 -26.985 1.00 26.27 143 LEU F N 1
ATOM 14694 C CA . LEU F 1 143 ? -76.831 35.065 -26.100 1.00 28.86 143 LEU F CA 1
ATOM 14695 C C . LEU F 1 143 ? -78.268 35.439 -26.499 1.00 28.46 143 LEU F C 1
ATOM 14696 O O . LEU F 1 143 ? -79.125 34.569 -26.409 1.00 27.73 143 LEU F O 1
ATOM 14701 N N . ALA F 1 144 ? -78.521 36.674 -26.940 1.00 29.95 144 ALA F N 1
ATOM 14702 C CA . ALA F 1 144 ? -79.860 37.086 -27.425 1.00 31.20 144 ALA F CA 1
ATOM 14703 C C . ALA F 1 144 ? -80.219 36.212 -28.641 1.00 31.86 144 ALA F C 1
ATOM 14704 O O . ALA F 1 144 ? -81.289 35.612 -28.632 1.00 31.54 144 ALA F O 1
ATOM 14706 N N . ALA F 1 145 ? -79.305 36.027 -29.594 1.00 30.29 145 ALA F N 1
ATOM 14707 C CA . ALA F 1 145 ? -79.492 35.113 -30.740 1.00 29.77 145 ALA F CA 1
ATOM 14708 C C . ALA F 1 145 ? -79.731 33.689 -30.241 1.00 30.52 145 ALA F C 1
ATOM 14709 O O . ALA F 1 145 ? -80.572 32.994 -30.824 1.00 31.53 145 ALA F O 1
ATOM 14711 N N . GLU F 1 146 ? -78.974 33.231 -29.245 1.00 29.91 146 GLU F N 1
ATOM 14712 C CA . GLU F 1 146 ? -79.059 31.819 -28.786 1.00 30.01 146 GLU F CA 1
ATOM 14713 C C . GLU F 1 146 ? -80.467 31.499 -28.236 1.00 31.26 146 GLU F C 1
ATOM 14714 O O . GLU F 1 146 ? -80.939 30.348 -28.424 1.00 29.78 146 GLU F O 1
ATOM 14720 N N . THR F 1 147 ? -81.080 32.444 -27.514 1.00 32.43 147 THR F N 1
ATOM 14721 C CA . THR F 1 147 ? -82.462 32.328 -26.974 1.00 34.66 147 THR F CA 1
ATOM 14722 C C . THR F 1 147 ? -83.396 31.927 -28.121 1.00 33.34 147 THR F C 1
ATOM 14723 O O . THR F 1 147 ? -84.105 30.918 -27.996 1.00 36.48 147 THR F O 1
ATOM 14727 N N . LEU F 1 148 ? -83.340 32.647 -29.231 1.00 34.05 148 LEU F N 1
ATOM 14728 C CA . LEU F 1 148 ? -84.171 32.341 -30.424 1.00 37.39 148 LEU F CA 1
ATOM 14729 C C . LEU F 1 148 ? -83.791 30.960 -30.968 1.00 36.59 148 LEU F C 1
ATOM 14730 O O . LEU F 1 148 ? -84.704 30.166 -31.194 1.00 34.45 148 LEU F O 1
ATOM 14735 N N . LEU F 1 149 ? -82.498 30.640 -31.119 1.00 32.36 149 LEU F N 1
ATOM 14736 C CA . LEU F 1 149 ? -82.084 29.357 -31.745 1.00 33.27 149 LEU F CA 1
ATOM 14737 C C . LEU F 1 149 ? -82.533 28.196 -30.851 1.00 34.34 149 LEU F C 1
ATOM 14738 O O . LEU F 1 149 ? -82.913 27.164 -31.398 1.00 32.95 149 LEU F O 1
ATOM 14743 N N . LYS F 1 150 ? -82.444 28.343 -29.527 1.00 40.58 150 LYS F N 1
ATOM 14744 C CA . LYS F 1 150 ? -82.811 27.279 -28.546 1.00 45.83 150 LYS F CA 1
ATOM 14745 C C . LYS F 1 150 ? -84.264 26.815 -28.764 1.00 47.77 150 LYS F C 1
ATOM 14746 O O . LYS F 1 150 ? -84.514 25.607 -28.587 1.00 42.02 150 LYS F O 1
ATOM 14752 N N . GLN F 1 151 ? -85.181 27.734 -29.101 1.00 48.58 151 GLN F N 1
ATOM 14753 C CA . GLN F 1 151 ? -86.629 27.432 -29.268 1.00 50.92 151 GLN F CA 1
ATOM 14754 C C . GLN F 1 151 ? -86.949 26.984 -30.712 1.00 48.21 151 GLN F C 1
ATOM 14755 O O . GLN F 1 151 ? -88.032 26.426 -30.890 1.00 50.77 151 GLN F O 1
ATOM 14761 N N . ALA F 1 152 ? -86.051 27.141 -31.696 1.00 42.14 152 ALA F N 1
ATOM 14762 C CA . ALA F 1 152 ? -86.318 26.860 -33.130 1.00 41.14 152 ALA F CA 1
ATOM 14763 C C . ALA F 1 152 ? -86.548 25.370 -33.351 1.00 39.19 152 ALA F C 1
ATOM 14764 O O . ALA F 1 152 ? -85.935 24.548 -32.618 1.00 36.81 152 ALA F O 1
ATOM 14766 N N . ARG F 1 153 ? -87.368 25.053 -34.356 1.00 37.72 153 ARG F N 1
ATOM 14767 C CA . ARG F 1 153 ? -87.710 23.654 -34.737 1.00 41.27 153 ARG F CA 1
ATOM 14768 C C . ARG F 1 153 ? -87.086 23.369 -36.098 1.00 37.52 153 ARG F C 1
ATOM 14769 O O . ARG F 1 153 ? -86.918 22.201 -36.423 1.00 33.49 153 ARG F O 1
ATOM 14777 N N . SER F 1 154 ? -86.749 24.410 -36.860 1.00 38.82 154 SER F N 1
ATOM 14778 C CA . SER F 1 154 ? -86.014 24.259 -38.136 1.00 37.24 154 SER F CA 1
ATOM 14779 C C . SER F 1 154 ? -85.176 25.502 -38.431 1.00 34.59 154 SER F C 1
ATOM 14780 O O . SER F 1 154 ? -85.466 26.588 -37.890 1.00 35.09 154 SER F O 1
ATOM 14783 N N . LEU F 1 155 ? -84.173 25.302 -39.287 1.00 35.94 155 LEU F N 1
ATOM 14784 C CA . LEU F 1 155 ? -83.369 26.376 -39.928 1.00 37.18 155 LEU F CA 1
ATOM 14785 C C . LEU F 1 155 ? -83.521 26.260 -41.449 1.00 34.86 155 LEU F C 1
ATOM 14786 O O . LEU F 1 155 ? -83.513 25.124 -41.995 1.00 35.67 155 LEU F O 1
ATOM 14791 N N . HIS F 1 156 ? -83.666 27.398 -42.117 1.00 34.03 156 HIS F N 1
ATOM 14792 C CA . HIS F 1 156 ? -83.814 27.450 -43.588 1.00 36.17 156 HIS F CA 1
ATOM 14793 C C . HIS F 1 156 ? -82.892 28.523 -44.159 1.00 33.55 156 HIS F C 1
ATOM 14794 O O . HIS F 1 156 ? -82.859 29.649 -43.588 1.00 32.28 156 HIS F O 1
ATOM 14801 N N . VAL F 1 157 ? -82.231 28.195 -45.275 1.00 32.91 157 VAL F N 1
ATOM 14802 C CA . VAL F 1 157 ? -81.337 29.139 -46.002 1.00 33.33 157 VAL F CA 1
ATOM 14803 C C . VAL F 1 157 ? -81.768 29.242 -47.475 1.00 34.36 157 VAL F C 1
ATOM 14804 O O . VAL F 1 157 ? -81.824 28.202 -48.189 1.00 32.38 157 VAL F O 1
ATOM 14808 N N . ARG F 1 158 ? -81.967 30.484 -47.911 1.00 33.39 158 ARG F N 1
ATOM 14809 C CA . ARG F 1 158 ? -82.240 30.880 -49.313 1.00 39.24 158 ARG F CA 1
ATOM 14810 C C . ARG F 1 158 ? -81.192 31.920 -49.709 1.00 33.94 158 ARG F C 1
ATOM 14811 O O . ARG F 1 158 ? -80.814 32.715 -48.835 1.00 34.50 158 ARG F O 1
ATOM 14819 N N . SER F 1 159 ? -80.751 31.906 -50.967 1.00 30.53 159 SER F N 1
ATOM 14820 C CA . SER F 1 159 ? -79.902 32.956 -51.565 1.00 30.60 159 SER F CA 1
ATOM 14821 C C . SER F 1 159 ? -80.322 33.127 -53.015 1.00 31.41 159 SER F C 1
ATOM 14822 O O . SER F 1 159 ? -80.785 32.148 -53.574 1.00 29.48 159 SER F O 1
ATOM 14825 N N . LYS F 1 160 ? -80.113 34.320 -53.572 1.00 35.77 160 LYS F N 1
ATOM 14826 C CA . LYS F 1 160 ? -80.339 34.631 -55.008 1.00 38.98 160 LYS F CA 1
ATOM 14827 C C . LYS F 1 160 ? -79.470 33.710 -55.864 1.00 39.14 160 LYS F C 1
ATOM 14828 O O . LYS F 1 160 ? -79.954 33.289 -56.938 1.00 42.37 160 LYS F O 1
ATOM 14834 N N . ALA F 1 161 ? -78.271 33.342 -55.398 1.00 34.66 161 ALA F N 1
ATOM 14835 C CA . ALA F 1 161 ? -77.346 32.460 -56.145 1.00 31.68 161 ALA F CA 1
ATOM 14836 C C . ALA F 1 161 ? -77.900 31.027 -56.247 1.00 29.48 161 ALA F C 1
ATOM 14837 O O . ALA F 1 161 ? -77.355 30.257 -57.036 1.00 33.05 161 ALA F O 1
ATOM 14839 N N . GLY F 1 162 ? -78.910 30.648 -55.459 1.00 30.22 162 GLY F N 1
ATOM 14840 C CA . GLY F 1 162 ? -79.603 29.356 -55.612 1.00 29.72 162 GLY F CA 1
ATOM 14841 C C . GLY F 1 162 ? -79.615 28.508 -54.357 1.00 32.32 162 GLY F C 1
ATOM 14842 O O . GLY F 1 162 ? -80.056 27.354 -54.446 1.00 30.54 162 GLY F O 1
ATOM 14843 N N . SER F 1 163 ? -79.179 29.023 -53.201 1.00 31.01 163 SER F N 1
ATOM 14844 C CA . SER F 1 163 ? -79.249 28.226 -51.957 1.00 30.29 163 SER F CA 1
ATOM 14845 C C . SER F 1 163 ? -80.729 28.038 -51.601 1.00 33.00 163 SER F C 1
ATOM 14846 O O . SER F 1 163 ? -81.533 28.978 -51.774 1.00 29.15 163 SER F O 1
ATOM 14849 N N . ASP F 1 164 ? -81.076 26.829 -51.198 1.00 30.88 164 ASP F N 1
ATOM 14850 C CA . ASP F 1 164 ? -82.433 26.493 -50.728 1.00 33.16 164 ASP F CA 1
ATOM 14851 C C . ASP F 1 164 ? -82.297 25.232 -49.882 1.00 30.38 164 ASP F C 1
ATOM 14852 O O . ASP F 1 164 ? -82.254 24.136 -50.457 1.00 27.91 164 ASP F O 1
ATOM 14857 N N . PHE F 1 165 ? -82.123 25.413 -48.576 1.00 30.33 165 PHE F N 1
ATOM 14858 C CA . PHE F 1 165 ? -81.534 24.393 -47.676 1.00 31.49 165 PHE F CA 1
ATOM 14859 C C . PHE F 1 165 ? -82.428 24.364 -46.450 1.00 30.49 165 PHE F C 1
ATOM 14860 O O . PHE F 1 165 ? -82.701 25.463 -45.923 1.00 33.00 165 PHE F O 1
ATOM 14868 N N . HIS F 1 166 ? -82.842 23.169 -46.028 1.00 34.43 166 HIS F N 1
ATOM 14869 C CA . HIS F 1 166 ? -83.756 22.964 -44.877 1.00 36.14 166 HIS F CA 1
ATOM 14870 C C . HIS F 1 166 ? -83.125 21.984 -43.885 1.00 32.89 166 HIS F C 1
ATOM 14871 O O . HIS F 1 166 ? -82.709 20.875 -44.274 1.00 33.24 166 HIS F O 1
ATOM 14878 N N . ALA F 1 167 ? -83.073 22.394 -42.622 1.00 33.80 167 ALA F N 1
ATOM 14879 C CA . ALA F 1 167 ? -82.513 21.598 -41.512 1.00 37.58 167 ALA F CA 1
ATOM 14880 C C . ALA F 1 167 ? -83.495 21.643 -40.348 1.00 38.23 167 ALA F C 1
ATOM 14881 O O . ALA F 1 167 ? -83.594 22.657 -39.645 1.00 34.02 167 ALA F O 1
ATOM 14883 N N . PRO F 1 168 ? -84.275 20.557 -40.152 1.00 37.28 168 PRO F N 1
ATOM 14884 C CA . PRO F 1 168 ? -85.032 20.393 -38.916 1.00 40.26 168 PRO F CA 1
ATOM 14885 C C . PRO F 1 168 ? -84.066 20.314 -37.725 1.00 37.54 168 PRO F C 1
ATOM 14886 O O . PRO F 1 168 ? -83.002 19.680 -37.838 1.00 34.99 168 PRO F O 1
ATOM 14890 N N . LEU F 1 169 ? -84.469 20.941 -36.622 1.00 35.27 169 LEU F N 1
ATOM 14891 C CA . LEU F 1 169 ? -83.678 21.042 -35.368 1.00 38.53 169 LEU F CA 1
ATOM 14892 C C . LEU F 1 169 ? -84.431 20.319 -34.255 1.00 42.90 169 LEU F C 1
ATOM 14893 O O . LEU F 1 169 ? -85.546 19.836 -34.538 1.00 46.90 169 LEU F O 1
ATOM 14898 N N . GLY F 1 170 ? -83.835 20.252 -33.059 1.00 42.16 170 GLY F N 1
ATOM 14899 C CA . GLY F 1 170 ? -84.463 19.727 -31.835 1.00 40.00 170 GLY F CA 1
ATOM 14900 C C . GLY F 1 170 ? -83.599 18.671 -31.184 1.00 38.60 170 GLY F C 1
ATOM 14901 O O . GLY F 1 170 ? -83.531 18.616 -29.954 1.00 38.58 170 GLY F O 1
ATOM 14902 N N . GLN F 1 171 ? -82.925 17.875 -31.993 1.00 40.19 171 GLN F N 1
ATOM 14903 C CA . GLN F 1 171 ? -82.061 16.771 -31.522 1.00 39.96 171 GLN F CA 1
ATOM 14904 C C . GLN F 1 171 ? -80.815 17.335 -30.813 1.00 41.12 171 GLN F C 1
ATOM 14905 O O . GLN F 1 171 ? -80.411 16.729 -29.824 1.00 39.28 171 GLN F O 1
ATOM 14911 N N . TYR F 1 172 ? -80.236 18.465 -31.245 1.00 37.23 172 TYR F N 1
ATOM 14912 C CA . TYR F 1 172 ? -78.870 18.870 -30.804 1.00 34.37 172 TYR F CA 1
ATOM 14913 C C . TYR F 1 172 ? -78.900 20.241 -30.142 1.00 32.27 172 TYR F C 1
ATOM 14914 O O . TYR F 1 172 ? -79.742 21.070 -30.455 1.00 31.58 172 TYR F O 1
ATOM 14923 N N . PRO F 1 173 ? -77.983 20.550 -29.204 1.00 31.88 173 PRO F N 1
ATOM 14924 C CA . PRO F 1 173 ? -77.976 21.867 -28.568 1.00 31.01 173 PRO F CA 1
ATOM 14925 C C . PRO F 1 173 ? -77.418 22.981 -29.474 1.00 31.52 173 PRO F C 1
ATOM 14926 O O . PRO F 1 173 ? -76.958 22.719 -30.585 1.00 30.99 173 PRO F O 1
ATOM 14930 N N . ALA F 1 174 ? -77.575 24.214 -29.004 1.00 31.90 174 ALA F N 1
ATOM 14931 C CA . ALA F 1 174 ? -76.977 25.441 -29.570 1.00 34.17 174 ALA F CA 1
ATOM 14932 C C . ALA F 1 174 ? -75.640 25.679 -28.868 1.00 34.53 174 ALA F C 1
ATOM 14933 O O . ALA F 1 174 ? -75.594 25.441 -27.655 1.00 36.81 174 ALA F O 1
ATOM 14935 N N . VAL F 1 175 ? -74.616 26.107 -29.611 1.00 31.69 175 VAL F N 1
ATOM 14936 C CA . VAL F 1 175 ? -73.270 26.473 -29.096 1.00 26.17 175 VAL F CA 1
ATOM 14937 C C . VAL F 1 175 ? -73.029 27.948 -29.427 1.00 27.18 175 VAL F C 1
ATOM 14938 O O . VAL F 1 175 ? -73.317 28.367 -30.567 1.00 27.12 175 VAL F O 1
ATOM 14942 N N . THR F 1 176 ? -72.567 28.725 -28.452 1.00 26.05 176 THR F N 1
ATOM 14943 C CA . THR F 1 176 ? -72.142 30.130 -28.665 1.00 27.41 176 THR F CA 1
ATOM 14944 C C . THR F 1 176 ? -70.611 30.206 -28.586 1.00 27.11 176 THR F C 1
ATOM 14945 O O . THR F 1 176 ? -69.993 29.348 -27.926 1.00 24.26 176 THR F O 1
ATOM 14949 N N . GLU F 1 177 ? -70.059 31.178 -29.304 1.00 24.63 177 GLU F N 1
ATOM 14950 C CA . GLU F 1 177 ? -68.659 31.618 -29.195 1.00 21.33 177 GLU F CA 1
ATOM 14951 C C . GLU F 1 177 ? -68.697 33.130 -29.149 1.00 21.31 177 GLU F C 1
ATOM 14952 O O . GLU F 1 177 ? -69.023 33.714 -30.198 1.00 20.60 177 GLU F O 1
ATOM 14958 N N . TYR F 1 178 ? -68.398 33.732 -27.988 1.00 19.18 178 TYR F N 1
ATOM 14959 C CA . TYR F 1 178 ? -68.385 35.213 -27.832 1.00 20.68 178 TYR F CA 1
ATOM 14960 C C . TYR F 1 178 ? -67.024 35.721 -27.338 1.00 20.52 178 TYR F C 1
ATOM 14961 O O . TYR F 1 178 ? -66.891 36.912 -27.132 1.00 23.55 178 TYR F O 1
ATOM 14970 N N . GLY F 1 179 ? -66.001 34.881 -27.309 1.00 21.27 179 GLY F N 1
ATOM 14971 C CA . GLY F 1 179 ? -64.599 35.337 -27.219 1.00 20.47 179 GLY F CA 1
ATOM 14972 C C . GLY F 1 179 ? -63.964 35.121 -25.866 1.00 21.08 179 GLY F C 1
ATOM 14973 O O . GLY F 1 179 ? -62.795 35.499 -25.720 1.00 19.89 179 GLY F O 1
ATOM 14974 N N . TYR F 1 180 ? -64.718 34.670 -24.871 1.00 20.08 180 TYR F N 1
ATOM 14975 C CA . TYR F 1 180 ? -64.167 34.483 -23.512 1.00 20.55 180 TYR F CA 1
ATOM 14976 C C . TYR F 1 180 ? -64.850 33.377 -22.722 1.00 20.33 180 TYR F C 1
ATOM 14977 O O . TYR F 1 180 ? -65.967 32.983 -23.007 1.00 19.70 180 TYR F O 1
ATOM 14986 N N . ALA F 1 181 ? -64.099 32.873 -21.753 1.00 20.46 181 ALA F N 1
ATOM 14987 C CA . ALA F 1 181 ? -64.346 31.612 -21.018 1.00 20.64 181 ALA F CA 1
ATOM 14988 C C . ALA F 1 181 ? -64.603 31.967 -19.553 1.00 21.19 181 ALA F C 1
ATOM 14989 O O . ALA F 1 181 ? -63.727 31.748 -18.716 1.00 20.40 181 ALA F O 1
ATOM 14991 N N . ASP F 1 182 ? -65.781 32.532 -19.294 1.00 23.01 182 ASP F N 1
ATOM 14992 C CA . ASP F 1 182 ? -66.182 33.104 -17.987 1.00 23.26 182 ASP F CA 1
ATOM 14993 C C . ASP F 1 182 ? -66.903 32.030 -17.159 1.00 25.50 182 ASP F C 1
ATOM 14994 O O . ASP F 1 182 ? -66.886 32.125 -15.942 1.00 25.41 182 ASP F O 1
ATOM 14999 N N . GLU F 1 183 ? -67.506 31.035 -17.779 1.00 25.30 183 GLU F N 1
ATOM 15000 C CA . GLU F 1 183 ? -68.329 30.032 -17.055 1.00 27.64 183 GLU F CA 1
ATOM 15001 C C . GLU F 1 183 ? -67.567 28.720 -16.901 1.00 28.24 183 GLU F C 1
ATOM 15002 O O . GLU F 1 183 ? -66.903 28.290 -17.845 1.00 24.23 183 GLU F O 1
ATOM 15008 N N . PRO F 1 184 ? -67.749 27.964 -15.784 1.00 27.59 184 PRO F N 1
ATOM 15009 C CA . PRO F 1 184 ? -67.111 26.661 -15.647 1.00 25.60 184 PRO F CA 1
ATOM 15010 C C . PRO F 1 184 ? -67.635 25.709 -16.725 1.00 24.27 184 PRO F C 1
ATOM 15011 O O . PRO F 1 184 ? -68.807 25.799 -17.083 1.00 20.97 184 PRO F O 1
ATOM 15015 N N . GLY F 1 185 ? -66.746 24.852 -17.240 1.00 21.19 185 GLY F N 1
ATOM 15016 C CA . GLY F 1 185 ? -67.019 23.930 -18.362 1.00 23.26 185 GLY F CA 1
ATOM 15017 C C . GLY F 1 185 ? -67.256 24.641 -19.683 1.00 22.35 185 GLY F C 1
ATOM 15018 O O . GLY F 1 185 ? -67.588 23.977 -20.617 1.00 25.96 185 GLY F O 1
ATOM 15019 N N . ARG F 1 186 ? -67.060 25.955 -19.778 1.00 25.72 186 ARG F N 1
ATOM 15020 C CA . ARG F 1 186 ? -67.228 26.682 -21.062 1.00 28.28 186 ARG F CA 1
ATOM 15021 C C . ARG F 1 186 ? -65.953 26.497 -21.893 1.00 24.64 186 ARG F C 1
ATOM 15022 O O . ARG F 1 186 ? -64.854 26.694 -21.326 1.00 21.52 186 ARG F O 1
ATOM 15030 N N . TRP F 1 187 ? -66.098 26.162 -23.184 1.00 22.82 187 TRP F N 1
ATOM 15031 C CA . TRP F 1 187 ? -65.047 26.379 -24.205 1.00 22.31 187 TRP F CA 1
ATOM 15032 C C . TRP F 1 187 ? -65.396 27.626 -25.007 1.00 21.83 187 TRP F C 1
ATOM 15033 O O . TRP F 1 187 ? -66.580 27.827 -25.335 1.00 22.40 187 TRP F O 1
ATOM 15044 N N . ASP F 1 188 ? -64.405 28.463 -25.311 1.00 20.00 188 ASP F N 1
ATOM 15045 C CA . ASP F 1 188 ? -64.628 29.597 -26.231 1.00 19.18 188 ASP F CA 1
ATOM 15046 C C . ASP F 1 188 ? -63.304 29.951 -26.893 1.00 19.25 188 ASP F C 1
ATOM 15047 O O . ASP F 1 188 ? -62.287 29.302 -26.623 1.00 16.75 188 ASP F O 1
ATOM 15052 N N . HIS F 1 189 ? -63.380 30.888 -27.821 1.00 18.92 189 HIS F N 1
ATOM 15053 C CA . HIS F 1 189 ? -62.307 31.183 -28.774 1.00 18.31 189 HIS F CA 1
ATOM 15054 C C . HIS F 1 189 ? -62.233 32.692 -28.910 1.00 17.83 189 HIS F C 1
ATOM 15055 O O . HIS F 1 189 ? -63.229 33.316 -29.320 1.00 19.86 189 HIS F O 1
ATOM 15062 N N . TRP F 1 190 ? -61.095 33.227 -28.522 1.00 17.70 190 TRP F N 1
ATOM 15063 C CA . TRP F 1 190 ? -60.705 34.617 -28.802 1.00 18.32 190 TRP F CA 1
ATOM 15064 C C . TRP F 1 190 ? -59.894 34.592 -30.089 1.00 18.83 190 TRP F C 1
ATOM 15065 O O . TRP F 1 190 ? -58.755 34.117 -30.058 1.00 18.68 190 TRP F O 1
ATOM 15076 N N . PRO F 1 191 ? -60.394 35.099 -31.244 1.00 17.96 191 PRO F N 1
ATOM 15077 C CA . PRO F 1 191 ? -61.662 35.825 -31.363 1.00 18.64 191 PRO F CA 1
ATOM 15078 C C . PRO F 1 191 ? -62.833 35.025 -31.930 1.00 17.06 191 PRO F C 1
ATOM 15079 O O . PRO F 1 191 ? -62.586 34.011 -32.597 1.00 21.07 191 PRO F O 1
ATOM 15083 N N . SER F 1 192 ? -64.058 35.499 -31.740 1.00 17.87 192 SER F N 1
ATOM 15084 C CA . SER F 1 192 ? -65.274 34.833 -32.301 1.00 18.50 192 SER F CA 1
ATOM 15085 C C . SER F 1 192 ? -66.465 35.808 -32.312 1.00 20.23 192 SER F C 1
ATOM 15086 O O . SER F 1 192 ? -66.277 36.972 -32.740 1.00 20.52 192 SER F O 1
ATOM 15089 N N . GLY F 1 193 ? -67.676 35.369 -31.976 1.00 20.06 193 GLY F N 1
ATOM 15090 C CA . GLY F 1 193 ? -68.863 36.235 -32.076 1.00 20.24 193 GLY F CA 1
ATOM 15091 C C . GLY F 1 193 ? -69.849 35.626 -33.047 1.00 20.57 193 GLY F C 1
ATOM 15092 O O . GLY F 1 193 ? -70.162 36.267 -34.084 1.00 19.03 193 GLY F O 1
ATOM 15093 N N . PHE F 1 194 ? -70.207 34.373 -32.797 1.00 18.94 194 PHE F N 1
ATOM 15094 C CA . PHE F 1 194 ? -71.125 33.611 -33.670 1.00 21.29 194 PHE F CA 1
ATOM 15095 C C . PHE F 1 194 ? -71.767 32.441 -32.895 1.00 22.76 194 PHE F C 1
ATOM 15096 O O . PHE F 1 194 ? -71.422 32.193 -31.705 1.00 20.91 194 PHE F O 1
ATOM 15104 N N . LEU F 1 195 ? -72.751 31.784 -33.523 1.00 22.26 195 LEU F N 1
ATOM 15105 C CA . LEU F 1 195 ? -73.409 30.631 -32.878 1.00 24.98 195 LEU F CA 1
ATOM 15106 C C . LEU F 1 195 ? -73.895 29.666 -33.933 1.00 24.72 195 LEU F C 1
ATOM 15107 O O . LEU F 1 195 ? -74.084 30.066 -35.119 1.00 22.61 195 LEU F O 1
ATOM 15112 N N . PHE F 1 196 ? -74.082 28.423 -33.490 1.00 24.29 196 PHE F N 1
ATOM 15113 C CA . PHE F 1 196 ? -74.510 27.338 -34.392 1.00 25.77 196 PHE F CA 1
ATOM 15114 C C . PHE F 1 196 ? -75.262 26.257 -33.622 1.00 24.81 196 PHE F C 1
ATOM 15115 O O . PHE F 1 196 ? -75.285 26.254 -32.391 1.00 23.76 196 PHE F O 1
ATOM 15123 N N . THR F 1 197 ? -75.788 25.313 -34.393 1.00 26.92 197 THR F N 1
ATOM 15124 C CA . THR F 1 197 ? -76.338 24.036 -33.890 1.00 27.19 197 THR F CA 1
ATOM 15125 C C . THR F 1 197 ? -76.043 22.980 -34.955 1.00 27.96 197 THR F C 1
ATOM 15126 O O . THR F 1 197 ? -75.230 23.241 -35.859 1.00 25.75 197 THR F O 1
ATOM 15130 N N . TRP F 1 198 ? -76.635 21.800 -34.819 1.00 30.53 198 TRP F N 1
ATOM 15131 C CA . TRP F 1 198 ? -76.527 20.696 -35.797 1.00 30.28 198 TRP F CA 1
ATOM 15132 C C . TRP F 1 198 ? -77.933 20.339 -36.243 1.00 31.70 198 TRP F C 1
ATOM 15133 O O . TRP F 1 198 ? -78.879 20.478 -35.465 1.00 32.43 198 TRP F O 1
ATOM 15144 N N . PRO F 1 199 ? -78.084 19.878 -37.497 1.00 30.52 199 PRO F N 1
ATOM 15145 C CA . PRO F 1 199 ? -79.362 19.392 -37.987 1.00 32.95 199 PRO F CA 1
ATOM 15146 C C . PRO F 1 199 ? -79.651 18.035 -37.345 1.00 33.70 199 PRO F C 1
ATOM 15147 O O . PRO F 1 199 ? -78.716 17.307 -37.057 1.00 33.25 199 PRO F O 1
ATOM 15151 N N . ASN F 1 200 ? -80.935 17.723 -37.172 1.00 37.13 200 ASN F N 1
ATOM 15152 C CA . ASN F 1 200 ? -81.365 16.353 -36.797 1.00 37.39 200 ASN F CA 1
ATOM 15153 C C . ASN F 1 200 ? -80.652 15.398 -37.753 1.00 38.48 200 ASN F C 1
ATOM 15154 O O . ASN F 1 200 ? -80.434 15.775 -38.951 1.00 36.18 200 ASN F O 1
ATOM 15159 N N . GLU F 1 201 ? -80.339 14.207 -37.243 1.00 40.30 201 GLU F N 1
ATOM 15160 C CA . GLU F 1 201 ? -79.739 13.070 -37.983 1.00 41.60 201 GLU F CA 1
ATOM 15161 C C . GLU F 1 201 ? -80.496 12.815 -39.287 1.00 44.60 201 GLU F C 1
ATOM 15162 O O . GLU F 1 201 ? -81.744 12.852 -39.284 1.00 46.86 201 GLU F O 1
ATOM 15168 N N . ASP F 1 202 ? -79.753 12.608 -40.375 1.00 46.91 202 ASP F N 1
ATOM 15169 C CA . ASP F 1 202 ? -80.265 12.109 -41.679 1.00 46.06 202 ASP F CA 1
ATOM 15170 C C . ASP F 1 202 ? -81.374 13.005 -42.232 1.00 44.38 202 ASP F C 1
ATOM 15171 O O . ASP F 1 202 ? -82.174 12.499 -43.010 1.00 46.84 202 ASP F O 1
ATOM 15176 N N . SER F 1 203 ? -81.423 14.287 -41.883 1.00 43.10 203 SER F N 1
ATOM 15177 C CA . SER F 1 203 ? -82.620 15.122 -42.147 1.00 39.52 203 SER F CA 1
ATOM 15178 C C . SER F 1 203 ? -82.322 16.325 -43.052 1.00 39.13 203 SER F C 1
ATOM 15179 O O . SER F 1 203 ? -83.260 16.785 -43.753 1.00 39.14 203 SER F O 1
ATOM 15182 N N . ALA F 1 204 ? -81.112 16.898 -43.026 1.00 39.10 204 ALA F N 1
ATOM 15183 C CA . ALA F 1 204 ? -80.837 18.160 -43.768 1.00 35.91 204 ALA F CA 1
ATOM 15184 C C . ALA F 1 204 ? -81.030 17.904 -45.262 1.00 33.07 204 ALA F C 1
ATOM 15185 O O . ALA F 1 204 ? -80.608 16.823 -45.736 1.00 34.92 204 ALA F O 1
ATOM 15187 N N . GLU F 1 205 ? -81.620 18.862 -45.971 1.00 33.25 205 GLU F N 1
ATOM 15188 C CA . GLU F 1 205 ? -82.140 18.633 -47.342 1.00 40.32 205 GLU F CA 1
ATOM 15189 C C . GLU F 1 205 ? -81.970 19.894 -48.183 1.00 32.01 205 GLU F C 1
ATOM 15190 O O . GLU F 1 205 ? -82.312 20.984 -47.702 1.00 33.85 205 GLU F O 1
ATOM 15196 N N . GLY F 1 206 ? -81.594 19.739 -49.439 1.00 31.63 206 GLY F N 1
ATOM 15197 C CA . GLY F 1 206 ? -81.721 20.836 -50.412 1.00 31.66 206 GLY F CA 1
ATOM 15198 C C . GLY F 1 206 ? -80.413 21.143 -51.121 1.00 31.76 206 GLY F C 1
ATOM 15199 O O . GLY F 1 206 ? -79.671 20.201 -51.463 1.00 30.66 206 GLY F O 1
ATOM 15200 N N . THR F 1 207 ? -80.203 22.422 -51.408 1.00 28.65 207 THR F N 1
ATOM 15201 C CA . THR F 1 207 ? -79.088 22.935 -52.237 1.00 32.12 207 THR F CA 1
ATOM 15202 C C . THR F 1 207 ? -78.379 24.018 -51.420 1.00 31.97 207 THR F C 1
ATOM 15203 O O . THR F 1 207 ? -79.083 24.820 -50.767 1.00 29.57 207 THR F O 1
ATOM 15207 N N . LEU F 1 208 ? -77.044 23.988 -51.399 1.00 31.23 208 LEU F N 1
ATOM 15208 C CA . LEU F 1 208 ? -76.224 25.122 -50.887 1.00 28.64 208 LEU F CA 1
ATOM 15209 C C . LEU F 1 208 ? -75.313 25.522 -52.019 1.00 26.05 208 LEU F C 1
ATOM 15210 O O . LEU F 1 208 ? -74.586 24.666 -52.515 1.00 27.23 208 LEU F O 1
ATOM 15215 N N . VAL F 1 209 ? -75.416 26.769 -52.428 1.00 26.07 209 VAL F N 1
ATOM 15216 C CA . VAL F 1 209 ? -74.581 27.316 -53.511 1.00 25.69 209 VAL F CA 1
ATOM 15217 C C . VAL F 1 209 ? -73.496 28.171 -52.876 1.00 26.21 209 VAL F C 1
ATOM 15218 O O . VAL F 1 209 ? -73.840 29.195 -52.270 1.00 25.31 209 VAL F O 1
ATOM 15222 N N . LEU F 1 210 ? -72.252 27.762 -53.097 1.00 25.32 210 LEU F N 1
ATOM 15223 C CA . LEU F 1 210 ? -71.058 28.616 -52.899 1.00 26.94 210 LEU F CA 1
ATOM 15224 C C . LEU F 1 210 ? -70.988 29.568 -54.091 1.00 25.18 210 LEU F C 1
ATOM 15225 O O . LEU F 1 210 ? -70.633 29.104 -55.189 1.00 24.06 210 LEU F O 1
ATOM 15230 N N . ASP F 1 211 ? -71.353 30.828 -53.892 1.00 27.36 211 ASP F N 1
ATOM 15231 C CA . ASP F 1 211 ? -71.343 31.832 -54.986 1.00 26.76 211 ASP F CA 1
ATOM 15232 C C . ASP F 1 211 ? -69.897 32.249 -55.238 1.00 25.94 211 ASP F C 1
ATOM 15233 O O . ASP F 1 211 ? -68.999 31.994 -54.402 1.00 24.53 211 ASP F O 1
ATOM 15238 N N . VAL F 1 212 ? -69.661 32.876 -56.368 1.00 25.47 212 VAL F N 1
ATOM 15239 C CA . VAL F 1 212 ? -68.414 33.645 -56.573 1.00 23.82 212 VAL F CA 1
ATOM 15240 C C . VAL F 1 212 ? -68.227 34.474 -55.293 1.00 22.75 212 VAL F C 1
ATOM 15241 O O . VAL F 1 212 ? -69.208 35.035 -54.812 1.00 21.38 212 VAL F O 1
ATOM 15245 N N . GLY F 1 213 ? -67.042 34.465 -54.682 1.00 22.77 213 GLY F N 1
ATOM 15246 C CA . GLY F 1 213 ? -66.781 35.281 -53.479 1.00 25.89 213 GLY F CA 1
ATOM 15247 C C . GLY F 1 213 ? -67.005 34.529 -52.174 1.00 27.01 213 GLY F C 1
ATOM 15248 O O . GLY F 1 213 ? -66.522 34.990 -51.122 1.00 27.94 213 GLY F O 1
ATOM 15249 N N . ASP F 1 214 ? -67.669 33.378 -52.192 1.00 24.51 214 ASP F N 1
ATOM 15250 C CA . ASP F 1 214 ? -67.851 32.618 -50.938 1.00 24.91 214 ASP F CA 1
ATOM 15251 C C . ASP F 1 214 ? -66.575 31.811 -50.688 1.00 24.19 214 ASP F C 1
ATOM 15252 O O . ASP F 1 214 ? -65.710 31.730 -51.592 1.00 26.35 214 ASP F O 1
ATOM 15257 N N . ILE F 1 215 ? -66.419 31.270 -49.479 1.00 23.53 215 ILE F N 1
ATOM 15258 C CA . ILE F 1 215 ? -65.083 30.821 -48.985 1.00 23.17 215 ILE F CA 1
ATOM 15259 C C . ILE F 1 215 ? -65.172 29.361 -48.584 1.00 22.34 215 ILE F C 1
ATOM 15260 O O . ILE F 1 215 ? -66.199 28.993 -48.022 1.00 22.45 215 ILE F O 1
ATOM 15265 N N . ILE F 1 216 ? -64.119 28.592 -48.829 1.00 21.94 216 ILE F N 1
ATOM 15266 C CA . ILE F 1 216 ? -63.920 27.266 -48.186 1.00 23.29 216 ILE F CA 1
ATOM 15267 C C . ILE F 1 216 ? -62.728 27.394 -47.242 1.00 23.32 216 ILE F C 1
ATOM 15268 O O . ILE F 1 216 ? -61.672 27.882 -47.700 1.00 19.56 216 ILE F O 1
ATOM 15273 N N . LEU F 1 217 ? -62.933 27.010 -45.974 1.00 19.96 217 LEU F N 1
ATOM 15274 C CA . LEU F 1 217 ? -61.842 26.740 -45.015 1.00 21.31 217 LEU F CA 1
ATOM 15275 C C . LEU F 1 217 ? -61.688 25.220 -44.934 1.00 23.26 217 LEU F C 1
ATOM 15276 O O . LEU F 1 217 ? -62.686 24.520 -44.821 1.00 25.37 217 LEU F O 1
ATOM 15281 N N . PRO F 1 218 ? -60.467 24.645 -44.977 1.00 23.42 218 PRO F N 1
ATOM 15282 C CA . PRO F 1 218 ? -59.230 25.402 -44.826 1.00 22.73 218 PRO F CA 1
ATOM 15283 C C . PRO F 1 218 ? -58.492 25.791 -46.109 1.00 23.91 218 PRO F C 1
ATOM 15284 O O . PRO F 1 218 ? -57.302 26.121 -45.980 1.00 25.20 218 PRO F O 1
ATOM 15288 N N . PHE F 1 219 ? -59.138 25.730 -47.280 1.00 20.34 219 PHE F N 1
ATOM 15289 C CA . PHE F 1 219 ? -58.497 26.143 -48.547 1.00 22.44 219 PHE F CA 1
ATOM 15290 C C . PHE F 1 219 ? -58.126 27.620 -48.415 1.00 23.12 219 PHE F C 1
ATOM 15291 O O . PHE F 1 219 ? -57.066 28.015 -48.854 1.00 24.57 219 PHE F O 1
ATOM 15299 N N . LYS F 1 220 ? -58.999 28.406 -47.806 1.00 22.33 220 LYS F N 1
ATOM 15300 C CA . LYS F 1 220 ? -58.834 29.884 -47.672 1.00 24.95 220 LYS F CA 1
ATOM 15301 C C . LYS F 1 220 ? -58.738 30.534 -49.053 1.00 26.24 220 LYS F C 1
ATOM 15302 O O . LYS F 1 220 ? -57.847 31.378 -49.250 1.00 23.50 220 LYS F O 1
ATOM 15308 N N . ASN F 1 221 ? -59.673 30.199 -49.936 1.00 25.11 221 ASN F N 1
ATOM 15309 C CA . ASN F 1 221 ? -59.792 30.898 -51.233 1.00 30.18 221 ASN F CA 1
ATOM 15310 C C . ASN F 1 221 ? -61.211 31.449 -51.361 1.00 24.82 221 ASN F C 1
ATOM 15311 O O . ASN F 1 221 ? -62.142 30.966 -50.695 1.00 21.70 221 ASN F O 1
ATOM 15316 N N . TYR F 1 222 ? -61.323 32.554 -52.074 1.00 24.26 222 TYR F N 1
ATOM 15317 C CA . TYR F 1 222 ? -62.635 33.066 -52.506 1.00 23.80 222 TYR F CA 1
ATOM 15318 C C . TYR F 1 222 ? -62.964 32.301 -53.791 1.00 22.50 222 TYR F C 1
ATOM 15319 O O . TYR F 1 222 ? -62.157 32.359 -54.701 1.00 23.35 222 TYR F O 1
ATOM 15328 N N . CYS F 1 223 ? -64.111 31.623 -53.854 1.00 23.17 223 CYS F N 1
ATOM 15329 C CA . CYS F 1 223 ? -64.602 30.961 -55.088 1.00 23.39 223 CYS F CA 1
ATOM 15330 C C . CYS F 1 223 ? -64.644 31.963 -56.241 1.00 23.24 223 CYS F C 1
ATOM 15331 O O . CYS F 1 223 ? -65.222 33.023 -56.075 1.00 25.15 223 CYS F O 1
ATOM 15334 N N . ARG F 1 224 ? -64.026 31.634 -57.367 1.00 25.53 224 ARG F N 1
ATOM 15335 C CA . ARG F 1 224 ? -64.091 32.460 -58.601 1.00 28.94 224 ARG F CA 1
ATOM 15336 C C . ARG F 1 224 ? -65.142 31.873 -59.552 1.00 30.43 224 ARG F C 1
ATOM 15337 O O . ARG F 1 224 ? -65.482 32.546 -60.514 1.00 34.41 224 ARG F O 1
ATOM 15345 N N . GLU F 1 225 ? -65.645 30.679 -59.255 1.00 32.10 225 GLU F N 1
ATOM 15346 C CA . GLU F 1 225 ? -66.798 30.017 -59.926 1.00 35.11 225 GLU F CA 1
ATOM 15347 C C . GLU F 1 225 ? -67.684 29.420 -58.846 1.00 32.89 225 GLU F C 1
ATOM 15348 O O . GLU F 1 225 ? -67.138 29.068 -57.803 1.00 29.90 225 GLU F O 1
ATOM 15354 N N . ARG F 1 226 ? -68.975 29.261 -59.137 1.00 30.91 226 ARG F N 1
ATOM 15355 C CA . ARG F 1 226 ? -69.959 28.643 -58.222 1.00 30.87 226 ARG F CA 1
ATOM 15356 C C . ARG F 1 226 ? -69.636 27.161 -58.030 1.00 28.21 226 ARG F C 1
ATOM 15357 O O . ARG F 1 226 ? -69.102 26.500 -58.963 1.00 27.41 226 ARG F O 1
ATOM 15365 N N . ILE F 1 227 ? -69.924 26.677 -56.822 1.00 27.92 227 ILE F N 1
ATOM 15366 C CA . ILE F 1 227 ? -70.019 25.236 -56.483 1.00 28.72 227 ILE F CA 1
ATOM 15367 C C . ILE F 1 227 ? -71.442 25.007 -55.978 1.00 29.87 227 ILE F C 1
ATOM 15368 O O . ILE F 1 227 ? -71.875 25.690 -55.001 1.00 29.33 227 ILE F O 1
ATOM 15373 N N . THR F 1 228 ? -72.135 24.061 -56.603 1.00 28.56 228 THR F N 1
ATOM 15374 C CA . THR F 1 228 ? -73.471 23.625 -56.163 1.00 28.70 228 THR F CA 1
ATOM 15375 C C . THR F 1 228 ? -73.334 22.339 -55.362 1.00 27.75 228 THR F C 1
ATOM 15376 O O . THR F 1 228 ? -72.833 21.371 -55.913 1.00 28.75 228 THR F O 1
ATOM 15380 N N . LEU F 1 229 ? -73.793 22.370 -54.110 1.00 29.53 229 LEU F N 1
ATOM 15381 C CA . LEU F 1 229 ? -73.909 21.175 -53.240 1.00 31.32 229 LEU F CA 1
ATOM 15382 C C . LEU F 1 229 ? -75.378 20.716 -53.195 1.00 31.41 229 LEU F C 1
ATOM 15383 O O . LEU F 1 229 ? -76.245 21.508 -52.759 1.00 32.83 229 LEU F O 1
ATOM 15388 N N . GLU F 1 230 ? -75.618 19.478 -53.611 1.00 32.63 230 GLU F N 1
ATOM 15389 C CA . GLU F 1 230 ? -76.921 18.786 -53.448 1.00 35.70 230 GLU F CA 1
ATOM 15390 C C . GLU F 1 230 ? -76.838 17.945 -52.174 1.00 33.95 230 GLU F C 1
ATOM 15391 O O . GLU F 1 230 ? -75.895 17.124 -52.034 1.00 33.34 230 GLU F O 1
ATOM 15397 N N . ILE F 1 231 ? -77.779 18.170 -51.268 1.00 34.03 231 ILE F N 1
ATOM 15398 C CA . ILE F 1 231 ? -77.837 17.521 -49.935 1.00 36.47 231 ILE F CA 1
ATOM 15399 C C . ILE F 1 231 ? -79.154 16.740 -49.812 1.00 37.79 231 ILE F C 1
ATOM 15400 O O . ILE F 1 231 ? -80.209 17.337 -50.070 1.00 35.55 231 ILE F O 1
ATOM 15405 N N . GLU F 1 232 ? -79.076 15.459 -49.440 1.00 37.76 232 GLU F N 1
ATOM 15406 C CA . GLU F 1 232 ? -80.247 14.589 -49.133 1.00 41.06 232 GLU F CA 1
ATOM 15407 C C . GLU F 1 232 ? -79.947 13.841 -47.845 1.00 38.93 232 GLU F C 1
ATOM 15408 O O . GLU F 1 232 ? -78.828 13.330 -47.752 1.00 37.67 232 GLU F O 1
ATOM 15414 N N . LYS F 1 233 ? -80.899 13.801 -46.909 1.00 40.11 233 LYS F N 1
ATOM 15415 C CA . LYS F 1 233 ? -80.794 13.020 -45.653 1.00 45.75 233 LYS F CA 1
ATOM 15416 C C . LYS F 1 233 ? -79.471 13.368 -44.960 1.00 45.27 233 LYS F C 1
ATOM 15417 O O . LYS F 1 233 ? -78.777 12.445 -44.473 1.00 42.40 233 LYS F O 1
ATOM 15423 N N . GLY F 1 234 ? -79.139 14.662 -44.936 1.00 42.91 234 GLY F N 1
ATOM 15424 C CA . GLY F 1 234 ? -78.008 15.207 -44.163 1.00 39.13 234 GLY F CA 1
ATOM 15425 C C . GLY F 1 234 ? -76.653 15.063 -44.850 1.00 35.92 234 GLY F C 1
ATOM 15426 O O . GLY F 1 234 ? -75.676 15.522 -44.243 1.00 36.21 234 GLY F O 1
ATOM 15427 N N . PHE F 1 235 ? -76.574 14.475 -46.049 1.00 33.04 235 PHE F N 1
ATOM 15428 C CA . PHE F 1 235 ? -75.305 14.269 -46.790 1.00 34.37 235 PHE F CA 1
ATOM 15429 C C . PHE F 1 235 ? -75.286 14.948 -48.159 1.00 35.06 235 PHE F C 1
ATOM 15430 O O . PHE F 1 235 ? -76.262 14.878 -48.958 1.00 36.95 235 PHE F O 1
ATOM 15438 N N . ILE F 1 236 ? -74.132 15.547 -48.460 1.00 31.45 236 ILE F N 1
ATOM 15439 C CA . ILE F 1 236 ? -73.799 16.044 -49.819 1.00 30.40 236 ILE F CA 1
ATOM 15440 C C . ILE F 1 236 ? -73.775 14.808 -50.720 1.00 32.91 236 ILE F C 1
ATOM 15441 O O . ILE F 1 236 ? -72.999 13.856 -50.414 1.00 29.40 236 ILE F O 1
ATOM 15446 N N . THR F 1 237 ? -74.583 14.818 -51.778 1.00 33.47 237 THR F N 1
ATOM 15447 C CA . THR F 1 237 ? -74.675 13.694 -52.745 1.00 35.87 237 THR F CA 1
ATOM 15448 C C . THR F 1 237 ? -74.203 14.172 -54.106 1.00 35.51 237 THR F C 1
ATOM 15449 O O . THR F 1 237 ? -74.090 13.359 -55.003 1.00 38.58 237 THR F O 1
ATOM 15453 N N . GLY F 1 238 ? -73.985 15.471 -54.255 1.00 35.68 238 GLY F N 1
ATOM 15454 C CA . GLY F 1 238 ? -73.542 16.066 -55.523 1.00 32.63 238 GLY F CA 1
ATOM 15455 C C . GLY F 1 238 ? -72.723 17.309 -55.257 1.00 31.66 238 GLY F C 1
ATOM 15456 O O . GLY F 1 238 ? -73.129 18.106 -54.399 1.00 28.74 238 GLY F O 1
ATOM 15457 N N . ILE F 1 239 ? -71.597 17.429 -55.950 1.00 32.57 239 ILE F N 1
ATOM 15458 C CA . ILE F 1 239 ? -70.760 18.657 -55.982 1.00 31.92 239 ILE F CA 1
ATOM 15459 C C . ILE F 1 239 ? -70.502 18.979 -57.450 1.00 28.42 239 ILE F C 1
ATOM 15460 O O . ILE F 1 239 ? -69.804 18.202 -58.094 1.00 29.78 239 ILE F O 1
ATOM 15465 N N . HIS F 1 240 ? -71.056 20.090 -57.920 1.00 28.81 240 HIS F N 1
ATOM 15466 C CA . HIS F 1 240 ? -71.089 20.500 -59.348 1.00 31.21 240 HIS F CA 1
ATOM 15467 C C . HIS F 1 240 ? -70.508 21.904 -59.518 1.00 31.88 240 HIS F C 1
ATOM 15468 O O . HIS F 1 240 ? -70.698 22.773 -58.629 1.00 32.92 240 HIS F O 1
ATOM 15475 N N . GLY F 1 241 ? -69.879 22.128 -60.660 1.00 30.21 241 GLY F N 1
ATOM 15476 C CA . GLY F 1 241 ? -69.293 23.417 -61.045 1.00 34.70 241 GLY F CA 1
ATOM 15477 C C . GLY F 1 241 ? -68.107 23.172 -61.941 1.00 33.43 241 GLY F C 1
ATOM 15478 O O . GLY F 1 241 ? -68.102 22.151 -62.630 1.00 39.81 241 GLY F O 1
ATOM 15479 N N . GLY F 1 242 ? -67.131 24.067 -61.928 1.00 39.80 242 GLY F N 1
ATOM 15480 C CA . GLY F 1 242 ? -65.910 23.888 -62.727 1.00 39.17 242 GLY F CA 1
ATOM 15481 C C . GLY F 1 242 ? -64.765 23.444 -61.849 1.00 39.77 242 GLY F C 1
ATOM 15482 O O . GLY F 1 242 ? -64.921 22.471 -61.093 1.00 37.35 242 GLY F O 1
ATOM 15483 N N . PHE F 1 243 ? -63.680 24.210 -61.909 1.00 44.73 243 PHE F N 1
ATOM 15484 C CA . PHE F 1 243 ? -62.361 23.848 -61.351 1.00 36.21 243 PHE F CA 1
ATOM 15485 C C . PHE F 1 243 ? -62.471 23.747 -59.825 1.00 31.80 243 PHE F C 1
ATOM 15486 O O . PHE F 1 243 ? -62.033 22.697 -59.305 1.00 31.37 243 PHE F O 1
ATOM 15494 N N . GLU F 1 244 ? -63.055 24.741 -59.135 1.00 30.65 244 GLU F N 1
ATOM 15495 C CA . GLU F 1 244 ? -63.165 24.695 -57.647 1.00 32.01 244 GLU F CA 1
ATOM 15496 C C . GLU F 1 244 ? -63.946 23.439 -57.258 1.00 27.79 244 GLU F C 1
ATOM 15497 O O . GLU F 1 244 ? -63.604 22.861 -56.231 1.00 25.56 244 GLU F O 1
ATOM 15503 N N . ALA F 1 245 ? -64.994 23.082 -58.008 1.00 27.56 245 ALA F N 1
ATOM 15504 C CA . ALA F 1 245 ? -65.805 21.871 -57.759 1.00 29.16 245 ALA F CA 1
ATOM 15505 C C . ALA F 1 245 ? -64.913 20.631 -57.930 1.00 28.56 245 ALA F C 1
ATOM 15506 O O . ALA F 1 245 ? -65.001 19.705 -57.113 1.00 27.58 245 ALA F O 1
ATOM 15508 N N . GLU F 1 246 ? -64.097 20.578 -58.983 1.00 32.47 246 GLU F N 1
ATOM 15509 C CA . GLU F 1 246 ? -63.232 19.392 -59.210 1.00 32.51 246 GLU F CA 1
ATOM 15510 C C . GLU F 1 246 ? -62.194 19.307 -58.083 1.00 31.47 246 GLU F C 1
ATOM 15511 O O . GLU F 1 246 ? -61.931 18.186 -57.601 1.00 30.22 246 GLU F O 1
ATOM 15517 N N . TYR F 1 247 ? -61.642 20.453 -57.666 1.00 27.53 247 TYR F N 1
ATOM 15518 C CA . TYR F 1 247 ? -60.639 20.509 -56.577 1.00 25.22 247 TYR F CA 1
ATOM 15519 C C . TYR F 1 247 ? -61.290 19.991 -55.296 1.00 23.25 247 TYR F C 1
ATOM 15520 O O . TYR F 1 247 ? -60.707 19.120 -54.667 1.00 25.09 247 TYR F O 1
ATOM 15529 N N . LEU F 1 248 ? -62.482 20.483 -54.928 1.00 21.75 248 LEU F N 1
ATOM 15530 C CA . LEU F 1 248 ? -63.175 20.059 -53.688 1.00 21.53 248 LEU F CA 1
ATOM 15531 C C . LEU F 1 248 ? -63.495 18.556 -53.746 1.00 23.24 248 LEU F C 1
ATOM 15532 O O . LEU F 1 248 ? -63.287 17.848 -52.733 1.00 20.77 248 LEU F O 1
ATOM 15537 N N . ARG F 1 249 ? -64.010 18.084 -54.883 1.00 26.31 249 ARG F N 1
ATOM 15538 C CA . ARG F 1 249 ? -64.297 16.646 -55.085 1.00 28.36 249 ARG F CA 1
ATOM 15539 C C . ARG F 1 249 ? -63.007 15.871 -54.836 1.00 27.87 249 ARG F C 1
ATOM 15540 O O . ARG F 1 249 ? -63.063 14.888 -54.084 1.00 26.11 249 ARG F O 1
ATOM 15548 N N . ASP F 1 250 ? -61.893 16.281 -55.443 1.00 29.12 250 ASP F N 1
ATOM 15549 C CA . ASP F 1 250 ? -60.621 15.511 -55.343 1.00 30.92 250 ASP F CA 1
ATOM 15550 C C . ASP F 1 250 ? -60.145 15.512 -53.879 1.00 29.67 250 ASP F C 1
ATOM 15551 O O . ASP F 1 250 ? -59.699 14.471 -53.386 1.00 29.14 250 ASP F O 1
ATOM 15556 N N . TYR F 1 251 ? -60.262 16.634 -53.175 1.00 28.18 251 TYR F N 1
ATOM 15557 C CA . TYR F 1 251 ? -59.820 16.757 -51.760 1.00 27.76 251 TYR F CA 1
ATOM 15558 C C . TYR F 1 251 ? -60.642 15.825 -50.854 1.00 29.46 251 TYR F C 1
ATOM 15559 O O . TYR F 1 251 ? -60.047 15.092 -50.039 1.00 26.41 251 TYR F O 1
ATOM 15568 N N . MET F 1 252 ? -61.968 15.842 -50.990 1.00 28.45 252 MET F N 1
ATOM 15569 C CA . MET F 1 252 ? -62.869 15.030 -50.123 1.00 32.03 252 MET F CA 1
ATOM 15570 C C . MET F 1 252 ? -62.687 13.532 -50.402 1.00 30.52 252 MET F C 1
ATOM 15571 O O . MET F 1 252 ? -62.761 12.798 -49.436 1.00 30.11 252 MET F O 1
ATOM 15576 N N . LYS F 1 253 ? -62.453 13.123 -51.657 1.00 33.89 253 LYS F N 1
ATOM 15577 C CA . LYS F 1 253 ? -62.212 11.708 -52.073 1.00 34.90 253 LYS F CA 1
ATOM 15578 C C . LYS F 1 253 ? -60.918 11.165 -51.462 1.00 34.91 253 LYS F C 1
ATOM 15579 O O . LYS F 1 253 ? -60.870 9.967 -51.149 1.00 34.72 253 LYS F O 1
ATOM 15585 N N . TYR F 1 254 ? -59.891 11.998 -51.321 1.00 31.54 254 TYR F N 1
ATOM 15586 C CA . TYR F 1 254 ? -58.574 11.593 -50.764 1.00 30.14 254 TYR F CA 1
ATOM 15587 C C . TYR F 1 254 ? -58.748 10.854 -49.432 1.00 29.07 254 TYR F C 1
ATOM 15588 O O . TYR F 1 254 ? -57.995 9.945 -49.189 1.00 29.90 254 TYR F O 1
ATOM 15597 N N . PHE F 1 255 ? -59.713 11.229 -48.604 1.00 30.08 255 PHE F N 1
ATOM 15598 C CA . PHE F 1 255 ? -59.923 10.643 -47.253 1.00 32.39 255 PHE F CA 1
ATOM 15599 C C . PHE F 1 255 ? -60.581 9.262 -47.348 1.00 33.48 255 PHE F C 1
ATOM 15600 O O . PHE F 1 255 ? -60.679 8.593 -46.317 1.00 37.04 255 PHE F O 1
ATOM 15608 N N . ASN F 1 256 ? -61.034 8.881 -48.540 1.00 37.91 256 ASN F N 1
ATOM 15609 C CA . ASN F 1 256 ? -61.629 7.553 -48.837 1.00 40.74 256 ASN F CA 1
ATOM 15610 C C . ASN F 1 256 ? -62.582 7.164 -47.705 1.00 41.12 256 ASN F C 1
ATOM 15611 O O . ASN F 1 256 ? -62.368 6.111 -47.075 1.00 43.42 256 ASN F O 1
ATOM 15616 N N . ASP F 1 257 ? -63.595 7.991 -47.465 1.00 37.88 257 ASP F N 1
ATOM 15617 C CA . ASP F 1 257 ? -64.499 7.880 -46.299 1.00 37.90 257 ASP F CA 1
ATOM 15618 C C . ASP F 1 257 ? -65.813 8.584 -46.622 1.00 43.14 257 ASP F C 1
ATOM 15619 O O . ASP F 1 257 ? -65.837 9.806 -46.777 1.00 43.79 257 ASP F O 1
ATOM 15624 N N . PRO F 1 258 ? -66.955 7.868 -46.726 1.00 40.53 258 PRO F N 1
ATOM 15625 C CA . PRO F 1 258 ? -68.223 8.520 -47.069 1.00 37.01 258 PRO F CA 1
ATOM 15626 C C . PRO F 1 258 ? -68.774 9.481 -46.000 1.00 30.65 258 PRO F C 1
ATOM 15627 O O . PRO F 1 258 ? -69.625 10.283 -46.307 1.00 31.88 258 PRO F O 1
ATOM 15631 N N . GLU F 1 259 ? -68.282 9.421 -44.772 1.00 34.06 259 GLU F N 1
ATOM 15632 C CA . GLU F 1 259 ? -68.704 10.355 -43.698 1.00 35.03 259 GLU F CA 1
ATOM 15633 C C . GLU F 1 259 ? -68.270 11.800 -43.994 1.00 34.75 259 GLU F C 1
ATOM 15634 O O . GLU F 1 259 ? -68.810 12.719 -43.326 1.00 34.93 259 GLU F O 1
ATOM 15640 N N . VAL F 1 260 ? -67.315 12.022 -44.908 1.00 33.65 260 VAL F N 1
ATOM 15641 C CA . VAL F 1 260 ? -66.785 13.396 -45.182 1.00 31.93 260 VAL F CA 1
ATOM 15642 C C . VAL F 1 260 ? -67.937 14.255 -45.681 1.00 33.33 260 VAL F C 1
ATOM 15643 O O . VAL F 1 260 ? -67.889 15.448 -45.427 1.00 34.81 260 VAL F O 1
ATOM 15647 N N . TYR F 1 261 ? -68.950 13.651 -46.315 1.00 33.08 261 TYR F N 1
ATOM 15648 C CA . TYR F 1 261 ? -70.037 14.374 -47.030 1.00 30.42 261 TYR F CA 1
ATOM 15649 C C . TYR F 1 261 ? -71.177 14.761 -46.084 1.00 31.80 261 TYR F C 1
ATOM 15650 O O . TYR F 1 261 ? -72.104 15.456 -46.539 1.00 32.92 261 TYR F O 1
ATOM 15659 N N . GLY F 1 262 ? -71.079 14.425 -44.802 1.00 30.75 262 GLY F N 1
ATOM 15660 C CA . GLY F 1 262 ? -72.125 14.740 -43.819 1.00 32.06 262 GLY F CA 1
ATOM 15661 C C . GLY F 1 262 ? -72.106 16.204 -43.392 1.00 34.89 262 GLY F C 1
ATOM 15662 O O . GLY F 1 262 ? -71.004 16.729 -43.050 1.00 31.56 262 GLY F O 1
ATOM 15663 N N . ILE F 1 263 ? -73.279 16.850 -43.378 1.00 30.43 263 ILE F N 1
ATOM 15664 C CA . ILE F 1 263 ? -73.444 18.238 -42.853 1.00 32.15 263 ILE F CA 1
ATOM 15665 C C . ILE F 1 263 ? -73.354 18.199 -41.329 1.00 31.52 263 ILE F C 1
ATOM 15666 O O . ILE F 1 263 ? -74.150 17.493 -40.724 1.00 32.43 263 ILE F O 1
ATOM 15671 N N . SER F 1 264 ? -72.433 18.959 -40.735 1.00 29.70 264 SER F N 1
ATOM 15672 C CA . SER F 1 264 ? -72.291 19.101 -39.269 1.00 29.39 264 SER F CA 1
ATOM 15673 C C . SER F 1 264 ? -72.937 20.426 -38.861 1.00 30.43 264 SER F C 1
ATOM 15674 O O . SER F 1 264 ? -74.151 20.551 -39.076 1.00 36.59 264 SER F O 1
ATOM 15677 N N . HIS F 1 265 ? -72.192 21.412 -38.350 1.00 29.45 265 HIS F N 1
ATOM 15678 C CA . HIS F 1 265 ? -72.801 22.601 -37.701 1.00 28.83 265 HIS F CA 1
ATOM 15679 C C . HIS F 1 265 ? -73.318 23.606 -38.737 1.00 28.51 265 HIS F C 1
ATOM 15680 O O . HIS F 1 265 ? -72.809 23.648 -39.878 1.00 27.84 265 HIS F O 1
ATOM 15687 N N . ILE F 1 266 ? -74.371 24.321 -38.348 1.00 27.49 266 ILE F N 1
ATOM 15688 C CA . ILE F 1 266 ? -75.087 25.351 -39.155 1.00 26.15 266 ILE F CA 1
ATOM 15689 C C . ILE F 1 266 ? -75.366 26.532 -38.232 1.00 22.87 266 ILE F C 1
ATOM 15690 O O . ILE F 1 266 ? -75.776 26.318 -37.075 1.00 26.46 266 ILE F O 1
ATOM 15695 N N . GLY F 1 267 ? -75.139 27.749 -38.716 1.00 24.30 267 GLY F N 1
ATOM 15696 C CA . GLY F 1 267 ? -75.204 28.937 -37.850 1.00 22.95 267 GLY F CA 1
ATOM 15697 C C . GLY F 1 267 ? -75.082 30.218 -38.631 1.00 22.80 267 GLY F C 1
ATOM 15698 O O . GLY F 1 267 ? -74.968 30.162 -39.890 1.00 23.31 267 GLY F O 1
ATOM 15699 N N . TRP F 1 268 ? -75.048 31.338 -37.919 1.00 23.16 268 TRP F N 1
ATOM 15700 C CA . TRP F 1 268 ? -74.778 32.655 -38.536 1.00 24.03 268 TRP F CA 1
ATOM 15701 C C . TRP F 1 268 ? -73.807 33.480 -37.684 1.00 22.93 268 TRP F C 1
ATOM 15702 O O . TRP F 1 268 ? -73.643 33.203 -36.481 1.00 22.48 268 TRP F O 1
ATOM 15713 N N . GLY F 1 269 ? -73.234 34.496 -38.322 1.00 22.56 269 GLY F N 1
ATOM 15714 C CA . GLY F 1 269 ? -72.165 35.323 -37.766 1.00 21.66 269 GLY F CA 1
ATOM 15715 C C . GLY F 1 269 ? -72.755 36.546 -37.120 1.00 21.62 269 GLY F C 1
ATOM 15716 O O . GLY F 1 269 ? -73.718 37.138 -37.703 1.00 22.49 269 GLY F O 1
ATOM 15717 N N . LEU F 1 270 ? -72.174 36.934 -35.990 1.00 20.09 270 LEU F N 1
ATOM 15718 C CA . LEU F 1 270 ? -72.635 38.096 -35.197 1.00 22.07 270 LEU F CA 1
ATOM 15719 C C . LEU F 1 270 ? -71.462 39.024 -34.882 1.00 21.70 270 LEU F C 1
ATOM 15720 O O . LEU F 1 270 ? -71.666 39.924 -34.051 1.00 24.46 270 LEU F O 1
ATOM 15725 N N . GLN F 1 271 ? -70.355 38.922 -35.625 1.00 22.71 271 GLN F N 1
ATOM 15726 C CA . GLN F 1 271 ? -69.126 39.712 -35.354 1.00 22.23 271 GLN F CA 1
ATOM 15727 C C . GLN F 1 271 ? -68.920 40.793 -36.423 1.00 21.81 271 GLN F C 1
ATOM 15728 O O . GLN F 1 271 ? -68.334 40.560 -37.488 1.00 18.18 271 GLN F O 1
ATOM 15734 N N . PRO F 1 272 ? -69.389 42.035 -36.174 1.00 22.50 272 PRO F N 1
ATOM 15735 C CA . PRO F 1 272 ? -69.171 43.127 -37.122 1.00 23.43 272 PRO F CA 1
ATOM 15736 C C . PRO F 1 272 ? -67.705 43.566 -37.276 1.00 22.15 272 PRO F C 1
ATOM 15737 O O . PRO F 1 272 ? -67.372 44.161 -38.313 1.00 22.83 272 PRO F O 1
ATOM 15741 N N . ARG F 1 273 ? -66.848 43.289 -36.286 1.00 21.36 273 ARG F N 1
ATOM 15742 C CA . ARG F 1 273 ? -65.404 43.639 -36.370 1.00 19.72 273 ARG F CA 1
ATOM 15743 C C . ARG F 1 273 ? -64.616 42.594 -37.195 1.00 20.82 273 ARG F C 1
ATOM 15744 O O . ARG F 1 273 ? -63.434 42.866 -37.553 1.00 20.19 273 ARG F O 1
ATOM 15752 N N . ALA F 1 274 ? -65.235 41.444 -37.484 1.00 18.70 274 ALA F N 1
ATOM 15753 C CA . ALA F 1 274 ? -64.759 40.431 -38.438 1.00 20.12 274 ALA F CA 1
ATOM 15754 C C . ALA F 1 274 ? -65.185 40.910 -39.816 1.00 19.97 274 ALA F C 1
ATOM 15755 O O . ALA F 1 274 ? -66.256 41.531 -39.881 1.00 21.89 274 ALA F O 1
ATOM 15757 N N . GLN F 1 275 ? -64.416 40.600 -40.846 1.00 19.49 275 GLN F N 1
ATOM 15758 C CA . GLN F 1 275 ? -64.622 41.145 -42.221 1.00 20.69 275 GLN F CA 1
ATOM 15759 C C . GLN F 1 275 ? -64.441 40.039 -43.252 1.00 20.34 275 GLN F C 1
ATOM 15760 O O . GLN F 1 275 ? -63.440 39.304 -43.241 1.00 18.89 275 GLN F O 1
ATOM 15766 N N . TRP F 1 276 ? -65.407 39.928 -44.138 1.00 20.90 276 TRP F N 1
ATOM 15767 C CA . TRP F 1 276 ? -65.342 38.973 -45.269 1.00 21.51 276 TRP F CA 1
ATOM 15768 C C . TRP F 1 276 ? -64.064 39.208 -46.078 1.00 19.63 276 TRP F C 1
ATOM 15769 O O . TRP F 1 276 ? -63.479 38.217 -46.514 1.00 20.22 276 TRP F O 1
ATOM 15780 N N . THR F 1 277 ? -63.650 40.467 -46.245 1.00 20.40 277 THR F N 1
ATOM 15781 C CA . THR F 1 277 ? -62.430 40.880 -46.991 1.00 20.56 277 THR F CA 1
ATOM 15782 C C . THR F 1 277 ? -61.117 40.512 -46.269 1.00 20.56 277 THR F C 1
ATOM 15783 O O . THR F 1 277 ? -60.092 40.475 -46.969 1.00 18.21 277 THR F O 1
ATOM 15787 N N . ALA F 1 278 ? -61.097 40.247 -44.951 1.00 19.65 278 ALA F N 1
ATOM 15788 C CA . ALA F 1 278 ? -59.841 40.053 -44.185 1.00 19.60 278 ALA F CA 1
ATOM 15789 C C . ALA F 1 278 ? -58.963 38.960 -44.789 1.00 20.78 278 ALA F C 1
ATOM 15790 O O . ALA F 1 278 ? -57.707 39.127 -44.822 1.00 19.57 278 ALA F O 1
ATOM 15792 N N . MET F 1 279 ? -59.569 37.875 -45.264 1.00 20.71 279 MET F N 1
ATOM 15793 C CA . MET F 1 279 ? -58.810 36.669 -45.626 1.00 20.16 279 MET F CA 1
ATOM 15794 C C . MET F 1 279 ? -57.883 37.042 -46.784 1.00 21.20 279 MET F C 1
ATOM 15795 O O . MET F 1 279 ? -56.743 36.610 -46.813 1.00 19.45 279 MET F O 1
ATOM 15800 N N . GLY F 1 280 ? -58.344 37.885 -47.687 1.00 21.79 280 GLY F N 1
ATOM 15801 C CA . GLY F 1 280 ? -57.563 38.192 -48.897 1.00 23.86 280 GLY F CA 1
ATOM 15802 C C . GLY F 1 280 ? -56.355 39.061 -48.604 1.00 24.93 280 GLY F C 1
ATOM 15803 O O . GLY F 1 280 ? -55.628 39.379 -49.556 1.00 27.02 280 GLY F O 1
ATOM 15804 N N . LEU F 1 281 ? -56.209 39.546 -47.364 1.00 24.72 281 LEU F N 1
ATOM 15805 C CA . LEU F 1 281 ? -55.064 40.390 -46.978 1.00 25.23 281 LEU F CA 1
ATOM 15806 C C . LEU F 1 281 ? -53.986 39.558 -46.292 1.00 25.35 281 LEU F C 1
ATOM 15807 O O . LEU F 1 281 ? -52.920 40.104 -46.129 1.00 29.18 281 LEU F O 1
ATOM 15812 N N . HIS F 1 282 ? -54.226 38.269 -46.059 1.00 23.64 282 HIS F N 1
ATOM 15813 C CA . HIS F 1 282 ? -53.340 37.382 -45.270 1.00 23.02 282 HIS F CA 1
ATOM 15814 C C . HIS F 1 282 ? -52.748 36.270 -46.131 1.00 21.77 282 HIS F C 1
ATOM 15815 O O . HIS F 1 282 ? -53.212 36.056 -47.254 1.00 22.92 282 HIS F O 1
ATOM 15822 N N . ASP F 1 283 ? -51.706 35.626 -45.619 1.00 21.90 283 ASP F N 1
ATOM 15823 C CA . ASP F 1 283 ? -51.203 34.352 -46.170 1.00 22.84 283 ASP F CA 1
ATOM 15824 C C . ASP F 1 283 ? -51.926 33.233 -45.416 1.00 22.57 283 ASP F C 1
ATOM 15825 O O . ASP F 1 283 ? -52.441 33.493 -44.288 1.00 22.24 283 ASP F O 1
ATOM 15830 N N . ARG F 1 284 ? -51.955 32.041 -46.006 1.00 22.28 284 ARG F N 1
ATOM 15831 C CA . ARG F 1 284 ? -52.694 30.878 -45.436 1.00 26.52 284 ARG F CA 1
ATOM 15832 C C . ARG F 1 284 ? -52.190 30.542 -44.039 1.00 24.66 284 ARG F C 1
ATOM 15833 O O . ARG F 1 284 ? -53.040 30.251 -43.174 1.00 26.96 284 ARG F O 1
ATOM 15841 N N . ASN F 1 285 ? -50.873 30.603 -43.823 1.00 24.38 285 ASN F N 1
ATOM 15842 C CA . ASN F 1 285 ? -50.239 30.165 -42.558 1.00 26.35 285 ASN F CA 1
ATOM 15843 C C . ASN F 1 285 ? -50.426 31.225 -41.460 1.00 23.96 285 ASN F C 1
ATOM 15844 O O . ASN F 1 285 ? -50.074 30.916 -40.348 1.00 24.57 285 ASN F O 1
ATOM 15849 N N . ASP F 1 286 ? -51.007 32.398 -41.719 1.00 24.83 286 ASP F N 1
ATOM 15850 C CA . ASP F 1 286 ? -51.115 33.490 -40.704 1.00 23.97 286 ASP F CA 1
ATOM 15851 C C . ASP F 1 286 ? -52.047 33.054 -39.578 1.00 24.02 286 ASP F C 1
ATOM 15852 O O . ASP F 1 286 ? -51.810 33.463 -38.441 1.00 25.28 286 ASP F O 1
ATOM 15857 N N . GLY F 1 287 ? -53.063 32.242 -39.890 1.00 24.60 287 GLY F N 1
ATOM 15858 C CA . GLY F 1 287 ? -54.028 31.703 -38.910 1.00 23.94 287 GLY F CA 1
ATOM 15859 C C . GLY F 1 287 ? -55.094 30.843 -39.572 1.00 25.06 287 GLY F C 1
ATOM 15860 O O . GLY F 1 287 ? -54.972 30.507 -40.773 1.00 24.48 287 GLY F O 1
ATOM 15861 N N . MET F 1 288 ? -56.166 30.560 -38.854 1.00 24.47 288 MET F N 1
ATOM 15862 C CA . MET F 1 288 ? -57.251 29.668 -39.345 1.00 27.62 288 MET F CA 1
ATOM 15863 C C . MET F 1 288 ? -58.392 30.500 -39.954 1.00 27.30 288 MET F C 1
ATOM 15864 O O . MET F 1 288 ? -59.342 29.898 -40.471 1.00 28.68 288 MET F O 1
ATOM 15869 N N . CYS F 1 289 ? -58.288 31.828 -39.930 1.00 24.65 289 CYS F N 1
ATOM 15870 C CA . CYS F 1 289 ? -59.277 32.779 -40.506 1.00 25.64 289 CYS F CA 1
ATOM 15871 C C . CYS F 1 289 ? -60.610 32.723 -39.744 1.00 23.86 289 CYS F C 1
ATOM 15872 O O . CYS F 1 289 ? -61.615 32.339 -40.306 1.00 23.68 289 CYS F O 1
ATOM 15875 N N . MET F 1 290 ? -60.628 33.236 -38.519 1.00 23.01 290 MET F N 1
ATOM 15876 C CA . MET F 1 290 ? -61.867 33.428 -37.737 1.00 21.28 290 MET F CA 1
ATOM 15877 C C . MET F 1 290 ? -62.726 34.545 -38.323 1.00 20.84 290 MET F C 1
ATOM 15878 O O . MET F 1 290 ? -63.934 34.534 -38.059 1.00 21.53 290 MET F O 1
ATOM 15883 N N . ASP F 1 291 ? -62.135 35.469 -39.088 1.00 20.83 291 ASP F N 1
ATOM 15884 C CA . ASP F 1 291 ? -62.881 36.539 -39.806 1.00 21.39 291 ASP F CA 1
ATOM 15885 C C . ASP F 1 291 ? -63.952 35.901 -40.702 1.00 21.68 291 ASP F C 1
ATOM 15886 O O . ASP F 1 291 ? -65.114 36.344 -40.701 1.00 19.62 291 ASP F O 1
ATOM 15891 N N . ALA F 1 292 ? -63.543 34.904 -41.469 1.00 20.25 292 ALA F N 1
ATOM 15892 C CA . ALA F 1 292 ? -64.414 34.195 -42.434 1.00 21.23 292 ALA F CA 1
ATOM 15893 C C . ALA F 1 292 ? -65.513 33.449 -41.682 1.00 19.82 292 ALA F C 1
ATOM 15894 O O . ALA F 1 292 ? -66.660 33.432 -42.174 1.00 19.69 292 ALA F O 1
ATOM 15896 N N . ARG F 1 293 ? -65.219 32.896 -40.509 1.00 19.53 293 ARG F N 1
ATOM 15897 C CA . ARG F 1 293 ? -66.232 32.119 -39.745 1.00 20.68 293 ARG F CA 1
ATOM 15898 C C . ARG F 1 293 ? -67.249 33.028 -39.060 1.00 20.36 293 ARG F C 1
ATOM 15899 O O . ARG F 1 293 ? -68.463 32.624 -38.917 1.00 19.89 293 ARG F O 1
ATOM 15907 N N . ALA F 1 294 ? -66.814 34.205 -38.608 1.00 22.53 294 ALA F N 1
ATOM 15908 C CA . ALA F 1 294 ? -67.642 35.025 -37.693 1.00 22.32 294 ALA F CA 1
ATOM 15909 C C . ALA F 1 294 ? -68.279 36.262 -38.333 1.00 19.73 294 ALA F C 1
ATOM 15910 O O . ALA F 1 294 ? -69.081 36.858 -37.612 1.00 18.25 294 ALA F O 1
ATOM 15912 N N . PHE F 1 295 ? -67.984 36.652 -39.586 1.00 18.74 295 PHE F N 1
ATOM 15913 C CA . PHE F 1 295 ? -68.392 38.006 -40.054 1.00 18.04 295 PHE F CA 1
ATOM 15914 C C . PHE F 1 295 ? -69.916 38.077 -40.014 1.00 19.21 295 PHE F C 1
ATOM 15915 O O . PHE F 1 295 ? -70.637 37.099 -40.272 1.00 18.21 295 PHE F O 1
ATOM 15923 N N . TYR F 1 296 ? -70.373 39.243 -39.608 1.00 19.97 296 TYR F N 1
ATOM 15924 C CA . TYR F 1 296 ? -71.773 39.577 -39.310 1.00 22.48 296 TYR F CA 1
ATOM 15925 C C . TYR F 1 296 ? -72.651 39.213 -40.508 1.00 23.66 296 TYR F C 1
ATOM 15926 O O . TYR F 1 296 ? -72.332 39.631 -41.637 1.00 23.41 296 TYR F O 1
ATOM 15935 N N . GLY F 1 297 ? -73.708 38.435 -40.293 1.00 23.95 297 GLY F N 1
ATOM 15936 C CA . GLY F 1 297 ? -74.661 38.152 -41.380 1.00 26.65 297 GLY F CA 1
ATOM 15937 C C . GLY F 1 297 ? -74.286 36.930 -42.213 1.00 28.04 297 GLY F C 1
ATOM 15938 O O . GLY F 1 297 ? -75.058 36.579 -43.112 1.00 25.41 297 GLY F O 1
ATOM 15939 N N . ASN F 1 298 ? -73.149 36.273 -41.962 1.00 24.56 298 ASN F N 1
ATOM 15940 C CA . ASN F 1 298 ? -72.791 35.074 -42.757 1.00 23.29 298 ASN F CA 1
ATOM 15941 C C . ASN F 1 298 ? -73.730 33.924 -42.380 1.00 23.16 298 ASN F C 1
ATOM 15942 O O . ASN F 1 298 ? -74.329 33.961 -41.299 1.00 25.20 298 ASN F O 1
ATOM 15947 N N . PHE F 1 299 ? -73.911 32.957 -43.279 1.00 21.60 299 PHE F N 1
ATOM 15948 C CA . PHE F 1 299 ? -74.390 31.605 -42.926 1.00 21.05 299 PHE F CA 1
ATOM 15949 C C . PHE F 1 299 ? -73.178 30.665 -42.969 1.00 21.25 299 PHE F C 1
ATOM 15950 O O . PHE F 1 299 ? -72.483 30.586 -44.022 1.00 21.36 299 PHE F O 1
ATOM 15958 N N . LEU F 1 300 ? -72.909 29.971 -41.876 1.00 21.13 300 LEU F N 1
ATOM 15959 C CA . LEU F 1 300 ? -71.704 29.102 -41.775 1.00 22.01 300 LEU F CA 1
ATOM 15960 C C . LEU F 1 300 ? -72.179 27.665 -41.643 1.00 21.73 300 LEU F C 1
ATOM 15961 O O . LEU F 1 300 ? -72.866 27.323 -40.652 1.00 24.06 300 LEU F O 1
ATOM 15966 N N . PHE F 1 301 ? -71.791 26.838 -42.583 1.00 22.57 301 PHE F N 1
ATOM 15967 C CA . PHE F 1 301 ? -72.026 25.397 -42.429 1.00 24.02 301 PHE F CA 1
ATOM 15968 C C . PHE F 1 301 ? -70.700 24.667 -42.492 1.00 26.03 301 PHE F C 1
ATOM 15969 O O . PHE F 1 301 ? -69.687 25.224 -42.925 1.00 25.26 301 PHE F O 1
ATOM 15977 N N . SER F 1 302 ? -70.730 23.434 -42.031 1.00 25.71 302 SER F N 1
ATOM 15978 C CA . SER F 1 302 ? -69.513 22.619 -41.902 1.00 27.77 302 SER F CA 1
ATOM 15979 C C . SER F 1 302 ? -69.796 21.180 -42.322 1.00 27.79 302 SER F C 1
ATOM 15980 O O . SER F 1 302 ? -70.970 20.751 -42.248 1.00 27.01 302 SER F O 1
ATOM 15983 N N . THR F 1 303 ? -68.745 20.460 -42.695 1.00 26.24 303 THR F N 1
ATOM 15984 C CA . THR F 1 303 ? -68.814 19.044 -43.124 1.00 28.03 303 THR F CA 1
ATOM 15985 C C . THR F 1 303 ? -67.982 18.170 -42.189 1.00 32.85 303 THR F C 1
ATOM 15986 O O . THR F 1 303 ? -67.080 18.714 -41.488 1.00 32.43 303 THR F O 1
ATOM 15990 N N . GLY F 1 304 ? -68.272 16.864 -42.211 1.00 33.82 304 GLY F N 1
ATOM 15991 C CA . GLY F 1 304 ? -67.429 15.801 -41.638 1.00 35.63 304 GLY F CA 1
ATOM 15992 C C . GLY F 1 304 ? -67.856 15.409 -40.223 1.00 37.66 304 GLY F C 1
ATOM 15993 O O . GLY F 1 304 ? -69.020 15.094 -39.977 1.00 36.90 304 GLY F O 1
ATOM 15994 N N . PRO F 1 305 ? -66.927 15.414 -39.242 1.00 39.54 305 PRO F N 1
ATOM 15995 C CA . PRO F 1 305 ? -67.200 14.800 -37.944 1.00 40.65 305 PRO F CA 1
ATOM 15996 C C . PRO F 1 305 ? -68.302 15.544 -37.160 1.00 43.57 305 PRO F C 1
ATOM 15997 O O . PRO F 1 305 ? -68.484 16.751 -37.387 1.00 39.10 305 PRO F O 1
ATOM 16001 N N . ASN F 1 306 ? -69.035 14.811 -36.303 1.00 41.49 306 ASN F N 1
ATOM 16002 C CA . ASN F 1 306 ? -70.070 15.371 -35.388 1.00 43.54 306 ASN F CA 1
ATOM 16003 C C . ASN F 1 306 ? -70.120 14.595 -34.050 1.00 42.53 306 ASN F C 1
ATOM 16004 O O . ASN F 1 306 ? -71.112 14.768 -33.324 1.00 40.00 306 ASN F O 1
ATOM 16009 N N . THR F 1 307 ? -69.100 13.800 -33.699 1.00 42.95 307 THR F N 1
ATOM 16010 C CA . THR F 1 307 ? -69.025 13.082 -32.390 1.00 44.89 307 THR F CA 1
ATOM 16011 C C . THR F 1 307 ? -68.880 14.067 -31.228 1.00 44.53 307 THR F C 1
ATOM 16012 O O . THR F 1 307 ? -69.087 13.648 -30.103 1.00 42.98 307 THR F O 1
ATOM 16016 N N . GLU F 1 308 ? -68.525 15.328 -31.465 1.00 47.33 308 GLU F N 1
ATOM 16017 C CA . GLU F 1 308 ? -68.466 16.316 -30.358 1.00 48.34 308 GLU F CA 1
ATOM 16018 C C . GLU F 1 308 ? -69.877 16.571 -29.804 1.00 50.57 308 GLU F C 1
ATOM 16019 O O . GLU F 1 308 ? -69.947 16.999 -28.653 1.00 53.60 308 GLU F O 1
ATOM 16025 N N . VAL F 1 309 ? -70.959 16.332 -30.562 1.00 46.91 309 VAL F N 1
ATOM 16026 C CA . VAL F 1 309 ? -72.355 16.432 -30.017 1.00 49.12 309 VAL F CA 1
ATOM 16027 C C . VAL F 1 309 ? -72.966 15.031 -29.872 1.00 49.40 309 VAL F C 1
ATOM 16028 O O . VAL F 1 309 ? -74.166 14.958 -29.634 1.00 51.09 309 VAL F O 1
ATOM 16032 N N . GLY F 1 310 ? -72.185 13.962 -30.028 1.00 52.45 310 GLY F N 1
ATOM 16033 C CA . GLY F 1 310 ? -72.671 12.575 -29.910 1.00 50.28 310 GLY F CA 1
ATOM 16034 C C . GLY F 1 310 ? -73.238 12.038 -31.213 1.00 52.14 310 GLY F C 1
ATOM 16035 O O . GLY F 1 310 ? -73.855 10.967 -31.159 1.00 56.09 310 GLY F O 1
ATOM 16036 N N . GLY F 1 311 ? -73.026 12.728 -32.343 1.00 48.87 311 GLY F N 1
ATOM 16037 C CA . GLY F 1 311 ? -73.307 12.214 -33.701 1.00 46.33 311 GLY F CA 1
ATOM 16038 C C . GLY F 1 311 ? -72.468 10.980 -34.020 1.00 46.36 311 GLY F C 1
ATOM 16039 O O . GLY F 1 311 ? -71.540 10.662 -33.234 1.00 47.21 311 GLY F O 1
ATOM 16040 N N . LYS F 1 312 ? -72.747 10.320 -35.147 1.00 48.69 312 LYS F N 1
ATOM 16041 C CA . LYS F 1 312 ? -72.170 8.991 -35.503 1.00 56.36 312 LYS F CA 1
ATOM 16042 C C . LYS F 1 312 ? -70.812 9.152 -36.201 1.00 55.66 312 LYS F C 1
ATOM 16043 O O . LYS F 1 312 ? -70.037 8.181 -36.189 1.00 52.78 312 LYS F O 1
ATOM 16049 N N . ARG F 1 313 ? -70.540 10.319 -36.797 1.00 48.73 313 ARG F N 1
ATOM 16050 C CA . ARG F 1 313 ? -69.414 10.507 -37.749 1.00 48.14 313 ARG F CA 1
ATOM 16051 C C . ARG F 1 313 ? -68.144 10.981 -37.022 1.00 46.16 313 ARG F C 1
ATOM 16052 O O . ARG F 1 313 ? -68.199 12.038 -36.380 1.00 45.88 313 ARG F O 1
ATOM 16060 N N . LYS F 1 314 ? -67.025 10.258 -37.138 1.00 48.58 314 LYS F N 1
ATOM 16061 C CA . LYS F 1 314 ? -65.758 10.718 -36.510 1.00 49.82 314 LYS F CA 1
ATOM 16062 C C . LYS F 1 314 ? -64.669 10.977 -37.567 1.00 44.33 314 LYS F C 1
ATOM 16063 O O . LYS F 1 314 ? -63.557 11.297 -37.152 1.00 45.16 314 LYS F O 1
ATOM 16069 N N . THR F 1 315 ? -65.018 11.011 -38.858 1.00 38.16 315 THR F N 1
ATOM 16070 C CA . THR F 1 315 ? -64.094 11.254 -40.004 1.00 39.99 315 THR F CA 1
ATOM 16071 C C . THR F 1 315 ? -63.216 12.482 -39.733 1.00 38.32 315 THR F C 1
ATOM 16072 O O . THR F 1 315 ? -63.678 13.459 -39.141 1.00 37.83 315 THR F O 1
ATOM 16076 N N . PRO F 1 316 ? -61.918 12.470 -40.123 1.00 37.55 316 PRO F N 1
ATOM 16077 C CA . PRO F 1 316 ? -61.051 13.635 -39.925 1.00 38.73 316 PRO F CA 1
ATOM 16078 C C . PRO F 1 316 ? -61.279 14.787 -40.923 1.00 34.85 316 PRO F C 1
ATOM 16079 O O . PRO F 1 316 ? -60.865 15.895 -40.649 1.00 36.30 316 PRO F O 1
ATOM 16083 N N . CYS F 1 317 ? -61.924 14.533 -42.057 1.00 35.69 317 CYS F N 1
ATOM 16084 C CA . CYS F 1 317 ? -62.100 15.563 -43.114 1.00 35.09 317 CYS F CA 1
ATOM 16085 C C . CYS F 1 317 ? -63.084 16.613 -42.594 1.00 34.61 317 CYS F C 1
ATOM 16086 O O . CYS F 1 317 ? -64.222 16.273 -42.320 1.00 30.54 317 CYS F O 1
ATOM 16089 N N . HIS F 1 318 ? -62.622 17.842 -42.407 1.00 32.83 318 HIS F N 1
ATOM 16090 C CA . HIS F 1 318 ? -63.427 18.947 -41.847 1.00 32.26 318 HIS F CA 1
ATOM 16091 C C . HIS F 1 318 ? -63.366 20.181 -42.768 1.00 32.57 318 HIS F C 1
ATOM 16092 O O . HIS F 1 318 ? -62.246 20.685 -43.005 1.00 33.46 318 HIS F O 1
ATOM 16099 N N . LEU F 1 319 ? -64.518 20.683 -43.229 1.00 26.53 319 LEU F N 1
ATOM 16100 C CA . LEU F 1 319 ? -64.611 21.968 -43.964 1.00 26.10 319 LEU F CA 1
ATOM 16101 C C . LEU F 1 319 ? -65.506 22.940 -43.186 1.00 23.89 319 LEU F C 1
ATOM 16102 O O . LEU F 1 319 ? -66.479 22.475 -42.578 1.00 25.08 319 LEU F O 1
ATOM 16107 N N . ASP F 1 320 ? -65.202 24.237 -43.248 1.00 22.84 320 ASP F N 1
ATOM 16108 C CA . ASP F 1 320 ? -66.056 25.350 -42.756 1.00 23.55 320 ASP F CA 1
ATOM 16109 C C . ASP F 1 320 ? -66.304 26.286 -43.936 1.00 23.51 320 ASP F C 1
ATOM 16110 O O . ASP F 1 320 ? -65.331 26.789 -44.517 1.00 20.71 320 ASP F O 1
ATOM 16115 N N . ILE F 1 321 ? -67.567 26.528 -44.267 1.00 22.42 321 ILE F N 1
ATOM 16116 C CA . ILE F 1 321 ? -67.953 27.224 -45.526 1.00 22.42 321 ILE F CA 1
ATOM 16117 C C . ILE F 1 321 ? -68.944 28.311 -45.139 1.00 23.35 321 ILE F C 1
ATOM 16118 O O . ILE F 1 321 ? -70.111 28.011 -44.868 1.00 23.48 321 ILE F O 1
ATOM 16123 N N . PRO F 1 322 ? -68.489 29.582 -45.075 1.00 20.45 322 PRO F N 1
ATOM 16124 C CA . PRO F 1 322 ? -69.373 30.708 -44.888 1.00 21.35 322 PRO F CA 1
ATOM 16125 C C . PRO F 1 322 ? -69.929 31.187 -46.242 1.00 20.89 322 PRO F C 1
ATOM 16126 O O . PRO F 1 322 ? -69.152 31.290 -47.190 1.00 22.20 322 PRO F O 1
ATOM 16130 N N . LEU F 1 323 ? -71.233 31.475 -46.274 1.00 20.57 323 LEU F N 1
ATOM 16131 C CA . LEU F 1 323 ? -71.939 32.054 -47.445 1.00 21.25 323 LEU F CA 1
ATOM 16132 C C . LEU F 1 323 ? -72.388 33.475 -47.109 1.00 22.55 323 LEU F C 1
ATOM 16133 O O . LEU F 1 323 ? -72.882 33.719 -45.977 1.00 25.19 323 LEU F O 1
ATOM 16138 N N . ARG F 1 324 ? -72.243 34.379 -48.076 1.00 23.48 324 ARG F N 1
ATOM 16139 C CA . ARG F 1 324 ? -72.719 35.772 -47.987 1.00 26.24 324 ARG F CA 1
ATOM 16140 C C . ARG F 1 324 ? -74.122 35.895 -48.558 1.00 25.99 324 ARG F C 1
ATOM 16141 O O . ARG F 1 324 ? -74.551 34.982 -49.270 1.00 26.22 324 ARG F O 1
ATOM 16149 N N . ASN F 1 325 ? -74.755 37.041 -48.294 1.00 29.04 325 ASN F N 1
ATOM 16150 C CA . ASN F 1 325 ? -76.043 37.484 -48.899 1.00 33.81 325 ASN F CA 1
ATOM 16151 C C . ASN F 1 325 ? -77.151 36.444 -48.746 1.00 32.79 325 ASN F C 1
ATOM 16152 O O . ASN F 1 325 ? -77.980 36.387 -49.656 1.00 38.26 325 ASN F O 1
ATOM 16157 N N . CYS F 1 326 ? -77.166 35.651 -47.674 1.00 30.44 326 CYS F N 1
ATOM 16158 C CA . CYS F 1 326 ? -78.201 34.612 -47.465 1.00 28.67 326 CYS F CA 1
ATOM 16159 C C . CYS F 1 326 ? -79.374 35.218 -46.680 1.00 28.80 326 CYS F C 1
ATOM 16160 O O . CYS F 1 326 ? -79.217 36.290 -46.041 1.00 31.89 326 CYS F O 1
ATOM 16163 N N . ASP F 1 327 ? -80.543 34.603 -46.834 1.00 31.42 327 ASP F N 1
ATOM 16164 C CA . ASP F 1 327 ? -81.710 34.730 -45.923 1.00 30.64 327 ASP F CA 1
ATOM 16165 C C . ASP F 1 327 ? -81.663 33.508 -45.005 1.00 27.51 327 ASP F C 1
ATOM 16166 O O . ASP F 1 327 ? -81.528 32.379 -45.502 1.00 29.70 327 ASP F O 1
ATOM 16171 N N . ILE F 1 328 ? -81.674 33.725 -43.705 1.00 26.78 328 ILE F N 1
ATOM 16172 C CA . ILE F 1 328 ? -81.638 32.617 -42.724 1.00 28.03 328 ILE F CA 1
ATOM 16173 C C . ILE F 1 328 ? -82.902 32.736 -41.891 1.00 28.33 328 ILE F C 1
ATOM 16174 O O . ILE F 1 328 ? -83.092 33.797 -41.250 1.00 31.86 328 ILE F O 1
ATOM 16179 N N . TYR F 1 329 ? -83.696 31.668 -41.871 1.00 31.43 329 TYR F N 1
ATOM 16180 C CA . TYR F 1 329 ? -84.959 31.575 -41.105 1.00 32.90 329 TYR F CA 1
ATOM 16181 C C . TYR F 1 329 ? -84.804 30.535 -40.009 1.00 32.16 329 TYR F C 1
ATOM 16182 O O . TYR F 1 329 ? -84.267 29.446 -40.266 1.00 29.79 329 TYR F O 1
ATOM 16191 N N . LEU F 1 330 ? -85.308 30.875 -38.827 1.00 31.79 330 LEU F N 1
ATOM 16192 C CA . LEU F 1 330 ? -85.712 29.891 -37.795 1.00 36.28 330 LEU F CA 1
ATOM 16193 C C . LEU F 1 330 ? -87.239 29.752 -37.867 1.00 34.01 330 LEU F C 1
ATOM 16194 O O . LEU F 1 330 ? -87.924 30.756 -37.642 1.00 33.67 330 LEU F O 1
ATOM 16199 N N . ASP F 1 331 ? -87.734 28.586 -38.266 1.00 41.25 331 ASP F N 1
ATOM 16200 C CA . ASP F 1 331 ? -89.189 28.315 -38.361 1.00 42.96 331 ASP F CA 1
ATOM 16201 C C . ASP F 1 331 ? -89.924 29.440 -39.100 1.00 50.01 331 ASP F C 1
ATOM 16202 O O . ASP F 1 331 ? -90.965 29.856 -38.591 1.00 62.10 331 ASP F O 1
ATOM 16207 N N . ASP F 1 332 ? -89.421 29.960 -40.216 1.00 55.15 332 ASP F N 1
ATOM 16208 C CA . ASP F 1 332 ? -90.127 31.032 -40.992 1.00 64.85 332 ASP F CA 1
ATOM 16209 C C . ASP F 1 332 ? -90.123 32.397 -40.256 1.00 58.03 332 ASP F C 1
ATOM 16210 O O . ASP F 1 332 ? -90.814 33.312 -40.726 1.00 54.29 332 ASP F O 1
ATOM 16215 N N . LYS F 1 333 ? -89.310 32.581 -39.210 1.00 53.09 333 LYS F N 1
ATOM 16216 C CA . LYS F 1 333 ? -88.860 33.921 -38.740 1.00 49.48 333 LYS F CA 1
ATOM 16217 C C . LYS F 1 333 ? -87.433 34.167 -39.252 1.00 44.41 333 LYS F C 1
ATOM 16218 O O . LYS F 1 333 ? -86.551 33.336 -38.955 1.00 45.85 333 LYS F O 1
ATOM 16224 N N . ALA F 1 334 ? -87.218 35.236 -40.015 1.00 40.44 334 ALA F N 1
ATOM 16225 C CA . ALA F 1 334 ? -85.894 35.611 -40.568 1.00 39.78 334 ALA F CA 1
ATOM 16226 C C . ALA F 1 334 ? -85.018 36.118 -39.420 1.00 40.00 334 ALA F C 1
ATOM 16227 O O . ALA F 1 334 ? -85.463 37.011 -38.657 1.00 36.20 334 ALA F O 1
ATOM 16229 N N . VAL F 1 335 ? -83.807 35.570 -39.301 1.00 39.08 335 VAL F N 1
ATOM 16230 C CA . VAL F 1 335 ? -82.748 36.148 -38.420 1.00 34.15 335 VAL F CA 1
ATOM 16231 C C . VAL F 1 335 ? -81.726 36.910 -39.270 1.00 30.59 335 VAL F C 1
ATOM 16232 O O . VAL F 1 335 ? -81.203 37.901 -38.778 1.00 29.40 335 VAL F O 1
ATOM 16236 N N . VAL F 1 336 ? -81.532 36.534 -40.538 1.00 26.74 336 VAL F N 1
ATOM 16237 C CA . VAL F 1 336 ? -80.668 37.272 -41.496 1.00 28.29 336 VAL F CA 1
ATOM 16238 C C . VAL F 1 336 ? -81.438 37.419 -42.805 1.00 28.20 336 VAL F C 1
ATOM 16239 O O . VAL F 1 336 ? -82.044 36.429 -43.217 1.00 28.03 336 VAL F O 1
ATOM 16243 N N . LEU F 1 337 ? -81.418 38.619 -43.401 1.00 30.29 337 LEU F N 1
ATOM 16244 C CA . LEU F 1 337 ? -81.941 38.875 -44.773 1.00 31.79 337 LEU F CA 1
ATOM 16245 C C . LEU F 1 337 ? -80.857 39.547 -45.615 1.00 28.90 337 LEU F C 1
ATOM 16246 O O . LEU F 1 337 ? -80.353 40.627 -45.210 1.00 25.21 337 LEU F O 1
ATOM 16251 N N . ALA F 1 338 ? -80.576 38.967 -46.784 1.00 28.15 338 ALA F N 1
ATOM 16252 C CA . ALA F 1 338 ? -79.534 39.443 -47.720 1.00 29.75 338 ALA F CA 1
ATOM 16253 C C . ALA F 1 338 ? -78.225 39.711 -46.958 1.00 29.34 338 ALA F C 1
ATOM 16254 O O . ALA F 1 338 ? -77.537 40.681 -47.301 1.00 28.78 338 ALA F O 1
ATOM 16256 N N . GLY F 1 339 ? -77.896 38.880 -45.962 1.00 30.71 339 GLY F N 1
ATOM 16257 C CA . GLY F 1 339 ? -76.615 38.940 -45.237 1.00 28.87 339 GLY F CA 1
ATOM 16258 C C . GLY F 1 339 ? -76.582 40.012 -44.165 1.00 31.00 339 GLY F C 1
ATOM 16259 O O . GLY F 1 339 ? -75.486 40.254 -43.650 1.00 29.02 339 GLY F O 1
ATOM 16260 N N . ASP F 1 340 ? -77.719 40.650 -43.843 1.00 33.16 340 ASP F N 1
ATOM 16261 C CA . ASP F 1 340 ? -77.842 41.609 -42.712 1.00 29.59 340 ASP F CA 1
ATOM 16262 C C . ASP F 1 340 ? -78.644 40.950 -41.585 1.00 28.15 340 ASP F C 1
ATOM 16263 O O . ASP F 1 340 ? -79.650 40.265 -41.869 1.00 28.36 340 ASP F O 1
ATOM 16268 N N . VAL F 1 341 ? -78.170 41.077 -40.347 1.00 24.90 341 VAL F N 1
ATOM 16269 C CA . VAL F 1 341 ? -78.831 40.455 -39.171 1.00 26.50 341 VAL F CA 1
ATOM 16270 C C . VAL F 1 341 ? -80.090 41.286 -38.884 1.00 26.81 341 VAL F C 1
ATOM 16271 O O . VAL F 1 341 ? -79.936 42.500 -38.748 1.00 31.94 341 VAL F O 1
ATOM 16275 N N . VAL F 1 342 ? -81.274 40.681 -38.819 1.00 30.13 342 VAL F N 1
ATOM 16276 C CA . VAL F 1 342 ? -82.565 41.429 -38.640 1.00 30.81 342 VAL F CA 1
ATOM 16277 C C . VAL F 1 342 ? -83.185 41.078 -37.282 1.00 32.70 342 VAL F C 1
ATOM 16278 O O . VAL F 1 342 ? -83.888 41.917 -36.746 1.00 37.16 342 VAL F O 1
ATOM 16282 N N . ALA F 1 343 ? -82.935 39.892 -36.743 1.00 32.10 343 ALA F N 1
ATOM 16283 C CA . ALA F 1 343 ? -83.584 39.404 -35.509 1.00 33.95 343 ALA F CA 1
ATOM 16284 C C . ALA F 1 343 ? -82.680 38.417 -34.784 1.00 33.28 343 ALA F C 1
ATOM 16285 O O . ALA F 1 343 ? -81.934 37.670 -35.420 1.00 30.14 343 ALA F O 1
ATOM 16287 N N . PRO F 1 344 ? -82.759 38.345 -33.442 1.00 35.24 344 PRO F N 1
ATOM 16288 C CA . PRO F 1 344 ? -83.514 39.314 -32.653 1.00 36.09 344 PRO F CA 1
ATOM 16289 C C . PRO F 1 344 ? -82.857 40.700 -32.662 1.00 37.81 344 PRO F C 1
ATOM 16290 O O . PRO F 1 344 ? -81.670 40.816 -32.946 1.00 34.77 344 PRO F O 1
ATOM 16294 N N . GLU F 1 345 ? -83.629 41.734 -32.344 1.00 35.59 345 GLU F N 1
ATOM 16295 C CA . GLU F 1 345 ? -83.170 43.148 -32.425 1.00 38.00 345 GLU F CA 1
ATOM 16296 C C . GLU F 1 345 ? -81.954 43.331 -31.499 1.00 35.61 345 GLU F C 1
ATOM 16297 O O . GLU F 1 345 ? -81.049 44.106 -31.856 1.00 34.10 345 GLU F O 1
ATOM 16303 N N . GLU F 1 346 ? -81.949 42.644 -30.350 1.00 33.74 346 GLU F N 1
ATOM 16304 C CA . GLU F 1 346 ? -80.909 42.752 -29.294 1.00 38.57 346 GLU F CA 1
ATOM 16305 C C . GLU F 1 346 ? -79.566 42.212 -29.815 1.00 34.72 346 GLU F C 1
ATOM 16306 O O . GLU F 1 346 ? -78.557 42.505 -29.187 1.00 33.70 346 GLU F O 1
ATOM 16312 N N . SER F 1 347 ? -79.543 41.460 -30.920 1.00 34.40 347 SER F N 1
ATOM 16313 C CA . SER F 1 347 ? -78.313 40.798 -31.416 1.00 33.94 347 SER F CA 1
ATOM 16314 C C . SER F 1 347 ? -77.600 41.641 -32.476 1.00 34.07 347 SER F C 1
ATOM 16315 O O . SER F 1 347 ? -76.467 41.265 -32.817 1.00 32.43 347 SER F O 1
ATOM 16318 N N . ARG F 1 348 ? -78.201 42.747 -32.937 1.00 34.02 348 ARG F N 1
ATOM 16319 C CA . ARG F 1 348 ? -77.795 43.495 -34.171 1.00 35.86 348 ARG F CA 1
ATOM 16320 C C . ARG F 1 348 ? -76.625 44.445 -33.882 1.00 30.71 348 ARG F C 1
ATOM 16321 O O . ARG F 1 348 ? -76.574 44.782 -32.698 1.00 35.52 348 ARG F O 1
#

Foldseek 3Di:
DADLVNLLVLLLVQVVLQVQALVFEEEEEEEPPFDVSNSVSNQNSSVVRNHHYDYHYFYFDDDPLFDDDAQLQFFDDGSCVVPVVSLVVQLVGQEYEYRHCPDLDPSLLVSLVSQRWYEYEHFDSVLLVLQRFDPLLVQLAVQVQVLVAPFQKKFKAFPLGGTKIFGDDPWHKDDARAHNRGGSYYHYRPARWIWIFGDQQGMFDKDKLAQLWAKPPVLDRHNHIWIFGDGRQFGPDTDDPDVSVVVVVSQCSLVDRQQRGKEIKIFALRCSQASCVSVVDDSVSHRRSSNVHHQQWIKIKGFDHCSGDDDGSRTGMMIITHALMFMDRHNHTQHHGSHGDPDPSNHD/DADLVRLLVLLLVQVVLQVQALVFEEEEEEEPPFDVSNSVSNQNSSVVRNHHYDYDYFYFDDDVLFDDDAPLQFQADGSCVVPVVSLVVQLVGLEYEYRHDDDLDVSLLVSLVSQRWYEYEHFDSVLLVLQRFDPLLVQLQVQVQVLVQPFQKKFKDFPLGGTKIFGDDPFGKAFARAHTRGGSHYHYRPARWMKIFGPAQGMFAKDKQQQLWAKPPVLDGDNHIWIFGDGRQFGPDTDDPDVSVVVVVSLCSLVDRQQRGKTIKTFALRCSQASCVSVVDDSVSHRRSSNVHHQQWIKIKGFDHCSGPDDGSRTGMMIITHALMFMDRVPHTCHHGSHGDPDPSNHD/DADLVRLLVLLLVQVVVQVQALVFEEEEEEEPPFPPSNSVSNQVSSVVRNHHYDYDYFYFDDDVLFDDDAPLFFQADGSCRVVVVSLVVQLPGQEYAYRHCPDLDPSLLVSLVSQREYEYEHFDSVLLVLQRFDVLLVQLQVQVQVLVQVFQKKFKDFPQGGTKIFGDDPWHKAFARAHNNGGSYYHYRPARWIWIFGPAQGMFDKDKLCQQWDKPPVLDRDNWIWIFGDGRQFGPDTDIPDVSVVVVVSQCSLVDRQQRGKAIKTFALGCSQDSCVSVVDDSVSHRRSSSVHHQQWIKIKGFDNVSRPDDGNGTGMMIITHALMFMDRVPDTCHHGSHGDPDPSNHD/DADLVRLLVLLLVQVVVQVQALVFEEEEEEEPPFDVSNSVSNQVSSVVRNHNYYYQYFYFDDDPLFDDDAPLFFLADGSCVVVVVSLVVQLPGQEYAYRHCPDLDPSLLVSLVSQREYEYEHFDSVLLVLQSFDVLLVQLQVQVLVLVQVFQKKFKQFPQGGTKIAGDDPWHKDDARAHNNGTSYYHYRPARWIKIFGPQQDMFDKDKLCQQWDKPPVLDRDNWIWIFGDGRQFGPDTDIPDVSVVVCVSQCSLVDRQQRGKTIKTFALGCSQASCVSVVDDSVNHRRSSSVHHQQWIKIKGFDHVSRPDPTSRTGMMIITHALMFMDRPNHTQHHGSHGDPDPSNHD/DADLVRLLVLLLVQVVVQVQALPFEEEEEEEPPFDVSNSVSNQNSNVVSNHNYDYQYFYFDDDPLFDDDAQLQFFDDGSCVVVVVSLVVQLVGQEYEYRHDDDLDVSLLVSLVSQREYEYEHFDSVLLVLQRFDVLLVQLQVQVQVLVQPFQKKFKDFPLFGTKIAGDDPWHKAFARAHNNGGSHYHYRPARWMWIFGDQQQIFDKDKLPQLWAKPPVLDRHNKIWIFGDGRQFGPDTDIPDVSVVVVVSQCSLVDRQQRGKTIKIFALGCSQASCPSVVDDSVSHRRSSSVHHQLWIKIKGFDNVSRPDDGSRGRMMIITHALMFMDRNNRTCHHGSHGDPDPSND/DADLVRLLVLLLVQVVVQVQALVFEEEEEEEPPFDVSNSVSNQNSNVVSNHRYDYQYAYFDDDPLDDDDAPLFFFDDGSCVVVVVSLVVQLVGQEYEYRHCDDQDVSLLVSLVSQREYEYEHFDSVLLVLQRFDVLLVQLQVQVQVLVQPFQKKFKDFPQGGTKIAGDDLFHKATARAHNNGGSYYHYRPARWMKIFGPAQQIFDKDKLDQLWAKPPVLDRHNWIWIFGDGRQFGPDTDIPDVSVVVVVSLCSLVDRQQRGKTIKIFALRCSQASCVSVVDDSVSHRRSSSVHHQLWIKIKGFDHCSRPDDTSGGRIMIIIHALMFMDRVNRTQHHGSHGDPDPSND

Solvent-accessible surface area: 68034 Å² total; per-residue (Å²): 31,0,10,77,10,62,1,14,92,10,0,21,70,0,0,128,25,0,137,4,57,111,99,31,15,0,0,0,0,33,4,76,75,12,57,91,57,4,9,89,3,0,20,42,0,0,43,76,23,155,8,87,3,0,1,0,36,1,35,8,76,18,30,76,67,23,7,17,67,22,48,13,4,42,32,34,78,11,13,0,57,58,15,95,8,0,8,127,0,0,33,25,3,50,0,0,0,0,6,7,16,6,21,82,18,93,28,4,100,86,0,22,183,78,29,6,18,0,0,6,0,46,7,28,8,35,9,0,10,9,2,45,3,53,123,76,10,31,113,7,0,60,15,0,34,92,35,5,145,115,4,171,15,0,30,0,107,21,211,17,35,3,74,0,67,0,42,6,64,108,29,78,17,51,9,14,4,1,6,0,5,85,110,25,43,36,0,4,0,0,4,0,6,1,15,5,4,9,30,38,81,26,0,82,27,36,0,9,0,30,47,0,3,0,7,1,4,6,24,64,30,2,66,68,119,0,38,0,70,3,88,138,5,58,11,86,10,12,88,50,39,16,19,0,50,13,2,97,36,2,1,100,43,31,138,41,107,49,0,57,0,5,2,20,0,1,1,0,0,3,46,74,2,33,13,0,1,13,13,9,29,17,56,65,37,24,16,19,4,6,1,13,0,18,48,1,0,0,3,0,0,0,0,15,5,62,78,36,66,7,150,14,151,2,27,0,24,1,6,1,1,1,26,76,1,39,0,38,6,60,141,109,16,0,0,74,65,20,70,0,49,9,14,113,107,0,93,88,31,0,9,78,20,54,0,14,118,9,0,26,64,0,0,115,31,0,148,3,42,102,98,32,16,0,0,0,0,38,4,74,72,12,58,91,59,4,9,90,3,0,21,43,0,0,39,67,22,139,6,78,4,0,2,0,35,1,32,9,76,18,30,80,68,23,6,17,67,22,46,9,3,39,30,35,77,8,13,1,49,63,6,100,8,0,8,125,0,0,32,26,4,49,0,0,0,0,8,6,23,6,18,80,18,84,28,5,106,88,0,28,180,82,27,6,16,1,0,3,0,46,7,28,9,35,9,0,10,10,2,47,3,52,121,72,9,41,113,6,0,63,16,0,36,87,45,5,94,129,6,165,18,0,32,0,109,18,219,16,36,3,73,0,71,0,39,14,67,102,28,65,11,50,8,13,5,1,7,0,20,83,111,25,39,37,0,5,0,0,3,0,8,1,13,4,4,10,34,47,78,25,0,75,26,34,0,8,0,29,47,0,3,1,3,1,4,4,24,55,27,1,66,65,120,0,40,0,77,3,91,137,6,60,10,87,8,14,89,32,50,17,14,0,53,12,2,96,54,2,1,143,48,31,140,41,107,53,0,42,0,5,2,22,0,0,1,0,0,2,47,72,2,30,12,0,0,14,6,9,26,16,58,66,36,24,16,18,3,6,1,14,0,17,48,1,0,0,2,0,0,0,0,16,6,49,70,34,69,6,145,17,153,3,28,0,24,1,6,1,1,1,24,77,1,39,0,48,0,21,141,83,21,0,0,73,73,21,69,0,48,25,16,120,106,0,86,88,32,0,12,90,4,57,0,3,78,10,0,28,66,0,0,112,30,0,159,4,60,94,89,30,6,0,0,0,0,35,5,73,70,11,56,93,60,4,8,94,4,0,22,24,0,0,39,49,26,143,9,64,4,0,2,0,36,0,32,10,80,18,27,80,69,23,6,18,69,22,50,15,4,41,22,26,80,9,14,1,56,57,8,111,9,0,7,114,0,0,27,26,4,50,0,0,0,0,7,6,18,3,12,61,6,85,25,0,66,93,0,16,180,76,28,6,14,0,0,3,0,45,7,28,7,37,9,0,10,10,2,46,2,51,122,75,10,46,118,7,0,61,17,0,30,78,39,7,140,133,10,172,17,0,32,0,111,20,218,32,36,4,74,0,69,0,38,15,69,102,30,79,20,45,8,11,7,2,6,0,14,90,94,27,50,29,0,4,0,0,4,0,7,0,14,4,5,9,33,46,83,25,0,74,28,35,0,8,0,30,41,0,3,1,5,1,3,6,25,63,32,2,70,73,133,0,38,1,70,3,90,140,6,65,11,81,8,11,94,54,38,18,18,0,53,13,1,90,52,2,2,143,54,29,136,39,108,55,0,54,0,5,2,22,0,0,1,0,0,4,48,70,2,20,11,0,1,14,7,9,26,17,48,65,38,24,16,17,3,7,1,13,0,16,45,1,0,0,4,0,0,0,0,18,7,44,52,37,68,12,145,17,166,3,28,0,23,1,6,0,1,1,28,74,0,37,0,43,9,37,133,107,18,0,0,75,72,23,66,0,50,9,13,116,99,0,87,89,30,0,11,82,5,57,0,5,74,9,0,29,68,0,0,117,27,0,169,5,57,100,91,34,7,0,0,0,0,36,5,74,69,12,55,93,58,4,6,94,3,0,21,20,0,0,41,41,24,141,10,66,4,0,1,0,35,0,31,8,81,18,28,78,69,21,7,18,68,21,48,9,4,39,25,29,77,9,14,2,59,59,9,92,8,0,16,125,0,1,39,30,3,50,0,0,0,0,7,6,23,6,10,69,11,78,27,2,75,69,0,28,139,81,31,4,13,0,0,5,1,46,8,27,8,39,8,0,11,10,2,46,2,52,120,74,9,41,115,8,0,59,19,0,28,60,31,6,134,129,12,195,16,0,31,0,106,21,223,34,36,4,74,0,70,0,36,13,68,101,26,79,24,40,8,11,3,1,6,0,22,72,103,31,39,30,0,4,0,0,3,0,6,1,13,4,4,9,34,48,72,24,0,71,29,36,0,9,0,35,42,0,2,0,5,1,4,5,25,58,30,1,70,54,132,0,38,1,70,3,94,142,6,60,10,83,9,10,93,52,40,18,17,0,53,12,2,92,50,2,1,153,54,28,136,41,112,49,0,55,0,4,1,24,0,1,1,0,0,4,48,72,2,29,12,0,2,15,8,10,28,16,53,67,38,23,17,17,3,6,1,13,0,16,45,1,0,0,3,0,0,0,0,22,6,58,59,32,67,9,156,15,163,1,26,0,22,1,6,1,1,0,27,75,0,38,0,45,7,62,145,114,20,0,0,75,74,21,69,0,55,5,14,108,100,0,96,92,33,0,10,90,4,56,0,4,79,9,0,21,68,0,0,119,30,0,164,5,68,109,90,27,5,0,0,0,0,33,5,72,71,12,56,90,61,3,6,97,4,0,21,25,0,0,38,30,30,132,9,60,3,0,2,0,39,1,35,10,74,16,34,78,68,23,6,16,64,21,53,14,3,41,28,35,75,10,14,2,46,58,7,93,7,0,5,126,0,0,41,30,3,51,0,1,0,0,7,6,18,5,18,79,15,96,33,1,70,93,0,19,157,76,30,5,14,0,0,3,1,46,7,26,7,34,8,0,10,9,2,46,3,52,88,86,10,42,160,16,0,63,21,0,28,78,34,6,146,119,11,170,16,0,44,0,111,13,223,31,36,0,68,0,72,0,41,16,69,102,30,81,21,48,7,13,7,1,5,0,9,86,100,31,42,38,0,4,0,0,4,0,6,0,16,6,7,8,31,37,76,27,0,74,28,36,0,8,0,27,38,0,3,0,5,1,2,5,24,50,29,2,66,66,121,0,39,3,73,3,84,134,5,62,10,82,8,13,90,53,31,15,16,0,54,11,2,93,52,2,2,147,54,31,134,40,107,55,0,52,0,5,2,20,0,0,1,0,0,3,66,73,2,28,13,0,1,14,9,10,26,16,60,65,34,26,18,16,3,6,1,12,0,16,56,1,0,0,2,0,0,2,0,16,6,61,78,35,68,10,150,15,159,3,28,0,22,1,5,1,2,1,25,73,0,35,0,58,7,34,141,106,19,0,0,77,74,22,66,0,44,8,20,117,130,0,116,34,0,10,81,5,58,1,5,78,9,0,24,65,0,0,126,29,0,167,5,73,112,112,33,11,0,0,0,0,34,4,72,70,12,58,93,59,3,6,98,4,0,20,21,0,0,39,33,33,144,6,75,4,0,1,0,36,1,33,9,75,15,32,79,69,24,6,18,66,22,51,8,4,42,29,33,75,10,13,1,47,61,8,93,6,0,6,128,0,0,42,29,3,49,0,1,0,0,7,6,28,8,12,82,18,97,32,1,79,98,0,29,155,78,31,4,15,1,0,3,0,48,7,26,8,34,9,0,11,10,2,44,2,48,122,77,9,42,121,13,0,62,24,0,28,94,32,7,143,100,8,172,15,0,43,0,116,19,218,30,37,1,54,0,70,0,39,17,68,101,29,84,21,46,8,12,6,1,7,0,10,88,98,29,40,35,0,3,0,0,4,0,6,0,16,4,6,9,30,46,81,25,0,81,29,39,0,9,0,30,40,0,3,0,1,1,2,3,24,44,28,0,68,69,122,0,42,0,77,4,91,138,6,61,10,80,9,12,92,52,34,18,12,0,54,13,2,89,50,3,1,146,51,30,142,40,105,56,0,52,0,5,2,22,0,1,2,0,0,3,64,75,2,28,12,0,0,15,9,8,26,18,63,66,39,25,19,18,2,7,0,10,0,17,55,1,0,0,2,0,0,0,0,22,6,58,81,32,68,8,160,19,150,4,26,0,24,1,6,1,2,1,27,76,1,37,0,56,2,31,136,104,20,0,0,74,73,21,66,0,47,9,21,114,106,0,114

B-factor: mean 30.16, std 10.72, range [14.4, 92.83]